Protein 7D7F (pdb70)

Solvent-accessible surface area: 87368 Å² total; per-residue (Å²): 130,84,129,55,66,68,88,119,160,33,19,90,34,2,82,80,5,10,88,11,12,25,77,37,24,73,18,36,55,36,100,24,13,25,24,0,11,73,2,0,23,44,20,4,3,94,42,81,20,159,86,46,14,16,0,69,81,5,31,29,26,56,28,0,7,47,2,0,50,22,6,0,1,85,5,1,34,44,92,94,26,27,35,118,90,78,13,77,54,54,118,80,15,1,0,12,19,14,0,4,18,16,28,5,2,32,0,14,0,2,14,1,79,68,114,5,44,77,19,39,118,48,3,124,104,46,9,132,59,3,28,33,68,13,41,94,112,64,15,24,106,125,64,30,43,87,105,123,32,49,2,19,38,52,24,50,70,142,122,34,50,28,46,76,21,134,6,99,68,62,56,4,24,2,0,0,1,39,30,29,2,60,54,70,95,116,53,1,30,114,34,0,74,36,10,30,107,30,33,0,0,30,30,1,2,10,0,0,0,1,5,8,6,0,0,0,8,3,20,22,5,1,0,2,0,21,0,1,0,1,6,12,4,0,6,10,12,10,30,13,92,53,12,31,18,5,38,3,16,30,76,50,83,126,156,18,141,93,3,57,39,12,43,92,61,23,66,84,22,17,129,85,29,54,66,48,10,91,96,48,74,132,129,71,206,154,175,9,134,84,55,106,82,22,79,32,12,80,57,6,17,111,35,1,86,69,11,65,40,30,50,114,75,2,62,111,40,15,96,122,1,22,36,74,22,140,139,79,81,108,36,29,7,47,3,13,73,1,0,79,109,4,35,61,28,63,14,39,34,1,40,18,3,25,54,1,63,42,16,20,42,48,13,39,26,25,66,27,101,150,43,36,23,48,55,32,88,71,130,23,79,129,32,99,94,3,46,36,69,24,40,95,41,25,14,78,2,15,0,20,16,0,45,33,25,1,9,43,94,20,86,56,2,27,61,80,86,81,0,39,56,12,0,32,24,10,73,44,43,54,41,88,19,81,30,7,39,111,29,33,68,108,41,0,17,78,3,2,45,56,0,18,119,32,18,108,85,10,103,17,0,74,34,4,21,57,6,54,34,6,11,42,54,33,49,119,139,34,58,68,131,134,98,70,111,66,85,80,100,107,146,37,28,84,39,0,74,71,5,7,79,10,11,23,69,33,22,69,15,35,53,40,115,20,16,26,34,0,11,90,10,0,23,62,18,2,5,90,50,78,24,136,104,46,16,14,0,77,77,6,47,30,57,77,27,0,17,61,1,0,47,30,6,0,2,94,4,0,26,45,90,96,29,29,38,111,90,77,18,75,71,52,124,69,13,8,0,15,22,16,0,3,17,10,30,6,3,36,1,12,0,0,20,1,82,78,100,10,31,127,16,30,103,16,1,117,110,28,8,150,43,3,23,27,66,16,31,94,102,54,11,18,100,125,65,30,45,80,108,116,33,60,2,18,38,52,33,43,75,138,124,15,59,31,41,69,20,130,2,108,69,61,60,4,25,4,0,0,0,34,34,43,4,53,58,69,95,109,41,0,18,112,31,0,82,36,9,72,114,28,139,1,15,40,46,0,1,11,0,0,0,2,6,3,5,0,6,0,9,14,15,26,7,2,0,8,0,17,0,0,1,0,10,15,4,9,7,27,25,21,29,13,95,54,9,42,21,6,30,4,15,20,76,29,70,120,141,10,110,102,4,65,34,11,44,94,63,19,50,84,33,9,142,70,13,47,67,56,13,106,110,64,62,139,119,73,184,125,176,15,120,91,50,119,78,9,79,37,16,85,50,3,28,110,29,1,96,76,13,56,34,26,35,111,76,5,60,122,24,14,92,127,0,19,31,59,27,126,129,91,82,112,49,26,6,39,2,17,69,0,0,74,112,2,36,59,29,63,15,44,37,1,40,17,4,31,60,1,60,35,10,21,56,35,21,33,13,24,89,93,10,22,53,30,8,54,41,8,65,82,143,46,50,140,74,63,101,5,27,35,51,18,42,108,55,28,19,81,13,34,0,4,46,0,27,46,35,1,7,24,95,14,76,58,0,16,58,62,82,84,0,41,56,6,0,30,34,0,54,58,21,47,31,93,25,67,32,1,20,121,30,35,124,133,59,0,28,77,4,2,30,56,1,0,88,29,4,75,78,15,85,78,7,51,72,43,49,18,5,81,32,15,9,89,153,120,125,58,110,60,58,112,57,113,154,57,35,65,36,4,85,78,5,7,86,13,9,24,72,32,10,84,17,34,49,45,104,27,15,32,50,0,16,98,21,0,23,63,14,5,3,88,46,88,22,135,105,51,10,17,0,78,76,6,32,23,22,50,35,0,7,59,2,0,54,20,7,2,0,83,4,0,35,67,127,196,108,117,109,10,65,0,13,90,54,0,12,19,16,24,8,3,36,2,15,0,1,17,2,84,70,105,19,38,106,7,31,127,74,6,102,140,53,6,145,57,4,27,18,60,8,34,98,116,61,17,19,100,124,60,27,52,88,105,126,38,47,4,20,38,51,30,41,72,136,124,20,57,32,56,69,17,222,29,83,98,44,42,6,24,3,0,0,0,37,29,37,7,51,64,71,94,134,40,0,33,119,31,0,68,40,10,30,109,29,32,0,0,32,28,2,2,9,0,1,0,3,7,8,6,0,7,0,22,84,31,22,4,0,0,6,1,18,1,1,2,1,8,14,5,1,8,9,7,6,24,20,97,64,13,36,32,2,41,40,47,56,105,99,75,130,156,24,121,118,14,57,33,11,45,87,67,16,59,89,25,23,137,75,32,54,60,56,14,104,118,40,53,166,124,74,162,143,139,8,135,75,31,95,58,14,63,24,17,64,47,10,24,97,36,1,85,71,10,52,31,26,56,110,67,27,77,113,33,12,89,112,1,42,33,87,17,90,142,86,68,123,54,33,10,42,4,21,77,2,1,81,105,10,28,67,36,35,19,41,18,0,38,4,0,21,52,1,41,42,11,21,26,66,21,44,6,5,50,74,9,60,59,61,24,73,63,12,89,79,106,22,50,142,44,70,98,11,13,40,75,33,39,94,37,18,14,77,1,14,0,15,14,0,40,29,20,1,8,46,84,22,67,50,3,16,60,79,89,77,0,38,53,7,0,29,26,12,71,41,34,3,25,78,16,86,35,6,37,99,23,29,66,107,41,0,15,80,4,2,29,58,1,14,121,27,9,108,95,9,100,75,1,67,31,7,3,9,4,33,40,15,2,60,64,8,41,106,126,102,33,96,107,140,110,5,20,65,22,0,62,67,39,3,70,47,51,128,51,70,19,67,11,47,0,10,87,16,8,132,122,86,1,23,106,126,6,86,84,5,80,20,30,123,54,3,24,90,14,0,91,41,15,5,0,63,7,2,36,4,125,80,206,34,25,5,24,49,0,22,5,18,14,4,1,13,1,2,4,6,0,23,7,51,42,81,106,123,122,141,33,51,123,58,50,158,151,38,101,65,61,76,173,185,47,110,7,124,108,19,37,18,43,35,41,70,118,59,112,136,114,134,81,127,76,117,44,31,20,21,16,16,86,55,156,83,27,33,28,57,77,0,102,3,79,64,35,91,16,40,0,1,0,0,2,13,103,5,10,81,66,84,56,35,0,40,160,35,12,130,78,3,87,133,107,166,0,14,36,118,8,7,69,0,2,0,4,18,4,9,0,1,0,4,12,22,28,2,0,0,22,1,12,2,1,3,1,25,16,26,2,15,12,28,44,36,36,34,63,22,74,3,3,40,2,55,76,31,58,113,100,39,181,81,54,61,69,38,42,72,57,3,38,115,55,0,60,126,42,32,150,57,12,38,64,108,79,183,196,87,225,124,46,10,134,97,151,112,105,20,84,24,8,45,28,0,6,109,24,0,73,42,13,66,36,54,37,120,91,3,42,56,27,4,90,116,24,0,104,85,0,62,112,73,85,84,114,45,12,38,4,66,92,0,19,137,36,33,32,42,6,41,88,46,64,16,112,5,5,94,49,1,27,45,27,36,60,21,42,75,91,100,138,38,149,28,84,17,40,128,117,70,40,44,98,109,174,32,26,92,61,8,58,102,64,18,71,82,16,38,25,17,0,27,0,22,1,10,14,12,2,0,14,75,35,20,47,41,7,62,59,55,153,50,0,36,9,15,10,2,2,25,79,22,36,21,33,99,25,74,90,8,5,83,69,23,40,119,40,1,17,113,17,10,76,41,21,75,98,55,79,29,39,36,84,20,7,58,18,20,57,13,1,78,135,36,30,94

B-factor: mean 68.37, std 23.33, range [30.0, 143.3]

Secondary structure (DSSP, 8-state):
-HHHHHHHHHHHH----SHHHHHHHHHHHHHTTTGGG--STTSHHHHHHHHTHHHHS-SSTTBSSSSSSEE-S--EEEEEE--------SS--TT-----SS--------TTT----S--S--SSSSS-B-TTTS----EE-SS-EE-S-BEEEE--SSSHHHHHHHHHHHHTT-S-TTEEEEEEEEEEEETTTTEEEEEEEEEEE-SSS-EEEEEEEEEE--S-SS-S-TTTHHHHHHHHHHHHHHHHHHHHHHHTTSSSTTT-HHHHHHHHHHHHHHHHHHHHHHHHHHHHHHHHHHHH--SS----HHHHHHHHHHHHHHHHHHHHHHHHHHHHHHHTTT--SS-S-S-STTHHHHTTTTHHHHHHHHHHHHHHHHHTTT-GGGSSHHHHHHHHHHHHHTSS-SSHHHHH-HHHHHHHHHHHHHHHHHHHHHHHHHHHHHTT-/--EE-S-THHHHHHHHHHHHHHHHHHTT--GGGHHHHHHHHHHHSS---TT---STT--SHHHHHHHHHTHHHHHH---B-TTS-B-SS-SS-EETTTEEEPS--EEEEEE--SB-S---GGGTTT---B----BTTB---S--TTS-SSSSS-B-HHHHT---EE-SS-EE-S-BEEEE--S-HHHHHHHHHHHHHTTSS-TTEEEEEEEEEEEETTTTEEEEEEEEEE--TTSS-EEEEEEEEE-----SSSSHHHHHHHHHHHHHHHHHHHTTTTHHHHHSTTGGGSSSHHHHHHHHHHHHHHHHHHHHHHHHHHHHHHHHHHHS-SS----HHHHHHHHHHHHHHHHHHHHHHHTTTTTEE--STTTS-GGGSSS-TTTHHHHHHHHHHHHHHHHHHHHHHSSSS-STTSSHHHHHHHHHHHHTT---HHHHHHH-TTHHHHHHHHHHHHHHHHHHHHHHHHHHHHHHHHHHHHHHH-/---B-S-HHHHHHHHHHHHHHHHHHHHS--TTHHHHHHHHHHHHHS---TT---GGG--SHHHHHHHHHHHHHHHH---B-TTSPBPSS-S--EETTTEEEPS--EEEEEE--TBSS---SGGGTT---B----BTTB---S--TT--SSSSS-B-TTTTT---EE-SSSEE-S-BEEEE--SSHHHHHHHHHHHHHTT---TTEEEEEEEEEEEETTTTEEEEEEEEEE--TTS--EEEEEEEEE------SHHHHHHHHHHHHHHHHHHHHHHHHHHTTTTSTTGGGG-GGGHHHHHHHHHHHHHHHHHHHHHHHHHHHHHHHHHS-SS----HHHHHHHHHHHHHHHHHHHHHHHHHHHHB--SSSS-HHHHHHHHS-SHHHHHHHHHHHHHHHHHHHHHHHSSSS-GGGSSHHHHHHHHHHHHTT---HHHHHHH-TTHHHHHHHHHHHHHHHHHHHHHHHHHTTTTS--/--B--S-SHHHHHHHHHHHHHHHSSSSS--SSHHHHHHHHHIIIII---TT---GGG--SHHHHHHHIIIIIHHHH------S-EETTTEEE-S--EEEEEE--SBSS---SSSTTT---B-----SSS---S--TT--SSSSS-B-TTTTT---B--SSS-B-S-BEEEE--SSHHHHHHHHHHHHHTTSS-TTEEEEEEEEEEEETTTTEEEEEEEEEE--TTSS-EEEEEEEEE----SSSHHHHHHHHHHHHHHHHHHHHHHHHHHHHSS-STTTTT-HHHHHHHHHHHHHHHHHHHHHHHHHHHHHHHHHHHHS-SS----HHHHHHHHHHHHHHHHHHHHHHHGGGGSSB-TTTTTTHHHHHHHS-SSSHHHHHHHHHHHHHHHHHHHHHSSSS-STTSSHHHHHHHHHHHHHT---HHHHHHH-TTHHHHHHHHHHHHHHHHHHHHHHHHHHHHHHHHHHHH--

Foldseek 3Di:
DWDFDDPCVVVVVLVVLLVLLVLLQVVFDDPCLVVVLVVVCCQQAVDQFPVGQGLQRFWAPVSVLRNCLGSPLVQFADAADPVRHGDDDPQWGDGVVFWTWFFWKKKFFWFFDWAPDDDPPVCCPPDPTATAWDDVVGGDQAFDFVRDDQQGGKDAQVRQVFAWAQDDPGIDGRIGRMDTQDTHSVSNSVVSVVCVVRPSDDLGIFKMKIWTKIAGDVPGKIKTKIKMWGAGSVGIIHIDIDIFIHRLDQDDDDVSVVSVVSVVVVVVVLVVLVVVLVVVCVVVVPCSPPDCLNVLSVVLSVLSVVLVVVVVVSVVVVVVQVVVSVVDGNHDRPCPVSRVVRVVNSVSSVVSSVSSVVSSCVGTPDPCPRVVDCLLVPPCVPPVVVLVVVVVVVLLVLLVVQLVQDQVQDPCSVDSVSSSVQLVVVQVVDHDLVSLCVSPVPVSVVSSVVSVVVVVVSVVVVVVVSVVVSVVVVVVVVVVVD/DFDFPDDPVVLVLLVVLLVLLVCLLVLFDDPCLVVVLVVVCCLQAQDADVVGQGQQRQKDVVSVLRCCQGSPLVQFADAADPVRHGDDDPLWGAGVVFKTWFFWKKKFWWFFDQPLDQDDPVCRVPDPGDAAWDDVVGTDQAFDFVRDDQQGGKDACVRQVAAWAQDDPGIHGRIGRMDTAFRHSVSNNVVSVVCVVRPSDDLRTAKMKIWTKIAGDVPGKIWTKIKMWGAGNVGIIHIDIDIFIHHLDQQDDVSSVVSVVSVVVNVVSLVVLVVVLVVVCVVVVCVLVPDPLNVLSVVLSVLSVVLVVVVVVSVVLVVVQVVVSVPDGNHDGPCPVSRVVRVVNSVSSVVSSVSSVVSSVVRIDDDPDPCPVVVLCVVVVPVVVVLVVVVVVVLLVLLVVLLVQDQPQDPCNVDSVSSSVQLVVVVVPDDDLVSLCVSPVPVSVVSVVVSVVVVVVSVVVVVCVRVCPVPVDD/DWDWPPDDVVLVLLVVLLVLLVVLLVVFDDPCQVVVLVVVCCQQALDAFVVGAGLQRFWAVVSVLRSCLTSVLVQFADDVPLWHDRVNFKTWFFFKKKFFWFFDFADDDDDDVCCVPDPTATAWDDVVGGDAQFDDVSDDQQGGKDACVVQVAAWDPDPDYRHGRIGRMDTAFGHSVRNSVVSVVCVVTPSDDLGTFKMKIWTKIAGDVQGKIKTKIKMWGAGNPGIIDIDIDIFMGHPDDPDDPVNVVSVVSVVVNVVSLVVLVVVLVVCCVPCVPCCVVDCLSVLSVVLSVLVVVLVVVVVVLVVVVVVQVCVRVVDGNHDGDCPVSRVVVVVSSVSSVVSSVSSVVSCCSTGHDPPPSPCVVVLVVLLPPVVVVLVVVVVVVLLVLLVVQLVQDQVQDPCSVDRVSSSVQLVVVVVPDHDLVSLCVSPVPVSVVSSVVSVVVVVVSVVVSVVVSVVSVVVVVVVVPVD/DVLLLVLLVVVLVDPDDPVVVVVVVVVCVQQVVCVQVAWAPVCVLVSCVPRVLCQQCPPDQQAGNPPQKGWFFWKKKFFWFFDCDPCPCVVPPVVHDDDDPVTTDQAAADQLRHRDDDPPDADQDLRHKDDLVNPPFDFDDDDPGTHGRIGRMDTADSDSVSNVVVSVVCVVRVSDDDRIFKMKIWTKIAGPVQGKIKIKIWIWGADDPRTTDIDIDMFMDGLDPLQPPDPPVNVSVVVNLVVLVVVVVVLVVVCVVPVDCLVVDPVNVLSNVLSVLVVVLSVLVVVLNVLVVVQVVVSVVPGNDDGDSVVSRVSVVVSVVSSVVNVVSSVVVVVVVVCVVDVCDPDPCPCDDPHCSVPVVVVVVVVVLQVQLVVCLVPCLVPDPQNVDSVSSSVQVVCVVVPVDDCPVVCVVPVPVSVVVVVVVVVVVVVVVVCVVVVVVVVVPD

Radius of gyration: 39.19 Å; Cα contacts (8 Å, |Δi|>4): 2558; chains: 4; bounding box: 91×102×97 Å

Organism: Mus musculus (NCBI:txid10090)

InterPro domains:
  IPR000203 GPS motif [PF01825] (1010-1048)
  IPR000203 GPS motif [SM00303] (1007-1056)
  IPR001024 PLAT/LH2 domain [PF01477] (1121-1235)
  IPR001024 PLAT/LH2 domain [PS50095] (1119-1236)
  IPR001024 PLAT/LH2 domain [SM00308] (1119-1238)
  IPR003915 Polycystic kidney disease type 2 protein [PR01433] (1845-1867)
  IPR003915 Polycystic kidney disease type 2 protein [PR01433] (1930-1950)
  IPR003915 Polycystic kidney disease type 2 protein [PR01433] (2023-2044)
  IPR003915 Polycystic kidney disease type 2 protein [PR01433] (2084-2105)
  IPR013122 Polycystin cation channel, PKD1/PKD2 [PF08016] (1892-2107)
  IPR016186 C-type lectin-like/link domain superfamily [G3DSA:3.10.100.10] (31-150)
  IPR016187 C-type lectin fold [SSF56436] (34-147)
  IPR036392 PLAT/LH2 domain superfamily [SSF49723] (1120-1225)
  IPR042060 Polycystin-1 like, PLAT/LH2 domain [cd01752] (1120-1238)
  IPR046338 GAIN domain superfamily [G3DSA:2.60.220.50] (985-1050)
  IPR046791 Polycystin domain [PF20519] (1698-1884)
  IPR051223 Polycystin [PTHR10877] (436-2138)
  IPR057244 GAIN, subdomain B [PS50221] (899-1061)

Sequence (1873 aa):
ELYVKTTLRELVVYIVFLVDICLLTYGMTSSSAYYYTKVMSELFLHTPSDSGVSFQTISSMSDFWDFAQGPLLDSLYWTKWYNNQSLGRGSHSFIYYENLLLGAPRLRQLRVRNDSCVVHEDFREDILNCYDVYSPDKEDQLPFGPQNGTAWTYHSQNELGGSSHWGRLTSYSGGGYYLDLPGSRQASAEALQGLQEGLWLDRGTRVVFIDFSVYNANINLFCILRLVVEFPATGGTIPSWQIRTVKLIRYVNNWDFFIVGCEVVFCVFIFYYVVEEILEIHLHRLRYLSSVWNILDLVVILLSIVAVGFHIFRTLEVNRLMGKLLQQPDTYADFEFLAFWQTQYNNMNAVNLFFAWIKIFKYISFNKTMTQLSSTLARCAKDILGFAIMFFIVFFAYAQLGYLLFGTQVENFSTFVKCIFTQFRIILGDFDYNAIDNANRILGPVYFVTYVFFVFFVLLNMFLAIINDTYSEVKEELAGQKELYVKTTLRELVVYIVFLVDICLLTYGMTSSSAYYYTKVMSELFLHTPSDSGVSFQTISSMSDFWDFAQGPLLDSLYWTKWYNNQSLGRGSHSFIYYENLLLGAPRLRQLRVRNDSCVVHEDFREDILNCYDVYSPDKEDQLPFGPQNGTAWTYHSQNELGGSSHWGRLTSYSGGGYYLDLPGSRQASAEALQGLQEGLWLDRGTRVVFIDFSVYNANINLFCILRLVVEFPATGGTIPSWQIRTVKLIRYVNNWDFFIVGCEVVFCVFIFYYVVEEILEIHLHRLRYLSSVWNILDLVVILLSIVAVGFHIFRTLEVNRLMGKLLQQPDTYADFEFLAFWQTQYNNMNAVNLFFAWIKIFKYISFNKTMTQLSSTLARCAKDILGFAIMFFIVFFAYAQLGYLLFGTQVENFSTFVKCIFTQFRIILGDFDYNAIDNANRILGPVYFVTYVFFVFFVLLNMFLAIINDTYSEVELYVKTTLRELVVYIVFLVDICLLTYGMTSSSAYYYTKVMSELFLHTPSDSGVSFQTISSMSDFWDFAQGPLLDSLYWTKGSHSFIYYENLLLGAPRLRQLRVRNDSCVVHEDFREDILNCYDVYSPDKEDQLPFGPQNGTAWTYHSQNELGGSSHWGRLTSYSGGGYYLDLPGSRQASAEALQGLQEGLWLDRGTRVVFIDFSVYNANINLFCILRLVVEFPATGGTIPSWQIRTVKLIRYVNNWDFFIVGCEVVFCVFIFYYVVEEILEIHLHRLRYLSSVWNILDLVVILLSIVAVGFHIFRTLEVNRLMGKLLQQPDTYADFEFLAFWQTQYNNMNAVNLFFAWIKIFKYISFNKTMTQLSSTLARCAKDILGFAIMFFIVFFAYAQLGYLLFGTQVENFSTFVKCIFTQFRIILGDFDYNAIDNANRILGPVYFVTYVFFVFFVLLNMFLAIINDTYSEVKEELAGQILFLTLLMTTVYSAKDSSRFFLHRAIWKRFSHRFSEIKTVEDFYPWANGTLLPNLYGDYRGFITDGNSFLLGNVLIRQTRIPNDIFFPGSLHKQMKSPPQHQEDRENYGAGWVPPDTNITKVDSIWHYQNQESLGGYPIQGELATYSGGGYVVRLGRNHSAATRVLQHLEQRRWLDHCTKALFVEFTVFNANVNLLCAVTLILESSGVGTFLTSLQLDSLTSLQSSERGFAWIVSQVVYYLLVCYYAFIQGCRLKRQRLAFFTRKRNLLDTSIVLISFSILGLSMQSLSLLHKKMQQYHCDRDRFISFYEALRVNSAVTHLRGFLLLFATVRVWDLLRHHAQLQVINKTLSKAWDEVLGFILIIVVLLSSYAMTFNLLFGWSISDYQSFFRSIVTVVGLLMGTSKHKEVIALYPILGSLLVLSSIILMGLVIINLFVSAILIAFG

Structure (mmCIF, N/CA/C/O backbone):
data_7D7F
#
_entry.id   7D7F
#
_cell.length_a   1.00
_cell.length_b   1.00
_cell.length_c   1.00
_cell.angle_alpha   90.00
_cell.angle_beta   90.00
_cell.angle_gamma   90.00
#
_symmetry.space_group_name_H-M   'P 1'
#
loop_
_entity.id
_entity.type
_entity.pdbx_description
1 polymer 'Polycystic kidney disease 2-like 1 protein'
2 polymer 'Polycystic kidney disease protein 1-like 3'
3 non-polymer 2-acetamido-2-deoxy-beta-D-glucopyranose
4 non-polymer 'CALCIUM ION'
#
loop_
_atom_site.group_PDB
_atom_site.id
_atom_site.type_symbol
_atom_site.label_atom_id
_atom_site.label_alt_id
_atom_site.label_comp_id
_atom_site.label_asym_id
_atom_site.label_entity_id
_atom_site.label_seq_id
_atom_site.pdbx_PDB_ins_code
_atom_site.Cartn_x
_atom_site.Cartn_y
_atom_site.Cartn_z
_atom_site.occupancy
_atom_site.B_iso_or_equiv
_atom_site.auth_seq_id
_atom_site.auth_comp_id
_atom_site.auth_asym_id
_atom_site.auth_atom_id
_atom_site.pdbx_PDB_model_num
ATOM 1 N N . GLU A 1 69 ? 143.730 88.125 182.612 1.00 114.11 94 GLU B N 1
ATOM 2 C CA . GLU A 1 69 ? 145.035 87.922 181.999 1.00 114.11 94 GLU B CA 1
ATOM 3 C C . GLU A 1 69 ? 144.948 86.841 180.930 1.00 114.11 94 GLU B C 1
ATOM 4 O O . GLU A 1 69 ? 143.872 86.308 180.671 1.00 114.11 94 GLU B O 1
ATOM 10 N N . LEU A 1 70 ? 146.076 86.521 180.301 1.00 111.51 95 LEU B N 1
ATOM 11 C CA . LEU A 1 70 ? 146.150 85.431 179.331 1.00 111.51 95 LEU B CA 1
ATOM 12 C C . LEU A 1 70 ? 146.563 84.170 180.079 1.00 111.51 95 LEU B C 1
ATOM 13 O O . LEU A 1 70 ? 147.748 83.936 180.325 1.00 111.51 95 LEU B O 1
ATOM 18 N N . TYR A 1 71 ? 145.577 83.360 180.442 1.00 107.27 96 TYR B N 1
ATOM 19 C CA . TYR A 1 71 ? 145.812 82.103 181.146 1.00 107.27 96 TYR B CA 1
ATOM 20 C C . TYR A 1 71 ? 146.135 81.031 180.112 1.00 107.27 96 TYR B C 1
ATOM 21 O O . TYR A 1 71 ? 145.250 80.379 179.559 1.00 107.27 96 TYR B O 1
ATOM 30 N N . VAL A 1 72 ? 147.425 80.862 179.831 1.00 101.16 97 VAL B N 1
ATOM 31 C CA . VAL A 1 72 ? 147.879 79.814 178.921 1.00 101.16 97 VAL B CA 1
ATOM 32 C C . VAL A 1 72 ? 147.792 78.484 179.659 1.00 101.16 97 VAL B C 1
ATOM 33 O O . VAL A 1 72 ? 148.359 78.330 180.742 1.00 101.16 97 VAL B O 1
ATOM 37 N N . LYS A 1 73 ? 147.084 77.525 179.082 1.00 98.41 98 LYS B N 1
ATOM 38 C CA . LYS A 1 73 ? 146.897 76.220 179.693 1.00 98.41 98 LYS B CA 1
ATOM 39 C C . LYS A 1 73 ? 147.641 75.155 178.898 1.00 98.41 98 LYS B C 1
ATOM 40 O O . LYS A 1 73 ? 148.252 75.425 177.860 1.00 98.41 98 LYS B O 1
ATOM 46 N N . THR A 1 74 ? 147.600 73.931 179.421 1.00 97.68 99 THR B N 1
ATOM 47 C CA . THR A 1 74 ? 148.040 72.734 178.711 1.00 97.68 99 THR B CA 1
ATOM 48 C C . THR A 1 74 ? 149.508 72.819 178.285 1.00 97.68 99 THR B C 1
ATOM 49 O O . THR A 1 74 ? 149.830 72.908 177.101 1.00 97.68 99 THR B O 1
ATOM 53 N N . THR A 1 75 ? 150.391 72.823 179.284 1.00 95.48 100 THR B N 1
ATOM 54 C CA . THR A 1 75 ? 151.788 72.411 179.122 1.00 95.48 100 THR B CA 1
ATOM 55 C C . THR A 1 75 ? 152.425 73.048 177.884 1.00 95.48 100 THR B C 1
ATOM 56 O O . THR A 1 75 ? 152.709 72.386 176.890 1.00 95.48 100 THR B O 1
ATOM 60 N N . LEU A 1 76 ? 152.667 74.353 177.995 1.00 94.07 101 LEU B N 1
ATOM 61 C CA . LEU A 1 76 ? 152.877 75.278 176.882 1.00 94.07 101 LEU B CA 1
ATOM 62 C C . LEU A 1 76 ? 153.535 74.665 175.649 1.00 94.07 101 LEU B C 1
ATOM 63 O O . LEU A 1 76 ? 153.234 75.084 174.528 1.00 94.07 101 LEU B O 1
ATOM 68 N N . ARG A 1 77 ? 154.446 73.709 175.835 1.00 90.75 102 ARG B N 1
ATOM 69 C CA . ARG A 1 77 ? 155.020 72.938 174.733 1.00 90.75 102 ARG B CA 1
ATOM 70 C C . ARG A 1 77 ? 153.990 72.573 173.666 1.00 90.75 102 ARG B C 1
ATOM 71 O O . ARG A 1 77 ? 154.254 72.699 172.463 1.00 90.75 102 ARG B O 1
ATOM 79 N N . GLU A 1 78 ? 152.813 72.119 174.098 1.00 89.04 103 GLU B N 1
ATOM 80 C CA . GLU A 1 78 ? 151.767 71.745 173.153 1.00 89.04 103 GLU B CA 1
ATOM 81 C C . GLU A 1 78 ? 151.355 72.932 172.294 1.00 89.04 103 GLU B C 1
ATOM 82 O O . GLU A 1 78 ? 151.078 72.784 171.099 1.00 89.04 103 GLU B O 1
ATOM 88 N N . LEU A 1 79 ? 151.330 74.126 172.879 1.00 83.83 104 LEU B N 1
ATOM 89 C CA . LEU A 1 79 ? 151.028 75.311 172.090 1.00 83.83 104 LEU B CA 1
ATOM 90 C C . LEU A 1 79 ? 152.135 75.594 171.087 1.00 83.83 104 LEU B C 1
ATOM 91 O O . LEU A 1 79 ? 151.871 75.989 169.946 1.00 83.83 104 LEU B O 1
ATOM 96 N N . VAL A 1 80 ? 153.389 75.382 171.488 1.00 83.10 105 VAL B N 1
ATOM 97 C CA . VAL A 1 80 ? 154.484 75.713 170.588 1.00 83.10 105 VAL B CA 1
ATOM 98 C C . VAL A 1 80 ? 154.600 74.704 169.460 1.00 83.10 105 VAL B C 1
ATOM 99 O O . VAL A 1 80 ? 155.186 75.018 168.420 1.00 83.10 105 VAL B O 1
ATOM 103 N N . VAL A 1 81 ? 154.060 73.494 169.623 1.00 78.97 106 VAL B N 1
ATOM 104 C CA . VAL A 1 81 ? 154.009 72.575 168.488 1.00 78.97 106 VAL B CA 1
ATOM 105 C C . VAL A 1 81 ? 152.767 72.799 167.636 1.00 78.97 106 VAL B C 1
ATOM 106 O O . VAL A 1 81 ? 152.833 72.654 166.403 1.00 78.97 106 VAL B O 1
ATOM 110 N N . TYR A 1 82 ? 151.645 73.198 168.238 1.00 75.15 107 TYR B N 1
ATOM 111 C CA . TYR A 1 82 ? 150.483 73.509 167.420 1.00 75.15 107 TYR B CA 1
ATOM 112 C C . TYR A 1 82 ? 150.715 74.740 166.560 1.00 75.15 107 TYR B C 1
ATOM 113 O O . TYR A 1 82 ? 150.181 74.828 165.453 1.00 75.15 107 TYR B O 1
ATOM 122 N N . ILE A 1 83 ? 151.494 75.706 167.041 1.00 74.14 108 ILE B N 1
ATOM 123 C CA . ILE A 1 83 ? 151.797 76.868 166.209 1.00 74.14 108 ILE B CA 1
ATOM 124 C C . ILE A 1 83 ? 152.631 76.452 165.003 1.00 74.14 108 ILE B C 1
ATOM 125 O O . ILE A 1 83 ? 152.453 76.965 163.892 1.00 74.14 108 ILE B O 1
ATOM 130 N N . VAL A 1 84 ? 153.541 75.500 165.198 1.00 73.54 109 VAL B N 1
ATOM 131 C CA . VAL A 1 84 ? 154.317 74.977 164.078 1.00 73.54 109 VAL B CA 1
ATOM 132 C C . VAL A 1 84 ? 153.398 74.311 163.067 1.00 73.54 109 VAL B C 1
ATOM 133 O O . VAL A 1 84 ? 153.528 74.511 161.853 1.00 73.54 109 VAL B O 1
ATOM 137 N N . PHE A 1 85 ? 152.451 73.511 163.555 1.00 72.04 110 PHE B N 1
ATOM 138 C CA . PHE A 1 85 ? 151.496 72.867 162.658 1.00 72.04 110 PHE B CA 1
ATOM 139 C C . PHE A 1 85 ? 150.683 73.897 161.884 1.00 72.04 110 PHE B C 1
ATOM 140 O O . PHE A 1 85 ? 150.459 73.752 160.676 1.00 72.04 110 PHE B O 1
ATOM 148 N N . LEU A 1 86 ? 150.230 74.945 162.566 1.00 67.17 111 LEU B N 1
ATOM 149 C CA . LEU A 1 86 ? 149.442 75.985 161.917 1.00 67.17 111 LEU B CA 1
ATOM 150 C C . LEU A 1 86 ? 150.241 76.678 160.821 1.00 67.17 111 LEU B C 1
ATOM 151 O O . LEU A 1 86 ? 149.749 76.883 159.705 1.00 67.17 111 LEU B O 1
ATOM 156 N N . VAL A 1 87 ? 151.479 77.060 161.129 1.00 67.77 112 VAL B N 1
ATOM 157 C CA . VAL A 1 87 ? 152.327 77.703 160.130 1.00 67.77 112 VAL B CA 1
ATOM 158 C C . VAL A 1 87 ? 152.559 76.778 158.948 1.00 67.77 112 VAL B C 1
ATOM 159 O O . VAL A 1 87 ? 152.557 77.217 157.792 1.00 67.77 112 VAL B O 1
ATOM 163 N N . ASP A 1 88 ? 152.733 75.485 159.210 1.00 71.62 113 ASP B N 1
ATOM 164 C CA . ASP A 1 88 ? 152.956 74.537 158.126 1.00 71.62 113 ASP B CA 1
ATOM 165 C C . ASP A 1 88 ? 151.749 74.455 157.199 1.00 71.62 113 ASP B C 1
ATOM 166 O O . ASP A 1 88 ? 151.897 74.469 155.973 1.00 71.62 113 ASP B O 1
ATOM 171 N N . ILE A 1 89 ? 150.540 74.373 157.759 1.00 67.45 114 ILE B N 1
ATOM 172 C CA . ILE A 1 89 ? 149.387 74.249 156.869 1.00 67.45 114 ILE B CA 1
ATOM 173 C C . ILE A 1 89 ? 149.110 75.560 156.142 1.00 67.45 114 ILE B C 1
ATOM 174 O O . ILE A 1 89 ? 148.646 75.546 154.997 1.00 67.45 114 ILE B O 1
ATOM 179 N N . CYS A 1 90 ? 149.395 76.710 156.755 1.00 67.24 115 CYS B N 1
ATOM 180 C CA . CYS A 1 90 ? 149.245 77.938 155.983 1.00 67.24 115 CYS B CA 1
ATOM 181 C C . CYS A 1 90 ? 150.287 78.050 154.879 1.00 67.24 115 CYS B C 1
ATOM 182 O O . CYS A 1 90 ? 149.991 78.625 153.830 1.00 67.24 115 CYS B O 1
ATOM 185 N N . LEU A 1 91 ? 151.493 77.517 155.078 1.00 67.11 116 LEU B N 1
ATOM 186 C CA . LEU A 1 91 ? 152.446 77.448 153.978 1.00 67.11 116 LEU B CA 1
ATOM 187 C C . LEU A 1 91 ? 151.999 76.486 152.896 1.00 67.11 116 LEU B C 1
ATOM 188 O O . LEU A 1 91 ? 152.297 76.709 151.722 1.00 67.11 116 LEU B O 1
ATOM 193 N N . LEU A 1 92 ? 151.304 75.424 153.267 1.00 67.79 117 LEU B N 1
ATOM 194 C CA . LEU A 1 92 ? 150.869 74.421 152.310 1.00 67.79 117 LEU B CA 1
ATOM 195 C C . LEU A 1 92 ? 149.623 74.825 151.545 1.00 67.79 117 LEU B C 1
ATOM 196 O O . LEU A 1 92 ? 149.384 74.288 150.462 1.00 67.79 117 LEU B O 1
ATOM 201 N N . THR A 1 93 ? 148.821 75.743 152.075 1.00 63.59 118 THR B N 1
ATOM 202 C CA . THR A 1 93 ? 147.605 76.177 151.401 1.00 63.59 118 THR B CA 1
ATOM 203 C C . THR A 1 93 ? 147.832 77.388 150.507 1.00 63.59 118 THR B C 1
ATOM 204 O O . THR A 1 93 ? 147.364 77.408 149.369 1.00 63.59 118 THR B O 1
ATOM 208 N N . TYR A 1 94 ? 148.553 78.396 150.990 1.00 63.17 119 TYR B N 1
ATOM 209 C CA . TYR A 1 94 ? 148.779 79.603 150.208 1.00 63.17 119 TYR B CA 1
ATOM 210 C C . TYR A 1 94 ? 149.893 79.457 149.190 1.00 63.17 119 TYR B C 1
ATOM 211 O O . TYR A 1 94 ? 150.083 80.362 148.372 1.00 63.17 119 TYR B O 1
ATOM 220 N N . GLY A 1 95 ? 150.637 78.362 149.221 1.00 69.71 120 GLY B N 1
ATOM 221 C CA . GLY A 1 95 ? 151.647 78.138 148.213 1.00 69.71 120 GLY B CA 1
ATOM 222 C C . GLY A 1 95 ? 151.134 77.529 146.940 1.00 69.71 120 GLY B C 1
ATOM 223 O O . GLY A 1 95 ? 151.912 77.305 146.011 1.00 69.71 120 GLY B O 1
ATOM 224 N N . MET A 1 96 ? 149.835 77.248 146.871 1.00 72.81 121 MET B N 1
ATOM 225 C CA . MET A 1 96 ? 149.236 76.675 145.677 1.00 72.81 121 MET B CA 1
ATOM 226 C C . MET A 1 96 ? 148.067 77.501 145.160 1.00 72.81 121 MET B C 1
ATOM 227 O O . MET A 1 96 ? 147.317 77.022 144.305 1.00 72.81 121 MET B O 1
ATOM 232 N N . THR A 1 97 ? 147.886 78.716 145.661 1.00 67.36 122 THR B N 1
ATOM 233 C CA . THR A 1 97 ? 146.892 79.644 145.147 1.00 67.36 122 THR B CA 1
ATOM 234 C C . THR A 1 97 ? 147.615 80.761 144.421 1.00 67.36 122 THR B C 1
ATOM 235 O O . THR A 1 97 ? 148.475 81.428 145.004 1.00 67.36 122 THR B O 1
ATOM 239 N N . SER A 1 98 ? 147.269 80.961 143.159 1.00 60.89 123 SER B N 1
ATOM 240 C CA . SER A 1 98 ? 147.886 81.999 142.355 1.00 60.89 123 SER B CA 1
ATOM 241 C C . SER A 1 98 ? 147.170 83.323 142.568 1.00 60.89 123 SER B C 1
ATOM 242 O O . SER A 1 98 ? 145.984 83.364 142.896 1.00 60.89 123 SER B O 1
ATOM 245 N N . SER A 1 99 ? 147.907 84.412 142.398 1.00 57.29 124 SER B N 1
ATOM 246 C CA . SER A 1 99 ? 147.277 85.721 142.448 1.00 57.29 124 SER B CA 1
ATOM 247 C C . SER A 1 99 ? 146.670 86.115 141.115 1.00 57.29 124 SER B C 1
ATOM 248 O O . SER A 1 99 ? 145.801 86.990 141.079 1.00 57.29 124 SER B O 1
ATOM 251 N N . SER A 1 100 ? 147.109 85.495 140.024 1.00 50.98 125 SER B N 1
ATOM 252 C CA . SER A 1 100 ? 146.578 85.761 138.698 1.00 50.98 125 SER B CA 1
ATOM 253 C C . SER A 1 100 ? 145.478 84.785 138.315 1.00 50.98 125 SER B C 1
ATOM 254 O O . SER A 1 100 ? 145.216 84.582 137.130 1.00 50.98 125 SER B O 1
ATOM 257 N N . ALA A 1 101 ? 144.832 84.166 139.297 1.00 47.66 126 ALA B N 1
ATOM 258 C CA . ALA A 1 101 ? 143.748 83.246 138.993 1.00 47.66 126 ALA B CA 1
ATOM 259 C C . ALA A 1 101 ? 142.450 83.992 138.747 1.00 47.66 126 ALA B C 1
ATOM 260 O O . ALA A 1 101 ? 141.561 83.489 138.058 1.00 47.66 126 ALA B O 1
ATOM 262 N N . TYR A 1 102 ? 142.318 85.195 139.296 1.00 46.78 127 TYR B N 1
ATOM 263 C CA . TYR A 1 102 ? 141.092 85.950 139.085 1.00 46.78 127 TYR B CA 1
ATOM 264 C C . TYR A 1 102 ? 141.095 86.628 137.724 1.00 46.78 127 TYR B C 1
ATOM 265 O O . TYR A 1 102 ? 140.064 86.691 137.047 1.00 46.78 127 TYR B O 1
ATOM 274 N N . TYR A 1 103 ? 142.245 87.144 137.300 1.00 46.47 128 TYR B N 1
ATOM 275 C CA . TYR A 1 103 ? 142.306 87.831 136.019 1.00 46.47 128 TYR B CA 1
ATOM 276 C C . TYR A 1 103 ? 142.385 86.874 134.845 1.00 46.47 128 TYR B C 1
ATOM 277 O O . TYR A 1 103 ? 142.277 87.314 133.700 1.00 46.47 128 TYR B O 1
ATOM 286 N N . TYR A 1 104 ? 142.576 85.587 135.101 1.00 43.28 129 TYR B N 1
ATOM 287 C CA . TYR A 1 104 ? 142.397 84.573 134.075 1.00 43.28 129 TYR B CA 1
ATOM 288 C C . TYR A 1 104 ? 140.921 84.326 133.825 1.00 43.28 129 TYR B C 1
ATOM 289 O O . TYR A 1 104 ? 140.452 84.396 132.682 1.00 43.28 129 TYR B O 1
ATOM 298 N N . THR A 1 105 ? 140.185 84.043 134.897 1.00 43.77 130 THR B N 1
ATOM 299 C CA . THR A 1 105 ? 138.751 83.820 134.808 1.00 43.77 130 THR B CA 1
ATOM 300 C C . THR A 1 105 ? 138.039 85.038 134.251 1.00 43.77 130 THR B C 1
ATOM 301 O O . THR A 1 105 ? 137.113 84.908 133.450 1.00 43.77 130 THR B O 1
ATOM 305 N N . LYS A 1 106 ? 138.454 86.232 134.662 1.00 43.91 131 LYS B N 1
ATOM 306 C CA . LYS A 1 106 ? 137.763 87.435 134.219 1.00 43.91 131 LYS B CA 1
ATOM 307 C C . LYS A 1 106 ? 137.807 87.582 132.708 1.00 43.91 131 LYS B C 1
ATOM 308 O O . LYS A 1 106 ? 136.774 87.802 132.070 1.00 43.91 131 LYS B O 1
ATOM 314 N N . VAL A 1 107 ? 138.988 87.447 132.109 1.00 42.92 132 VAL B N 1
ATOM 315 C CA . VAL A 1 107 ? 139.065 87.636 130.669 1.00 42.92 132 VAL B CA 1
ATOM 316 C C . VAL A 1 107 ? 138.458 86.454 129.929 1.00 42.92 132 VAL B C 1
ATOM 317 O O . VAL A 1 107 ? 137.755 86.645 128.932 1.00 42.92 132 VAL B O 1
ATOM 321 N N . MET A 1 108 ? 138.675 85.224 130.395 1.00 43.15 133 MET B N 1
ATOM 322 C CA . MET A 1 108 ? 138.092 84.100 129.681 1.00 43.15 133 MET B CA 1
ATOM 323 C C . MET A 1 108 ? 136.579 84.063 129.797 1.00 43.15 133 MET B C 1
ATOM 324 O O . MET A 1 108 ? 135.923 83.427 128.973 1.00 43.15 133 MET B O 1
ATOM 329 N N . SER A 1 109 ? 136.012 84.738 130.785 1.00 42.80 134 SER B N 1
ATOM 330 C CA . SER A 1 109 ? 134.573 84.794 130.937 1.00 42.80 134 SER B CA 1
ATOM 331 C C . SER A 1 109 ? 133.960 86.012 130.284 1.00 42.80 134 SER B C 1
ATOM 332 O O . SER A 1 109 ? 132.781 85.981 129.946 1.00 42.80 134 SER B O 1
ATOM 335 N N . GLU A 1 110 ? 134.709 87.087 130.103 1.00 45.53 135 GLU B N 1
ATOM 336 C CA . GLU A 1 110 ? 134.181 88.201 129.338 1.00 45.53 135 GLU B CA 1
ATOM 337 C C . GLU A 1 110 ? 134.410 88.046 127.847 1.00 45.53 135 GLU B C 1
ATOM 338 O O . GLU A 1 110 ? 133.835 88.808 127.070 1.00 45.53 135 GLU B O 1
ATOM 344 N N . LEU A 1 111 ? 135.226 87.086 127.430 1.00 43.16 136 LEU B N 1
ATOM 345 C CA . LEU A 1 111 ? 135.356 86.802 126.009 1.00 43.16 136 LEU B CA 1
ATOM 346 C C . LEU A 1 111 ? 134.209 85.957 125.483 1.00 43.16 136 LEU B C 1
ATOM 347 O O . LEU A 1 111 ? 133.701 86.217 124.392 1.00 43.16 136 LEU B O 1
ATOM 352 N N . PHE A 1 112 ? 133.777 84.956 126.240 1.00 43.69 137 PHE B N 1
ATOM 353 C CA . PHE A 1 112 ? 132.790 84.006 125.756 1.00 43.69 137 PHE B CA 1
ATOM 354 C C . PHE A 1 112 ? 131.366 84.331 126.163 1.00 43.69 137 PHE B C 1
ATOM 355 O O . PHE A 1 112 ? 130.438 83.791 125.560 1.00 43.69 137 PHE B O 1
ATOM 363 N N . LEU A 1 113 ? 131.157 85.189 127.157 1.00 43.61 138 LEU B N 1
ATOM 364 C CA . LEU A 1 113 ? 129.808 85.510 127.584 1.00 43.61 138 LEU B CA 1
ATOM 365 C C . LEU A 1 113 ? 129.346 86.903 127.200 1.00 43.61 138 LEU B C 1
ATOM 366 O O . LEU A 1 113 ? 128.140 87.144 127.190 1.00 43.61 138 LEU B O 1
ATOM 371 N N . HIS A 1 114 ? 130.254 87.824 126.891 1.00 48.71 139 HIS B N 1
ATOM 372 C CA . HIS A 1 114 ? 129.867 89.192 126.574 1.00 48.71 139 HIS B CA 1
ATOM 373 C C . HIS A 1 114 ? 130.215 89.602 125.151 1.00 48.71 139 HIS B C 1
ATOM 374 O O . HIS A 1 114 ? 130.267 90.799 124.866 1.00 48.71 139 HIS B O 1
ATOM 381 N N . THR A 1 115 ? 130.449 88.659 124.253 1.00 50.15 140 THR B N 1
ATOM 382 C CA . THR A 1 115 ? 130.802 88.994 122.883 1.00 50.15 140 THR B CA 1
ATOM 383 C C . THR A 1 115 ? 129.567 88.902 122.005 1.00 50.15 140 THR B C 1
ATOM 384 O O . THR A 1 115 ? 129.061 87.795 121.791 1.00 50.15 140 THR B O 1
ATOM 388 N N . PRO A 1 116 ? 129.056 90.008 121.479 1.00 51.79 141 PRO B N 1
ATOM 389 C CA . PRO A 1 116 ? 127.822 89.960 120.696 1.00 51.79 141 PRO B CA 1
ATOM 390 C C . PRO A 1 116 ? 128.071 89.500 119.269 1.00 51.79 141 PRO B C 1
ATOM 391 O O . PRO A 1 116 ? 129.193 89.479 118.771 1.00 51.79 141 PRO B O 1
ATOM 395 N N . SER A 1 117 ? 126.985 89.134 118.615 1.00 55.91 142 SER B N 1
ATOM 396 C CA . SER A 1 117 ? 126.985 88.780 117.211 1.00 55.91 142 SER B CA 1
ATOM 397 C C . SER A 1 117 ? 126.458 89.958 116.401 1.00 55.91 142 SER B C 1
ATOM 398 O O . SER A 1 117 ? 126.218 91.044 116.931 1.00 55.91 142 SER B O 1
ATOM 401 N N . ASP A 1 118 ? 126.275 89.749 115.098 1.00 61.47 143 ASP B N 1
ATOM 402 C CA . ASP A 1 118 ? 125.763 90.819 114.251 1.00 61.47 143 ASP B CA 1
ATOM 403 C C . ASP A 1 118 ? 124.380 91.268 114.693 1.00 61.47 143 ASP B C 1
ATOM 404 O O . ASP A 1 118 ? 124.047 92.453 114.584 1.00 61.47 143 ASP B O 1
ATOM 409 N N . SER A 1 119 ? 123.570 90.347 115.200 1.00 57.38 144 SER B N 1
ATOM 410 C CA . SER A 1 119 ? 122.256 90.667 115.732 1.00 57.38 144 SER B CA 1
ATOM 411 C C . SER A 1 119 ? 122.300 91.107 117.186 1.00 57.38 144 SER B C 1
ATOM 412 O O . SER A 1 119 ? 121.264 91.491 117.731 1.00 57.38 144 SER B O 1
ATOM 415 N N . GLY A 1 120 ? 123.465 91.050 117.826 1.00 53.73 145 GLY B N 1
ATOM 416 C CA . GLY A 1 120 ? 123.596 91.507 119.194 1.00 53.73 145 GLY B CA 1
ATOM 417 C C . GLY A 1 120 ? 123.285 90.475 120.247 1.00 53.73 145 GLY B C 1
ATOM 418 O O . GLY A 1 120 ? 122.832 90.833 121.335 1.00 53.73 145 GLY B O 1
ATOM 419 N N . VAL A 1 121 ? 123.526 89.202 119.965 1.00 51.03 146 VAL B N 1
ATOM 420 C CA . VAL A 1 121 ? 123.205 88.119 120.884 1.00 51.03 146 VAL B CA 1
ATOM 421 C C . VAL A 1 121 ? 124.488 87.690 121.581 1.00 51.03 146 VAL B C 1
ATOM 422 O O . VAL A 1 121 ? 125.379 87.111 120.956 1.00 51.03 146 VAL B O 1
ATOM 426 N N . SER A 1 122 ? 124.589 87.969 122.876 1.00 49.04 147 SER B N 1
ATOM 427 C CA . SER A 1 122 ? 125.630 87.378 123.695 1.00 49.04 147 SER B CA 1
ATOM 428 C C . SER A 1 122 ? 125.152 86.023 124.201 1.00 49.04 147 SER B C 1
ATOM 429 O O . SER A 1 122 ? 124.039 85.588 123.918 1.00 49.04 147 SER B O 1
ATOM 432 N N . PHE A 1 123 ? 125.998 85.338 124.963 1.00 44.45 148 PHE B N 1
ATOM 433 C CA . PHE A 1 123 ? 125.546 84.102 125.582 1.00 44.45 148 PHE B CA 1
ATOM 434 C C . PHE A 1 123 ? 124.582 84.377 126.721 1.00 44.45 148 PHE B C 1
ATOM 435 O O . PHE A 1 123 ? 123.716 83.548 127.009 1.00 44.45 148 PHE B O 1
ATOM 443 N N . GLN A 1 124 ? 124.708 85.522 127.377 1.00 47.87 149 GLN B N 1
ATOM 444 C CA . GLN A 1 124 ? 123.841 85.824 128.500 1.00 47.87 149 GLN B CA 1
ATOM 445 C C . GLN A 1 124 ? 122.455 86.272 128.083 1.00 47.87 149 GLN B C 1
ATOM 446 O O . GLN A 1 124 ? 121.569 86.344 128.937 1.00 47.87 149 GLN B O 1
ATOM 452 N N . THR A 1 125 ? 122.243 86.581 126.810 1.00 47.71 150 THR B N 1
ATOM 453 C CA . THR A 1 125 ? 120.953 87.057 126.337 1.00 47.71 150 THR B CA 1
ATOM 454 C C . THR A 1 125 ? 120.339 86.101 125.326 1.00 47.71 150 THR B C 1
ATOM 455 O O . THR A 1 125 ? 119.570 86.513 124.462 1.00 47.71 150 THR B O 1
ATOM 459 N N . ILE A 1 126 ? 120.676 84.822 125.419 1.00 46.35 151 ILE B N 1
ATOM 460 C CA . ILE A 1 126 ? 120.037 83.801 124.600 1.00 46.35 151 ILE B CA 1
ATOM 461 C C . ILE A 1 126 ? 118.642 83.561 125.153 1.00 46.35 151 ILE B C 1
ATOM 462 O O . ILE A 1 126 ? 118.480 83.255 126.337 1.00 46.35 151 ILE B O 1
ATOM 467 N N . SER A 1 127 ? 117.632 83.697 124.303 1.00 47.44 152 SER B N 1
ATOM 468 C CA . SER A 1 127 ? 116.266 83.529 124.772 1.00 47.44 152 SER B CA 1
ATOM 469 C C . SER A 1 127 ? 115.405 82.689 123.839 1.00 47.44 152 SER B C 1
ATOM 470 O O . SER A 1 127 ? 114.194 82.612 124.052 1.00 47.44 152 SER B O 1
ATOM 473 N N . SER A 1 128 ? 115.976 82.058 122.821 1.00 47.22 153 SER B N 1
ATOM 474 C CA . SER A 1 128 ? 115.215 81.210 121.922 1.00 47.22 153 SER B CA 1
ATOM 475 C C . SER A 1 128 ? 116.100 80.065 121.471 1.00 47.22 153 SER B C 1
ATOM 476 O O . SER A 1 128 ? 117.276 79.988 121.825 1.00 47.22 153 SER B O 1
ATOM 479 N N . MET A 1 129 ? 115.524 79.166 120.680 1.00 47.84 154 MET B N 1
ATOM 480 C CA . MET A 1 129 ? 116.330 78.194 119.962 1.00 47.84 154 MET B CA 1
ATOM 481 C C . MET A 1 129 ? 117.017 78.807 118.760 1.00 47.84 154 MET B C 1
ATOM 482 O O . MET A 1 129 ? 117.924 78.192 118.200 1.00 47.84 154 MET B O 1
ATOM 487 N N . SER A 1 130 ? 116.596 79.993 118.343 1.00 49.04 155 SER B N 1
ATOM 488 C CA . SER A 1 130 ? 117.234 80.674 117.231 1.00 49.04 155 SER B CA 1
ATOM 489 C C . SER A 1 130 ? 118.407 81.525 117.676 1.00 49.04 155 SER B C 1
ATOM 490 O O . SER A 1 130 ? 119.392 81.644 116.942 1.00 49.04 155 SER B O 1
ATOM 493 N N . ASP A 1 131 ? 118.334 82.107 118.872 1.00 49.46 156 ASP B N 1
ATOM 494 C CA . ASP A 1 131 ? 119.494 82.790 119.424 1.00 49.46 156 ASP B CA 1
ATOM 495 C C . ASP A 1 131 ? 120.634 81.825 119.680 1.00 49.46 156 ASP B C 1
ATOM 496 O O . ASP A 1 131 ? 121.801 82.206 119.568 1.00 49.46 156 ASP B O 1
ATOM 501 N N . PHE A 1 132 ? 120.327 80.580 120.034 1.00 43.84 157 PHE B N 1
ATOM 502 C CA . PHE A 1 132 ? 121.394 79.615 120.243 1.00 43.84 157 PHE B CA 1
ATOM 503 C C . PHE A 1 132 ? 122.198 79.411 118.974 1.00 43.84 157 PHE B C 1
ATOM 504 O O . PHE A 1 132 ? 123.425 79.350 119.018 1.00 43.84 157 PHE B O 1
ATOM 512 N N . TRP A 1 133 ? 121.529 79.301 117.834 1.00 45.87 158 TRP B N 1
ATOM 513 C CA . TRP A 1 133 ? 122.241 79.138 116.579 1.00 45.87 158 TRP B CA 1
ATOM 514 C C . TRP A 1 133 ? 122.834 80.439 116.081 1.00 45.87 158 TRP B C 1
ATOM 515 O O . TRP A 1 133 ? 123.792 80.414 115.308 1.00 45.87 158 TRP B O 1
ATOM 526 N N . ASP A 1 134 ? 122.278 81.571 116.489 1.00 48.83 159 ASP B N 1
ATOM 527 C CA . ASP A 1 134 ? 122.909 82.845 116.184 1.00 48.83 159 ASP B CA 1
ATOM 528 C C . ASP A 1 134 ? 124.246 82.975 116.897 1.00 48.83 159 ASP B C 1
ATOM 529 O O . ASP A 1 134 ? 125.211 83.492 116.331 1.00 48.83 159 ASP B O 1
ATOM 534 N N . PHE A 1 135 ? 124.321 82.505 118.139 1.00 44.37 160 PHE B N 1
ATOM 535 C CA . PHE A 1 135 ? 125.544 82.622 118.922 1.00 44.37 160 PHE B CA 1
ATOM 536 C C . PHE A 1 135 ? 126.535 81.515 118.595 1.00 44.37 160 PHE B C 1
ATOM 537 O O . PHE A 1 135 ? 127.734 81.769 118.483 1.00 44.37 160 PHE B O 1
ATOM 545 N N . ALA A 1 136 ? 126.059 80.282 118.452 1.00 45.52 161 ALA B N 1
ATOM 546 C CA . ALA A 1 136 ? 126.955 79.152 118.258 1.00 45.52 161 ALA B CA 1
ATOM 547 C C . ALA A 1 136 ? 127.718 79.243 116.950 1.00 45.52 161 ALA B C 1
ATOM 548 O O . ALA A 1 136 ? 128.792 78.651 116.826 1.00 45.52 161 ALA B O 1
ATOM 550 N N . GLN A 1 137 ? 127.192 79.958 115.966 1.00 47.49 162 GLN B N 1
ATOM 551 C CA . GLN A 1 137 ? 127.863 80.081 114.684 1.00 47.49 162 GLN B CA 1
ATOM 552 C C . GLN A 1 137 ? 128.586 81.405 114.512 1.00 47.49 162 GLN B C 1
ATOM 553 O O . GLN A 1 137 ? 129.395 81.533 113.593 1.00 47.49 162 GLN B O 1
ATOM 559 N N . GLY A 1 138 ? 128.327 82.376 115.374 1.00 46.38 163 GLY B N 1
ATOM 560 C CA . GLY A 1 138 ? 128.978 83.658 115.308 1.00 46.38 163 GLY B CA 1
ATOM 561 C C . GLY A 1 138 ? 130.074 83.782 116.340 1.00 46.38 163 GLY B C 1
ATOM 562 O O . GLY A 1 138 ? 131.201 83.335 116.136 1.00 46.38 163 GLY B O 1
ATOM 563 N N . PRO A 1 139 ? 129.759 84.401 117.480 1.00 45.89 164 PRO B N 1
ATOM 564 C CA . PRO A 1 139 ? 130.787 84.687 118.486 1.00 45.89 164 PRO B CA 1
ATOM 565 C C . PRO A 1 139 ? 131.415 83.467 119.139 1.00 45.89 164 PRO B C 1
ATOM 566 O O . PRO A 1 139 ? 132.309 83.639 119.968 1.00 45.89 164 PRO B O 1
ATOM 570 N N . LEU A 1 140 ? 130.994 82.247 118.827 1.00 44.65 165 LEU B N 1
ATOM 571 C CA . LEU A 1 140 ? 131.674 81.098 119.406 1.00 44.65 165 LEU B CA 1
ATOM 572 C C . LEU A 1 140 ? 132.865 80.677 118.559 1.00 44.65 165 LEU B C 1
ATOM 573 O O . LEU A 1 140 ? 133.982 80.552 119.069 1.00 44.65 165 LEU B O 1
ATOM 578 N N . LEU A 1 141 ? 132.649 80.458 117.266 1.00 46.53 166 LEU B N 1
ATOM 579 C CA . LEU A 1 141 ? 133.764 80.118 116.398 1.00 46.53 166 LEU B CA 1
ATOM 580 C C . LEU A 1 141 ? 134.756 81.264 116.291 1.00 46.53 166 LEU B C 1
ATOM 581 O O . LEU A 1 141 ? 135.954 81.027 116.126 1.00 46.53 166 LEU B O 1
ATOM 586 N N . ASP A 1 142 ? 134.283 82.504 116.372 1.00 47.88 167 ASP B N 1
ATOM 587 C CA . ASP A 1 142 ? 135.192 83.640 116.308 1.00 47.88 167 ASP B CA 1
ATOM 588 C C . ASP A 1 142 ? 136.167 83.634 117.472 1.00 47.88 167 ASP B C 1
ATOM 589 O O . ASP A 1 142 ? 137.359 83.892 117.290 1.00 47.88 167 ASP B O 1
ATOM 594 N N . SER A 1 143 ? 135.687 83.334 118.670 1.00 43.94 168 SER B N 1
ATOM 595 C CA . SER A 1 143 ? 136.534 83.354 119.846 1.00 43.94 168 SER B CA 1
ATOM 596 C C . SER A 1 143 ? 137.338 82.082 120.028 1.00 43.94 168 SER B C 1
ATOM 597 O O . SER A 1 143 ? 138.395 82.126 120.657 1.00 43.94 168 SER B O 1
ATOM 600 N N . LEU A 1 144 ? 136.882 80.955 119.491 1.00 45.07 169 LEU B N 1
ATOM 601 C CA . LEU A 1 144 ? 137.615 79.713 119.690 1.00 45.07 169 LEU B CA 1
ATOM 602 C C . LEU A 1 144 ? 138.882 79.629 118.854 1.00 45.07 169 LEU B C 1
ATOM 603 O O . LEU A 1 144 ? 139.874 79.062 119.313 1.00 45.07 169 LEU B O 1
ATOM 608 N N . TYR A 1 145 ? 138.884 80.174 117.642 1.00 47.30 170 TYR B N 1
ATOM 609 C CA . TYR A 1 145 ? 139.938 79.903 116.670 1.00 47.30 170 TYR B CA 1
ATOM 610 C C . TYR A 1 145 ? 140.690 81.183 116.337 1.00 47.30 170 TYR B C 1
ATOM 611 O O . TYR A 1 145 ? 140.170 82.046 115.626 1.00 47.30 170 TYR B O 1
ATOM 620 N N . TRP A 1 146 ? 141.915 81.291 116.845 1.00 43.92 171 TRP B N 1
ATOM 621 C CA . TRP A 1 146 ? 142.782 82.444 116.639 1.00 43.92 171 TRP B CA 1
ATOM 622 C C . TRP A 1 146 ? 143.951 82.018 115.768 1.00 43.92 171 TRP B C 1
ATOM 623 O O . TRP A 1 146 ? 144.680 81.090 116.122 1.00 43.92 171 TRP B O 1
ATOM 634 N N . THR A 1 147 ? 144.135 82.695 114.639 1.00 51.57 172 THR B N 1
ATOM 635 C CA . THR A 1 147 ? 145.185 82.321 113.709 1.00 51.57 172 THR B CA 1
ATOM 636 C C . THR A 1 147 ? 145.965 83.480 113.116 1.00 51.57 172 THR B C 1
ATOM 637 O O . THR A 1 147 ? 146.896 83.228 112.347 1.00 51.57 172 THR B O 1
ATOM 641 N N . LYS A 1 148 ? 145.629 84.727 113.432 1.00 55.18 173 LYS B N 1
ATOM 642 C CA . LYS A 1 148 ? 146.338 85.875 112.892 1.00 55.18 173 LYS B CA 1
ATOM 643 C C . LYS A 1 148 ? 146.438 86.961 113.951 1.00 55.18 173 LYS B C 1
ATOM 644 O O . LYS A 1 148 ? 145.658 87.001 114.901 1.00 55.18 173 LYS B O 1
ATOM 650 N N . TRP A 1 149 ? 147.410 87.850 113.768 1.00 49.59 174 TRP B N 1
ATOM 651 C CA . TRP A 1 149 ? 147.594 88.991 114.647 1.00 49.59 174 TRP B CA 1
ATOM 652 C C . TRP A 1 149 ? 146.525 90.040 114.372 1.00 49.59 174 TRP B C 1
ATOM 653 O O . TRP A 1 149 ? 145.705 89.907 113.465 1.00 49.59 174 TRP B O 1
ATOM 664 N N . TYR A 1 150 ? 146.530 91.105 115.167 1.00 50.89 175 TYR B N 1
ATOM 665 C CA . TYR A 1 150 ? 145.557 92.169 114.973 1.00 50.89 175 TYR B CA 1
ATOM 666 C C . TYR A 1 150 ? 145.829 92.994 113.724 1.00 50.89 175 TYR B C 1
ATOM 667 O O . TYR A 1 150 ? 144.987 93.814 113.352 1.00 50.89 175 TYR B O 1
ATOM 676 N N . ASN A 1 151 ? 146.975 92.806 113.075 1.00 55.91 176 ASN B N 1
ATOM 677 C CA . ASN A 1 151 ? 147.287 93.468 111.817 1.00 55.91 176 ASN B CA 1
ATOM 678 C C . ASN A 1 151 ? 147.298 92.484 110.654 1.00 55.91 176 ASN B C 1
ATOM 679 O O . ASN A 1 151 ? 148.007 92.686 109.669 1.00 55.91 176 ASN B O 1
ATOM 684 N N . ASN A 1 152 ? 146.521 91.407 110.769 1.00 63.29 177 ASN B N 1
ATOM 685 C CA . ASN A 1 152 ? 146.347 90.420 109.704 1.00 63.29 177 ASN B CA 1
ATOM 686 C C . ASN A 1 152 ? 147.672 89.787 109.295 1.00 63.29 177 ASN B C 1
ATOM 687 O O . ASN A 1 152 ? 147.898 89.476 108.128 1.00 63.29 177 ASN B O 1
ATOM 692 N N . GLN A 1 153 ? 148.548 89.580 110.266 1.00 57.67 178 GLN B N 1
ATOM 693 C CA . GLN A 1 153 ? 149.816 88.901 110.053 1.00 57.67 178 GLN B CA 1
ATOM 694 C C . GLN A 1 153 ? 149.774 87.580 110.804 1.00 57.67 178 GLN B C 1
ATOM 695 O O . GLN A 1 153 ? 149.519 87.560 112.010 1.00 57.67 178 GLN B O 1
ATOM 701 N N . SER A 1 154 ? 150.021 86.487 110.094 1.00 55.07 179 SER B N 1
ATOM 702 C CA . SER A 1 154 ? 149.775 85.167 110.651 1.00 55.07 179 SER B CA 1
ATOM 703 C C . SER A 1 154 ? 150.667 84.893 111.851 1.00 55.07 179 SER B C 1
ATOM 704 O O . SER A 1 154 ? 151.835 85.281 111.877 1.00 55.07 179 SER B O 1
ATOM 707 N N . LEU A 1 155 ? 150.101 84.225 112.851 1.00 54.62 180 LEU B N 1
ATOM 708 C CA . LEU A 1 155 ? 150.884 83.731 113.969 1.00 54.62 180 LEU B CA 1
ATOM 709 C C . LEU A 1 155 ? 151.885 82.696 113.473 1.00 54.62 180 LEU B C 1
ATOM 710 O O . LEU A 1 155 ? 151.717 82.086 112.415 1.00 54.62 180 LEU B O 1
ATOM 715 N N . GLY A 1 156 ? 152.942 82.501 114.246 1.00 59.35 181 GLY B N 1
ATOM 716 C CA . GLY A 1 156 ? 153.956 81.543 113.861 1.00 59.35 181 GLY B CA 1
ATOM 717 C C . GLY A 1 156 ? 153.526 80.110 114.073 1.00 59.35 181 GLY B C 1
ATOM 718 O O . GLY A 1 156 ? 153.596 79.288 113.158 1.00 59.35 181 GLY B O 1
ATOM 719 N N . ARG A 1 157 ? 153.076 79.802 115.283 1.00 56.37 182 ARG B N 1
ATOM 720 C CA . ARG A 1 157 ? 152.709 78.441 115.647 1.00 56.37 182 ARG B CA 1
ATOM 721 C C . ARG A 1 157 ? 151.390 78.059 114.990 1.00 56.37 182 ARG B C 1
ATOM 722 O O . ARG A 1 157 ? 150.355 78.676 115.259 1.00 56.37 182 ARG B O 1
ATOM 730 N N . GLY A 1 158 ? 151.420 77.040 114.131 1.00 59.07 183 GLY B N 1
ATOM 731 C CA . GLY A 1 158 ? 150.295 76.697 113.293 1.00 59.07 183 GLY B CA 1
ATOM 732 C C . GLY A 1 158 ? 149.579 75.431 113.735 1.00 59.07 183 GLY B C 1
ATOM 733 O O . GLY A 1 158 ? 150.072 74.647 114.540 1.00 59.07 183 GLY B O 1
ATOM 734 N N . SER A 1 159 ? 148.384 75.247 113.169 1.00 59.80 184 SER B N 1
ATOM 735 C CA . SER A 1 159 ? 147.517 74.103 113.462 1.00 59.80 184 SER B CA 1
ATOM 736 C C . SER A 1 159 ? 147.211 73.994 114.950 1.00 59.80 184 SER B C 1
ATOM 737 O O . SER A 1 159 ? 147.034 72.899 115.482 1.00 59.80 184 SER B O 1
ATOM 740 N N . HIS A 1 160 ? 147.153 75.134 115.627 1.00 55.97 185 HIS B N 1
ATOM 741 C CA . HIS A 1 160 ? 146.919 75.187 117.060 1.00 55.97 185 HIS B CA 1
ATOM 742 C C . HIS A 1 160 ? 146.270 76.523 117.356 1.00 55.97 185 HIS B C 1
ATOM 743 O O . HIS A 1 160 ? 146.749 77.557 116.888 1.00 55.97 185 HIS B O 1
ATOM 750 N N . SER A 1 161 ? 145.184 76.507 118.108 1.00 47.79 186 SER B N 1
ATOM 751 C CA . SER A 1 161 ? 144.492 77.738 118.443 1.00 47.79 186 SER B CA 1
ATOM 752 C C . SER A 1 161 ? 145.071 78.280 119.739 1.00 47.79 186 SER B C 1
ATOM 753 O O . SER A 1 161 ? 145.075 77.585 120.757 1.00 47.79 186 SER B O 1
ATOM 756 N N . PHE A 1 162 ? 145.579 79.502 119.696 1.00 45.28 187 PHE B N 1
ATOM 757 C CA . PHE A 1 162 ? 146.133 80.171 120.864 1.00 45.28 187 PHE B CA 1
ATOM 758 C C . PHE A 1 162 ? 145.216 81.341 121.196 1.00 45.28 187 PHE B C 1
ATOM 759 O O . PHE A 1 162 ? 145.382 82.444 120.682 1.00 45.28 187 PHE B O 1
ATOM 767 N N . ILE A 1 163 ? 144.246 81.086 122.068 1.00 42.41 188 ILE B N 1
ATOM 768 C CA . ILE A 1 163 ? 143.265 82.096 122.435 1.00 42.41 188 ILE B CA 1
ATOM 769 C C . ILE A 1 163 ? 143.957 83.239 123.158 1.00 42.41 188 ILE B C 1
ATOM 770 O O . ILE A 1 163 ? 144.737 83.018 124.090 1.00 42.41 188 ILE B O 1
ATOM 775 N N . TYR A 1 164 ? 143.675 84.466 122.732 1.00 42.70 189 TYR B N 1
ATOM 776 C CA . TYR A 1 164 ? 144.310 85.673 123.252 1.00 42.70 189 TYR B CA 1
ATOM 777 C C . TYR A 1 164 ? 145.814 85.666 123.036 1.00 42.70 189 TYR B C 1
ATOM 778 O O . TYR A 1 164 ? 146.532 86.415 123.693 1.00 42.70 189 TYR B O 1
ATOM 787 N N . TYR A 1 165 ? 146.295 84.820 122.128 1.00 43.83 190 TYR B N 1
ATOM 788 C CA . TYR A 1 165 ? 147.693 84.618 121.762 1.00 43.83 190 TYR B CA 1
ATOM 789 C C . TYR A 1 165 ? 148.505 83.900 122.827 1.00 43.83 190 TYR B C 1
ATOM 790 O O . TYR A 1 165 ? 149.697 83.699 122.624 1.00 43.83 190 TYR B O 1
ATOM 799 N N . GLU A 1 166 ? 147.910 83.495 123.946 1.00 48.21 191 GLU B N 1
ATOM 800 C CA . GLU A 1 166 ? 148.690 82.866 125.005 1.00 48.21 191 GLU B CA 1
ATOM 801 C C . GLU A 1 166 ? 148.128 81.516 125.428 1.00 48.21 191 GLU B C 1
ATOM 802 O O . GLU A 1 166 ? 148.882 80.644 125.866 1.00 48.21 191 GLU B O 1
ATOM 808 N N . ASN A 1 167 ? 146.816 81.334 125.313 1.00 43.31 192 ASN B N 1
ATOM 809 C CA . ASN A 1 167 ? 146.117 80.205 125.914 1.00 43.31 192 ASN B CA 1
ATOM 810 C C . ASN A 1 167 ? 145.888 79.118 124.876 1.00 43.31 192 ASN B C 1
ATOM 811 O O . ASN A 1 167 ? 145.157 79.327 123.908 1.00 43.31 192 ASN B O 1
ATOM 816 N N . LEU A 1 168 ? 146.490 77.956 125.090 1.00 43.13 193 LEU B N 1
ATOM 817 C CA . LEU A 1 168 ? 146.419 76.869 124.125 1.00 43.13 193 LEU B CA 1
ATOM 818 C C . LEU A 1 168 ? 145.127 76.089 124.303 1.00 43.13 193 LEU B C 1
ATOM 819 O O . LEU A 1 168 ? 144.778 75.708 125.421 1.00 43.13 193 LEU B O 1
ATOM 824 N N . LEU A 1 169 ? 144.424 75.848 123.203 1.00 42.35 194 LEU B N 1
ATOM 825 C CA . LEU A 1 169 ? 143.184 75.084 123.230 1.00 42.35 194 LEU B CA 1
ATOM 826 C C . LEU A 1 169 ? 143.505 73.599 123.204 1.00 42.35 194 LEU B C 1
ATOM 827 O O . LEU A 1 169 ? 144.109 73.108 122.248 1.00 42.35 194 LEU B O 1
ATOM 832 N N . LEU A 1 170 ? 143.102 72.883 124.247 1.00 44.82 195 LEU B N 1
ATOM 833 C CA . LEU A 1 170 ? 143.417 71.469 124.391 1.00 44.82 195 LEU B CA 1
ATOM 834 C C . LEU A 1 170 ? 142.321 70.614 123.776 1.00 44.82 195 LEU B C 1
ATOM 835 O O . LEU A 1 170 ? 141.138 70.824 124.049 1.00 44.82 195 LEU B O 1
ATOM 840 N N . GLY A 1 171 ? 142.718 69.643 122.960 1.00 47.83 196 GLY B N 1
ATOM 841 C CA . GLY A 1 171 ? 141.757 68.714 122.403 1.00 47.83 196 GLY B CA 1
ATOM 842 C C . GLY A 1 171 ? 140.760 69.388 121.479 1.00 47.83 196 GLY B C 1
ATOM 843 O O . GLY A 1 171 ? 141.067 70.356 120.781 1.00 47.83 196 GLY B O 1
ATOM 844 N N . ALA A 1 172 ? 139.538 68.860 121.478 1.00 48.98 197 ALA B N 1
ATOM 845 C CA . ALA A 1 172 ? 138.460 69.376 120.657 1.00 48.98 197 ALA B CA 1
ATOM 846 C C . ALA A 1 172 ? 137.260 69.711 121.529 1.00 48.98 197 ALA B C 1
ATOM 847 O O . ALA A 1 172 ? 136.942 68.964 122.457 1.00 48.98 197 ALA B O 1
ATOM 849 N N . PRO A 1 173 ? 136.583 70.822 121.265 1.00 44.20 198 PRO B N 1
ATOM 850 C CA . PRO A 1 173 ? 135.375 71.144 122.025 1.00 44.20 198 PRO B CA 1
ATOM 851 C C . PRO A 1 173 ? 134.283 70.120 121.772 1.00 44.20 198 PRO B C 1
ATOM 852 O O . PRO A 1 173 ? 134.260 69.439 120.748 1.00 44.20 198 PRO B O 1
ATOM 856 N N . ARG A 1 174 ? 133.361 70.011 122.724 1.00 43.85 199 ARG B N 1
ATOM 857 C CA . ARG A 1 174 ? 132.291 69.030 122.610 1.00 43.85 199 ARG B CA 1
ATOM 858 C C . ARG A 1 174 ? 130.941 69.676 122.864 1.00 43.85 199 ARG B C 1
ATOM 859 O O . ARG A 1 174 ? 130.794 70.479 123.788 1.00 43.85 199 ARG B O 1
ATOM 867 N N . LEU A 1 175 ? 129.961 69.322 122.035 1.00 41.88 200 LEU B N 1
ATOM 868 C CA . LEU A 1 175 ? 128.568 69.701 122.217 1.00 41.88 200 LEU B CA 1
ATOM 869 C C . LEU A 1 175 ? 127.769 68.470 122.594 1.00 41.88 200 LEU B C 1
ATOM 870 O O . LEU A 1 175 ? 127.706 67.520 121.815 1.00 41.88 200 LEU B O 1
ATOM 875 N N . ARG A 1 176 ? 127.146 68.481 123.765 1.00 42.30 201 ARG B N 1
ATOM 876 C CA . ARG A 1 176 ? 126.351 67.340 124.189 1.00 42.30 201 ARG B CA 1
ATOM 877 C C . ARG A 1 176 ? 124.931 67.799 124.469 1.00 42.30 201 ARG B C 1
ATOM 878 O O . ARG A 1 176 ? 124.700 68.959 124.795 1.00 42.30 201 ARG B O 1
ATOM 886 N N . GLN A 1 177 ? 123.978 66.883 124.331 1.00 43.17 202 GLN B N 1
ATOM 887 C CA . GLN A 1 177 ? 122.566 67.217 124.441 1.00 43.17 202 GLN B CA 1
ATOM 888 C C . GLN A 1 177 ? 121.810 66.093 125.124 1.00 43.17 202 GLN B C 1
ATOM 889 O O . GLN A 1 177 ? 122.117 64.918 124.916 1.00 43.17 202 GLN B O 1
ATOM 895 N N . LEU A 1 178 ? 120.821 66.461 125.934 1.00 44.07 203 LEU B N 1
ATOM 896 C CA . LEU A 1 178 ? 119.901 65.511 126.547 1.00 44.07 203 LEU B CA 1
ATOM 897 C C . LEU A 1 178 ? 118.475 65.909 126.207 1.00 44.07 203 LEU B C 1
ATOM 898 O O . LEU A 1 178 ? 118.098 67.078 126.378 1.00 44.07 203 LEU B O 1
ATOM 903 N N . ARG A 1 179 ? 117.688 64.935 125.746 1.00 47.42 204 ARG B N 1
ATOM 904 C CA . ARG A 1 179 ? 116.298 65.115 125.356 1.00 47.42 204 ARG B CA 1
ATOM 905 C C . ARG A 1 179 ? 115.392 64.176 126.144 1.00 47.42 204 ARG B C 1
ATOM 906 O O . ARG A 1 179 ? 115.840 63.236 126.795 1.00 47.42 204 ARG B O 1
ATOM 914 N N . VAL A 1 180 ? 114.089 64.427 126.041 1.00 52.70 205 VAL B N 1
ATOM 915 C CA . VAL A 1 180 ? 113.071 63.757 126.834 1.00 52.70 205 VAL B CA 1
ATOM 916 C C . VAL A 1 180 ? 112.144 62.994 125.895 1.00 52.70 205 VAL B C 1
ATOM 917 O O . VAL A 1 180 ? 112.126 63.216 124.685 1.00 52.70 205 VAL B O 1
ATOM 921 N N . ARG A 1 181 ? 111.375 62.074 126.465 1.00 58.88 206 ARG B N 1
ATOM 922 C CA . ARG A 1 181 ? 110.593 61.167 125.645 1.00 58.88 206 ARG B CA 1
ATOM 923 C C . ARG A 1 181 ? 109.349 61.855 125.094 1.00 58.88 206 ARG B C 1
ATOM 924 O O . ARG A 1 181 ? 109.013 62.981 125.454 1.00 58.88 206 ARG B O 1
ATOM 932 N N . ASN A 1 182 ? 108.651 61.145 124.213 1.00 65.95 207 ASN B N 1
ATOM 933 C CA . ASN A 1 182 ? 107.521 61.696 123.475 1.00 65.95 207 ASN B CA 1
ATOM 934 C C . ASN A 1 182 ? 106.196 61.487 124.195 1.00 65.95 207 ASN B C 1
ATOM 935 O O . ASN A 1 182 ? 105.376 62.403 124.270 1.00 65.95 207 ASN B O 1
ATOM 940 N N . ASP A 1 183 ? 105.963 60.279 124.690 1.00 67.09 208 ASP B N 1
ATOM 941 C CA . ASP A 1 183 ? 104.734 59.928 125.394 1.00 67.09 208 ASP B CA 1
ATOM 942 C C . ASP A 1 183 ? 104.960 59.906 126.903 1.00 67.09 208 ASP B C 1
ATOM 943 O O . ASP A 1 183 ? 104.686 58.923 127.578 1.00 67.09 208 ASP B O 1
ATOM 948 N N . SER A 1 184 ? 105.439 61.017 127.445 1.00 63.41 209 SER B N 1
ATOM 949 C CA . SER A 1 184 ? 105.786 61.045 128.859 1.00 63.41 209 SER B CA 1
ATOM 950 C C . SER A 1 184 ? 104.820 61.940 129.615 1.00 63.41 209 SER B C 1
ATOM 951 O O . SER A 1 184 ? 105.232 62.764 130.436 1.00 63.41 209 SER B O 1
ATOM 954 N N . CYS A 1 185 ? 103.529 61.775 129.353 1.00 68.69 210 CYS B N 1
ATOM 955 C CA . CYS A 1 185 ? 102.540 62.754 129.772 1.00 68.69 210 CYS B CA 1
ATOM 956 C C . CYS A 1 185 ? 101.142 62.176 129.646 1.00 68.69 210 CYS B C 1
ATOM 957 O O . CYS A 1 185 ? 100.940 61.068 129.146 1.00 68.69 210 CYS B O 1
ATOM 960 N N . VAL A 1 186 ? 100.172 62.968 130.083 1.00 69.61 211 VAL B N 1
ATOM 961 C CA . VAL A 1 186 ? 98.778 62.809 129.703 1.00 69.61 211 VAL B CA 1
ATOM 962 C C . VAL A 1 186 ? 98.266 64.176 129.280 1.00 69.61 211 VAL B C 1
ATOM 963 O O . VAL A 1 186 ? 98.726 65.206 129.782 1.00 69.61 211 VAL B O 1
ATOM 967 N N . VAL A 1 187 ? 97.322 64.183 128.350 1.00 68.74 212 VAL B N 1
ATOM 968 C CA . VAL A 1 187 ? 97.019 65.354 127.536 1.00 68.74 212 VAL B CA 1
ATOM 969 C C . VAL A 1 187 ? 95.599 65.834 127.801 1.00 68.74 212 VAL B C 1
ATOM 970 O O . VAL A 1 187 ? 94.846 66.089 126.860 1.00 68.74 212 VAL B O 1
ATOM 974 N N . HIS A 1 188 ? 95.236 65.967 129.078 1.00 71.01 213 HIS B N 1
ATOM 975 C CA . HIS A 1 188 ? 93.879 65.908 129.615 1.00 71.01 213 HIS B CA 1
ATOM 976 C C . HIS A 1 188 ? 92.779 66.287 128.633 1.00 71.01 213 HIS B C 1
ATOM 977 O O . HIS A 1 188 ? 92.824 67.343 127.999 1.00 71.01 213 HIS B O 1
ATOM 984 N N . GLU A 1 189 ? 91.757 65.426 128.571 1.00 73.35 214 GLU B N 1
ATOM 985 C CA . GLU A 1 189 ? 90.924 65.218 127.389 1.00 73.35 214 GLU B CA 1
ATOM 986 C C . GLU A 1 189 ? 90.388 66.488 126.743 1.00 73.35 214 GLU B C 1
ATOM 987 O O . GLU A 1 189 ? 90.056 66.458 125.555 1.00 73.35 214 GLU B O 1
ATOM 993 N N . ASP A 1 190 ? 90.271 67.591 127.480 1.00 71.09 215 ASP B N 1
ATOM 994 C CA . ASP A 1 190 ? 89.750 68.806 126.864 1.00 71.09 215 ASP B CA 1
ATOM 995 C C . ASP A 1 190 ? 90.584 69.236 125.666 1.00 71.09 215 ASP B C 1
ATOM 996 O O . ASP A 1 190 ? 90.042 69.773 124.696 1.00 71.09 215 ASP B O 1
ATOM 1001 N N . PHE A 1 191 ? 91.893 69.005 125.708 1.00 62.80 216 PHE B N 1
ATOM 1002 C CA . PHE A 1 191 ? 92.792 69.387 124.630 1.00 62.80 216 PHE B CA 1
ATOM 1003 C C . PHE A 1 191 ? 93.320 68.193 123.855 1.00 62.80 216 PHE B C 1
ATOM 1004 O O . PHE A 1 191 ? 94.240 68.351 123.052 1.00 62.80 216 PHE B O 1
ATOM 1012 N N . ARG A 1 192 ? 92.754 67.007 124.063 1.00 70.05 217 ARG B N 1
ATOM 1013 C CA . ARG A 1 192 ? 93.323 65.803 123.478 1.00 70.05 217 ARG B CA 1
ATOM 1014 C C . ARG A 1 192 ? 93.228 65.785 121.963 1.00 70.05 217 ARG B C 1
ATOM 1015 O O . ARG A 1 192 ? 93.901 64.974 121.323 1.00 70.05 217 ARG B O 1
ATOM 1023 N N . GLU A 1 193 ? 92.411 66.651 121.371 1.00 70.61 218 GLU B N 1
ATOM 1024 C CA . GLU A 1 193 ? 92.302 66.708 119.923 1.00 70.61 218 GLU B CA 1
ATOM 1025 C C . GLU A 1 193 ? 93.151 67.806 119.301 1.00 70.61 218 GLU B C 1
ATOM 1026 O O . GLU A 1 193 ? 93.481 67.712 118.116 1.00 70.61 218 GLU B O 1
ATOM 1032 N N . ASP A 1 194 ? 93.519 68.833 120.064 1.00 68.82 219 ASP B N 1
ATOM 1033 C CA . ASP A 1 194 ? 94.392 69.888 119.567 1.00 68.82 219 ASP B CA 1
ATOM 1034 C C . ASP A 1 194 ? 95.859 69.568 119.813 1.00 68.82 219 ASP B C 1
ATOM 1035 O O . ASP A 1 194 ? 96.677 69.642 118.895 1.00 68.82 219 ASP B O 1
ATOM 1040 N N . ILE A 1 195 ? 96.205 69.224 121.045 1.00 61.54 220 ILE B N 1
ATOM 1041 C CA . ILE A 1 195 ? 97.562 68.863 121.418 1.00 61.54 220 ILE B CA 1
ATOM 1042 C C . ILE A 1 195 ? 97.668 67.349 121.396 1.00 61.54 220 ILE B C 1
ATOM 1043 O O . ILE A 1 195 ? 96.839 66.655 121.993 1.00 61.54 220 ILE B O 1
ATOM 1048 N N . LEU A 1 196 ? 98.676 66.831 120.704 1.00 63.93 221 LEU B N 1
ATOM 1049 C CA . LEU A 1 196 ? 98.811 65.398 120.490 1.00 63.93 221 LEU B CA 1
ATOM 1050 C C . LEU A 1 196 ? 99.940 64.776 121.292 1.00 63.93 221 LEU B C 1
ATOM 1051 O O . LEU A 1 196 ? 99.808 63.649 121.771 1.00 63.93 221 LEU B O 1
ATOM 1056 N N . ASN A 1 197 ? 101.057 65.471 121.439 1.00 63.54 222 ASN B N 1
ATOM 1057 C CA . ASN A 1 197 ? 102.184 64.970 122.202 1.00 63.54 222 ASN B CA 1
ATOM 1058 C C . ASN A 1 197 ? 102.412 65.842 123.422 1.00 63.54 222 ASN B C 1
ATOM 1059 O O . ASN A 1 197 ? 102.144 67.044 123.404 1.00 63.54 222 ASN B O 1
ATOM 1064 N N . CYS A 1 198 ? 102.906 65.225 124.487 1.00 62.03 223 CYS B N 1
ATOM 1065 C CA . CYS A 1 198 ? 103.280 65.957 125.684 1.00 62.03 223 CYS B CA 1
ATOM 1066 C C . CYS A 1 198 ? 104.651 65.486 126.128 1.00 62.03 223 CYS B C 1
ATOM 1067 O O . CYS A 1 198 ? 104.850 64.294 126.365 1.00 62.03 223 CYS B O 1
ATOM 1070 N N . TYR A 1 199 ? 105.587 66.419 126.225 1.00 55.66 224 TYR B N 1
ATOM 1071 C CA . TYR A 1 199 ? 106.929 66.154 126.713 1.00 55.66 224 TYR B CA 1
ATOM 1072 C C . TYR A 1 199 ? 107.045 66.668 128.138 1.00 55.66 224 TYR B C 1
ATOM 1073 O O . TYR A 1 199 ? 106.720 67.823 128.407 1.00 55.66 224 TYR B O 1
ATOM 1082 N N . ASP A 1 200 ? 107.514 65.823 129.046 1.00 56.87 225 ASP B N 1
ATOM 1083 C CA . ASP A 1 200 ? 107.554 66.201 130.448 1.00 56.87 225 ASP B CA 1
ATOM 1084 C C . ASP A 1 200 ? 108.766 67.077 130.742 1.00 56.87 225 ASP B C 1
ATOM 1085 O O . ASP A 1 200 ? 109.533 67.447 129.853 1.00 56.87 225 ASP B O 1
ATOM 1090 N N . VAL A 1 201 ? 108.932 67.429 132.011 1.00 55.20 226 VAL B N 1
ATOM 1091 C CA . VAL A 1 201 ? 110.166 68.051 132.459 1.00 55.20 226 VAL B CA 1
ATOM 1092 C C . VAL A 1 201 ? 111.237 66.979 132.608 1.00 55.20 226 VAL B C 1
ATOM 1093 O O . VAL A 1 201 ? 110.951 65.783 132.627 1.00 55.20 226 VAL B O 1
ATOM 1097 N N . TYR A 1 202 ? 112.489 67.408 132.706 1.00 54.78 227 TYR B N 1
ATOM 1098 C CA . TYR A 1 202 ? 113.574 66.442 132.696 1.00 54.78 227 TYR B CA 1
ATOM 1099 C C . TYR A 1 202 ? 113.573 65.598 133.959 1.00 54.78 227 TYR B C 1
ATOM 1100 O O . TYR A 1 202 ? 113.364 66.099 135.065 1.00 54.78 227 TYR B O 1
ATOM 1109 N N . SER A 1 203 ? 113.828 64.311 133.780 1.00 60.54 228 SER B N 1
ATOM 1110 C CA . SER A 1 203 ? 114.050 63.350 134.846 1.00 60.54 228 SER B CA 1
ATOM 1111 C C . SER A 1 203 ? 114.583 62.078 134.205 1.00 60.54 228 SER B C 1
ATOM 1112 O O . SER A 1 203 ? 114.135 61.708 133.116 1.00 60.54 228 SER B O 1
ATOM 1115 N N . PRO A 1 204 ? 115.536 61.393 134.832 1.00 60.95 229 PRO B N 1
ATOM 1116 C CA . PRO A 1 204 ? 116.203 60.276 134.147 1.00 60.95 229 PRO B CA 1
ATOM 1117 C C . PRO A 1 204 ? 115.274 59.164 133.701 1.00 60.95 229 PRO B C 1
ATOM 1118 O O . PRO A 1 204 ? 115.554 58.516 132.688 1.00 60.95 229 PRO B O 1
ATOM 1122 N N . ASP A 1 205 ? 114.192 58.928 134.433 1.00 63.44 230 ASP B N 1
ATOM 1123 C CA . ASP A 1 205 ? 113.255 57.867 134.078 1.00 63.44 230 ASP B CA 1
ATOM 1124 C C . ASP A 1 205 ? 112.564 58.137 132.744 1.00 63.44 230 ASP B C 1
ATOM 1125 O O . ASP A 1 205 ? 112.329 57.226 131.954 1.00 63.44 230 ASP B O 1
ATOM 1130 N N . LYS A 1 206 ? 112.239 59.402 132.512 1.00 61.89 231 LYS B N 1
ATOM 1131 C CA . LYS A 1 206 ? 111.577 59.851 131.291 1.00 61.89 231 LYS B CA 1
ATOM 1132 C C . LYS A 1 206 ? 112.656 60.437 130.397 1.00 61.89 231 LYS B C 1
ATOM 1133 O O . LYS A 1 206 ? 112.937 61.629 130.436 1.00 61.89 231 LYS B O 1
ATOM 1139 N N . GLU A 1 207 ? 113.274 59.587 129.590 1.00 60.44 232 GLU B N 1
ATOM 1140 C CA . GLU A 1 207 ? 114.419 60.005 128.802 1.00 60.44 232 GLU B CA 1
ATOM 1141 C C . GLU A 1 207 ? 114.429 59.229 127.501 1.00 60.44 232 GLU B C 1
ATOM 1142 O O . GLU A 1 207 ? 114.145 58.032 127.486 1.00 60.44 232 GLU B O 1
ATOM 1148 N N . ASP A 1 208 ? 114.752 59.918 126.415 1.00 57.88 233 ASP B N 1
ATOM 1149 C CA . ASP A 1 208 ? 114.754 59.316 125.093 1.00 57.88 233 ASP B CA 1
ATOM 1150 C C . ASP A 1 208 ? 116.100 58.664 124.840 1.00 57.88 233 ASP B C 1
ATOM 1151 O O . ASP A 1 208 ? 117.142 59.239 125.159 1.00 57.88 233 ASP B O 1
ATOM 1156 N N . GLN A 1 209 ? 116.078 57.464 124.269 1.00 55.51 234 GLN B N 1
ATOM 1157 C CA . GLN A 1 209 ? 117.303 56.743 123.964 1.00 55.51 234 GLN B CA 1
ATOM 1158 C C . GLN A 1 209 ? 117.316 56.204 122.543 1.00 55.51 234 GLN B C 1
ATOM 1159 O O . GLN A 1 209 ? 118.165 55.370 122.219 1.00 55.51 234 GLN B O 1
ATOM 1165 N N . LEU A 1 210 ? 116.410 56.650 121.703 1.00 53.61 235 LEU B N 1
ATOM 1166 C CA . LEU A 1 210 ? 116.304 56.235 120.319 1.00 53.61 235 LEU B CA 1
ATOM 1167 C C . LEU A 1 210 ? 117.028 57.213 119.413 1.00 53.61 235 LEU B C 1
ATOM 1168 O O . LEU A 1 210 ? 117.326 58.339 119.812 1.00 53.61 235 LEU B O 1
ATOM 1173 N N . PRO A 1 211 ? 117.338 56.808 118.188 1.00 52.50 236 PRO B N 1
ATOM 1174 C CA . PRO A 1 211 ? 117.899 57.750 117.222 1.00 52.50 236 PRO B CA 1
ATOM 1175 C C . PRO A 1 211 ? 116.831 58.633 116.605 1.00 52.50 236 PRO B C 1
ATOM 1176 O O . PRO A 1 211 ? 115.657 58.275 116.533 1.00 52.50 236 PRO B O 1
ATOM 1180 N N . PHE A 1 212 ? 117.259 59.808 116.154 1.00 50.94 237 PHE B N 1
ATOM 1181 C CA . PHE A 1 212 ? 116.376 60.730 115.460 1.00 50.94 237 PHE B CA 1
ATOM 1182 C C . PHE A 1 212 ? 117.153 61.401 114.342 1.00 50.94 237 PHE B C 1
ATOM 1183 O O . PHE A 1 212 ? 118.343 61.158 114.157 1.00 50.94 237 PHE B O 1
ATOM 1191 N N . GLY A 1 213 ? 116.464 62.233 113.575 1.00 55.06 238 GLY B N 1
ATOM 1192 C CA . GLY A 1 213 ? 117.082 62.898 112.454 1.00 55.06 238 GLY B CA 1
ATOM 1193 C C . GLY A 1 213 ? 117.524 61.915 111.392 1.00 55.06 238 GLY B C 1
ATOM 1194 O O . GLY A 1 213 ? 116.817 60.957 111.077 1.00 55.06 238 GLY B O 1
ATOM 1195 N N . PRO A 1 214 ? 118.695 62.148 110.797 1.00 56.42 239 PRO B N 1
ATOM 1196 C CA . PRO A 1 214 ? 119.245 61.161 109.859 1.00 56.42 239 PRO B CA 1
ATOM 1197 C C . PRO A 1 214 ? 119.570 59.826 110.497 1.00 56.42 239 PRO B C 1
ATOM 1198 O O . PRO A 1 214 ? 119.700 58.836 109.770 1.00 56.42 239 PRO B O 1
ATOM 1202 N N . GLN A 1 215 ? 119.733 59.773 111.817 1.00 59.90 240 GLN B N 1
ATOM 1203 C CA . GLN A 1 215 ? 119.792 58.542 112.600 1.00 59.90 240 GLN B CA 1
ATOM 1204 C C . GLN A 1 215 ? 121.080 57.752 112.426 1.00 59.90 240 GLN B C 1
ATOM 1205 O O . GLN A 1 215 ? 121.092 56.549 112.690 1.00 59.90 240 GLN B O 1
ATOM 1211 N N . ASN A 1 216 ? 122.179 58.365 112.008 1.00 69.14 241 ASN B N 1
ATOM 1212 C CA . ASN A 1 216 ? 123.374 57.548 111.833 1.00 69.14 241 ASN B CA 1
ATOM 1213 C C . ASN A 1 216 ? 124.609 58.070 112.544 1.00 69.14 241 ASN B C 1
ATOM 1214 O O . ASN A 1 216 ? 125.407 57.267 113.030 1.00 69.14 241 ASN B O 1
ATOM 1219 N N . GLY A 1 217 ? 124.804 59.378 112.619 1.00 57.38 242 GLY B N 1
ATOM 1220 C CA . GLY A 1 217 ? 126.020 59.917 113.184 1.00 57.38 242 GLY B CA 1
ATOM 1221 C C . GLY A 1 217 ? 126.150 59.645 114.669 1.00 57.38 242 GLY B C 1
ATOM 1222 O O . GLY A 1 217 ? 125.428 58.852 115.269 1.00 57.38 242 GLY B O 1
ATOM 1223 N N . THR A 1 218 ? 127.127 60.315 115.272 1.00 49.91 243 THR B N 1
ATOM 1224 C CA . THR A 1 218 ? 127.270 60.286 116.718 1.00 49.91 243 THR B CA 1
ATOM 1225 C C . THR A 1 218 ? 126.460 61.374 117.397 1.00 49.91 243 THR B C 1
ATOM 1226 O O . THR A 1 218 ? 126.326 61.353 118.621 1.00 49.91 243 THR B O 1
ATOM 1230 N N . ALA A 1 219 ? 125.914 62.311 116.633 1.00 48.07 244 ALA B N 1
ATOM 1231 C CA . ALA A 1 219 ? 125.049 63.350 117.161 1.00 48.07 244 ALA B CA 1
ATOM 1232 C C . ALA A 1 219 ? 123.580 63.001 117.056 1.00 48.07 244 ALA B C 1
ATOM 1233 O O . ALA A 1 219 ? 122.741 63.818 117.433 1.00 48.07 244 ALA B O 1
ATOM 1235 N N . TRP A 1 220 ? 123.249 61.823 116.535 1.00 48.23 245 TRP B N 1
ATOM 1236 C CA . TRP A 1 220 ? 121.869 61.405 116.369 1.00 48.23 245 TRP B CA 1
ATOM 1237 C C . TRP A 1 220 ? 121.561 60.074 117.031 1.00 48.23 245 TRP B C 1
ATOM 1238 O O . TRP A 1 220 ? 120.437 59.590 116.903 1.00 48.23 245 TRP B O 1
ATOM 1249 N N . THR A 1 221 ? 122.515 59.466 117.725 1.00 51.38 246 THR B N 1
ATOM 1250 C CA . THR A 1 221 ? 122.287 58.239 118.470 1.00 51.38 246 THR B CA 1
ATOM 1251 C C . THR A 1 221 ? 122.668 58.470 119.922 1.00 51.38 246 THR B C 1
ATOM 1252 O O . THR A 1 221 ? 123.402 59.402 120.243 1.00 51.38 246 THR B O 1
ATOM 1256 N N . TYR A 1 222 ? 122.168 57.611 120.802 1.00 51.62 247 TYR B N 1
ATOM 1257 C CA . TYR A 1 222 ? 122.323 57.795 122.237 1.00 51.62 247 TYR B CA 1
ATOM 1258 C C . TYR A 1 222 ? 123.450 56.934 122.785 1.00 51.62 247 TYR B C 1
ATOM 1259 O O . TYR A 1 222 ? 123.569 55.756 122.444 1.00 51.62 247 TYR B O 1
ATOM 1268 N N . HIS A 1 223 ? 124.269 57.529 123.649 1.00 51.31 248 HIS B N 1
ATOM 1269 C CA . HIS A 1 223 ? 125.360 56.837 124.320 1.00 51.31 248 HIS B CA 1
ATOM 1270 C C . HIS A 1 223 ? 125.177 56.962 125.822 1.00 51.31 248 HIS B C 1
ATOM 1271 O O . HIS A 1 223 ? 125.005 58.068 126.335 1.00 51.31 248 HIS B O 1
ATOM 1278 N N . SER A 1 224 ? 125.241 55.837 126.523 1.00 55.89 249 SER B N 1
ATOM 1279 C CA . SER A 1 224 ? 125.005 55.816 127.955 1.00 55.89 249 SER B CA 1
ATOM 1280 C C . SER A 1 224 ? 126.092 56.587 128.697 1.00 55.89 249 SER B C 1
ATOM 1281 O O . SER A 1 224 ? 127.056 57.079 128.113 1.00 55.89 249 SER B O 1
ATOM 1284 N N . GLN A 1 225 ? 125.929 56.687 130.016 1.00 56.30 250 GLN B N 1
ATOM 1285 C CA . GLN A 1 225 ? 126.901 57.422 130.817 1.00 56.30 250 GLN B CA 1
ATOM 1286 C C . GLN A 1 225 ? 128.198 56.646 130.981 1.00 56.30 250 GLN B C 1
ATOM 1287 O O . GLN A 1 225 ? 129.270 57.251 131.055 1.00 56.30 250 GLN B O 1
ATOM 1293 N N . ASN A 1 226 ? 128.127 55.318 131.048 1.00 59.89 251 ASN B N 1
ATOM 1294 C CA . ASN A 1 226 ? 129.351 54.530 131.118 1.00 59.89 251 ASN B CA 1
ATOM 1295 C C . ASN A 1 226 ? 130.106 54.550 129.802 1.00 59.89 251 ASN B C 1
ATOM 1296 O O . ASN A 1 226 ? 131.322 54.351 129.787 1.00 59.89 251 ASN B O 1
ATOM 1301 N N . GLU A 1 227 ? 129.410 54.774 128.693 1.00 58.48 252 GLU B N 1
ATOM 1302 C CA . GLU A 1 227 ? 130.080 54.772 127.402 1.00 58.48 252 GLU B CA 1
ATOM 1303 C C . GLU A 1 227 ? 130.836 56.069 127.168 1.00 58.48 252 GLU B C 1
ATOM 1304 O O . GLU A 1 227 ? 131.980 56.048 126.707 1.00 58.48 252 GLU B O 1
ATOM 1310 N N . LEU A 1 228 ? 130.219 57.205 127.475 1.00 55.53 253 LEU B N 1
ATOM 1311 C CA . LEU A 1 228 ? 130.907 58.482 127.374 1.00 55.53 253 LEU B CA 1
ATOM 1312 C C . LEU A 1 228 ? 131.904 58.698 128.499 1.00 55.53 253 LEU B C 1
ATOM 1313 O O . LEU A 1 228 ? 132.790 59.544 128.364 1.00 55.53 253 LEU B O 1
ATOM 1318 N N . GLY A 1 229 ? 131.780 57.965 129.600 1.00 55.75 254 GLY B N 1
ATOM 1319 C CA . GLY A 1 229 ? 132.609 58.211 130.759 1.00 55.75 254 GLY B CA 1
ATOM 1320 C C . GLY A 1 229 ? 132.317 59.565 131.364 1.00 55.75 254 GLY B C 1
ATOM 1321 O O . GLY A 1 229 ? 133.217 60.389 131.526 1.00 55.75 254 GLY B O 1
ATOM 1322 N N . GLY A 1 230 ? 131.051 59.812 131.694 1.00 53.77 255 GLY B N 1
ATOM 1323 C CA . GLY A 1 230 ? 130.610 61.099 132.168 1.00 53.77 255 GLY B CA 1
ATOM 1324 C C . GLY A 1 230 ? 130.205 61.088 133.628 1.00 53.77 255 GLY B C 1
ATOM 1325 O O . GLY A 1 230 ? 130.439 60.130 134.366 1.00 53.77 255 GLY B O 1
ATOM 1326 N N . SER A 1 231 ? 129.577 62.186 134.037 1.00 51.71 256 SER B N 1
ATOM 1327 C CA . SER A 1 231 ? 129.181 62.385 135.420 1.00 51.71 256 SER B CA 1
ATOM 1328 C C . SER A 1 231 ? 128.043 63.392 135.466 1.00 51.71 256 SER B C 1
ATOM 1329 O O . SER A 1 231 ? 127.760 64.083 134.488 1.00 51.71 256 SER B O 1
ATOM 1332 N N . SER A 1 232 ? 127.404 63.485 136.628 1.00 49.53 257 SER B N 1
ATOM 1333 C CA . SER A 1 232 ? 126.241 64.342 136.793 1.00 49.53 257 SER B CA 1
ATOM 1334 C C . SER A 1 232 ? 126.629 65.807 136.649 1.00 49.53 257 SER B C 1
ATOM 1335 O O . SER A 1 232 ? 127.784 66.156 136.417 1.00 49.53 257 SER B O 1
ATOM 1338 N N . HIS A 1 233 ? 125.635 66.680 136.773 1.00 46.63 258 HIS B N 1
ATOM 1339 C CA . HIS A 1 233 ? 125.856 68.117 136.715 1.00 46.63 258 HIS B CA 1
ATOM 1340 C C . HIS A 1 233 ? 124.650 68.800 137.324 1.00 46.63 258 HIS B C 1
ATOM 1341 O O . HIS A 1 233 ? 123.519 68.483 136.962 1.00 46.63 258 HIS B O 1
ATOM 1348 N N . TRP A 1 234 ? 124.890 69.726 138.241 1.00 48.67 259 TRP B N 1
ATOM 1349 C CA . TRP A 1 234 ? 123.830 70.402 138.979 1.00 48.67 259 TRP B CA 1
ATOM 1350 C C . TRP A 1 234 ? 123.542 71.742 138.319 1.00 48.67 259 TRP B C 1
ATOM 1351 O O . TRP A 1 234 ? 124.330 72.682 138.443 1.00 48.67 259 TRP B O 1
ATOM 1362 N N . GLY A 1 235 ? 122.411 71.834 137.627 1.00 50.48 260 GLY B N 1
ATOM 1363 C CA . GLY A 1 235 ? 122.013 73.054 136.961 1.00 50.48 260 GLY B CA 1
ATOM 1364 C C . GLY A 1 235 ? 121.035 73.862 137.785 1.00 50.48 260 GLY B C 1
ATOM 1365 O O . GLY A 1 235 ? 120.801 73.603 138.965 1.00 50.48 260 GLY B O 1
ATOM 1366 N N . ARG A 1 236 ? 120.440 74.857 137.138 1.00 53.61 261 ARG B N 1
ATOM 1367 C CA . ARG A 1 236 ? 119.526 75.751 137.830 1.00 53.61 261 ARG B CA 1
ATOM 1368 C C . ARG A 1 236 ? 118.124 75.188 137.982 1.00 53.61 261 ARG B C 1
ATOM 1369 O O . ARG A 1 236 ? 117.370 75.673 138.828 1.00 53.61 261 ARG B O 1
ATOM 1377 N N . LEU A 1 237 ? 117.753 74.187 137.191 1.00 49.69 262 LEU B N 1
ATOM 1378 C CA . LEU A 1 237 ? 116.436 73.575 137.288 1.00 49.69 262 LEU B CA 1
ATOM 1379 C C . LEU A 1 237 ? 116.485 72.185 137.905 1.00 49.69 262 LEU B C 1
ATOM 1380 O O . LEU A 1 237 ? 115.669 71.864 138.769 1.00 49.69 262 LEU B O 1
ATOM 1385 N N . THR A 1 238 ? 117.457 71.378 137.495 1.00 50.52 263 THR B N 1
ATOM 1386 C CA . THR A 1 238 ? 117.593 70.023 138.023 1.00 50.52 263 THR B CA 1
ATOM 1387 C C . THR A 1 238 ? 119.044 69.566 138.022 1.00 50.52 263 THR B C 1
ATOM 1388 O O . THR A 1 238 ? 119.964 70.376 137.984 1.00 50.52 263 THR B O 1
ATOM 1392 N N . SER A 1 239 ? 119.228 68.252 138.069 1.00 49.58 264 SER B N 1
ATOM 1393 C CA . SER A 1 239 ? 120.542 67.633 138.047 1.00 49.58 264 SER B CA 1
ATOM 1394 C C . SER A 1 239 ? 120.534 66.658 136.881 1.00 49.58 264 SER B C 1
ATOM 1395 O O . SER A 1 239 ? 119.895 65.612 136.945 1.00 49.58 264 SER B O 1
ATOM 1398 N N . TYR A 1 240 ? 121.240 67.009 135.814 1.00 46.98 265 TYR B N 1
ATOM 1399 C CA . TYR A 1 240 ? 121.276 66.188 134.610 1.00 46.98 265 TYR B CA 1
ATOM 1400 C C . TYR A 1 240 ? 122.243 65.012 134.665 1.00 46.98 265 TYR B C 1
ATOM 1401 O O . TYR A 1 240 ? 123.114 64.952 135.523 1.00 46.98 265 TYR B O 1
ATOM 1410 N N . SER A 1 241 ? 122.081 64.081 133.730 1.00 50.04 266 SER B N 1
ATOM 1411 C CA . SER A 1 241 ? 122.907 62.879 133.671 1.00 50.04 266 SER B CA 1
ATOM 1412 C C . SER A 1 241 ? 124.233 63.064 132.941 1.00 50.04 266 SER B C 1
ATOM 1413 O O . SER A 1 241 ? 124.722 64.180 132.791 1.00 50.04 266 SER B O 1
ATOM 1416 N N . GLY A 1 242 ? 124.807 61.959 132.475 1.00 50.05 267 GLY B N 1
ATOM 1417 C CA . GLY A 1 242 ? 126.089 62.011 131.802 1.00 50.05 267 GLY B CA 1
ATOM 1418 C C . GLY A 1 242 ? 126.093 61.612 130.343 1.00 50.05 267 GLY B C 1
ATOM 1419 O O . GLY A 1 242 ? 127.018 61.968 129.617 1.00 50.05 267 GLY B O 1
ATOM 1420 N N . GLY A 1 243 ? 125.088 60.873 129.896 1.00 48.67 268 GLY B N 1
ATOM 1421 C CA . GLY A 1 243 ? 125.005 60.429 128.521 1.00 48.67 268 GLY B CA 1
ATOM 1422 C C . GLY A 1 243 ? 124.394 61.475 127.619 1.00 48.67 268 GLY B C 1
ATOM 1423 O O . GLY A 1 243 ? 124.314 62.656 127.959 1.00 48.67 268 GLY B O 1
ATOM 1424 N N . GLY A 1 244 ? 123.959 61.035 126.444 1.00 47.80 269 GLY B N 1
ATOM 1425 C CA . GLY A 1 244 ? 123.268 61.930 125.549 1.00 47.80 269 GLY B CA 1
ATOM 1426 C C . GLY A 1 244 ? 123.781 61.809 124.138 1.00 47.80 269 GLY B C 1
ATOM 1427 O O . GLY A 1 244 ? 124.349 60.786 123.747 1.00 47.80 269 GLY B O 1
ATOM 1428 N N . TYR A 1 245 ? 123.560 62.867 123.365 1.00 46.97 270 TYR B N 1
ATOM 1429 C CA . TYR A 1 245 ? 123.918 62.928 121.956 1.00 46.97 270 TYR B CA 1
ATOM 1430 C C . TYR A 1 245 ? 124.982 63.999 121.799 1.00 46.97 270 TYR B C 1
ATOM 1431 O O . TYR A 1 245 ? 124.759 65.145 122.187 1.00 46.97 270 TYR B O 1
ATOM 1440 N N . TYR A 1 246 ? 126.134 63.644 121.244 1.00 45.74 271 TYR B N 1
ATOM 1441 C CA . TYR A 1 246 ? 127.249 64.574 121.243 1.00 45.74 271 TYR B CA 1
ATOM 1442 C C . TYR A 1 246 ? 127.831 64.743 119.850 1.00 45.74 271 TYR B C 1
ATOM 1443 O O . TYR A 1 246 ? 127.566 63.968 118.934 1.00 45.74 271 TYR B O 1
ATOM 1452 N N . LEU A 1 247 ? 128.626 65.796 119.712 1.00 45.33 272 LEU B N 1
ATOM 1453 C CA . LEU A 1 247 ? 129.392 66.074 118.508 1.00 45.33 272 LEU B CA 1
ATOM 1454 C C . LEU A 1 247 ? 130.674 66.778 118.918 1.00 45.33 272 LEU B C 1
ATOM 1455 O O . LEU A 1 247 ? 130.624 67.783 119.629 1.00 45.33 272 LEU B O 1
ATOM 1460 N N . ASP A 1 248 ? 131.810 66.245 118.483 1.00 50.99 273 ASP B N 1
ATOM 1461 C CA . ASP A 1 248 ? 133.103 66.868 118.714 1.00 50.99 273 ASP B CA 1
ATOM 1462 C C . ASP A 1 248 ? 133.458 67.782 117.554 1.00 50.99 273 ASP B C 1
ATOM 1463 O O . ASP A 1 248 ? 133.194 67.468 116.394 1.00 50.99 273 ASP B O 1
ATOM 1468 N N . LEU A 1 249 ? 134.067 68.913 117.876 1.00 52.29 274 LEU B N 1
ATOM 1469 C CA . LEU A 1 249 ? 134.406 69.909 116.872 1.00 52.29 274 LEU B CA 1
ATOM 1470 C C . LEU A 1 249 ? 135.907 69.976 116.635 1.00 52.29 274 LEU B C 1
ATOM 1471 O O . LEU A 1 249 ? 136.581 70.828 117.223 1.00 52.29 274 LEU B O 1
ATOM 1476 N N . PRO A 1 250 ? 136.470 69.130 115.780 1.00 59.75 275 PRO B N 1
ATOM 1477 C CA . PRO A 1 250 ? 137.908 69.179 115.531 1.00 59.75 275 PRO B CA 1
ATOM 1478 C C . PRO A 1 250 ? 138.259 70.061 114.341 1.00 59.75 275 PRO B C 1
ATOM 1479 O O . PRO A 1 250 ? 137.425 70.377 113.492 1.00 59.75 275 PRO B O 1
ATOM 1483 N N . GLY A 1 251 ? 139.524 70.468 114.309 1.00 59.08 276 GLY B N 1
ATOM 1484 C CA . GLY A 1 251 ? 140.079 71.112 113.140 1.00 59.08 276 GLY B CA 1
ATOM 1485 C C . GLY A 1 251 ? 139.933 72.614 113.105 1.00 59.08 276 GLY B C 1
ATOM 1486 O O . GLY A 1 251 ? 139.857 73.270 114.145 1.00 59.08 276 GLY B O 1
ATOM 1487 N N . SER A 1 252 ? 139.885 73.166 111.898 1.00 57.68 277 SER B N 1
ATOM 1488 C CA . SER A 1 252 ? 139.864 74.602 111.697 1.00 57.68 277 SER B CA 1
ATOM 1489 C C . SER A 1 252 ? 138.477 75.166 111.961 1.00 57.68 277 SER B C 1
ATOM 1490 O O . SER A 1 252 ? 137.537 74.452 112.301 1.00 57.68 277 SER B O 1
ATOM 1493 N N . ARG A 1 253 ? 138.349 76.477 111.789 1.00 54.45 278 ARG B N 1
ATOM 1494 C CA . ARG A 1 253 ? 137.049 77.117 111.904 1.00 54.45 278 ARG B CA 1
ATOM 1495 C C . ARG A 1 253 ? 136.133 76.729 110.753 1.00 54.45 278 ARG B C 1
ATOM 1496 O O . ARG A 1 253 ? 134.916 76.604 110.941 1.00 54.45 278 ARG B O 1
ATOM 1504 N N . GLN A 1 254 ? 136.694 76.519 109.564 1.00 58.84 279 GLN B N 1
ATOM 1505 C CA . GLN A 1 254 ? 135.874 76.155 108.417 1.00 58.84 279 GLN B CA 1
ATOM 1506 C C . GLN A 1 254 ? 135.334 74.741 108.538 1.00 58.84 279 GLN B C 1
ATOM 1507 O O . GLN A 1 254 ? 134.270 74.437 107.996 1.00 58.84 279 GLN B O 1
ATOM 1513 N N . ALA A 1 255 ? 136.041 73.865 109.242 1.00 57.80 280 ALA B N 1
ATOM 1514 C CA . ALA A 1 255 ? 135.528 72.518 109.433 1.00 57.80 280 ALA B CA 1
ATOM 1515 C C . ALA A 1 255 ? 134.436 72.483 110.487 1.00 57.80 280 ALA B C 1
ATOM 1516 O O . ALA A 1 255 ? 133.566 71.611 110.440 1.00 57.80 280 ALA B O 1
ATOM 1518 N N . SER A 1 256 ? 134.468 73.406 111.447 1.00 55.27 281 SER B N 1
ATOM 1519 C CA . SER A 1 256 ? 133.428 73.451 112.466 1.00 55.27 281 SER B CA 1
ATOM 1520 C C . SER A 1 256 ? 132.180 74.158 111.974 1.00 55.27 281 SER B C 1
ATOM 1521 O O . SER A 1 256 ? 131.069 73.803 112.386 1.00 55.27 281 SER B O 1
ATOM 1524 N N . ALA A 1 257 ? 132.337 75.167 111.119 1.00 54.06 282 ALA B N 1
ATOM 1525 C CA . ALA A 1 257 ? 131.165 75.851 110.595 1.00 54.06 282 ALA B CA 1
ATOM 1526 C C . ALA A 1 257 ? 130.276 74.893 109.822 1.00 54.06 282 ALA B C 1
ATOM 1527 O O . ALA A 1 257 ? 129.049 74.950 109.934 1.00 54.06 282 ALA B O 1
ATOM 1529 N N . GLU A 1 258 ? 130.877 73.980 109.060 1.00 59.44 283 GLU B N 1
ATOM 1530 C CA . GLU A 1 258 ? 130.089 73.023 108.290 1.00 59.44 283 GLU B CA 1
ATOM 1531 C C . GLU A 1 258 ? 129.352 72.048 109.195 1.00 59.44 283 GLU B C 1
ATOM 1532 O O . GLU A 1 258 ? 128.194 71.709 108.938 1.00 59.44 283 GLU B O 1
ATOM 1538 N N . ALA A 1 259 ? 130.002 71.585 110.260 1.00 54.85 284 ALA B N 1
ATOM 1539 C CA . ALA A 1 259 ? 129.344 70.665 111.178 1.00 54.85 284 ALA B CA 1
ATOM 1540 C C . ALA A 1 259 ? 128.179 71.336 111.893 1.00 54.85 284 ALA B C 1
ATOM 1541 O O . ALA A 1 259 ? 127.103 70.742 112.039 1.00 54.85 284 ALA B O 1
ATOM 1543 N N . LEU A 1 260 ? 128.367 72.576 112.339 1.00 52.07 285 LEU B N 1
ATOM 1544 C CA . LEU A 1 260 ? 127.270 73.280 112.989 1.00 52.07 285 LEU B CA 1
ATOM 1545 C C . LEU A 1 260 ? 126.139 73.563 112.008 1.00 52.07 285 LEU B C 1
ATOM 1546 O O . LEU A 1 260 ? 124.960 73.505 112.377 1.00 52.07 285 LEU B O 1
ATOM 1551 N N . GLN A 1 261 ? 126.470 73.864 110.753 1.00 53.39 286 GLN B N 1
ATOM 1552 C CA . GLN A 1 261 ? 125.425 74.037 109.754 1.00 53.39 286 GLN B CA 1
ATOM 1553 C C . GLN A 1 261 ? 124.653 72.747 109.542 1.00 53.39 286 GLN B C 1
ATOM 1554 O O . GLN A 1 261 ? 123.431 72.767 109.375 1.00 53.39 286 GLN B O 1
ATOM 1560 N N . GLY A 1 262 ? 125.350 71.615 109.545 1.00 52.69 287 GLY B N 1
ATOM 1561 C CA . GLY A 1 262 ? 124.665 70.344 109.402 1.00 52.69 287 GLY B CA 1
ATOM 1562 C C . GLY A 1 262 ? 123.733 70.057 110.559 1.00 52.69 287 GLY B C 1
ATOM 1563 O O . GLY A 1 262 ? 122.651 69.503 110.369 1.00 52.69 287 GLY B O 1
ATOM 1564 N N . LEU A 1 263 ? 124.143 70.420 111.774 1.00 49.57 288 LEU B N 1
ATOM 1565 C CA . LEU A 1 263 ? 123.246 70.254 112.915 1.00 49.57 288 LEU B CA 1
ATOM 1566 C C . LEU A 1 263 ? 122.057 71.193 112.854 1.00 49.57 288 LEU B C 1
ATOM 1567 O O . LEU A 1 263 ? 120.977 70.841 113.328 1.00 49.57 288 LEU B O 1
ATOM 1572 N N . GLN A 1 264 ? 122.227 72.391 112.308 1.00 52.15 289 GLN B N 1
ATOM 1573 C CA . GLN A 1 264 ? 121.075 73.281 112.242 1.00 52.15 289 GLN B CA 1
ATOM 1574 C C . GLN A 1 264 ? 120.087 72.839 111.176 1.00 52.15 289 GLN B C 1
ATOM 1575 O O . GLN A 1 264 ? 118.877 72.858 111.409 1.00 52.15 289 GLN B O 1
ATOM 1581 N N . GLU A 1 265 ? 120.580 72.443 110.002 1.00 58.98 290 GLU B N 1
ATOM 1582 C CA . GLU A 1 265 ? 119.688 72.096 108.901 1.00 58.98 290 GLU B CA 1
ATOM 1583 C C . GLU A 1 265 ? 118.743 70.971 109.292 1.00 58.98 290 GLU B C 1
ATOM 1584 O O . GLU A 1 265 ? 117.524 71.150 109.313 1.00 58.98 290 GLU B O 1
ATOM 1590 N N . GLY A 1 266 ? 119.282 69.801 109.605 1.00 52.96 291 GLY B N 1
ATOM 1591 C CA . GLY A 1 266 ? 118.450 68.761 110.174 1.00 52.96 291 GLY B CA 1
ATOM 1592 C C . GLY A 1 266 ? 118.249 69.037 111.644 1.00 52.96 291 GLY B C 1
ATOM 1593 O O . GLY A 1 266 ? 119.216 68.995 112.401 1.00 52.96 291 GLY B O 1
ATOM 1594 N N . LEU A 1 267 ? 117.015 69.296 112.070 1.00 49.32 292 LEU B N 1
ATOM 1595 C CA . LEU A 1 267 ? 116.764 69.910 113.369 1.00 49.32 292 LEU B CA 1
ATOM 1596 C C . LEU A 1 267 ? 117.397 69.157 114.526 1.00 49.32 292 LEU B C 1
ATOM 1597 O O . LEU A 1 267 ? 116.950 68.064 114.876 1.00 49.32 292 LEU B O 1
ATOM 1602 N N . TRP A 1 268 ? 118.411 69.747 115.148 1.00 44.92 293 TRP B N 1
ATOM 1603 C CA . TRP A 1 268 ? 119.040 69.126 116.300 1.00 44.92 293 TRP B CA 1
ATOM 1604 C C . TRP A 1 268 ? 118.405 69.568 117.602 1.00 44.92 293 TRP B C 1
ATOM 1605 O O . TRP A 1 268 ? 118.371 68.791 118.559 1.00 44.92 293 TRP B O 1
ATOM 1616 N N . LEU A 1 269 ? 117.907 70.791 117.663 1.00 45.90 294 LEU B N 1
ATOM 1617 C CA . LEU A 1 269 ? 117.133 71.268 118.800 1.00 45.90 294 LEU B CA 1
ATOM 1618 C C . LEU A 1 269 ? 115.672 71.236 118.382 1.00 45.90 294 LEU B C 1
ATOM 1619 O O . LEU A 1 269 ? 115.239 72.032 117.550 1.00 45.90 294 LEU B O 1
ATOM 1624 N N . ASP A 1 270 ? 114.918 70.306 118.939 1.00 48.77 295 ASP B N 1
ATOM 1625 C CA . ASP A 1 270 ? 113.503 70.173 118.646 1.00 48.77 295 ASP B CA 1
ATOM 1626 C C . ASP A 1 270 ? 112.723 70.183 119.956 1.00 48.77 295 ASP B C 1
ATOM 1627 O O . ASP A 1 270 ? 113.235 70.575 121.001 1.00 48.77 295 ASP B O 1
ATOM 1632 N N . ARG A 1 271 ? 111.459 69.778 119.887 1.00 50.62 296 ARG B N 1
ATOM 1633 C CA . ARG A 1 271 ? 110.589 69.853 121.050 1.00 50.62 296 ARG B CA 1
ATOM 1634 C C . ARG A 1 271 ? 111.042 68.964 122.196 1.00 50.62 296 ARG B C 1
ATOM 1635 O O . ARG A 1 271 ? 110.640 69.208 123.334 1.00 50.62 296 ARG B O 1
ATOM 1643 N N . GLY A 1 272 ? 111.863 67.955 121.937 1.00 47.35 297 GLY B N 1
ATOM 1644 C CA . GLY A 1 272 ? 112.289 67.053 122.985 1.00 47.35 297 GLY B CA 1
ATOM 1645 C C . GLY A 1 272 ? 113.525 67.464 123.733 1.00 47.35 297 GLY B C 1
ATOM 1646 O O . GLY A 1 272 ? 113.774 66.952 124.821 1.00 47.35 297 GLY B O 1
ATOM 1647 N N . THR A 1 273 ? 114.304 68.387 123.182 1.00 44.49 298 THR B N 1
ATOM 1648 C CA . THR A 1 273 ? 115.551 68.804 123.801 1.00 44.49 298 THR B CA 1
ATOM 1649 C C . THR A 1 273 ? 115.298 69.422 125.165 1.00 44.49 298 THR B C 1
ATOM 1650 O O . THR A 1 273 ? 114.392 70.239 125.333 1.00 44.49 298 THR B O 1
ATOM 1654 N N . ARG A 1 274 ? 116.106 69.024 126.149 1.00 43.36 299 ARG B N 1
ATOM 1655 C CA . ARG A 1 274 ? 115.995 69.560 127.493 1.00 43.36 299 ARG B CA 1
ATOM 1656 C C . ARG A 1 274 ? 117.245 70.254 127.999 1.00 43.36 299 ARG B C 1
ATOM 1657 O O . ARG A 1 274 ? 117.121 71.141 128.843 1.00 43.36 299 ARG B O 1
ATOM 1665 N N . VAL A 1 275 ? 118.435 69.888 127.526 1.00 41.88 300 VAL B N 1
ATOM 1666 C CA . VAL A 1 275 ? 119.634 70.619 127.935 1.00 41.88 300 VAL B CA 1
ATOM 1667 C C . VAL A 1 275 ? 120.716 70.444 126.884 1.00 41.88 300 VAL B C 1
ATOM 1668 O O . VAL A 1 275 ? 120.778 69.419 126.200 1.00 41.88 300 VAL B O 1
ATOM 1672 N N . VAL A 1 276 ? 121.574 71.462 126.756 1.00 40.63 301 VAL B N 1
ATOM 1673 C CA . VAL A 1 276 ? 122.722 71.448 125.854 1.00 40.63 301 VAL B CA 1
ATOM 1674 C C . VAL A 1 276 ? 123.945 71.950 126.610 1.00 40.63 301 VAL B C 1
ATOM 1675 O O . VAL A 1 276 ? 123.918 73.045 127.179 1.00 40.63 301 VAL B O 1
ATOM 1679 N N . PHE A 1 277 ? 125.014 71.155 126.609 1.00 41.14 302 PHE B N 1
ATOM 1680 C CA . PHE A 1 277 ? 126.299 71.529 127.183 1.00 41.14 302 PHE B CA 1
ATOM 1681 C C . PHE A 1 277 ? 127.308 71.799 126.078 1.00 41.14 302 PHE B C 1
ATOM 1682 O O . PHE A 1 277 ? 127.300 71.125 125.046 1.00 41.14 302 PHE B O 1
ATOM 1690 N N . ILE A 1 278 ? 128.192 72.763 126.316 1.00 41.52 303 ILE B N 1
ATOM 1691 C CA . ILE A 1 278 ? 129.358 73.030 125.480 1.00 41.52 303 ILE B CA 1
ATOM 1692 C C . ILE A 1 278 ? 130.574 73.016 126.390 1.00 41.52 303 ILE B C 1
ATOM 1693 O O . ILE A 1 278 ? 130.674 73.849 127.295 1.00 41.52 303 ILE B O 1
ATOM 1698 N N . ASP A 1 279 ? 131.495 72.085 126.158 1.00 46.28 304 ASP B N 1
ATOM 1699 C CA . ASP A 1 279 ? 132.655 71.919 127.025 1.00 46.28 304 ASP B CA 1
ATOM 1700 C C . ASP A 1 279 ? 133.948 72.127 126.253 1.00 46.28 304 ASP B C 1
ATOM 1701 O O . ASP A 1 279 ? 134.089 71.633 125.129 1.00 46.28 304 ASP B O 1
ATOM 1706 N N . PHE A 1 280 ? 134.896 72.838 126.870 1.00 43.10 305 PHE B N 1
ATOM 1707 C CA . PHE A 1 280 ? 136.272 72.876 126.375 1.00 43.10 305 PHE B CA 1
ATOM 1708 C C . PHE A 1 280 ? 137.183 73.400 127.480 1.00 43.10 305 PHE B C 1
ATOM 1709 O O . PHE A 1 280 ? 136.735 73.705 128.586 1.00 43.10 305 PHE B O 1
ATOM 1717 N N . SER A 1 281 ? 138.477 73.487 127.179 1.00 42.65 306 SER B N 1
ATOM 1718 C CA . SER A 1 281 ? 139.462 73.859 128.184 1.00 42.65 306 SER B CA 1
ATOM 1719 C C . SER A 1 281 ? 140.712 74.401 127.512 1.00 42.65 306 SER B C 1
ATOM 1720 O O . SER A 1 281 ? 141.108 73.916 126.455 1.00 42.65 306 SER B O 1
ATOM 1723 N N . VAL A 1 282 ? 141.337 75.391 128.145 1.00 41.57 307 VAL B N 1
ATOM 1724 C CA . VAL A 1 282 ? 142.576 75.977 127.657 1.00 41.57 307 VAL B CA 1
ATOM 1725 C C . VAL A 1 282 ? 143.623 75.914 128.757 1.00 41.57 307 VAL B C 1
ATOM 1726 O O . VAL A 1 282 ? 143.314 75.824 129.946 1.00 41.57 307 VAL B O 1
ATOM 1730 N N . TYR A 1 283 ? 144.881 75.970 128.340 1.00 43.79 308 TYR B N 1
ATOM 1731 C CA . TYR A 1 283 ? 146.015 75.906 129.251 1.00 43.79 308 TYR B CA 1
ATOM 1732 C C . TYR A 1 283 ? 146.942 77.082 129.006 1.00 43.79 308 TYR B C 1
ATOM 1733 O O . TYR A 1 283 ? 147.220 77.432 127.857 1.00 43.79 308 TYR B O 1
ATOM 1742 N N . ASN A 1 284 ? 147.424 77.688 130.084 1.00 44.18 309 ASN B N 1
ATOM 1743 C CA . ASN A 1 284 ? 148.337 78.817 130.019 1.00 44.18 309 ASN B CA 1
ATOM 1744 C C . ASN A 1 284 ? 149.655 78.435 130.667 1.00 44.18 309 ASN B C 1
ATOM 1745 O O . ASN A 1 284 ? 149.674 77.960 131.809 1.00 44.18 309 ASN B O 1
ATOM 1750 N N . ALA A 1 285 ? 150.749 78.664 129.943 1.00 47.46 310 ALA B N 1
ATOM 1751 C CA . ALA A 1 285 ? 152.075 78.241 130.361 1.00 47.46 310 ALA B CA 1
ATOM 1752 C C . ALA A 1 285 ? 152.905 79.348 130.982 1.00 47.46 310 ALA B C 1
ATOM 1753 O O . ALA A 1 285 ? 153.856 79.046 131.706 1.00 47.46 310 ALA B O 1
ATOM 1755 N N . ASN A 1 286 ? 152.601 80.612 130.698 1.00 49.25 311 ASN B N 1
ATOM 1756 C CA . ASN A 1 286 ? 153.270 81.699 131.395 1.00 49.25 311 ASN B CA 1
ATOM 1757 C C . ASN A 1 286 ? 153.104 81.537 132.898 1.00 49.25 311 ASN B C 1
ATOM 1758 O O . ASN A 1 286 ? 154.082 81.470 133.645 1.00 49.25 311 ASN B O 1
ATOM 1763 N N . ILE A 1 287 ? 151.861 81.468 133.356 1.00 47.61 312 ILE B N 1
ATOM 1764 C CA . ILE A 1 287 ? 151.530 81.037 134.705 1.00 47.61 312 ILE B CA 1
ATOM 1765 C C . ILE A 1 287 ? 150.844 79.687 134.589 1.00 47.61 312 ILE B C 1
ATOM 1766 O O . ILE A 1 287 ? 149.839 79.555 133.885 1.00 47.61 312 ILE B O 1
ATOM 1771 N N . ASN A 1 288 ? 151.371 78.692 135.286 1.00 48.71 313 ASN B N 1
ATOM 1772 C CA . ASN A 1 288 ? 151.048 77.293 135.016 1.00 48.71 313 ASN B CA 1
ATOM 1773 C C . ASN A 1 288 ? 149.617 76.996 135.457 1.00 48.71 313 ASN B C 1
ATOM 1774 O O . ASN A 1 288 ? 149.365 76.484 136.547 1.00 48.71 313 ASN B O 1
ATOM 1779 N N . LEU A 1 289 ? 148.654 77.296 134.583 1.00 43.23 314 LEU B N 1
ATOM 1780 C CA . LEU A 1 289 ? 147.254 77.241 134.995 1.00 43.23 314 LEU B CA 1
ATOM 1781 C C . LEU A 1 289 ? 146.369 76.671 133.898 1.00 43.23 314 LEU B C 1
ATOM 1782 O O . LEU A 1 289 ? 146.708 76.706 132.718 1.00 43.23 314 LEU B O 1
ATOM 1787 N N . PHE A 1 290 ? 145.213 76.151 134.308 1.00 42.31 315 PHE B N 1
ATOM 1788 C CA . PHE A 1 290 ? 144.187 75.639 133.414 1.00 42.31 315 PHE B CA 1
ATOM 1789 C C . PHE A 1 290 ? 142.910 76.436 133.610 1.00 42.31 315 PHE B C 1
ATOM 1790 O O . PHE A 1 290 ? 142.584 76.822 134.733 1.00 42.31 315 PHE B O 1
ATOM 1798 N N . CYS A 1 291 ? 142.170 76.656 132.528 1.00 43.22 316 CYS B N 1
ATOM 1799 C CA . CYS A 1 291 ? 140.815 77.184 132.613 1.00 43.22 316 CYS B CA 1
ATOM 1800 C C . CYS A 1 291 ? 139.895 76.222 131.890 1.00 43.22 316 CYS B C 1
ATOM 1801 O O . CYS A 1 291 ? 140.058 75.994 130.693 1.00 43.22 316 CYS B O 1
ATOM 1804 N N . ILE A 1 292 ? 138.940 75.656 132.615 1.00 44.33 317 ILE B N 1
ATOM 1805 C CA . ILE A 1 292 ? 137.974 74.718 132.061 1.00 44.33 317 ILE B CA 1
ATOM 1806 C C . ILE A 1 292 ? 136.633 75.431 131.980 1.00 44.33 317 ILE B C 1
ATOM 1807 O O . ILE A 1 292 ? 136.147 75.964 132.983 1.00 44.33 317 ILE B O 1
ATOM 1812 N N . LEU A 1 293 ? 136.039 75.451 130.791 1.00 42.91 318 LEU B N 1
ATOM 1813 C CA . LEU A 1 293 ? 134.797 76.159 130.543 1.00 42.91 318 LEU B CA 1
ATOM 1814 C C . LEU A 1 293 ? 133.702 75.166 130.200 1.00 42.91 318 LEU B C 1
ATOM 1815 O O . LEU A 1 293 ? 133.896 74.286 129.350 1.00 42.91 318 LEU B O 1
ATOM 1820 N N . ARG A 1 294 ? 132.557 75.313 130.862 1.00 43.64 319 ARG B N 1
ATOM 1821 C CA . ARG A 1 294 ? 131.354 74.570 130.525 1.00 43.64 319 ARG B CA 1
ATOM 1822 C C . ARG A 1 294 ? 130.191 75.540 130.469 1.00 43.64 319 ARG B C 1
ATOM 1823 O O . ARG A 1 294 ? 129.844 76.148 131.483 1.00 43.64 319 ARG B O 1
ATOM 1831 N N . LEU A 1 295 ? 129.589 75.679 129.293 1.00 41.85 320 LEU B N 1
ATOM 1832 C CA . LEU A 1 295 ? 128.472 76.584 129.069 1.00 41.85 320 LEU B CA 1
ATOM 1833 C C . LEU A 1 295 ? 127.216 75.753 128.871 1.00 41.85 320 LEU B C 1
ATOM 1834 O O . LEU A 1 295 ? 127.168 74.911 127.975 1.00 41.85 320 LEU B O 1
ATOM 1839 N N . VAL A 1 296 ? 126.207 75.982 129.702 1.00 41.89 321 VAL B N 1
ATOM 1840 C CA . VAL A 1 296 ? 125.004 75.165 129.733 1.00 41.89 321 VAL B CA 1
ATOM 1841 C C . VAL A 1 296 ? 123.820 76.022 129.324 1.00 41.89 321 VAL B C 1
ATOM 1842 O O . VAL A 1 296 ? 123.712 77.179 129.733 1.00 41.89 321 VAL B O 1
ATOM 1846 N N . VAL A 1 297 ? 122.941 75.464 128.501 1.00 41.92 322 VAL B N 1
ATOM 1847 C CA . VAL A 1 297 ? 121.681 76.110 128.160 1.00 41.92 322 VAL B CA 1
ATOM 1848 C C . VAL A 1 297 ? 120.569 75.117 128.433 1.00 41.92 322 VAL B C 1
ATOM 1849 O O . VAL A 1 297 ? 120.583 74.002 127.898 1.00 41.92 322 VAL B O 1
ATOM 1853 N N . GLU A 1 298 ? 119.615 75.511 129.266 1.00 45.87 323 GLU B N 1
ATOM 1854 C CA . GLU A 1 298 ? 118.513 74.645 129.646 1.00 45.87 323 GLU B CA 1
ATOM 1855 C C . GLU A 1 298 ? 117.234 75.116 128.978 1.00 45.87 323 GLU B C 1
ATOM 1856 O O . GLU A 1 298 ? 116.915 76.306 129.009 1.00 45.87 323 GLU B O 1
ATOM 1862 N N . PHE A 1 299 ? 116.518 74.182 128.362 1.00 42.11 324 PHE B N 1
ATOM 1863 C CA . PHE A 1 299 ? 115.262 74.468 127.681 1.00 42.11 324 PHE B CA 1
ATOM 1864 C C . PHE A 1 299 ? 114.118 73.917 128.513 1.00 42.11 324 PHE B C 1
ATOM 1865 O O . PHE A 1 299 ? 113.801 72.725 128.409 1.00 42.11 324 PHE B O 1
ATOM 1873 N N . PRO A 1 300 ? 113.460 74.725 129.335 1.00 40.78 325 PRO B N 1
ATOM 1874 C CA . PRO A 1 300 ? 112.416 74.197 130.213 1.00 40.78 325 PRO B CA 1
ATOM 1875 C C . PRO A 1 300 ? 111.229 73.690 129.413 1.00 40.78 325 PRO B C 1
ATOM 1876 O O . PRO A 1 300 ? 111.107 73.914 128.210 1.00 40.78 325 PRO B O 1
ATOM 1880 N N . ALA A 1 301 ? 110.336 72.991 130.111 1.00 42.36 326 ALA B N 1
ATOM 1881 C CA . ALA A 1 301 ? 109.132 72.484 129.473 1.00 42.36 326 ALA B CA 1
ATOM 1882 C C . ALA A 1 301 ? 108.198 73.590 129.026 1.00 42.36 326 ALA B C 1
ATOM 1883 O O . ALA A 1 301 ? 107.266 73.320 128.267 1.00 42.36 326 ALA B O 1
ATOM 1885 N N . THR A 1 302 ? 108.426 74.817 129.468 1.00 43.58 327 THR B N 1
ATOM 1886 C CA . THR A 1 302 ? 107.568 75.939 129.133 1.00 43.58 327 THR B CA 1
ATOM 1887 C C . THR A 1 302 ? 107.993 76.663 127.868 1.00 43.58 327 THR B C 1
ATOM 1888 O O . THR A 1 302 ? 107.195 77.417 127.310 1.00 43.58 327 THR B O 1
ATOM 1892 N N . GLY A 1 303 ? 109.210 76.454 127.405 1.00 42.65 328 GLY B N 1
ATOM 1893 C CA . GLY A 1 303 ? 109.734 77.176 126.269 1.00 42.65 328 GLY B CA 1
ATOM 1894 C C . GLY A 1 303 ? 110.731 78.237 126.696 1.00 42.65 328 GLY B C 1
ATOM 1895 O O . GLY A 1 303 ? 110.751 78.696 127.837 1.00 42.65 328 GLY B O 1
ATOM 1896 N N . GLY A 1 304 ? 111.567 78.628 125.758 1.00 44.47 329 GLY B N 1
ATOM 1897 C CA . GLY A 1 304 ? 112.599 79.589 126.056 1.00 44.47 329 GLY B CA 1
ATOM 1898 C C . GLY A 1 304 ? 113.889 78.903 126.426 1.00 44.47 329 GLY B C 1
ATOM 1899 O O . GLY A 1 304 ? 114.063 77.699 126.247 1.00 44.47 329 GLY B O 1
ATOM 1900 N N . THR A 1 305 ? 114.822 79.694 126.944 1.00 46.10 330 THR B N 1
ATOM 1901 C CA . THR A 1 305 ? 116.113 79.180 127.364 1.00 46.10 330 THR B CA 1
ATOM 1902 C C . THR A 1 305 ? 116.519 79.816 128.679 1.00 46.10 330 THR B C 1
ATOM 1903 O O . THR A 1 305 ? 116.038 80.884 129.054 1.00 46.10 330 THR B O 1
ATOM 1907 N N . ILE A 1 306 ? 117.427 79.139 129.371 1.00 45.74 331 ILE B N 1
ATOM 1908 C CA . ILE A 1 306 ? 118.074 79.655 130.570 1.00 45.74 331 ILE B CA 1
ATOM 1909 C C . ILE A 1 306 ? 119.560 79.360 130.438 1.00 45.74 331 ILE B C 1
ATOM 1910 O O . ILE A 1 306 ? 119.956 78.187 130.477 1.00 45.74 331 ILE B O 1
ATOM 1915 N N . PRO A 1 307 ? 120.403 80.366 130.220 1.00 43.10 332 PRO B N 1
ATOM 1916 C CA . PRO A 1 307 ? 121.843 80.121 130.113 1.00 43.10 332 PRO B CA 1
ATOM 1917 C C . PRO A 1 307 ? 122.574 80.226 131.441 1.00 43.10 332 PRO B C 1
ATOM 1918 O O . PRO A 1 307 ? 122.264 81.060 132.291 1.00 43.10 332 PRO B O 1
ATOM 1922 N N . SER A 1 308 ? 123.564 79.355 131.614 1.00 43.80 333 SER B N 1
ATOM 1923 C CA . SER A 1 308 ? 124.414 79.364 132.792 1.00 43.80 333 SER B CA 1
ATOM 1924 C C . SER A 1 308 ? 125.795 78.873 132.393 1.00 43.80 333 SER B C 1
ATOM 1925 O O . SER A 1 308 ? 126.006 78.396 131.280 1.00 43.80 333 SER B O 1
ATOM 1928 N N . TRP A 1 309 ? 126.744 78.984 133.316 1.00 41.52 334 TRP B N 1
ATOM 1929 C CA . TRP A 1 309 ? 128.117 78.635 132.994 1.00 41.52 334 TRP B CA 1
ATOM 1930 C C . TRP A 1 309 ? 128.875 78.259 134.254 1.00 41.52 334 TRP B C 1
ATOM 1931 O O . TRP A 1 309 ? 128.515 78.653 135.362 1.00 41.52 334 TRP B O 1
ATOM 1942 N N . GLN A 1 310 ? 129.936 77.480 134.060 1.00 44.20 335 GLN B N 1
ATOM 1943 C CA . GLN A 1 310 ? 130.913 77.177 135.101 1.00 44.20 335 GLN B CA 1
ATOM 1944 C C . GLN A 1 310 ? 132.292 77.328 134.480 1.00 44.20 335 GLN B C 1
ATOM 1945 O O . GLN A 1 310 ? 132.631 76.609 133.536 1.00 44.20 335 GLN B O 1
ATOM 1951 N N . ILE A 1 311 ? 133.077 78.264 134.998 1.00 43.65 336 ILE B N 1
ATOM 1952 C CA . ILE A 1 311 ? 134.400 78.580 134.476 1.00 43.65 336 ILE B CA 1
ATOM 1953 C C . ILE A 1 311 ? 135.390 78.422 135.616 1.00 43.65 336 ILE B C 1
ATOM 1954 O O . ILE A 1 311 ? 135.391 79.220 136.559 1.00 43.65 336 ILE B O 1
ATOM 1959 N N . ARG A 1 312 ? 136.241 77.406 135.531 1.00 46.02 337 ARG B N 1
ATOM 1960 C CA . ARG A 1 312 ? 137.059 76.977 136.656 1.00 46.02 337 ARG B CA 1
ATOM 1961 C C . ARG A 1 312 ? 138.533 77.111 136.314 1.00 46.02 337 ARG B C 1
ATOM 1962 O O . ARG A 1 312 ? 139.017 76.450 135.395 1.00 46.02 337 ARG B O 1
ATOM 1970 N N . THR A 1 313 ? 139.242 77.947 137.063 1.00 43.53 338 THR B N 1
ATOM 1971 C CA . THR A 1 313 ? 140.689 78.075 136.961 1.00 43.53 338 THR B CA 1
ATOM 1972 C C . THR A 1 313 ? 141.332 77.176 138.008 1.00 43.53 338 THR B C 1
ATOM 1973 O O . THR A 1 313 ? 141.048 77.309 139.200 1.00 43.53 338 THR B O 1
ATOM 1977 N N . VAL A 1 314 ? 142.194 76.264 137.568 1.00 45.50 339 VAL B N 1
ATOM 1978 C CA . VAL A 1 314 ? 142.749 75.249 138.452 1.00 45.50 339 VAL B CA 1
ATOM 1979 C C . VAL A 1 314 ? 144.214 75.004 138.125 1.00 45.50 339 VAL B C 1
ATOM 1980 O O . VAL A 1 314 ? 144.648 75.135 136.979 1.00 45.50 339 VAL B O 1
ATOM 1984 N N . LYS A 1 315 ? 144.974 74.628 139.142 1.00 52.64 340 LYS B N 1
ATOM 1985 C CA . LYS A 1 315 ? 146.383 74.285 138.996 1.00 52.64 340 LYS B CA 1
ATOM 1986 C C . LYS A 1 315 ? 146.512 72.777 139.163 1.00 52.64 340 LYS B C 1
ATOM 1987 O O . LYS A 1 315 ? 146.652 72.272 140.275 1.00 52.64 340 LYS B O 1
ATOM 1993 N N . LEU A 1 316 ? 146.473 72.058 138.049 1.00 53.57 341 LEU B N 1
ATOM 1994 C CA . LEU A 1 316 ? 146.533 70.608 138.089 1.00 53.57 341 LEU B CA 1
ATOM 1995 C C . LEU A 1 316 ? 147.951 70.063 138.048 1.00 53.57 341 LEU B C 1
ATOM 1996 O O . LEU A 1 316 ? 148.184 68.955 138.535 1.00 53.57 341 LEU B O 1
ATOM 2001 N N . ILE A 1 317 ? 148.896 70.802 137.480 1.00 60.87 342 ILE B N 1
ATOM 2002 C CA . ILE A 1 317 ? 150.298 70.404 137.451 1.00 60.87 342 ILE B CA 1
ATOM 2003 C C . ILE A 1 317 ? 151.026 71.179 138.537 1.00 60.87 342 ILE B C 1
ATOM 2004 O O . ILE A 1 317 ? 151.093 72.412 138.492 1.00 60.87 342 ILE B O 1
ATOM 2009 N N . ARG A 1 318 ? 151.586 70.461 139.506 1.00 72.94 343 ARG B N 1
ATOM 2010 C CA . ARG A 1 318 ? 152.057 71.112 140.722 1.00 72.94 343 ARG B CA 1
ATOM 2011 C C . ARG A 1 318 ? 153.433 71.741 140.541 1.00 72.94 343 ARG B C 1
ATOM 2012 O O . ARG A 1 318 ? 153.587 72.961 140.644 1.00 72.94 343 ARG B O 1
ATOM 2020 N N . TYR A 1 319 ? 154.444 70.928 140.271 1.00 86.10 344 TYR B N 1
ATOM 2021 C CA . TYR A 1 319 ? 155.834 71.334 140.439 1.00 86.10 344 TYR B CA 1
ATOM 2022 C C . TYR A 1 319 ? 156.481 71.553 139.080 1.00 86.10 344 TYR B C 1
ATOM 2023 O O . TYR A 1 319 ? 156.691 70.600 138.325 1.00 86.10 344 TYR B O 1
ATOM 2032 N N . VAL A 1 320 ? 156.789 72.808 138.770 1.00 90.41 345 VAL B N 1
ATOM 2033 C CA . VAL A 1 320 ? 157.623 73.135 137.621 1.00 90.41 345 VAL B CA 1
ATOM 2034 C C . VAL A 1 320 ? 158.698 74.121 138.059 1.00 90.41 345 VAL B C 1
ATOM 2035 O O . VAL A 1 320 ? 159.643 74.400 137.315 1.00 90.41 345 VAL B O 1
ATOM 2039 N N . ASN A 1 321 ? 158.573 74.633 139.277 1.00 100.12 346 ASN B N 1
ATOM 2040 C CA . ASN A 1 321 ? 159.302 75.810 139.730 1.00 100.12 346 ASN B CA 1
ATOM 2041 C C . ASN A 1 321 ? 160.368 75.427 140.756 1.00 100.12 346 ASN B C 1
ATOM 2042 O O . ASN A 1 321 ? 160.632 74.249 141.008 1.00 100.12 346 ASN B O 1
ATOM 2047 N N . ASN A 1 322 ? 160.994 76.450 141.335 1.00 103.19 347 ASN B N 1
ATOM 2048 C CA . ASN A 1 322 ? 161.969 76.298 142.408 1.00 103.19 347 ASN B CA 1
ATOM 2049 C C . ASN A 1 322 ? 161.319 76.366 143.785 1.00 103.19 347 ASN B C 1
ATOM 2050 O O . ASN A 1 322 ? 161.742 75.658 144.705 1.00 103.19 347 ASN B O 1
ATOM 2055 N N . TRP A 1 323 ? 160.301 77.218 143.943 1.00 102.89 348 TRP B N 1
ATOM 2056 C CA . TRP A 1 323 ? 159.542 77.258 145.188 1.00 102.89 348 TRP B CA 1
ATOM 2057 C C . TRP A 1 323 ? 158.878 75.921 145.474 1.00 102.89 348 TRP B C 1
ATOM 2058 O O . TRP A 1 323 ? 158.806 75.496 146.633 1.00 102.89 348 TRP B O 1
ATOM 2069 N N . ASP A 1 324 ? 158.402 75.241 144.433 1.00 100.25 349 ASP B N 1
ATOM 2070 C CA . ASP A 1 324 ? 157.639 74.015 144.601 1.00 100.25 349 ASP B CA 1
ATOM 2071 C C . ASP A 1 324 ? 158.494 72.832 145.025 1.00 100.25 349 ASP B C 1
ATOM 2072 O O . ASP A 1 324 ? 157.973 71.910 145.658 1.00 100.25 349 ASP B O 1
ATOM 2077 N N . PHE A 1 325 ? 159.781 72.827 144.708 1.00 98.97 350 PHE B N 1
ATOM 2078 C CA . PHE A 1 325 ? 160.648 71.813 145.288 1.00 98.97 350 PHE B CA 1
ATOM 2079 C C . PHE A 1 325 ? 160.875 72.039 146.777 1.00 98.97 350 PHE B C 1
ATOM 2080 O O . PHE A 1 325 ? 161.465 71.179 147.440 1.00 98.97 350 PHE B O 1
ATOM 2088 N N . PHE A 1 326 ? 160.421 73.171 147.309 1.00 95.38 351 PHE B N 1
ATOM 2089 C CA . PHE A 1 326 ? 160.429 73.442 148.739 1.00 95.38 351 PHE B CA 1
ATOM 2090 C C . PHE A 1 326 ? 159.112 73.101 149.411 1.00 95.38 351 PHE B C 1
ATOM 2091 O O . PHE A 1 326 ? 159.118 72.563 150.522 1.00 95.38 351 PHE B O 1
ATOM 2099 N N . ILE A 1 327 ? 157.986 73.405 148.762 1.00 92.26 352 ILE B N 1
ATOM 2100 C CA . ILE A 1 327 ? 156.681 73.118 149.340 1.00 92.26 352 ILE B CA 1
ATOM 2101 C C . ILE A 1 327 ? 156.461 71.625 149.515 1.00 92.26 352 ILE B C 1
ATOM 2102 O O . ILE A 1 327 ? 155.782 71.214 150.459 1.00 92.26 352 ILE B O 1
ATOM 2107 N N . VAL A 1 328 ? 157.032 70.790 148.648 1.00 90.78 353 VAL B N 1
ATOM 2108 C CA . VAL A 1 328 ? 156.993 69.356 148.904 1.00 90.78 353 VAL B CA 1
ATOM 2109 C C . VAL A 1 328 ? 157.660 69.039 150.235 1.00 90.78 353 VAL B C 1
ATOM 2110 O O . VAL A 1 328 ? 157.157 68.227 151.019 1.00 90.78 353 VAL B O 1
ATOM 2114 N N . GLY A 1 329 ? 158.782 69.696 150.529 1.00 88.48 354 GLY B N 1
ATOM 2115 C CA . GLY A 1 329 ? 159.389 69.548 151.838 1.00 88.48 354 GLY B CA 1
ATOM 2116 C C . GLY A 1 329 ? 158.443 69.902 152.965 1.00 88.48 354 GLY B C 1
ATOM 2117 O O . GLY A 1 329 ? 158.524 69.328 154.052 1.00 88.48 354 GLY B O 1
ATOM 2118 N N . CYS A 1 330 ? 157.532 70.845 152.725 1.00 87.41 355 CYS B N 1
ATOM 2119 C CA . CYS A 1 330 ? 156.506 71.139 153.715 1.00 87.41 355 CYS B CA 1
ATOM 2120 C C . CYS A 1 330 ? 155.523 69.988 153.845 1.00 87.41 355 CYS B C 1
ATOM 2121 O O . CYS A 1 330 ? 155.182 69.582 154.960 1.00 87.41 355 CYS B O 1
ATOM 2124 N N . GLU A 1 331 ? 155.064 69.438 152.719 1.00 86.40 356 GLU B N 1
ATOM 2125 C CA . GLU A 1 331 ? 153.930 68.526 152.788 1.00 86.40 356 GLU B CA 1
ATOM 2126 C C . GLU A 1 331 ? 154.299 67.218 153.467 1.00 86.40 356 GLU B C 1
ATOM 2127 O O . GLU A 1 331 ? 153.470 66.645 154.178 1.00 86.40 356 GLU B O 1
ATOM 2133 N N . VAL A 1 332 ? 155.534 66.746 153.295 1.00 84.89 357 VAL B N 1
ATOM 2134 C CA . VAL A 1 332 ? 155.950 65.544 154.009 1.00 84.89 357 VAL B CA 1
ATOM 2135 C C . VAL A 1 332 ? 155.943 65.788 155.512 1.00 84.89 357 VAL B C 1
ATOM 2136 O O . VAL A 1 332 ? 155.695 64.865 156.296 1.00 84.89 357 VAL B O 1
ATOM 2140 N N . VAL A 1 333 ? 156.183 67.029 155.942 1.00 82.65 358 VAL B N 1
ATOM 2141 C CA . VAL A 1 333 ? 155.994 67.373 157.347 1.00 82.65 358 VAL B CA 1
ATOM 2142 C C . VAL A 1 333 ? 154.530 67.223 157.734 1.00 82.65 358 VAL B C 1
ATOM 2143 O O . VAL A 1 333 ? 154.201 66.649 158.777 1.00 82.65 358 VAL B O 1
ATOM 2147 N N . PHE A 1 334 ? 153.629 67.726 156.894 1.00 79.93 359 PHE B N 1
ATOM 2148 C CA . PHE A 1 334 ? 152.204 67.573 157.150 1.00 79.93 359 PHE B CA 1
ATOM 2149 C C . PHE A 1 334 ? 151.854 66.120 157.432 1.00 79.93 359 PHE B C 1
ATOM 2150 O O . PHE A 1 334 ? 151.292 65.803 158.485 1.00 79.93 359 PHE B O 1
ATOM 2158 N N . CYS A 1 335 ? 152.239 65.213 156.533 1.00 85.96 360 CYS B N 1
ATOM 2159 C CA . CYS A 1 335 ? 151.873 63.811 156.682 1.00 85.96 360 CYS B CA 1
ATOM 2160 C C . CYS A 1 335 ? 152.473 63.163 157.921 1.00 85.96 360 CYS B C 1
ATOM 2161 O O . CYS A 1 335 ? 152.043 62.065 158.286 1.00 85.96 360 CYS B O 1
ATOM 2164 N N . VAL A 1 336 ? 153.449 63.786 158.576 1.00 82.58 361 VAL B N 1
ATOM 2165 C CA . VAL A 1 336 ? 153.888 63.211 159.841 1.00 82.58 361 VAL B CA 1
ATOM 2166 C C . VAL A 1 336 ? 153.203 63.905 161.014 1.00 82.58 361 VAL B C 1
ATOM 2167 O O . VAL A 1 336 ? 152.896 63.256 162.019 1.00 82.58 361 VAL B O 1
ATOM 2171 N N . PHE A 1 337 ? 152.897 65.199 160.888 1.00 80.72 362 PHE B N 1
ATOM 2172 C CA . PHE A 1 337 ? 152.122 65.863 161.930 1.00 80.72 362 PHE B CA 1
ATOM 2173 C C . PHE A 1 337 ? 150.779 65.185 162.140 1.00 80.72 362 PHE B C 1
ATOM 2174 O O . PHE A 1 337 ? 150.352 65.005 163.284 1.00 80.72 362 PHE B O 1
ATOM 2182 N N . ILE A 1 338 ? 150.108 64.798 161.058 1.00 82.56 363 ILE B N 1
ATOM 2183 C CA . ILE A 1 338 ? 148.879 64.030 161.195 1.00 82.56 363 ILE B CA 1
ATOM 2184 C C . ILE A 1 338 ? 149.133 62.776 162.011 1.00 82.56 363 ILE B C 1
ATOM 2185 O O . ILE A 1 338 ? 148.366 62.446 162.924 1.00 82.56 363 ILE B O 1
ATOM 2190 N N . PHE A 1 339 ? 150.234 62.079 161.729 1.00 85.10 364 PHE B N 1
ATOM 2191 C CA . PHE A 1 339 ? 150.535 60.867 162.477 1.00 85.10 364 PHE B CA 1
ATOM 2192 C C . PHE A 1 339 ? 150.798 61.167 163.941 1.00 85.10 364 PHE B C 1
ATOM 2193 O O . PHE A 1 339 ? 150.619 60.292 164.792 1.00 85.10 364 PHE B O 1
ATOM 2201 N N . TYR A 1 340 ? 151.216 62.391 164.256 1.00 85.36 365 TYR B N 1
ATOM 2202 C CA . TYR A 1 340 ? 151.424 62.753 165.649 1.00 85.36 365 TYR B CA 1
ATOM 2203 C C . TYR A 1 340 ? 150.115 63.095 166.338 1.00 85.36 365 TYR B C 1
ATOM 2204 O O . TYR A 1 340 ? 150.019 62.990 167.564 1.00 85.36 365 TYR B O 1
ATOM 2213 N N . TYR A 1 341 ? 149.097 63.496 165.581 1.00 83.52 366 TYR B N 1
ATOM 2214 C CA . TYR A 1 341 ? 147.832 63.877 166.191 1.00 83.52 366 TYR B CA 1
ATOM 2215 C C . TYR A 1 341 ? 146.823 62.746 166.216 1.00 83.52 366 TYR B C 1
ATOM 2216 O O . TYR A 1 341 ? 145.859 62.813 166.984 1.00 83.52 366 TYR B O 1
ATOM 2225 N N . VAL A 1 342 ? 147.005 61.720 165.387 1.00 86.60 367 VAL B N 1
ATOM 2226 C CA . VAL A 1 342 ? 146.160 60.541 165.503 1.00 86.60 367 VAL B CA 1
ATOM 2227 C C . VAL A 1 342 ? 146.751 59.534 166.475 1.00 86.60 367 VAL B C 1
ATOM 2228 O O . VAL A 1 342 ? 146.014 58.713 167.030 1.00 86.60 367 VAL B O 1
ATOM 2232 N N . VAL A 1 343 ? 148.061 59.581 166.716 1.00 89.21 368 VAL B N 1
ATOM 2233 C CA . VAL A 1 343 ? 148.646 58.650 167.667 1.00 89.21 368 VAL B CA 1
ATOM 2234 C C . VAL A 1 343 ? 148.411 59.095 169.098 1.00 89.21 368 VAL B C 1
ATOM 2235 O O . VAL A 1 343 ? 148.537 58.279 170.018 1.00 89.21 368 VAL B O 1
ATOM 2239 N N . GLU A 1 344 ? 148.063 60.361 169.315 1.00 92.59 369 GLU B N 1
ATOM 2240 C CA . GLU A 1 344 ? 147.793 60.854 170.657 1.00 92.59 369 GLU B CA 1
ATOM 2241 C C . GLU A 1 344 ? 146.311 60.956 170.962 1.00 92.59 369 GLU B C 1
ATOM 2242 O O . GLU A 1 344 ? 145.920 60.803 172.121 1.00 92.59 369 GLU B O 1
ATOM 2248 N N . GLU A 1 345 ? 145.472 61.189 169.958 1.00 92.61 370 GLU B N 1
ATOM 2249 C CA . GLU A 1 345 ? 144.040 61.191 170.209 1.00 92.61 370 GLU B CA 1
ATOM 2250 C C . GLU A 1 345 ? 143.490 59.799 170.444 1.00 92.61 370 GLU B C 1
ATOM 2251 O O . GLU A 1 345 ? 142.284 59.666 170.667 1.00 92.61 370 GLU B O 1
ATOM 2257 N N . ILE A 1 346 ? 144.326 58.764 170.380 1.00 94.81 371 ILE B N 1
ATOM 2258 C CA . ILE A 1 346 ? 143.918 57.432 170.805 1.00 94.81 371 ILE B CA 1
ATOM 2259 C C . ILE A 1 346 ? 144.382 57.128 172.223 1.00 94.81 371 ILE B C 1
ATOM 2260 O O . ILE A 1 346 ? 143.769 56.285 172.894 1.00 94.81 371 ILE B O 1
ATOM 2265 N N . LEU A 1 347 ? 145.436 57.792 172.703 1.00 97.15 372 LEU B N 1
ATOM 2266 C CA . LEU A 1 347 ? 145.853 57.611 174.087 1.00 97.15 372 LEU B CA 1
ATOM 2267 C C . LEU A 1 347 ? 144.802 58.143 175.048 1.00 97.15 372 LEU B C 1
ATOM 2268 O O . LEU A 1 347 ? 144.540 57.534 176.093 1.00 97.15 372 LEU B O 1
ATOM 2273 N N . GLU A 1 348 ? 144.190 59.278 174.713 1.00 99.39 373 GLU B N 1
ATOM 2274 C CA . GLU A 1 348 ? 143.125 59.809 175.551 1.00 99.39 373 GLU B CA 1
ATOM 2275 C C . GLU A 1 348 ? 141.961 58.838 175.650 1.00 99.39 373 GLU B C 1
ATOM 2276 O O . GLU A 1 348 ? 141.362 58.698 176.721 1.00 99.39 373 GLU B O 1
ATOM 2282 N N . ILE A 1 349 ? 141.633 58.150 174.556 1.00 100.69 374 ILE B N 1
ATOM 2283 C CA . ILE A 1 349 ? 140.574 57.151 174.616 1.00 100.69 374 ILE B CA 1
ATOM 2284 C C . ILE A 1 349 ? 140.977 55.998 175.519 1.00 100.69 374 ILE B C 1
ATOM 2285 O O . ILE A 1 349 ? 140.138 55.435 176.230 1.00 100.69 374 ILE B O 1
ATOM 2290 N N . HIS A 1 350 ? 142.258 55.627 175.514 1.00 102.33 375 HIS B N 1
ATOM 2291 C CA . HIS A 1 350 ? 142.716 54.565 176.402 1.00 102.33 375 HIS B CA 1
ATOM 2292 C C . HIS A 1 350 ? 142.624 54.992 177.861 1.00 102.33 375 HIS B C 1
ATOM 2293 O O . HIS A 1 350 ? 142.322 54.172 178.734 1.00 102.33 375 HIS B O 1
ATOM 2300 N N . LEU A 1 351 ? 142.877 56.269 178.145 1.00 103.22 376 LEU B N 1
ATOM 2301 C CA . LEU A 1 351 ? 142.839 56.738 179.526 1.00 103.22 376 LEU B CA 1
ATOM 2302 C C . LEU A 1 351 ? 141.441 57.145 179.973 1.00 103.22 376 LEU B C 1
ATOM 2303 O O . LEU A 1 351 ? 141.052 56.859 181.110 1.00 103.22 376 LEU B O 1
ATOM 2308 N N . HIS A 1 352 ? 140.679 57.812 179.118 1.00 104.58 377 HIS B N 1
ATOM 2309 C CA . HIS A 1 352 ? 139.293 58.168 179.410 1.00 104.58 377 HIS B CA 1
ATOM 2310 C C . HIS A 1 352 ? 138.445 57.292 178.496 1.00 104.58 377 HIS B C 1
ATOM 2311 O O . HIS A 1 352 ? 138.127 57.677 177.372 1.00 104.58 377 HIS B O 1
ATOM 2318 N N . ARG A 1 353 ? 138.084 56.108 178.991 1.00 107.88 378 ARG B N 1
ATOM 2319 C CA . ARG A 1 353 ? 137.518 55.083 178.121 1.00 107.88 378 ARG B CA 1
ATOM 2320 C C . ARG A 1 353 ? 136.276 55.582 177.392 1.00 107.88 378 ARG B C 1
ATOM 2321 O O . ARG A 1 353 ? 136.151 55.400 176.176 1.00 107.88 378 ARG B O 1
ATOM 2329 N N . LEU A 1 354 ? 135.353 56.221 178.105 1.00 105.40 379 LEU B N 1
ATOM 2330 C CA . LEU A 1 354 ? 134.197 56.812 177.453 1.00 105.40 379 LEU B CA 1
ATOM 2331 C C . LEU A 1 354 ? 133.935 58.247 177.876 1.00 105.40 379 LEU B C 1
ATOM 2332 O O . LEU A 1 354 ? 133.148 58.930 177.211 1.00 105.40 379 LEU B O 1
ATOM 2337 N N . ARG A 1 355 ? 134.568 58.733 178.943 1.00 105.24 380 ARG B N 1
ATOM 2338 C CA . ARG A 1 355 ? 134.519 60.159 179.227 1.00 105.24 380 ARG B CA 1
ATOM 2339 C C . ARG A 1 355 ? 135.295 60.971 178.202 1.00 105.24 380 ARG B C 1
ATOM 2340 O O . ARG A 1 355 ? 135.247 62.203 178.248 1.00 105.24 380 ARG B O 1
ATOM 2348 N N . TYR A 1 356 ? 136.013 60.310 177.290 1.00 98.22 381 TYR B N 1
ATOM 2349 C CA . TYR A 1 356 ? 136.682 61.022 176.209 1.00 98.22 381 TYR B CA 1
ATOM 2350 C C . TYR A 1 356 ? 135.685 61.753 175.324 1.00 98.22 381 TYR B C 1
ATOM 2351 O O . TYR A 1 356 ? 136.000 62.820 174.790 1.00 98.22 381 TYR B O 1
ATOM 2360 N N . LEU A 1 357 ? 134.490 61.201 175.157 1.00 98.74 382 LEU B N 1
ATOM 2361 C CA . LEU A 1 357 ? 133.451 61.849 174.362 1.00 98.74 382 LEU B CA 1
ATOM 2362 C C . LEU A 1 357 ? 132.617 62.795 175.216 1.00 98.74 382 LEU B C 1
ATOM 2363 O O . LEU A 1 357 ? 131.389 62.766 175.196 1.00 98.74 382 LEU B O 1
ATOM 2368 N N . SER A 1 358 ? 133.288 63.655 175.976 1.00 97.94 383 SER B N 1
ATOM 2369 C CA . SER A 1 358 ? 132.615 64.618 176.836 1.00 97.94 383 SER B CA 1
ATOM 2370 C C . SER A 1 358 ? 132.650 66.027 176.273 1.00 97.94 383 SER B C 1
ATOM 2371 O O . SER A 1 358 ? 131.599 66.645 176.085 1.00 97.94 383 SER B O 1
ATOM 2374 N N . SER A 1 359 ? 133.837 66.550 175.997 1.00 89.75 384 SER B N 1
ATOM 2375 C CA . SER A 1 359 ? 133.976 67.882 175.443 1.00 89.75 384 SER B CA 1
ATOM 2376 C C . SER A 1 359 ? 133.819 67.834 173.931 1.00 89.75 384 SER B C 1
ATOM 2377 O O . SER A 1 359 ? 133.791 66.769 173.317 1.00 89.75 384 SER B O 1
ATOM 2380 N N . VAL A 1 360 ? 133.704 69.017 173.327 1.00 84.63 385 VAL B N 1
ATOM 2381 C CA . VAL A 1 360 ? 133.593 69.098 171.877 1.00 84.63 385 VAL B CA 1
ATOM 2382 C C . VAL A 1 360 ? 134.933 69.328 171.201 1.00 84.63 385 VAL B C 1
ATOM 2383 O O . VAL A 1 360 ? 135.029 69.175 169.976 1.00 84.63 385 VAL B O 1
ATOM 2387 N N . TRP A 1 361 ? 135.973 69.692 171.950 1.00 80.39 386 TRP B N 1
ATOM 2388 C CA . TRP A 1 361 ? 137.289 69.791 171.336 1.00 80.39 386 TRP B CA 1
ATOM 2389 C C . TRP A 1 361 ? 137.749 68.439 170.819 1.00 80.39 386 TRP B C 1
ATOM 2390 O O . TRP A 1 361 ? 138.407 68.364 169.778 1.00 80.39 386 TRP B O 1
ATOM 2401 N N . ASN A 1 362 ? 137.406 67.363 171.518 1.00 86.04 387 ASN B N 1
ATOM 2402 C CA . ASN A 1 362 ? 137.665 66.029 171.005 1.00 86.04 387 ASN B CA 1
ATOM 2403 C C . ASN A 1 362 ? 136.754 65.667 169.846 1.00 86.04 387 ASN B C 1
ATOM 2404 O O . ASN A 1 362 ? 136.936 64.604 169.249 1.00 86.04 387 ASN B O 1
ATOM 2409 N N . ILE A 1 363 ? 135.777 66.511 169.530 1.00 81.63 388 ILE B N 1
ATOM 2410 C CA . ILE A 1 363 ? 134.957 66.308 168.345 1.00 81.63 388 ILE B CA 1
ATOM 2411 C C . ILE A 1 363 ? 135.514 67.080 167.155 1.00 81.63 388 ILE B C 1
ATOM 2412 O O . ILE A 1 363 ? 135.461 66.592 166.024 1.00 81.63 388 ILE B O 1
ATOM 2417 N N . LEU A 1 364 ? 136.069 68.268 167.385 1.00 75.91 389 LEU B N 1
ATOM 2418 C CA . LEU A 1 364 ? 136.752 68.987 166.316 1.00 75.91 389 LEU B CA 1
ATOM 2419 C C . LEU A 1 364 ? 138.087 68.343 165.966 1.00 75.91 389 LEU B C 1
ATOM 2420 O O . LEU A 1 364 ? 138.494 68.356 164.796 1.00 75.91 389 LEU B O 1
ATOM 2425 N N . ASP A 1 365 ? 138.776 67.783 166.957 1.00 78.94 390 ASP B N 1
ATOM 2426 C CA . ASP A 1 365 ? 140.017 67.058 166.733 1.00 78.94 390 ASP B CA 1
ATOM 2427 C C . ASP A 1 365 ? 139.815 65.776 165.947 1.00 78.94 390 ASP B C 1
ATOM 2428 O O . ASP A 1 365 ? 140.802 65.156 165.542 1.00 78.94 390 ASP B O 1
ATOM 2433 N N . LEU A 1 366 ? 138.573 65.355 165.739 1.00 74.94 391 LEU B N 1
ATOM 2434 C CA . LEU A 1 366 ? 138.278 64.250 164.846 1.00 74.94 391 LEU B CA 1
ATOM 2435 C C . LEU A 1 366 ? 137.980 64.710 163.431 1.00 74.94 391 LEU B C 1
ATOM 2436 O O . LEU A 1 366 ? 138.496 64.117 162.478 1.00 74.94 391 LEU B O 1
ATOM 2441 N N . VAL A 1 367 ? 137.179 65.757 163.281 1.00 70.20 392 VAL B N 1
ATOM 2442 C CA . VAL A 1 367 ? 136.879 66.314 161.971 1.00 70.20 392 VAL B CA 1
ATOM 2443 C C . VAL A 1 367 ? 138.139 66.795 161.269 1.00 70.20 392 VAL B C 1
ATOM 2444 O O . VAL A 1 367 ? 138.309 66.564 160.070 1.00 70.20 392 VAL B O 1
ATOM 2448 N N . VAL A 1 368 ? 139.042 67.469 161.985 1.00 68.04 393 VAL B N 1
ATOM 2449 C CA . VAL A 1 368 ? 140.243 67.959 161.319 1.00 68.04 393 VAL B CA 1
ATOM 2450 C C . VAL A 1 368 ? 141.144 66.817 160.871 1.00 68.04 393 VAL B C 1
ATOM 2451 O O . VAL A 1 368 ? 141.680 66.856 159.755 1.00 68.04 393 VAL B O 1
ATOM 2455 N N . ILE A 1 369 ? 141.309 65.786 161.695 1.00 70.95 394 ILE B N 1
ATOM 2456 C CA . ILE A 1 369 ? 142.085 64.625 161.276 1.00 70.95 394 ILE B CA 1
ATOM 2457 C C . ILE A 1 369 ? 141.452 63.961 160.062 1.00 70.95 394 ILE B C 1
ATOM 2458 O O . ILE A 1 369 ? 142.150 63.568 159.121 1.00 70.95 394 ILE B O 1
ATOM 2463 N N . LEU A 1 370 ? 140.126 63.839 160.053 1.00 67.35 395 LEU B N 1
ATOM 2464 C CA . LEU A 1 370 ? 139.455 63.201 158.928 1.00 67.35 395 LEU B CA 1
ATOM 2465 C C . LEU A 1 370 ? 139.652 63.994 157.644 1.00 67.35 395 LEU B C 1
ATOM 2466 O O . LEU A 1 370 ? 139.962 63.422 156.592 1.00 67.35 395 LEU B O 1
ATOM 2471 N N . LEU A 1 371 ? 139.476 65.314 157.706 1.00 63.94 396 LEU B N 1
ATOM 2472 C CA . LEU A 1 371 ? 139.662 66.128 156.511 1.00 63.94 396 LEU B CA 1
ATOM 2473 C C . LEU A 1 371 ? 141.102 66.066 156.020 1.00 63.94 396 LEU B C 1
ATOM 2474 O O . LEU A 1 371 ? 141.354 66.031 154.809 1.00 63.94 396 LEU B O 1
ATOM 2479 N N . SER A 1 372 ? 142.065 66.039 156.941 1.00 63.89 397 SER B N 1
ATOM 2480 C CA . SER A 1 372 ? 143.458 65.933 156.528 1.00 63.89 397 SER B CA 1
ATOM 2481 C C . SER A 1 372 ? 143.724 64.614 155.818 1.00 63.89 397 SER B C 1
ATOM 2482 O O . SER A 1 372 ? 144.400 64.579 154.780 1.00 63.89 397 SER B O 1
ATOM 2485 N N . ILE A 1 373 ? 143.204 63.515 156.361 1.00 62.36 398 ILE B N 1
ATOM 2486 C CA . ILE A 1 373 ? 143.418 62.217 155.730 1.00 62.36 398 ILE B CA 1
ATOM 2487 C C . ILE A 1 373 ? 142.761 62.178 154.357 1.00 62.36 398 ILE B C 1
ATOM 2488 O O . ILE A 1 373 ? 143.308 61.611 153.404 1.00 62.36 398 ILE B O 1
ATOM 2493 N N . VAL A 1 374 ? 141.595 62.808 154.221 1.00 59.97 399 VAL B N 1
ATOM 2494 C CA . VAL A 1 374 ? 140.922 62.831 152.926 1.00 59.97 399 VAL B CA 1
ATOM 2495 C C . VAL A 1 374 ? 141.731 63.626 151.909 1.00 59.97 399 VAL B C 1
ATOM 2496 O O . VAL A 1 374 ? 141.797 63.261 150.730 1.00 59.97 399 VAL B O 1
ATOM 2500 N N . ALA A 1 375 ? 142.363 64.718 152.337 1.00 61.04 400 ALA B N 1
ATOM 2501 C CA . ALA A 1 375 ? 143.210 65.476 151.419 1.00 61.04 400 ALA B CA 1
ATOM 2502 C C . ALA A 1 375 ? 144.410 64.649 150.973 1.00 61.04 400 ALA B C 1
ATOM 2503 O O . ALA A 1 375 ? 144.765 64.618 149.783 1.00 61.04 400 ALA B O 1
ATOM 2505 N N . VAL A 1 376 ? 145.054 63.978 151.926 1.00 61.85 401 VAL B N 1
ATOM 2506 C CA . VAL A 1 376 ? 146.185 63.121 151.589 1.00 61.85 401 VAL B CA 1
ATOM 2507 C C . VAL A 1 376 ? 145.759 62.042 150.606 1.00 61.85 401 VAL B C 1
ATOM 2508 O O . VAL A 1 376 ? 146.518 61.665 149.707 1.00 61.85 401 VAL B O 1
ATOM 2512 N N . GLY A 1 377 ? 144.532 61.548 150.743 1.00 60.88 402 GLY B N 1
ATOM 2513 C CA . GLY A 1 377 ? 144.051 60.536 149.818 1.00 60.88 402 GLY B CA 1
ATOM 2514 C C . GLY A 1 377 ? 143.740 61.087 148.441 1.00 60.88 402 GLY B C 1
ATOM 2515 O O . GLY A 1 377 ? 143.966 60.418 147.433 1.00 60.88 402 GLY B O 1
ATOM 2516 N N . PHE A 1 378 ? 143.210 62.308 148.376 1.00 60.40 403 PHE B N 1
ATOM 2517 C CA . PHE A 1 378 ? 142.878 62.891 147.080 1.00 60.40 403 PHE B CA 1
ATOM 2518 C C . PHE A 1 378 ? 144.120 63.228 146.275 1.00 60.40 403 PHE B C 1
ATOM 2519 O O . PHE A 1 378 ? 144.067 63.248 145.040 1.00 60.40 403 PHE B O 1
ATOM 2527 N N . HIS A 1 379 ? 145.226 63.540 146.948 1.00 64.50 404 HIS B N 1
ATOM 2528 C CA . HIS A 1 379 ? 146.451 63.887 146.228 1.00 64.50 404 HIS B CA 1
ATOM 2529 C C . HIS A 1 379 ? 146.851 62.796 145.234 1.00 64.50 404 HIS B C 1
ATOM 2530 O O . HIS A 1 379 ? 147.191 63.079 144.076 1.00 64.50 404 HIS B O 1
ATOM 2537 N N . ILE A 1 380 ? 146.808 61.537 145.669 1.00 62.97 405 ILE B N 1
ATOM 2538 C CA . ILE A 1 380 ? 147.258 60.436 144.826 1.00 62.97 405 ILE B CA 1
ATOM 2539 C C . ILE A 1 380 ? 146.350 60.276 143.617 1.00 62.97 405 ILE B C 1
ATOM 2540 O O . ILE A 1 380 ? 146.820 60.106 142.482 1.00 62.97 405 ILE B O 1
ATOM 2545 N N . PHE A 1 381 ? 145.040 60.306 143.842 1.00 64.30 406 PHE B N 1
ATOM 2546 C CA . PHE A 1 381 ? 144.097 60.198 142.740 1.00 64.30 406 PHE B CA 1
ATOM 2547 C C . PHE A 1 381 ? 144.304 61.315 141.732 1.00 64.30 406 PHE B C 1
ATOM 2548 O O . PHE A 1 381 ? 144.257 61.081 140.518 1.00 64.30 406 PHE B O 1
ATOM 2556 N N . ARG A 1 382 ? 144.524 62.539 142.212 1.00 63.73 407 ARG B N 1
ATOM 2557 C CA . ARG A 1 382 ? 144.726 63.646 141.287 1.00 63.73 407 ARG B CA 1
ATOM 2558 C C . ARG A 1 382 ? 145.958 63.422 140.429 1.00 63.73 407 ARG B C 1
ATOM 2559 O O . ARG A 1 382 ? 145.922 63.635 139.212 1.00 63.73 407 ARG B O 1
ATOM 2567 N N . THR A 1 383 ? 147.060 62.993 141.044 1.00 64.43 408 THR B N 1
ATOM 2568 C CA . THR A 1 383 ? 148.265 62.731 140.263 1.00 64.43 408 THR B CA 1
ATOM 2569 C C . THR A 1 383 ? 148.008 61.688 139.183 1.00 64.43 408 THR B C 1
ATOM 2570 O O . THR A 1 383 ? 148.331 61.903 138.004 1.00 64.43 408 THR B O 1
ATOM 2574 N N . LEU A 1 384 ? 147.409 60.558 139.563 1.00 64.25 409 LEU B N 1
ATOM 2575 C CA . LEU A 1 384 ? 147.179 59.490 138.594 1.00 64.25 409 LEU B CA 1
ATOM 2576 C C . LEU A 1 384 ? 146.293 59.954 137.446 1.00 64.25 409 LEU B C 1
ATOM 2577 O O . LEU A 1 384 ? 146.583 59.679 136.273 1.00 64.25 409 LEU B O 1
ATOM 2582 N N . GLU A 1 385 ? 145.217 60.677 137.755 1.00 67.24 410 GLU B N 1
ATOM 2583 C CA . GLU A 1 385 ? 144.294 61.051 136.695 1.00 67.24 410 GLU B CA 1
ATOM 2584 C C . GLU A 1 385 ? 144.871 62.129 135.792 1.00 67.24 410 GLU B C 1
ATOM 2585 O O . GLU A 1 385 ? 144.593 62.132 134.586 1.00 67.24 410 GLU B O 1
ATOM 2591 N N . VAL A 1 386 ? 145.680 63.043 136.327 1.00 63.61 411 VAL B N 1
ATOM 2592 C CA . VAL A 1 386 ? 146.268 64.028 135.430 1.00 63.61 411 VAL B CA 1
ATOM 2593 C C . VAL A 1 386 ? 147.296 63.367 134.523 1.00 63.61 411 VAL B C 1
ATOM 2594 O O . VAL A 1 386 ? 147.430 63.747 133.355 1.00 63.61 411 VAL B O 1
ATOM 2598 N N . ASN A 1 387 ? 148.002 62.342 135.011 1.00 66.66 412 ASN B N 1
ATOM 2599 C CA . ASN A 1 387 ? 148.893 61.604 134.118 1.00 66.66 412 ASN B CA 1
ATOM 2600 C C . ASN A 1 387 ? 148.111 60.914 133.012 1.00 66.66 412 ASN B C 1
ATOM 2601 O O . ASN A 1 387 ? 148.519 60.940 131.845 1.00 66.66 412 ASN B O 1
ATOM 2606 N N . ARG A 1 388 ? 146.983 60.294 133.360 1.00 67.77 413 ARG B N 1
ATOM 2607 C CA . ARG A 1 388 ? 146.168 59.628 132.347 1.00 67.77 413 ARG B CA 1
ATOM 2608 C C . ARG A 1 388 ? 145.683 60.607 131.288 1.00 67.77 413 ARG B C 1
ATOM 2609 O O . ARG A 1 388 ? 145.778 60.333 130.084 1.00 67.77 413 ARG B O 1
ATOM 2617 N N . LEU A 1 389 ? 145.152 61.751 131.717 1.00 65.29 414 LEU B N 1
ATOM 2618 C CA . LEU A 1 389 ? 144.646 62.734 130.765 1.00 65.29 414 LEU B CA 1
ATOM 2619 C C . LEU A 1 389 ? 145.754 63.266 129.873 1.00 65.29 414 LEU B C 1
ATOM 2620 O O . LEU A 1 389 ? 145.567 63.401 128.659 1.00 65.29 414 LEU B O 1
ATOM 2625 N N . MET A 1 390 ? 146.907 63.599 130.455 1.00 68.80 415 MET B N 1
ATOM 2626 C CA . MET A 1 390 ? 147.989 64.149 129.653 1.00 68.80 415 MET B CA 1
ATOM 2627 C C . MET A 1 390 ? 148.543 63.122 128.681 1.00 68.80 415 MET B C 1
ATOM 2628 O O . MET A 1 390 ? 149.016 63.488 127.603 1.00 68.80 415 MET B O 1
ATOM 2633 N N . GLY A 1 391 ? 148.488 61.839 129.030 1.00 69.95 416 GLY B N 1
ATOM 2634 C CA . GLY A 1 391 ? 148.891 60.823 128.075 1.00 69.95 416 GLY B CA 1
ATOM 2635 C C . GLY A 1 391 ? 147.911 60.687 126.927 1.00 69.95 416 GLY B C 1
ATOM 2636 O O . GLY A 1 391 ? 148.314 60.609 125.763 1.00 69.95 416 GLY B O 1
ATOM 2637 N N . LYS A 1 392 ? 146.613 60.657 127.238 1.00 69.64 417 LYS B N 1
ATOM 2638 C CA . LYS A 1 392 ? 145.610 60.542 126.183 1.00 69.64 417 LYS B CA 1
ATOM 2639 C C . LYS A 1 392 ? 145.663 61.730 125.233 1.00 69.64 417 LYS B C 1
ATOM 2640 O O . LYS A 1 392 ? 145.554 61.560 124.015 1.00 69.64 417 LYS B O 1
ATOM 2646 N N . LEU A 1 393 ? 145.840 62.938 125.768 1.00 68.56 418 LEU B N 1
ATOM 2647 C CA . LEU A 1 393 ? 145.924 64.120 124.916 1.00 68.56 418 LEU B CA 1
ATOM 2648 C C . LEU A 1 393 ? 147.046 64.010 123.899 1.00 68.56 418 LEU B C 1
ATOM 2649 O O . LEU A 1 393 ? 146.916 64.503 122.776 1.00 68.56 418 LEU B O 1
ATOM 2654 N N . LEU A 1 394 ? 148.154 63.383 124.273 1.00 73.00 419 LEU B N 1
ATOM 2655 C CA . LEU A 1 394 ? 149.310 63.315 123.392 1.00 73.00 419 LEU B CA 1
ATOM 2656 C C . LEU A 1 394 ? 149.232 62.136 122.438 1.00 73.00 419 LEU B C 1
ATOM 2657 O O . LEU A 1 394 ? 149.724 62.226 121.310 1.00 73.00 419 LEU B O 1
ATOM 2662 N N . GLN A 1 395 ? 148.623 61.033 122.860 1.00 77.50 420 GLN B N 1
ATOM 2663 C CA . GLN A 1 395 ? 148.632 59.835 122.034 1.00 77.50 420 GLN B CA 1
ATOM 2664 C C . GLN A 1 395 ? 147.580 59.870 120.938 1.00 77.50 420 GLN B C 1
ATOM 2665 O O . GLN A 1 395 ? 147.754 59.212 119.907 1.00 77.50 420 GLN B O 1
ATOM 2671 N N . GLN A 1 396 ? 146.499 60.624 121.120 1.00 75.34 421 GLN B N 1
ATOM 2672 C CA . GLN A 1 396 ? 145.439 60.719 120.115 1.00 75.34 421 GLN B CA 1
ATOM 2673 C C . GLN A 1 396 ? 144.749 62.067 120.224 1.00 75.34 421 GLN B C 1
ATOM 2674 O O . GLN A 1 396 ? 143.698 62.200 120.861 1.00 75.34 421 GLN B O 1
ATOM 2680 N N . PRO A 1 397 ? 145.300 63.093 119.593 1.00 72.82 422 PRO B N 1
ATOM 2681 C CA . PRO A 1 397 ? 144.602 64.384 119.545 1.00 72.82 422 PRO B CA 1
ATOM 2682 C C . PRO A 1 397 ? 143.362 64.307 118.674 1.00 72.82 422 PRO B C 1
ATOM 2683 O O . PRO A 1 397 ? 142.988 63.220 118.227 1.00 72.82 422 PRO B O 1
ATOM 2687 N N . ASP A 1 398 ? 142.707 65.448 118.448 1.00 72.96 423 ASP B N 1
ATOM 2688 C CA . ASP A 1 398 ? 141.477 65.550 117.666 1.00 72.96 423 ASP B CA 1
ATOM 2689 C C . ASP A 1 398 ? 140.291 64.904 118.363 1.00 72.96 423 ASP B C 1
ATOM 2690 O O . ASP A 1 398 ? 139.289 64.592 117.718 1.00 72.96 423 ASP B O 1
ATOM 2695 N N . THR A 1 399 ? 140.380 64.695 119.672 1.00 63.61 424 THR B N 1
ATOM 2696 C CA . THR A 1 399 ? 139.301 64.078 120.423 1.00 63.61 424 THR B CA 1
ATOM 2697 C C . THR A 1 399 ? 139.159 64.791 121.756 1.00 63.61 424 THR B C 1
ATOM 2698 O O . THR A 1 399 ? 140.054 65.510 122.198 1.00 63.61 424 THR B O 1
ATOM 2702 N N . TYR A 1 400 ? 138.020 64.576 122.397 1.00 52.99 425 TYR B N 1
ATOM 2703 C CA . TYR A 1 400 ? 137.672 65.318 123.596 1.00 52.99 425 TYR B CA 1
ATOM 2704 C C . TYR A 1 400 ? 138.336 64.707 124.820 1.00 52.99 425 TYR B C 1
ATOM 2705 O O . TYR A 1 400 ? 138.205 63.507 125.072 1.00 52.99 425 TYR B O 1
ATOM 2714 N N . ALA A 1 401 ? 139.045 65.540 125.580 1.00 55.65 426 ALA B N 1
ATOM 2715 C CA . ALA A 1 401 ? 139.657 65.143 126.839 1.00 55.65 426 ALA B CA 1
ATOM 2716 C C . ALA A 1 401 ? 138.805 65.665 127.986 1.00 55.65 426 ALA B C 1
ATOM 2717 O O . ALA A 1 401 ? 138.607 66.875 128.114 1.00 55.65 426 ALA B O 1
ATOM 2719 N N . ASP A 1 402 ? 138.312 64.757 128.819 1.00 56.35 427 ASP B N 1
ATOM 2720 C CA . ASP A 1 402 ? 137.371 65.098 129.882 1.00 56.35 427 ASP B CA 1
ATOM 2721 C C . ASP A 1 402 ? 138.130 65.723 131.041 1.00 56.35 427 ASP B C 1
ATOM 2722 O O . ASP A 1 402 ? 138.562 65.045 131.971 1.00 56.35 427 ASP B O 1
ATOM 2727 N N . PHE A 1 403 ? 138.291 67.040 130.991 1.00 54.15 428 PHE B N 1
ATOM 2728 C CA . PHE A 1 403 ? 138.921 67.779 132.071 1.00 54.15 428 PHE B CA 1
ATOM 2729 C C . PHE A 1 403 ? 137.922 68.316 133.079 1.00 54.15 428 PHE B C 1
ATOM 2730 O O . PHE A 1 403 ? 138.339 68.849 134.107 1.00 54.15 428 PHE B O 1
ATOM 2738 N N . GLU A 1 404 ? 136.623 68.196 132.814 1.00 52.83 429 GLU B N 1
ATOM 2739 C CA . GLU A 1 404 ? 135.632 68.791 133.701 1.00 52.83 429 GLU B CA 1
ATOM 2740 C C . GLU A 1 404 ? 135.538 68.041 135.020 1.00 52.83 429 GLU B C 1
ATOM 2741 O O . GLU A 1 404 ? 135.339 68.652 136.076 1.00 52.83 429 GLU B O 1
ATOM 2747 N N . PHE A 1 405 ? 135.661 66.718 134.978 1.00 51.47 430 PHE B N 1
ATOM 2748 C CA . PHE A 1 405 ? 135.626 65.921 136.196 1.00 51.47 430 PHE B CA 1
ATOM 2749 C C . PHE A 1 405 ? 136.719 66.351 137.162 1.00 51.47 430 PHE B C 1
ATOM 2750 O O . PHE A 1 405 ? 136.457 66.624 138.344 1.00 51.47 430 PHE B O 1
ATOM 2758 N N . LEU A 1 406 ? 137.950 66.443 136.667 1.00 50.75 431 LEU B N 1
ATOM 2759 C CA . LEU A 1 406 ? 139.073 66.801 137.518 1.00 50.75 431 LEU B CA 1
ATOM 2760 C C . LEU A 1 406 ? 138.958 68.230 138.020 1.00 50.75 431 LEU B C 1
ATOM 2761 O O . LEU A 1 406 ? 139.317 68.516 139.163 1.00 50.75 431 LEU B O 1
ATOM 2766 N N . ALA A 1 407 ? 138.461 69.143 137.189 1.00 48.96 432 ALA B N 1
ATOM 2767 C CA . ALA A 1 407 ? 138.294 70.519 137.638 1.00 48.96 432 ALA B CA 1
ATOM 2768 C C . ALA A 1 407 ? 137.263 70.616 138.751 1.00 48.96 432 ALA B C 1
ATOM 2769 O O . ALA A 1 407 ? 137.479 71.318 139.746 1.00 48.96 432 ALA B O 1
ATOM 2771 N N . PHE A 1 408 ? 136.142 69.908 138.612 1.00 47.58 433 PHE B N 1
ATOM 2772 C CA . PHE A 1 408 ? 135.145 69.905 139.674 1.00 47.58 433 PHE B CA 1
ATOM 2773 C C . PHE A 1 408 ? 135.736 69.386 140.974 1.00 47.58 433 PHE B C 1
ATOM 2774 O O . PHE A 1 408 ? 135.590 70.008 142.033 1.00 47.58 433 PHE B O 1
ATOM 2782 N N . TRP A 1 409 ? 136.414 68.243 140.919 1.00 49.34 434 TRP B N 1
ATOM 2783 C CA . TRP A 1 409 ? 136.874 67.669 142.176 1.00 49.34 434 TRP B CA 1
ATOM 2784 C C . TRP A 1 409 ? 138.049 68.442 142.759 1.00 49.34 434 TRP B C 1
ATOM 2785 O O . TRP A 1 409 ? 138.208 68.481 143.980 1.00 49.34 434 TRP B O 1
ATOM 2796 N N . GLN A 1 410 ? 138.848 69.106 141.927 1.00 51.96 435 GLN B N 1
ATOM 2797 C CA . GLN A 1 410 ? 139.890 69.974 142.457 1.00 51.96 435 GLN B CA 1
ATOM 2798 C C . GLN A 1 410 ? 139.291 71.184 143.155 1.00 51.96 435 GLN B C 1
ATOM 2799 O O . GLN A 1 410 ? 139.789 71.615 144.201 1.00 51.96 435 GLN B O 1
ATOM 2805 N N . THR A 1 411 ? 138.213 71.742 142.607 1.00 49.22 436 THR B N 1
ATOM 2806 C CA . THR A 1 411 ? 137.555 72.847 143.294 1.00 49.22 436 THR B CA 1
ATOM 2807 C C . THR A 1 411 ? 136.961 72.399 144.621 1.00 49.22 436 THR B C 1
ATOM 2808 O O . THR A 1 411 ? 137.029 73.125 145.619 1.00 49.22 436 THR B O 1
ATOM 2812 N N . GLN A 1 412 ? 136.378 71.203 144.661 1.00 50.08 437 GLN B N 1
ATOM 2813 C CA . GLN A 1 412 ? 135.826 70.718 145.923 1.00 50.08 437 GLN B CA 1
ATOM 2814 C C . GLN A 1 412 ? 136.927 70.456 146.941 1.00 50.08 437 GLN B C 1
ATOM 2815 O O . GLN A 1 412 ? 136.747 70.695 148.141 1.00 50.08 437 GLN B O 1
ATOM 2821 N N . TYR A 1 413 ? 138.073 69.965 146.480 1.00 52.01 438 TYR B N 1
ATOM 2822 C CA . TYR A 1 413 ? 139.228 69.800 147.351 1.00 52.01 438 TYR B CA 1
ATOM 2823 C C . TYR A 1 413 ? 139.679 71.135 147.926 1.00 52.01 438 TYR B C 1
ATOM 2824 O O . TYR A 1 413 ? 139.992 71.232 149.117 1.00 52.01 438 TYR B O 1
ATOM 2833 N N . ASN A 1 414 ? 139.708 72.179 147.098 1.00 49.58 439 ASN B N 1
ATOM 2834 C CA . ASN A 1 414 ? 140.062 73.506 147.595 1.00 49.58 439 ASN B CA 1
ATOM 2835 C C . ASN A 1 414 ? 139.082 73.983 148.658 1.00 49.58 439 ASN B C 1
ATOM 2836 O O . ASN A 1 414 ? 139.487 74.554 149.677 1.00 49.58 439 ASN B O 1
ATOM 2841 N N . ASN A 1 415 ? 137.785 73.779 148.425 1.00 50.39 440 ASN B N 1
ATOM 2842 C CA . ASN A 1 415 ? 136.780 74.190 149.404 1.00 50.39 440 ASN B CA 1
ATOM 2843 C C . ASN A 1 415 ? 136.978 73.474 150.733 1.00 50.39 440 ASN B C 1
ATOM 2844 O O . ASN A 1 415 ? 136.961 74.096 151.805 1.00 50.39 440 ASN B O 1
ATOM 2849 N N . MET A 1 416 ? 137.158 72.157 150.684 1.00 53.45 441 MET B N 1
ATOM 2850 C CA . MET A 1 416 ? 137.353 71.404 151.915 1.00 53.45 441 MET B CA 1
ATOM 2851 C C . MET A 1 416 ? 138.624 71.825 152.638 1.00 53.45 441 MET B C 1
ATOM 2852 O O . MET A 1 416 ? 138.640 71.884 153.871 1.00 53.45 441 MET B O 1
ATOM 2857 N N . ASN A 1 417 ? 139.688 72.147 151.900 1.00 51.63 442 ASN B N 1
ATOM 2858 C CA . ASN A 1 417 ? 140.909 72.632 152.537 1.00 51.63 442 ASN B CA 1
ATOM 2859 C C . ASN A 1 417 ? 140.687 73.967 153.227 1.00 51.63 442 ASN B C 1
ATOM 2860 O O . ASN A 1 417 ? 141.214 74.199 154.318 1.00 51.63 442 ASN B O 1
ATOM 2865 N N . ALA A 1 418 ? 139.937 74.869 152.597 1.00 50.80 443 ALA B N 1
ATOM 2866 C CA . ALA A 1 418 ? 139.669 76.153 153.236 1.00 50.80 443 ALA B CA 1
ATOM 2867 C C . ALA A 1 418 ? 138.888 75.967 154.528 1.00 50.80 443 ALA B C 1
ATOM 2868 O O . ALA A 1 418 ? 139.177 76.616 155.541 1.00 50.80 443 ALA B O 1
ATOM 2870 N N . VAL A 1 419 ? 137.903 75.071 154.520 1.00 52.46 444 VAL B N 1
ATOM 2871 C CA . VAL A 1 419 ? 137.141 74.826 155.743 1.00 52.46 444 VAL B CA 1
ATOM 2872 C C . VAL A 1 419 ? 138.035 74.232 156.825 1.00 52.46 444 VAL B C 1
ATOM 2873 O O . VAL A 1 419 ? 137.957 74.614 158.001 1.00 52.46 444 VAL B O 1
ATOM 2877 N N . ASN A 1 420 ? 138.903 73.296 156.448 1.00 56.87 445 ASN B N 1
ATOM 2878 C CA . ASN A 1 420 ? 139.807 72.694 157.421 1.00 56.87 445 ASN B CA 1
ATOM 2879 C C . ASN A 1 420 ? 140.749 73.729 158.018 1.00 56.87 445 ASN B C 1
ATOM 2880 O O . ASN A 1 420 ? 141.045 73.693 159.217 1.00 56.87 445 ASN B O 1
ATOM 2885 N N . LEU A 1 421 ? 141.228 74.666 157.203 1.00 55.28 446 LEU B N 1
ATOM 2886 C CA . LEU A 1 421 ? 142.103 75.708 157.724 1.00 55.28 446 LEU B CA 1
ATOM 2887 C C . LEU A 1 421 ? 141.353 76.641 158.666 1.00 55.28 446 LEU B C 1
ATOM 2888 O O . LEU A 1 421 ? 141.908 77.100 159.668 1.00 55.28 446 LEU B O 1
ATOM 2893 N N . PHE A 1 422 ? 140.090 76.936 158.363 1.00 53.39 447 PHE B N 1
ATOM 2894 C CA . PHE A 1 422 ? 139.292 77.756 159.271 1.00 53.39 447 PHE B CA 1
ATOM 2895 C C . PHE A 1 422 ? 139.138 77.078 160.627 1.00 53.39 447 PHE B C 1
ATOM 2896 O O . PHE A 1 422 ? 139.283 77.714 161.679 1.00 53.39 447 PHE B O 1
ATOM 2904 N N . PHE A 1 423 ? 138.841 75.780 160.624 1.00 57.88 448 PHE B N 1
ATOM 2905 C CA . PHE A 1 423 ? 138.713 75.073 161.894 1.00 57.88 448 PHE B CA 1
ATOM 2906 C C . PHE A 1 423 ? 140.038 75.004 162.633 1.00 57.88 448 PHE B C 1
ATOM 2907 O O . PHE A 1 423 ? 140.066 75.097 163.863 1.00 57.88 448 PHE B O 1
ATOM 2915 N N . ALA A 1 424 ? 141.144 74.853 161.913 1.00 59.10 449 ALA B N 1
ATOM 2916 C CA . ALA A 1 424 ? 142.438 74.858 162.575 1.00 59.10 449 ALA B CA 1
ATOM 2917 C C . ALA A 1 424 ? 142.772 76.216 163.166 1.00 59.10 449 ALA B C 1
ATOM 2918 O O . ALA A 1 424 ? 143.474 76.288 164.177 1.00 59.10 449 ALA B O 1
ATOM 2920 N N . TRP A 1 425 ? 142.300 77.299 162.555 1.00 58.86 450 TRP B N 1
ATOM 2921 C CA . TRP A 1 425 ? 142.529 78.615 163.139 1.00 58.86 450 TRP B CA 1
ATOM 2922 C C . TRP A 1 425 ? 141.699 78.811 164.396 1.00 58.86 450 TRP B C 1
ATOM 2923 O O . TRP A 1 425 ? 142.199 79.332 165.396 1.00 58.86 450 TRP B O 1
ATOM 2934 N N . ILE A 1 426 ? 140.423 78.410 164.371 1.00 61.62 451 ILE B N 1
ATOM 2935 C CA . ILE A 1 426 ? 139.597 78.608 165.563 1.00 61.62 451 ILE B CA 1
ATOM 2936 C C . ILE A 1 426 ? 139.836 77.555 166.628 1.00 61.62 451 ILE B C 1
ATOM 2937 O O . ILE A 1 426 ? 139.276 77.664 167.723 1.00 61.62 451 ILE B O 1
ATOM 2942 N N . LYS A 1 427 ? 140.642 76.538 166.352 1.00 68.51 452 LYS B N 1
ATOM 2943 C CA . LYS A 1 427 ? 141.057 75.609 167.392 1.00 68.51 452 LYS B CA 1
ATOM 2944 C C . LYS A 1 427 ? 142.195 76.157 168.239 1.00 68.51 452 LYS B C 1
ATOM 2945 O O . LYS A 1 427 ? 142.848 75.394 168.951 1.00 68.51 452 LYS B O 1
ATOM 2951 N N . ILE A 1 428 ? 142.453 77.461 168.174 1.00 71.63 453 ILE B N 1
ATOM 2952 C CA . ILE A 1 428 ? 143.522 78.039 168.976 1.00 71.63 453 ILE B CA 1
ATOM 2953 C C . ILE A 1 428 ? 143.047 78.409 170.370 1.00 71.63 453 ILE B C 1
ATOM 2954 O O . ILE A 1 428 ? 143.873 78.550 171.277 1.00 71.63 453 ILE B O 1
ATOM 2959 N N . PHE A 1 429 ? 141.740 78.565 170.568 1.00 72.13 454 PHE B N 1
ATOM 2960 C CA . PHE A 1 429 ? 141.179 78.825 171.883 1.00 72.13 454 PHE B CA 1
ATOM 2961 C C . PHE A 1 429 ? 141.221 77.608 172.786 1.00 72.13 454 PHE B C 1
ATOM 2962 O O . PHE A 1 429 ? 141.014 77.742 173.994 1.00 72.13 454 PHE B O 1
ATOM 2970 N N . LYS A 1 430 ? 141.471 76.430 172.229 1.00 77.38 455 LYS B N 1
ATOM 2971 C CA . LYS A 1 430 ? 141.658 75.236 173.031 1.00 77.38 455 LYS B CA 1
ATOM 2972 C C . LYS A 1 430 ? 142.960 75.281 173.810 1.00 77.38 455 LYS B C 1
ATOM 2973 O O . LYS A 1 430 ? 143.106 74.555 174.798 1.00 77.38 455 LYS B O 1
ATOM 2979 N N . TYR A 1 431 ? 143.893 76.139 173.407 1.00 82.34 456 TYR B N 1
ATOM 2980 C CA . TYR A 1 431 ? 145.210 76.228 174.017 1.00 82.34 456 TYR B CA 1
ATOM 2981 C C . TYR A 1 431 ? 145.432 77.513 174.798 1.00 82.34 456 TYR B C 1
ATOM 2982 O O . TYR A 1 431 ? 145.923 77.468 175.926 1.00 82.34 456 TYR B O 1
ATOM 2991 N N . ILE A 1 432 ? 145.095 78.661 174.230 1.00 88.84 457 ILE B N 1
ATOM 2992 C CA . ILE A 1 432 ? 145.409 79.953 174.826 1.00 88.84 457 ILE B CA 1
ATOM 2993 C C . ILE A 1 432 ? 144.104 80.723 175.012 1.00 88.84 457 ILE B C 1
ATOM 2994 O O . ILE A 1 432 ? 143.683 81.501 174.149 1.00 88.84 457 ILE B O 1
ATOM 2999 N N . SER A 1 433 ? 143.467 80.537 176.164 1.00 100.08 458 SER B N 1
ATOM 3000 C CA . SER A 1 433 ? 142.154 81.108 176.424 1.00 100.08 458 SER B CA 1
ATOM 3001 C C . SER A 1 433 ? 142.202 82.068 177.605 1.00 100.08 458 SER B C 1
ATOM 3002 O O . SER A 1 433 ? 142.887 81.821 178.600 1.00 100.08 458 SER B O 1
ATOM 3005 N N . PHE A 1 434 ? 141.444 83.157 177.485 1.00 106.85 459 PHE B N 1
ATOM 3006 C CA . PHE A 1 434 ? 141.420 84.230 178.468 1.00 106.85 459 PHE B CA 1
ATOM 3007 C C . PHE A 1 434 ? 140.454 83.877 179.599 1.00 106.85 459 PHE B C 1
ATOM 3008 O O . PHE A 1 434 ? 140.025 82.730 179.742 1.00 106.85 459 PHE B O 1
ATOM 3016 N N . ASN A 1 435 ? 140.167 84.846 180.462 1.00 113.60 460 ASN B N 1
ATOM 3017 C CA . ASN A 1 435 ? 139.334 84.547 181.623 1.00 113.60 460 ASN B CA 1
ATOM 3018 C C . ASN A 1 435 ? 138.160 85.464 181.947 1.00 113.60 460 ASN B C 1
ATOM 3019 O O . ASN A 1 435 ? 138.034 85.935 183.075 1.00 113.60 460 ASN B O 1
ATOM 3024 N N . LYS A 1 436 ? 137.302 85.713 180.968 1.00 115.33 461 LYS B N 1
ATOM 3025 C CA . LYS A 1 436 ? 136.111 86.507 181.214 1.00 115.33 461 LYS B CA 1
ATOM 3026 C C . LYS A 1 436 ? 135.078 85.445 181.551 1.00 115.33 461 LYS B C 1
ATOM 3027 O O . LYS A 1 436 ? 134.333 85.005 180.672 1.00 115.33 461 LYS B O 1
ATOM 3033 N N . THR A 1 437 ? 135.063 85.028 182.821 1.00 118.48 462 THR B N 1
ATOM 3034 C CA . THR A 1 437 ? 134.191 83.957 183.312 1.00 118.48 462 THR B CA 1
ATOM 3035 C C . THR A 1 437 ? 134.425 82.758 182.401 1.00 118.48 462 THR B C 1
ATOM 3036 O O . THR A 1 437 ? 135.387 82.011 182.576 1.00 118.48 462 THR B O 1
ATOM 3040 N N . MET A 1 438 ? 133.544 82.584 181.426 1.00 119.43 463 MET B N 1
ATOM 3041 C CA . MET A 1 438 ? 133.681 81.523 180.439 1.00 119.43 463 MET B CA 1
ATOM 3042 C C . MET A 1 438 ? 133.756 82.220 179.087 1.00 119.43 463 MET B C 1
ATOM 3043 O O . MET A 1 438 ? 134.527 81.837 178.207 1.00 119.43 463 MET B O 1
ATOM 3048 N N . THR A 1 439 ? 132.943 83.262 178.954 1.00 117.43 464 THR B N 1
ATOM 3049 C CA . THR A 1 439 ? 132.867 84.100 177.767 1.00 117.43 464 THR B CA 1
ATOM 3050 C C . THR A 1 439 ? 132.041 85.333 178.126 1.00 117.43 464 THR B C 1
ATOM 3051 O O . THR A 1 439 ? 131.369 85.913 177.273 1.00 117.43 464 THR B O 1
ATOM 3055 N N . GLN A 1 440 ? 132.095 85.715 179.402 1.00 114.49 465 GLN B N 1
ATOM 3056 C CA . GLN A 1 440 ? 131.352 86.856 179.930 1.00 114.49 465 GLN B CA 1
ATOM 3057 C C . GLN A 1 440 ? 129.880 86.785 179.538 1.00 114.49 465 GLN B C 1
ATOM 3058 O O . GLN A 1 440 ? 129.314 87.757 179.038 1.00 114.49 465 GLN B O 1
ATOM 3064 N N . LEU A 1 441 ? 129.264 85.631 179.780 1.00 109.95 466 LEU B N 1
ATOM 3065 C CA . LEU A 1 441 ? 127.862 85.429 179.435 1.00 109.95 466 LEU B CA 1
ATOM 3066 C C . LEU A 1 441 ? 127.164 84.393 180.313 1.00 109.95 466 LEU B C 1
ATOM 3067 O O . LEU A 1 441 ? 126.155 84.697 180.949 1.00 109.95 466 LEU B O 1
ATOM 3072 N N . SER A 1 442 ? 127.692 83.172 180.354 1.00 111.06 467 SER B N 1
ATOM 3073 C CA . SER A 1 442 ? 127.051 82.138 181.155 1.00 111.06 467 SER B CA 1
ATOM 3074 C C . SER A 1 442 ? 126.224 82.724 182.290 1.00 111.06 467 SER B C 1
ATOM 3075 O O . SER A 1 442 ? 125.313 82.060 182.798 1.00 111.06 467 SER B O 1
ATOM 3078 N N . SER A 1 443 ? 126.520 83.963 182.700 1.00 113.21 468 SER B N 1
ATOM 3079 C CA . SER A 1 443 ? 125.668 84.651 183.665 1.00 113.21 468 SER B CA 1
ATOM 3080 C C . SER A 1 443 ? 124.225 84.715 183.187 1.00 113.21 468 SER B C 1
ATOM 3081 O O . SER A 1 443 ? 123.297 84.723 184.004 1.00 113.21 468 SER B O 1
ATOM 3084 N N . THR A 1 444 ? 124.019 84.755 181.873 1.00 112.94 469 THR B N 1
ATOM 3085 C CA . THR A 1 444 ? 122.687 84.750 181.290 1.00 112.94 469 THR B CA 1
ATOM 3086 C C . THR A 1 444 ? 122.194 83.354 180.933 1.00 112.94 469 THR B C 1
ATOM 3087 O O . THR A 1 444 ? 121.016 83.200 180.596 1.00 112.94 469 THR B O 1
ATOM 3091 N N . LEU A 1 445 ? 123.058 82.343 180.981 1.00 112.11 470 LEU B N 1
ATOM 3092 C CA . LEU A 1 445 ? 122.624 80.962 180.820 1.00 112.11 470 LEU B CA 1
ATOM 3093 C C . LEU A 1 445 ? 122.147 80.347 182.125 1.00 112.11 470 LEU B C 1
ATOM 3094 O O . LEU A 1 445 ? 121.988 79.125 182.201 1.00 112.11 470 LEU B O 1
ATOM 3099 N N . ALA A 1 446 ? 121.931 81.169 183.153 1.00 113.83 471 ALA B N 1
ATOM 3100 C CA . ALA A 1 446 ? 121.307 80.696 184.382 1.00 113.83 471 ALA B CA 1
ATOM 3101 C C . ALA A 1 446 ? 119.828 80.406 184.161 1.00 113.83 471 ALA B C 1
ATOM 3102 O O . ALA A 1 446 ? 119.387 79.258 184.277 1.00 113.83 471 ALA B O 1
ATOM 3104 N N . ARG A 1 447 ? 119.051 81.437 183.830 1.00 113.71 472 ARG B N 1
ATOM 3105 C CA . ARG A 1 447 ? 117.646 81.282 183.483 1.00 113.71 472 ARG B CA 1
ATOM 3106 C C . ARG A 1 447 ? 117.418 81.299 181.976 1.00 113.71 472 ARG B C 1
ATOM 3107 O O . ARG A 1 447 ? 116.366 81.754 181.518 1.00 113.71 472 ARG B O 1
ATOM 3115 N N . CYS A 1 448 ? 118.395 80.838 181.194 1.00 113.56 473 CYS B N 1
ATOM 3116 C CA . CYS A 1 448 ? 118.175 80.686 179.762 1.00 113.56 473 CYS B CA 1
ATOM 3117 C C . CYS A 1 448 ? 117.688 79.285 179.422 1.00 113.56 473 CYS B C 1
ATOM 3118 O O . CYS A 1 448 ? 117.049 79.086 178.387 1.00 113.56 473 CYS B O 1
ATOM 3121 N N . ALA A 1 449 ? 117.986 78.305 180.278 1.00 112.62 474 ALA B N 1
ATOM 3122 C CA . ALA A 1 449 ? 117.681 76.917 179.954 1.00 112.62 474 ALA B CA 1
ATOM 3123 C C . ALA A 1 449 ? 116.195 76.709 179.693 1.00 112.62 474 ALA B C 1
ATOM 3124 O O . ALA A 1 449 ? 115.819 75.818 178.923 1.00 112.62 474 ALA B O 1
ATOM 3126 N N . LYS A 1 450 ? 115.339 77.517 180.312 1.00 111.33 475 LYS B N 1
ATOM 3127 C CA . LYS A 1 450 ? 113.909 77.422 180.064 1.00 111.33 475 LYS B CA 1
ATOM 3128 C C . LYS A 1 450 ? 113.354 78.619 179.310 1.00 111.33 475 LYS B C 1
ATOM 3129 O O . LYS A 1 450 ? 112.189 78.583 178.899 1.00 111.33 475 LYS B O 1
ATOM 3135 N N . ASP A 1 451 ? 114.152 79.665 179.107 1.00 108.48 476 ASP B N 1
ATOM 3136 C CA . ASP A 1 451 ? 113.675 80.878 178.455 1.00 108.48 476 ASP B CA 1
ATOM 3137 C C . ASP A 1 451 ? 114.117 80.981 177.004 1.00 108.48 476 ASP B C 1
ATOM 3138 O O . ASP A 1 451 ? 113.328 81.399 176.154 1.00 108.48 476 ASP B O 1
ATOM 3143 N N . ILE A 1 452 ? 115.352 80.596 176.683 1.00 102.32 477 ILE B N 1
ATOM 3144 C CA . ILE A 1 452 ? 115.817 80.718 175.305 1.00 102.32 477 ILE B CA 1
ATOM 3145 C C . ILE A 1 452 ? 115.159 79.676 174.413 1.00 102.32 477 ILE B C 1
ATOM 3146 O O . ILE A 1 452 ? 114.798 79.969 173.267 1.00 102.32 477 ILE B O 1
ATOM 3151 N N . LEU A 1 453 ? 114.984 78.451 174.908 1.00 99.06 478 LEU B N 1
ATOM 3152 C CA . LEU A 1 453 ? 114.263 77.451 174.131 1.00 99.06 478 LEU B CA 1
ATOM 3153 C C . LEU A 1 453 ? 112.825 77.874 173.870 1.00 99.06 478 LEU B C 1
ATOM 3154 O O . LEU A 1 453 ? 112.262 77.536 172.824 1.00 99.06 478 LEU B O 1
ATOM 3159 N N . GLY A 1 454 ? 112.220 78.618 174.788 1.00 95.94 479 GLY B N 1
ATOM 3160 C CA . GLY A 1 454 ? 110.874 79.102 174.570 1.00 95.94 479 GLY B CA 1
ATOM 3161 C C . GLY A 1 454 ? 110.849 80.319 173.674 1.00 95.94 479 GLY B C 1
ATOM 3162 O O . GLY A 1 454 ? 109.847 80.598 173.014 1.00 95.94 479 GLY B O 1
ATOM 3163 N N . PHE A 1 455 ? 111.952 81.057 173.649 1.00 92.12 480 PHE B N 1
ATOM 3164 C CA . PHE A 1 455 ? 112.049 82.253 172.828 1.00 92.12 480 PHE B CA 1
ATOM 3165 C C . PHE A 1 455 ? 112.380 81.953 171.380 1.00 92.12 480 PHE B C 1
ATOM 3166 O O . PHE A 1 455 ? 112.020 82.744 170.506 1.00 92.12 480 PHE B O 1
ATOM 3174 N N . ALA A 1 456 ? 113.052 80.840 171.106 1.00 84.24 481 ALA B N 1
ATOM 3175 C CA . ALA A 1 456 ? 113.380 80.453 169.743 1.00 84.24 481 ALA B CA 1
ATOM 3176 C C . ALA A 1 456 ? 112.237 79.736 169.045 1.00 84.24 481 ALA B C 1
ATOM 3177 O O . ALA A 1 456 ? 111.878 80.103 167.926 1.00 84.24 481 ALA B O 1
ATOM 3179 N N . ILE A 1 457 ? 111.635 78.729 169.684 1.00 84.09 482 ILE B N 1
ATOM 3180 C CA . ILE A 1 457 ? 110.535 78.009 169.049 1.00 84.09 482 ILE B CA 1
ATOM 3181 C C . ILE A 1 457 ? 109.260 78.826 168.997 1.00 84.09 482 ILE B C 1
ATOM 3182 O O . ILE A 1 457 ? 108.247 78.333 168.490 1.00 84.09 482 ILE B O 1
ATOM 3187 N N . MET A 1 458 ? 109.269 80.051 169.511 1.00 82.11 483 MET B N 1
ATOM 3188 C CA . MET A 1 458 ? 108.159 80.970 169.315 1.00 82.11 483 MET B CA 1
ATOM 3189 C C . MET A 1 458 ? 108.462 82.045 168.291 1.00 82.11 483 MET B C 1
ATOM 3190 O O . MET A 1 458 ? 107.538 82.597 167.699 1.00 82.11 483 MET B O 1
ATOM 3195 N N . PHE A 1 459 ? 109.736 82.342 168.056 1.00 67.49 484 PHE B N 1
ATOM 3196 C CA . PHE A 1 459 ? 110.087 83.279 167.001 1.00 67.49 484 PHE B CA 1
ATOM 3197 C C . PHE A 1 459 ? 110.159 82.578 165.654 1.00 67.49 484 PHE B C 1
ATOM 3198 O O . PHE A 1 459 ? 109.787 83.157 164.631 1.00 67.49 484 PHE B O 1
ATOM 3206 N N . PHE A 1 460 ? 110.617 81.327 165.632 1.00 64.03 485 PHE B N 1
ATOM 3207 C CA . PHE A 1 460 ? 110.747 80.631 164.359 1.00 64.03 485 PHE B CA 1
ATOM 3208 C C . PHE A 1 460 ? 109.398 80.225 163.796 1.00 64.03 485 PHE B C 1
ATOM 3209 O O . PHE A 1 460 ? 109.245 80.153 162.576 1.00 64.03 485 PHE B O 1
ATOM 3217 N N . ILE A 1 461 ? 108.411 79.966 164.649 1.00 61.26 486 ILE B N 1
ATOM 3218 C CA . ILE A 1 461 ? 107.075 79.670 164.147 1.00 61.26 486 ILE B CA 1
ATOM 3219 C C . ILE A 1 461 ? 106.562 80.830 163.310 1.00 61.26 486 ILE B C 1
ATOM 3220 O O . ILE A 1 461 ? 106.151 80.655 162.158 1.00 61.26 486 ILE B O 1
ATOM 3225 N N . VAL A 1 462 ? 106.601 82.040 163.867 1.00 56.47 487 VAL B N 1
ATOM 3226 C CA . VAL A 1 462 ? 106.118 83.201 163.134 1.00 56.47 487 VAL B CA 1
ATOM 3227 C C . VAL A 1 462 ? 107.025 83.525 161.957 1.00 56.47 487 VAL B C 1
ATOM 3228 O O . VAL A 1 462 ? 106.550 83.958 160.902 1.00 56.47 487 VAL B O 1
ATOM 3232 N N . PHE A 1 463 ? 108.331 83.314 162.102 1.00 53.43 488 PHE B N 1
ATOM 3233 C CA . PHE A 1 463 ? 109.247 83.566 160.998 1.00 53.43 488 PHE B CA 1
ATOM 3234 C C . PHE A 1 463 ? 108.912 82.689 159.799 1.00 53.43 488 PHE B C 1
ATOM 3235 O O . PHE A 1 463 ? 108.805 83.173 158.667 1.00 53.43 488 PHE B O 1
ATOM 3243 N N . PHE A 1 464 ? 108.710 81.397 160.029 1.00 53.30 489 PHE B N 1
ATOM 3244 C CA . PHE A 1 464 ? 108.426 80.505 158.916 1.00 53.30 489 PHE B CA 1
ATOM 3245 C C . PHE A 1 464 ? 107.004 80.676 158.409 1.00 53.30 489 PHE B C 1
ATOM 3246 O O . PHE A 1 464 ? 106.745 80.441 157.227 1.00 53.30 489 PHE B O 1
ATOM 3254 N N . ALA A 1 465 ? 106.077 81.114 159.260 1.00 50.90 490 ALA B N 1
ATOM 3255 C CA . ALA A 1 465 ? 104.756 81.473 158.759 1.00 50.90 490 ALA B CA 1
ATOM 3256 C C . ALA A 1 465 ? 104.844 82.637 157.786 1.00 50.90 490 ALA B C 1
ATOM 3257 O O . ALA A 1 465 ? 104.216 82.616 156.722 1.00 50.90 490 ALA B O 1
ATOM 3259 N N . TYR A 1 466 ? 105.625 83.659 158.128 1.00 49.92 491 TYR B N 1
ATOM 3260 C CA . TYR A 1 466 ? 105.838 84.764 157.201 1.00 49.92 491 TYR B CA 1
ATOM 3261 C C . TYR A 1 466 ? 106.526 84.290 155.932 1.00 49.92 491 TYR B C 1
ATOM 3262 O O . TYR A 1 466 ? 106.237 84.786 154.841 1.00 49.92 491 TYR B O 1
ATOM 3271 N N . ALA A 1 467 ? 107.452 83.340 156.055 1.00 50.53 492 ALA B N 1
ATOM 3272 C CA . ALA A 1 467 ? 108.141 82.828 154.874 1.00 50.53 492 ALA B CA 1
ATOM 3273 C C . ALA A 1 467 ? 107.165 82.156 153.922 1.00 50.53 492 ALA B C 1
ATOM 3274 O O . ALA A 1 467 ? 107.182 82.411 152.713 1.00 50.53 492 ALA B O 1
ATOM 3276 N N . GLN A 1 468 ? 106.302 81.294 154.452 1.00 51.63 493 GLN B N 1
ATOM 3277 C CA . GLN A 1 468 ? 105.302 80.642 153.616 1.00 51.63 493 GLN B CA 1
ATOM 3278 C C . GLN A 1 468 ? 104.352 81.655 153.000 1.00 51.63 493 GLN B C 1
ATOM 3279 O O . GLN A 1 468 ? 104.003 81.550 151.819 1.00 51.63 493 GLN B O 1
ATOM 3285 N N . LEU A 1 469 ? 103.905 82.633 153.786 1.00 48.11 494 LEU B N 1
ATOM 3286 C CA . LEU A 1 469 ? 102.995 83.639 153.254 1.00 48.11 494 LEU B CA 1
ATOM 3287 C C . LEU A 1 469 ? 103.633 84.409 152.109 1.00 48.11 494 LEU B C 1
ATOM 3288 O O . LEU A 1 469 ? 102.988 84.667 151.091 1.00 48.11 494 LEU B O 1
ATOM 3293 N N . GLY A 1 470 ? 104.900 84.785 152.254 1.00 46.97 495 GLY B N 1
ATOM 3294 C CA . GLY A 1 470 ? 105.569 85.496 151.184 1.00 46.97 495 GLY B CA 1
ATOM 3295 C C . GLY A 1 470 ? 105.810 84.638 149.964 1.00 46.97 495 GLY B C 1
ATOM 3296 O O . GLY A 1 470 ? 105.796 85.138 148.841 1.00 46.97 495 GLY B O 1
ATOM 3297 N N . TYR A 1 471 ? 106.042 83.343 150.158 1.00 47.54 496 TYR B N 1
ATOM 3298 C CA . TYR A 1 471 ? 106.208 82.458 149.012 1.00 47.54 496 TYR B CA 1
ATOM 3299 C C . TYR A 1 471 ? 104.898 82.233 148.281 1.00 47.54 496 TYR B C 1
ATOM 3300 O O . TYR A 1 471 ? 104.901 81.955 147.081 1.00 47.54 496 TYR B O 1
ATOM 3309 N N . LEU A 1 472 ? 103.776 82.318 148.983 1.00 45.59 497 LEU B N 1
ATOM 3310 C CA . LEU A 1 472 ? 102.492 82.080 148.342 1.00 45.59 497 LEU B CA 1
ATOM 3311 C C . LEU A 1 472 ? 101.889 83.337 147.737 1.00 45.59 497 LEU B C 1
ATOM 3312 O O . LEU A 1 472 ? 101.143 83.242 146.759 1.00 45.59 497 LEU B O 1
ATOM 3317 N N . LEU A 1 473 ? 102.180 84.512 148.289 1.00 46.42 498 LEU B N 1
ATOM 3318 C CA . LEU A 1 473 ? 101.694 85.745 147.682 1.00 46.42 498 LEU B CA 1
ATOM 3319 C C . LEU A 1 473 ? 102.535 86.121 146.473 1.00 46.42 498 LEU B C 1
ATOM 3320 O O . LEU A 1 473 ? 102.046 86.148 145.343 1.00 46.42 498 LEU B O 1
ATOM 3325 N N . PHE A 1 474 ? 103.799 86.423 146.697 1.00 47.30 499 PHE B N 1
ATOM 3326 C CA . PHE A 1 474 ? 104.756 86.631 145.626 1.00 47.30 499 PHE B CA 1
ATOM 3327 C C . PHE A 1 474 ? 105.439 85.294 145.386 1.00 47.30 499 PHE B C 1
ATOM 3328 O O . PHE A 1 474 ? 105.307 84.371 146.187 1.00 47.30 499 PHE B O 1
ATOM 3336 N N . GLY A 1 475 ? 106.170 85.147 144.303 1.00 49.10 500 GLY B N 1
ATOM 3337 C CA . GLY A 1 475 ? 106.810 83.889 144.004 1.00 49.10 500 GLY B CA 1
ATOM 3338 C C . GLY A 1 475 ? 106.481 83.344 142.644 1.00 49.10 500 GLY B C 1
ATOM 3339 O O . GLY A 1 475 ? 107.154 82.420 142.180 1.00 49.10 500 GLY B O 1
ATOM 3340 N N . THR A 1 476 ? 105.444 83.863 142.012 1.00 50.58 501 THR B N 1
ATOM 3341 C CA . THR A 1 476 ? 105.223 83.699 140.590 1.00 50.58 501 THR B CA 1
ATOM 3342 C C . THR A 1 476 ? 105.628 84.941 139.823 1.00 50.58 501 THR B C 1
ATOM 3343 O O . THR A 1 476 ? 105.609 84.931 138.594 1.00 50.58 501 THR B O 1
ATOM 3347 N N . GLN A 1 477 ? 105.999 86.006 140.524 1.00 53.38 502 GLN B N 1
ATOM 3348 C CA . GLN A 1 477 ? 106.384 87.272 139.924 1.00 53.38 502 GLN B CA 1
ATOM 3349 C C . GLN A 1 477 ? 107.783 87.702 140.322 1.00 53.38 502 GLN B C 1
ATOM 3350 O O . GLN A 1 477 ? 108.584 88.067 139.458 1.00 53.38 502 GLN B O 1
ATOM 3356 N N . VAL A 1 478 ? 108.096 87.680 141.608 1.00 50.89 503 VAL B N 1
ATOM 3357 C CA . VAL A 1 478 ? 109.396 88.088 142.123 1.00 50.89 503 VAL B CA 1
ATOM 3358 C C . VAL A 1 478 ? 110.271 86.854 142.231 1.00 50.89 503 VAL B C 1
ATOM 3359 O O . VAL A 1 478 ? 109.788 85.771 142.570 1.00 50.89 503 VAL B O 1
ATOM 3363 N N . GLU A 1 479 ? 111.558 87.004 141.930 1.00 53.55 504 GLU B N 1
ATOM 3364 C CA . GLU A 1 479 ? 112.438 85.845 141.961 1.00 53.55 504 GLU B CA 1
ATOM 3365 C C . GLU A 1 479 ? 112.893 85.506 143.369 1.00 53.55 504 GLU B C 1
ATOM 3366 O O . GLU A 1 479 ? 112.993 84.324 143.711 1.00 53.55 504 GLU B O 1
ATOM 3372 N N . ASN A 1 480 ? 113.154 86.511 144.203 1.00 50.73 505 ASN B N 1
ATOM 3373 C CA . ASN A 1 480 ? 113.622 86.248 145.556 1.00 50.73 505 ASN B CA 1
ATOM 3374 C C . ASN A 1 480 ? 112.652 85.397 146.351 1.00 50.73 505 ASN B C 1
ATOM 3375 O O . ASN A 1 480 ? 113.028 84.873 147.400 1.00 50.73 505 ASN B O 1
ATOM 3380 N N . PHE A 1 481 ? 111.418 85.246 145.879 1.00 47.67 506 PHE B N 1
ATOM 3381 C CA . PHE A 1 481 ? 110.417 84.416 146.530 1.00 47.67 506 PHE B CA 1
ATOM 3382 C C . PHE A 1 481 ? 110.048 83.196 145.697 1.00 47.67 506 PHE B C 1
ATOM 3383 O O . PHE A 1 481 ? 108.970 82.635 145.880 1.00 47.67 506 PHE B O 1
ATOM 3391 N N . SER A 1 482 ? 110.918 82.806 144.774 1.00 48.41 507 SER B N 1
ATOM 3392 C CA . SER A 1 482 ? 110.649 81.676 143.888 1.00 48.41 507 SER B CA 1
ATOM 3393 C C . SER A 1 482 ? 110.503 80.326 144.591 1.00 48.41 507 SER B C 1
ATOM 3394 O O . SER A 1 482 ? 109.705 79.488 144.178 1.00 48.41 507 SER B O 1
ATOM 3397 N N . THR A 1 483 ? 111.277 80.126 145.649 1.00 49.06 508 THR B N 1
ATOM 3398 C CA . THR A 1 483 ? 111.276 78.893 146.417 1.00 49.06 508 THR B CA 1
ATOM 3399 C C . THR A 1 483 ? 111.162 79.233 147.892 1.00 49.06 508 THR B C 1
ATOM 3400 O O . THR A 1 483 ? 111.136 80.398 148.278 1.00 49.06 508 THR B O 1
ATOM 3404 N N . PHE A 1 484 ? 111.116 78.201 148.728 1.00 47.63 509 PHE B N 1
ATOM 3405 C CA . PHE A 1 484 ? 110.974 78.419 150.162 1.00 47.63 509 PHE B CA 1
ATOM 3406 C C . PHE A 1 484 ? 112.259 78.971 150.773 1.00 47.63 509 PHE B C 1
ATOM 3407 O O . PHE A 1 484 ? 112.233 79.970 151.505 1.00 47.63 509 PHE B O 1
ATOM 3415 N N . VAL A 1 485 ? 113.399 78.343 150.482 1.00 48.42 510 VAL B N 1
ATOM 3416 C CA . VAL A 1 485 ? 114.644 78.798 151.090 1.00 48.42 510 VAL B CA 1
ATOM 3417 C C . VAL A 1 485 ? 115.031 80.174 150.567 1.00 48.42 510 VAL B C 1
ATOM 3418 O O . VAL A 1 485 ? 115.695 80.954 151.266 1.00 48.42 510 VAL B O 1
ATOM 3422 N N . LYS A 1 486 ? 114.597 80.516 149.358 1.00 48.18 511 LYS B N 1
ATOM 3423 C CA . LYS A 1 486 ? 114.830 81.863 148.862 1.00 48.18 511 LYS B CA 1
ATOM 3424 C C . LYS A 1 486 ? 114.073 82.890 149.691 1.00 48.18 511 LYS B C 1
ATOM 3425 O O . LYS A 1 486 ? 114.608 83.958 149.989 1.00 48.18 511 LYS B O 1
ATOM 3431 N N . CYS A 1 487 ? 112.836 82.587 150.089 1.00 49.65 512 CYS B N 1
ATOM 3432 C CA . CYS A 1 487 ? 112.127 83.494 150.987 1.00 49.65 512 CYS B CA 1
ATOM 3433 C C . CYS A 1 487 ? 112.794 83.561 152.350 1.00 49.65 512 CYS B C 1
ATOM 3434 O O . CYS A 1 487 ? 112.845 84.630 152.967 1.00 49.65 512 CYS B O 1
ATOM 3437 N N . ILE A 1 488 ? 113.294 82.431 152.847 1.00 48.58 513 ILE B N 1
ATOM 3438 C CA . ILE A 1 488 ? 114.004 82.444 154.124 1.00 48.58 513 ILE B CA 1
ATOM 3439 C C . ILE A 1 488 ? 115.145 83.453 154.087 1.00 48.58 513 ILE B C 1
ATOM 3440 O O . ILE A 1 488 ? 115.229 84.365 154.921 1.00 48.58 513 ILE B O 1
ATOM 3445 N N . PHE A 1 489 ? 116.026 83.322 153.098 1.00 49.92 514 PHE B N 1
ATOM 3446 C CA . PHE A 1 489 ? 117.167 84.227 153.021 1.00 49.92 514 PHE B CA 1
ATOM 3447 C C . PHE A 1 489 ? 116.751 85.647 152.664 1.00 49.92 514 PHE B C 1
ATOM 3448 O O . PHE A 1 489 ? 117.394 86.605 153.104 1.00 49.92 514 PHE B O 1
ATOM 3456 N N . THR A 1 490 ? 115.674 85.811 151.899 1.00 51.53 515 THR B N 1
ATOM 3457 C CA . THR A 1 490 ? 115.191 87.146 151.574 1.00 51.53 515 THR B CA 1
ATOM 3458 C C . THR A 1 490 ? 114.739 87.885 152.821 1.00 51.53 515 THR B C 1
ATOM 3459 O O . THR A 1 490 ? 115.039 89.069 152.993 1.00 51.53 515 THR B O 1
ATOM 3463 N N . GLN A 1 491 ? 114.022 87.205 153.709 1.00 50.18 516 GLN B N 1
ATOM 3464 C CA . GLN A 1 491 ? 113.625 87.840 154.959 1.00 50.18 516 GLN B CA 1
ATOM 3465 C C . GLN A 1 491 ? 114.831 88.121 155.841 1.00 50.18 516 GLN B C 1
ATOM 3466 O O . GLN A 1 491 ? 114.933 89.198 156.450 1.00 50.18 516 GLN B O 1
ATOM 3472 N N . PHE A 1 492 ? 115.752 87.160 155.929 1.00 53.17 517 PHE B N 1
ATOM 3473 C CA . PHE A 1 492 ? 116.979 87.395 156.678 1.00 53.17 517 PHE B CA 1
ATOM 3474 C C . PHE A 1 492 ? 117.693 88.647 156.189 1.00 53.17 517 PHE B C 1
ATOM 3475 O O . PHE A 1 492 ? 118.303 89.369 156.980 1.00 53.17 517 PHE B O 1
ATOM 3483 N N . ARG A 1 493 ? 117.634 88.918 154.889 1.00 53.89 518 ARG B N 1
ATOM 3484 C CA . ARG A 1 493 ? 118.274 90.113 154.354 1.00 53.89 518 ARG B CA 1
ATOM 3485 C C . ARG A 1 493 ? 117.423 91.358 154.534 1.00 53.89 518 ARG B C 1
ATOM 3486 O O . ARG A 1 493 ? 117.958 92.467 154.541 1.00 53.89 518 ARG B O 1
ATOM 3494 N N . ILE A 1 494 ? 116.105 91.203 154.635 1.00 53.84 519 ILE B N 1
ATOM 3495 C CA . ILE A 1 494 ? 115.253 92.341 154.964 1.00 53.84 519 ILE B CA 1
ATOM 3496 C C . ILE A 1 494 ? 115.591 92.864 156.350 1.00 53.84 519 ILE B C 1
ATOM 3497 O O . ILE A 1 494 ? 115.597 94.076 156.586 1.00 53.84 519 ILE B O 1
ATOM 3502 N N . ILE A 1 495 ? 115.881 91.960 157.288 1.00 54.04 520 ILE B N 1
ATOM 3503 C CA . ILE A 1 495 ? 116.241 92.395 158.638 1.00 54.04 520 ILE B CA 1
ATOM 3504 C C . ILE A 1 495 ? 117.465 93.301 158.609 1.00 54.04 520 ILE B C 1
ATOM 3505 O O . ILE A 1 495 ? 117.574 94.246 159.397 1.00 54.04 520 ILE B O 1
ATOM 3510 N N . LEU A 1 496 ? 118.397 93.042 157.700 1.00 54.54 521 LEU B N 1
ATOM 3511 C CA . LEU A 1 496 ? 119.637 93.798 157.614 1.00 54.54 521 LEU B CA 1
ATOM 3512 C C . LEU A 1 496 ? 119.525 95.037 156.741 1.00 54.54 521 LEU B C 1
ATOM 3513 O O . LEU A 1 496 ? 120.549 95.634 156.405 1.00 54.54 521 LEU B O 1
ATOM 3518 N N . GLY A 1 497 ? 118.317 95.431 156.356 1.00 58.29 522 GLY B N 1
ATOM 3519 C CA . GLY A 1 497 ? 118.143 96.640 155.578 1.00 58.29 522 GLY B CA 1
ATOM 3520 C C . GLY A 1 497 ? 118.482 96.521 154.113 1.00 58.29 522 GLY B C 1
ATOM 3521 O O . GLY A 1 497 ? 118.912 97.502 153.506 1.00 58.29 522 GLY B O 1
ATOM 3522 N N . ASP A 1 498 ? 118.297 95.346 153.519 1.00 61.68 523 ASP B N 1
ATOM 3523 C CA . ASP A 1 498 ? 118.612 95.108 152.111 1.00 61.68 523 ASP B CA 1
ATOM 3524 C C . ASP A 1 498 ? 117.373 94.536 151.433 1.00 61.68 523 ASP B C 1
ATOM 3525 O O . ASP A 1 498 ? 117.213 93.319 151.332 1.00 61.68 523 ASP B O 1
ATOM 3530 N N . PHE A 1 499 ? 116.498 95.411 150.954 1.00 59.51 524 PHE B N 1
ATOM 3531 C CA . PHE A 1 499 ? 115.240 94.982 150.371 1.00 59.51 524 PHE B CA 1
ATOM 3532 C C . PHE A 1 499 ? 114.974 95.762 149.096 1.00 59.51 524 PHE B C 1
ATOM 3533 O O . PHE A 1 499 ? 115.519 96.846 148.880 1.00 59.51 524 PHE B O 1
ATOM 3541 N N . ASP A 1 500 ? 114.117 95.195 148.252 1.00 61.34 525 ASP B N 1
ATOM 3542 C CA . ASP A 1 500 ? 113.608 95.866 147.059 1.00 61.34 525 ASP B CA 1
ATOM 3543 C C . ASP A 1 500 ? 112.098 95.985 147.216 1.00 61.34 525 ASP B C 1
ATOM 3544 O O . ASP A 1 500 ? 111.360 95.043 146.920 1.00 61.34 525 ASP B O 1
ATOM 3549 N N . TYR A 1 501 ? 111.643 97.146 147.679 1.00 58.12 526 TYR B N 1
ATOM 3550 C CA . TYR A 1 501 ? 110.240 97.317 148.024 1.00 58.12 526 TYR B CA 1
ATOM 3551 C C . TYR A 1 501 ? 109.362 97.486 146.796 1.00 58.12 526 TYR B C 1
ATOM 3552 O O . TYR A 1 501 ? 108.172 97.165 146.846 1.00 58.12 526 TYR B O 1
ATOM 3561 N N . ASN A 1 502 ? 109.919 97.965 145.686 1.00 58.74 527 ASN B N 1
ATOM 3562 C CA . ASN A 1 502 ? 109.102 98.195 144.501 1.00 58.74 527 ASN B CA 1
ATOM 3563 C C . ASN A 1 502 ? 108.635 96.890 143.876 1.00 58.74 527 ASN B C 1
ATOM 3564 O O . ASN A 1 502 ? 107.514 96.811 143.371 1.00 58.74 527 ASN B O 1
ATOM 3569 N N . ALA A 1 503 ? 109.474 95.857 143.889 1.00 56.78 528 ALA B N 1
ATOM 3570 C CA . ALA A 1 503 ? 109.049 94.569 143.355 1.00 56.78 528 ALA B CA 1
ATOM 3571 C C . ALA A 1 503 ? 107.879 94.007 144.145 1.00 56.78 528 ALA B C 1
ATOM 3572 O O . ALA A 1 503 ? 106.902 93.516 143.567 1.00 56.78 528 ALA B O 1
ATOM 3574 N N . ILE A 1 504 ? 107.961 94.072 145.471 1.00 53.77 529 ILE B N 1
ATOM 3575 C CA . ILE A 1 504 ? 106.875 93.602 146.319 1.00 53.77 529 ILE B CA 1
ATOM 3576 C C . ILE A 1 504 ? 105.633 94.456 146.115 1.00 53.77 529 ILE B C 1
ATOM 3577 O O . ILE A 1 504 ? 104.507 93.954 146.145 1.00 53.77 529 ILE B O 1
ATOM 3582 N N . ASP A 1 505 ? 105.815 95.753 145.885 1.00 56.38 530 ASP B N 1
ATOM 3583 C CA . ASP A 1 505 ? 104.672 96.637 145.709 1.00 56.38 530 ASP B CA 1
ATOM 3584 C C . ASP A 1 505 ? 104.006 96.443 144.357 1.00 56.38 530 ASP B C 1
ATOM 3585 O O . ASP A 1 505 ? 102.815 96.720 144.211 1.00 56.38 530 ASP B O 1
ATOM 3590 N N . ASN A 1 506 ? 104.755 95.990 143.357 1.00 54.42 531 ASN B N 1
ATOM 3591 C CA . ASN A 1 506 ? 104.168 95.729 142.050 1.00 54.42 531 ASN B CA 1
ATOM 3592 C C . ASN A 1 506 ? 103.508 94.363 141.999 1.00 54.42 531 ASN B C 1
ATOM 3593 O O . ASN A 1 506 ? 102.499 94.186 141.312 1.00 54.42 531 ASN B O 1
ATOM 3598 N N . ALA A 1 507 ? 104.074 93.383 142.703 1.00 52.40 532 ALA B N 1
ATOM 3599 C CA . ALA A 1 507 ? 103.489 92.049 142.703 1.00 52.40 532 ALA B CA 1
ATOM 3600 C C . ALA A 1 507 ? 102.070 92.067 143.248 1.00 52.40 532 ALA B C 1
ATOM 3601 O O . ALA A 1 507 ? 101.199 91.344 142.755 1.00 52.40 532 ALA B O 1
ATOM 3603 N N . ASN A 1 508 ? 101.821 92.877 144.269 1.00 48.99 533 ASN B N 1
ATOM 3604 C CA . ASN A 1 508 ? 100.485 93.023 144.834 1.00 48.99 533 ASN B CA 1
ATOM 3605 C C . ASN A 1 508 ? 100.500 94.316 145.629 1.00 48.99 533 ASN B C 1
ATOM 3606 O O . ASN A 1 508 ? 101.152 94.382 146.671 1.00 48.99 533 ASN B O 1
ATOM 3611 N N . ARG A 1 509 ? 99.804 95.339 145.147 1.00 48.77 534 ARG B N 1
ATOM 3612 C CA . ARG A 1 509 ? 99.878 96.643 145.782 1.00 48.77 534 ARG B CA 1
ATOM 3613 C C . ARG A 1 509 ? 98.847 96.824 146.881 1.00 48.77 534 ARG B C 1
ATOM 3614 O O . ARG A 1 509 ? 98.527 97.962 147.231 1.00 48.77 534 ARG B O 1
ATOM 3622 N N . ILE A 1 510 ? 98.326 95.735 147.436 1.00 45.96 535 ILE B N 1
ATOM 3623 C CA . ILE A 1 510 ? 97.516 95.772 148.645 1.00 45.96 535 ILE B CA 1
ATOM 3624 C C . ILE A 1 510 ? 98.127 94.917 149.746 1.00 45.96 535 ILE B C 1
ATOM 3625 O O . ILE A 1 510 ? 98.310 95.378 150.872 1.00 45.96 535 ILE B O 1
ATOM 3630 N N . LEU A 1 511 ? 98.466 93.672 149.431 1.00 46.81 536 LEU B N 1
ATOM 3631 C CA . LEU A 1 511 ? 99.058 92.777 150.410 1.00 46.81 536 LEU B CA 1
ATOM 3632 C C . LEU A 1 511 ? 100.568 92.899 150.489 1.00 46.81 536 LEU B C 1
ATOM 3633 O O . LEU A 1 511 ? 101.162 92.407 151.450 1.00 46.81 536 LEU B O 1
ATOM 3638 N N . GLY A 1 512 ? 101.200 93.548 149.523 1.00 47.34 537 GLY B N 1
ATOM 3639 C CA . GLY A 1 512 ? 102.617 93.800 149.580 1.00 47.34 537 GLY B CA 1
ATOM 3640 C C . GLY A 1 512 ? 102.996 94.727 150.714 1.00 47.34 537 GLY B C 1
ATOM 3641 O O . GLY A 1 512 ? 103.837 94.404 151.560 1.00 47.34 537 GLY B O 1
ATOM 3642 N N . PRO A 1 513 ? 102.401 95.921 150.735 1.00 47.98 538 PRO B N 1
ATOM 3643 C CA . PRO A 1 513 ? 102.618 96.820 151.877 1.00 47.98 538 PRO B CA 1
ATOM 3644 C C . PRO A 1 513 ? 102.238 96.215 153.214 1.00 47.98 538 PRO B C 1
ATOM 3645 O O . PRO A 1 513 ? 102.943 96.433 154.205 1.00 47.98 538 PRO B O 1
ATOM 3649 N N . VAL A 1 514 ? 101.141 95.465 153.274 1.00 46.01 539 VAL B N 1
ATOM 3650 C CA . VAL A 1 514 ? 100.740 94.839 154.530 1.00 46.01 539 VAL B CA 1
ATOM 3651 C C . VAL A 1 514 ? 101.811 93.868 155.001 1.00 46.01 539 VAL B C 1
ATOM 3652 O O . VAL A 1 514 ? 102.256 93.913 156.156 1.00 46.01 539 VAL B O 1
ATOM 3656 N N . TYR A 1 515 ? 102.228 92.963 154.114 1.00 48.03 540 TYR B N 1
ATOM 3657 C CA . TYR A 1 515 ? 103.308 92.036 154.425 1.00 48.03 540 TYR B CA 1
ATOM 3658 C C . TYR A 1 515 ? 104.521 92.773 154.969 1.00 48.03 540 TYR B C 1
ATOM 3659 O O . TYR A 1 515 ? 105.019 92.461 156.056 1.00 48.03 540 TYR B O 1
ATOM 3668 N N . PHE A 1 516 ? 104.997 93.772 154.228 1.00 50.52 541 PHE B N 1
ATOM 3669 C CA . PHE A 1 516 ? 106.230 94.455 154.601 1.00 50.52 541 PHE B CA 1
ATOM 3670 C C . PHE A 1 516 ? 106.116 95.120 155.968 1.00 50.52 541 PHE B C 1
ATOM 3671 O O . PHE A 1 516 ? 106.979 94.939 156.840 1.00 50.52 541 PHE B O 1
ATOM 3679 N N . VAL A 1 517 ? 105.057 95.900 156.174 1.00 49.21 542 VAL B N 1
ATOM 3680 C CA . VAL A 1 517 ? 104.932 96.674 157.402 1.00 49.21 542 VAL B CA 1
ATOM 3681 C C . VAL A 1 517 ? 104.792 95.753 158.604 1.00 49.21 542 VAL B C 1
ATOM 3682 O O . VAL A 1 517 ? 105.482 95.920 159.617 1.00 49.21 542 VAL B O 1
ATOM 3686 N N . THR A 1 518 ? 103.905 94.762 158.515 1.00 49.70 543 THR B N 1
ATOM 3687 C CA . THR A 1 518 ? 103.724 93.871 159.651 1.00 49.70 543 THR B CA 1
ATOM 3688 C C . THR A 1 518 ? 104.992 93.082 159.939 1.00 49.70 543 THR B C 1
ATOM 3689 O O . THR A 1 518 ? 105.314 92.825 161.103 1.00 49.70 543 THR B O 1
ATOM 3693 N N . TYR A 1 519 ? 105.751 92.720 158.904 1.00 51.29 544 TYR B N 1
ATOM 3694 C CA . TYR A 1 519 ? 106.965 91.954 159.147 1.00 51.29 544 TYR B CA 1
ATOM 3695 C C . TYR A 1 519 ? 108.007 92.782 159.883 1.00 51.29 544 TYR B C 1
ATOM 3696 O O . TYR A 1 519 ? 108.609 92.308 160.859 1.00 51.29 544 TYR B O 1
ATOM 3705 N N . VAL A 1 520 ? 108.239 94.021 159.446 1.00 53.08 545 VAL B N 1
ATOM 3706 C CA . VAL A 1 520 ? 109.263 94.813 160.122 1.00 53.08 545 VAL B CA 1
ATOM 3707 C C . VAL A 1 520 ? 108.816 95.165 161.534 1.00 53.08 545 VAL B C 1
ATOM 3708 O O . VAL A 1 520 ? 109.635 95.221 162.461 1.00 53.08 545 VAL B O 1
ATOM 3712 N N . PHE A 1 521 ? 107.514 95.363 161.742 1.00 55.79 546 PHE B N 1
ATOM 3713 C CA . PHE A 1 521 ? 107.052 95.625 163.098 1.00 55.79 546 PHE B CA 1
ATOM 3714 C C . PHE A 1 521 ? 107.240 94.405 163.986 1.00 55.79 546 PHE B C 1
ATOM 3715 O O . PHE A 1 521 ? 107.613 94.533 165.154 1.00 55.79 546 PHE B O 1
ATOM 3723 N N . PHE A 1 522 ? 107.026 93.211 163.440 1.00 57.99 547 PHE B N 1
ATOM 3724 C CA . PHE A 1 522 ? 107.212 91.996 164.222 1.00 57.99 547 PHE B CA 1
ATOM 3725 C C . PHE A 1 522 ? 108.665 91.831 164.647 1.00 57.99 547 PHE B C 1
ATOM 3726 O O . PHE A 1 522 ? 108.954 91.501 165.806 1.00 57.99 547 PHE B O 1
ATOM 3734 N N . VAL A 1 523 ? 109.604 92.074 163.731 1.00 61.01 548 VAL B N 1
ATOM 3735 C CA . VAL A 1 523 ? 111.002 91.874 164.111 1.00 61.01 548 VAL B CA 1
ATOM 3736 C C . VAL A 1 523 ? 111.452 92.945 165.097 1.00 61.01 548 VAL B C 1
ATOM 3737 O O . VAL A 1 523 ? 112.198 92.657 166.039 1.00 61.01 548 VAL B O 1
ATOM 3741 N N . PHE A 1 524 ? 111.012 94.191 164.908 1.00 68.22 549 PHE B N 1
ATOM 3742 C CA . PHE A 1 524 ? 111.356 95.236 165.868 1.00 68.22 549 PHE B CA 1
ATOM 3743 C C . PHE A 1 524 ? 110.806 94.911 167.250 1.00 68.22 549 PHE B C 1
ATOM 3744 O O . PHE A 1 524 ? 111.479 95.127 168.268 1.00 68.22 549 PHE B O 1
ATOM 3752 N N . PHE A 1 525 ? 109.594 94.362 167.302 1.00 70.74 550 PHE B N 1
ATOM 3753 C CA . PHE A 1 525 ? 108.999 93.964 168.570 1.00 70.74 550 PHE B CA 1
ATOM 3754 C C . PHE A 1 525 ? 109.833 92.899 169.268 1.00 70.74 550 PHE B C 1
ATOM 3755 O O . PHE A 1 525 ? 110.132 93.018 170.461 1.00 70.74 550 PHE B O 1
ATOM 3763 N N . VAL A 1 526 ? 110.223 91.846 168.546 1.00 72.11 551 VAL B N 1
ATOM 3764 C CA . VAL A 1 526 ? 110.983 90.802 169.234 1.00 72.11 551 VAL B CA 1
ATOM 3765 C C . VAL A 1 526 ? 112.377 91.292 169.618 1.00 72.11 551 VAL B C 1
ATOM 3766 O O . VAL A 1 526 ? 112.927 90.862 170.639 1.00 72.11 551 VAL B O 1
ATOM 3770 N N . LEU A 1 527 ? 112.963 92.211 168.848 1.00 75.61 552 LEU B N 1
ATOM 3771 C CA . LEU A 1 527 ? 114.258 92.764 169.235 1.00 75.61 552 LEU B CA 1
ATOM 3772 C C . LEU A 1 527 ? 114.158 93.511 170.555 1.00 75.61 552 LEU B C 1
ATOM 3773 O O . LEU A 1 527 ? 114.942 93.270 171.484 1.00 75.61 552 LEU B O 1
ATOM 3778 N N . LEU A 1 528 ? 113.214 94.449 170.641 1.00 82.52 553 LEU B N 1
ATOM 3779 C CA . LEU A 1 528 ? 113.038 95.197 171.879 1.00 82.52 553 LEU B CA 1
ATOM 3780 C C . LEU A 1 528 ? 112.753 94.266 173.046 1.00 82.52 553 LEU B C 1
ATOM 3781 O O . LEU A 1 528 ? 113.285 94.451 174.151 1.00 82.52 553 LEU B O 1
ATOM 3786 N N . ASN A 1 529 ? 111.924 93.248 172.815 1.00 88.12 554 ASN B N 1
ATOM 3787 C CA . ASN A 1 529 ? 111.581 92.314 173.876 1.00 88.12 554 ASN B CA 1
ATOM 3788 C C . ASN A 1 529 ? 112.813 91.596 174.398 1.00 88.12 554 ASN B C 1
ATOM 3789 O O . ASN A 1 529 ? 113.044 91.545 175.609 1.00 88.12 554 ASN B O 1
ATOM 3794 N N . MET A 1 530 ? 113.618 91.033 173.497 1.00 90.51 555 MET B N 1
ATOM 3795 C CA . MET A 1 530 ? 114.821 90.326 173.924 1.00 90.51 555 MET B CA 1
ATOM 3796 C C . MET A 1 530 ? 115.759 91.243 174.698 1.00 90.51 555 MET B C 1
ATOM 3797 O O . MET A 1 530 ? 116.272 90.870 175.763 1.00 90.51 555 MET B O 1
ATOM 3802 N N . PHE A 1 531 ? 115.986 92.450 174.181 1.00 92.92 556 PHE B N 1
ATOM 3803 C CA . PHE A 1 531 ? 116.915 93.374 174.823 1.00 92.92 556 PHE B CA 1
ATOM 3804 C C . PHE A 1 531 ? 116.492 93.678 176.258 1.00 92.92 556 PHE B C 1
ATOM 3805 O O . PHE A 1 531 ? 117.249 93.440 177.216 1.00 92.92 556 PHE B O 1
ATOM 3813 N N . LEU A 1 532 ? 115.276 94.196 176.431 1.00 93.55 557 LEU B N 1
ATOM 3814 C CA . LEU A 1 532 ? 114.887 94.567 177.782 1.00 93.55 557 LEU B CA 1
ATOM 3815 C C . LEU A 1 532 ? 114.752 93.344 178.673 1.00 93.55 557 LEU B C 1
ATOM 3816 O O . LEU A 1 532 ? 115.006 93.436 179.876 1.00 93.55 557 LEU B O 1
ATOM 3821 N N . ALA A 1 533 ? 114.396 92.188 178.112 1.00 96.66 558 ALA B N 1
ATOM 3822 C CA . ALA A 1 533 ? 114.291 90.988 178.929 1.00 96.66 558 ALA B CA 1
ATOM 3823 C C . ALA A 1 533 ? 115.632 90.633 179.543 1.00 96.66 558 ALA B C 1
ATOM 3824 O O . ALA A 1 533 ? 115.725 90.351 180.745 1.00 96.66 558 ALA B O 1
ATOM 3826 N N . ILE A 1 534 ? 116.693 90.654 178.740 1.00 98.73 559 ILE B N 1
ATOM 3827 C CA . ILE A 1 534 ? 117.979 90.244 179.292 1.00 98.73 559 ILE B CA 1
ATOM 3828 C C . ILE A 1 534 ? 118.493 91.278 180.293 1.00 98.73 559 ILE B C 1
ATOM 3829 O O . ILE A 1 534 ? 119.013 90.913 181.361 1.00 98.73 559 ILE B O 1
ATOM 3834 N N . ILE A 1 535 ? 118.321 92.576 180.007 1.00 100.35 560 ILE B N 1
ATOM 3835 C CA . ILE A 1 535 ? 118.811 93.549 180.987 1.00 100.35 560 ILE B CA 1
ATOM 3836 C C . ILE A 1 535 ? 118.036 93.426 182.295 1.00 100.35 560 ILE B C 1
ATOM 3837 O O . ILE A 1 535 ? 118.621 93.470 183.384 1.00 100.35 560 ILE B O 1
ATOM 3842 N N . ASN A 1 536 ? 116.721 93.222 182.214 1.00 105.37 561 ASN B N 1
ATOM 3843 C CA . ASN A 1 536 ? 115.916 93.133 183.421 1.00 105.37 561 ASN B CA 1
ATOM 3844 C C . ASN A 1 536 ? 116.286 91.902 184.229 1.00 105.37 561 ASN B C 1
ATOM 3845 O O . ASN A 1 536 ? 116.351 91.958 185.464 1.00 105.37 561 ASN B O 1
ATOM 3850 N N . ASP A 1 537 ? 116.555 90.787 183.552 1.00 113.05 562 ASP B N 1
ATOM 3851 C CA . ASP A 1 537 ? 116.912 89.573 184.270 1.00 113.05 562 ASP B CA 1
ATOM 3852 C C . ASP A 1 537 ? 118.230 89.749 185.010 1.00 113.05 562 ASP B C 1
ATOM 3853 O O . ASP A 1 537 ? 118.332 89.424 186.204 1.00 113.05 562 ASP B O 1
ATOM 3858 N N . THR A 1 538 ? 119.250 90.279 184.323 1.00 113.11 563 THR B N 1
ATOM 3859 C CA . THR A 1 538 ? 120.545 90.427 184.984 1.00 113.11 563 THR B CA 1
ATOM 3860 C C . THR A 1 538 ? 120.457 91.413 186.145 1.00 113.11 563 THR B C 1
ATOM 3861 O O . THR A 1 538 ? 121.083 91.206 187.194 1.00 113.11 563 THR B O 1
ATOM 3865 N N . TYR A 1 539 ? 119.647 92.465 185.997 1.00 115.33 564 TYR B N 1
ATOM 3866 C CA . TYR A 1 539 ? 119.445 93.391 187.103 1.00 115.33 564 TYR B CA 1
ATOM 3867 C C . TYR A 1 539 ? 118.826 92.687 188.294 1.00 115.33 564 TYR B C 1
ATOM 3868 O O . TYR A 1 539 ? 119.272 92.859 189.432 1.00 115.33 564 TYR B O 1
ATOM 3877 N N . SER A 1 540 ? 117.768 91.913 188.049 1.00 118.15 565 SER B N 1
ATOM 3878 C CA . SER A 1 540 ? 117.070 91.253 189.145 1.00 118.15 565 SER B CA 1
ATOM 3879 C C . SER A 1 540 ? 118.007 90.337 189.911 1.00 118.15 565 SER B C 1
ATOM 3880 O O . SER A 1 540 ? 118.012 90.333 191.151 1.00 118.15 565 SER B O 1
ATOM 3883 N N . GLU A 1 541 ? 118.829 89.566 189.197 1.00 121.43 566 GLU B N 1
ATOM 3884 C CA . GLU A 1 541 ? 119.664 88.622 189.931 1.00 121.43 566 GLU B CA 1
ATOM 3885 C C . GLU A 1 541 ? 120.825 89.322 190.631 1.00 121.43 566 GLU B C 1
ATOM 3886 O O . GLU A 1 541 ? 121.200 88.924 191.738 1.00 121.43 566 GLU B O 1
ATOM 3892 N N . VAL A 1 542 ? 121.392 90.380 190.037 1.00 122.82 567 VAL B N 1
ATOM 3893 C CA . VAL A 1 542 ? 122.423 91.119 190.770 1.00 122.82 567 VAL B CA 1
ATOM 3894 C C . VAL A 1 542 ? 121.839 91.754 192.027 1.00 122.82 567 VAL B C 1
ATOM 3895 O O . VAL A 1 542 ? 122.484 91.770 193.084 1.00 122.82 567 VAL B O 1
ATOM 3899 N N . LYS A 1 543 ? 120.603 92.248 191.950 1.00 125.12 568 LYS B N 1
ATOM 3900 C CA . LYS A 1 543 ? 119.972 92.857 193.114 1.00 125.12 568 LYS B CA 1
ATOM 3901 C C . LYS A 1 543 ? 119.750 91.832 194.213 1.00 125.12 568 LYS B C 1
ATOM 3902 O O . LYS A 1 543 ? 120.071 92.079 195.382 1.00 125.12 568 LYS B O 1
ATOM 3908 N N . GLU A 1 544 ? 119.205 90.668 193.860 1.00 129.99 569 GLU B N 1
ATOM 3909 C CA . GLU A 1 544 ? 118.945 89.677 194.898 1.00 129.99 569 GLU B CA 1
ATOM 3910 C C . GLU A 1 544 ? 120.234 89.065 195.434 1.00 129.99 569 GLU B C 1
ATOM 3911 O O . GLU A 1 544 ? 120.288 88.678 196.606 1.00 129.99 569 GLU B O 1
ATOM 3917 N N . GLU A 1 545 ? 121.290 88.998 194.617 1.00 132.23 570 GLU B N 1
ATOM 3918 C CA . GLU A 1 545 ? 122.565 88.500 195.115 1.00 132.23 570 GLU B CA 1
ATOM 3919 C C . GLU A 1 545 ? 123.263 89.517 196.006 1.00 132.23 570 GLU B C 1
ATOM 3920 O O . GLU A 1 545 ? 124.068 89.133 196.861 1.00 132.23 570 GLU B O 1
ATOM 3926 N N . LEU A 1 546 ? 122.982 90.809 195.820 1.00 135.57 571 LEU B N 1
ATOM 3927 C CA . LEU A 1 546 ? 123.396 91.788 196.821 1.00 135.57 571 LEU B CA 1
ATOM 3928 C C . LEU A 1 546 ? 122.585 91.637 198.102 1.00 135.57 571 LEU B C 1
ATOM 3929 O O . LEU A 1 546 ? 123.138 91.700 199.205 1.00 135.57 571 LEU B O 1
ATOM 3934 N N . ALA A 1 547 ? 121.273 91.434 197.971 1.00 137.32 572 ALA B N 1
ATOM 3935 C CA . ALA A 1 547 ? 120.408 91.397 199.147 1.00 137.32 572 ALA B CA 1
ATOM 3936 C C . ALA A 1 547 ? 120.657 90.164 200.007 1.00 137.32 572 ALA B C 1
ATOM 3937 O O . ALA A 1 547 ? 120.513 90.228 201.233 1.00 137.32 572 ALA B O 1
ATOM 3939 N N . GLY A 1 548 ? 121.022 89.039 199.391 1.00 140.40 573 GLY B N 1
ATOM 3940 C CA . GLY A 1 548 ? 121.184 87.810 200.150 1.00 140.40 573 GLY B CA 1
ATOM 3941 C C . GLY A 1 548 ? 122.341 87.840 201.126 1.00 140.40 573 GLY B C 1
ATOM 3942 O O . GLY A 1 548 ? 122.285 87.197 202.179 1.00 140.40 573 GLY B O 1
ATOM 3943 N N . GLN A 1 549 ? 123.398 88.581 200.805 1.00 143.30 574 GLN B N 1
ATOM 3944 C CA . GLN A 1 549 ? 124.570 88.638 201.666 1.00 143.30 574 GLN B CA 1
ATOM 3945 C C . GLN A 1 549 ? 124.351 89.480 202.916 1.00 143.30 574 GLN B C 1
ATOM 3946 O O . GLN A 1 549 ? 125.060 89.284 203.909 1.00 143.30 574 GLN B O 1
ATOM 3952 N N . LYS A 1 550 ? 123.395 90.402 202.898 1.00 140.09 575 LYS B N 1
ATOM 3953 C CA . LYS A 1 550 ? 123.103 91.226 204.065 1.00 140.09 575 LYS B CA 1
ATOM 3954 C C . LYS A 1 550 ? 121.597 91.319 204.300 1.00 140.09 575 LYS B C 1
ATOM 3955 O O . LYS A 1 550 ? 120.971 90.366 204.765 1.00 140.09 575 LYS B O 1
ATOM 3961 N N . GLU B 1 69 ? 108.616 77.119 181.271 1.00 109.33 94 GLU C N 1
ATOM 3962 C CA . GLU B 1 69 ? 107.958 75.849 180.991 1.00 109.33 94 GLU C CA 1
ATOM 3963 C C . GLU B 1 69 ? 106.940 76.004 179.871 1.00 109.33 94 GLU C C 1
ATOM 3964 O O . GLU B 1 69 ? 106.240 77.010 179.800 1.00 109.33 94 GLU C O 1
ATOM 3970 N N . LEU B 1 70 ? 106.855 75.004 178.997 1.00 104.04 95 LEU C N 1
ATOM 3971 C CA . LEU B 1 70 ? 105.886 75.046 177.911 1.00 104.04 95 LEU C CA 1
ATOM 3972 C C . LEU B 1 70 ? 104.825 73.973 178.114 1.00 104.04 95 LEU C C 1
ATOM 3973 O O . LEU B 1 70 ? 104.512 73.204 177.201 1.00 104.04 95 LEU C O 1
ATOM 3978 N N . TYR B 1 71 ? 104.292 73.912 179.331 1.00 103.00 96 TYR C N 1
ATOM 3979 C CA . TYR B 1 71 ? 103.146 73.067 179.632 1.00 103.00 96 TYR C CA 1
ATOM 3980 C C . TYR B 1 71 ? 102.077 73.206 178.556 1.00 103.00 96 TYR C C 1
ATOM 3981 O O . TYR B 1 71 ? 101.876 74.279 177.979 1.00 103.00 96 TYR C O 1
ATOM 3990 N N . VAL B 1 72 ? 101.395 72.115 178.281 1.00 100.84 97 VAL C N 1
ATOM 3991 C CA . VAL B 1 72 ? 100.365 72.092 177.253 1.00 100.84 97 VAL C CA 1
ATOM 3992 C C . VAL B 1 72 ? 99.043 72.541 177.854 1.00 100.84 97 VAL C C 1
ATOM 3993 O O . VAL B 1 72 ? 98.649 72.108 178.942 1.00 100.84 97 VAL C O 1
ATOM 3997 N N . LYS B 1 73 ? 98.351 73.406 177.121 1.00 94.78 98 LYS C N 1
ATOM 3998 C CA . LYS B 1 73 ? 96.985 73.822 177.407 1.00 94.78 98 LYS C CA 1
ATOM 3999 C C . LYS B 1 73 ? 96.054 72.701 176.971 1.00 94.78 98 LYS C C 1
ATOM 4000 O O . LYS B 1 73 ? 96.462 71.536 176.979 1.00 94.78 98 LYS C O 1
ATOM 4006 N N . THR B 1 74 ? 94.804 73.034 176.636 1.00 93.74 99 THR C N 1
ATOM 4007 C CA . THR B 1 74 ? 93.708 72.090 176.420 1.00 93.74 99 THR C CA 1
ATOM 4008 C C . THR B 1 74 ? 94.134 70.734 175.868 1.00 93.74 99 THR C C 1
ATOM 4009 O O . THR B 1 74 ? 95.018 70.647 175.009 1.00 93.74 99 THR C O 1
ATOM 4013 N N . THR B 1 75 ? 93.476 69.685 176.367 1.00 92.62 100 THR C N 1
ATOM 4014 C CA . THR B 1 75 ? 93.968 68.311 176.359 1.00 92.62 100 THR C CA 1
ATOM 4015 C C . THR B 1 75 ? 94.567 67.898 175.021 1.00 92.62 100 THR C C 1
ATOM 4016 O O . THR B 1 75 ? 94.174 68.386 173.959 1.00 92.62 100 THR C O 1
ATOM 4020 N N . LEU B 1 76 ? 95.517 66.956 175.091 1.00 88.78 101 LEU C N 1
ATOM 4021 C CA . LEU B 1 76 ? 96.188 66.445 173.899 1.00 88.78 101 LEU C CA 1
ATOM 4022 C C . LEU B 1 76 ? 95.206 66.005 172.827 1.00 88.78 101 LEU C C 1
ATOM 4023 O O . LEU B 1 76 ? 95.525 66.057 171.632 1.00 88.78 101 LEU C O 1
ATOM 4028 N N . ARG B 1 77 ? 94.011 65.570 173.229 1.00 90.36 102 ARG C N 1
ATOM 4029 C CA . ARG B 1 77 ? 92.993 65.205 172.255 1.00 90.36 102 ARG C CA 1
ATOM 4030 C C . ARG B 1 77 ? 92.686 66.355 171.311 1.00 90.36 102 ARG C C 1
ATOM 4031 O O . ARG B 1 77 ? 92.266 66.126 170.175 1.00 90.36 102 ARG C O 1
ATOM 4039 N N . GLU B 1 78 ? 92.898 67.591 171.750 1.00 87.27 103 GLU C N 1
ATOM 4040 C CA . GLU B 1 78 ? 92.663 68.741 170.890 1.00 87.27 103 GLU C CA 1
ATOM 4041 C C . GLU B 1 78 ? 93.897 69.105 170.082 1.00 87.27 103 GLU C C 1
ATOM 4042 O O . GLU B 1 78 ? 93.788 69.445 168.898 1.00 87.27 103 GLU C O 1
ATOM 4048 N N . LEU B 1 79 ? 95.073 69.037 170.702 1.00 82.15 104 LEU C N 1
ATOM 4049 C CA . LEU B 1 79 ? 96.292 69.424 170.008 1.00 82.15 104 LEU C CA 1
ATOM 4050 C C . LEU B 1 79 ? 96.590 68.478 168.855 1.00 82.15 104 LEU C C 1
ATOM 4051 O O . LEU B 1 79 ? 97.013 68.918 167.781 1.00 82.15 104 LEU C O 1
ATOM 4056 N N . VAL B 1 80 ? 96.358 67.179 169.044 1.00 80.61 105 VAL C N 1
ATOM 4057 C CA . VAL B 1 80 ? 96.640 66.234 167.970 1.00 80.61 105 VAL C CA 1
ATOM 4058 C C . VAL B 1 80 ? 95.656 66.418 166.822 1.00 80.61 105 VAL C C 1
ATOM 4059 O O . VAL B 1 80 ? 96.031 66.347 165.642 1.00 80.61 105 VAL C O 1
ATOM 4063 N N . VAL B 1 81 ? 94.387 66.668 167.141 1.00 78.25 106 VAL C N 1
ATOM 4064 C CA . VAL B 1 81 ? 93.403 66.908 166.093 1.00 78.25 106 VAL C CA 1
ATOM 4065 C C . VAL B 1 81 ? 93.771 68.150 165.295 1.00 78.25 106 VAL C C 1
ATOM 4066 O O . VAL B 1 81 ? 93.711 68.157 164.057 1.00 78.25 106 VAL C O 1
ATOM 4070 N N . TYR B 1 82 ? 94.188 69.213 165.981 1.00 73.83 107 TYR C N 1
ATOM 4071 C CA . TYR B 1 82 ? 94.568 70.412 165.250 1.00 73.83 107 TYR C CA 1
ATOM 4072 C C . TYR B 1 82 ? 95.838 70.201 164.440 1.00 73.83 107 TYR C C 1
ATOM 4073 O O . TYR B 1 82 ? 95.982 70.788 163.368 1.00 73.83 107 TYR C O 1
ATOM 4082 N N . ILE B 1 83 ? 96.765 69.379 164.926 1.00 75.27 108 ILE C N 1
ATOM 4083 C CA . ILE B 1 83 ? 97.966 69.088 164.148 1.00 75.27 108 ILE C CA 1
ATOM 4084 C C . ILE B 1 83 ? 97.601 68.365 162.859 1.00 75.27 108 ILE C C 1
ATOM 4085 O O . ILE B 1 83 ? 98.134 68.668 161.781 1.00 75.27 108 ILE C O 1
ATOM 4090 N N . VAL B 1 84 ? 96.693 67.394 162.949 1.00 73.95 109 VAL C N 1
ATOM 4091 C CA . VAL B 1 84 ? 96.243 66.696 161.749 1.00 73.95 109 VAL C CA 1
ATOM 4092 C C . VAL B 1 84 ? 95.602 67.674 160.776 1.00 73.95 109 VAL C C 1
ATOM 4093 O O . VAL B 1 84 ? 95.885 67.654 159.572 1.00 73.95 109 VAL C O 1
ATOM 4097 N N . PHE B 1 85 ? 94.734 68.549 161.280 1.00 73.05 110 PHE C N 1
ATOM 4098 C CA . PHE B 1 85 ? 94.100 69.540 160.415 1.00 73.05 110 PHE C CA 1
ATOM 4099 C C . PHE B 1 85 ? 95.134 70.448 159.757 1.00 73.05 110 PHE C C 1
ATOM 4100 O O . PHE B 1 85 ? 95.025 70.776 158.567 1.00 73.05 110 PHE C O 1
ATOM 4108 N N . LEU B 1 86 ? 96.154 70.848 160.511 1.00 69.81 111 LEU C N 1
ATOM 4109 C CA . LEU B 1 86 ? 97.173 71.745 159.985 1.00 69.81 111 LEU C CA 1
ATOM 4110 C C . LEU B 1 86 ? 97.949 71.093 158.852 1.00 69.81 111 LEU C C 1
ATOM 4111 O O . LEU B 1 86 ? 98.136 71.691 157.786 1.00 69.81 111 LEU C O 1
ATOM 4116 N N . VAL B 1 87 ? 98.415 69.862 159.063 1.00 70.29 112 VAL C N 1
ATOM 4117 C CA . VAL B 1 87 ? 99.175 69.209 158.001 1.00 70.29 112 VAL C CA 1
ATOM 4118 C C . VAL B 1 87 ? 98.277 68.918 156.806 1.00 70.29 112 VAL C C 1
ATOM 4119 O O . VAL B 1 87 ? 98.732 68.949 155.657 1.00 70.29 112 VAL C O 1
ATOM 4123 N N . ASP B 1 88 ? 96.987 68.674 157.042 1.00 72.43 113 ASP C N 1
ATOM 4124 C CA . ASP B 1 88 ? 96.064 68.473 155.932 1.00 72.43 113 ASP C CA 1
ATOM 4125 C C . ASP B 1 88 ? 95.979 69.711 155.053 1.00 72.43 113 ASP C C 1
ATOM 4126 O O . ASP B 1 88 ? 96.110 69.625 153.827 1.00 72.43 113 ASP C O 1
ATOM 4131 N N . ILE B 1 89 ? 95.751 70.877 155.658 1.00 68.56 114 ILE C N 1
ATOM 4132 C CA . ILE B 1 89 ? 95.638 72.067 154.821 1.00 68.56 114 ILE C CA 1
ATOM 4133 C C . ILE B 1 89 ? 96.983 72.428 154.204 1.00 68.56 114 ILE C C 1
ATOM 4134 O O . ILE B 1 89 ? 97.031 73.019 153.121 1.00 68.56 114 ILE C O 1
ATOM 4139 N N . CYS B 1 90 ? 98.094 72.058 154.844 1.00 69.22 115 CYS C N 1
ATOM 4140 C CA . CYS B 1 90 ? 99.389 72.299 154.215 1.00 69.22 115 CYS C CA 1
ATOM 4141 C C . CYS B 1 90 ? 99.556 71.455 152.958 1.00 69.22 115 CYS C C 1
ATOM 4142 O O . CYS B 1 90 ? 99.990 71.960 151.917 1.00 69.22 115 CYS C O 1
ATOM 4145 N N . LEU B 1 91 ? 99.224 70.166 153.040 1.00 68.27 116 LEU C N 1
ATOM 4146 C CA . LEU B 1 91 ? 99.245 69.320 151.851 1.00 68.27 116 LEU C CA 1
ATOM 4147 C C . LEU B 1 91 ? 98.338 69.871 150.765 1.00 68.27 116 LEU C C 1
ATOM 4148 O O . LEU B 1 91 ? 98.721 69.900 149.591 1.00 68.27 116 LEU C O 1
ATOM 4153 N N . LEU B 1 92 ? 97.138 70.313 151.140 1.00 68.20 117 LEU C N 1
ATOM 4154 C CA . LEU B 1 92 ? 96.212 70.880 150.167 1.00 68.20 117 LEU C CA 1
ATOM 4155 C C . LEU B 1 92 ? 96.821 72.075 149.453 1.00 68.20 117 LEU C C 1
ATOM 4156 O O . LEU B 1 92 ? 96.815 72.142 148.221 1.00 68.20 117 LEU C O 1
ATOM 4161 N N . THR B 1 93 ? 97.348 73.035 150.210 1.00 65.09 118 THR C N 1
ATOM 4162 C CA . THR B 1 93 ? 97.770 74.288 149.604 1.00 65.09 118 THR C CA 1
ATOM 4163 C C . THR B 1 93 ? 99.123 74.183 148.918 1.00 65.09 118 THR C C 1
ATOM 4164 O O . THR B 1 93 ? 99.458 75.047 148.104 1.00 65.09 118 THR C O 1
ATOM 4168 N N . TYR B 1 94 ? 99.913 73.156 149.212 1.00 64.03 119 TYR C N 1
ATOM 4169 C CA . TYR B 1 94 ? 101.199 73.000 148.552 1.00 64.03 119 TYR C CA 1
ATOM 4170 C C . TYR B 1 94 ? 101.190 71.939 147.468 1.00 64.03 119 TYR C C 1
ATOM 4171 O O . TYR B 1 94 ? 102.166 71.829 146.725 1.00 64.03 119 TYR C O 1
ATOM 4180 N N . GLY B 1 95 ? 100.127 71.155 147.356 1.00 69.65 120 GLY C N 1
ATOM 4181 C CA . GLY B 1 95 ? 100.053 70.202 146.273 1.00 69.65 120 GLY C CA 1
ATOM 4182 C C . GLY B 1 95 ? 99.590 70.854 144.992 1.00 69.65 120 GLY C C 1
ATOM 4183 O O . GLY B 1 95 ? 99.730 70.284 143.909 1.00 69.65 120 GLY C O 1
ATOM 4184 N N . MET B 1 96 ? 99.043 72.059 145.102 1.00 71.70 121 MET C N 1
ATOM 4185 C CA . MET B 1 96 ? 98.464 72.758 143.967 1.00 71.70 121 MET C CA 1
ATOM 4186 C C . MET B 1 96 ? 99.317 73.926 143.489 1.00 71.70 121 MET C C 1
ATOM 4187 O O . MET B 1 96 ? 98.849 74.732 142.682 1.00 71.70 121 MET C O 1
ATOM 4192 N N . THR B 1 97 ? 100.546 74.043 143.975 1.00 67.33 122 THR C N 1
ATOM 4193 C CA . THR B 1 97 ? 101.503 75.004 143.452 1.00 67.33 122 THR C CA 1
ATOM 4194 C C . THR B 1 97 ? 102.560 74.259 142.659 1.00 67.33 122 THR C C 1
ATOM 4195 O O . THR B 1 97 ? 103.081 73.239 143.114 1.00 67.33 122 THR C O 1
ATOM 4199 N N . SER B 1 98 ? 102.878 74.772 141.478 1.00 59.33 123 SER C N 1
ATOM 4200 C CA . SER B 1 98 ? 103.803 74.092 140.591 1.00 59.33 123 SER C CA 1
ATOM 4201 C C . SER B 1 98 ? 105.168 74.758 140.638 1.00 59.33 123 SER C C 1
ATOM 4202 O O . SER B 1 98 ? 105.291 75.958 140.883 1.00 59.33 123 SER C O 1
ATOM 4205 N N . SER B 1 99 ? 106.198 73.953 140.407 1.00 57.47 124 SER C N 1
ATOM 4206 C CA . SER B 1 99 ? 107.574 74.417 140.465 1.00 57.47 124 SER C CA 1
ATOM 4207 C C . SER B 1 99 ? 107.959 75.271 139.274 1.00 57.47 124 SER C C 1
ATOM 4208 O O . SER B 1 99 ? 108.961 75.986 139.344 1.00 57.47 124 SER C O 1
ATOM 4211 N N . SER B 1 100 ? 107.194 75.220 138.191 1.00 51.39 125 SER C N 1
ATOM 4212 C CA . SER B 1 100 ? 107.544 75.897 136.954 1.00 51.39 125 SER C CA 1
ATOM 4213 C C . SER B 1 100 ? 106.567 77.013 136.625 1.00 51.39 125 SER C C 1
ATOM 4214 O O . SER B 1 100 ? 106.305 77.284 135.458 1.00 51.39 125 SER C O 1
ATOM 4217 N N . ALA B 1 101 ? 106.021 77.672 137.637 1.00 47.89 126 ALA C N 1
ATOM 4218 C CA . ALA B 1 101 ? 105.131 78.790 137.389 1.00 47.89 126 ALA C CA 1
ATOM 4219 C C . ALA B 1 101 ? 105.847 80.125 137.401 1.00 47.89 126 ALA C C 1
ATOM 4220 O O . ALA B 1 101 ? 105.300 81.106 136.897 1.00 47.89 126 ALA C O 1
ATOM 4222 N N . TYR B 1 102 ? 107.047 80.195 137.962 1.00 48.42 127 TYR C N 1
ATOM 4223 C CA . TYR B 1 102 ? 107.805 81.431 137.865 1.00 48.42 127 TYR C CA 1
ATOM 4224 C C . TYR B 1 102 ? 108.495 81.541 136.513 1.00 48.42 127 TYR C C 1
ATOM 4225 O O . TYR B 1 102 ? 108.547 82.625 135.927 1.00 48.42 127 TYR C O 1
ATOM 4234 N N . TYR B 1 103 ? 109.000 80.426 135.988 1.00 47.12 128 TYR C N 1
ATOM 4235 C CA . TYR B 1 103 ? 109.696 80.466 134.709 1.00 47.12 128 TYR C CA 1
ATOM 4236 C C . TYR B 1 103 ? 108.737 80.680 133.551 1.00 47.12 128 TYR C C 1
ATOM 4237 O O . TYR B 1 103 ? 109.101 81.318 132.559 1.00 47.12 128 TYR C O 1
ATOM 4246 N N . TYR B 1 104 ? 107.518 80.162 133.657 1.00 42.42 129 TYR C N 1
ATOM 4247 C CA . TYR B 1 104 ? 106.492 80.438 132.662 1.00 42.42 129 TYR C CA 1
ATOM 4248 C C . TYR B 1 104 ? 106.251 81.935 132.538 1.00 42.42 129 TYR C C 1
ATOM 4249 O O . TYR B 1 104 ? 106.346 82.513 131.447 1.00 42.42 129 TYR C O 1
ATOM 4258 N N . THR B 1 105 ? 105.922 82.576 133.657 1.00 42.73 130 THR C N 1
ATOM 4259 C CA . THR B 1 105 ? 105.726 84.017 133.673 1.00 42.73 130 THR C CA 1
ATOM 4260 C C . THR B 1 105 ? 106.958 84.744 133.168 1.00 42.73 130 THR C C 1
ATOM 4261 O O . THR B 1 105 ? 106.849 85.718 132.416 1.00 42.73 130 THR C O 1
ATOM 4265 N N . LYS B 1 106 ? 108.142 84.283 133.565 1.00 42.48 131 LYS C N 1
ATOM 4266 C CA . LYS B 1 106 ? 109.371 84.945 133.157 1.00 42.48 131 LYS C CA 1
ATOM 4267 C C . LYS B 1 106 ? 109.515 84.962 131.646 1.00 42.48 131 LYS C C 1
ATOM 4268 O O . LYS B 1 106 ? 109.705 86.023 131.046 1.00 42.48 131 LYS C O 1
ATOM 4274 N N . VAL B 1 107 ? 109.414 83.797 131.008 1.00 41.76 132 VAL C N 1
ATOM 4275 C CA . VAL B 1 107 ? 109.640 83.744 129.568 1.00 41.76 132 VAL C CA 1
ATOM 4276 C C . VAL B 1 107 ? 108.535 84.475 128.819 1.00 41.76 132 VAL C C 1
ATOM 4277 O O . VAL B 1 107 ? 108.800 85.156 127.824 1.00 41.76 132 VAL C O 1
ATOM 4281 N N . MET B 1 108 ? 107.287 84.384 129.283 1.00 41.75 133 MET C N 1
ATOM 4282 C CA . MET B 1 108 ? 106.222 85.047 128.537 1.00 41.75 133 MET C CA 1
ATOM 4283 C C . MET B 1 108 ? 106.344 86.561 128.629 1.00 41.75 133 MET C C 1
ATOM 4284 O O . MET B 1 108 ? 106.238 87.262 127.614 1.00 41.75 133 MET C O 1
ATOM 4289 N N . SER B 1 109 ? 106.577 87.087 129.830 1.00 43.43 134 SER C N 1
ATOM 4290 C CA . SER B 1 109 ? 106.745 88.526 129.970 1.00 43.43 134 SER C CA 1
ATOM 4291 C C . SER B 1 109 ? 107.980 89.014 129.231 1.00 43.43 134 SER C C 1
ATOM 4292 O O . SER B 1 109 ? 107.965 90.095 128.640 1.00 43.43 134 SER C O 1
ATOM 4295 N N . GLU B 1 110 ? 109.052 88.231 129.229 1.00 46.11 135 GLU C N 1
ATOM 4296 C CA . GLU B 1 110 ? 110.236 88.650 128.499 1.00 46.11 135 GLU C CA 1
ATOM 4297 C C . GLU B 1 110 ? 110.021 88.612 126.994 1.00 46.11 135 GLU C C 1
ATOM 4298 O O . GLU B 1 110 ? 110.663 89.374 126.272 1.00 46.11 135 GLU C O 1
ATOM 4304 N N . LEU B 1 111 ? 109.134 87.750 126.502 1.00 43.71 136 LEU C N 1
ATOM 4305 C CA . LEU B 1 111 ? 108.852 87.722 125.072 1.00 43.71 136 LEU C CA 1
ATOM 4306 C C . LEU B 1 111 ? 107.969 88.882 124.648 1.00 43.71 136 LEU C C 1
ATOM 4307 O O . LEU B 1 111 ? 108.187 89.467 123.585 1.00 43.71 136 LEU C O 1
ATOM 4312 N N . PHE B 1 112 ? 106.968 89.235 125.447 1.00 43.26 137 PHE C N 1
ATOM 4313 C CA . PHE B 1 112 ? 106.022 90.251 125.005 1.00 43.26 137 PHE C CA 1
ATOM 4314 C C . PHE B 1 112 ? 106.324 91.655 125.503 1.00 43.26 137 PHE C C 1
ATOM 4315 O O . PHE B 1 112 ? 105.847 92.614 124.896 1.00 43.26 137 PHE C O 1
ATOM 4323 N N . LEU B 1 113 ? 107.087 91.815 126.580 1.00 46.88 138 LEU C N 1
ATOM 4324 C CA . LEU B 1 113 ? 107.338 93.135 127.136 1.00 46.88 138 LEU C CA 1
ATOM 4325 C C . LEU B 1 113 ? 108.715 93.684 126.822 1.00 46.88 138 LEU C C 1
ATOM 4326 O O . LEU B 1 113 ? 108.957 94.865 127.080 1.00 46.88 138 LEU C O 1
ATOM 4331 N N . HIS B 1 114 ? 109.626 92.874 126.293 1.00 51.26 139 HIS C N 1
ATOM 4332 C CA . HIS B 1 114 ? 110.997 93.307 126.089 1.00 51.26 139 HIS C CA 1
ATOM 4333 C C . HIS B 1 114 ? 111.459 93.268 124.648 1.00 51.26 139 HIS C C 1
ATOM 4334 O O . HIS B 1 114 ? 112.431 93.951 124.322 1.00 51.26 139 HIS C O 1
ATOM 4341 N N . THR B 1 115 ? 110.823 92.495 123.794 1.00 53.43 140 THR C N 1
ATOM 4342 C CA . THR B 1 115 ? 111.247 92.399 122.407 1.00 53.43 140 THR C CA 1
ATOM 4343 C C . THR B 1 115 ? 111.030 93.727 121.700 1.00 53.43 140 THR C C 1
ATOM 4344 O O . THR B 1 115 ? 109.897 94.218 121.667 1.00 53.43 140 THR C O 1
ATOM 4348 N N . PRO B 1 116 ? 112.063 94.344 121.139 1.00 56.30 141 PRO C N 1
ATOM 4349 C CA . PRO B 1 116 ? 111.895 95.611 120.431 1.00 56.30 141 PRO C CA 1
ATOM 4350 C C . PRO B 1 116 ? 111.698 95.406 118.935 1.00 56.30 141 PRO C C 1
ATOM 4351 O O . PRO B 1 116 ? 111.955 94.336 118.385 1.00 56.30 141 PRO C O 1
ATOM 4355 N N . SER B 1 117 ? 111.243 96.468 118.282 1.00 62.40 142 SER C N 1
ATOM 4356 C CA . SER B 1 117 ? 111.061 96.481 116.844 1.00 62.40 142 SER C CA 1
ATOM 4357 C C . SER B 1 117 ? 112.230 97.198 116.187 1.00 62.40 142 SER C C 1
ATOM 4358 O O . SER B 1 117 ? 113.153 97.671 116.847 1.00 62.40 142 SER C O 1
ATOM 4361 N N . ASP B 1 118 ? 112.192 97.281 114.863 1.00 69.85 143 ASP C N 1
ATOM 4362 C CA . ASP B 1 118 ? 113.052 98.228 114.175 1.00 69.85 143 ASP C CA 1
ATOM 4363 C C . ASP B 1 118 ? 112.636 99.633 114.580 1.00 69.85 143 ASP C C 1
ATOM 4364 O O . ASP B 1 118 ? 111.461 99.990 114.470 1.00 69.85 143 ASP C O 1
ATOM 4369 N N . SER B 1 119 ? 113.608 100.432 115.016 1.00 68.72 144 SER C N 1
ATOM 4370 C CA . SER B 1 119 ? 113.495 101.674 115.789 1.00 68.72 144 SER C CA 1
ATOM 4371 C C . SER B 1 119 ? 113.440 101.389 117.282 1.00 68.72 144 SER C C 1
ATOM 4372 O O . SER B 1 119 ? 113.401 102.335 118.067 1.00 68.72 144 SER C O 1
ATOM 4375 N N . GLY B 1 120 ? 113.437 100.131 117.702 1.00 63.76 145 GLY C N 1
ATOM 4376 C CA . GLY B 1 120 ? 113.647 99.793 119.096 1.00 63.76 145 GLY C CA 1
ATOM 4377 C C . GLY B 1 120 ? 112.566 100.223 120.059 1.00 63.76 145 GLY C C 1
ATOM 4378 O O . GLY B 1 120 ? 112.868 100.742 121.134 1.00 63.76 145 GLY C O 1
ATOM 4379 N N . VAL B 1 121 ? 111.309 100.004 119.703 1.00 58.03 146 VAL C N 1
ATOM 4380 C CA . VAL B 1 121 ? 110.182 100.336 120.563 1.00 58.03 146 VAL C CA 1
ATOM 4381 C C . VAL B 1 121 ? 109.658 99.040 121.156 1.00 58.03 146 VAL C C 1
ATOM 4382 O O . VAL B 1 121 ? 108.995 98.255 120.470 1.00 58.03 146 VAL C O 1
ATOM 4386 N N . SER B 1 122 ? 109.959 98.808 122.422 1.00 53.31 147 SER C N 1
ATOM 4387 C CA . SER B 1 122 ? 109.364 97.712 123.161 1.00 53.31 147 SER C CA 1
ATOM 4388 C C . SER B 1 122 ? 108.149 98.226 123.918 1.00 53.31 147 SER C C 1
ATOM 4389 O O . SER B 1 122 ? 107.931 99.429 124.043 1.00 53.31 147 SER C O 1
ATOM 4392 N N . PHE B 1 123 ? 107.342 97.297 124.420 1.00 47.58 148 PHE C N 1
ATOM 4393 C CA . PHE B 1 123 ? 106.105 97.703 125.069 1.00 47.58 148 PHE C CA 1
ATOM 4394 C C . PHE B 1 123 ? 106.362 98.544 126.307 1.00 47.58 148 PHE C C 1
ATOM 4395 O O . PHE B 1 123 ? 105.557 99.418 126.633 1.00 47.58 148 PHE C O 1
ATOM 4403 N N . GLN B 1 124 ? 107.464 98.309 127.010 1.00 51.71 149 GLN C N 1
ATOM 4404 C CA . GLN B 1 124 ? 107.711 99.070 128.223 1.00 51.71 149 GLN C CA 1
ATOM 4405 C C . GLN B 1 124 ? 108.081 100.514 127.938 1.00 51.71 149 GLN C C 1
ATOM 4406 O O . GLN B 1 124 ? 107.988 101.349 128.841 1.00 51.71 149 GLN C O 1
ATOM 4412 N N . THR B 1 125 ? 108.503 100.828 126.718 1.00 51.21 150 THR C N 1
ATOM 4413 C CA . THR B 1 125 ? 108.934 102.167 126.344 1.00 51.21 150 THR C CA 1
ATOM 4414 C C . THR B 1 125 ? 108.057 102.738 125.242 1.00 51.21 150 THR C C 1
ATOM 4415 O O . THR B 1 125 ? 108.538 103.398 124.325 1.00 51.21 150 THR C O 1
ATOM 4419 N N . ILE B 1 126 ? 106.763 102.468 125.307 1.00 50.51 151 ILE C N 1
ATOM 4420 C CA . ILE B 1 126 ? 105.801 103.143 124.449 1.00 50.51 151 ILE C CA 1
ATOM 4421 C C . ILE B 1 126 ? 105.558 104.529 125.022 1.00 50.51 151 ILE C C 1
ATOM 4422 O O . ILE B 1 126 ? 105.342 104.678 126.228 1.00 50.51 151 ILE C O 1
ATOM 4427 N N . SER B 1 127 ? 105.620 105.552 124.171 1.00 54.20 152 SER C N 1
ATOM 4428 C CA . SER B 1 127 ? 105.485 106.922 124.635 1.00 54.20 152 SER C CA 1
ATOM 4429 C C . SER B 1 127 ? 104.593 107.790 123.764 1.00 54.20 152 SER C C 1
ATOM 4430 O O . SER B 1 127 ? 104.444 108.978 124.058 1.00 54.20 152 SER C O 1
ATOM 4433 N N . SER B 1 128 ? 104.005 107.248 122.707 1.00 56.02 153 SER C N 1
ATOM 4434 C CA . SER B 1 128 ? 103.086 107.998 121.871 1.00 56.02 153 SER C CA 1
ATOM 4435 C C . SER B 1 128 ? 102.121 107.019 121.231 1.00 56.02 153 SER C C 1
ATOM 4436 O O . SER B 1 128 ? 102.148 105.821 121.512 1.00 56.02 153 SER C O 1
ATOM 4439 N N . MET B 1 129 ? 101.261 107.539 120.360 1.00 57.34 154 MET C N 1
ATOM 4440 C CA . MET B 1 129 ? 100.392 106.666 119.587 1.00 57.34 154 MET C CA 1
ATOM 4441 C C . MET B 1 129 ? 101.121 106.070 118.396 1.00 57.34 154 MET C C 1
ATOM 4442 O O . MET B 1 129 ? 100.884 104.908 118.046 1.00 57.34 154 MET C O 1
ATOM 4447 N N . SER B 1 130 ? 102.018 106.834 117.775 1.00 57.77 155 SER C N 1
ATOM 4448 C CA . SER B 1 130 ? 102.856 106.266 116.730 1.00 57.77 155 SER C CA 1
ATOM 4449 C C . SER B 1 130 ? 103.712 105.136 117.279 1.00 57.77 155 SER C C 1
ATOM 4450 O O . SER B 1 130 ? 103.886 104.107 116.620 1.00 57.77 155 SER C O 1
ATOM 4453 N N . ASP B 1 131 ? 104.251 105.305 118.489 1.00 56.81 156 ASP C N 1
ATOM 4454 C CA . ASP B 1 131 ? 104.972 104.213 119.133 1.00 56.81 156 ASP C CA 1
ATOM 4455 C C . ASP B 1 131 ? 104.066 103.019 119.361 1.00 56.81 156 ASP C C 1
ATOM 4456 O O . ASP B 1 131 ? 104.495 101.868 119.220 1.00 56.81 156 ASP C O 1
ATOM 4461 N N . PHE B 1 132 ? 102.807 103.267 119.722 1.00 50.02 157 PHE C N 1
ATOM 4462 C CA . PHE B 1 132 ? 101.893 102.158 119.949 1.00 50.02 157 PHE C CA 1
ATOM 4463 C C . PHE B 1 132 ? 101.688 101.363 118.677 1.00 50.02 157 PHE C C 1
ATOM 4464 O O . PHE B 1 132 ? 101.737 100.133 118.691 1.00 50.02 157 PHE C O 1
ATOM 4472 N N . TRP B 1 133 ? 101.437 102.047 117.565 1.00 51.72 158 TRP C N 1
ATOM 4473 C CA . TRP B 1 133 ? 101.261 101.318 116.317 1.00 51.72 158 TRP C CA 1
ATOM 4474 C C . TRP B 1 133 ? 102.553 100.644 115.882 1.00 51.72 158 TRP C C 1
ATOM 4475 O O . TRP B 1 133 ? 102.512 99.555 115.308 1.00 51.72 158 TRP C O 1
ATOM 4486 N N . ASP B 1 134 ? 103.704 101.252 116.166 1.00 55.47 159 ASP C N 1
ATOM 4487 C CA . ASP B 1 134 ? 104.976 100.595 115.887 1.00 55.47 159 ASP C CA 1
ATOM 4488 C C . ASP B 1 134 ? 105.067 99.257 116.599 1.00 55.47 159 ASP C C 1
ATOM 4489 O O . ASP B 1 134 ? 105.439 98.246 115.998 1.00 55.47 159 ASP C O 1
ATOM 4494 N N . PHE B 1 135 ? 104.734 99.231 117.886 1.00 49.53 160 PHE C N 1
ATOM 4495 C CA . PHE B 1 135 ? 104.792 97.974 118.621 1.00 49.53 160 PHE C CA 1
ATOM 4496 C C . PHE B 1 135 ? 103.718 97.005 118.151 1.00 49.53 160 PHE C C 1
ATOM 4497 O O . PHE B 1 135 ? 103.966 95.803 118.040 1.00 49.53 160 PHE C O 1
ATOM 4505 N N . ALA B 1 136 ? 102.515 97.503 117.876 1.00 50.64 161 ALA C N 1
ATOM 4506 C CA . ALA B 1 136 ? 101.413 96.614 117.540 1.00 50.64 161 ALA C CA 1
ATOM 4507 C C . ALA B 1 136 ? 101.598 95.978 116.177 1.00 50.64 161 ALA C C 1
ATOM 4508 O O . ALA B 1 136 ? 101.074 94.891 115.930 1.00 50.64 161 ALA C O 1
ATOM 4510 N N . GLN B 1 137 ? 102.321 96.629 115.278 1.00 54.56 162 GLN C N 1
ATOM 4511 C CA . GLN B 1 137 ? 102.547 96.003 113.985 1.00 54.56 162 GLN C CA 1
ATOM 4512 C C . GLN B 1 137 ? 103.700 95.009 114.029 1.00 54.56 162 GLN C C 1
ATOM 4513 O O . GLN B 1 137 ? 103.527 93.849 113.657 1.00 54.56 162 GLN C O 1
ATOM 4519 N N . GLY B 1 138 ? 104.881 95.436 114.457 1.00 52.74 163 GLY C N 1
ATOM 4520 C CA . GLY B 1 138 ? 106.028 94.569 114.379 1.00 52.74 163 GLY C CA 1
ATOM 4521 C C . GLY B 1 138 ? 106.113 93.482 115.430 1.00 52.74 163 GLY C C 1
ATOM 4522 O O . GLY B 1 138 ? 105.828 92.316 115.155 1.00 52.74 163 GLY C O 1
ATOM 4523 N N . PRO B 1 139 ? 106.478 93.832 116.664 1.00 52.97 164 PRO C N 1
ATOM 4524 C CA . PRO B 1 139 ? 106.716 92.823 117.701 1.00 52.97 164 PRO C CA 1
ATOM 4525 C C . PRO B 1 139 ? 105.481 92.459 118.514 1.00 52.97 164 PRO C C 1
ATOM 4526 O O . PRO B 1 139 ? 105.553 92.247 119.725 1.00 52.97 164 PRO C O 1
ATOM 4530 N N . LEU B 1 140 ? 104.368 92.358 117.864 1.00 50.30 165 LEU C N 1
ATOM 4531 C CA . LEU B 1 140 ? 103.182 91.768 118.460 1.00 50.30 165 LEU C CA 1
ATOM 4532 C C . LEU B 1 140 ? 102.624 90.670 117.585 1.00 50.30 165 LEU C C 1
ATOM 4533 O O . LEU B 1 140 ? 102.142 89.667 118.101 1.00 50.30 165 LEU C O 1
ATOM 4538 N N . LEU B 1 141 ? 102.696 90.833 116.269 1.00 52.45 166 LEU C N 1
ATOM 4539 C CA . LEU B 1 141 ? 102.351 89.751 115.366 1.00 52.45 166 LEU C CA 1
ATOM 4540 C C . LEU B 1 141 ? 103.492 88.761 115.222 1.00 52.45 166 LEU C C 1
ATOM 4541 O O . LEU B 1 141 ? 103.253 87.573 115.000 1.00 52.45 166 LEU C O 1
ATOM 4546 N N . ASP B 1 142 ? 104.732 89.228 115.347 1.00 53.34 167 ASP C N 1
ATOM 4547 C CA . ASP B 1 142 ? 105.876 88.330 115.269 1.00 53.34 167 ASP C CA 1
ATOM 4548 C C . ASP B 1 142 ? 105.918 87.370 116.445 1.00 53.34 167 ASP C C 1
ATOM 4549 O O . ASP B 1 142 ? 106.416 86.250 116.309 1.00 53.34 167 ASP C O 1
ATOM 4554 N N . SER B 1 143 ? 105.413 87.789 117.600 1.00 4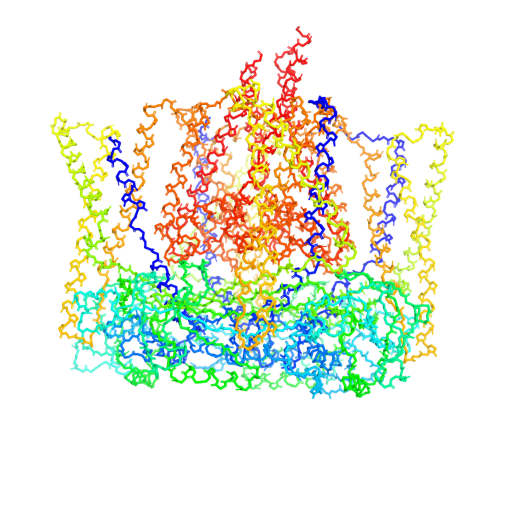9.55 168 SER C N 1
ATOM 4555 C CA . SER B 1 143 ? 105.427 86.960 118.795 1.00 49.55 168 SER C CA 1
ATOM 4556 C C . SER B 1 143 ? 104.179 86.111 118.941 1.00 49.55 168 SER C C 1
ATOM 4557 O O . SER B 1 143 ? 104.235 85.052 119.568 1.00 49.55 168 SER C O 1
ATOM 4560 N N . LEU B 1 144 ? 103.055 86.548 118.380 1.00 47.12 169 LEU C N 1
ATOM 4561 C CA . LEU B 1 144 ? 101.802 85.830 118.551 1.00 47.12 169 LEU C CA 1
ATOM 4562 C C . LEU B 1 144 ? 101.670 84.649 117.604 1.00 47.12 169 LEU C C 1
ATOM 4563 O O . LEU B 1 144 ? 101.091 83.627 117.979 1.00 47.12 169 LEU C O 1
ATOM 4568 N N . TYR B 1 145 ? 102.184 84.757 116.386 1.00 49.64 170 TYR C N 1
ATOM 4569 C CA . TYR B 1 145 ? 101.960 83.757 115.350 1.00 49.64 170 TYR C CA 1
ATOM 4570 C C . TYR B 1 145 ? 103.265 83.058 115.004 1.00 49.64 170 TYR C C 1
ATOM 4571 O O . TYR B 1 145 ? 104.210 83.698 114.536 1.00 49.64 170 TYR C O 1
ATOM 4580 N N . TRP B 1 146 ? 103.301 81.747 115.222 1.00 46.27 171 TRP C N 1
ATOM 4581 C CA . TRP B 1 146 ? 104.482 80.920 115.013 1.00 46.27 171 TRP C CA 1
ATOM 4582 C C . TRP B 1 146 ? 104.117 79.781 114.077 1.00 46.27 171 TRP C C 1
ATOM 4583 O O . TRP B 1 146 ? 103.303 78.926 114.433 1.00 46.27 171 TRP C O 1
ATOM 4594 N N . THR B 1 147 ? 104.728 79.750 112.893 1.00 53.80 172 THR C N 1
ATOM 4595 C CA . THR B 1 147 ? 104.371 78.743 111.904 1.00 53.80 172 THR C CA 1
ATOM 4596 C C . THR B 1 147 ? 105.565 78.081 111.229 1.00 53.80 172 THR C C 1
ATOM 4597 O O . THR B 1 147 ? 105.369 77.321 110.278 1.00 53.80 172 THR C O 1
ATOM 4601 N N . LYS B 1 148 ? 106.787 78.331 111.687 1.00 56.28 173 LYS C N 1
ATOM 4602 C CA . LYS B 1 148 ? 107.962 77.700 111.108 1.00 56.28 173 LYS C CA 1
ATOM 4603 C C . LYS B 1 148 ? 108.980 77.429 112.201 1.00 56.28 173 LYS C C 1
ATOM 4604 O O . LYS B 1 148 ? 108.966 78.060 113.257 1.00 56.28 173 LYS C O 1
ATOM 4610 N N . TRP B 1 149 ? 109.873 76.483 111.933 1.00 51.46 174 TRP C N 1
ATOM 4611 C CA . TRP B 1 149 ? 111.017 76.263 112.798 1.00 51.46 174 TRP C CA 1
ATOM 4612 C C . TRP B 1 149 ? 112.033 77.378 112.584 1.00 51.46 174 TRP C C 1
ATOM 4613 O O . TRP B 1 149 ? 111.800 78.329 111.841 1.00 51.46 174 TRP C O 1
ATOM 4624 N N . TYR B 1 150 ? 113.183 77.269 113.240 1.00 50.96 175 TYR C N 1
ATOM 4625 C CA . TYR B 1 150 ? 114.229 78.264 113.041 1.00 50.96 175 TYR C CA 1
ATOM 4626 C C . TYR B 1 150 ? 114.981 78.064 111.733 1.00 50.96 175 TYR C C 1
ATOM 4627 O O . TYR B 1 150 ? 115.631 79.001 111.263 1.00 50.96 175 TYR C O 1
ATOM 4636 N N . ASN B 1 151 ? 114.916 76.875 111.140 1.00 56.63 176 ASN C N 1
ATOM 4637 C CA . ASN B 1 151 ? 115.490 76.619 109.829 1.00 56.63 176 ASN C CA 1
ATOM 4638 C C . ASN B 1 151 ? 114.439 76.748 108.736 1.00 56.63 176 ASN C C 1
ATOM 4639 O O . ASN B 1 151 ? 114.560 76.142 107.671 1.00 56.63 176 ASN C O 1
ATOM 4644 N N . ASN B 1 152 ? 113.393 77.524 109.006 1.00 62.46 177 ASN C N 1
ATOM 4645 C CA . ASN B 1 152 ? 112.334 77.849 108.058 1.00 62.46 177 ASN C CA 1
ATOM 4646 C C . ASN B 1 152 ? 111.695 76.619 107.442 1.00 62.46 177 ASN C C 1
ATOM 4647 O O . ASN B 1 152 ? 111.169 76.679 106.332 1.00 62.46 177 ASN C O 1
ATOM 4652 N N . GLN B 1 153 ? 111.727 75.506 108.154 1.00 59.74 178 GLN C N 1
ATOM 4653 C CA . GLN B 1 153 ? 110.940 74.337 107.807 1.00 59.74 178 GLN C CA 1
ATOM 4654 C C . GLN B 1 153 ? 109.658 74.383 108.623 1.00 59.74 178 GLN C C 1
ATOM 4655 O O . GLN B 1 153 ? 109.699 74.635 109.830 1.00 59.74 178 GLN C O 1
ATOM 4661 N N . SER B 1 154 ? 108.527 74.157 107.968 1.00 58.26 179 SER C N 1
ATOM 4662 C CA . SER B 1 154 ? 107.241 74.385 108.610 1.00 58.26 179 SER C CA 1
ATOM 4663 C C . SER B 1 154 ? 106.949 73.336 109.670 1.00 58.26 179 SER C C 1
ATOM 4664 O O . SER B 1 154 ? 107.255 72.155 109.500 1.00 58.26 179 SER C O 1
ATOM 4667 N N . LEU B 1 155 ? 106.349 73.776 110.771 1.00 54.46 180 LEU C N 1
ATOM 4668 C CA . LEU B 1 155 ? 105.816 72.838 111.742 1.00 54.46 180 LEU C CA 1
ATOM 4669 C C . LEU B 1 155 ? 104.649 72.079 111.128 1.00 54.46 180 LEU C C 1
ATOM 4670 O O . LEU B 1 155 ? 104.008 72.543 110.184 1.00 54.46 180 LEU C O 1
ATOM 4675 N N . GLY B 1 156 ? 104.374 70.896 111.672 1.00 60.20 181 GLY C N 1
ATOM 4676 C CA . GLY B 1 156 ? 103.332 70.063 111.096 1.00 60.20 181 GLY C CA 1
ATOM 4677 C C . GLY B 1 156 ? 101.937 70.511 111.484 1.00 60.20 181 GLY C C 1
ATOM 4678 O O . GLY B 1 156 ? 101.062 70.652 110.627 1.00 60.20 181 GLY C O 1
ATOM 4679 N N . ARG B 1 157 ? 101.712 70.740 112.775 1.00 57.72 182 ARG C N 1
ATOM 4680 C CA . ARG B 1 157 ? 100.405 71.110 113.300 1.00 57.72 182 ARG C CA 1
ATOM 4681 C C . ARG B 1 157 ? 99.910 72.406 112.675 1.00 57.72 182 ARG C C 1
ATOM 4682 O O . ARG B 1 157 ? 100.489 73.473 112.900 1.00 57.72 182 ARG C O 1
ATOM 4690 N N . GLY B 1 158 ? 98.835 72.324 111.894 1.00 61.76 183 GLY C N 1
ATOM 4691 C CA . GLY B 1 158 ? 98.397 73.430 111.078 1.00 61.76 183 GLY C CA 1
ATOM 4692 C C . GLY B 1 158 ? 97.238 74.195 111.676 1.00 61.76 183 GLY C C 1
ATOM 4693 O O . GLY B 1 158 ? 96.492 73.683 112.504 1.00 61.76 183 GLY C O 1
ATOM 4694 N N . SER B 1 159 ? 97.104 75.446 111.237 1.00 60.20 184 SER C N 1
ATOM 4695 C CA . SER B 1 159 ? 96.040 76.381 111.588 1.00 60.20 184 SER C CA 1
ATOM 4696 C C . SER B 1 159 ? 96.107 76.853 113.030 1.00 60.20 184 SER C C 1
ATOM 4697 O O . SER B 1 159 ? 95.314 77.714 113.414 1.00 60.20 184 SER C O 1
ATOM 4700 N N . HIS B 1 160 ? 97.021 76.333 113.837 1.00 55.40 185 HIS C N 1
ATOM 4701 C CA . HIS B 1 160 ? 97.191 76.753 115.216 1.00 55.40 185 HIS C CA 1
ATOM 4702 C C . HIS B 1 160 ? 98.546 77.419 115.367 1.00 55.40 185 HIS C C 1
ATOM 4703 O O . HIS B 1 160 ? 99.482 77.124 114.623 1.00 55.40 185 HIS C O 1
ATOM 4710 N N . SER B 1 161 ? 98.648 78.319 116.333 1.00 47.59 186 SER C N 1
ATOM 4711 C CA . SER B 1 161 ? 99.907 78.971 116.649 1.00 47.59 186 SER C CA 1
ATOM 4712 C C . SER B 1 161 ? 100.377 78.490 118.011 1.00 47.59 186 SER C C 1
ATOM 4713 O O . SER B 1 161 ? 99.688 78.689 119.011 1.00 47.59 186 SER C O 1
ATOM 4716 N N . PHE B 1 162 ? 101.540 77.853 118.045 1.00 45.89 187 PHE C N 1
ATOM 4717 C CA . PHE B 1 162 ? 102.161 77.385 119.277 1.00 45.89 187 PHE C CA 1
ATOM 4718 C C . PHE B 1 162 ? 103.325 78.313 119.578 1.00 45.89 187 PHE C C 1
ATOM 4719 O O . PHE B 1 162 ? 104.379 78.221 118.949 1.00 45.89 187 PHE C O 1
ATOM 4727 N N . ILE B 1 163 ? 103.134 79.210 120.538 1.00 44.02 188 ILE C N 1
ATOM 4728 C CA . ILE B 1 163 ? 104.195 80.123 120.928 1.00 44.02 188 ILE C CA 1
ATOM 4729 C C . ILE B 1 163 ? 105.313 79.334 121.586 1.00 44.02 188 ILE C C 1
ATOM 4730 O O . ILE B 1 163 ? 105.062 78.445 122.407 1.00 44.02 188 ILE C O 1
ATOM 4735 N N . TYR B 1 164 ? 106.552 79.632 121.208 1.00 44.09 189 TYR C N 1
ATOM 4736 C CA . TYR B 1 164 ? 107.729 78.903 121.666 1.00 44.09 189 TYR C CA 1
ATOM 4737 C C . TYR B 1 164 ? 107.635 77.418 121.364 1.00 44.09 189 TYR C C 1
ATOM 4738 O O . TYR B 1 164 ? 108.315 76.616 121.998 1.00 44.09 189 TYR C O 1
ATOM 4747 N N . TYR B 1 165 ? 106.794 77.045 120.404 1.00 45.99 190 TYR C N 1
ATOM 4748 C CA . TYR B 1 165 ? 106.526 75.688 119.943 1.00 45.99 190 TYR C CA 1
ATOM 4749 C C . TYR B 1 165 ? 105.789 74.834 120.964 1.00 45.99 190 TYR C C 1
ATOM 4750 O O . TYR B 1 165 ? 105.495 73.681 120.667 1.00 45.99 190 TYR C O 1
ATOM 4759 N N . GLU B 1 166 ? 105.463 75.359 122.143 1.00 46.99 191 GLU C N 1
ATOM 4760 C CA . GLU B 1 166 ? 104.794 74.575 123.175 1.00 46.99 191 GLU C CA 1
ATOM 4761 C C . GLU B 1 166 ? 103.471 75.147 123.649 1.00 46.99 191 GLU C C 1
ATOM 4762 O O . GLU B 1 166 ? 102.588 74.364 124.009 1.00 46.99 191 GLU C O 1
ATOM 4768 N N . ASN B 1 167 ? 103.296 76.462 123.659 1.00 43.19 192 ASN C N 1
ATOM 4769 C CA . ASN B 1 167 ? 102.141 77.097 124.280 1.00 43.19 192 ASN C CA 1
ATOM 4770 C C . ASN B 1 167 ? 101.071 77.374 123.235 1.00 43.19 192 ASN C C 1
ATOM 4771 O O . ASN B 1 167 ? 101.229 78.264 122.399 1.00 43.19 192 ASN C O 1
ATOM 4776 N N . LEU B 1 168 ? 99.969 76.639 123.302 1.00 43.81 193 LEU C N 1
ATOM 4777 C CA . LEU B 1 168 ? 98.874 76.818 122.363 1.00 43.81 193 LEU C CA 1
ATOM 4778 C C . LEU B 1 168 ? 98.152 78.125 122.643 1.00 43.81 193 LEU C C 1
ATOM 4779 O O . LEU B 1 168 ? 97.814 78.417 123.789 1.00 43.81 193 LEU C O 1
ATOM 4784 N N . LEU B 1 169 ? 97.916 78.911 121.601 1.00 42.65 194 LEU C N 1
ATOM 4785 C CA . LEU B 1 169 ? 97.178 80.159 121.736 1.00 42.65 194 LEU C CA 1
ATOM 4786 C C . LEU B 1 169 ? 95.688 79.868 121.647 1.00 42.65 194 LEU C C 1
ATOM 4787 O O . LEU B 1 169 ? 95.214 79.350 120.634 1.00 42.65 194 LEU C O 1
ATOM 4792 N N . LEU B 1 170 ? 94.952 80.209 122.698 1.00 47.54 195 LEU C N 1
ATOM 4793 C CA . LEU B 1 170 ? 93.542 79.867 122.812 1.00 47.54 195 LEU C CA 1
ATOM 4794 C C . LEU B 1 170 ? 92.685 80.980 122.229 1.00 47.54 195 LEU C C 1
ATOM 4795 O O . LEU B 1 170 ? 92.785 82.133 122.657 1.00 47.54 195 LEU C O 1
ATOM 4800 N N . GLY B 1 171 ? 91.835 80.635 121.270 1.00 51.53 196 GLY C N 1
ATOM 4801 C CA . GLY B 1 171 ? 90.880 81.606 120.770 1.00 51.53 196 GLY C CA 1
ATOM 4802 C C . GLY B 1 171 ? 91.542 82.670 119.919 1.00 51.53 196 GLY C C 1
ATOM 4803 O O . GLY B 1 171 ? 92.420 82.393 119.098 1.00 51.53 196 GLY C O 1
ATOM 4804 N N . ALA B 1 172 ? 91.115 83.912 120.117 1.00 51.11 197 ALA C N 1
ATOM 4805 C CA . ALA B 1 172 ? 91.581 85.035 119.333 1.00 51.11 197 ALA C CA 1
ATOM 4806 C C . ALA B 1 172 ? 91.913 86.204 120.246 1.00 51.11 197 ALA C C 1
ATOM 4807 O O . ALA B 1 172 ? 91.182 86.465 121.204 1.00 51.11 197 ALA C O 1
ATOM 4809 N N . PRO B 1 173 ? 93.004 86.916 119.987 1.00 45.52 198 PRO C N 1
ATOM 4810 C CA . PRO B 1 173 ? 93.304 88.109 120.778 1.00 45.52 198 PRO C CA 1
ATOM 4811 C C . PRO B 1 173 ? 92.225 89.163 120.603 1.00 45.52 198 PRO C C 1
ATOM 4812 O O . PRO B 1 173 ? 91.432 89.121 119.666 1.00 45.52 198 PRO C O 1
ATOM 4816 N N . ARG B 1 174 ? 92.190 90.122 121.522 1.00 44.69 199 ARG C N 1
ATOM 4817 C CA . ARG B 1 174 ? 91.195 91.179 121.419 1.00 44.69 199 ARG C CA 1
ATOM 4818 C C . ARG B 1 174 ? 91.811 92.523 121.753 1.00 44.69 199 ARG C C 1
ATOM 4819 O O . ARG B 1 174 ? 92.553 92.638 122.733 1.00 44.69 199 ARG C O 1
ATOM 4827 N N . LEU B 1 175 ? 91.496 93.530 120.939 1.00 41.64 200 LEU C N 1
ATOM 4828 C CA . LEU B 1 175 ? 91.837 94.918 121.209 1.00 41.64 200 LEU C CA 1
ATOM 4829 C C . LEU B 1 175 ? 90.584 95.652 121.650 1.00 41.64 200 LEU C C 1
ATOM 4830 O O . LEU B 1 175 ? 89.552 95.563 120.988 1.00 41.64 200 LEU C O 1
ATOM 4835 N N . ARG B 1 176 ? 90.673 96.376 122.754 1.00 40.33 201 ARG C N 1
ATOM 4836 C CA . ARG B 1 176 ? 89.535 97.111 123.277 1.00 40.33 201 ARG C CA 1
ATOM 4837 C C . ARG B 1 176 ? 89.963 98.526 123.621 1.00 40.33 201 ARG C C 1
ATOM 4838 O O . ARG B 1 176 ? 91.120 98.774 123.947 1.00 40.33 201 ARG C O 1
ATOM 4846 N N . GLN B 1 177 ? 89.019 99.453 123.540 1.00 41.80 202 GLN C N 1
ATOM 4847 C CA . GLN B 1 177 ? 89.310 100.864 123.709 1.00 41.80 202 GLN C CA 1
ATOM 4848 C C . GLN B 1 177 ? 88.142 101.547 124.391 1.00 41.80 202 GLN C C 1
ATOM 4849 O O . GLN B 1 177 ? 86.982 101.255 124.085 1.00 41.80 202 GLN C O 1
ATOM 4855 N N . LEU B 1 178 ? 88.457 102.456 125.311 1.00 42.22 203 LEU C N 1
ATOM 4856 C CA . LEU B 1 178 ? 87.456 103.254 126.009 1.00 42.22 203 LEU C CA 1
ATOM 4857 C C . LEU B 1 178 ? 87.661 104.724 125.682 1.00 42.22 203 LEU C C 1
ATOM 4858 O O . LEU B 1 178 ? 88.762 105.250 125.849 1.00 42.22 203 LEU C O 1
ATOM 4863 N N . ARG B 1 179 ? 86.604 105.386 125.233 1.00 47.80 204 ARG C N 1
ATOM 4864 C CA . ARG B 1 179 ? 86.676 106.756 124.754 1.00 47.80 204 ARG C CA 1
ATOM 4865 C C . ARG B 1 179 ? 85.914 107.697 125.670 1.00 47.80 204 ARG C C 1
ATOM 4866 O O . ARG B 1 179 ? 85.121 107.284 126.512 1.00 47.80 204 ARG C O 1
ATOM 4874 N N . VAL B 1 180 ? 86.151 108.989 125.469 1.00 49.05 205 VAL C N 1
ATOM 4875 C CA . VAL B 1 180 ? 85.511 110.042 126.241 1.00 49.05 205 VAL C CA 1
ATOM 4876 C C . VAL B 1 180 ? 84.854 111.000 125.256 1.00 49.05 205 VAL C C 1
ATOM 4877 O O . VAL B 1 180 ? 85.131 110.977 124.057 1.00 49.05 205 VAL C O 1
ATOM 4881 N N . ARG B 1 181 ? 83.955 111.830 125.766 1.00 55.28 206 ARG C N 1
ATOM 4882 C CA . ARG B 1 181 ? 83.133 112.654 124.896 1.00 55.28 206 ARG C CA 1
ATOM 4883 C C . ARG B 1 181 ? 83.877 113.905 124.454 1.00 55.28 206 ARG C C 1
AT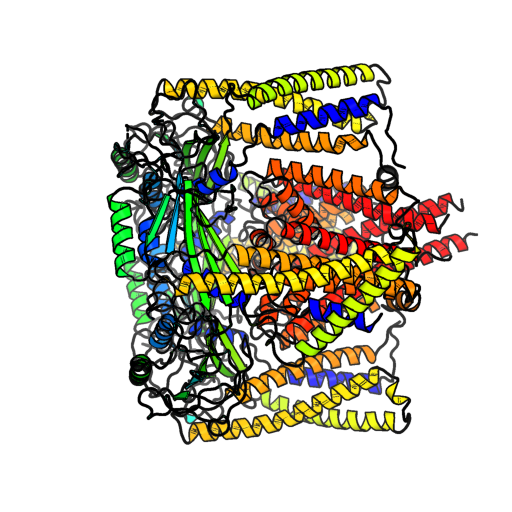OM 4884 O O . ARG B 1 181 ? 84.786 114.384 125.130 1.00 55.28 206 ARG C O 1
ATOM 4892 N N . ASN B 1 182 ? 83.471 114.437 123.302 1.00 61.18 207 ASN C N 1
ATOM 4893 C CA . ASN B 1 182 ? 84.092 115.636 122.750 1.00 61.18 207 ASN C CA 1
ATOM 4894 C C . ASN B 1 182 ? 83.851 116.863 123.606 1.00 61.18 207 ASN C C 1
ATOM 4895 O O . ASN B 1 182 ? 84.584 117.845 123.479 1.00 61.18 207 ASN C O 1
ATOM 4900 N N . ASP B 1 183 ? 82.839 116.830 124.460 1.00 61.18 208 ASP C N 1
ATOM 4901 C CA . ASP B 1 183 ? 82.382 117.972 125.228 1.00 61.18 208 ASP C CA 1
ATOM 4902 C C . ASP B 1 183 ? 82.092 117.565 126.657 1.00 61.18 208 ASP C C 1
ATOM 4903 O O . ASP B 1 183 ? 81.081 117.958 127.239 1.00 61.18 208 ASP C O 1
ATOM 4908 N N . SER B 1 184 ? 82.964 116.756 127.248 1.00 58.69 209 SER C N 1
ATOM 4909 C CA . SER B 1 184 ? 82.715 116.307 128.607 1.00 58.69 209 SER C CA 1
ATOM 4910 C C . SER B 1 184 ? 82.910 117.420 129.625 1.00 58.69 209 SER C C 1
ATOM 4911 O O . SER B 1 184 ? 82.330 117.354 130.712 1.00 58.69 209 SER C O 1
ATOM 4914 N N . CYS B 1 185 ? 83.699 118.437 129.301 1.00 61.26 210 CYS C N 1
ATOM 4915 C CA . CYS B 1 185 ? 83.901 119.585 130.170 1.00 61.26 210 CYS C CA 1
ATOM 4916 C C . CYS B 1 185 ? 83.648 120.857 129.375 1.00 61.26 210 CYS C C 1
ATOM 4917 O O . CYS B 1 185 ? 83.471 120.829 128.157 1.00 61.26 210 CYS C O 1
ATOM 4920 N N . VAL B 1 186 ? 83.623 121.983 130.080 1.00 64.87 211 VAL C N 1
ATOM 4921 C CA . VAL B 1 186 ? 83.460 123.296 129.468 1.00 64.87 211 VAL C CA 1
ATOM 4922 C C . VAL B 1 186 ? 84.794 124.017 129.532 1.00 64.87 211 VAL C C 1
ATOM 4923 O O . VAL B 1 186 ? 85.472 123.993 130.566 1.00 64.87 211 VAL C O 1
ATOM 4927 N N . VAL B 1 187 ? 85.174 124.650 128.431 1.00 65.92 212 VAL C N 1
ATOM 4928 C CA . VAL B 1 187 ? 86.455 125.331 128.372 1.00 65.92 212 VAL C CA 1
ATOM 4929 C C . VAL B 1 187 ? 86.368 126.638 129.151 1.00 65.92 212 VAL C C 1
ATOM 4930 O O . VAL B 1 187 ? 85.293 127.200 129.352 1.00 65.92 212 VAL C O 1
ATOM 4934 N N . HIS B 1 188 ? 87.520 127.118 129.607 1.00 69.82 213 HIS C N 1
ATOM 4935 C CA . HIS B 1 188 ? 87.568 128.376 130.331 1.00 69.82 213 HIS C CA 1
ATOM 4936 C C . HIS B 1 188 ? 86.999 129.501 129.478 1.00 69.82 213 HIS C C 1
ATOM 4937 O O . HIS B 1 188 ? 86.958 129.426 128.251 1.00 69.82 213 HIS C O 1
ATOM 4944 N N . GLU B 1 189 ? 86.551 130.561 130.148 1.00 70.91 214 GLU C N 1
ATOM 4945 C CA . GLU B 1 189 ? 85.876 131.641 129.439 1.00 70.91 214 GLU C CA 1
ATOM 4946 C C . GLU B 1 189 ? 86.831 132.367 128.502 1.00 70.91 214 GLU C C 1
ATOM 4947 O O . GLU B 1 189 ? 86.453 132.737 127.387 1.00 70.91 214 GLU C O 1
ATOM 4953 N N . ASP B 1 190 ? 88.078 132.561 128.927 1.00 71.28 215 ASP C N 1
ATOM 4954 C CA . ASP B 1 190 ? 89.040 133.270 128.092 1.00 71.28 215 ASP C CA 1
ATOM 4955 C C . ASP B 1 190 ? 89.358 132.490 126.826 1.00 71.28 215 ASP C C 1
ATOM 4956 O O . ASP B 1 190 ? 89.330 133.042 125.723 1.00 71.28 215 ASP C O 1
ATOM 4961 N N . PHE B 1 191 ? 89.683 131.211 126.965 1.00 63.74 216 PHE C N 1
ATOM 4962 C CA . PHE B 1 191 ? 90.064 130.385 125.824 1.00 63.74 216 PHE C CA 1
ATOM 4963 C C . PHE B 1 191 ? 88.864 129.656 125.242 1.00 63.74 216 PHE C C 1
ATOM 4964 O O . PHE B 1 191 ? 88.920 128.460 125.000 1.00 63.74 216 PHE C O 1
ATOM 4972 N N . ARG B 1 192 ? 87.767 130.359 124.994 1.00 69.18 217 ARG C N 1
ATOM 4973 C CA . ARG B 1 192 ? 86.576 129.685 124.502 1.00 69.18 217 ARG C CA 1
ATOM 4974 C C . ARG B 1 192 ? 86.423 129.761 122.994 1.00 69.18 217 ARG C C 1
ATOM 4975 O O . ARG B 1 192 ? 85.708 128.937 122.418 1.00 69.18 217 ARG C O 1
ATOM 4983 N N . GLU B 1 193 ? 87.069 130.719 122.344 1.00 72.68 218 GLU C N 1
ATOM 4984 C CA . GLU B 1 193 ? 87.068 130.799 120.895 1.00 72.68 218 GLU C CA 1
ATOM 4985 C C . GLU B 1 193 ? 88.393 130.362 120.296 1.00 72.68 218 GLU C C 1
ATOM 4986 O O . GLU B 1 193 ? 88.561 130.440 119.076 1.00 72.68 218 GLU C O 1
ATOM 4992 N N . ASP B 1 194 ? 89.335 129.911 121.118 1.00 69.32 219 ASP C N 1
ATOM 4993 C CA . ASP B 1 194 ? 90.593 129.342 120.653 1.00 69.32 219 ASP C CA 1
ATOM 4994 C C . ASP B 1 194 ? 90.660 127.837 120.820 1.00 69.32 219 ASP C C 1
ATOM 4995 O O . ASP B 1 194 ? 91.261 127.155 119.992 1.00 69.32 219 ASP C O 1
ATOM 5000 N N . ILE B 1 195 ? 90.062 127.311 121.878 1.00 59.89 220 ILE C N 1
ATOM 5001 C CA . ILE B 1 195 ? 90.000 125.883 122.137 1.00 59.89 220 ILE C CA 1
ATOM 5002 C C . ILE B 1 195 ? 88.559 125.446 121.930 1.00 59.89 220 ILE C C 1
ATOM 5003 O O . ILE B 1 195 ? 87.644 125.977 122.569 1.00 59.89 220 ILE C O 1
ATOM 5008 N N . LEU B 1 196 ? 88.351 124.483 121.037 1.00 59.30 221 LEU C N 1
ATOM 5009 C CA . LEU B 1 196 ? 87.013 124.064 120.658 1.00 59.30 221 LEU C CA 1
ATOM 5010 C C . LEU B 1 196 ? 86.619 122.698 121.196 1.00 59.30 221 LEU C C 1
ATOM 5011 O O . LEU B 1 196 ? 85.467 122.295 121.019 1.00 59.30 221 LEU C O 1
ATOM 5016 N N . ASN B 1 197 ? 87.530 121.977 121.835 1.00 56.98 222 ASN C N 1
ATOM 5017 C CA . ASN B 1 197 ? 87.248 120.653 122.359 1.00 56.98 222 ASN C CA 1
ATOM 5018 C C . ASN B 1 197 ? 87.688 120.569 123.809 1.00 56.98 222 ASN C C 1
ATOM 5019 O O . ASN B 1 197 ? 88.695 121.157 124.203 1.00 56.98 222 ASN C O 1
ATOM 5024 N N . CYS B 1 198 ? 86.925 119.823 124.599 1.00 56.32 223 CYS C N 1
ATOM 5025 C CA . CYS B 1 198 ? 87.270 119.557 125.987 1.00 56.32 223 CYS C CA 1
ATOM 5026 C C . CYS B 1 198 ? 87.055 118.077 126.238 1.00 56.32 223 CYS C C 1
ATOM 5027 O O . CYS B 1 198 ? 85.939 117.579 126.092 1.00 56.32 223 CYS C O 1
ATOM 5030 N N . TYR B 1 199 ? 88.122 117.379 126.597 1.00 49.87 224 TYR C N 1
ATOM 5031 C CA . TYR B 1 199 ? 88.091 115.949 126.865 1.00 49.87 224 TYR C CA 1
ATOM 5032 C C . TYR B 1 199 ? 88.416 115.737 128.334 1.00 49.87 224 TYR C C 1
ATOM 5033 O O . TYR B 1 199 ? 89.576 115.854 128.733 1.00 49.87 224 TYR C O 1
ATOM 5042 N N . ASP B 1 200 ? 87.415 115.406 129.137 1.00 52.62 225 ASP C N 1
ATOM 5043 C CA . ASP B 1 200 ? 87.649 115.262 130.563 1.00 52.62 225 ASP C CA 1
ATOM 5044 C C . ASP B 1 200 ? 88.505 114.030 130.838 1.00 52.62 225 ASP C C 1
ATOM 5045 O O . ASP B 1 200 ? 88.893 113.293 129.935 1.00 52.62 225 ASP C O 1
ATOM 5050 N N . VAL B 1 201 ? 88.829 113.819 132.107 1.00 49.95 226 VAL C N 1
ATOM 5051 C CA . VAL B 1 201 ? 89.509 112.605 132.535 1.00 49.95 226 VAL C CA 1
ATOM 5052 C C . VAL B 1 201 ? 88.494 111.475 132.510 1.00 49.95 226 VAL C C 1
ATOM 5053 O O . VAL B 1 201 ? 87.296 111.719 132.351 1.00 49.95 226 VAL C O 1
ATOM 5057 N N . TYR B 1 202 ? 88.945 110.234 132.652 1.00 48.11 227 TYR C N 1
ATOM 5058 C CA . TYR B 1 202 ? 88.013 109.127 132.525 1.00 48.11 227 TYR C CA 1
ATOM 5059 C C . TYR B 1 202 ? 87.052 109.077 133.699 1.00 48.11 227 TYR C C 1
ATOM 5060 O O . TYR B 1 202 ? 87.440 109.244 134.856 1.00 48.11 227 TYR C O 1
ATOM 5069 N N . SER B 1 203 ? 85.786 108.827 133.385 1.00 54.56 228 SER C N 1
ATOM 5070 C CA . SER B 1 203 ? 84.737 108.613 134.359 1.00 54.56 228 SER C CA 1
ATOM 5071 C C . SER B 1 203 ? 83.651 107.863 133.619 1.00 54.56 228 SER C C 1
ATOM 5072 O O . SER B 1 203 ? 83.477 108.095 132.418 1.00 54.56 228 SER C O 1
ATOM 5075 N N . PRO B 1 204 ? 82.927 106.954 134.268 1.00 57.13 229 PRO C N 1
ATOM 5076 C CA . PRO B 1 204 ? 81.936 106.161 133.532 1.00 57.13 229 PRO C CA 1
ATOM 5077 C C . PRO B 1 204 ? 80.751 106.965 133.037 1.00 57.13 229 PRO C C 1
ATOM 5078 O O . PRO B 1 204 ? 80.050 106.499 132.133 1.00 57.13 229 PRO C O 1
ATOM 5082 N N . ASP B 1 205 ? 80.499 108.150 133.582 1.00 60.58 230 ASP C N 1
ATOM 5083 C CA . ASP B 1 205 ? 79.392 108.966 133.109 1.00 60.58 230 ASP C CA 1
ATOM 5084 C C . ASP B 1 205 ? 79.776 109.876 131.957 1.00 60.58 230 ASP C C 1
ATOM 5085 O O . ASP B 1 205 ? 78.889 110.378 131.262 1.00 60.58 230 ASP C O 1
ATOM 5090 N N . LYS B 1 206 ? 81.063 110.112 131.752 1.00 57.30 231 LYS C N 1
ATOM 5091 C CA . LYS B 1 206 ? 81.568 110.892 130.630 1.00 57.30 231 LYS C CA 1
ATOM 5092 C C . LYS B 1 206 ? 82.251 109.904 129.700 1.00 57.30 231 LYS C C 1
ATOM 5093 O O . LYS B 1 206 ? 83.456 109.691 129.782 1.00 57.30 231 LYS C O 1
ATOM 5099 N N . GLU B 1 207 ? 81.476 109.293 128.816 1.00 54.72 232 GLU C N 1
ATOM 5100 C CA . GLU B 1 207 ? 81.990 108.188 128.022 1.00 54.72 232 GLU C CA 1
ATOM 5101 C C . GLU B 1 207 ? 81.275 108.178 126.686 1.00 54.72 232 GLU C C 1
ATOM 5102 O O . GLU B 1 207 ? 80.055 108.012 126.640 1.00 54.72 232 GLU C O 1
ATOM 5108 N N . ASP B 1 208 ? 82.031 108.356 125.612 1.00 53.07 233 ASP C N 1
ATOM 5109 C CA . ASP B 1 208 ? 81.448 108.388 124.283 1.00 53.07 233 ASP C CA 1
ATOM 5110 C C . ASP B 1 208 ? 80.792 107.055 123.971 1.00 53.07 233 ASP C C 1
ATOM 5111 O O . ASP B 1 208 ? 81.392 105.997 124.163 1.00 53.07 233 ASP C O 1
ATOM 5116 N N . GLN B 1 209 ? 79.548 107.104 123.500 1.00 51.28 234 GLN C N 1
ATOM 5117 C CA . GLN B 1 209 ? 78.817 105.901 123.127 1.00 51.28 234 GLN C CA 1
ATOM 5118 C C . GLN B 1 209 ? 78.202 106.037 121.744 1.00 51.28 234 GLN C C 1
ATOM 5119 O O . GLN B 1 209 ? 77.170 105.431 121.458 1.00 51.28 234 GLN C O 1
ATOM 5125 N N . LEU B 1 210 ? 78.826 106.824 120.876 1.00 51.21 235 LEU C N 1
ATOM 5126 C CA . LEU B 1 210 ? 78.363 107.045 119.520 1.00 51.21 235 LEU C CA 1
ATOM 5127 C C . LEU B 1 210 ? 79.388 106.529 118.521 1.00 51.21 235 LEU C C 1
ATOM 5128 O O . LEU B 1 210 ? 80.587 106.523 118.807 1.00 51.21 235 LEU C O 1
ATOM 5133 N N . PRO B 1 211 ? 78.954 106.100 117.342 1.00 50.86 236 PRO C N 1
ATOM 5134 C CA . PRO B 1 211 ? 79.904 105.604 116.347 1.00 50.86 236 PRO C CA 1
ATOM 5135 C C . PRO B 1 211 ? 80.783 106.708 115.793 1.00 50.86 236 PRO C C 1
ATOM 5136 O O . PRO B 1 211 ? 80.408 107.880 115.765 1.00 50.86 236 PRO C O 1
ATOM 5140 N N . PHE B 1 212 ? 81.970 106.315 115.340 1.00 50.08 237 PHE C N 1
ATOM 5141 C CA . PHE B 1 212 ? 82.909 107.229 114.714 1.00 50.08 237 PHE C CA 1
ATOM 5142 C C . PHE B 1 212 ? 83.639 106.492 113.605 1.00 50.08 237 PHE C C 1
ATOM 5143 O O . PHE B 1 212 ? 83.476 105.286 113.428 1.00 50.08 237 PHE C O 1
ATOM 5151 N N . GLY B 1 213 ? 84.434 107.229 112.838 1.00 53.56 238 GLY C N 1
ATOM 5152 C CA . GLY B 1 213 ? 85.123 106.661 111.705 1.00 53.56 238 GLY C CA 1
ATOM 5153 C C . GLY B 1 213 ? 84.158 106.192 110.637 1.00 53.56 238 GLY C C 1
ATOM 5154 O O . GLY B 1 213 ? 83.171 106.863 110.333 1.00 53.56 238 GLY C O 1
ATOM 5155 N N . PRO B 1 214 ? 84.437 105.038 110.024 1.00 54.27 239 PRO C N 1
ATOM 5156 C CA . PRO B 1 214 ? 83.467 104.444 109.093 1.00 54.27 239 PRO C CA 1
ATOM 5157 C C . PRO B 1 214 ? 82.182 103.964 109.747 1.00 54.27 239 PRO C C 1
ATOM 5158 O O . PRO B 1 214 ? 81.274 103.533 109.028 1.00 54.27 239 PRO C O 1
ATOM 5162 N N . GLN B 1 215 ? 82.086 103.988 111.073 1.00 58.05 240 GLN C N 1
ATOM 5163 C CA . GLN B 1 215 ? 80.828 103.838 111.800 1.00 58.05 240 GLN C CA 1
ATOM 5164 C C . GLN B 1 215 ? 80.125 102.515 111.537 1.00 58.05 240 GLN C C 1
ATOM 5165 O O . GLN B 1 215 ? 78.925 102.398 111.793 1.00 58.05 240 GLN C O 1
ATOM 5171 N N . ASN B 1 216 ? 80.828 101.495 111.053 1.00 66.64 241 ASN C N 1
ATOM 5172 C CA . ASN B 1 216 ? 80.162 100.278 110.608 1.00 66.64 241 ASN C CA 1
ATOM 5173 C C . ASN B 1 216 ? 80.456 99.055 111.467 1.00 66.64 241 ASN C C 1
ATOM 5174 O O . ASN B 1 216 ? 79.524 98.417 111.961 1.00 66.64 241 ASN C O 1
ATOM 5179 N N . GLY B 1 217 ? 81.723 98.708 111.675 1.00 57.10 242 GLY C N 1
ATOM 5180 C CA . GLY B 1 217 ? 82.087 97.434 112.264 1.00 57.10 242 GLY C CA 1
ATOM 5181 C C . GLY B 1 217 ? 81.873 97.377 113.758 1.00 57.10 242 GLY C C 1
ATOM 5182 O O . GLY B 1 217 ? 81.050 98.103 114.321 1.00 57.10 242 GLY C O 1
ATOM 5183 N N . THR B 1 218 ? 82.614 96.490 114.414 1.00 49.88 243 THR C N 1
ATOM 5184 C CA . THR B 1 218 ? 82.579 96.414 115.865 1.00 49.88 243 THR C CA 1
ATOM 5185 C C . THR B 1 218 ? 83.649 97.266 116.520 1.00 49.88 243 THR C C 1
ATOM 5186 O O . THR B 1 218 ? 83.575 97.508 117.726 1.00 49.88 243 THR C O 1
ATOM 5190 N N . ALA B 1 219 ? 84.635 97.725 115.763 1.00 47.88 244 ALA C N 1
ATOM 5191 C CA . ALA B 1 219 ? 85.648 98.616 116.300 1.00 47.88 244 ALA C CA 1
ATOM 5192 C C . ALA B 1 219 ? 85.225 100.071 116.258 1.00 47.88 244 ALA C C 1
ATOM 5193 O O . ALA B 1 219 ? 85.987 100.929 116.708 1.00 47.88 244 ALA C O 1
ATOM 5195 N N . TRP B 1 220 ? 84.041 100.368 115.726 1.00 48.21 245 TRP C N 1
ATOM 5196 C CA . TRP B 1 220 ? 83.582 101.740 115.583 1.00 48.21 245 TRP C CA 1
ATOM 5197 C C . TRP B 1 220 ? 82.208 101.982 116.194 1.00 48.21 245 TRP C C 1
ATOM 5198 O O . TRP B 1 220 ? 81.653 103.062 116.008 1.00 48.21 245 TRP C O 1
ATOM 5209 N N . THR B 1 221 ? 81.634 101.011 116.895 1.00 48.04 246 THR C N 1
ATOM 5210 C CA . THR B 1 221 ? 80.384 101.205 117.611 1.00 48.04 246 THR C CA 1
ATOM 5211 C C . THR B 1 221 ? 80.561 100.759 119.053 1.00 48.04 246 THR C C 1
ATOM 5212 O O . THR B 1 221 ? 81.436 99.954 119.367 1.00 48.04 246 THR C O 1
ATOM 5216 N N . TYR B 1 222 ? 79.709 101.277 119.930 1.00 48.34 247 TYR C N 1
ATOM 5217 C CA . TYR B 1 222 ? 79.845 101.055 121.362 1.00 48.34 247 TYR C CA 1
ATOM 5218 C C . TYR B 1 222 ? 79.105 99.798 121.786 1.00 48.34 247 TYR C C 1
ATOM 5219 O O . TYR B 1 222 ? 77.961 99.577 121.382 1.00 48.34 247 TYR C O 1
ATOM 5228 N N . HIS B 1 223 ? 79.755 98.990 122.617 1.00 49.22 248 HIS C N 1
ATOM 5229 C CA . HIS B 1 223 ? 79.172 97.779 123.174 1.00 49.22 248 HIS C CA 1
ATOM 5230 C C . HIS B 1 223 ? 79.171 97.877 124.688 1.00 49.22 248 HIS C C 1
ATOM 5231 O O . HIS B 1 223 ? 80.219 98.091 125.298 1.00 49.22 248 HIS C O 1
ATOM 5238 N N . SER B 1 224 ? 78.001 97.712 125.290 1.00 53.43 249 SER C N 1
ATOM 5239 C CA . SER B 1 224 ? 77.862 97.856 126.727 1.00 53.43 249 SER C CA 1
ATOM 5240 C C . SER B 1 224 ? 78.617 96.753 127.460 1.00 53.43 249 SER C C 1
ATOM 5241 O O . SER B 1 224 ? 79.153 95.820 126.864 1.00 53.43 249 SER C O 1
ATOM 5244 N N . GLN B 1 225 ? 78.658 96.873 128.784 1.00 52.07 250 GLN C N 1
ATOM 5245 C CA . GLN B 1 225 ? 79.322 95.872 129.603 1.00 52.07 250 GLN C CA 1
ATOM 5246 C C . GLN B 1 225 ? 78.513 94.592 129.733 1.00 52.07 250 GLN C C 1
ATOM 5247 O O . GLN B 1 225 ? 79.072 93.557 130.096 1.00 52.07 250 GLN C O 1
ATOM 5253 N N . ASN B 1 226 ? 77.217 94.630 129.453 1.00 57.65 251 ASN C N 1
ATOM 5254 C CA . ASN B 1 226 ? 76.416 93.416 129.497 1.00 57.65 251 ASN C CA 1
ATOM 5255 C C . ASN B 1 226 ? 76.347 92.714 128.153 1.00 57.65 251 ASN C C 1
ATOM 5256 O O . ASN B 1 226 ? 76.090 91.508 128.109 1.00 57.65 251 ASN C O 1
ATOM 5261 N N . GLU B 1 227 ? 76.554 93.436 127.054 1.00 58.99 252 GLU C N 1
ATOM 5262 C CA . GLU B 1 227 ? 76.753 92.769 125.775 1.00 58.99 252 GLU C CA 1
ATOM 5263 C C . GLU B 1 227 ? 78.130 92.130 125.721 1.00 58.99 252 GLU C C 1
ATOM 5264 O O . GLU B 1 227 ? 78.276 90.967 125.336 1.00 58.99 252 GLU C O 1
ATOM 5270 N N . LEU B 1 228 ? 79.152 92.888 126.092 1.00 54.49 253 LEU C N 1
ATOM 5271 C CA . LEU B 1 228 ? 80.509 92.382 126.252 1.00 54.49 253 LEU C CA 1
ATOM 5272 C C . LEU B 1 228 ? 80.615 91.854 127.668 1.00 54.49 253 LEU C C 1
ATOM 5273 O O . LEU B 1 228 ? 81.068 92.558 128.568 1.00 54.49 253 LEU C O 1
ATOM 5278 N N . GLY B 1 229 ? 80.198 90.610 127.880 1.00 55.37 254 GLY C N 1
ATOM 5279 C CA . GLY B 1 229 ? 80.156 90.116 129.241 1.00 55.37 254 GLY C CA 1
ATOM 5280 C C . GLY B 1 229 ? 81.517 90.260 129.877 1.00 55.37 254 GLY C C 1
ATOM 5281 O O . GLY B 1 229 ? 82.419 89.456 129.634 1.00 55.37 254 GLY C O 1
ATOM 5282 N N . GLY B 1 230 ? 81.669 91.291 130.701 1.00 53.78 255 GLY C N 1
ATOM 5283 C CA . GLY B 1 230 ? 82.987 91.682 131.153 1.00 53.78 255 GLY C CA 1
ATOM 5284 C C . GLY B 1 230 ? 82.917 92.395 132.482 1.00 53.78 255 GLY C C 1
ATOM 5285 O O . GLY B 1 230 ? 81.840 92.645 133.024 1.00 53.78 255 GLY C O 1
ATOM 5286 N N . SER B 1 231 ? 84.093 92.733 132.996 1.00 49.84 256 SER C N 1
ATOM 5287 C CA . SER B 1 231 ? 84.246 93.217 134.353 1.00 49.84 256 SER C CA 1
ATOM 5288 C C . SER B 1 231 ? 85.165 94.428 134.372 1.00 49.84 256 SER C C 1
ATOM 5289 O O . SER B 1 231 ? 85.702 94.845 133.347 1.00 49.84 256 SER C O 1
ATOM 5292 N N . SER B 1 232 ? 85.361 94.977 135.566 1.00 47.20 257 SER C N 1
ATOM 5293 C CA . SER B 1 232 ? 86.142 96.186 135.748 1.00 47.20 257 SER C CA 1
ATOM 5294 C C . SER B 1 232 ? 87.629 95.890 135.603 1.00 47.20 257 SER C C 1
ATOM 5295 O O . SER B 1 232 ? 88.042 94.784 135.257 1.00 47.20 257 SER C O 1
ATOM 5298 N N . HIS B 1 233 ? 88.447 96.905 135.860 1.00 44.86 258 HIS C N 1
ATOM 5299 C CA . HIS B 1 233 ? 89.897 96.742 135.839 1.00 44.86 258 HIS C CA 1
ATOM 5300 C C . HIS B 1 233 ? 90.519 97.926 136.550 1.00 44.86 258 HIS C C 1
ATOM 5301 O O . HIS B 1 233 ? 90.265 99.070 136.174 1.00 44.86 258 HIS C O 1
ATOM 5308 N N . TRP B 1 234 ? 91.340 97.655 137.555 1.00 46.84 259 TRP C N 1
ATOM 5309 C CA . TRP B 1 234 ? 91.968 98.693 138.364 1.00 46.84 259 TRP C CA 1
ATOM 5310 C C . TRP B 1 234 ? 93.343 98.985 137.787 1.00 46.84 259 TRP C C 1
ATOM 5311 O O . TRP B 1 234 ? 94.302 98.261 138.048 1.00 46.84 259 TRP C O 1
ATOM 5322 N N . GLY B 1 235 ? 93.442 100.054 137.007 1.00 48.98 260 GLY C N 1
ATOM 5323 C CA . GLY B 1 235 ? 94.690 100.440 136.378 1.00 48.98 260 GLY C CA 1
ATOM 5324 C C . GLY B 1 235 ? 95.584 101.233 137.301 1.00 48.98 260 GLY C C 1
ATOM 5325 O O . GLY B 1 235 ? 95.583 101.045 138.519 1.00 48.98 260 GLY C O 1
ATOM 5326 N N . ARG B 1 236 ? 96.361 102.138 136.717 1.00 52.65 261 ARG C N 1
ATOM 5327 C CA . ARG B 1 236 ? 97.272 102.974 137.480 1.00 52.65 261 ARG C CA 1
ATOM 5328 C C . ARG B 1 236 ? 96.718 104.358 137.764 1.00 52.65 261 ARG C C 1
ATOM 5329 O O . ARG B 1 236 ? 97.328 105.104 138.533 1.00 52.65 261 ARG C O 1
ATOM 5337 N N . LEU B 1 237 ? 95.597 104.722 137.157 1.00 49.36 262 LEU C N 1
ATOM 5338 C CA . LEU B 1 237 ? 94.948 105.996 137.419 1.00 49.36 262 LEU C CA 1
ATOM 5339 C C . LEU B 1 237 ? 93.553 105.824 137.987 1.00 49.36 262 LEU C C 1
ATOM 5340 O O . LEU B 1 237 ? 93.213 106.464 138.986 1.00 49.36 262 LEU C O 1
ATOM 5345 N N . THR B 1 238 ? 92.734 104.975 137.379 1.00 48.25 263 THR C N 1
ATOM 5346 C CA . THR B 1 238 ? 91.352 104.808 137.786 1.00 48.25 263 THR C CA 1
ATOM 5347 C C . THR B 1 238 ? 90.979 103.345 137.618 1.00 48.25 263 THR C C 1
ATOM 5348 O O . THR B 1 238 ? 91.831 102.496 137.355 1.00 48.25 263 THR C O 1
ATOM 5352 N N . SER B 1 239 ? 89.695 103.054 137.770 1.00 46.33 264 SER C N 1
ATOM 5353 C CA . SER B 1 239 ? 89.134 101.758 137.433 1.00 46.33 264 SER C CA 1
ATOM 5354 C C . SER B 1 239 ? 88.240 101.922 136.217 1.00 46.33 264 SER C C 1
ATOM 5355 O O . SER B 1 239 ? 87.343 102.767 136.212 1.00 46.33 264 SER C O 1
ATOM 5358 N N . TYR B 1 240 ? 88.491 101.119 135.193 1.00 43.85 265 TYR C N 1
ATOM 5359 C CA . TYR B 1 240 ? 87.838 101.261 133.906 1.00 43.85 265 TYR C CA 1
ATOM 5360 C C . TYR B 1 240 ? 86.746 100.218 133.755 1.00 43.85 265 TYR C C 1
ATOM 5361 O O . TYR B 1 240 ? 86.830 99.125 134.312 1.00 43.85 265 TYR C O 1
ATOM 5370 N N . SER B 1 241 ? 85.719 100.564 132.992 1.00 44.17 266 SER C N 1
ATOM 5371 C CA . SER B 1 241 ? 84.544 99.718 132.862 1.00 44.17 266 SER C CA 1
ATOM 5372 C C . SER B 1 241 ? 84.844 98.564 131.911 1.00 44.17 266 SER C C 1
ATOM 5373 O O . SER B 1 241 ? 85.990 98.318 131.534 1.00 44.17 266 SER C O 1
ATOM 5376 N N . GLY B 1 242 ? 83.811 97.836 131.512 1.00 47.02 267 GLY C N 1
ATOM 5377 C CA . GLY B 1 242 ? 84.025 96.617 130.767 1.00 47.02 267 GLY C CA 1
ATOM 5378 C C . GLY B 1 242 ? 83.570 96.620 129.327 1.00 47.02 267 GLY C C 1
ATOM 5379 O O . GLY B 1 242 ? 83.699 95.604 128.645 1.00 47.02 267 GLY C O 1
ATOM 5380 N N . GLY B 1 243 ? 83.028 97.736 128.844 1.00 46.17 268 GLY C N 1
ATOM 5381 C CA . GLY B 1 243 ? 82.576 97.846 127.481 1.00 46.17 268 GLY C CA 1
ATOM 5382 C C . GLY B 1 243 ? 83.449 98.764 126.649 1.00 46.17 268 GLY C C 1
ATOM 5383 O O . GLY B 1 243 ? 84.501 99.234 127.079 1.00 46.17 268 GLY C O 1
ATOM 5384 N N . GLY B 1 244 ? 82.993 99.014 125.429 1.00 46.06 269 GLY C N 1
ATOM 5385 C CA . GLY B 1 244 ? 83.699 99.938 124.572 1.00 46.06 269 GLY C CA 1
ATOM 5386 C C . GLY B 1 244 ? 83.815 99.471 123.142 1.00 46.06 269 GLY C C 1
ATOM 5387 O O . GLY B 1 244 ? 82.952 98.743 122.654 1.00 46.06 269 GLY C O 1
ATOM 5388 N N . TYR B 1 245 ? 84.880 99.878 122.461 1.00 45.55 270 TYR C N 1
ATOM 5389 C CA . TYR B 1 245 ? 85.074 99.585 121.047 1.00 45.55 270 TYR C CA 1
ATOM 5390 C C . TYR B 1 245 ? 86.148 98.518 120.908 1.00 45.55 270 TYR C C 1
ATOM 5391 O O . TYR B 1 245 ? 87.273 98.718 121.364 1.00 45.55 270 TYR C O 1
ATOM 5400 N N . TYR B 1 246 ? 85.816 97.397 120.280 1.00 46.73 271 TYR C N 1
ATOM 5401 C CA . TYR B 1 246 ? 86.720 96.259 120.265 1.00 46.73 271 TYR C CA 1
ATOM 5402 C C . TYR B 1 246 ? 86.863 95.667 118.871 1.00 46.73 271 TYR C C 1
ATOM 5403 O O . TYR B 1 246 ? 86.067 95.926 117.971 1.00 46.73 271 TYR C O 1
ATOM 5412 N N . LEU B 1 247 ? 87.901 94.853 118.722 1.00 45.51 272 LEU C N 1
ATOM 5413 C CA . LEU B 1 247 ? 88.169 94.123 117.493 1.00 45.51 272 LEU C CA 1
ATOM 5414 C C . LEU B 1 247 ? 88.899 92.837 117.839 1.00 45.51 272 LEU C C 1
ATOM 5415 O O . LEU B 1 247 ? 89.881 92.865 118.584 1.00 45.51 272 LEU C O 1
ATOM 5420 N N . ASP B 1 248 ? 88.420 91.719 117.303 1.00 49.71 273 ASP C N 1
ATOM 5421 C CA . ASP B 1 248 ? 89.053 90.422 117.483 1.00 49.71 273 ASP C CA 1
ATOM 5422 C C . ASP B 1 248 ? 89.941 90.123 116.290 1.00 49.71 273 ASP C C 1
ATOM 5423 O O . ASP B 1 248 ? 89.499 90.221 115.144 1.00 49.71 273 ASP C O 1
ATOM 5428 N N . LEU B 1 249 ? 91.162 89.737 116.557 1.00 50.62 274 LEU C N 1
ATOM 5429 C CA . LEU B 1 249 ? 92.093 89.466 115.483 1.00 50.62 274 LEU C CA 1
ATOM 5430 C C . LEU B 1 249 ? 91.856 88.075 114.900 1.00 50.62 274 LEU C C 1
ATOM 5431 O O . LEU B 1 249 ? 91.485 87.147 115.618 1.00 50.62 274 LEU C O 1
ATOM 5436 N N . PRO B 1 250 ? 92.064 87.914 113.603 1.00 55.42 275 PRO C N 1
ATOM 5437 C CA . PRO B 1 250 ? 91.740 86.657 112.926 1.00 55.42 275 PRO C CA 1
ATOM 5438 C C . PRO B 1 250 ? 92.846 85.620 113.094 1.00 55.42 275 PRO C C 1
ATOM 5439 O O . PRO B 1 250 ? 93.770 85.772 113.886 1.00 55.42 275 PRO C O 1
ATOM 5443 N N . GLY B 1 251 ? 92.725 84.544 112.326 1.00 57.06 276 GLY C N 1
ATOM 5444 C CA . GLY B 1 251 ? 93.651 83.438 112.422 1.00 57.06 276 GLY C CA 1
ATOM 5445 C C . GLY B 1 251 ? 95.071 83.742 111.997 1.00 57.06 276 GLY C C 1
ATOM 5446 O O . GLY B 1 251 ? 95.974 83.770 112.834 1.00 57.06 276 GLY C O 1
ATOM 5447 N N . SER B 1 252 ? 95.289 83.972 110.707 1.00 56.56 277 SER C N 1
ATOM 5448 C CA . SER B 1 252 ? 96.642 84.100 110.197 1.00 56.56 277 SER C CA 1
ATOM 5449 C C . SER B 1 252 ? 97.270 85.410 110.655 1.00 56.56 277 SER C C 1
ATOM 5450 O O . SER B 1 252 ? 96.641 86.240 111.305 1.00 56.56 277 SER C O 1
ATOM 5453 N N . ARG B 1 253 ? 98.537 85.588 110.304 1.00 56.29 278 ARG C N 1
ATOM 5454 C CA . ARG B 1 253 ? 99.252 86.807 110.644 1.00 56.29 278 ARG C CA 1
ATOM 5455 C C . ARG B 1 253 ? 99.051 87.907 109.617 1.00 56.29 278 ARG C C 1
ATOM 5456 O O . ARG B 1 253 ? 99.008 89.083 109.985 1.00 56.29 278 ARG C O 1
ATOM 5464 N N . GLN B 1 254 ? 98.917 87.563 108.338 1.00 60.39 279 GLN C N 1
ATOM 5465 C CA . GLN B 1 254 ? 98.721 88.601 107.334 1.00 60.39 279 GLN C CA 1
ATOM 5466 C C . GLN B 1 254 ? 97.333 89.212 107.439 1.00 60.39 279 GLN C C 1
ATOM 5467 O O . GLN B 1 254 ? 97.164 90.423 107.251 1.00 60.39 279 GLN C O 1
ATOM 5473 N N . ALA B 1 255 ? 96.327 88.398 107.748 1.00 57.46 280 ALA C N 1
ATOM 5474 C CA . ALA B 1 255 ? 94.996 88.943 107.970 1.00 57.46 280 ALA C CA 1
ATOM 5475 C C . ALA B 1 255 ? 94.988 89.900 109.152 1.00 57.46 280 ALA C C 1
ATOM 5476 O O . ALA B 1 255 ? 94.364 90.965 109.095 1.00 57.46 280 ALA C O 1
ATOM 5478 N N . SER B 1 256 ? 95.692 89.547 110.227 1.00 55.01 281 SER C N 1
ATOM 5479 C CA . SER B 1 256 ? 95.794 90.440 111.374 1.00 55.01 281 SER C CA 1
ATOM 5480 C C . SER B 1 256 ? 96.543 91.714 111.021 1.00 55.01 281 SER C C 1
ATOM 5481 O O . SER B 1 256 ? 96.183 92.801 111.487 1.00 55.01 281 SER C O 1
ATOM 5484 N N . ALA B 1 257 ? 97.589 91.606 110.206 1.00 57.91 282 ALA C N 1
ATOM 5485 C CA . ALA B 1 257 ? 98.313 92.797 109.787 1.00 57.91 282 ALA C CA 1
ATOM 5486 C C . ALA B 1 257 ? 97.415 93.729 108.990 1.00 57.91 282 ALA C C 1
ATOM 5487 O O . ALA B 1 257 ? 97.450 94.949 109.179 1.00 57.91 282 ALA C O 1
ATOM 5489 N N . GLU B 1 258 ? 96.585 93.172 108.110 1.00 60.19 283 GLU C N 1
ATOM 5490 C CA . GLU B 1 258 ? 95.681 94.012 107.333 1.00 60.19 283 GLU C CA 1
ATOM 5491 C C . GLU B 1 258 ? 94.603 94.632 108.210 1.00 60.19 283 GLU C C 1
ATOM 5492 O O . GLU B 1 258 ? 94.228 95.792 108.012 1.00 60.19 283 GLU C O 1
ATOM 5498 N N . ALA B 1 259 ? 94.093 93.881 109.185 1.00 55.27 284 ALA C N 1
ATOM 5499 C CA . ALA B 1 259 ? 93.098 94.446 110.089 1.00 55.27 284 ALA C CA 1
ATOM 5500 C C . ALA B 1 259 ? 93.673 95.605 110.888 1.00 55.27 284 ALA C C 1
ATOM 5501 O O . ALA B 1 259 ? 93.028 96.648 111.037 1.00 55.27 284 ALA C O 1
ATOM 5503 N N . LEU B 1 260 ? 94.894 95.451 111.399 1.00 53.74 285 LEU C N 1
ATOM 5504 C CA . LEU B 1 260 ? 95.516 96.537 112.147 1.00 53.74 285 LEU C CA 1
ATOM 5505 C C . LEU B 1 260 ? 95.820 97.727 111.249 1.00 53.74 285 LEU C C 1
ATOM 5506 O O . LEU B 1 260 ? 95.698 98.880 111.676 1.00 53.74 285 LEU C O 1
ATOM 5511 N N . GLN B 1 261 ? 96.228 97.472 110.007 1.00 57.19 286 GLN C N 1
ATOM 5512 C CA . GLN B 1 261 ? 96.446 98.562 109.064 1.00 57.19 286 GLN C CA 1
ATOM 5513 C C . GLN B 1 261 ? 95.162 99.338 108.821 1.00 57.19 286 GLN C C 1
ATOM 5514 O O . GLN B 1 261 ? 95.177 100.570 108.739 1.00 57.19 286 GLN C O 1
ATOM 5520 N N . GLY B 1 262 ? 94.038 98.634 108.710 1.00 55.07 287 GLY C N 1
ATOM 5521 C CA . GLY B 1 262 ? 92.765 99.313 108.561 1.00 55.07 287 GLY C CA 1
ATOM 5522 C C . GLY B 1 262 ? 92.349 100.083 109.795 1.00 55.07 287 GLY C C 1
ATOM 5523 O O . GLY B 1 262 ? 91.722 101.137 109.688 1.00 55.07 287 GLY C O 1
ATOM 5524 N N . LEU B 1 263 ? 92.672 99.566 110.979 1.00 51.37 288 LEU C N 1
ATOM 5525 C CA . LEU B 1 263 ? 92.395 100.306 112.206 1.00 51.37 288 LEU C CA 1
ATOM 5526 C C . LEU B 1 263 ? 93.267 101.541 112.334 1.00 51.37 288 LEU C C 1
ATOM 5527 O O . LEU B 1 263 ? 92.872 102.508 112.985 1.00 51.37 288 LEU C O 1
ATOM 5532 N N . GLN B 1 264 ? 94.461 101.522 111.762 1.00 54.51 289 GLN C N 1
ATOM 5533 C CA . GLN B 1 264 ? 95.339 102.674 111.899 1.00 54.51 289 GLN C CA 1
ATOM 5534 C C . GLN B 1 264 ? 95.086 103.736 110.843 1.00 54.51 289 GLN C C 1
ATOM 5535 O O . GLN B 1 264 ? 95.197 104.928 111.136 1.00 54.51 289 GLN C O 1
ATOM 5541 N N . GLU B 1 265 ? 94.755 103.340 109.614 1.00 60.51 290 GLU C N 1
ATOM 5542 C CA . GLU B 1 265 ? 94.506 104.334 108.575 1.00 60.51 290 GLU C CA 1
ATOM 5543 C C . GLU B 1 265 ? 93.292 105.187 108.914 1.00 60.51 290 GLU C C 1
ATOM 5544 O O . GLU B 1 265 ? 93.383 106.416 108.967 1.00 60.51 290 GLU C O 1
ATOM 5550 N N . GLY B 1 266 ? 92.147 104.559 109.145 1.00 55.27 291 GLY C N 1
ATOM 5551 C CA . GLY B 1 266 ? 91.036 105.285 109.724 1.00 55.27 291 GLY C CA 1
ATOM 5552 C C . GLY B 1 266 ? 91.316 105.483 111.194 1.00 55.27 291 GLY C C 1
ATOM 5553 O O . GLY B 1 266 ? 91.440 104.504 111.925 1.00 55.27 291 GLY C O 1
ATOM 5554 N N . LEU B 1 267 ? 91.403 106.724 111.656 1.00 50.44 292 LEU C N 1
ATOM 5555 C CA . LEU B 1 267 ? 92.118 106.993 112.897 1.00 50.44 292 LEU C CA 1
ATOM 5556 C C . LEU B 1 267 ? 91.386 106.481 114.128 1.00 50.44 292 LEU C C 1
ATOM 5557 O O . LEU B 1 267 ? 90.524 107.167 114.679 1.00 50.44 292 LEU C O 1
ATOM 5562 N N . TRP B 1 268 ? 91.757 105.280 114.576 1.00 45.21 293 TRP C N 1
ATOM 5563 C CA . TRP B 1 268 ? 91.090 104.653 115.710 1.00 45.21 293 TRP C CA 1
ATOM 5564 C C . TRP B 1 268 ? 91.479 105.317 117.020 1.00 45.21 293 TRP C C 1
ATOM 5565 O O . TRP B 1 268 ? 90.651 105.437 117.926 1.00 45.21 293 TRP C O 1
ATOM 5576 N N . LEU B 1 269 ? 92.730 105.743 117.148 1.00 47.81 294 LEU C N 1
ATOM 5577 C CA . LEU B 1 269 ? 93.220 106.370 118.369 1.00 47.81 294 LEU C CA 1
ATOM 5578 C C . LEU B 1 269 ? 93.327 107.873 118.149 1.00 47.81 294 LEU C C 1
ATOM 5579 O O . LEU B 1 269 ? 94.241 108.341 117.468 1.00 47.81 294 LEU C O 1
ATOM 5584 N N . ASP B 1 270 ? 92.395 108.624 118.717 1.00 49.71 295 ASP C N 1
ATOM 5585 C CA . ASP B 1 270 ? 92.423 110.078 118.718 1.00 49.71 295 ASP C CA 1
ATOM 5586 C C . ASP B 1 270 ? 92.522 110.553 120.161 1.00 49.71 295 ASP C C 1
ATOM 5587 O O . ASP B 1 270 ? 92.753 109.761 121.072 1.00 49.71 295 ASP C O 1
ATOM 5592 N N . ARG B 1 271 ? 92.359 111.854 120.377 1.00 48.30 296 ARG C N 1
ATOM 5593 C CA . ARG B 1 271 ? 92.497 112.367 121.733 1.00 48.30 296 ARG C CA 1
ATOM 5594 C C . ARG B 1 271 ? 91.306 112.058 122.620 1.00 48.30 296 ARG C C 1
ATOM 5595 O O . ARG B 1 271 ? 91.360 112.352 123.815 1.00 48.30 296 ARG C O 1
ATOM 5603 N N . GLY B 1 272 ? 90.235 111.482 122.084 1.00 45.42 297 GLY C N 1
ATOM 5604 C CA . GLY B 1 272 ? 89.200 110.975 122.957 1.00 45.42 297 GLY C CA 1
ATOM 5605 C C . GLY B 1 272 ? 89.568 109.686 123.645 1.00 45.42 297 GLY C C 1
ATOM 5606 O O . GLY B 1 272 ? 88.953 109.335 124.652 1.00 45.42 297 GLY C O 1
ATOM 5607 N N . THR B 1 273 ? 90.568 108.983 123.129 1.00 44.06 298 THR C N 1
ATOM 5608 C CA . THR B 1 273 ? 90.950 107.689 123.668 1.00 44.06 298 THR C CA 1
ATOM 5609 C C . THR B 1 273 ? 91.551 107.839 125.053 1.00 44.06 298 THR C C 1
ATOM 5610 O O . THR B 1 273 ? 92.397 108.700 125.287 1.00 44.06 298 THR C O 1
ATOM 5614 N N . ARG B 1 274 ? 91.113 106.992 125.969 1.00 43.03 299 ARG C N 1
ATOM 5615 C CA . ARG B 1 274 ? 91.587 107.032 127.342 1.00 43.03 299 ARG C CA 1
ATOM 5616 C C . ARG B 1 274 ? 92.361 105.795 127.752 1.00 43.03 299 ARG C C 1
ATOM 5617 O O . ARG B 1 274 ? 93.289 105.905 128.548 1.00 43.03 299 ARG C O 1
ATOM 5625 N N . VAL B 1 275 ? 92.009 104.621 127.240 1.00 40.51 300 VAL C N 1
ATOM 5626 C CA . VAL B 1 275 ? 92.706 103.392 127.593 1.00 40.51 300 VAL C CA 1
ATOM 5627 C C . VAL B 1 275 ? 92.493 102.350 126.504 1.00 40.51 300 VAL C C 1
ATOM 5628 O O . VAL B 1 275 ? 91.413 102.263 125.907 1.00 40.51 300 VAL C O 1
ATOM 5632 N N . VAL B 1 276 ? 93.546 101.570 126.248 1.00 40.00 301 VAL C N 1
ATOM 5633 C CA . VAL B 1 276 ? 93.565 100.489 125.269 1.00 40.00 301 VAL C CA 1
ATOM 5634 C C . VAL B 1 276 ? 93.998 99.211 125.976 1.00 40.00 301 VAL C C 1
ATOM 5635 O O . VAL B 1 276 ? 94.977 99.218 126.728 1.00 40.00 301 VAL C O 1
ATOM 5639 N N . PHE B 1 277 ? 93.275 98.121 125.725 1.00 39.65 302 PHE C N 1
ATOM 5640 C CA . PHE B 1 277 ? 93.569 96.800 126.266 1.00 39.65 302 PHE C CA 1
ATOM 5641 C C . PHE B 1 277 ? 93.874 95.822 125.141 1.00 39.65 302 PHE C C 1
ATOM 5642 O O . PHE B 1 277 ? 93.219 95.845 124.099 1.00 39.65 302 PHE C O 1
ATOM 5650 N N . ILE B 1 278 ? 94.844 94.944 125.371 1.00 41.67 303 ILE C N 1
ATOM 5651 C CA . ILE B 1 278 ? 95.129 93.809 124.498 1.00 41.67 303 ILE C CA 1
ATOM 5652 C C . ILE B 1 278 ? 95.062 92.561 125.361 1.00 41.67 303 ILE C C 1
ATOM 5653 O O . ILE B 1 278 ? 95.850 92.412 126.299 1.00 41.67 303 ILE C O 1
ATOM 5658 N N . ASP B 1 279 ? 94.128 91.667 125.058 1.00 45.76 304 ASP C N 1
ATOM 5659 C CA . ASP B 1 279 ? 93.899 90.480 125.872 1.00 45.76 304 ASP C CA 1
ATOM 5660 C C . ASP B 1 279 ? 94.135 89.227 125.048 1.00 45.76 304 ASP C C 1
ATOM 5661 O O . ASP B 1 279 ? 93.609 89.112 123.935 1.00 45.76 304 ASP C O 1
ATOM 5666 N N . PHE B 1 280 ? 94.894 88.278 125.603 1.00 42.48 305 PHE C N 1
ATOM 5667 C CA . PHE B 1 280 ? 94.949 86.938 125.028 1.00 42.48 305 PHE C CA 1
ATOM 5668 C C . PHE B 1 280 ? 95.404 85.945 126.092 1.00 42.48 305 PHE C C 1
ATOM 5669 O O . PHE B 1 280 ? 95.742 86.315 127.217 1.00 42.48 305 PHE C O 1
ATOM 5677 N N . SER B 1 281 ? 95.378 84.664 125.732 1.00 43.63 306 SER C N 1
ATOM 5678 C CA . SER B 1 281 ? 95.611 83.578 126.671 1.00 43.63 306 SER C CA 1
ATOM 5679 C C . SER B 1 281 ? 96.413 82.494 125.979 1.00 43.63 306 SER C C 1
ATOM 5680 O O . SER B 1 281 ? 96.406 82.389 124.755 1.00 43.63 306 SER C O 1
ATOM 5683 N N . VAL B 1 282 ? 97.088 81.673 126.772 1.00 41.81 307 VAL C N 1
ATOM 5684 C CA . VAL B 1 282 ? 97.934 80.615 126.243 1.00 41.81 307 VAL C CA 1
ATOM 5685 C C . VAL B 1 282 ? 97.877 79.438 127.204 1.00 41.81 307 VAL C C 1
ATOM 5686 O O . VAL B 1 282 ? 97.739 79.614 128.416 1.00 41.81 307 VAL C O 1
ATOM 5690 N N . TYR B 1 283 ? 97.962 78.230 126.663 1.00 43.21 308 TYR C N 1
ATOM 5691 C CA . TYR B 1 283 ? 97.921 77.022 127.473 1.00 43.21 308 TYR C CA 1
ATOM 5692 C C . TYR B 1 283 ? 99.146 76.170 127.204 1.00 43.21 308 TYR C C 1
ATOM 5693 O O . TYR B 1 283 ? 99.469 75.897 126.047 1.00 43.21 308 TYR C O 1
ATOM 5702 N N . ASN B 1 284 ? 99.819 75.744 128.266 1.00 44.07 309 ASN C N 1
ATOM 5703 C CA . ASN B 1 284 ? 100.911 74.792 128.168 1.00 44.07 309 ASN C CA 1
ATOM 5704 C C . ASN B 1 284 ? 100.453 73.468 128.744 1.00 44.07 309 ASN C C 1
ATOM 5705 O O . ASN B 1 284 ? 99.923 73.425 129.860 1.00 44.07 309 ASN C O 1
ATOM 5710 N N . ALA B 1 285 ? 100.669 72.397 127.982 1.00 45.21 310 ALA C N 1
ATOM 5711 C CA . ALA B 1 285 ? 100.225 71.062 128.344 1.00 45.21 310 ALA C CA 1
ATOM 5712 C C . ALA B 1 285 ? 101.335 70.185 128.892 1.00 45.21 310 ALA C C 1
ATOM 5713 O O . ALA B 1 285 ? 101.036 69.168 129.522 1.00 45.21 310 ALA C O 1
ATOM 5715 N N . ASN B 1 286 ? 102.599 70.543 128.668 1.00 46.64 311 ASN C N 1
ATOM 5716 C CA . ASN B 1 286 ? 103.711 69.796 129.234 1.00 46.64 311 ASN C CA 1
ATOM 5717 C C . ASN B 1 286 ? 103.640 69.863 130.747 1.00 46.64 311 ASN C C 1
ATOM 5718 O O . ASN B 1 286 ? 103.365 68.861 131.407 1.00 46.64 311 ASN C O 1
ATOM 5723 N N . ILE B 1 287 ? 103.871 71.043 131.297 1.00 46.24 312 ILE C N 1
ATOM 5724 C CA . ILE B 1 287 ? 103.260 71.401 132.561 1.00 46.24 312 ILE C CA 1
ATOM 5725 C C . ILE B 1 287 ? 101.789 71.681 132.299 1.00 46.24 312 ILE C C 1
ATOM 5726 O O . ILE B 1 287 ? 101.375 71.858 131.162 1.00 46.24 312 ILE C O 1
ATOM 5731 N N . ASN B 1 288 ? 100.978 71.701 133.334 1.00 47.65 313 ASN C N 1
ATOM 5732 C CA . ASN B 1 288 ? 99.543 71.854 133.115 1.00 47.65 313 ASN C CA 1
ATOM 5733 C C . ASN B 1 288 ? 99.138 73.250 133.576 1.00 47.65 313 ASN C C 1
ATOM 5734 O O . ASN B 1 288 ? 98.677 73.429 134.700 1.00 47.65 313 ASN C O 1
ATOM 5739 N N . LEU B 1 289 ? 99.298 74.247 132.707 1.00 43.48 314 LEU C N 1
ATOM 5740 C CA . LEU B 1 289 ? 99.148 75.606 133.210 1.00 43.48 314 LEU C CA 1
ATOM 5741 C C . LEU B 1 289 ? 98.606 76.536 132.141 1.00 43.48 314 LEU C C 1
ATOM 5742 O O . LEU B 1 289 ? 98.798 76.314 130.946 1.00 43.48 314 LEU C O 1
ATOM 5747 N N . PHE B 1 290 ? 97.919 77.583 132.592 1.00 40.37 315 PHE C N 1
ATOM 5748 C CA . PHE B 1 290 ? 97.447 78.662 131.743 1.00 40.37 315 PHE C CA 1
ATOM 5749 C C . PHE B 1 290 ? 98.251 79.918 132.032 1.00 40.37 315 PHE C C 1
ATOM 5750 O O . PHE B 1 290 ? 98.643 80.164 133.172 1.00 40.37 315 PHE C O 1
ATOM 5758 N N . CYS B 1 291 ? 98.470 80.726 131.002 1.00 39.59 316 CYS C N 1
ATOM 5759 C CA . CYS B 1 291 ? 99.035 82.061 131.162 1.00 39.59 316 CYS C CA 1
ATOM 5760 C C . CYS B 1 291 ? 98.105 83.040 130.464 1.00 39.59 316 CYS C C 1
ATOM 5761 O O . CYS B 1 291 ? 97.916 82.958 129.249 1.00 39.59 316 CYS C O 1
ATOM 5764 N N . ILE B 1 292 ? 97.514 83.949 131.228 1.00 41.15 317 ILE C N 1
ATOM 5765 C CA . ILE B 1 292 ? 96.601 84.953 130.702 1.00 41.15 317 ILE C CA 1
ATOM 5766 C C . ILE B 1 292 ? 97.322 86.289 130.699 1.00 41.15 317 ILE C C 1
ATOM 5767 O O . ILE B 1 292 ? 97.776 86.758 131.749 1.00 41.15 317 ILE C O 1
ATOM 5772 N N . LEU B 1 293 ? 97.435 86.905 129.526 1.00 40.91 318 LEU C N 1
ATOM 5773 C CA . LEU B 1 293 ? 98.149 88.160 129.367 1.00 40.91 318 LEU C CA 1
ATOM 5774 C C . LEU B 1 293 ? 97.171 89.271 129.036 1.00 40.91 318 LEU C C 1
ATOM 5775 O O . LEU B 1 293 ? 96.303 89.107 128.167 1.00 40.91 318 LEU C O 1
ATOM 5780 N N . ARG B 1 294 ? 97.324 90.398 129.725 1.00 42.33 319 ARG C N 1
ATOM 5781 C CA . ARG B 1 294 ? 96.586 91.613 129.428 1.00 42.33 319 ARG C CA 1
ATOM 5782 C C . ARG B 1 294 ? 97.557 92.780 129.448 1.00 42.33 319 ARG C C 1
ATOM 5783 O O . ARG B 1 294 ? 98.176 93.052 130.478 1.00 42.33 319 ARG C O 1
ATOM 5791 N N . LEU B 1 295 ? 97.696 93.459 128.315 1.00 42.64 320 LEU C N 1
ATOM 5792 C CA . LEU B 1 295 ? 98.573 94.614 128.181 1.00 42.64 320 LEU C CA 1
ATOM 5793 C C . LEU B 1 295 ? 97.718 95.865 128.078 1.00 42.64 320 LEU C C 1
ATOM 5794 O O . LEU B 1 295 ? 96.847 95.946 127.211 1.00 42.64 320 LEU C O 1
ATOM 5799 N N . VAL B 1 296 ? 97.968 96.842 128.943 1.00 42.24 321 VAL C N 1
ATOM 5800 C CA . VAL B 1 296 ? 97.136 98.031 129.051 1.00 42.24 321 VAL C CA 1
ATOM 5801 C C . VAL B 1 296 ? 97.985 99.257 128.767 1.00 42.24 321 VAL C C 1
ATOM 5802 O O . VAL B 1 296 ? 99.138 99.331 129.198 1.00 42.24 321 VAL C O 1
ATOM 5806 N N . VAL B 1 297 ? 97.427 100.213 128.033 1.00 42.92 322 VAL C N 1
ATOM 5807 C CA . VAL B 1 297 ? 98.074 101.501 127.811 1.00 42.92 322 VAL C CA 1
ATOM 5808 C C . VAL B 1 297 ? 97.065 102.585 128.140 1.00 42.92 322 VAL C C 1
ATOM 5809 O O . VAL B 1 297 ? 95.944 102.567 127.620 1.00 42.92 322 VAL C O 1
ATOM 5813 N N . GLU B 1 298 ? 97.451 103.521 129.000 1.00 45.28 323 GLU C N 1
ATOM 5814 C CA . GLU B 1 298 ? 96.560 104.573 129.465 1.00 45.28 323 GLU C CA 1
ATOM 5815 C C . GLU B 1 298 ? 97.013 105.911 128.914 1.00 45.28 323 GLU C C 1
ATOM 5816 O O . GLU B 1 298 ? 98.204 106.222 128.939 1.00 45.28 323 GLU C O 1
ATOM 5822 N N . PHE B 1 299 ? 96.065 106.698 128.419 1.00 42.24 324 PHE C N 1
ATOM 5823 C CA . PHE B 1 299 ? 96.362 108.005 127.849 1.00 42.24 324 PHE C CA 1
ATOM 5824 C C . PHE B 1 299 ? 95.713 109.081 128.703 1.00 42.24 324 PHE C C 1
ATOM 5825 O O . PHE B 1 299 ? 94.537 109.406 128.494 1.00 42.24 324 PHE C O 1
ATOM 5833 N N . PRO B 1 300 ? 96.418 109.667 129.662 1.00 41.70 325 PRO C N 1
ATOM 5834 C CA . PRO B 1 300 ? 95.780 110.624 130.563 1.00 41.70 325 PRO C CA 1
ATOM 5835 C C . PRO B 1 300 ? 95.323 111.875 129.834 1.00 41.70 325 PRO C C 1
ATOM 5836 O O . PRO B 1 300 ? 95.767 112.187 128.731 1.00 41.70 325 PRO C O 1
ATOM 5840 N N . ALA B 1 301 ? 94.406 112.596 130.478 1.00 43.82 326 ALA C N 1
ATOM 5841 C CA . ALA B 1 301 ? 93.889 113.837 129.918 1.00 43.82 326 ALA C CA 1
ATOM 5842 C C . ALA B 1 301 ? 94.931 114.933 129.877 1.00 43.82 326 ALA C C 1
ATOM 5843 O O . ALA B 1 301 ? 94.695 115.966 129.249 1.00 43.82 326 ALA C O 1
ATOM 5845 N N . THR B 1 302 ? 96.059 114.735 130.540 1.00 44.33 327 THR C N 1
ATOM 5846 C CA . THR B 1 302 ? 97.152 115.686 130.572 1.00 44.33 327 THR C CA 1
ATOM 5847 C C . THR B 1 302 ? 98.179 115.422 129.491 1.00 44.33 327 THR C C 1
ATOM 5848 O O . THR B 1 302 ? 99.123 116.199 129.353 1.00 44.33 327 THR C O 1
ATOM 5852 N N . GLY B 1 303 ? 98.022 114.361 128.729 1.00 43.34 328 GLY C N 1
ATOM 5853 C CA . GLY B 1 303 ? 99.036 114.055 127.743 1.00 43.34 328 GLY C CA 1
ATOM 5854 C C . GLY B 1 303 ? 100.048 113.063 128.268 1.00 43.34 328 GLY C C 1
ATOM 5855 O O . GLY B 1 303 ? 100.349 113.003 129.457 1.00 43.34 328 GLY C O 1
ATOM 5856 N N . GLY B 1 304 ? 100.583 112.270 127.358 1.00 44.69 329 GLY C N 1
ATOM 5857 C CA . GLY B 1 304 ? 101.484 111.196 127.716 1.00 44.69 329 GLY C CA 1
ATOM 5858 C C . GLY B 1 304 ? 100.812 109.851 127.585 1.00 44.69 329 GLY C C 1
ATOM 5859 O O . GLY B 1 304 ? 99.634 109.734 127.243 1.00 44.69 329 GLY C O 1
ATOM 5860 N N . THR B 1 305 ? 101.596 108.810 127.838 1.00 46.54 330 THR C N 1
ATOM 5861 C CA . THR B 1 305 ? 101.103 107.442 127.842 1.00 46.54 330 THR C CA 1
ATOM 5862 C C . THR B 1 305 ? 101.738 106.697 129.001 1.00 46.54 330 THR C C 1
ATOM 5863 O O . THR B 1 305 ? 102.880 106.963 129.372 1.00 46.54 330 THR C O 1
ATOM 5867 N N . ILE B 1 306 ? 100.990 105.758 129.566 1.00 44.44 331 ILE C N 1
ATOM 5868 C CA . ILE B 1 306 ? 101.458 104.953 130.690 1.00 44.44 331 ILE C CA 1
ATOM 5869 C C . ILE B 1 306 ? 101.153 103.489 130.408 1.00 44.44 331 ILE C C 1
ATOM 5870 O O . ILE B 1 306 ? 99.981 103.089 130.436 1.00 44.44 331 ILE C O 1
ATOM 5875 N N . PRO B 1 307 ? 102.150 102.671 130.088 1.00 43.77 332 PRO C N 1
ATOM 5876 C CA . PRO B 1 307 ? 101.905 101.242 129.882 1.00 43.77 332 PRO C CA 1
ATOM 5877 C C . PRO B 1 307 ? 101.988 100.430 131.164 1.00 43.77 332 PRO C C 1
ATOM 5878 O O . PRO B 1 307 ? 102.759 100.729 132.075 1.00 43.77 332 PRO C O 1
ATOM 5882 N N . SER B 1 308 ? 101.169 99.384 131.231 1.00 44.38 333 SER C N 1
ATOM 5883 C CA . SER B 1 308 ? 101.207 98.434 132.329 1.00 44.38 333 SER C CA 1
ATOM 5884 C C . SER B 1 308 ? 100.722 97.084 131.818 1.00 44.38 333 SER C C 1
ATOM 5885 O O . SER B 1 308 ? 100.315 96.944 130.664 1.00 44.38 333 SER C O 1
ATOM 5888 N N . TRP B 1 309 ? 100.757 96.084 132.692 1.00 43.27 334 TRP C N 1
ATOM 5889 C CA . TRP B 1 309 ? 100.457 94.727 132.268 1.00 43.27 334 TRP C CA 1
ATOM 5890 C C . TRP B 1 309 ? 100.004 93.898 133.459 1.00 43.27 334 TRP C C 1
ATOM 5891 O O . TRP B 1 309 ? 100.300 94.216 134.611 1.00 43.27 334 TRP C O 1
ATOM 5902 N N . GLN B 1 310 ? 99.274 92.829 133.157 1.00 42.74 335 GLN C N 1
ATOM 5903 C CA . GLN B 1 310 ? 98.917 91.799 134.129 1.00 42.74 335 GLN C CA 1
ATOM 5904 C C . GLN B 1 310 ? 99.126 90.458 133.447 1.00 42.74 335 GLN C C 1
ATOM 5905 O O . GLN B 1 310 ? 98.468 90.165 132.445 1.00 42.74 335 GLN C O 1
ATOM 5911 N N . ILE B 1 311 ? 100.037 89.652 133.978 1.00 42.61 336 ILE C N 1
ATOM 5912 C CA . ILE B 1 311 ? 100.376 88.351 133.417 1.00 42.61 336 ILE C CA 1
ATOM 5913 C C . ILE B 1 311 ? 100.162 87.311 134.502 1.00 42.61 336 ILE C C 1
ATOM 5914 O O . ILE B 1 311 ? 100.960 87.213 135.439 1.00 42.61 336 ILE C O 1
ATOM 5919 N N . ARG B 1 312 ? 99.098 86.529 134.379 1.00 44.03 337 ARG C N 1
ATOM 5920 C CA . ARG B 1 312 ? 98.670 85.625 135.437 1.00 44.03 337 ARG C CA 1
ATOM 5921 C C . ARG B 1 312 ? 98.852 84.184 134.992 1.00 44.03 337 ARG C C 1
ATOM 5922 O O . ARG B 1 312 ? 98.195 83.735 134.050 1.00 44.03 337 ARG C O 1
ATOM 5930 N N . THR B 1 313 ? 99.735 83.464 135.674 1.00 42.89 338 THR C N 1
ATOM 5931 C CA . THR B 1 313 ? 99.900 82.032 135.482 1.00 42.89 338 THR C CA 1
ATOM 5932 C C . THR B 1 313 ? 99.045 81.311 136.512 1.00 42.89 338 THR C C 1
ATOM 5933 O O . THR B 1 313 ? 99.235 81.495 137.715 1.00 42.89 338 THR C O 1
ATOM 5937 N N . VAL B 1 314 ? 98.105 80.497 136.040 1.00 43.84 339 VAL C N 1
ATOM 5938 C CA . VAL B 1 314 ? 97.134 79.843 136.905 1.00 43.84 339 VAL C CA 1
ATOM 5939 C C . VAL B 1 314 ? 97.005 78.385 136.500 1.00 43.84 339 VAL C C 1
ATOM 5940 O O . VAL B 1 314 ? 97.500 77.956 135.461 1.00 43.84 339 VAL C O 1
ATOM 5944 N N . LYS B 1 315 ? 96.329 77.623 137.348 1.00 53.38 340 LYS C N 1
ATOM 5945 C CA . LYS B 1 315 ? 96.013 76.225 137.084 1.00 53.38 340 LYS C CA 1
ATOM 5946 C C . LYS B 1 315 ? 94.502 76.085 137.217 1.00 53.38 340 LYS C C 1
ATOM 5947 O O . LYS B 1 315 ? 93.978 75.996 138.328 1.00 53.38 340 LYS C O 1
ATOM 5953 N N . LEU B 1 316 ? 93.798 76.085 136.091 1.00 52.77 341 LEU C N 1
ATOM 5954 C CA . LEU B 1 316 ? 92.348 75.982 136.128 1.00 52.77 341 LEU C CA 1
ATOM 5955 C C . LEU B 1 316 ? 91.875 74.537 136.047 1.00 52.77 341 LEU C C 1
ATOM 5956 O O . LEU B 1 316 ? 90.936 74.156 136.750 1.00 52.77 341 LEU C O 1
ATOM 5961 N N . ILE B 1 317 ? 92.503 73.726 135.207 1.00 58.30 342 ILE C N 1
ATOM 5962 C CA . ILE B 1 317 ? 92.256 72.289 135.162 1.00 58.30 342 ILE C CA 1
ATOM 5963 C C . ILE B 1 317 ? 93.239 71.630 136.112 1.00 58.30 342 ILE C C 1
ATOM 5964 O O . ILE B 1 317 ? 94.453 71.793 135.961 1.00 58.30 342 ILE C O 1
ATOM 5969 N N . ARG B 1 318 ? 92.733 70.877 137.089 1.00 68.28 343 ARG C N 1
ATOM 5970 C CA . ARG B 1 318 ? 93.608 70.425 138.163 1.00 68.28 343 ARG C CA 1
ATOM 5971 C C . ARG B 1 318 ? 93.387 68.976 138.570 1.00 68.28 343 ARG C C 1
ATOM 5972 O O . ARG B 1 318 ? 93.642 68.632 139.723 1.00 68.28 343 ARG C O 1
ATOM 5980 N N . TYR B 1 319 ? 92.929 68.114 137.667 1.00 78.10 344 TYR C N 1
ATOM 5981 C CA . TYR B 1 319 ? 92.854 66.677 137.956 1.00 78.10 344 TYR C CA 1
ATOM 5982 C C . TYR B 1 319 ? 93.272 65.929 136.693 1.00 78.10 344 TYR C C 1
ATOM 5983 O O . TYR B 1 319 ? 92.434 65.579 135.862 1.00 78.10 344 TYR C O 1
ATOM 5992 N N . VAL B 1 320 ? 94.572 65.667 136.566 1.00 79.14 345 VAL C N 1
ATOM 5993 C CA . VAL B 1 320 ? 95.149 65.081 135.362 1.00 79.14 345 VAL C CA 1
ATOM 5994 C C . VAL B 1 320 ? 95.870 63.771 135.662 1.00 79.14 345 VAL C C 1
ATOM 5995 O O . VAL B 1 320 ? 95.680 62.772 134.963 1.00 79.14 345 VAL C O 1
ATOM 5999 N N . ASN B 1 321 ? 96.712 63.759 136.692 1.00 85.05 346 ASN C N 1
ATOM 6000 C CA . ASN B 1 321 ? 97.539 62.603 137.017 1.00 85.05 346 ASN C CA 1
ATOM 6001 C C . ASN B 1 321 ? 97.227 62.103 138.429 1.00 85.05 346 ASN C C 1
ATOM 6002 O O . ASN B 1 321 ? 96.284 62.556 139.078 1.00 85.05 346 ASN C O 1
ATOM 6007 N N . ASN B 1 322 ? 98.038 61.149 138.898 1.00 88.19 347 ASN C N 1
ATOM 6008 C CA . ASN B 1 322 ? 97.730 60.447 140.142 1.00 88.19 347 ASN C CA 1
ATOM 6009 C C . ASN B 1 322 ? 98.023 61.307 141.363 1.00 88.19 347 ASN C C 1
ATOM 6010 O O . ASN B 1 322 ? 97.305 61.233 142.369 1.00 88.19 347 ASN C O 1
ATOM 6015 N N . TRP B 1 323 ? 99.081 62.116 141.302 1.00 87.81 348 TRP C N 1
ATOM 6016 C CA . TRP B 1 323 ? 99.363 63.039 142.393 1.00 87.81 348 TRP C CA 1
ATOM 6017 C C . TRP B 1 323 ? 98.192 63.980 142.640 1.00 87.81 348 TRP C C 1
ATOM 6018 O O . TRP B 1 323 ? 97.969 64.407 143.777 1.00 87.81 348 TRP C O 1
ATOM 6029 N N . ASP B 1 324 ? 97.427 64.301 141.598 1.00 86.20 349 ASP C N 1
ATOM 6030 C CA . ASP B 1 324 ? 96.238 65.124 141.780 1.00 86.20 349 ASP C CA 1
ATOM 6031 C C . ASP B 1 324 ? 95.072 64.307 142.315 1.00 86.20 349 ASP C C 1
ATOM 6032 O O . ASP B 1 324 ? 94.284 64.807 143.122 1.00 86.20 349 ASP C O 1
ATOM 6037 N N . PHE B 1 325 ? 94.939 63.055 141.880 1.00 86.02 350 PHE C N 1
ATOM 6038 C CA . PHE B 1 325 ? 93.865 62.215 142.391 1.00 86.02 350 PHE C CA 1
ATOM 6039 C C . PHE B 1 325 ? 94.054 61.886 143.859 1.00 86.02 350 PHE C C 1
ATOM 6040 O O . PHE B 1 325 ? 93.090 61.503 144.527 1.00 86.02 350 PHE C O 1
ATOM 6048 N N . PHE B 1 326 ? 95.275 62.014 144.372 1.00 83.89 351 PHE C N 1
ATOM 6049 C CA . PHE B 1 326 ? 95.468 61.882 145.808 1.00 83.89 351 PHE C CA 1
ATOM 6050 C C . PHE B 1 326 ? 94.881 63.068 146.562 1.00 83.89 351 PHE C C 1
ATOM 6051 O O . PHE B 1 326 ? 94.365 62.902 147.671 1.00 83.89 351 PHE C O 1
ATOM 6059 N N . ILE B 1 327 ? 94.925 64.263 145.967 1.00 83.12 352 ILE C N 1
ATOM 6060 C CA . ILE B 1 327 ? 94.490 65.471 146.655 1.00 83.12 352 ILE C CA 1
ATOM 6061 C C . ILE B 1 327 ? 92.986 65.491 146.902 1.00 83.12 352 ILE C C 1
ATOM 6062 O O . ILE B 1 327 ? 92.517 66.223 147.780 1.00 83.12 352 ILE C O 1
ATOM 6067 N N . VAL B 1 328 ? 92.204 64.697 146.171 1.00 82.59 353 VAL C N 1
ATOM 6068 C CA . VAL B 1 328 ? 90.769 64.708 146.425 1.00 82.59 353 VAL C CA 1
ATOM 6069 C C . VAL B 1 328 ? 90.463 64.138 147.804 1.00 82.59 353 VAL C C 1
ATOM 6070 O O . VAL B 1 328 ? 89.524 64.588 148.474 1.00 82.59 353 VAL C O 1
ATOM 6074 N N . GLY B 1 329 ? 91.257 63.177 148.274 1.00 82.54 354 GLY C N 1
ATOM 6075 C CA . GLY B 1 329 ? 91.059 62.674 149.621 1.00 82.54 354 GLY C CA 1
ATOM 6076 C C . GLY B 1 329 ? 91.332 63.736 150.665 1.00 82.54 354 GLY C C 1
ATOM 6077 O O . GLY B 1 329 ? 90.589 63.870 151.644 1.00 82.54 354 GLY C O 1
ATOM 6078 N N . CYS B 1 330 ? 92.394 64.517 150.462 1.00 81.08 355 CYS C N 1
ATOM 6079 C CA . CYS B 1 330 ? 92.671 65.626 151.363 1.00 81.08 355 CYS C CA 1
ATOM 6080 C C . CYS B 1 330 ? 91.552 66.654 151.326 1.00 81.08 355 CYS C C 1
ATOM 6081 O O . CYS B 1 330 ? 91.227 67.259 152.350 1.00 81.08 355 CYS C O 1
ATOM 6084 N N . GLU B 1 331 ? 90.929 66.854 150.166 1.00 81.33 356 GLU C N 1
ATOM 6085 C CA . GLU B 1 331 ? 89.839 67.823 150.126 1.00 81.33 356 GLU C CA 1
ATOM 6086 C C . GLU B 1 331 ? 88.625 67.313 150.896 1.00 81.33 356 GLU C C 1
ATOM 6087 O O . GLU B 1 331 ? 87.971 68.080 151.614 1.00 81.33 356 GLU C O 1
ATOM 6093 N N . VAL B 1 332 ? 88.312 66.023 150.771 1.00 79.66 357 VAL C N 1
ATOM 6094 C CA . VAL B 1 332 ? 87.192 65.470 151.534 1.00 79.66 357 VAL C CA 1
ATOM 6095 C C . VAL B 1 332 ? 87.457 65.567 153.031 1.00 79.66 357 VAL C C 1
ATOM 6096 O O . VAL B 1 332 ? 86.564 65.927 153.817 1.00 79.66 357 VAL C O 1
ATOM 6100 N N . VAL B 1 333 ? 88.679 65.245 153.459 1.00 79.22 358 VAL C N 1
ATOM 6101 C CA . VAL B 1 333 ? 88.945 65.344 154.888 1.00 79.22 358 VAL C CA 1
ATOM 6102 C C . VAL B 1 333 ? 88.954 66.803 155.333 1.00 79.22 358 VAL C C 1
ATOM 6103 O O . VAL B 1 333 ? 88.617 67.108 156.480 1.00 79.22 358 VAL C O 1
ATOM 6107 N N . PHE B 1 334 ? 89.275 67.731 154.432 1.00 77.69 359 PHE C N 1
ATOM 6108 C CA . PHE B 1 334 ? 89.167 69.147 154.764 1.00 77.69 359 PHE C CA 1
ATOM 6109 C C . PHE B 1 334 ? 87.719 69.545 155.011 1.00 77.69 359 PHE C C 1
ATOM 6110 O O . PHE B 1 334 ? 87.421 70.270 155.969 1.00 77.69 359 PHE C O 1
ATOM 6118 N N . CYS B 1 335 ? 86.804 69.087 154.158 1.00 81.31 360 CYS C N 1
ATOM 6119 C CA . CYS B 1 335 ? 85.397 69.413 154.376 1.00 81.31 360 CYS C CA 1
ATOM 6120 C C . CYS B 1 335 ? 84.880 68.816 155.680 1.00 81.31 360 CYS C C 1
ATOM 6121 O O . CYS B 1 335 ? 84.136 69.476 156.420 1.00 81.31 360 CYS C O 1
ATOM 6124 N N . VAL B 1 336 ? 85.269 67.577 155.997 1.00 78.79 361 VAL C N 1
ATOM 6125 C CA . VAL B 1 336 ? 84.755 67.011 157.245 1.00 78.79 361 VAL C CA 1
ATOM 6126 C C . VAL B 1 336 ? 85.390 67.699 158.453 1.00 78.79 361 VAL C C 1
ATOM 6127 O O . VAL B 1 336 ? 84.742 67.859 159.494 1.00 78.79 361 VAL C O 1
ATOM 6131 N N . PHE B 1 337 ? 86.638 68.158 158.333 1.00 80.49 362 PHE C N 1
ATOM 6132 C CA . PHE B 1 337 ? 87.238 68.926 159.420 1.00 80.49 362 PHE C CA 1
ATOM 6133 C C . PHE B 1 337 ? 86.514 70.245 159.632 1.00 80.49 362 PHE C C 1
ATOM 6134 O O . PHE B 1 337 ? 86.333 70.682 160.772 1.00 80.49 362 PHE C O 1
ATOM 6142 N N . ILE B 1 338 ? 86.110 70.908 158.549 1.00 81.02 363 ILE C N 1
ATOM 6143 C CA . ILE B 1 338 ? 85.370 72.155 158.708 1.00 81.02 363 ILE C CA 1
ATOM 6144 C C . ILE B 1 338 ? 84.027 71.889 159.368 1.00 81.02 363 ILE C C 1
ATOM 6145 O O . ILE B 1 338 ? 83.584 72.647 160.238 1.00 81.02 363 ILE C O 1
ATOM 6150 N N . PHE B 1 339 ? 83.357 70.812 158.965 1.00 83.44 364 PHE C N 1
ATOM 6151 C CA . PHE B 1 339 ? 82.110 70.434 159.623 1.00 83.44 364 PHE C CA 1
ATOM 6152 C C . PHE B 1 339 ? 82.319 70.229 161.121 1.00 83.44 364 PHE C C 1
ATOM 6153 O O . PHE B 1 339 ? 81.520 70.699 161.945 1.00 83.44 364 PHE C O 1
ATOM 6161 N N . TYR B 1 340 ? 83.407 69.552 161.489 1.00 84.17 365 TYR C N 1
ATOM 6162 C CA . TYR B 1 340 ? 83.700 69.315 162.898 1.00 84.17 365 TYR C CA 1
ATOM 6163 C C . TYR B 1 340 ? 83.978 70.616 163.638 1.00 84.17 365 TYR C C 1
ATOM 6164 O O . TYR B 1 340 ? 83.532 70.800 164.774 1.00 84.17 365 TYR C O 1
ATOM 6173 N N . TYR B 1 341 ? 84.726 71.523 163.024 1.00 82.59 366 TYR C N 1
ATOM 6174 C CA . TYR B 1 341 ? 85.081 72.755 163.712 1.00 82.59 366 TYR C CA 1
ATOM 6175 C C . TYR B 1 341 ? 83.935 73.750 163.768 1.00 82.59 366 TYR C C 1
ATOM 6176 O O . TYR B 1 341 ? 84.008 74.706 164.543 1.00 82.59 366 TYR C O 1
ATOM 6185 N N . VAL B 1 342 ? 82.895 73.572 162.959 1.00 85.12 367 VAL C N 1
ATOM 6186 C CA . VAL B 1 342 ? 81.717 74.415 163.132 1.00 85.12 367 VAL C CA 1
ATOM 6187 C C . VAL B 1 342 ? 80.733 73.810 164.126 1.00 85.12 367 VAL C C 1
ATOM 6188 O O . VAL B 1 342 ? 80.036 74.553 164.821 1.00 85.12 367 VAL C O 1
ATOM 6192 N N . VAL B 1 343 ? 80.654 72.481 164.228 1.00 89.13 368 VAL C N 1
ATOM 6193 C CA . VAL B 1 343 ? 79.798 71.944 165.284 1.00 89.13 368 VAL C CA 1
ATOM 6194 C C . VAL B 1 343 ? 80.456 72.131 166.645 1.00 89.13 368 VAL C C 1
ATOM 6195 O O . VAL B 1 343 ? 79.773 72.395 167.638 1.00 89.13 368 VAL C O 1
ATOM 6199 N N . GLU B 1 344 ? 81.784 72.044 166.711 1.00 91.70 369 GLU C N 1
ATOM 6200 C CA . GLU B 1 344 ? 82.475 72.209 167.982 1.00 91.70 369 GLU C CA 1
ATOM 6201 C C . GLU B 1 344 ? 82.404 73.642 168.487 1.00 91.70 369 GLU C C 1
ATOM 6202 O O . GLU B 1 344 ? 82.281 73.865 169.695 1.00 91.70 369 GLU C O 1
ATOM 6208 N N . GLU B 1 345 ? 82.481 74.621 167.591 1.00 92.43 370 GLU C N 1
ATOM 6209 C CA . GLU B 1 345 ? 82.475 76.015 168.007 1.00 92.43 370 GLU C CA 1
ATOM 6210 C C . GLU B 1 345 ? 81.113 76.490 168.476 1.00 92.43 370 GLU C C 1
ATOM 6211 O O . GLU B 1 345 ? 81.028 77.567 169.071 1.00 92.43 370 GLU C O 1
ATOM 6217 N N . ILE B 1 346 ? 80.051 75.736 168.213 1.00 95.10 371 ILE C N 1
ATOM 6218 C CA . ILE B 1 346 ? 78.721 76.125 168.671 1.00 95.10 371 ILE C CA 1
ATOM 6219 C C . ILE B 1 346 ? 78.455 75.608 170.076 1.00 95.10 371 ILE C C 1
ATOM 6220 O O . ILE B 1 346 ? 77.890 76.318 170.910 1.00 95.10 371 ILE C O 1
ATOM 6225 N N . LEU B 1 347 ? 78.878 74.379 170.365 1.00 96.38 372 LEU C N 1
ATOM 6226 C CA . LEU B 1 347 ? 78.839 73.882 171.731 1.00 96.38 372 LEU C CA 1
ATOM 6227 C C . LEU B 1 347 ? 79.722 74.696 172.663 1.00 96.38 372 LEU C C 1
ATOM 6228 O O . LEU B 1 347 ? 79.554 74.612 173.883 1.00 96.38 372 LEU C O 1
ATOM 6233 N N . GLU B 1 348 ? 80.652 75.475 172.119 1.00 99.46 373 GLU C N 1
ATOM 6234 C CA . GLU B 1 348 ? 81.425 76.424 172.903 1.00 99.46 373 GLU C CA 1
ATOM 6235 C C . GLU B 1 348 ? 80.686 77.735 173.111 1.00 99.46 373 GLU C C 1
ATOM 6236 O O . GLU B 1 348 ? 80.993 78.460 174.061 1.00 99.46 373 GLU C O 1
ATOM 6242 N N . ILE B 1 349 ? 79.725 78.056 172.249 1.00 99.36 374 ILE C N 1
ATOM 6243 C CA . ILE B 1 349 ? 78.917 79.255 172.421 1.00 99.36 374 ILE C CA 1
ATOM 6244 C C . ILE B 1 349 ? 77.537 78.936 172.978 1.00 99.36 374 ILE C C 1
ATOM 6245 O O . ILE B 1 349 ? 76.896 79.826 173.557 1.00 99.36 374 ILE C O 1
ATOM 6250 N N . HIS B 1 350 ? 77.064 77.697 172.834 1.00 101.59 375 HIS C N 1
ATOM 6251 C CA . HIS B 1 350 ? 75.825 77.300 173.490 1.00 101.59 375 HIS C CA 1
ATOM 6252 C C . HIS B 1 350 ? 75.937 77.420 175.000 1.00 101.59 375 HIS C C 1
ATOM 6253 O O . HIS B 1 350 ? 74.931 77.642 175.681 1.00 101.59 375 HIS C O 1
ATOM 6260 N N . LEU B 1 351 ? 77.146 77.273 175.539 1.00 102.87 376 LEU C N 1
ATOM 6261 C CA . LEU B 1 351 ? 77.350 77.409 176.977 1.00 102.87 376 LEU C CA 1
ATOM 6262 C C . LEU B 1 351 ? 77.528 78.868 177.374 1.00 102.87 376 LEU C C 1
ATOM 6263 O O . LEU B 1 351 ? 76.709 79.430 178.108 1.00 102.87 376 LEU C O 1
ATOM 6268 N N . HIS B 1 352 ? 78.596 79.494 176.894 1.00 104.25 377 HIS C N 1
ATOM 6269 C CA . HIS B 1 352 ? 78.933 80.866 177.260 1.00 104.25 377 HIS C CA 1
ATOM 6270 C C . HIS B 1 352 ? 78.202 81.772 176.283 1.00 104.25 377 HIS C C 1
ATOM 6271 O O . HIS B 1 352 ? 78.648 81.963 175.151 1.00 104.25 377 HIS C O 1
ATOM 6278 N N . ARG B 1 353 ? 77.073 82.328 176.712 1.00 109.20 378 ARG C N 1
ATOM 6279 C CA . ARG B 1 353 ? 76.178 82.998 175.779 1.00 109.20 378 ARG C CA 1
ATOM 6280 C C . ARG B 1 353 ? 76.851 84.180 175.092 1.00 109.20 378 ARG C C 1
ATOM 6281 O O . ARG B 1 353 ? 76.997 84.186 173.866 1.00 109.20 378 ARG C O 1
ATOM 6289 N N . LEU B 1 354 ? 77.253 85.191 175.854 1.00 106.94 379 LEU C N 1
ATOM 6290 C CA . LEU B 1 354 ? 77.993 86.304 175.285 1.00 106.94 379 LEU C CA 1
ATOM 6291 C C . LEU B 1 354 ? 79.334 86.528 175.958 1.00 106.94 379 LEU C C 1
ATOM 6292 O O . LEU B 1 354 ? 80.092 87.397 175.516 1.00 106.94 379 LEU C O 1
ATOM 6297 N N . ARG B 1 355 ? 79.644 85.777 177.012 1.00 104.21 380 ARG C N 1
ATOM 6298 C CA . ARG B 1 355 ? 81.021 85.691 177.475 1.00 104.21 380 ARG C CA 1
ATOM 6299 C C . ARG B 1 355 ? 81.925 85.049 176.438 1.00 104.21 380 ARG C C 1
ATOM 6300 O O . ARG B 1 355 ? 83.149 85.192 176.521 1.00 104.21 380 ARG C O 1
ATOM 6308 N N . TYR B 1 356 ? 81.333 84.355 175.466 1.00 98.20 381 TYR C N 1
ATOM 6309 C CA . TYR B 1 356 ? 82.083 83.774 174.363 1.00 98.20 381 TYR C CA 1
ATOM 6310 C C . TYR B 1 356 ? 82.841 84.834 173.577 1.00 98.20 381 TYR C C 1
ATOM 6311 O O . TYR B 1 356 ? 83.950 84.573 173.101 1.00 98.20 381 TYR C O 1
ATOM 6320 N N . LEU B 1 357 ? 82.270 86.026 173.432 1.00 98.25 382 LEU C N 1
ATOM 6321 C CA . LEU B 1 357 ? 82.886 87.077 172.635 1.00 98.25 382 LEU C CA 1
ATOM 6322 C C . LEU B 1 357 ? 83.987 87.819 173.374 1.00 98.25 382 LEU C C 1
ATOM 6323 O O . LEU B 1 357 ? 84.432 88.867 172.896 1.00 98.25 382 LEU C O 1
ATOM 6328 N N . SER B 1 358 ? 84.436 87.314 174.520 1.00 98.01 383 SER C N 1
ATOM 6329 C CA . SER B 1 358 ? 85.542 87.964 175.211 1.00 98.01 383 SER C CA 1
ATOM 6330 C C . SER B 1 358 ? 86.882 87.396 174.767 1.00 98.01 383 SER C C 1
ATOM 6331 O O . SER B 1 358 ? 87.851 88.146 174.603 1.00 98.01 383 SER C O 1
ATOM 6334 N N . SER B 1 359 ? 86.957 86.084 174.565 1.00 92.27 384 SER C N 1
ATOM 6335 C CA . SER B 1 359 ? 88.211 85.466 174.163 1.00 92.27 384 SER C CA 1
ATOM 6336 C C . SER B 1 359 ? 88.598 85.899 172.759 1.00 92.27 384 SER C C 1
ATOM 6337 O O . SER B 1 359 ? 87.799 85.816 171.824 1.00 92.27 384 SER C O 1
ATOM 6340 N N . VAL B 1 360 ? 89.838 86.358 172.612 1.00 84.61 385 VAL C N 1
ATOM 6341 C CA . VAL B 1 360 ? 90.335 86.753 171.302 1.00 84.61 385 VAL C CA 1
ATOM 6342 C C . VAL B 1 360 ? 90.584 85.551 170.402 1.00 84.61 385 VAL C C 1
ATOM 6343 O O . VAL B 1 360 ? 90.416 85.657 169.181 1.00 84.61 385 VAL C O 1
ATOM 6347 N N . TRP B 1 361 ? 90.934 84.403 170.969 1.00 80.81 386 TRP C N 1
ATOM 6348 C CA . TRP B 1 361 ? 91.119 83.183 170.200 1.00 80.81 386 TRP C CA 1
ATOM 6349 C C . TRP B 1 361 ? 89.824 82.645 169.627 1.00 80.81 386 TRP C C 1
ATOM 6350 O O . TRP B 1 361 ? 89.838 81.569 169.028 1.00 80.81 386 TRP C O 1
ATOM 6361 N N . ASN B 1 362 ? 88.707 83.342 169.813 1.00 85.05 387 ASN C N 1
ATOM 6362 C CA . ASN B 1 362 ? 87.443 82.929 169.223 1.00 85.05 387 ASN C CA 1
ATOM 6363 C C . ASN B 1 362 ? 87.105 83.691 167.959 1.00 85.05 387 ASN C C 1
ATOM 6364 O O . ASN B 1 362 ? 86.411 83.152 167.095 1.00 85.05 387 ASN C O 1
ATOM 6369 N N . ILE B 1 363 ? 87.571 84.930 167.829 1.00 80.13 388 ILE C N 1
ATOM 6370 C CA . ILE B 1 363 ? 87.387 85.652 166.577 1.00 80.13 388 ILE C CA 1
ATOM 6371 C C . ILE B 1 363 ? 88.179 84.979 165.465 1.00 80.13 388 ILE C C 1
ATOM 6372 O O . ILE B 1 363 ? 87.732 84.906 164.312 1.00 80.13 388 ILE C O 1
ATOM 6377 N N . LEU B 1 364 ? 89.359 84.454 165.800 1.00 76.31 389 LEU C N 1
ATOM 6378 C CA . LEU B 1 364 ? 90.182 83.782 164.806 1.00 76.31 389 LEU C CA 1
ATOM 6379 C C . LEU B 1 364 ? 89.532 82.503 164.305 1.00 76.31 389 LEU C C 1
ATOM 6380 O O . LEU B 1 364 ? 89.619 82.195 163.112 1.00 76.31 389 LEU C O 1
ATOM 6385 N N . ASP B 1 365 ? 88.885 81.742 165.187 1.00 77.93 390 ASP C N 1
ATOM 6386 C CA . ASP B 1 365 ? 88.194 80.540 164.734 1.00 77.93 390 ASP C CA 1
ATOM 6387 C C . ASP B 1 365 ? 87.078 80.885 163.761 1.00 77.93 390 ASP C C 1
ATOM 6388 O O . ASP B 1 365 ? 86.908 80.214 162.736 1.00 77.93 390 ASP C O 1
ATOM 6393 N N . LEU B 1 366 ? 86.314 81.933 164.059 1.00 73.14 391 LEU C N 1
ATOM 6394 C CA . LEU B 1 366 ? 85.255 82.349 163.152 1.00 73.14 391 LEU C CA 1
ATOM 6395 C C . LEU B 1 366 ? 85.821 82.782 161.810 1.00 73.14 391 LEU C C 1
ATOM 6396 O O . LEU B 1 366 ? 85.258 82.460 160.758 1.00 73.14 391 LEU C O 1
ATOM 6401 N N . VAL B 1 367 ? 86.936 83.510 161.823 1.00 68.96 392 VAL C N 1
ATOM 6402 C CA . VAL B 1 367 ? 87.523 83.958 160.564 1.00 68.96 392 VAL C CA 1
ATOM 6403 C C . VAL B 1 367 ? 87.998 82.768 159.737 1.00 68.96 392 VAL C C 1
ATOM 6404 O O . VAL B 1 367 ? 87.774 82.709 158.520 1.00 68.96 392 VAL C O 1
ATOM 6408 N N . VAL B 1 368 ? 88.642 81.795 160.379 1.00 66.58 393 VAL C N 1
ATOM 6409 C CA . VAL B 1 368 ? 89.120 80.624 159.651 1.00 66.58 393 VAL C CA 1
ATOM 6410 C C . VAL B 1 368 ? 87.950 79.836 159.073 1.00 66.58 393 VAL C C 1
ATOM 6411 O O . VAL B 1 368 ? 87.996 79.380 157.922 1.00 66.58 393 VAL C O 1
ATOM 6415 N N . ILE B 1 369 ? 86.878 79.680 159.849 1.00 67.05 394 ILE C N 1
ATOM 6416 C CA . ILE B 1 369 ? 85.707 78.954 159.365 1.00 67.05 394 ILE C CA 1
ATOM 6417 C C . ILE B 1 369 ? 85.106 79.659 158.157 1.00 67.05 394 ILE C C 1
ATOM 6418 O O . ILE B 1 369 ? 84.781 79.030 157.140 1.00 67.05 394 ILE C O 1
ATOM 6423 N N . LEU B 1 370 ? 84.947 80.979 158.254 1.00 64.87 395 LEU C N 1
ATOM 6424 C CA . LEU B 1 370 ? 84.371 81.746 157.157 1.00 64.87 395 LEU C CA 1
ATOM 6425 C C . LEU B 1 370 ? 85.206 81.609 155.893 1.00 64.87 395 LEU C C 1
ATOM 6426 O O . LEU B 1 370 ? 84.670 81.394 154.797 1.00 64.87 395 LEU C O 1
ATOM 6431 N N . LEU B 1 371 ? 86.525 81.733 156.026 1.00 60.93 396 LEU C N 1
ATOM 6432 C CA . LEU B 1 371 ? 87.384 81.670 154.852 1.00 60.93 396 LEU C CA 1
ATOM 6433 C C . LEU B 1 371 ? 87.339 80.289 154.211 1.00 60.93 396 LEU C C 1
ATOM 6434 O O . LEU B 1 371 ? 87.334 80.166 152.978 1.00 60.93 396 LEU C O 1
ATOM 6439 N N . SER B 1 372 ? 87.278 79.236 155.026 1.00 62.65 397 SER C N 1
ATOM 6440 C CA . SER B 1 372 ? 87.169 77.896 154.463 1.00 62.65 397 SER C CA 1
ATOM 6441 C C . SER B 1 372 ? 85.856 77.713 153.712 1.00 62.65 397 SER C C 1
ATOM 6442 O O . SER B 1 372 ? 85.819 77.078 152.650 1.00 62.65 397 SER C O 1
ATOM 6445 N N . ILE B 1 373 ? 84.765 78.266 154.244 1.00 60.92 398 ILE C N 1
ATOM 6446 C CA . ILE B 1 373 ? 83.486 78.185 153.543 1.00 60.92 398 ILE C CA 1
ATOM 6447 C C . ILE B 1 373 ? 83.581 78.869 152.184 1.00 60.92 398 ILE C C 1
ATOM 6448 O O . ILE B 1 373 ? 83.133 78.333 151.158 1.00 60.92 398 ILE C O 1
ATOM 6453 N N . VAL B 1 374 ? 84.161 80.069 152.158 1.00 60.70 399 VAL C N 1
ATOM 6454 C CA . VAL B 1 374 ? 84.261 80.806 150.900 1.00 60.70 399 VAL C CA 1
ATOM 6455 C C . VAL B 1 374 ? 85.084 80.026 149.883 1.00 60.70 399 VAL C C 1
ATOM 6456 O O . VAL B 1 374 ? 84.749 79.984 148.691 1.00 60.70 399 VAL C O 1
ATOM 6460 N N . ALA B 1 375 ? 86.174 79.399 150.329 1.00 58.89 400 ALA C N 1
ATOM 6461 C CA . ALA B 1 375 ? 86.981 78.608 149.405 1.00 58.89 400 ALA C CA 1
ATOM 6462 C C . ALA B 1 375 ? 86.194 77.431 148.848 1.00 58.89 400 ALA C C 1
ATOM 6463 O O . ALA B 1 375 ? 86.271 77.131 147.647 1.00 58.89 400 ALA C O 1
ATOM 6465 N N . VAL B 1 376 ? 85.434 76.747 149.702 1.00 60.61 401 VAL C N 1
ATOM 6466 C CA . VAL B 1 376 ? 84.651 75.610 149.228 1.00 60.61 401 VAL C CA 1
ATOM 6467 C C . VAL B 1 376 ? 83.637 76.056 148.183 1.00 60.61 401 VAL C C 1
ATOM 6468 O O . VAL B 1 376 ? 83.349 75.329 147.226 1.00 60.61 401 VAL C O 1
ATOM 6472 N N . GLY B 1 377 ? 83.087 77.259 148.337 1.00 59.42 402 GLY C N 1
ATOM 6473 C CA . GLY B 1 377 ? 82.166 77.758 147.324 1.00 59.42 402 GLY C CA 1
ATOM 6474 C C . GLY B 1 377 ? 82.857 78.071 146.008 1.00 59.42 402 GLY C C 1
ATOM 6475 O O . GLY B 1 377 ? 82.375 77.703 144.922 1.00 59.42 402 GLY C O 1
ATOM 6476 N N . PHE B 1 378 ? 84.000 78.756 146.083 1.00 57.82 403 PHE C N 1
ATOM 6477 C CA . PHE B 1 378 ? 84.704 79.103 144.856 1.00 57.82 403 PHE C CA 1
ATOM 6478 C C . PHE B 1 378 ? 85.148 77.867 144.094 1.00 57.82 403 PHE C C 1
ATOM 6479 O O . PHE B 1 378 ? 85.289 77.918 142.871 1.00 57.82 403 PHE C O 1
ATOM 6487 N N . HIS B 1 379 ? 85.379 76.754 144.787 1.00 63.23 404 HIS C N 1
ATOM 6488 C CA . HIS B 1 379 ? 85.741 75.523 144.090 1.00 63.23 404 HIS C CA 1
ATOM 6489 C C . HIS B 1 379 ? 84.713 75.161 143.021 1.00 63.23 404 HIS C C 1
ATOM 6490 O O . HIS B 1 379 ? 85.044 75.003 141.837 1.00 63.23 404 HIS C O 1
ATOM 6497 N N . ILE B 1 380 ? 83.447 75.036 143.420 1.00 60.90 405 ILE C N 1
ATOM 6498 C CA . ILE B 1 380 ? 82.431 74.626 142.458 1.00 60.90 405 ILE C CA 1
ATOM 6499 C C . ILE B 1 380 ? 82.141 75.739 141.460 1.00 60.90 405 ILE C C 1
ATOM 6500 O O . ILE B 1 380 ? 81.845 75.463 140.283 1.00 60.90 405 ILE C O 1
ATOM 6505 N N . PHE B 1 381 ? 82.240 77.007 141.878 1.00 59.12 406 PHE C N 1
ATOM 6506 C CA . PHE B 1 381 ? 82.086 78.072 140.890 1.00 59.12 406 PHE C CA 1
ATOM 6507 C C . PHE B 1 381 ? 83.108 77.926 139.772 1.00 59.12 406 PHE C C 1
ATOM 6508 O O . PHE B 1 381 ? 82.768 78.005 138.586 1.00 59.12 406 PHE C O 1
ATOM 6516 N N . ARG B 1 382 ? 84.373 77.714 140.136 1.00 59.55 407 ARG C N 1
ATOM 6517 C CA . ARG B 1 382 ? 85.425 77.599 139.136 1.00 59.55 407 ARG C CA 1
ATOM 6518 C C . ARG B 1 382 ? 85.208 76.389 138.245 1.00 59.55 407 ARG C C 1
ATOM 6519 O O . ARG B 1 382 ? 85.448 76.453 137.035 1.00 59.55 407 ARG C O 1
ATOM 6527 N N . THR B 1 383 ? 84.772 75.272 138.824 1.00 60.80 408 THR C N 1
ATOM 6528 C CA . THR B 1 383 ? 84.493 74.099 138.001 1.00 60.80 408 THR C CA 1
ATOM 6529 C C . THR B 1 383 ? 83.484 74.427 136.907 1.00 60.80 408 THR C C 1
ATOM 6530 O O . THR B 1 383 ? 83.729 74.174 135.717 1.00 60.80 408 THR C O 1
ATOM 6534 N N . LEU B 1 384 ? 82.342 75.003 137.292 1.00 60.66 409 LEU C N 1
ATOM 6535 C CA . LEU B 1 384 ? 81.317 75.313 136.298 1.00 60.66 409 LEU C CA 1
ATOM 6536 C C . LEU B 1 384 ? 81.830 76.297 135.255 1.00 60.66 409 LEU C C 1
ATOM 6537 O O . LEU B 1 384 ? 81.584 76.130 134.051 1.00 60.66 409 LEU C O 1
ATOM 6542 N N . GLU B 1 385 ? 82.542 77.333 135.698 1.00 62.41 410 GLU C N 1
ATOM 6543 C CA . GLU B 1 385 ? 82.986 78.359 134.766 1.00 62.41 410 GLU C CA 1
ATOM 6544 C C . GLU B 1 385 ? 83.971 77.801 133.749 1.00 62.41 410 GLU C C 1
ATOM 6545 O O . GLU B 1 385 ? 83.895 78.129 132.559 1.00 62.41 410 GLU C O 1
ATOM 6551 N N . VAL B 1 386 ? 84.897 76.946 134.186 1.00 62.14 411 VAL C N 1
ATOM 6552 C CA . VAL B 1 386 ? 85.864 76.413 133.236 1.00 62.14 411 VAL C CA 1
ATOM 6553 C C . VAL B 1 386 ? 85.200 75.429 132.285 1.00 62.14 411 VAL C C 1
ATOM 6554 O O . VAL B 1 386 ? 85.572 75.355 131.107 1.00 62.14 411 VAL C O 1
ATOM 6558 N N . ASN B 1 387 ? 84.197 74.677 132.747 1.00 64.84 412 ASN C N 1
ATOM 6559 C CA . ASN B 1 387 ? 83.465 73.822 131.816 1.00 64.84 412 ASN C CA 1
ATOM 6560 C C . ASN B 1 387 ? 82.815 74.653 130.720 1.00 64.84 412 ASN C C 1
ATOM 6561 O O . ASN B 1 387 ? 82.908 74.324 129.529 1.00 64.84 412 ASN C O 1
ATOM 6566 N N . ARG B 1 388 ? 82.161 75.748 131.108 1.00 66.95 413 ARG C N 1
ATOM 6567 C CA . ARG B 1 388 ? 81.524 76.608 130.116 1.00 66.95 413 ARG C CA 1
ATOM 6568 C C . ARG B 1 388 ? 82.540 77.183 129.140 1.00 66.95 413 ARG C C 1
ATOM 6569 O O . ARG B 1 388 ? 82.293 77.229 127.927 1.00 66.95 413 ARG C O 1
ATOM 6577 N N . LEU B 1 389 ? 83.682 77.641 129.651 1.00 63.82 414 LEU C N 1
ATOM 6578 C CA . LEU B 1 389 ? 84.687 78.236 128.778 1.00 63.82 414 LEU C CA 1
ATOM 6579 C C . LEU B 1 389 ? 85.208 77.229 127.769 1.00 63.82 414 LEU C C 1
ATOM 6580 O O . LEU B 1 389 ? 85.349 77.549 126.586 1.00 63.82 414 LEU C O 1
ATOM 6585 N N . MET B 1 390 ? 85.508 76.007 128.210 1.00 67.46 415 MET C N 1
ATOM 6586 C CA . MET B 1 390 ? 86.015 75.012 127.271 1.00 67.46 415 MET C CA 1
ATOM 6587 C C . MET B 1 390 ? 84.967 74.660 126.227 1.00 67.46 415 MET C C 1
ATOM 6588 O O . MET B 1 390 ? 85.289 74.496 125.043 1.00 67.46 415 MET C O 1
ATOM 6593 N N . GLY B 1 391 ? 83.704 74.548 126.640 1.00 69.51 416 GLY C N 1
ATOM 6594 C CA . GLY B 1 391 ? 82.655 74.289 125.669 1.00 69.51 416 GLY C CA 1
ATOM 6595 C C . GLY B 1 391 ? 82.587 75.355 124.593 1.00 69.51 416 GLY C C 1
ATOM 6596 O O . GLY B 1 391 ? 82.612 75.053 123.397 1.00 69.51 416 GLY C O 1
ATOM 6597 N N . LYS B 1 392 ? 82.504 76.622 125.005 1.00 70.47 417 LYS C N 1
ATOM 6598 C CA . LYS B 1 392 ? 82.391 77.699 124.026 1.00 70.47 417 LYS C CA 1
ATOM 6599 C C . LYS B 1 392 ? 83.672 77.900 123.234 1.00 70.47 417 LYS C C 1
ATOM 6600 O O . LYS B 1 392 ? 83.630 78.480 122.148 1.00 70.47 417 LYS C O 1
ATOM 6606 N N . LEU B 1 393 ? 84.809 77.445 123.751 1.00 68.41 418 LEU C N 1
ATOM 6607 C CA . LEU B 1 393 ? 86.039 77.480 122.974 1.00 68.41 418 LEU C CA 1
ATOM 6608 C C . LEU B 1 393 ? 86.012 76.439 121.873 1.00 68.41 418 LEU C C 1
ATOM 6609 O O . LEU B 1 393 ? 86.450 76.703 120.750 1.00 68.41 418 LEU C O 1
ATOM 6614 N N . LEU B 1 394 ? 85.504 75.249 122.183 1.00 72.02 419 LEU C N 1
ATOM 6615 C CA . LEU B 1 394 ? 85.485 74.184 121.190 1.00 72.02 419 LEU C CA 1
ATOM 6616 C C . LEU B 1 394 ? 84.435 74.437 120.120 1.00 72.02 419 LEU C C 1
ATOM 6617 O O . LEU B 1 394 ? 84.688 74.199 118.935 1.00 72.02 419 LEU C O 1
ATOM 6622 N N . GLN B 1 395 ? 83.249 74.913 120.506 1.00 77.14 420 GLN C N 1
ATOM 6623 C CA . GLN B 1 395 ? 82.163 74.929 119.532 1.00 77.14 420 GLN C CA 1
ATOM 6624 C C . GLN B 1 395 ? 82.306 76.061 118.519 1.00 77.14 420 GLN C C 1
ATOM 6625 O O . GLN B 1 395 ? 82.131 75.834 117.318 1.00 77.14 420 GLN C O 1
ATOM 6631 N N . GLN B 1 396 ? 82.630 77.275 118.955 1.00 76.40 421 GLN C N 1
ATOM 6632 C CA . GLN B 1 396 ? 82.765 78.406 118.038 1.00 76.40 421 GLN C CA 1
ATOM 6633 C C . GLN B 1 396 ? 84.124 79.072 118.210 1.00 76.40 421 GLN C C 1
ATOM 6634 O O . GLN B 1 396 ? 84.270 80.041 118.965 1.00 76.40 421 GLN C O 1
ATOM 6640 N N . PRO B 1 397 ? 85.139 78.599 117.494 1.00 75.76 422 PRO C N 1
ATOM 6641 C CA . PRO B 1 397 ? 86.465 79.216 117.597 1.00 75.76 422 PRO C CA 1
ATOM 6642 C C . PRO B 1 397 ? 86.493 80.566 116.909 1.00 75.76 422 PRO C C 1
ATOM 6643 O O . PRO B 1 397 ? 85.446 81.076 116.502 1.00 75.76 422 PRO C O 1
ATOM 6647 N N . ASP B 1 398 ? 87.676 81.159 116.789 1.00 75.41 423 ASP C N 1
ATOM 6648 C CA . ASP B 1 398 ? 87.846 82.469 116.171 1.00 75.41 423 ASP C CA 1
ATOM 6649 C C . ASP B 1 398 ? 87.131 83.564 116.946 1.00 75.41 423 ASP C C 1
ATOM 6650 O O . ASP B 1 398 ? 86.912 84.658 116.420 1.00 75.41 423 ASP C O 1
ATOM 6655 N N . THR B 1 399 ? 86.760 83.288 118.191 1.00 68.54 424 THR C N 1
ATOM 6656 C CA . THR B 1 399 ? 86.136 84.268 119.059 1.00 68.54 424 THR C CA 1
ATOM 6657 C C . THR B 1 399 ? 86.947 84.392 120.335 1.00 68.54 424 THR C C 1
ATOM 6658 O O . THR B 1 399 ? 87.599 83.443 120.770 1.00 68.54 424 THR C O 1
ATOM 6662 N N . TYR B 1 400 ? 86.896 85.576 120.927 1.00 55.63 425 TYR C N 1
ATOM 6663 C CA . TYR B 1 400 ? 87.589 85.819 122.179 1.00 55.63 425 TYR C CA 1
ATOM 6664 C C . TYR B 1 400 ? 86.905 85.064 123.306 1.00 55.63 425 TYR C C 1
ATOM 6665 O O . TYR B 1 400 ? 85.679 85.094 123.427 1.00 55.63 425 TYR C O 1
ATOM 6674 N N . ALA B 1 401 ? 87.694 84.377 124.124 1.00 56.45 426 ALA C N 1
ATOM 6675 C CA . ALA B 1 401 ? 87.197 83.650 125.285 1.00 56.45 426 ALA C CA 1
ATOM 6676 C C . ALA B 1 401 ? 87.678 84.358 126.541 1.00 56.45 426 ALA C C 1
ATOM 6677 O O . ALA B 1 401 ? 88.883 84.528 126.737 1.00 56.45 426 ALA C O 1
ATOM 6679 N N . ASP B 1 402 ? 86.739 84.764 127.388 1.00 58.92 427 ASP C N 1
ATOM 6680 C CA . ASP B 1 402 ? 87.036 85.609 128.542 1.00 58.92 427 ASP C CA 1
ATOM 6681 C C . ASP B 1 402 ? 87.676 84.762 129.630 1.00 58.92 427 ASP C C 1
ATOM 6682 O O . ASP B 1 402 ? 87.014 84.289 130.552 1.00 58.92 427 ASP C O 1
ATOM 6687 N N . PHE B 1 403 ? 88.986 84.574 129.529 1.00 52.30 428 PHE C N 1
ATOM 6688 C CA . PHE B 1 403 ? 89.729 83.865 130.556 1.00 52.30 428 PHE C CA 1
ATOM 6689 C C . PHE B 1 403 ? 90.221 84.782 131.661 1.00 52.30 428 PHE C C 1
ATOM 6690 O O . PHE B 1 403 ? 90.704 84.287 132.680 1.00 52.30 428 PHE C O 1
ATOM 6698 N N . GLU B 1 404 ? 90.101 86.097 131.498 1.00 52.67 429 GLU C N 1
ATOM 6699 C CA . GLU B 1 404 ? 90.685 87.013 132.469 1.00 52.67 429 GLU C CA 1
ATOM 6700 C C . GLU B 1 404 ? 89.873 87.084 133.754 1.00 52.67 429 GLU C C 1
ATOM 6701 O O . GLU B 1 404 ? 90.445 87.260 134.833 1.00 52.67 429 GLU C O 1
ATOM 6707 N N . PHE B 1 405 ? 88.551 86.970 133.661 1.00 49.81 430 PHE C N 1
ATOM 6708 C CA . PHE B 1 405 ? 87.714 86.980 134.854 1.00 49.81 430 PHE C CA 1
ATOM 6709 C C . PHE B 1 405 ? 88.067 85.819 135.774 1.00 49.81 430 PHE C C 1
ATOM 6710 O O . PHE B 1 405 ? 88.343 86.005 136.969 1.00 49.81 430 PHE C O 1
ATOM 6718 N N . LEU B 1 406 ? 88.083 84.612 135.218 1.00 49.10 431 LEU C N 1
ATOM 6719 C CA . LEU B 1 406 ? 88.422 83.432 135.996 1.00 49.10 431 LEU C CA 1
ATOM 6720 C C . LEU B 1 406 ? 89.840 83.511 136.535 1.00 49.10 431 LEU C C 1
ATOM 6721 O O . LEU B 1 406 ? 90.106 83.074 137.656 1.00 49.10 431 LEU C O 1
ATOM 6726 N N . ALA B 1 407 ? 90.765 84.074 135.757 1.00 46.68 432 ALA C N 1
ATOM 6727 C CA . ALA B 1 407 ? 92.147 84.183 136.211 1.00 46.68 432 ALA C CA 1
ATOM 6728 C C . ALA B 1 407 ? 92.272 85.134 137.390 1.00 46.68 432 ALA C C 1
ATOM 6729 O O . ALA B 1 407 ? 92.953 84.825 138.375 1.00 46.68 432 ALA C O 1
ATOM 6731 N N . PHE B 1 408 ? 91.625 86.296 137.309 1.00 44.97 433 PHE C N 1
ATOM 6732 C CA . PHE B 1 408 ? 91.644 87.241 138.419 1.00 44.97 433 PHE C CA 1
ATOM 6733 C C . PHE B 1 408 ? 91.083 86.608 139.679 1.00 44.97 433 PHE C C 1
ATOM 6734 O O . PHE B 1 408 ? 91.665 86.727 140.767 1.00 44.97 433 PHE C O 1
ATOM 6742 N N . TRP B 1 409 ? 89.950 85.923 139.559 1.00 46.66 434 TRP C N 1
ATOM 6743 C CA . TRP B 1 409 ? 89.346 85.394 140.773 1.00 46.66 434 TRP C CA 1
ATOM 6744 C C . TRP B 1 409 ? 90.110 84.195 141.310 1.00 46.66 434 TRP C C 1
ATOM 6745 O O . TRP B 1 409 ? 90.148 83.990 142.526 1.00 46.66 434 TRP C O 1
ATOM 6756 N N . GLN B 1 410 ? 90.769 83.424 140.447 1.00 49.67 435 GLN C N 1
ATOM 6757 C CA . GLN B 1 410 ? 91.633 82.360 140.941 1.00 49.67 435 GLN C CA 1
ATOM 6758 C C . GLN B 1 410 ? 92.834 82.924 141.686 1.00 49.67 435 GLN C C 1
ATOM 6759 O O . GLN B 1 410 ? 93.251 82.375 142.710 1.00 49.67 435 GLN C O 1
ATOM 6765 N N . THR B 1 411 ? 93.398 84.027 141.201 1.00 46.50 436 THR C N 1
ATOM 6766 C CA . THR B 1 411 ? 94.501 84.647 141.924 1.00 46.50 436 THR C CA 1
ATOM 6767 C C . THR B 1 411 ? 94.052 85.153 143.288 1.00 46.50 436 THR C C 1
ATOM 6768 O O . THR B 1 411 ? 94.764 84.986 144.287 1.00 46.50 436 THR C O 1
ATOM 6772 N N . GLN B 1 412 ? 92.873 85.771 143.359 1.00 46.43 437 GLN C N 1
ATOM 6773 C CA . GLN B 1 412 ? 92.383 86.223 144.661 1.00 46.43 437 GLN C CA 1
ATOM 6774 C C . GLN B 1 412 ? 92.108 85.047 145.589 1.00 46.43 437 GLN C C 1
ATOM 6775 O O . GLN B 1 412 ? 92.322 85.140 146.803 1.00 46.43 437 GLN C O 1
ATOM 6781 N N . TYR B 1 413 ? 91.633 83.935 145.036 1.00 51.48 438 TYR C N 1
ATOM 6782 C CA . TYR B 1 413 ? 91.448 82.726 145.825 1.00 51.48 438 TYR C CA 1
ATOM 6783 C C . TYR B 1 413 ? 92.768 82.239 146.406 1.00 51.48 438 TYR C C 1
ATOM 6784 O O . TYR B 1 413 ? 92.834 81.832 147.571 1.00 51.48 438 TYR C O 1
ATOM 6793 N N . ASN B 1 414 ? 93.834 82.280 145.608 1.00 48.24 439 ASN C N 1
ATOM 6794 C CA . ASN B 1 414 ? 95.145 81.882 146.109 1.00 48.24 439 ASN C CA 1
ATOM 6795 C C . ASN B 1 414 ? 95.617 82.805 147.225 1.00 48.24 439 ASN C C 1
ATOM 6796 O O . ASN B 1 414 ? 96.172 82.344 148.231 1.00 48.24 439 ASN C O 1
ATOM 6801 N N . ASN B 1 415 ? 95.419 84.114 147.061 1.00 48.82 440 ASN C N 1
ATOM 6802 C CA . ASN B 1 415 ? 95.783 85.050 148.124 1.00 48.82 440 ASN C CA 1
ATOM 6803 C C . ASN B 1 415 ? 95.040 84.737 149.417 1.00 48.82 440 ASN C C 1
ATOM 6804 O O . ASN B 1 415 ? 95.633 84.726 150.506 1.00 48.82 440 ASN C O 1
ATOM 6809 N N . MET B 1 416 ? 93.738 84.489 149.316 1.00 51.67 441 MET C N 1
ATOM 6810 C CA . MET B 1 416 ? 92.957 84.179 150.504 1.00 51.67 441 MET C CA 1
ATOM 6811 C C . MET B 1 416 ? 93.440 82.899 151.167 1.00 51.67 441 MET C C 1
ATOM 6812 O O . MET B 1 416 ? 93.481 82.809 152.399 1.00 51.67 441 MET C O 1
ATOM 6817 N N . ASN B 1 417 ? 93.804 81.893 150.373 1.00 50.89 442 ASN C N 1
ATOM 6818 C CA . ASN B 1 417 ? 94.330 80.659 150.952 1.00 50.89 442 ASN C CA 1
ATOM 6819 C C . ASN B 1 417 ? 95.632 80.906 151.699 1.00 50.89 442 ASN C C 1
ATOM 6820 O O . ASN B 1 417 ? 95.860 80.334 152.773 1.00 50.89 442 ASN C O 1
ATOM 6825 N N . ALA B 1 418 ? 96.506 81.741 151.140 1.00 49.03 443 ALA C N 1
ATOM 6826 C CA . ALA B 1 418 ? 97.746 82.075 151.834 1.00 49.03 443 ALA C CA 1
ATOM 6827 C C . ALA B 1 418 ? 97.462 82.710 153.187 1.00 49.03 443 ALA C C 1
ATOM 6828 O O . ALA B 1 418 ? 98.062 82.335 154.204 1.00 49.03 443 ALA C O 1
ATOM 6830 N N . VAL B 1 419 ? 96.543 83.676 153.221 1.00 49.85 444 VAL C N 1
ATOM 6831 C CA . VAL B 1 419 ? 96.226 84.341 154.485 1.00 49.85 444 VAL C CA 1
ATOM 6832 C C . VAL B 1 419 ? 95.629 83.356 155.487 1.00 49.85 444 VAL C C 1
ATOM 6833 O O . VAL B 1 419 ? 95.952 83.381 156.683 1.00 49.85 444 VAL C O 1
ATOM 6837 N N . ASN B 1 420 ? 94.757 82.466 155.018 1.00 53.30 445 ASN C N 1
ATOM 6838 C CA . ASN B 1 420 ? 94.152 81.483 155.909 1.00 53.30 445 ASN C CA 1
ATOM 6839 C C . ASN B 1 420 ? 95.201 80.562 156.523 1.00 53.30 445 ASN C C 1
ATOM 6840 O O . ASN B 1 420 ? 95.119 80.212 157.708 1.00 53.30 445 ASN C O 1
ATOM 6845 N N . LEU B 1 421 ? 96.197 80.159 155.736 1.00 54.39 446 LEU C N 1
ATOM 6846 C CA . LEU B 1 421 ? 97.268 79.327 156.279 1.00 54.39 446 LEU C CA 1
ATOM 6847 C C . LEU B 1 421 ? 98.091 80.086 157.314 1.00 54.39 446 LEU C C 1
ATOM 6848 O O . LEU B 1 421 ? 98.468 79.533 158.365 1.00 54.39 446 LEU C O 1
ATOM 6853 N N . PHE B 1 422 ? 98.383 81.355 157.027 1.00 51.80 447 PHE C N 1
ATOM 6854 C CA . PHE B 1 422 ? 99.101 82.179 157.991 1.00 51.80 447 PHE C CA 1
ATOM 6855 C C . PHE B 1 422 ? 98.364 82.237 159.320 1.00 51.80 447 PHE C C 1
ATOM 6856 O O . PHE B 1 422 ? 98.986 82.264 160.383 1.00 51.80 447 PHE C O 1
ATOM 6864 N N . PHE B 1 423 ? 97.035 82.271 159.283 1.00 54.57 448 PHE C N 1
ATOM 6865 C CA . PHE B 1 423 ? 96.297 82.286 160.543 1.00 54.57 448 PHE C CA 1
ATOM 6866 C C . PHE B 1 423 ? 96.241 80.917 161.211 1.00 54.57 448 PHE C C 1
ATOM 6867 O O . PHE B 1 423 ? 96.187 80.842 162.446 1.00 54.57 448 PHE C O 1
ATOM 6875 N N . ALA B 1 424 ? 96.242 79.837 160.436 1.00 59.97 449 ALA C N 1
ATOM 6876 C CA . ALA B 1 424 ? 96.283 78.511 161.046 1.00 59.97 449 ALA C CA 1
ATOM 6877 C C . ALA B 1 424 ? 97.540 78.330 161.890 1.00 59.97 449 ALA C C 1
ATOM 6878 O O . ALA B 1 424 ? 97.498 77.727 162.976 1.00 59.97 449 ALA C O 1
ATOM 6880 N N . TRP B 1 425 ? 98.670 78.855 161.417 1.00 63.21 450 TRP C N 1
ATOM 6881 C CA . TRP B 1 425 ? 99.894 78.724 162.211 1.00 63.21 450 TRP C CA 1
ATOM 6882 C C . TRP B 1 425 ? 99.791 79.476 163.541 1.00 63.21 450 TRP C C 1
ATOM 6883 O O . TRP B 1 425 ? 100.226 78.980 164.590 1.00 63.21 450 TRP C O 1
ATOM 6894 N N . ILE B 1 426 ? 99.189 80.663 163.531 1.00 64.46 451 ILE C N 1
ATOM 6895 C CA . ILE B 1 426 ? 99.018 81.408 164.774 1.00 64.46 451 ILE C CA 1
ATOM 6896 C C . ILE B 1 426 ? 98.086 80.663 165.724 1.00 64.46 451 ILE C C 1
ATOM 6897 O O . ILE B 1 426 ? 98.269 80.682 166.947 1.00 64.46 451 ILE C O 1
ATOM 6902 N N . LYS B 1 427 ? 97.076 79.987 165.189 1.00 69.97 452 LYS C N 1
ATOM 6903 C CA . LYS B 1 427 ? 96.227 79.198 166.076 1.00 69.97 452 LYS C CA 1
ATOM 6904 C C . LYS B 1 427 ? 97.019 78.076 166.738 1.00 69.97 452 LYS C C 1
ATOM 6905 O O . LYS B 1 427 ? 96.810 77.766 167.920 1.00 69.97 452 LYS C O 1
ATOM 6911 N N . ILE B 1 428 ? 97.939 77.454 165.999 1.00 73.77 453 ILE C N 1
ATOM 6912 C CA . ILE B 1 428 ? 98.808 76.475 166.657 1.00 73.77 453 ILE C CA 1
ATOM 6913 C C . ILE B 1 428 ? 99.600 77.146 167.766 1.00 73.77 453 ILE C C 1
ATOM 6914 O O . ILE B 1 428 ? 99.862 76.548 168.814 1.00 73.77 453 ILE C O 1
ATOM 6919 N N . PHE B 1 429 ? 99.986 78.401 167.554 1.00 78.15 454 PHE C N 1
ATOM 6920 C CA . PHE B 1 429 ? 100.672 79.142 168.611 1.00 78.15 454 PHE C CA 1
ATOM 6921 C C . PHE B 1 429 ? 99.762 79.330 169.819 1.00 78.15 454 PHE C C 1
ATOM 6922 O O . PHE B 1 429 ? 100.231 79.522 170.945 1.00 78.15 454 PHE C O 1
ATOM 6930 N N . LYS B 1 430 ? 98.453 79.309 169.588 1.00 79.23 455 LYS C N 1
ATOM 6931 C CA . LYS B 1 430 ? 97.495 79.432 170.686 1.00 79.23 455 LYS C CA 1
ATOM 6932 C C . LYS B 1 430 ? 97.357 78.135 171.469 1.00 79.23 455 LYS C C 1
ATOM 6933 O O . LYS B 1 430 ? 97.146 78.159 172.685 1.00 79.23 455 LYS C O 1
ATOM 6939 N N . TYR B 1 431 ? 97.436 76.992 170.787 1.00 82.30 456 TYR C N 1
ATOM 6940 C CA . TYR B 1 431 ? 97.122 75.727 171.455 1.00 82.30 456 TYR C CA 1
ATOM 6941 C C . TYR B 1 431 ? 98.118 75.406 172.564 1.00 82.30 456 TYR C C 1
ATOM 6942 O O . TYR B 1 431 ? 97.727 75.001 173.662 1.00 82.30 456 TYR C O 1
ATOM 6951 N N . ILE B 1 432 ? 99.411 75.570 172.296 1.00 87.31 457 ILE C N 1
ATOM 6952 C CA . ILE B 1 432 ? 100.427 75.389 173.328 1.00 87.31 457 ILE C CA 1
ATOM 6953 C C . ILE B 1 432 ? 100.740 76.746 173.933 1.00 87.31 457 ILE C C 1
ATOM 6954 O O . ILE B 1 432 ? 100.457 77.785 173.330 1.00 87.31 457 ILE C O 1
ATOM 6959 N N . SER B 1 433 ? 101.327 76.754 175.124 1.00 96.91 458 SER C N 1
ATOM 6960 C CA . SER B 1 433 ? 101.607 78.010 175.798 1.00 96.91 458 SER C CA 1
ATOM 6961 C C . SER B 1 433 ? 103.018 77.997 176.358 1.00 96.91 458 SER C C 1
ATOM 6962 O O . SER B 1 433 ? 103.634 76.945 176.540 1.00 96.91 458 SER C O 1
ATOM 6965 N N . PHE B 1 434 ? 103.519 79.196 176.627 1.00 99.31 459 PHE C N 1
ATOM 6966 C CA . PHE B 1 434 ? 104.774 79.394 177.341 1.00 99.31 459 PHE C CA 1
ATOM 6967 C C . PHE B 1 434 ? 104.453 80.349 178.480 1.00 99.31 459 PHE C C 1
ATOM 6968 O O . PHE B 1 434 ? 103.691 81.300 178.285 1.00 99.31 459 PHE C O 1
ATOM 6976 N N . ASN B 1 435 ? 105.013 80.091 179.662 1.00 106.12 460 ASN C N 1
ATOM 6977 C CA . ASN B 1 435 ? 104.614 80.841 180.848 1.00 106.12 460 ASN C CA 1
ATOM 6978 C C . ASN B 1 435 ? 104.829 82.335 180.654 1.00 106.12 460 ASN C C 1
ATOM 6979 O O . ASN B 1 435 ? 103.874 83.120 180.644 1.00 106.12 460 ASN C O 1
ATOM 6984 N N . LYS B 1 436 ? 106.078 82.751 180.498 1.00 106.46 461 LYS C N 1
ATOM 6985 C CA . LYS B 1 436 ? 106.397 84.141 180.188 1.00 106.46 461 LYS C CA 1
ATOM 6986 C C . LYS B 1 436 ? 107.673 84.129 179.366 1.00 106.46 461 LYS C C 1
ATOM 6987 O O . LYS B 1 436 ? 108.777 84.038 179.903 1.00 106.46 461 LYS C O 1
ATOM 6993 N N . THR B 1 437 ? 107.516 84.213 178.073 1.00 103.41 462 THR C N 1
ATOM 6994 C CA . THR B 1 437 ? 108.655 84.199 177.169 1.00 103.41 462 THR C CA 1
ATOM 6995 C C . THR B 1 437 ? 108.837 85.518 176.440 1.00 103.41 462 THR C C 1
ATOM 6996 O O . THR B 1 437 ? 109.966 86.006 176.336 1.00 103.41 462 THR C O 1
ATOM 7000 N N . MET B 1 438 ? 107.755 86.117 175.945 1.00 98.20 463 MET C N 1
ATOM 7001 C CA . MET B 1 438 ? 107.831 87.469 175.409 1.00 98.20 463 MET C CA 1
ATOM 7002 C C . MET B 1 438 ? 106.776 88.374 176.032 1.00 98.20 463 MET C C 1
ATOM 7003 O O . MET B 1 438 ? 106.329 89.329 175.387 1.00 98.20 463 MET C O 1
ATOM 7008 N N . THR B 1 439 ? 106.360 88.087 177.259 1.00 103.05 464 THR C N 1
ATOM 7009 C CA . THR B 1 439 ? 105.450 88.951 177.993 1.00 103.05 464 THR C CA 1
ATOM 7010 C C . THR B 1 439 ? 106.185 90.075 178.716 1.00 103.05 464 THR C C 1
ATOM 7011 O O . THR B 1 439 ? 105.551 90.871 179.415 1.00 103.05 464 THR C O 1
ATOM 7015 N N . GLN B 1 440 ? 107.502 90.179 178.533 1.00 104.31 465 GLN C N 1
ATOM 7016 C CA . GLN B 1 440 ? 108.296 91.152 179.272 1.00 104.31 465 GLN C CA 1
ATOM 7017 C C . GLN B 1 440 ? 108.017 92.586 178.841 1.00 104.31 465 GLN C C 1
ATOM 7018 O O . GLN B 1 440 ? 107.866 93.463 179.698 1.00 104.31 465 GLN C O 1
ATOM 7024 N N . LEU B 1 441 ? 107.945 92.850 177.538 1.00 101.54 466 LEU C N 1
ATOM 7025 C CA . LEU B 1 441 ? 107.573 94.171 177.046 1.00 101.54 466 LEU C CA 1
ATOM 7026 C C . LEU B 1 441 ? 106.087 94.452 177.178 1.00 101.54 466 LEU C C 1
ATOM 7027 O O . LEU B 1 441 ? 105.700 95.605 177.411 1.00 101.54 466 LEU C O 1
ATOM 7032 N N . SER B 1 442 ? 105.250 93.423 177.045 1.00 105.41 467 SER C N 1
ATOM 7033 C CA . SER B 1 442 ? 103.822 93.602 177.269 1.00 105.41 467 SER C CA 1
ATOM 7034 C C . SER B 1 442 ? 103.547 94.028 178.702 1.00 105.41 467 SER C C 1
ATOM 7035 O O . SER B 1 442 ? 102.674 94.865 178.950 1.00 105.41 467 SER C O 1
ATOM 7038 N N . SER B 1 443 ? 104.297 93.482 179.659 1.00 106.63 468 SER C N 1
ATOM 7039 C CA . SER B 1 443 ? 104.125 93.889 181.049 1.00 106.63 468 SER C CA 1
ATOM 7040 C C . SER B 1 443 ? 104.445 95.367 181.230 1.00 106.63 468 SER C C 1
ATOM 7041 O O . SER B 1 443 ? 103.670 96.115 181.839 1.00 106.63 468 SER C O 1
ATOM 7044 N N . THR B 1 444 ? 105.582 95.810 180.694 1.00 106.96 469 THR C N 1
ATOM 7045 C CA . THR B 1 444 ? 105.987 97.197 180.871 1.00 106.96 469 THR C CA 1
ATOM 7046 C C . THR B 1 444 ? 105.055 98.169 180.167 1.00 106.96 469 THR C C 1
ATOM 7047 O O . THR B 1 444 ? 104.798 99.252 180.701 1.00 106.96 469 THR C O 1
ATOM 7051 N N . LEU B 1 445 ? 104.540 97.820 178.990 1.00 107.35 470 LEU C N 1
ATOM 7052 C CA . LEU B 1 445 ? 103.588 98.705 178.334 1.00 107.35 470 LEU C CA 1
ATOM 7053 C C . LEU B 1 445 ? 102.166 98.524 178.837 1.00 107.35 470 LEU C C 1
ATOM 7054 O O . LEU B 1 445 ? 101.279 99.283 178.431 1.00 107.35 470 LEU C O 1
ATOM 7059 N N . ALA B 1 446 ? 101.923 97.537 179.698 1.00 108.90 471 ALA C N 1
ATOM 7060 C CA . ALA B 1 446 ? 100.673 97.508 180.444 1.00 108.90 471 ALA C CA 1
ATOM 7061 C C . ALA B 1 446 ? 100.772 98.327 181.721 1.00 108.90 471 ALA C C 1
ATOM 7062 O O . ALA B 1 446 ? 99.754 98.823 182.217 1.00 108.90 471 ALA C O 1
ATOM 7064 N N . ARG B 1 447 ? 101.978 98.476 182.263 1.00 109.38 472 ARG C N 1
ATOM 7065 C CA . ARG B 1 447 ? 102.186 99.307 183.441 1.00 109.38 472 ARG C CA 1
ATOM 7066 C C . ARG B 1 447 ? 102.371 100.772 183.074 1.00 109.38 472 ARG C C 1
ATOM 7067 O O . ARG B 1 447 ? 101.686 101.642 183.619 1.00 109.38 472 ARG C O 1
ATOM 7075 N N . CYS B 1 448 ? 103.295 101.062 182.159 1.00 112.13 473 CYS C N 1
ATOM 7076 C CA . CYS B 1 448 ? 103.551 102.430 181.710 1.00 112.13 473 CYS C CA 1
ATOM 7077 C C . CYS B 1 448 ? 102.795 102.659 180.404 1.00 112.13 473 CYS C C 1
ATOM 7078 O O . CYS B 1 448 ? 103.376 102.823 179.334 1.00 112.13 473 CYS C O 1
ATOM 7081 N N . ALA B 1 449 ? 101.469 102.690 180.506 1.00 111.83 474 ALA C N 1
ATOM 7082 C CA . ALA B 1 449 ? 100.611 102.825 179.339 1.00 111.83 474 ALA C CA 1
ATOM 7083 C C . ALA B 1 449 ? 100.000 104.210 179.191 1.00 111.83 474 ALA C C 1
ATOM 7084 O O . ALA B 1 449 ? 99.114 104.391 178.349 1.00 111.83 474 ALA C O 1
ATOM 7086 N N . LYS B 1 450 ? 100.437 105.187 179.981 1.00 112.24 475 LYS C N 1
ATOM 7087 C CA . LYS B 1 450 ? 99.933 106.549 179.882 1.00 112.24 475 LYS C CA 1
ATOM 7088 C C . LYS B 1 450 ? 100.870 107.459 179.099 1.00 112.24 475 LYS C C 1
ATOM 7089 O O . LYS B 1 450 ? 100.440 108.132 178.158 1.00 112.24 475 LYS C O 1
ATOM 7095 N N . ASP B 1 451 ? 102.149 107.498 179.474 1.00 111.87 476 ASP C N 1
ATOM 7096 C CA . ASP B 1 451 ? 103.091 108.356 178.767 1.00 111.87 476 ASP C CA 1
ATOM 7097 C C . ASP B 1 451 ? 103.381 107.838 177.365 1.00 111.87 476 ASP C C 1
ATOM 7098 O O . ASP B 1 451 ? 103.664 108.632 176.459 1.00 111.87 476 ASP C O 1
ATOM 7103 N N . ILE B 1 452 ? 103.309 106.522 177.160 1.00 109.46 477 ILE C N 1
ATOM 7104 C CA . ILE B 1 452 ? 103.536 106.006 175.817 1.00 109.46 477 ILE C CA 1
ATOM 7105 C C . ILE B 1 452 ? 102.403 106.418 174.894 1.00 109.46 477 ILE C C 1
ATOM 7106 O O . ILE B 1 452 ? 102.609 106.575 173.690 1.00 109.46 477 ILE C O 1
ATOM 7111 N N . LEU B 1 453 ? 101.201 106.633 175.429 1.00 107.39 478 LEU C N 1
ATOM 7112 C CA . LEU B 1 453 ? 100.104 107.086 174.578 1.00 107.39 478 LEU C CA 1
ATOM 7113 C C . LEU B 1 453 ? 100.296 108.545 174.184 1.00 107.39 478 LEU C C 1
ATOM 7114 O O . LEU B 1 453 ? 100.019 108.937 173.041 1.00 107.39 478 LEU C O 1
ATOM 7119 N N . GLY B 1 454 ? 100.770 109.364 175.122 1.00 104.52 479 GLY C N 1
ATOM 7120 C CA . GLY B 1 454 ? 101.152 110.721 174.775 1.00 104.52 479 GLY C CA 1
ATOM 7121 C C . GLY B 1 454 ? 102.238 110.756 173.720 1.00 104.52 479 GLY C C 1
ATOM 7122 O O . GLY B 1 454 ? 102.178 111.547 172.777 1.00 104.52 479 GLY C O 1
ATOM 7123 N N . PHE B 1 455 ? 103.234 109.880 173.846 1.00 102.17 480 PHE C N 1
ATOM 7124 C CA . PHE B 1 455 ? 104.283 109.844 172.836 1.00 102.17 480 PHE C CA 1
ATOM 7125 C C . PHE B 1 455 ? 103.751 109.337 171.504 1.00 102.17 480 PHE C C 1
ATOM 7126 O O . PHE B 1 455 ? 104.185 109.797 170.445 1.00 102.17 480 PHE C O 1
ATOM 7134 N N . ALA B 1 456 ? 102.800 108.405 171.532 1.00 96.37 481 ALA C N 1
ATOM 7135 C CA . ALA B 1 456 ? 102.210 107.919 170.293 1.00 96.37 481 ALA C CA 1
ATOM 7136 C C . ALA B 1 456 ? 101.491 109.034 169.554 1.00 96.37 481 ALA C C 1
ATOM 7137 O O . ALA B 1 456 ? 101.698 109.225 168.350 1.00 96.37 481 ALA C O 1
ATOM 7139 N N . ILE B 1 457 ? 100.652 109.794 170.257 1.00 94.08 482 ILE C N 1
ATOM 7140 C CA . ILE B 1 457 ? 99.925 110.864 169.581 1.00 94.08 482 ILE C CA 1
ATOM 7141 C C . ILE B 1 457 ? 100.880 111.967 169.138 1.00 94.08 482 ILE C C 1
ATOM 7142 O O . ILE B 1 457 ? 100.723 112.538 168.050 1.00 94.08 482 ILE C O 1
ATOM 7147 N N . MET B 1 458 ? 101.895 112.271 169.949 1.00 91.72 483 MET C N 1
ATOM 7148 C CA . MET B 1 458 ? 102.839 113.316 169.583 1.00 91.72 483 MET C CA 1
ATOM 7149 C C . MET B 1 458 ? 103.735 112.906 168.429 1.00 91.72 483 MET C C 1
ATOM 7150 O O . MET B 1 458 ? 104.222 113.774 167.702 1.00 91.72 483 MET C O 1
ATOM 7155 N N . PHE B 1 459 ? 103.962 111.610 168.244 1.00 81.88 484 PHE C N 1
ATOM 7156 C CA . PHE B 1 459 ? 104.694 111.151 167.076 1.00 81.88 484 PHE C CA 1
ATOM 7157 C C . PHE B 1 459 ? 103.803 111.145 165.846 1.00 81.88 484 PHE C C 1
ATOM 7158 O O . PHE B 1 459 ? 104.246 111.515 164.758 1.00 81.88 484 PHE C O 1
ATOM 7166 N N . PHE B 1 460 ? 102.535 110.773 166.005 1.00 80.84 485 PHE C N 1
ATOM 7167 C CA . PHE B 1 460 ? 101.681 110.603 164.837 1.00 80.84 485 PHE C CA 1
ATOM 7168 C C . PHE B 1 460 ? 101.223 111.937 164.265 1.00 80.84 485 PHE C C 1
ATOM 7169 O O . PHE B 1 460 ? 101.130 112.088 163.040 1.00 80.84 485 PHE C O 1
ATOM 7177 N N . ILE B 1 461 ? 100.942 112.925 165.112 1.00 76.42 486 ILE C N 1
ATOM 7178 C CA . ILE B 1 461 ? 100.504 114.205 164.565 1.00 76.42 486 ILE C CA 1
ATOM 7179 C C . ILE B 1 461 ? 101.639 114.861 163.784 1.00 76.42 486 ILE C C 1
ATOM 7180 O O . ILE B 1 461 ? 101.434 115.385 162.683 1.00 76.42 486 ILE C O 1
ATOM 7185 N N . VAL B 1 462 ? 102.866 114.783 164.307 1.00 69.77 487 VAL C N 1
ATOM 7186 C CA . VAL B 1 462 ? 104.008 115.329 163.579 1.00 69.77 487 VAL C CA 1
ATOM 7187 C C . VAL B 1 462 ? 104.313 114.498 162.342 1.00 69.77 487 VAL C C 1
ATOM 7188 O O . VAL B 1 462 ? 104.705 115.042 161.307 1.00 69.77 487 VAL C O 1
ATOM 7192 N N . PHE B 1 463 ? 104.133 113.181 162.415 1.00 65.97 488 PHE C N 1
ATOM 7193 C CA . PHE B 1 463 ? 104.352 112.332 161.253 1.00 65.97 488 PHE C CA 1
ATOM 7194 C C . PHE B 1 463 ? 103.438 112.732 160.106 1.00 65.97 488 PHE C C 1
ATOM 7195 O O . PHE B 1 463 ? 103.882 112.885 158.963 1.00 65.97 488 PHE C O 1
ATOM 7203 N N . PHE B 1 464 ? 102.154 112.926 160.394 1.00 67.90 489 PHE C N 1
ATOM 7204 C CA . PHE B 1 464 ? 101.232 113.297 159.330 1.00 67.90 489 PHE C CA 1
ATOM 7205 C C . PHE B 1 464 ? 101.457 114.724 158.858 1.00 67.90 489 PHE C C 1
ATOM 7206 O O . PHE B 1 464 ? 101.298 115.008 157.666 1.00 67.90 489 PHE C O 1
ATOM 7214 N N . ALA B 1 465 ? 101.837 115.631 159.759 1.00 64.94 490 ALA C N 1
ATOM 7215 C CA . ALA B 1 465 ? 102.200 116.971 159.319 1.00 64.94 490 ALA C CA 1
ATOM 7216 C C . ALA B 1 465 ? 103.376 116.927 158.354 1.00 64.94 490 ALA C C 1
ATOM 7217 O O . ALA B 1 465 ? 103.393 117.644 157.349 1.00 64.94 490 ALA C O 1
ATOM 7219 N N . TYR B 1 466 ? 104.358 116.072 158.628 1.00 61.01 491 TYR C N 1
ATOM 7220 C CA . TYR B 1 466 ? 105.505 115.957 157.735 1.00 61.01 491 TYR C CA 1
ATOM 7221 C C . TYR B 1 466 ? 105.113 115.333 156.406 1.00 61.01 491 TYR C C 1
ATOM 7222 O O . TYR B 1 466 ? 105.642 115.715 155.359 1.00 61.01 491 TYR C O 1
ATOM 7231 N N . ALA B 1 467 ? 104.198 114.366 156.423 1.00 60.50 492 ALA C N 1
ATOM 7232 C CA . ALA B 1 467 ? 103.744 113.778 155.168 1.00 60.50 492 ALA C CA 1
ATOM 7233 C C . ALA B 1 467 ? 103.049 114.818 154.302 1.00 60.50 492 ALA C C 1
ATOM 7234 O O . ALA B 1 467 ? 103.302 114.911 153.096 1.00 60.50 492 ALA C O 1
ATOM 7236 N N . GLN B 1 468 ? 102.178 115.625 154.904 1.00 64.82 493 GLN C N 1
ATOM 7237 C CA . GLN B 1 468 ? 101.509 116.670 154.137 1.00 64.82 493 GLN C CA 1
ATOM 7238 C C . GLN B 1 468 ? 102.496 117.715 153.637 1.00 64.82 493 GLN C C 1
ATOM 7239 O O . GLN B 1 468 ? 102.373 118.207 152.512 1.00 64.82 493 GLN C O 1
ATOM 7245 N N . LEU B 1 469 ? 103.479 118.070 154.457 1.00 59.34 494 LEU C N 1
ATOM 7246 C CA . LEU B 1 469 ? 104.476 119.038 154.024 1.00 59.34 494 LEU C CA 1
ATOM 7247 C C . LEU B 1 469 ? 105.273 118.512 152.842 1.00 59.34 494 LEU C C 1
ATOM 7248 O O . LEU B 1 469 ? 105.529 119.244 151.882 1.00 59.34 494 LEU C O 1
ATOM 7253 N N . GLY B 1 470 ? 105.687 117.249 152.900 1.00 56.86 495 GLY C N 1
ATOM 7254 C CA . GLY B 1 470 ? 106.395 116.663 151.782 1.00 56.86 495 GLY C CA 1
ATOM 7255 C C . GLY B 1 470 ? 105.541 116.563 150.542 1.00 56.86 495 GLY C C 1
ATOM 7256 O O . GLY B 1 470 ? 106.056 116.638 149.429 1.00 56.86 495 GLY C O 1
ATOM 7257 N N . TYR B 1 471 ? 104.230 116.392 150.709 1.00 59.39 496 TYR C N 1
ATOM 7258 C CA . TYR B 1 471 ? 103.346 116.446 149.552 1.00 59.39 496 TYR C CA 1
ATOM 7259 C C . TYR B 1 471 ? 103.254 117.850 148.975 1.00 59.39 496 TYR C C 1
ATOM 7260 O O . TYR B 1 471 ? 103.045 118.012 147.771 1.00 59.39 496 TYR C O 1
ATOM 7269 N N . LEU B 1 472 ? 103.357 118.874 149.817 1.00 56.49 497 LEU C N 1
ATOM 7270 C CA . LEU B 1 472 ? 103.265 120.242 149.319 1.00 56.49 497 LEU C CA 1
ATOM 7271 C C . LEU B 1 472 ? 104.533 120.661 148.593 1.00 56.49 497 LEU C C 1
ATOM 7272 O O . LEU B 1 472 ? 104.472 121.163 147.469 1.00 56.49 497 LEU C O 1
ATOM 7277 N N . LEU B 1 473 ? 105.688 120.477 149.227 1.00 54.88 498 LEU C N 1
ATOM 7278 C CA . LEU B 1 473 ? 106.935 120.994 148.673 1.00 54.88 498 LEU C CA 1
ATOM 7279 C C . LEU B 1 473 ? 107.333 120.241 147.413 1.00 54.88 498 LEU C C 1
ATOM 7280 O O . LEU B 1 473 ? 107.611 120.843 146.373 1.00 54.88 498 LEU C O 1
ATOM 7285 N N . PHE B 1 474 ? 107.400 118.925 147.500 1.00 55.47 499 PHE C N 1
ATOM 7286 C CA . PHE B 1 474 ? 107.607 118.060 146.353 1.00 55.47 499 PHE C CA 1
ATOM 7287 C C . PHE B 1 474 ? 106.291 117.358 146.061 1.00 55.47 499 PHE C C 1
ATOM 7288 O O . PHE B 1 474 ? 105.362 117.396 146.862 1.00 55.47 499 PHE C O 1
ATOM 7296 N N . GLY B 1 475 ? 106.197 116.718 144.910 1.00 52.82 500 GLY C N 1
ATOM 7297 C CA . GLY B 1 475 ? 104.936 116.072 144.613 1.00 52.82 500 GLY C CA 1
ATOM 7298 C C . GLY B 1 475 ? 104.356 116.521 143.297 1.00 52.82 500 GLY C C 1
ATOM 7299 O O . GLY B 1 475 ? 103.350 115.991 142.824 1.00 52.82 500 GLY C O 1
ATOM 7300 N N . THR B 1 476 ? 104.983 117.537 142.718 1.00 51.68 501 THR C N 1
ATOM 7301 C CA . THR B 1 476 ? 104.840 117.844 141.311 1.00 51.68 501 THR C CA 1
ATOM 7302 C C . THR B 1 476 ? 106.041 117.397 140.501 1.00 51.68 501 THR C C 1
ATOM 7303 O O . THR B 1 476 ? 105.889 117.097 139.318 1.00 51.68 501 THR C O 1
ATOM 7307 N N . GLN B 1 477 ? 107.221 117.321 141.116 1.00 52.83 502 GLN C N 1
ATOM 7308 C CA . GLN B 1 477 ? 108.432 116.905 140.433 1.00 52.83 502 GLN C CA 1
ATOM 7309 C C . GLN B 1 477 ? 108.894 115.504 140.790 1.00 52.83 502 GLN C C 1
ATOM 7310 O O . GLN B 1 477 ? 109.642 114.910 140.014 1.00 52.83 502 GLN C O 1
ATOM 7316 N N . VAL B 1 478 ? 108.500 114.973 141.942 1.00 52.98 503 VAL C N 1
ATOM 7317 C CA . VAL B 1 478 ? 108.943 113.661 142.396 1.00 52.98 503 VAL C CA 1
ATOM 7318 C C . VAL B 1 478 ? 107.731 112.761 142.560 1.00 52.98 503 VAL C C 1
ATOM 7319 O O . VAL B 1 478 ? 106.696 113.190 143.074 1.00 52.98 503 VAL C O 1
ATOM 7323 N N . GLU B 1 479 ? 107.865 111.506 142.136 1.00 55.86 504 GLU C N 1
ATOM 7324 C CA . GLU B 1 479 ? 106.729 110.594 142.154 1.00 55.86 504 GLU C CA 1
ATOM 7325 C C . GLU B 1 479 ? 106.432 110.083 143.553 1.00 55.86 504 GLU C C 1
ATOM 7326 O O . GLU B 1 479 ? 105.266 110.009 143.951 1.00 55.86 504 GLU C O 1
ATOM 7332 N N . ASN B 1 480 ? 107.471 109.735 144.313 1.00 55.03 505 ASN C N 1
ATOM 7333 C CA . ASN B 1 480 ? 107.298 109.211 145.661 1.00 55.03 505 ASN C CA 1
ATOM 7334 C C . ASN B 1 480 ? 106.530 110.152 146.570 1.00 55.03 505 ASN C C 1
ATOM 7335 O O . ASN B 1 480 ? 106.117 109.736 147.653 1.00 55.03 505 ASN C O 1
ATOM 7340 N N . PHE B 1 481 ? 106.344 111.405 146.174 1.00 54.84 506 PHE C N 1
ATOM 7341 C CA . PHE B 1 481 ? 105.592 112.362 146.966 1.00 54.84 506 PHE C CA 1
ATOM 7342 C C . PHE B 1 481 ? 104.318 112.815 146.271 1.00 54.84 506 PHE C C 1
ATOM 7343 O O . PHE B 1 481 ? 103.673 113.754 146.743 1.00 54.84 506 PHE C O 1
ATOM 7351 N N . SER B 1 482 ? 103.930 112.168 145.175 1.00 53.59 507 SER C N 1
ATOM 7352 C CA . SER B 1 482 ? 102.816 112.633 144.361 1.00 53.59 507 SER C CA 1
ATOM 7353 C C . SER B 1 482 ? 101.457 112.342 144.971 1.00 53.59 507 SER C C 1
ATOM 7354 O O . SER B 1 482 ? 100.449 112.822 144.447 1.00 53.59 507 SER C O 1
ATOM 7357 N N . THR B 1 483 ? 101.401 111.582 146.056 1.00 54.08 508 THR C N 1
ATOM 7358 C CA . THR B 1 483 ? 100.148 111.176 146.668 1.00 54.08 508 THR C CA 1
ATOM 7359 C C . THR B 1 483 ? 100.371 111.092 148.168 1.00 54.08 508 THR C C 1
ATOM 7360 O O . THR B 1 483 ? 101.479 110.806 148.618 1.00 54.08 508 THR C O 1
ATOM 7364 N N . PHE B 1 484 ? 99.326 111.376 148.944 1.00 54.82 509 PHE C N 1
ATOM 7365 C CA . PHE B 1 484 ? 99.466 111.350 150.397 1.00 54.82 509 PHE C CA 1
ATOM 7366 C C . PHE B 1 484 ? 99.959 109.994 150.886 1.00 54.82 509 PHE C C 1
ATOM 7367 O O . PHE B 1 484 ? 100.841 109.917 151.750 1.00 54.82 509 PHE C O 1
ATOM 7375 N N . VAL B 1 485 ? 99.416 108.912 150.330 1.00 53.19 510 VAL C N 1
ATOM 7376 C CA . VAL B 1 485 ? 99.818 107.575 150.753 1.00 53.19 510 VAL C CA 1
ATOM 7377 C C . VAL B 1 485 ? 101.263 107.303 150.363 1.00 53.19 510 VAL C C 1
ATOM 7378 O O . VAL B 1 485 ? 102.017 106.660 151.106 1.00 53.19 510 VAL C O 1
ATOM 7382 N N . LYS B 1 486 ? 101.676 107.787 149.196 1.00 53.12 511 LYS C N 1
ATOM 7383 C CA . LYS B 1 486 ? 103.069 107.641 148.804 1.00 53.12 511 LYS C CA 1
ATOM 7384 C C . LYS B 1 486 ? 103.985 108.415 149.740 1.00 53.12 511 LYS C C 1
ATOM 7385 O O . LYS B 1 486 ? 105.087 107.957 150.044 1.00 53.12 511 LYS C O 1
ATOM 7391 N N . CYS B 1 487 ? 103.549 109.582 150.217 1.00 55.84 512 CYS C N 1
ATOM 7392 C CA . CYS B 1 487 ? 104.353 110.313 151.191 1.00 55.84 512 CYS C CA 1
ATOM 7393 C C . CYS B 1 487 ? 104.474 109.536 152.492 1.00 55.84 512 CYS C C 1
ATOM 7394 O O . CYS B 1 487 ? 105.558 109.469 153.088 1.00 55.84 512 CYS C O 1
ATOM 7397 N N . ILE B 1 488 ? 103.374 108.940 152.947 1.00 55.01 513 ILE C N 1
ATOM 7398 C CA . ILE B 1 488 ? 103.409 108.147 154.172 1.00 55.01 513 ILE C CA 1
ATOM 7399 C C . ILE B 1 488 ? 104.418 107.016 154.043 1.00 55.01 513 ILE C C 1
ATOM 7400 O O . ILE B 1 488 ? 105.271 106.810 154.917 1.00 55.01 513 ILE C O 1
ATOM 7405 N N . PHE B 1 489 ? 104.352 106.276 152.940 1.00 54.42 514 PHE C N 1
ATOM 7406 C CA . PHE B 1 489 ? 105.246 105.134 152.808 1.00 54.42 514 PHE C CA 1
ATOM 7407 C C . PHE B 1 489 ? 106.678 105.560 152.525 1.00 54.42 514 PHE C C 1
ATOM 7408 O O . PHE B 1 489 ? 107.614 104.864 152.921 1.00 54.42 514 PHE C O 1
ATOM 7416 N N . THR B 1 490 ? 106.882 106.713 151.893 1.00 55.29 515 THR C N 1
ATOM 7417 C CA . THR B 1 490 ? 108.240 107.191 151.676 1.00 55.29 515 THR C CA 1
ATOM 7418 C C . THR B 1 490 ? 108.894 107.591 152.987 1.00 55.29 515 THR C C 1
ATOM 7419 O O . THR B 1 490 ? 110.084 107.338 153.195 1.00 55.29 515 THR C O 1
ATOM 7423 N N . GLN B 1 491 ? 108.136 108.202 153.893 1.00 57.41 516 GLN C N 1
ATOM 7424 C CA . GLN B 1 491 ? 108.700 108.510 155.201 1.00 57.41 516 GLN C CA 1
ATOM 7425 C C . GLN B 1 491 ? 108.981 107.240 155.992 1.00 57.41 516 GLN C C 1
ATOM 7426 O O . GLN B 1 491 ? 110.059 107.092 156.592 1.00 57.41 516 GLN C O 1
ATOM 7432 N N . PHE B 1 492 ? 108.031 106.303 155.993 1.00 56.23 517 PHE C N 1
ATOM 7433 C CA . PHE B 1 492 ? 108.264 105.030 156.660 1.00 56.23 517 PHE C CA 1
ATOM 7434 C C . PHE B 1 492 ? 109.519 104.352 156.134 1.00 56.23 517 PHE C C 1
ATOM 7435 O O . PHE B 1 492 ? 110.266 103.738 156.899 1.00 56.23 517 PHE C O 1
ATOM 7443 N N . ARG B 1 493 ? 109.779 104.464 154.836 1.00 55.85 518 ARG C N 1
ATOM 7444 C CA . ARG B 1 493 ? 110.980 103.865 154.274 1.00 55.85 518 ARG C CA 1
ATOM 7445 C C . ARG B 1 493 ? 112.237 104.650 154.616 1.00 55.85 518 ARG C C 1
ATOM 7446 O O . ARG B 1 493 ? 113.305 104.052 154.758 1.00 55.85 518 ARG C O 1
ATOM 7454 N N . ILE B 1 494 ? 112.146 105.976 154.729 1.00 57.24 519 ILE C N 1
ATOM 7455 C CA . ILE B 1 494 ? 113.286 106.747 155.220 1.00 57.24 519 ILE C CA 1
ATOM 7456 C C . ILE B 1 494 ? 113.725 106.221 156.574 1.00 57.24 519 ILE C C 1
ATOM 7457 O O . ILE B 1 494 ? 114.922 106.079 156.842 1.00 57.24 519 ILE C O 1
ATOM 7462 N N . ILE B 1 495 ? 112.762 105.914 157.446 1.00 57.52 520 ILE C N 1
ATOM 7463 C CA . ILE B 1 495 ? 113.110 105.419 158.778 1.00 57.52 520 ILE C CA 1
ATOM 7464 C C . ILE B 1 495 ? 113.974 104.165 158.697 1.00 57.52 520 ILE C C 1
ATOM 7465 O O . ILE B 1 495 ? 114.819 103.927 159.565 1.00 57.52 520 ILE C O 1
ATOM 7470 N N . LEU B 1 496 ? 113.809 103.364 157.651 1.00 57.51 521 LEU C N 1
ATOM 7471 C CA . LEU B 1 496 ? 114.531 102.105 157.523 1.00 57.51 521 LEU C CA 1
ATOM 7472 C C . LEU B 1 496 ? 115.804 102.215 156.697 1.00 57.51 521 LEU C C 1
ATOM 7473 O O . LEU B 1 496 ? 116.494 101.209 156.526 1.00 57.51 521 LEU C O 1
ATOM 7478 N N . GLY B 1 497 ? 116.127 103.390 156.173 1.00 59.11 522 GLY C N 1
ATOM 7479 C CA . GLY B 1 497 ? 117.347 103.564 155.413 1.00 59.11 522 GLY C CA 1
ATOM 7480 C C . GLY B 1 497 ? 117.219 103.211 153.948 1.00 59.11 522 GLY C C 1
ATOM 7481 O O . GLY B 1 497 ? 118.010 102.425 153.424 1.00 59.11 522 GLY C O 1
ATOM 7482 N N . ASP B 1 498 ? 116.230 103.790 153.269 1.00 62.65 523 ASP C N 1
ATOM 7483 C CA . ASP B 1 498 ? 116.011 103.515 151.850 1.00 62.65 523 ASP C CA 1
ATOM 7484 C C . ASP B 1 498 ? 115.395 104.762 151.225 1.00 62.65 523 ASP C C 1
ATOM 7485 O O . ASP B 1 498 ? 114.182 104.960 151.308 1.00 62.65 523 ASP C O 1
ATOM 7490 N N . PHE B 1 499 ? 116.225 105.585 150.592 1.00 61.76 524 PHE C N 1
ATOM 7491 C CA . PHE B 1 499 ? 115.758 106.878 150.119 1.00 61.76 524 PHE C CA 1
ATOM 7492 C C . PHE B 1 499 ? 116.780 107.463 149.159 1.00 61.76 524 PHE C C 1
ATOM 7493 O O . PHE B 1 499 ? 117.979 107.438 149.437 1.00 61.76 524 PHE C O 1
ATOM 7501 N N . ASP B 1 500 ? 116.300 107.984 148.033 1.00 65.89 525 ASP C N 1
ATOM 7502 C CA . ASP B 1 500 ? 117.140 108.683 147.062 1.00 65.89 525 ASP C CA 1
ATOM 7503 C C . ASP B 1 500 ? 116.951 110.175 147.282 1.00 65.89 525 ASP C C 1
ATOM 7504 O O . ASP B 1 500 ? 115.981 110.765 146.806 1.00 65.89 525 ASP C O 1
ATOM 7509 N N . TYR B 1 501 ? 117.887 110.787 147.997 1.00 61.01 526 TYR C N 1
ATOM 7510 C CA . TYR B 1 501 ? 117.737 112.179 148.382 1.00 61.01 526 TYR C CA 1
ATOM 7511 C C . TYR B 1 501 ? 118.059 113.140 147.248 1.00 61.01 526 TYR C C 1
ATOM 7512 O O . TYR B 1 501 ? 117.558 114.271 147.252 1.00 61.01 526 TYR C O 1
ATOM 7521 N N . ASN B 1 502 ? 118.867 112.722 146.272 1.00 64.85 527 ASN C N 1
ATOM 7522 C CA . ASN B 1 502 ? 119.211 113.617 145.175 1.00 64.85 527 ASN C CA 1
ATOM 7523 C C . ASN B 1 502 ? 117.976 114.094 144.434 1.00 64.85 527 ASN C C 1
ATOM 7524 O O . ASN B 1 502 ? 117.968 115.207 143.902 1.00 64.85 527 ASN C O 1
ATOM 7529 N N . ALA B 1 503 ? 116.925 113.278 144.392 1.00 62.12 528 ALA C N 1
ATOM 7530 C CA . ALA B 1 503 ? 115.696 113.696 143.733 1.00 62.12 528 ALA C CA 1
ATOM 7531 C C . ALA B 1 503 ? 115.116 114.930 144.401 1.00 62.12 528 ALA C C 1
ATOM 7532 O O . ALA B 1 503 ? 114.920 115.965 143.756 1.00 62.12 528 ALA C O 1
ATOM 7534 N N . ILE B 1 504 ? 114.845 114.845 145.704 1.00 60.82 529 ILE C N 1
ATOM 7535 C CA . ILE B 1 504 ? 114.248 115.972 146.401 1.00 60.82 529 ILE C CA 1
ATOM 7536 C C . ILE B 1 504 ? 115.225 117.118 146.556 1.00 60.82 529 ILE C C 1
ATOM 7537 O O . ILE B 1 504 ? 114.809 118.232 146.871 1.00 60.82 529 ILE C O 1
ATOM 7542 N N . ASP B 1 505 ? 116.518 116.889 146.344 1.00 63.52 530 ASP C N 1
ATOM 7543 C CA . ASP B 1 505 ? 117.422 118.029 146.334 1.00 63.52 530 ASP C CA 1
ATOM 7544 C C . ASP B 1 505 ? 117.424 118.740 144.990 1.00 63.52 530 ASP C C 1
ATOM 7545 O O . ASP B 1 505 ? 117.596 119.960 144.944 1.00 63.52 530 ASP C O 1
ATOM 7550 N N . ASN B 1 506 ? 117.254 118.008 143.891 1.00 63.85 531 ASN C N 1
ATOM 7551 C CA . ASN B 1 506 ? 117.041 118.666 142.610 1.00 63.85 531 ASN C CA 1
ATOM 7552 C C . ASN B 1 506 ? 115.720 119.415 142.607 1.00 63.85 531 ASN C C 1
ATOM 7553 O O . ASN B 1 506 ? 115.624 120.517 142.058 1.00 63.85 531 ASN C O 1
ATOM 7558 N N . ALA B 1 507 ? 114.696 118.840 143.237 1.00 62.31 532 ALA C N 1
ATOM 7559 C CA . ALA B 1 507 ? 113.363 119.431 143.187 1.00 62.31 532 ALA C CA 1
ATOM 7560 C C . ALA B 1 507 ? 113.325 120.781 143.886 1.00 62.31 532 ALA C C 1
ATOM 7561 O O . ALA B 1 507 ? 112.760 121.745 143.362 1.00 62.31 532 ALA C O 1
ATOM 7563 N N . ASN B 1 508 ? 113.916 120.870 145.072 1.00 62.86 533 ASN C N 1
ATOM 7564 C CA . ASN B 1 508 ? 113.946 122.108 145.838 1.00 62.86 533 ASN C CA 1
ATOM 7565 C C . ASN B 1 508 ? 115.308 122.231 146.500 1.00 62.86 533 ASN C C 1
ATOM 7566 O O . ASN B 1 508 ? 115.714 121.340 147.248 1.00 62.86 533 ASN C O 1
ATOM 7571 N N . ARG B 1 509 ? 116.011 123.328 146.226 1.00 63.12 534 ARG C N 1
ATOM 7572 C CA . ARG B 1 509 ? 117.398 123.455 146.649 1.00 63.12 534 ARG C CA 1
ATOM 7573 C C . ARG B 1 509 ? 117.564 123.999 148.057 1.00 63.12 534 ARG C C 1
ATOM 7574 O O . ARG B 1 509 ? 118.642 123.838 148.636 1.00 63.12 534 ARG C O 1
ATOM 7582 N N . ILE B 1 510 ? 116.552 124.644 148.621 1.00 60.33 535 ILE C N 1
ATOM 7583 C CA . ILE B 1 510 ? 116.628 125.194 149.966 1.00 60.33 535 ILE C CA 1
ATOM 7584 C C . ILE B 1 510 ? 115.862 124.337 150.960 1.00 60.33 535 ILE C C 1
ATOM 7585 O O . ILE B 1 510 ? 116.407 123.916 151.979 1.00 60.33 535 ILE C O 1
ATOM 7590 N N . LEU B 1 511 ? 114.591 124.078 150.685 1.00 57.25 536 LEU C N 1
ATOM 7591 C CA . LEU B 1 511 ? 113.731 123.386 151.625 1.00 57.25 536 LEU C CA 1
ATOM 7592 C C . LEU B 1 511 ? 113.859 121.875 151.559 1.00 57.25 536 LEU C C 1
ATOM 7593 O O . LEU B 1 511 ? 113.337 121.192 152.443 1.00 57.25 536 LEU C O 1
ATOM 7598 N N . GLY B 1 512 ? 114.555 121.339 150.567 1.00 58.36 537 GLY C N 1
ATOM 7599 C CA . GLY B 1 512 ? 114.857 119.928 150.529 1.00 58.36 537 GLY C CA 1
ATOM 7600 C C . GLY B 1 512 ? 115.727 119.489 151.690 1.00 58.36 537 GLY C C 1
ATOM 7601 O O . GLY B 1 512 ? 115.351 118.622 152.491 1.00 58.36 537 GLY C O 1
ATOM 7602 N N . PRO B 1 513 ? 116.928 120.066 151.786 1.00 57.42 538 PRO C N 1
ATOM 7603 C CA . PRO B 1 513 ? 117.793 119.764 152.936 1.00 57.42 538 PRO C CA 1
ATOM 7604 C C . PRO B 1 513 ? 117.155 120.066 154.273 1.00 57.42 538 PRO C C 1
ATOM 7605 O O . PRO B 1 513 ? 117.365 119.320 155.234 1.00 57.42 538 PRO C O 1
ATOM 7609 N N . VAL B 1 514 ? 116.381 121.145 154.363 1.00 56.06 539 VAL C N 1
ATOM 7610 C CA . VAL B 1 514 ? 115.720 121.484 155.618 1.00 56.06 539 VAL C CA 1
ATOM 7611 C C . VAL B 1 514 ? 114.738 120.393 156.009 1.00 56.06 539 VAL C C 1
ATOM 7612 O O . VAL B 1 514 ? 114.772 119.872 157.132 1.00 56.06 539 VAL C O 1
ATOM 7616 N N . TYR B 1 515 ? 113.831 120.052 155.095 1.00 56.43 540 TYR C N 1
ATOM 7617 C CA . TYR B 1 515 ? 112.886 118.971 155.337 1.00 56.43 540 TYR C CA 1
ATOM 7618 C C . TYR B 1 515 ? 113.606 117.722 155.819 1.00 56.43 540 TYR C C 1
ATOM 7619 O O . TYR B 1 515 ? 113.266 117.153 156.863 1.00 56.43 540 TYR C O 1
ATOM 7628 N N . PHE B 1 516 ? 114.634 117.303 155.082 1.00 58.02 541 PHE C N 1
ATOM 7629 C CA . PHE B 1 516 ? 115.304 116.045 155.390 1.00 58.02 541 PHE C CA 1
ATOM 7630 C C . PHE B 1 516 ? 115.954 116.078 156.767 1.00 58.02 541 PHE C C 1
ATOM 7631 O O . PHE B 1 516 ? 115.759 115.166 157.583 1.00 58.02 541 PHE C O 1
ATOM 7639 N N . VAL B 1 517 ? 116.730 117.123 157.050 1.00 59.07 542 VAL C N 1
ATOM 7640 C CA . VAL B 1 517 ? 117.482 117.165 158.297 1.00 59.07 542 VAL C CA 1
ATOM 7641 C C . VAL B 1 517 ? 116.545 117.249 159.492 1.00 59.07 542 VAL C C 1
ATOM 7642 O O . VAL B 1 517 ? 116.738 116.547 160.494 1.00 59.07 542 VAL C O 1
ATOM 7646 N N . THR B 1 518 ? 115.521 118.102 159.422 1.00 58.71 543 THR C N 1
ATOM 7647 C CA . THR B 1 518 ? 114.630 118.212 160.568 1.00 58.71 543 THR C CA 1
ATOM 7648 C C . THR B 1 518 ? 113.849 116.926 160.779 1.00 58.71 543 THR C C 1
ATOM 7649 O O . THR B 1 518 ? 113.621 116.521 161.922 1.00 58.71 543 THR C O 1
ATOM 7653 N N . TYR B 1 519 ? 113.452 116.251 159.700 1.00 60.28 544 TYR C N 1
ATOM 7654 C CA . TYR B 1 519 ? 112.751 114.985 159.867 1.00 60.28 544 TYR C CA 1
ATOM 7655 C C . TYR B 1 519 ? 113.633 113.953 160.557 1.00 60.28 544 TYR C C 1
ATOM 7656 O O . TYR B 1 519 ? 113.181 113.245 161.468 1.00 60.28 544 TYR C O 1
ATOM 7665 N N . VAL B 1 520 ? 114.898 113.856 160.146 1.00 62.95 545 VAL C N 1
ATOM 7666 C CA . VAL B 1 520 ? 115.786 112.860 160.739 1.00 62.95 545 VAL C CA 1
ATOM 7667 C C . VAL B 1 520 ? 116.047 113.171 162.207 1.00 62.95 545 VAL C C 1
ATOM 7668 O O . VAL B 1 520 ? 116.058 112.270 163.058 1.00 62.95 545 VAL C O 1
ATOM 7672 N N . PHE B 1 521 ? 116.248 114.447 162.535 1.00 65.43 546 PHE C N 1
ATOM 7673 C CA . PHE B 1 521 ? 116.465 114.802 163.932 1.00 65.43 546 PHE C CA 1
ATOM 7674 C C . PHE B 1 521 ? 115.224 114.541 164.767 1.00 65.43 546 PHE C C 1
ATOM 7675 O O . PHE B 1 521 ? 115.329 114.133 165.925 1.00 65.43 546 PHE C O 1
ATOM 7683 N N . PHE B 1 522 ? 114.039 114.744 164.198 1.00 68.15 547 PHE C N 1
ATOM 7684 C CA . PHE B 1 522 ? 112.822 114.448 164.942 1.00 68.15 547 PHE C CA 1
ATOM 7685 C C . PHE B 1 522 ? 112.700 112.959 165.230 1.00 68.15 547 PHE C C 1
ATOM 7686 O O . PHE B 1 522 ? 112.340 112.561 166.347 1.00 68.15 547 PHE C O 1
ATOM 7694 N N . VAL B 1 523 ? 113.002 112.118 164.240 1.00 67.81 548 VAL C N 1
ATOM 7695 C CA . VAL B 1 523 ? 112.931 110.675 164.460 1.00 67.81 548 VAL C CA 1
ATOM 7696 C C . VAL B 1 523 ? 113.905 110.255 165.552 1.00 67.81 548 VAL C C 1
ATOM 7697 O O . VAL B 1 523 ? 113.560 109.486 166.462 1.00 67.81 548 VAL C O 1
ATOM 7701 N N . PHE B 1 524 ? 115.144 110.747 165.472 1.00 70.83 549 PHE C N 1
ATOM 7702 C CA . PHE B 1 524 ? 116.141 110.377 166.471 1.00 70.83 549 PHE C CA 1
ATOM 7703 C C . PHE B 1 524 ? 115.734 110.851 167.857 1.00 70.83 549 PHE C C 1
ATOM 7704 O O . PHE B 1 524 ? 115.926 110.135 168.845 1.00 70.83 549 PHE C O 1
ATOM 7712 N N . PHE B 1 525 ? 115.167 112.053 167.949 1.00 74.88 550 PHE C N 1
ATOM 7713 C CA . PHE B 1 525 ? 114.694 112.559 169.229 1.00 74.88 550 PHE C CA 1
ATOM 7714 C C . PHE B 1 525 ? 113.645 111.637 169.830 1.00 74.88 550 PHE C C 1
ATOM 7715 O O . PHE B 1 525 ? 113.707 111.296 171.017 1.00 74.88 550 PHE C O 1
ATOM 7723 N N . VAL B 1 526 ? 112.668 111.224 169.023 1.00 77.19 551 VAL C N 1
ATOM 7724 C CA . VAL B 1 526 ? 111.590 110.393 169.553 1.00 77.19 551 VAL C CA 1
ATOM 7725 C C . VAL B 1 526 ? 112.122 109.041 170.013 1.00 77.19 551 VAL C C 1
ATOM 7726 O O . VAL B 1 526 ? 111.732 108.532 171.072 1.00 77.19 551 VAL C O 1
ATOM 7730 N N . LEU B 1 527 ? 113.029 108.441 169.240 1.00 79.42 552 LEU C N 1
ATOM 7731 C CA . LEU B 1 527 ? 113.578 107.152 169.655 1.00 79.42 552 LEU C CA 1
ATOM 7732 C C . LEU B 1 527 ? 114.401 107.274 170.934 1.00 79.42 552 LEU C C 1
ATOM 7733 O O . LEU B 1 527 ? 114.315 106.414 171.820 1.00 79.42 552 LEU C O 1
ATOM 7738 N N . LEU B 1 528 ? 115.213 108.326 171.045 1.00 82.94 553 LEU C N 1
ATOM 7739 C CA . LEU B 1 528 ? 115.979 108.538 172.268 1.00 82.94 553 LEU C CA 1
ATOM 7740 C C . LEU B 1 528 ? 115.062 108.701 173.468 1.00 82.94 553 LEU C C 1
ATOM 7741 O O . LEU B 1 528 ? 115.329 108.156 174.544 1.00 82.94 553 LEU C O 1
ATOM 7746 N N . ASN B 1 529 ? 113.976 109.454 173.303 1.00 88.83 554 ASN C N 1
ATOM 7747 C CA . ASN B 1 529 ? 113.032 109.626 174.399 1.00 88.83 554 ASN C CA 1
ATOM 7748 C C . ASN B 1 529 ? 112.401 108.302 174.800 1.00 88.83 554 ASN C C 1
ATOM 7749 O O . ASN B 1 529 ? 112.297 107.999 175.992 1.00 88.83 554 ASN C O 1
ATOM 7754 N N . MET B 1 530 ? 111.990 107.493 173.823 1.00 89.55 555 MET C N 1
ATOM 7755 C CA . MET B 1 530 ? 111.365 106.213 174.147 1.00 89.55 555 MET C CA 1
ATOM 7756 C C . MET B 1 530 ? 112.331 105.291 174.880 1.00 89.55 555 MET C C 1
ATOM 7757 O O . MET B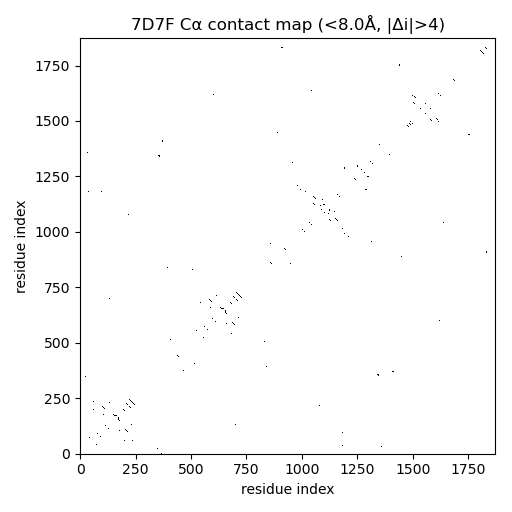 1 530 ? 111.944 104.594 175.827 1.00 89.55 555 MET C O 1
ATOM 7762 N N . PHE B 1 531 ? 113.596 105.272 174.463 1.00 91.03 556 PHE C N 1
ATOM 7763 C CA . PHE B 1 531 ? 114.558 104.401 175.130 1.00 91.03 556 PHE C CA 1
ATOM 7764 C C . PHE B 1 531 ? 114.845 104.877 176.547 1.00 91.03 556 PHE C C 1
ATOM 7765 O O . PHE B 1 531 ? 114.829 104.082 177.492 1.00 91.03 556 PHE C O 1
ATOM 7773 N N . LEU B 1 532 ? 115.106 106.175 176.719 1.00 89.96 557 LEU C N 1
ATOM 7774 C CA . LEU B 1 532 ? 115.318 106.699 178.064 1.00 89.96 557 LEU C CA 1
ATOM 7775 C C . LEU B 1 532 ? 114.086 106.519 178.931 1.00 89.96 557 LEU C C 1
ATOM 7776 O O . LEU B 1 532 ? 114.187 106.527 180.159 1.00 89.96 557 LEU C O 1
ATOM 7781 N N . ALA B 1 533 ? 112.915 106.366 178.318 1.00 91.45 558 ALA C N 1
ATOM 7782 C CA . ALA B 1 533 ? 111.709 106.175 179.105 1.00 91.45 558 ALA C CA 1
ATOM 7783 C C . ALA B 1 533 ? 111.549 104.732 179.551 1.00 91.45 558 ALA C C 1
ATOM 7784 O O . ALA B 1 533 ? 111.137 104.480 180.687 1.00 91.45 558 ALA C O 1
ATOM 7786 N N . ILE B 1 534 ? 111.857 103.771 178.687 1.00 93.85 559 ILE C N 1
ATOM 7787 C CA . ILE B 1 534 ? 111.626 102.384 179.080 1.00 93.85 559 ILE C CA 1
ATOM 7788 C C . ILE B 1 534 ? 112.785 101.807 179.888 1.00 93.85 559 ILE C C 1
ATOM 7789 O O . ILE B 1 534 ? 112.568 100.926 180.723 1.00 93.85 559 ILE C O 1
ATOM 7794 N N . ILE B 1 535 ? 114.018 102.271 179.678 1.00 95.87 560 ILE C N 1
ATOM 7795 C CA . ILE B 1 535 ? 115.094 101.754 180.519 1.00 95.87 560 ILE C CA 1
ATOM 7796 C C . ILE B 1 535 ? 115.127 102.435 181.876 1.00 95.87 560 ILE C C 1
ATOM 7797 O O . ILE B 1 535 ? 115.714 101.893 182.818 1.00 95.87 560 ILE C O 1
ATOM 7802 N N . ASN B 1 536 ? 114.521 103.607 182.005 1.00 95.71 561 ASN C N 1
ATOM 7803 C CA . ASN B 1 536 ? 114.364 104.248 183.300 1.00 95.71 561 ASN C CA 1
ATOM 7804 C C . ASN B 1 536 ? 113.204 103.669 184.087 1.00 95.71 561 ASN C C 1
ATOM 7805 O O . ASN B 1 536 ? 112.848 104.215 185.134 1.00 95.71 561 ASN C O 1
ATOM 7810 N N . ASP B 1 537 ? 112.603 102.592 183.597 1.00 103.34 562 ASP C N 1
ATOM 7811 C CA . ASP B 1 537 ? 111.474 101.945 184.244 1.00 103.34 562 ASP C CA 1
ATOM 7812 C C . ASP B 1 537 ? 111.847 100.616 184.879 1.00 103.34 562 ASP C C 1
ATOM 7813 O O . ASP B 1 537 ? 111.307 100.264 185.931 1.00 103.34 562 ASP C O 1
ATOM 7818 N N . THR B 1 538 ? 112.769 99.873 184.270 1.00 105.76 563 THR C N 1
ATOM 7819 C CA . THR B 1 538 ? 113.249 98.624 184.848 1.00 105.76 563 THR C CA 1
ATOM 7820 C C . THR B 1 538 ? 114.131 98.843 186.065 1.00 105.76 563 THR C C 1
ATOM 7821 O O . THR B 1 538 ? 114.656 97.868 186.610 1.00 105.76 563 THR C O 1
ATOM 7825 N N . TYR B 1 539 ? 114.309 100.089 186.495 1.00 110.01 564 TYR C N 1
ATOM 7826 C CA . TYR B 1 539 ? 115.125 100.420 187.653 1.00 110.01 564 TYR C CA 1
ATOM 7827 C C . TYR B 1 539 ? 114.374 101.266 188.668 1.00 110.01 564 TYR C C 1
ATOM 7828 O O . TYR B 1 539 ? 114.996 101.771 189.609 1.00 110.01 564 TYR C O 1
ATOM 7837 N N . SER B 1 540 ? 113.064 101.445 188.499 1.00 113.71 565 SER C N 1
ATOM 7838 C CA . SER B 1 540 ? 112.299 102.361 189.337 1.00 113.71 565 SER C CA 1
ATOM 7839 C C . SER B 1 540 ? 112.462 102.020 190.811 1.00 113.71 565 SER C C 1
ATOM 7840 O O . SER B 1 540 ? 113.048 102.794 191.575 1.00 113.71 565 SER C O 1
ATOM 7843 N N . GLU B 1 541 ? 111.957 100.859 191.215 1.00 119.66 566 GLU C N 1
ATOM 7844 C CA . GLU B 1 541 ? 112.040 100.442 192.611 1.00 119.66 566 GLU C CA 1
ATOM 7845 C C . GLU B 1 541 ? 112.892 99.192 192.817 1.00 119.66 566 GLU C C 1
ATOM 7846 O O . GLU B 1 541 ? 113.112 98.414 191.888 1.00 119.66 566 GLU C O 1
ATOM 7852 N N . VAL B 1 542 ? 113.371 99.016 194.044 1.00 120.79 567 VAL C N 1
ATOM 7853 C CA . VAL B 1 542 ? 114.205 97.875 194.396 1.00 120.79 567 VAL C CA 1
ATOM 7854 C C . VAL B 1 542 ? 113.801 97.315 195.755 1.00 120.79 567 VAL C C 1
ATOM 7855 O O . VAL B 1 542 ? 113.193 98.010 196.569 1.00 120.79 567 VAL C O 1
ATOM 7859 N N . GLU C 1 69 ? 129.484 121.407 184.213 1.00 118.54 94 GLU D N 1
ATOM 7860 C CA . GLU C 1 69 ? 128.609 121.987 183.201 1.00 118.54 94 GLU D CA 1
ATOM 7861 C C . GLU C 1 69 ? 129.417 122.588 182.050 1.00 118.54 94 GLU D C 1
ATOM 7862 O O . GLU C 1 69 ? 130.462 122.062 181.672 1.00 118.54 94 GLU D O 1
ATOM 7868 N N . LEU C 1 70 ? 128.921 123.690 181.494 1.00 115.13 95 LEU D N 1
ATOM 7869 C CA . LEU C 1 70 ? 129.582 124.385 180.395 1.00 115.13 95 LEU D CA 1
ATOM 7870 C C . LEU C 1 70 ? 130.464 125.485 180.971 1.00 115.13 95 LEU D C 1
ATOM 7871 O O . LEU C 1 70 ? 129.961 126.440 181.568 1.00 115.13 95 LEU D O 1
ATOM 7876 N N . TYR C 1 71 ? 131.776 125.358 180.791 1.00 112.08 96 TYR D N 1
ATOM 7877 C CA . TYR C 1 71 ? 132.707 126.323 181.357 1.00 112.08 96 TYR D CA 1
ATOM 7878 C C . TYR C 1 71 ? 134.048 126.236 180.642 1.00 112.08 96 TYR D C 1
ATOM 7879 O O . TYR C 1 71 ? 134.498 125.147 180.278 1.00 112.08 96 TYR D O 1
ATOM 7888 N N . VAL C 1 72 ? 134.679 127.397 180.452 1.00 107.78 97 VAL D N 1
ATOM 7889 C CA . VAL C 1 72 ? 135.962 127.457 179.765 1.00 107.78 97 VAL D CA 1
ATOM 7890 C C . VAL C 1 72 ? 137.025 126.779 180.615 1.00 107.78 97 VAL D C 1
ATOM 7891 O O . VAL C 1 72 ? 137.032 126.897 181.846 1.00 107.78 97 VAL D O 1
ATOM 7895 N N . LYS C 1 73 ? 137.927 126.058 179.962 1.00 107.35 98 LYS D N 1
ATOM 7896 C CA . LYS C 1 73 ? 138.895 125.215 180.648 1.00 107.35 98 LYS D CA 1
ATOM 7897 C C . LYS C 1 73 ? 140.274 125.860 180.673 1.00 107.35 98 LYS D C 1
ATOM 7898 O O . LYS C 1 73 ? 140.770 126.341 179.649 1.00 107.35 98 LYS D O 1
ATOM 7904 N N . THR C 1 74 ? 140.866 125.890 181.864 1.00 109.79 99 THR D N 1
ATOM 7905 C CA . THR C 1 74 ? 142.290 126.073 182.134 1.00 109.79 99 THR D CA 1
ATOM 7906 C C . THR C 1 74 ? 142.824 127.484 181.910 1.00 109.79 99 THR D C 1
ATOM 7907 O O . THR C 1 74 ? 143.895 127.806 182.433 1.00 109.79 99 THR D O 1
ATOM 7911 N N . THR C 1 75 ? 142.105 128.324 181.156 1.00 105.97 100 THR D N 1
ATOM 7912 C CA . THR C 1 75 ? 142.200 129.784 181.208 1.00 105.97 100 THR D CA 1
ATOM 7913 C C . THR C 1 75 ? 141.345 130.383 180.102 1.00 105.97 100 THR D C 1
ATOM 7914 O O . THR C 1 75 ? 140.803 129.653 179.270 1.00 105.97 100 THR D O 1
ATOM 7918 N N . LEU C 1 76 ? 141.248 131.713 180.063 1.00 102.28 101 LEU D N 1
ATOM 7919 C CA . LEU C 1 76 ? 140.546 132.395 178.989 1.00 102.28 101 LEU D CA 1
ATOM 7920 C C . LEU C 1 76 ? 141.445 132.752 177.815 1.00 102.28 101 LEU D C 1
ATOM 7921 O O . LEU C 1 76 ? 140.945 132.870 176.694 1.00 102.28 101 LEU D O 1
ATOM 7926 N N . ARG C 1 77 ? 142.752 132.879 178.025 1.00 99.74 102 ARG D N 1
ATOM 7927 C CA . ARG C 1 77 ? 143.644 133.314 176.956 1.00 99.74 102 ARG D CA 1
ATOM 7928 C C . ARG C 1 77 ? 143.880 132.238 175.905 1.00 99.74 102 ARG D C 1
ATOM 7929 O O . ARG C 1 77 ? 143.745 132.508 174.704 1.00 99.74 102 ARG D O 1
ATOM 7937 N N . GLU C 1 78 ? 144.255 131.026 176.320 1.00 99.38 103 GLU D N 1
ATOM 7938 C CA . GLU C 1 78 ? 144.508 129.987 175.334 1.00 99.38 103 GLU D CA 1
ATOM 7939 C C . GLU C 1 78 ? 143.297 129.712 174.465 1.00 99.38 103 GLU D C 1
ATOM 7940 O O . GLU C 1 78 ? 143.466 129.420 173.280 1.00 99.38 103 GLU D O 1
ATOM 7946 N N . LEU C 1 79 ? 142.089 129.840 175.002 1.00 96.74 104 LEU D N 1
ATOM 7947 C CA . LEU C 1 79 ? 140.915 129.578 174.187 1.00 96.74 104 LEU D CA 1
ATOM 7948 C C . LEU C 1 79 ? 140.767 130.580 173.054 1.00 96.74 104 LEU D C 1
ATOM 7949 O O . LEU C 1 79 ? 140.442 130.189 171.931 1.00 96.74 104 LEU D O 1
ATOM 7954 N N . VAL C 1 80 ? 141.025 131.864 173.299 1.00 93.57 105 VAL D N 1
ATOM 7955 C CA . VAL C 1 80 ? 140.886 132.827 172.212 1.00 93.57 105 VAL D CA 1
ATOM 7956 C C . VAL C 1 80 ? 142.056 132.714 171.243 1.00 93.57 105 VAL D C 1
ATOM 7957 O O . VAL C 1 80 ? 141.876 132.799 170.021 1.00 93.57 105 VAL D O 1
ATOM 7961 N N . VAL C 1 81 ? 143.265 132.482 171.754 1.00 91.68 106 VAL D N 1
ATOM 7962 C CA . VAL C 1 81 ? 144.411 132.392 170.855 1.00 91.68 106 VAL D CA 1
ATOM 7963 C C . VAL C 1 81 ? 144.411 131.050 170.135 1.00 91.68 106 VAL D C 1
ATOM 7964 O O . VAL C 1 81 ? 145.256 130.803 169.269 1.00 91.68 106 VAL D O 1
ATOM 7968 N N . TYR C 1 82 ? 143.483 130.166 170.493 1.00 87.55 107 TYR D N 1
ATOM 7969 C CA . TYR C 1 82 ? 143.268 128.961 169.707 1.00 87.55 107 TYR D CA 1
ATOM 7970 C C . TYR C 1 82 ? 142.090 129.065 168.755 1.00 87.55 107 TYR D C 1
ATOM 7971 O O . TYR C 1 82 ? 142.134 128.475 167.676 1.00 87.55 107 TYR D O 1
ATOM 7980 N N . ILE C 1 83 ? 141.028 129.782 169.120 1.00 87.75 108 ILE D N 1
ATOM 7981 C CA . ILE C 1 83 ? 139.954 130.016 168.166 1.00 87.75 108 ILE D CA 1
ATOM 7982 C C . ILE C 1 83 ? 140.372 131.019 167.101 1.00 87.75 108 ILE D C 1
ATOM 7983 O O . ILE C 1 83 ? 139.687 131.161 166.085 1.00 87.75 108 ILE D O 1
ATOM 7988 N N . VAL C 1 84 ? 141.490 131.716 167.300 1.00 85.81 109 VAL D N 1
ATOM 7989 C CA . VAL C 1 84 ? 142.103 132.446 166.193 1.00 85.81 109 VAL D CA 1
ATOM 7990 C C . VAL C 1 84 ? 142.833 131.488 165.258 1.00 85.81 109 VAL D C 1
ATOM 7991 O O . VAL C 1 84 ? 142.717 131.582 164.030 1.00 85.81 109 VAL D O 1
ATOM 7995 N N . PHE C 1 85 ? 143.596 130.555 165.827 1.00 84.59 110 PHE D N 1
ATOM 7996 C CA . PHE C 1 85 ? 144.346 129.597 165.023 1.00 84.59 110 PHE D CA 1
ATOM 7997 C C . PHE C 1 85 ? 143.415 128.705 164.219 1.00 84.59 110 PHE D C 1
ATOM 7998 O O . PHE C 1 85 ? 143.712 128.355 163.074 1.00 84.59 110 PHE D O 1
ATOM 8006 N N . LEU C 1 86 ? 142.284 128.325 164.806 1.00 79.50 111 LEU D N 1
ATOM 8007 C CA . LEU C 1 86 ? 141.324 127.488 164.100 1.00 79.50 111 LEU D CA 1
ATOM 8008 C C . LEU C 1 86 ? 140.743 128.222 162.902 1.00 79.50 111 LEU D C 1
ATOM 8009 O O . LEU C 1 86 ? 140.632 127.662 161.808 1.00 79.50 111 LEU D O 1
ATOM 8014 N N . VAL C 1 87 ? 140.365 129.485 163.090 1.00 80.01 112 VAL D N 1
ATOM 8015 C CA . VAL C 1 87 ? 139.859 130.283 161.984 1.00 80.01 112 VAL D CA 1
ATOM 8016 C C . VAL C 1 87 ? 140.900 130.506 160.902 1.00 80.01 112 VAL D C 1
ATOM 8017 O O . VAL C 1 87 ? 140.557 130.498 159.716 1.00 80.01 112 VAL D O 1
ATOM 8021 N N . ASP C 1 88 ? 142.168 130.677 161.270 1.00 82.46 113 ASP D N 1
ATOM 8022 C CA . ASP C 1 88 ? 143.214 130.872 160.276 1.00 82.46 113 ASP D CA 1
ATOM 8023 C C . ASP C 1 88 ? 143.548 129.612 159.494 1.00 82.46 113 ASP D C 1
ATOM 8024 O O . ASP C 1 88 ? 143.890 129.711 158.316 1.00 82.46 113 ASP D O 1
ATOM 8029 N N . ILE C 1 89 ? 143.449 128.431 160.108 1.00 78.55 114 ILE D N 1
ATOM 8030 C CA . ILE C 1 89 ? 143.789 127.192 159.421 1.00 78.55 114 ILE D CA 1
ATOM 8031 C C . ILE C 1 89 ? 142.664 126.700 158.526 1.00 78.55 114 ILE D C 1
ATOM 8032 O O . ILE C 1 89 ? 142.895 125.830 157.678 1.00 78.55 114 ILE D O 1
ATOM 8037 N N . CYS C 1 90 ? 141.456 127.235 158.673 1.00 78.09 115 CYS D N 1
ATOM 8038 C CA . CYS C 1 90 ? 140.351 126.899 157.786 1.00 78.09 115 CYS D CA 1
ATOM 8039 C C . CYS C 1 90 ? 140.392 127.653 156.471 1.00 78.09 115 CYS D C 1
ATOM 8040 O O . CYS C 1 90 ? 139.833 127.178 155.481 1.00 78.09 115 CYS D O 1
ATOM 8043 N N . LEU C 1 91 ? 141.033 128.815 156.433 1.00 78.25 116 LEU D N 1
ATOM 8044 C CA . LEU C 1 91 ? 141.089 129.575 155.195 1.00 78.25 116 LEU D CA 1
ATOM 8045 C C . LEU C 1 91 ? 142.293 129.190 154.354 1.00 78.25 116 LEU D C 1
ATOM 8046 O O . LEU C 1 91 ? 142.268 129.353 153.133 1.00 78.25 116 LEU D O 1
ATOM 8051 N N . LEU C 1 92 ? 143.346 128.681 154.982 1.00 79.57 117 LEU D N 1
ATOM 8052 C CA . LEU C 1 92 ? 144.489 128.177 154.239 1.00 79.57 117 LEU D CA 1
ATOM 8053 C C . LEU C 1 92 ? 144.172 126.900 153.487 1.00 79.57 117 LEU D C 1
ATOM 8054 O O . LEU C 1 92 ? 144.880 126.564 152.536 1.00 79.57 117 LEU D O 1
ATOM 8059 N N . THR C 1 93 ? 143.146 126.169 153.905 1.00 77.54 118 THR D N 1
ATOM 8060 C CA . THR C 1 93 ? 142.746 124.959 153.208 1.00 77.54 118 THR D CA 1
ATOM 8061 C C . THR C 1 93 ? 141.577 125.185 152.265 1.00 77.54 118 THR D C 1
ATOM 8062 O O . THR C 1 93 ? 141.191 124.260 151.546 1.00 77.54 118 THR D O 1
ATOM 8066 N N . TYR C 1 94 ? 141.007 126.386 152.250 1.00 74.83 119 TYR D N 1
ATOM 8067 C CA . TYR C 1 94 ? 140.000 126.755 151.266 1.00 74.83 119 TYR D CA 1
ATOM 8068 C C . TYR C 1 94 ? 140.514 127.810 150.293 1.00 74.83 119 TYR D C 1
ATOM 8069 O O . TYR C 1 94 ? 139.733 128.400 149.542 1.00 74.83 119 TYR D O 1
ATOM 8078 N N . GLY C 1 95 ? 141.818 128.049 150.290 1.00 77.78 120 GLY D N 1
ATOM 8079 C CA . GLY C 1 95 ? 142.430 128.892 149.290 1.00 77.78 120 GLY D CA 1
ATOM 8080 C C . GLY C 1 95 ? 143.159 128.032 148.285 1.00 77.78 120 GLY D C 1
ATOM 8081 O O . GLY C 1 95 ? 143.618 128.514 147.249 1.00 77.78 120 GLY D O 1
ATOM 8082 N N . MET C 1 96 ? 143.275 126.745 148.602 1.00 81.09 121 MET D N 1
ATOM 8083 C CA . MET C 1 96 ? 143.812 125.743 147.694 1.00 81.09 121 MET D CA 1
ATOM 8084 C C . MET C 1 96 ? 142.732 125.013 146.911 1.00 81.09 121 MET D C 1
ATOM 8085 O O . MET C 1 96 ? 142.971 124.623 145.764 1.00 81.09 121 MET D O 1
ATOM 8090 N N . THR C 1 97 ? 141.553 124.836 147.493 1.00 76.13 122 THR D N 1
ATOM 8091 C CA . THR C 1 97 ? 140.469 124.104 146.867 1.00 76.13 122 THR D CA 1
ATOM 8092 C C . THR C 1 97 ? 139.678 125.026 145.950 1.00 76.13 122 THR D C 1
ATOM 8093 O O . THR C 1 97 ? 139.381 126.169 146.312 1.00 76.13 122 THR D O 1
ATOM 8097 N N . SER C 1 98 ? 139.342 124.526 144.765 1.00 68.33 123 SER D N 1
ATOM 8098 C CA . SER C 1 98 ? 138.447 125.201 143.841 1.00 68.33 123 SER D CA 1
ATOM 8099 C C . SER C 1 98 ? 137.078 124.539 143.863 1.00 68.33 123 SER D C 1
ATOM 8100 O O . SER C 1 98 ? 136.930 123.372 144.231 1.00 68.33 123 SER D O 1
ATOM 8103 N N . SER C 1 99 ? 136.067 125.308 143.484 1.00 64.80 124 SER D N 1
ATOM 8104 C CA . SER C 1 99 ? 134.724 124.771 143.351 1.00 64.80 124 SER D CA 1
ATOM 8105 C C . SER C 1 99 ? 134.442 124.252 141.951 1.00 64.80 124 SER D C 1
ATOM 8106 O O . SER C 1 99 ? 133.377 123.671 141.724 1.00 64.80 124 SER D O 1
ATOM 8109 N N . SER C 1 100 ? 135.361 124.465 141.009 1.00 61.79 125 SER D N 1
ATOM 8110 C CA . SER C 1 100 ? 135.253 123.950 139.652 1.00 61.79 125 SER D CA 1
ATOM 8111 C C . SER C 1 100 ? 136.321 122.905 139.369 1.00 61.79 125 SER D C 1
ATOM 8112 O O . SER C 1 100 ? 136.772 122.761 138.236 1.00 61.79 125 SER D O 1
ATOM 8115 N N . ALA C 1 101 ? 136.760 122.196 140.402 1.00 57.48 126 ALA D N 1
ATOM 8116 C CA . ALA C 1 101 ? 137.617 121.039 140.222 1.00 57.48 126 ALA D CA 1
ATOM 8117 C C . ALA C 1 101 ? 136.824 119.752 140.101 1.00 57.48 126 ALA D C 1
ATOM 8118 O O . ALA C 1 101 ? 137.409 118.700 139.836 1.00 57.48 126 ALA D O 1
ATOM 8120 N N . TYR C 1 102 ? 135.513 119.809 140.294 1.00 54.96 127 TYR D N 1
ATOM 8121 C CA . TYR C 1 102 ? 134.671 118.649 140.064 1.00 54.96 127 TYR D CA 1
ATOM 8122 C C . TYR C 1 102 ? 134.020 118.685 138.692 1.00 54.96 127 TYR D C 1
ATOM 8123 O O . TYR C 1 102 ? 133.955 117.652 138.023 1.00 54.96 127 TYR D O 1
ATOM 8132 N N . TYR C 1 103 ? 133.566 119.853 138.235 1.00 56.87 128 TYR D N 1
ATOM 8133 C CA . TYR C 1 103 ? 133.091 119.960 136.861 1.00 56.87 128 TYR D CA 1
ATOM 8134 C C . TYR C 1 103 ? 134.192 119.614 135.877 1.00 56.87 128 TYR D C 1
ATOM 8135 O O . TYR C 1 103 ? 133.949 118.941 134.872 1.00 56.87 128 TYR D O 1
ATOM 8144 N N . TYR C 1 104 ? 135.403 120.086 136.143 1.00 49.19 129 TYR D N 1
ATOM 8145 C CA . TYR C 1 104 ? 136.518 119.870 135.235 1.00 49.19 129 TYR D CA 1
ATOM 8146 C C . TYR C 1 104 ? 136.836 118.386 135.111 1.00 49.19 129 TYR D C 1
ATOM 8147 O O . TYR C 1 104 ? 136.962 117.850 134.004 1.00 49.19 129 TYR D O 1
ATOM 8156 N N . THR C 1 105 ? 136.980 117.713 136.250 1.00 50.39 130 THR D N 1
ATOM 8157 C CA . THR C 1 105 ? 137.215 116.278 136.258 1.00 50.39 130 THR D CA 1
ATOM 8158 C C . THR C 1 105 ? 136.095 115.527 135.566 1.00 50.39 130 THR D C 1
ATOM 8159 O O . THR C 1 105 ? 136.357 114.640 134.748 1.00 50.39 130 THR D O 1
ATOM 8163 N N . LYS C 1 106 ? 134.847 115.881 135.864 1.00 50.34 131 LYS D N 1
ATOM 8164 C CA . LYS C 1 106 ? 133.701 115.224 135.253 1.00 50.34 131 LYS D CA 1
ATOM 8165 C C . LYS C 1 106 ? 133.730 115.362 133.737 1.00 50.34 131 LYS D C 1
ATOM 8166 O O . LYS C 1 106 ? 133.529 114.388 133.007 1.00 50.34 131 LYS D O 1
ATOM 8172 N N . VAL C 1 107 ? 134.018 116.564 133.244 1.00 48.41 132 VAL D N 1
ATOM 8173 C CA . VAL C 1 107 ? 133.976 116.811 131.808 1.00 48.41 132 VAL D CA 1
ATOM 8174 C C . VAL C 1 107 ? 135.121 116.109 131.092 1.00 48.41 132 VAL D C 1
ATOM 8175 O O . VAL C 1 107 ? 134.920 115.494 130.041 1.00 48.41 132 VAL D O 1
ATOM 8179 N N . MET C 1 108 ? 136.339 116.189 131.627 1.00 47.92 133 MET D N 1
ATOM 8180 C CA . MET C 1 108 ? 137.461 115.537 130.958 1.00 47.92 133 MET D CA 1
ATOM 8181 C C . MET C 1 108 ? 137.320 114.021 130.993 1.00 47.92 133 MET D C 1
ATOM 8182 O O . MET C 1 108 ? 137.726 113.323 130.058 1.00 47.92 133 MET D O 1
ATOM 8187 N N . SER C 1 109 ? 136.723 113.492 132.061 1.00 48.75 134 SER D N 1
ATOM 8188 C CA . SER C 1 109 ? 136.434 112.067 132.122 1.00 48.75 134 SER D CA 1
ATOM 8189 C C . SER C 1 109 ? 135.405 111.676 131.075 1.00 48.75 134 SER D C 1
ATOM 8190 O O . SER C 1 109 ? 135.558 110.667 130.384 1.00 48.75 134 SER D O 1
ATOM 8193 N N . GLU C 1 110 ? 134.338 112.462 130.950 1.00 50.95 135 GLU D N 1
ATOM 8194 C CA . GLU C 1 110 ? 133.338 112.198 129.924 1.00 50.95 135 GLU D CA 1
ATOM 8195 C C . GLU C 1 110 ? 133.957 112.234 128.538 1.00 50.95 135 GLU D C 1
ATOM 8196 O O . GLU C 1 110 ? 133.566 111.483 127.643 1.00 50.95 135 GLU D O 1
ATOM 8202 N N . LEU C 1 111 ? 134.924 113.124 128.340 1.00 47.76 136 LEU D N 1
ATOM 8203 C CA . LEU C 1 111 ? 135.526 113.261 127.022 1.00 47.76 136 LEU D CA 1
ATOM 8204 C C . LEU C 1 111 ? 136.422 112.088 126.681 1.00 47.76 136 LEU D C 1
ATOM 8205 O O . LEU C 1 111 ? 136.293 111.505 125.604 1.00 47.76 136 LEU D O 1
ATOM 8210 N N . PHE C 1 112 ? 137.329 111.720 127.574 1.00 47.85 137 PHE D N 1
ATOM 8211 C CA . PHE C 1 112 ? 138.351 110.749 127.225 1.00 47.85 137 PHE D CA 1
ATOM 8212 C C . PHE C 1 112 ? 138.029 109.315 127.597 1.00 47.85 137 PHE D C 1
ATOM 8213 O O . PHE C 1 112 ? 138.635 108.407 127.026 1.00 47.85 137 PHE D O 1
ATOM 8221 N N . LEU C 1 113 ? 137.095 109.069 128.508 1.00 49.76 138 LEU D N 1
ATOM 8222 C CA . LEU C 1 113 ? 136.782 107.712 128.905 1.00 49.76 138 LEU D CA 1
ATOM 8223 C C . LEU C 1 113 ? 135.473 107.189 128.350 1.00 49.76 138 LEU D C 1
ATOM 8224 O O . LEU C 1 113 ? 135.313 105.970 128.266 1.00 49.76 138 LEU D O 1
ATOM 8229 N N . HIS C 1 114 ? 134.535 108.056 127.977 1.00 53.88 139 HIS D N 1
ATOM 8230 C CA . HIS C 1 114 ? 133.225 107.612 127.533 1.00 53.88 139 HIS D CA 1
ATOM 8231 C C . HIS C 1 114 ? 133.000 107.736 126.038 1.00 53.88 139 HIS D C 1
ATOM 8232 O O . HIS C 1 114 ? 132.162 107.010 125.503 1.00 53.88 139 HIS D O 1
ATOM 8239 N N . THR C 1 115 ? 133.702 108.622 125.360 1.00 53.35 140 THR D N 1
ATOM 8240 C CA . THR C 1 115 ? 133.481 108.819 123.935 1.00 53.35 140 THR D CA 1
ATOM 8241 C C . THR C 1 115 ? 133.730 107.526 123.176 1.00 53.35 140 THR D C 1
ATOM 8242 O O . THR C 1 115 ? 134.844 106.994 123.231 1.00 53.35 140 THR D O 1
ATOM 8246 N N . PRO C 1 116 ? 132.740 106.981 122.479 1.00 55.21 141 PRO D N 1
ATOM 8247 C CA . PRO C 1 116 ? 132.932 105.728 121.752 1.00 55.21 141 PRO D CA 1
ATO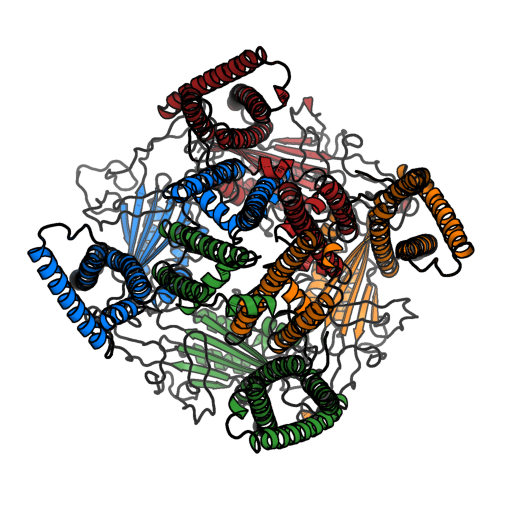M 8248 C C . PRO C 1 116 ? 133.514 105.940 120.364 1.00 55.21 141 PRO D C 1
ATOM 8249 O O . PRO C 1 116 ? 133.457 107.023 119.784 1.00 55.21 141 PRO D O 1
ATOM 8253 N N . SER C 1 117 ? 134.070 104.864 119.838 1.00 61.64 142 SER D N 1
ATOM 8254 C CA . SER C 1 117 ? 134.601 104.810 118.492 1.00 61.64 142 SER D CA 1
ATOM 8255 C C . SER C 1 117 ? 133.561 104.227 117.546 1.00 61.64 142 SER D C 1
ATOM 8256 O O . SER C 1 117 ? 132.462 103.845 117.946 1.00 61.64 142 SER D O 1
ATOM 8259 N N . ASP C 1 118 ? 133.912 104.160 116.268 1.00 68.31 143 ASP D N 1
ATOM 8260 C CA . ASP C 1 118 ? 133.210 103.260 115.368 1.00 68.31 143 ASP D CA 1
ATOM 8261 C C . ASP C 1 118 ? 133.599 101.836 115.735 1.00 68.31 143 ASP D C 1
ATOM 8262 O O . ASP C 1 118 ? 134.782 101.547 115.933 1.00 68.31 143 ASP D O 1
ATOM 8267 N N . SER C 1 119 ? 132.606 100.953 115.812 1.00 64.84 144 SER D N 1
ATOM 8268 C CA . SER C 1 119 ? 132.595 99.666 116.514 1.00 64.84 144 SER D CA 1
ATOM 8269 C C . SER C 1 119 ? 132.243 99.859 117.982 1.00 64.84 144 SER D C 1
ATOM 8270 O O . SER C 1 119 ? 132.119 98.868 118.697 1.00 64.84 144 SER D O 1
ATOM 8273 N N . GLY C 1 120 ? 132.080 101.092 118.451 1.00 60.50 145 GLY D N 1
ATOM 8274 C CA . GLY C 1 120 ? 131.611 101.359 119.796 1.00 60.50 145 GLY D CA 1
ATOM 8275 C C . GLY C 1 120 ? 132.506 100.848 120.901 1.00 60.50 145 GLY D C 1
ATOM 8276 O O . GLY C 1 120 ? 132.068 100.053 121.735 1.00 60.50 145 GLY D O 1
ATOM 8277 N N . VAL C 1 121 ? 133.753 101.300 120.936 1.00 56.52 146 VAL D N 1
ATOM 8278 C CA . VAL C 1 121 ? 134.706 100.890 121.956 1.00 56.52 146 VAL D CA 1
ATOM 8279 C C . VAL C 1 121 ? 135.166 102.133 122.702 1.00 56.52 146 VAL D C 1
ATOM 8280 O O . VAL C 1 121 ? 135.842 102.998 122.134 1.00 56.52 146 VAL D O 1
ATOM 8284 N N . SER C 1 122 ? 134.787 102.229 123.969 1.00 53.24 147 SER D N 1
ATOM 8285 C CA . SER C 1 122 ? 135.262 103.276 124.853 1.00 53.24 147 SER D CA 1
ATOM 8286 C C . SER C 1 122 ? 136.544 102.818 125.522 1.00 53.24 147 SER D C 1
ATOM 8287 O O . SER C 1 122 ? 136.915 101.650 125.460 1.00 53.24 147 SER D O 1
ATOM 8290 N N . PHE C 1 123 ? 137.232 103.749 126.174 1.00 47.45 148 PHE D N 1
ATOM 8291 C CA . PHE C 1 123 ? 138.409 103.338 126.922 1.00 47.45 148 PHE D CA 1
ATOM 8292 C C . PHE C 1 123 ? 138.035 102.428 128.077 1.00 47.45 148 PHE D C 1
ATOM 8293 O O . PHE C 1 123 ? 138.773 101.493 128.391 1.00 47.45 148 PHE D O 1
ATOM 8301 N N . GLN C 1 124 ? 136.894 102.672 128.709 1.00 51.98 149 GLN D N 1
ATOM 8302 C CA . GLN C 1 124 ? 136.472 101.839 129.822 1.00 51.98 149 GLN D CA 1
ATOM 8303 C C . GLN C 1 124 ? 136.134 100.419 129.403 1.00 51.98 149 GLN D C 1
ATOM 8304 O O . GLN C 1 124 ? 136.014 99.551 130.269 1.00 51.98 149 GLN D O 1
ATOM 8310 N N . THR C 1 125 ? 135.953 100.162 128.115 1.00 51.12 150 THR D N 1
ATOM 8311 C CA . THR C 1 125 ? 135.553 98.849 127.634 1.00 51.12 150 THR D CA 1
ATOM 8312 C C . THR C 1 125 ? 136.566 98.287 126.649 1.00 51.12 150 THR D C 1
ATOM 8313 O O . THR C 1 125 ? 136.205 97.627 125.677 1.00 51.12 150 THR D O 1
ATOM 8317 N N . ILE C 1 126 ? 137.844 98.555 126.874 1.00 48.48 151 ILE D N 1
ATOM 8318 C CA . ILE C 1 126 ? 138.897 97.927 126.088 1.00 48.48 151 ILE D CA 1
ATOM 8319 C C . ILE C 1 126 ? 139.136 96.534 126.643 1.00 48.48 151 ILE D C 1
ATOM 8320 O O . ILE C 1 126 ? 139.314 96.359 127.851 1.00 48.48 151 ILE D O 1
ATOM 8325 N N . SER C 1 127 ? 139.129 95.534 125.769 1.00 50.82 152 SER D N 1
ATOM 8326 C CA . SER C 1 127 ? 139.257 94.160 126.209 1.00 50.82 152 SER D CA 1
ATOM 8327 C C . SER C 1 127 ? 140.225 93.330 125.383 1.00 50.82 152 SER D C 1
ATOM 8328 O O . SER C 1 127 ? 140.326 92.126 125.622 1.00 50.82 152 SER D O 1
ATOM 8331 N N . SER C 1 128 ? 140.940 93.923 124.436 1.00 50.33 153 SER D N 1
ATOM 8332 C CA . SER C 1 128 ? 141.950 93.204 123.674 1.00 50.33 153 SER D CA 1
ATOM 8333 C C . SER C 1 128 ? 142.892 94.221 123.047 1.00 50.33 153 SER D C 1
ATOM 8334 O O . SER C 1 128 ? 142.783 95.424 123.292 1.00 50.33 153 SER D O 1
ATOM 8337 N N . MET C 1 129 ? 143.826 93.736 122.233 1.00 49.51 154 MET D N 1
ATOM 8338 C CA . MET C 1 129 ? 144.735 94.632 121.534 1.00 49.51 154 MET D CA 1
ATOM 8339 C C . MET C 1 129 ? 144.061 95.323 120.359 1.00 49.51 154 MET D C 1
ATOM 8340 O O . MET C 1 129 ? 144.367 96.485 120.069 1.00 49.51 154 MET D O 1
ATOM 8345 N N . SER C 1 130 ? 143.148 94.634 119.678 1.00 51.47 155 SER D N 1
ATOM 8346 C CA . SER C 1 130 ? 142.382 95.276 118.619 1.00 51.47 155 SER D CA 1
ATOM 8347 C C . SER C 1 130 ? 141.556 96.427 119.166 1.00 51.47 155 SER D C 1
ATOM 8348 O O . SER C 1 130 ? 141.468 97.486 118.541 1.00 51.47 155 SER D O 1
ATOM 8351 N N . ASP C 1 131 ? 140.951 96.245 120.336 1.00 52.58 156 ASP D N 1
ATOM 8352 C CA . ASP C 1 131 ? 140.201 97.337 120.941 1.00 52.58 156 ASP D CA 1
ATOM 8353 C C . ASP C 1 131 ? 141.117 98.492 121.308 1.00 52.58 156 ASP D C 1
ATOM 8354 O O . ASP C 1 131 ? 140.724 99.658 121.208 1.00 52.58 156 ASP D O 1
ATOM 8359 N N . PHE C 1 132 ? 142.344 98.197 121.729 1.00 47.16 157 PHE D N 1
ATOM 8360 C CA . PHE C 1 132 ? 143.283 99.269 122.025 1.00 47.16 157 PHE D CA 1
ATOM 8361 C C . PHE C 1 132 ? 143.595 100.075 120.778 1.00 47.16 157 PHE D C 1
ATOM 8362 O O . PHE C 1 132 ? 143.585 101.307 120.806 1.00 47.16 157 PHE D O 1
ATOM 8370 N N . TRP C 1 133 ? 143.881 99.400 119.669 1.00 47.60 158 TRP D N 1
ATOM 8371 C CA . TRP C 1 133 ? 144.212 100.153 118.465 1.00 47.60 158 TRP D CA 1
ATOM 8372 C C . TRP C 1 133 ? 142.994 100.852 117.878 1.00 47.60 158 TRP D C 1
ATOM 8373 O O . TRP C 1 133 ? 143.143 101.833 117.148 1.00 47.60 158 TRP D O 1
ATOM 8384 N N . ASP C 1 134 ? 141.788 100.371 118.177 1.00 51.81 159 ASP D N 1
ATOM 8385 C CA . ASP C 1 134 ? 140.592 101.085 117.743 1.00 51.81 159 ASP D CA 1
ATOM 8386 C C . ASP C 1 134 ? 140.353 102.333 118.576 1.00 51.81 159 ASP D C 1
ATOM 8387 O O . ASP C 1 134 ? 139.944 103.368 118.044 1.00 51.81 159 ASP D O 1
ATOM 8392 N N . PHE C 1 135 ? 140.595 102.260 119.883 1.00 47.82 160 PHE D N 1
ATOM 8393 C CA . PHE C 1 135 ? 140.441 103.452 120.709 1.00 47.82 160 PHE D CA 1
ATOM 8394 C C . PHE C 1 135 ? 141.549 104.464 120.454 1.00 47.82 160 PHE D C 1
ATOM 8395 O O . PHE C 1 135 ? 141.310 105.669 120.542 1.00 47.82 160 PHE D O 1
ATOM 8403 N N . ALA C 1 136 ? 142.759 104.007 120.142 1.00 48.38 161 ALA D N 1
ATOM 8404 C CA . ALA C 1 136 ? 143.878 104.932 120.013 1.00 48.38 161 ALA D CA 1
ATOM 8405 C C . ALA C 1 136 ? 143.824 105.738 118.729 1.00 48.38 161 ALA D C 1
ATOM 8406 O O . ALA C 1 136 ? 144.122 106.932 118.746 1.00 48.38 161 ALA D O 1
ATOM 8408 N N . GLN C 1 137 ? 143.462 105.122 117.616 1.00 49.66 162 GLN D N 1
ATOM 8409 C CA . GLN C 1 137 ? 143.407 105.817 116.341 1.00 49.66 162 GLN D CA 1
ATOM 8410 C C . GLN C 1 137 ? 142.055 106.446 116.071 1.00 49.66 162 GLN D C 1
ATOM 8411 O O . GLN C 1 137 ? 141.865 107.041 115.010 1.00 49.66 162 GLN D O 1
ATOM 8417 N N . GLY C 1 138 ? 141.115 106.326 116.995 1.00 51.15 163 GLY D N 1
ATOM 8418 C CA . GLY C 1 138 ? 139.803 106.893 116.834 1.00 51.15 163 GLY D CA 1
ATOM 8419 C C . GLY C 1 138 ? 139.554 108.013 117.814 1.00 51.15 163 GLY D C 1
ATOM 8420 O O . GLY C 1 138 ? 140.002 109.144 117.624 1.00 51.15 163 GLY D O 1
ATOM 8421 N N . PRO C 1 139 ? 138.841 107.710 118.901 1.00 50.14 164 PRO D N 1
ATOM 8422 C CA . PRO C 1 139 ? 138.429 108.756 119.845 1.00 50.14 164 PRO D CA 1
ATOM 8423 C C . PRO C 1 139 ? 139.564 109.437 120.584 1.00 50.14 164 PRO D C 1
ATOM 8424 O O . PRO C 1 139 ? 139.363 110.549 121.076 1.00 50.14 164 PRO D O 1
ATOM 8428 N N . LEU C 1 140 ? 140.748 108.840 120.684 1.00 48.85 165 LEU D N 1
ATOM 8429 C CA . LEU C 1 140 ? 141.841 109.549 121.336 1.00 48.85 165 LEU D CA 1
ATOM 8430 C C . LEU C 1 140 ? 142.308 110.723 120.489 1.00 48.85 165 LEU D C 1
ATOM 8431 O O . LEU C 1 140 ? 142.384 111.858 120.970 1.00 48.85 165 LEU D O 1
ATOM 8436 N N . LEU C 1 141 ? 142.612 110.470 119.219 1.00 51.51 166 LEU D N 1
ATOM 8437 C CA . LEU C 1 141 ? 143.021 111.555 118.342 1.00 51.51 166 LEU D CA 1
ATOM 8438 C C . LEU C 1 141 ? 141.879 112.521 118.078 1.00 51.51 166 LEU D C 1
ATOM 8439 O O . LEU C 1 141 ? 142.117 113.712 117.870 1.00 51.51 166 LEU D O 1
ATOM 8444 N N . ASP C 1 142 ? 140.641 112.032 118.071 1.00 53.64 167 ASP D N 1
ATOM 8445 C CA . ASP C 1 142 ? 139.507 112.923 117.871 1.00 53.64 167 ASP D CA 1
ATOM 8446 C C . ASP C 1 142 ? 139.294 113.829 119.069 1.00 53.64 167 ASP D C 1
ATOM 8447 O O . ASP C 1 142 ? 138.846 114.967 118.911 1.00 53.64 167 ASP D O 1
ATOM 8452 N N . SER C 1 143 ? 139.608 113.349 120.266 1.00 51.05 168 SER D N 1
ATOM 8453 C CA . SER C 1 143 ? 139.438 114.138 121.470 1.00 51.05 168 SER D CA 1
ATOM 8454 C C . SER C 1 143 ? 140.646 114.996 121.794 1.00 51.05 168 SER D C 1
ATOM 8455 O O . SER C 1 143 ? 140.536 115.894 122.629 1.00 51.05 168 SER D O 1
ATOM 8458 N N . LEU C 1 144 ? 141.796 114.746 121.173 1.00 51.16 169 LEU D N 1
ATOM 8459 C CA . LEU C 1 144 ? 142.979 115.545 121.458 1.00 51.16 169 LEU D CA 1
ATOM 8460 C C . LEU C 1 144 ? 143.223 116.663 120.461 1.00 51.16 169 LEU D C 1
ATOM 8461 O O . LEU C 1 144 ? 144.134 117.463 120.679 1.00 51.16 169 LEU D O 1
ATOM 8466 N N . TYR C 1 145 ? 142.457 116.750 119.378 1.00 57.34 170 TYR D N 1
ATOM 8467 C CA . TYR C 1 145 ? 142.745 117.708 118.315 1.00 57.34 170 TYR D CA 1
ATOM 8468 C C . TYR C 1 145 ? 141.473 118.415 117.873 1.00 57.34 170 TYR D C 1
ATOM 8469 O O . TYR C 1 145 ? 140.557 117.782 117.339 1.00 57.34 170 TYR D O 1
ATOM 8478 N N . TRP C 1 146 ? 141.430 119.727 118.094 1.00 64.57 171 TRP D N 1
ATOM 8479 C CA . TRP C 1 146 ? 140.350 120.602 117.660 1.00 64.57 171 TRP D CA 1
ATOM 8480 C C . TRP C 1 146 ? 140.946 121.787 116.910 1.00 64.57 171 TRP D C 1
ATOM 8481 O O . TRP C 1 146 ? 142.157 122.021 116.937 1.00 64.57 171 TRP D O 1
ATOM 8492 N N . THR C 1 147 ? 140.079 122.550 116.243 1.00 74.58 172 THR D N 1
ATOM 8493 C CA . THR C 1 147 ? 140.502 123.761 115.545 1.00 74.58 172 THR D CA 1
ATOM 8494 C C . THR C 1 147 ? 139.284 124.625 115.247 1.00 74.58 172 THR D C 1
ATOM 8495 O O . THR C 1 147 ? 138.251 124.109 114.808 1.00 74.58 172 THR D O 1
ATOM 8499 N N . LYS C 1 148 ? 139.416 125.930 115.494 1.00 76.84 173 LYS D N 1
ATOM 8500 C CA . LYS C 1 148 ? 138.374 126.929 115.228 1.00 76.84 173 LYS D CA 1
ATOM 8501 C C . LYS C 1 148 ? 137.057 126.595 115.920 1.00 76.84 173 LYS D C 1
ATOM 8502 O O . LYS C 1 148 ? 136.403 127.474 116.485 1.00 76.84 173 LYS D O 1
ATOM 8508 N N . GLY C 1 158 ? 147.694 129.400 116.272 1.00 87.26 183 GLY D N 1
ATOM 8509 C CA . GLY C 1 158 ? 147.835 128.237 115.416 1.00 87.26 183 GLY D CA 1
ATOM 8510 C C . GLY C 1 158 ? 148.917 127.299 115.903 1.00 87.26 183 GLY D C 1
ATOM 8511 O O . GLY C 1 158 ? 149.636 127.627 116.844 1.00 87.26 183 GLY D O 1
ATOM 8512 N N . SER C 1 159 ? 149.030 126.134 115.260 1.00 87.32 184 SER D N 1
ATOM 8513 C CA . SER C 1 159 ? 149.993 125.098 115.644 1.00 87.32 184 SER D CA 1
ATOM 8514 C C . SER C 1 159 ? 149.857 124.726 117.116 1.00 87.32 184 SER D C 1
ATOM 8515 O O . SER C 1 159 ? 150.838 124.370 117.772 1.00 87.32 184 SER D O 1
ATOM 8518 N N . HIS C 1 160 ? 148.641 124.839 117.646 1.00 82.61 185 HIS D N 1
ATOM 8519 C CA . HIS C 1 160 ? 148.332 124.493 119.024 1.00 82.61 185 HIS D CA 1
ATOM 8520 C C . HIS C 1 160 ? 146.938 123.892 119.049 1.00 82.61 185 HIS D C 1
ATOM 8521 O O . HIS C 1 160 ? 146.175 124.018 118.089 1.00 82.61 185 HIS D O 1
ATOM 8528 N N . SER C 1 161 ? 146.609 123.226 120.148 1.00 67.95 186 SER D N 1
ATOM 8529 C CA . SER C 1 161 ? 145.302 122.609 120.310 1.00 67.95 186 SER D CA 1
ATOM 8530 C C . SER C 1 161 ? 144.570 123.241 121.483 1.00 67.95 186 SER D C 1
ATOM 8531 O O . SER C 1 161 ? 145.154 123.452 122.547 1.00 67.95 186 SER D O 1
ATOM 8534 N N . PHE C 1 162 ? 143.300 123.545 121.282 1.00 62.56 187 PHE D N 1
ATOM 8535 C CA . PHE C 1 162 ? 142.427 124.002 122.352 1.00 62.56 187 PHE D CA 1
ATOM 8536 C C . PHE C 1 162 ? 141.248 123.043 122.420 1.00 62.56 187 PHE D C 1
ATOM 8537 O O . PHE C 1 162 ? 140.343 123.098 121.583 1.00 62.56 187 PHE D O 1
ATOM 8545 N N . ILE C 1 163 ? 141.271 122.152 123.402 1.00 57.38 188 ILE D N 1
ATOM 8546 C CA . ILE C 1 163 ? 140.161 121.241 123.623 1.00 57.38 188 ILE D CA 1
ATOM 8547 C C . ILE C 1 163 ? 138.964 122.039 124.117 1.00 57.38 188 ILE D C 1
ATOM 8548 O O . ILE C 1 163 ? 139.054 122.768 125.110 1.00 57.38 188 ILE D O 1
ATOM 8553 N N . TYR C 1 164 ? 137.842 121.917 123.415 1.00 59.12 189 TYR D N 1
ATOM 8554 C CA . TYR C 1 164 ? 136.603 122.620 123.734 1.00 59.12 189 TYR D CA 1
ATOM 8555 C C . TYR C 1 164 ? 136.759 124.131 123.682 1.00 59.12 189 TYR D C 1
ATOM 8556 O O . TYR C 1 164 ? 135.928 124.854 124.231 1.00 59.12 189 TYR D O 1
ATOM 8565 N N . TYR C 1 165 ? 137.805 124.609 123.010 1.00 63.04 190 TYR D N 1
ATOM 8566 C CA . TYR C 1 165 ? 138.172 126.008 122.802 1.00 63.04 190 TYR D CA 1
ATOM 8567 C C . TYR C 1 165 ? 138.812 126.666 124.015 1.00 63.04 190 TYR D C 1
ATOM 8568 O O . TYR C 1 165 ? 139.327 127.774 123.886 1.00 63.04 190 TYR D O 1
ATOM 8577 N N . GLU C 1 166 ? 138.819 126.032 125.173 1.00 58.65 191 GLU D N 1
ATOM 8578 C CA . GLU C 1 166 ? 139.274 126.715 126.374 1.00 58.65 191 GLU D CA 1
ATOM 8579 C C . GLU C 1 166 ? 140.425 126.019 127.066 1.00 58.65 191 GLU D C 1
ATOM 8580 O O . GLU C 1 166 ? 141.235 126.681 127.711 1.00 58.65 191 GLU D O 1
ATOM 8586 N N . ASN C 1 167 ? 140.519 124.704 126.956 1.00 55.26 192 ASN D N 1
ATOM 8587 C CA . ASN C 1 167 ? 141.548 123.943 127.646 1.00 55.26 192 ASN D CA 1
ATOM 8588 C C . ASN C 1 167 ? 142.720 123.732 126.702 1.00 55.26 192 ASN D C 1
ATOM 8589 O O . ASN C 1 167 ? 142.649 122.903 125.797 1.00 55.26 192 ASN D O 1
ATOM 8594 N N . LEU C 1 168 ? 143.801 124.465 126.921 1.00 54.87 193 LEU D N 1
ATOM 8595 C CA . LEU C 1 168 ? 144.963 124.357 126.055 1.00 54.87 193 LEU D CA 1
ATOM 8596 C C . LEU C 1 168 ? 145.774 123.114 126.399 1.00 54.87 193 LEU D C 1
ATOM 8597 O O . LEU C 1 168 ? 146.033 122.834 127.570 1.00 54.87 193 LEU D O 1
ATOM 8602 N N . LEU C 1 169 ? 146.175 122.374 125.375 1.00 52.24 194 LEU D N 1
ATOM 8603 C CA . LEU C 1 169 ? 147.020 121.205 125.555 1.00 52.24 194 LEU D CA 1
ATOM 8604 C C . LEU C 1 169 ? 148.474 121.632 125.731 1.00 52.24 194 LEU D C 1
ATOM 8605 O O . LEU C 1 169 ? 149.006 122.391 124.919 1.00 52.24 194 LEU D O 1
ATOM 8610 N N . LEU C 1 170 ? 149.120 121.133 126.781 1.00 50.53 195 LEU D N 1
ATOM 8611 C CA . LEU C 1 170 ? 150.487 121.512 127.119 1.00 50.53 195 LEU D CA 1
ATOM 8612 C C . LEU C 1 170 ? 151.463 120.449 126.634 1.00 50.53 195 LEU D C 1
ATOM 8613 O O . LEU C 1 170 ? 151.454 119.320 127.131 1.00 50.53 195 LEU D O 1
ATOM 8618 N N . GLY C 1 171 ? 152.319 120.814 125.692 1.00 53.64 196 GLY D N 1
ATOM 8619 C CA . GLY C 1 171 ? 153.369 119.917 125.260 1.00 53.64 196 GLY D CA 1
ATOM 8620 C C . GLY C 1 171 ? 152.885 118.828 124.334 1.00 53.64 196 GLY D C 1
ATOM 8621 O O . GLY C 1 171 ? 152.026 119.065 123.484 1.00 53.64 196 GLY D O 1
ATOM 8622 N N . ALA C 1 172 ? 153.428 117.627 124.490 1.00 51.37 197 ALA D N 1
ATOM 8623 C CA . ALA C 1 172 ? 153.081 116.501 123.647 1.00 51.37 197 ALA D CA 1
ATOM 8624 C C . ALA C 1 172 ? 152.630 115.333 124.508 1.00 51.37 197 ALA D C 1
ATOM 8625 O O . ALA C 1 172 ? 153.221 115.078 125.560 1.00 51.37 197 ALA D O 1
ATOM 8627 N N . PRO C 1 173 ? 151.579 114.628 124.109 1.00 48.22 198 PRO D N 1
ATOM 8628 C CA . PRO C 1 173 ? 151.198 113.414 124.828 1.00 48.22 198 PRO D CA 1
ATOM 8629 C C . PRO C 1 173 ? 152.227 112.325 124.604 1.00 48.22 198 PRO D C 1
ATOM 8630 O O . PRO C 1 173 ? 152.909 112.290 123.581 1.00 48.22 198 PRO D O 1
ATOM 8634 N N . ARG C 1 174 ? 152.345 111.423 125.569 1.00 46.67 199 ARG D N 1
ATOM 8635 C CA . ARG C 1 174 ? 153.373 110.398 125.476 1.00 46.67 199 ARG D CA 1
ATOM 8636 C C . ARG C 1 174 ? 152.786 109.015 125.695 1.00 46.67 199 ARG D C 1
ATOM 8637 O O . ARG C 1 174 ? 152.067 108.787 126.674 1.00 46.67 199 ARG D O 1
ATOM 8645 N N . LEU C 1 175 ? 153.095 108.104 124.775 1.00 43.75 200 LEU D N 1
ATOM 8646 C CA . LEU C 1 175 ? 152.832 106.681 124.921 1.00 43.75 200 LEU D CA 1
ATOM 8647 C C . LEU C 1 175 ? 154.080 106.002 125.456 1.00 43.75 200 LEU D C 1
ATOM 8648 O O . LEU C 1 175 ? 155.185 106.289 125.002 1.00 43.75 200 LEU D O 1
ATOM 8653 N N . ARG C 1 176 ? 153.909 105.099 126.409 1.00 42.60 201 ARG D N 1
ATOM 8654 C CA . ARG C 1 176 ? 155.049 104.388 126.962 1.00 42.60 201 ARG D CA 1
ATOM 8655 C C . ARG C 1 176 ? 154.673 102.936 127.189 1.00 42.60 201 ARG D C 1
ATOM 8656 O O . ARG C 1 176 ? 153.523 102.624 127.481 1.00 42.60 201 ARG D O 1
ATOM 8664 N N . GLN C 1 177 ? 155.654 102.053 127.060 1.00 42.10 202 GLN D N 1
ATOM 8665 C CA . GLN C 1 177 ? 155.417 100.624 127.133 1.00 42.10 202 GLN D CA 1
ATOM 8666 C C . GLN C 1 177 ? 156.528 99.946 127.908 1.00 42.10 202 GLN D C 1
ATOM 8667 O O . GLN C 1 177 ? 157.708 100.239 127.704 1.00 42.10 202 GLN D O 1
ATOM 8673 N N . LEU C 1 178 ? 156.142 99.023 128.781 1.00 43.21 203 LEU D N 1
ATOM 8674 C CA . LEU C 1 178 ? 157.083 98.179 129.498 1.00 43.21 203 LEU D CA 1
ATOM 8675 C C . LEU C 1 178 ? 156.822 96.726 129.140 1.00 43.21 203 LEU D C 1
ATOM 8676 O O . LEU C 1 178 ? 155.676 96.261 129.217 1.00 43.21 203 LEU D O 1
ATOM 8681 N N . ARG C 1 179 ? 157.890 96.027 128.752 1.00 47.96 204 ARG D N 1
ATOM 8682 C CA . ARG C 1 179 ? 157.887 94.665 128.250 1.00 47.96 204 ARG D CA 1
ATOM 8683 C C . ARG C 1 179 ? 158.616 93.743 129.209 1.00 47.96 204 ARG D C 1
ATOM 8684 O O . ARG C 1 179 ? 159.163 94.164 130.224 1.00 47.96 204 ARG D O 1
ATOM 8692 N N . VAL C 1 180 ? 158.642 92.464 128.844 1.00 51.85 205 VAL D N 1
ATOM 8693 C CA . VAL C 1 180 ? 159.225 91.410 129.657 1.00 51.85 205 VAL D CA 1
ATOM 8694 C C . VAL C 1 180 ? 160.009 90.493 128.729 1.00 51.85 205 VAL D C 1
ATOM 8695 O O . VAL C 1 180 ? 159.788 90.460 127.519 1.00 51.85 205 VAL D O 1
ATOM 8699 N N . ARG C 1 181 ? 160.949 89.758 129.304 1.00 59.56 206 ARG D N 1
ATOM 8700 C CA . ARG C 1 181 ? 161.925 89.066 128.481 1.00 59.56 206 ARG D CA 1
ATOM 8701 C C . ARG C 1 181 ? 161.304 87.861 127.792 1.00 59.56 206 ARG D C 1
ATOM 8702 O O . ARG C 1 181 ? 160.192 87.439 128.100 1.00 59.56 206 ARG D O 1
ATOM 8710 N N . ASN C 1 182 ? 162.056 87.297 126.848 1.00 64.30 207 ASN D N 1
ATOM 8711 C CA . ASN C 1 182 ? 161.547 86.224 126.006 1.00 64.30 207 ASN D CA 1
ATOM 8712 C C . ASN C 1 182 ? 161.621 84.857 126.662 1.00 64.30 207 ASN D C 1
ATOM 8713 O O . ASN C 1 182 ? 160.904 83.946 126.242 1.00 64.30 207 ASN D O 1
ATOM 8718 N N . ASP C 1 183 ? 162.474 84.685 127.663 1.00 65.62 208 ASP D N 1
ATOM 8719 C CA . ASP C 1 183 ? 162.668 83.390 128.307 1.00 65.62 208 ASP D CA 1
ATOM 8720 C C . ASP C 1 183 ? 162.765 83.639 129.805 1.00 65.62 208 ASP D C 1
ATOM 8721 O O . ASP C 1 183 ? 163.845 83.921 130.326 1.00 65.62 208 ASP D O 1
ATOM 8726 N N . SER C 1 184 ? 161.636 83.533 130.495 1.00 64.71 209 SER D N 1
ATOM 8727 C CA . SER C 1 184 ? 161.598 83.894 131.904 1.00 64.71 209 SER D CA 1
ATOM 8728 C C . SER C 1 184 ? 160.928 82.873 132.804 1.00 64.71 209 SER D C 1
ATOM 8729 O O . SER C 1 184 ? 161.199 82.886 134.007 1.00 64.71 209 SER D O 1
ATOM 8732 N N . CYS C 1 185 ? 160.066 82.003 132.298 1.00 69.60 210 CYS D N 1
ATOM 8733 C CA . CYS C 1 185 ? 159.200 81.184 133.137 1.00 69.60 210 CYS D CA 1
ATOM 8734 C C . CYS C 1 185 ? 159.152 79.750 132.638 1.00 69.60 210 CYS D C 1
ATOM 8735 O O . CYS C 1 185 ? 158.076 79.213 132.381 1.00 69.60 210 CYS D O 1
ATOM 8738 N N . VAL C 1 186 ? 160.317 79.107 132.512 1.00 68.39 211 VAL D N 1
ATOM 8739 C CA . VAL C 1 186 ? 160.511 77.897 131.710 1.00 68.39 211 VAL D CA 1
ATOM 8740 C C . VAL C 1 186 ? 159.329 76.929 131.759 1.00 68.39 211 VAL D C 1
ATOM 8741 O O . VAL C 1 186 ? 158.752 76.665 132.820 1.00 68.39 211 VAL D O 1
ATOM 8745 N N . VAL C 1 187 ? 158.961 76.417 130.585 1.00 67.35 212 VAL D N 1
ATOM 8746 C CA . VAL C 1 187 ? 157.730 75.676 130.335 1.00 67.35 212 VAL D CA 1
ATOM 8747 C C . VAL C 1 187 ? 157.792 74.315 131.012 1.00 67.35 212 VAL D C 1
ATOM 8748 O O . VAL C 1 187 ? 158.875 73.841 131.365 1.00 67.35 212 VAL D O 1
ATOM 8752 N N . HIS C 1 188 ? 156.640 73.678 131.205 1.00 69.19 213 HIS D N 1
ATOM 8753 C CA . HIS C 1 188 ? 156.603 72.347 131.782 1.00 69.19 213 HIS D CA 1
ATOM 8754 C C . HIS C 1 188 ? 157.198 71.336 130.807 1.00 69.19 213 HIS D C 1
ATOM 8755 O O . HIS C 1 188 ? 157.614 71.667 129.697 1.00 69.19 213 HIS D O 1
ATOM 8762 N N . GLU C 1 189 ? 157.242 70.077 131.235 1.00 73.56 214 GLU D N 1
ATOM 8763 C CA . GLU C 1 189 ? 157.885 69.041 130.439 1.00 73.56 214 GLU D CA 1
ATOM 8764 C C . GLU C 1 189 ? 156.988 68.533 129.322 1.00 73.56 214 GLU D C 1
ATOM 8765 O O . GLU C 1 189 ? 157.467 68.252 128.220 1.00 73.56 214 GLU D O 1
ATOM 8771 N N . ASP C 1 190 ? 155.694 68.394 129.586 1.00 71.00 215 ASP D N 1
ATOM 8772 C CA . ASP C 1 190 ? 154.786 67.804 128.614 1.00 71.00 215 ASP D CA 1
ATOM 8773 C C . ASP C 1 190 ? 154.309 68.786 127.562 1.00 71.00 215 ASP D C 1
ATOM 8774 O O . ASP C 1 190 ? 153.646 68.370 126.609 1.00 71.00 215 ASP D O 1
ATOM 8779 N N . PHE C 1 191 ? 154.619 70.068 127.703 1.00 63.18 216 PHE D N 1
ATOM 8780 C CA . PHE C 1 191 ? 154.164 71.067 126.756 1.00 63.18 216 PHE D CA 1
ATOM 8781 C C . PHE C 1 191 ? 155.290 71.719 125.976 1.00 63.18 216 PHE D C 1
ATOM 8782 O O . PHE C 1 191 ? 155.012 72.564 125.121 1.00 63.18 216 PHE D O 1
ATOM 8790 N N . ARG C 1 192 ? 156.543 71.359 126.228 1.00 69.05 217 ARG D N 1
ATOM 8791 C CA . ARG C 1 192 ? 157.638 72.061 125.578 1.00 69.05 217 ARG D CA 1
ATOM 8792 C C . ARG C 1 192 ? 157.836 71.647 124.129 1.00 69.05 217 ARG D C 1
ATOM 8793 O O . ARG C 1 192 ? 158.801 72.093 123.504 1.00 69.05 217 ARG D O 1
ATOM 8801 N N . GLU C 1 193 ? 156.957 70.815 123.577 1.00 70.68 218 GLU D N 1
ATOM 8802 C CA . GLU C 1 193 ? 156.972 70.533 122.150 1.00 70.68 218 GLU D CA 1
ATOM 8803 C C . GLU C 1 193 ? 155.878 71.263 121.391 1.00 70.68 218 GLU D C 1
ATOM 8804 O O . GLU C 1 193 ? 155.907 71.281 120.157 1.00 70.68 218 GLU D O 1
ATOM 8810 N N . ASP C 1 194 ? 154.916 71.853 122.094 1.00 68.30 219 ASP D N 1
ATOM 8811 C CA . ASP C 1 194 ? 153.946 72.760 121.499 1.00 68.30 219 ASP D CA 1
ATOM 8812 C C . ASP C 1 194 ? 154.287 74.213 121.784 1.00 68.30 219 ASP D C 1
ATOM 8813 O O . ASP C 1 194 ? 154.341 75.031 120.866 1.00 68.30 219 ASP D O 1
ATOM 8818 N N . ILE C 1 195 ? 154.523 74.544 123.047 1.00 64.05 220 ILE D N 1
ATOM 8819 C CA . ILE C 1 195 ? 154.870 75.895 123.463 1.00 64.05 220 ILE D CA 1
ATOM 8820 C C . ILE C 1 195 ? 156.383 75.977 123.558 1.00 64.05 220 ILE D C 1
ATOM 8821 O O . ILE C 1 195 ? 157.009 75.191 124.277 1.00 64.05 220 ILE D O 1
ATOM 8826 N N . LEU C 1 196 ? 156.979 76.918 122.832 1.00 63.54 221 LEU D N 1
ATOM 8827 C CA . LEU C 1 196 ? 158.429 76.998 122.736 1.00 63.54 221 LEU D CA 1
ATOM 8828 C C . LEU C 1 196 ? 159.035 78.012 123.697 1.00 63.54 221 LEU D C 1
ATOM 8829 O O . LEU C 1 196 ? 159.946 77.671 124.453 1.00 63.54 221 LEU D O 1
ATOM 8834 N N . ASN C 1 197 ? 158.557 79.249 123.688 1.00 62.85 222 ASN D N 1
ATOM 8835 C CA . ASN C 1 197 ? 159.069 80.274 124.583 1.00 62.85 222 ASN D CA 1
ATOM 8836 C C . ASN C 1 197 ? 157.983 80.727 125.546 1.00 62.85 222 ASN D C 1
ATOM 8837 O O . ASN C 1 197 ? 156.790 80.557 125.298 1.00 62.85 222 ASN D O 1
ATOM 8842 N N . CYS C 1 198 ? 158.421 81.322 126.650 1.00 60.50 223 CYS D N 1
ATOM 8843 C CA . CYS C 1 198 ? 157.547 81.640 127.765 1.00 60.50 223 CYS D CA 1
ATOM 8844 C C . CYS C 1 198 ? 157.831 83.052 128.246 1.00 60.50 223 CYS D C 1
ATOM 8845 O O . CYS C 1 198 ? 158.989 83.461 128.326 1.00 60.50 223 CYS D O 1
ATOM 8848 N N . TYR C 1 199 ? 156.774 83.792 128.563 1.00 54.61 224 TYR D N 1
ATOM 8849 C CA . TYR C 1 199 ? 156.880 85.165 129.037 1.00 54.61 224 TYR D CA 1
ATOM 8850 C C . TYR C 1 199 ? 156.253 85.253 130.416 1.00 54.61 224 TYR D C 1
ATOM 8851 O O . TYR C 1 199 ? 155.049 85.035 130.563 1.00 54.61 224 TYR D O 1
ATOM 8860 N N . ASP C 1 200 ? 157.050 85.600 131.416 1.00 57.46 225 ASP D N 1
ATOM 8861 C CA . ASP C 1 200 ? 156.566 85.630 132.784 1.00 57.46 225 ASP D CA 1
ATOM 8862 C C . ASP C 1 200 ? 155.640 86.820 133.004 1.00 57.46 225 ASP D C 1
ATOM 8863 O O . ASP C 1 200 ? 155.308 87.566 132.083 1.00 57.46 225 ASP D O 1
ATOM 8868 N N . VAL C 1 201 ? 155.202 86.989 134.247 1.00 54.79 226 VAL D N 1
ATOM 8869 C CA . VAL C 1 201 ? 154.502 88.196 134.662 1.00 54.79 226 VAL D CA 1
ATOM 8870 C C . VAL C 1 201 ? 155.550 89.283 134.809 1.00 54.79 226 VAL D C 1
ATOM 8871 O O . VAL C 1 201 ? 156.749 88.998 134.794 1.00 54.79 226 VAL D O 1
ATOM 8875 N N . TYR C 1 202 ? 155.123 90.530 134.949 1.00 54.55 227 TYR D N 1
ATOM 8876 C CA . TYR C 1 202 ? 156.095 91.604 135.043 1.00 54.55 227 TYR D CA 1
ATOM 8877 C C . TYR C 1 202 ? 156.773 91.615 136.405 1.00 54.55 227 TYR D C 1
ATOM 8878 O O . TYR C 1 202 ? 156.172 91.308 137.434 1.00 54.55 227 TYR D O 1
ATOM 8887 N N . SER C 1 203 ? 158.045 91.974 136.391 1.00 59.88 228 SER D N 1
ATOM 8888 C CA . SER C 1 203 ? 158.859 92.232 137.564 1.00 59.88 228 SER D CA 1
ATOM 8889 C C . SER C 1 203 ? 160.134 92.889 137.068 1.00 59.88 228 SER D C 1
ATOM 8890 O O . SER C 1 203 ? 160.644 92.503 136.011 1.00 59.88 228 SER D O 1
ATOM 8893 N N . PRO C 1 204 ? 160.676 93.879 137.777 1.00 60.35 229 PRO D N 1
ATOM 8894 C CA . PRO C 1 204 ? 161.873 94.565 137.270 1.00 60.35 229 PRO D CA 1
ATOM 8895 C C . PRO C 1 204 ? 163.050 93.641 137.034 1.00 60.35 229 PRO D C 1
ATOM 8896 O O . PRO C 1 204 ? 163.917 93.964 136.216 1.00 60.35 229 PRO D O 1
ATOM 8900 N N . ASP C 1 205 ? 163.105 92.497 137.711 1.00 64.14 230 ASP D N 1
ATOM 8901 C CA . ASP C 1 205 ? 164.161 91.529 137.449 1.00 64.14 230 ASP D CA 1
ATOM 8902 C C . ASP C 1 205 ? 164.108 91.052 136.005 1.00 64.14 230 ASP D C 1
ATOM 8903 O O . ASP C 1 205 ? 165.040 91.276 135.227 1.00 64.14 230 ASP D O 1
ATOM 8908 N N . LYS C 1 206 ? 163.022 90.382 135.634 1.00 60.96 231 LYS D N 1
ATOM 8909 C CA . LYS C 1 206 ? 162.842 89.847 134.288 1.00 60.96 231 LYS D CA 1
ATOM 8910 C C . LYS C 1 206 ? 162.228 90.938 133.431 1.00 60.96 231 LYS D C 1
ATOM 8911 O O . LYS C 1 206 ? 161.030 91.195 133.504 1.00 60.96 231 LYS D O 1
ATOM 8917 N N . GLU C 1 207 ? 163.050 91.592 132.625 1.00 59.88 232 GLU D N 1
ATOM 8918 C CA . GLU C 1 207 ? 162.572 92.699 131.820 1.00 59.88 232 GLU D CA 1
ATOM 8919 C C . GLU C 1 207 ? 163.389 92.760 130.545 1.00 59.88 232 GLU D C 1
ATOM 8920 O O . GLU C 1 207 ? 164.565 92.396 130.535 1.00 59.88 232 GLU D O 1
ATOM 8926 N N . ASP C 1 208 ? 162.755 93.207 129.472 1.00 56.29 233 ASP D N 1
ATOM 8927 C CA . ASP C 1 208 ? 163.389 93.267 128.170 1.00 56.29 233 ASP D CA 1
ATOM 8928 C C . ASP C 1 208 ? 163.972 94.652 127.968 1.00 56.29 233 ASP D C 1
ATOM 8929 O O . ASP C 1 208 ? 163.318 95.653 128.265 1.00 56.29 233 ASP D O 1
ATOM 8934 N N . GLN C 1 209 ? 165.202 94.704 127.469 1.00 54.68 234 GLN D N 1
ATOM 8935 C CA . GLN C 1 209 ? 165.878 95.969 127.232 1.00 54.68 234 GLN D CA 1
ATOM 8936 C C . GLN C 1 209 ? 166.522 96.033 125.857 1.00 54.68 234 GLN D C 1
ATOM 8937 O O . GLN C 1 209 ? 167.208 97.013 125.554 1.00 54.68 234 GLN D O 1
ATOM 8943 N N . LEU C 1 210 ? 166.320 95.064 125.049 1.00 54.29 235 LEU D N 1
ATOM 8944 C CA . LEU C 1 210 ? 166.895 95.076 123.719 1.00 54.29 235 LEU D CA 1
ATOM 8945 C C . LEU C 1 210 ? 165.905 95.655 122.718 1.00 54.29 235 LEU D C 1
ATOM 8946 O O . LEU C 1 210 ? 164.698 95.656 122.963 1.00 54.29 235 LEU D O 1
ATOM 8951 N N . PRO C 1 211 ? 166.386 96.166 121.592 1.00 53.02 236 PRO D N 1
ATOM 8952 C CA . PRO C 1 211 ? 165.475 96.684 120.572 1.00 53.02 236 PRO D CA 1
ATOM 8953 C C . PRO C 1 211 ? 164.673 95.578 119.910 1.00 53.02 236 PRO D C 1
ATOM 8954 O O . PRO C 1 211 ? 165.020 94.398 119.958 1.00 53.02 236 PRO D O 1
ATOM 8958 N N . PHE C 1 212 ? 163.574 95.983 119.282 1.00 50.55 237 PHE D N 1
ATOM 8959 C CA . PHE C 1 212 ? 162.699 95.055 118.586 1.00 50.55 237 PHE D CA 1
ATOM 8960 C C . PHE C 1 212 ? 162.019 95.792 117.447 1.00 50.55 237 PHE D C 1
ATOM 8961 O O . PHE C 1 212 ? 162.003 97.021 117.404 1.00 50.55 237 PHE D O 1
ATOM 8969 N N . GLY C 1 213 ? 161.464 95.033 116.513 1.00 54.02 238 GLY D N 1
ATOM 8970 C CA . GLY C 1 213 ? 160.891 95.617 115.325 1.00 54.02 238 GLY D CA 1
ATOM 8971 C C . GLY C 1 213 ? 161.969 96.147 114.405 1.00 54.02 238 GLY D C 1
ATOM 8972 O O . GLY C 1 213 ? 162.983 95.488 114.164 1.00 54.02 238 GLY D O 1
ATOM 8973 N N . PRO C 1 214 ? 161.771 97.350 113.862 1.00 55.43 239 PRO D N 1
ATOM 8974 C CA . PRO C 1 214 ? 162.826 97.971 113.048 1.00 55.43 239 PRO D CA 1
ATOM 8975 C C . PRO C 1 214 ? 164.005 98.493 113.850 1.00 55.43 239 PRO D C 1
ATOM 8976 O O . PRO C 1 214 ? 164.993 98.916 113.241 1.00 55.43 239 PRO D O 1
ATOM 8980 N N . GLN C 1 215 ? 163.934 98.486 115.181 1.00 58.70 240 GLN D N 1
ATOM 8981 C CA . GLN C 1 215 ? 165.064 98.830 116.046 1.00 58.70 240 GLN D CA 1
ATOM 8982 C C . GLN C 1 215 ? 165.608 100.221 115.755 1.00 58.70 240 GLN D C 1
ATOM 8983 O O . GLN C 1 215 ? 166.793 100.490 115.952 1.00 58.70 240 GLN D O 1
ATOM 8989 N N . ASN C 1 216 ? 164.744 101.126 115.313 1.00 65.56 241 ASN D N 1
ATOM 8990 C CA . ASN C 1 216 ? 165.182 102.370 114.708 1.00 65.56 241 ASN D CA 1
ATOM 8991 C C . ASN C 1 216 ? 164.909 103.582 115.587 1.00 65.56 241 ASN D C 1
ATOM 8992 O O . ASN C 1 216 ? 165.845 104.257 116.018 1.00 65.56 241 ASN D O 1
ATOM 8997 N N . GLY C 1 217 ? 163.654 103.856 115.896 1.00 54.78 242 GLY D N 1
ATOM 8998 C CA . GLY C 1 217 ? 163.268 105.106 116.509 1.00 54.78 242 GLY D CA 1
ATOM 8999 C C . GLY C 1 217 ? 163.408 105.098 118.010 1.00 54.78 242 GLY D C 1
ATOM 9000 O O . GLY C 1 217 ? 164.137 104.296 118.593 1.00 54.78 242 GLY D O 1
ATOM 9001 N N . THR C 1 218 ? 162.703 106.027 118.640 1.00 49.18 243 THR D N 1
ATOM 9002 C CA . THR C 1 218 ? 162.639 106.107 120.087 1.00 49.18 243 THR D CA 1
ATOM 9003 C C . THR C 1 218 ? 161.580 105.192 120.669 1.00 49.18 243 THR D C 1
ATOM 9004 O O . THR C 1 218 ? 161.524 105.034 121.890 1.00 49.18 243 THR D O 1
ATOM 9008 N N . ALA C 1 219 ? 160.753 104.582 119.830 1.00 46.93 244 ALA D N 1
ATOM 9009 C CA . ALA C 1 219 ? 159.720 103.669 120.281 1.00 46.93 244 ALA D CA 1
ATOM 9010 C C . ALA C 1 219 ? 160.142 102.217 120.210 1.00 46.93 244 ALA D C 1
ATOM 9011 O O . ALA C 1 219 ? 159.390 101.353 120.657 1.00 46.93 244 ALA D O 1
ATOM 9013 N N . TRP C 1 220 ? 161.315 101.924 119.658 1.00 48.52 245 TRP D N 1
ATOM 9014 C CA . TRP C 1 220 ? 161.791 100.557 119.536 1.00 48.52 245 TRP D CA 1
ATOM 9015 C C . TRP C 1 220 ? 163.097 100.319 120.274 1.00 48.52 245 TRP D C 1
ATOM 9016 O O . TRP C 1 220 ? 163.747 99.302 120.032 1.00 48.52 245 TRP D O 1
ATOM 9027 N N . THR C 1 221 ? 163.506 101.227 121.153 1.00 48.96 246 THR D N 1
ATOM 9028 C CA . THR C 1 221 ? 164.708 101.057 121.951 1.00 48.96 246 THR D CA 1
ATOM 9029 C C . THR C 1 221 ? 164.409 101.441 123.390 1.00 48.96 246 THR D C 1
ATOM 9030 O O . THR C 1 221 ? 163.479 102.197 123.668 1.00 48.96 246 THR D O 1
ATOM 9034 N N . TYR C 1 222 ? 165.222 100.928 124.306 1.00 49.86 247 TYR D N 1
ATOM 9035 C CA . TYR C 1 222 ? 164.976 101.090 125.730 1.00 49.86 247 TYR D CA 1
ATOM 9036 C C . TYR C 1 222 ? 165.703 102.305 126.281 1.00 49.86 247 TYR D C 1
ATOM 9037 O O . TYR C 1 222 ? 166.862 102.555 125.945 1.00 49.86 247 TYR D O 1
ATOM 9046 N N . HIS C 1 223 ? 165.015 103.054 127.138 1.00 50.32 248 HIS D N 1
ATOM 9047 C CA . HIS C 1 223 ? 165.596 104.179 127.855 1.00 50.32 248 HIS D CA 1
ATOM 9048 C C . HIS C 1 223 ? 165.298 104.012 129.333 1.00 50.32 248 HIS D C 1
ATOM 9049 O O . HIS C 1 223 ? 164.135 103.896 129.721 1.00 50.32 248 HIS D O 1
ATOM 9056 N N . SER C 1 224 ? 166.342 104.014 130.153 1.00 55.19 249 SER D N 1
ATOM 9057 C CA . SER C 1 224 ? 166.202 103.665 131.557 1.00 55.19 249 SER D CA 1
ATOM 9058 C C . SER C 1 224 ? 165.403 104.726 132.299 1.00 55.19 249 SER D C 1
ATOM 9059 O O . SER C 1 224 ? 165.019 105.757 131.750 1.00 55.19 249 SER D O 1
ATOM 9062 N N . GLN C 1 225 ? 165.164 104.473 133.583 1.00 58.18 250 GLN D N 1
ATOM 9063 C CA . GLN C 1 225 ? 164.350 105.381 134.378 1.00 58.18 250 GLN D CA 1
ATOM 9064 C C . GLN C 1 225 ? 165.030 106.717 134.621 1.00 58.18 250 GLN D C 1
ATOM 9065 O O . GLN C 1 225 ? 164.348 107.698 134.925 1.00 58.18 250 GLN D O 1
ATOM 9071 N N . ASN C 1 226 ? 166.353 106.788 134.494 1.00 62.15 251 ASN D N 1
ATOM 9072 C CA . ASN C 1 226 ? 167.035 108.051 134.742 1.00 62.15 251 ASN D CA 1
ATOM 9073 C C . ASN C 1 226 ? 167.018 108.953 133.518 1.00 62.15 251 ASN D C 1
ATOM 9074 O O . ASN C 1 226 ? 166.900 110.172 133.654 1.00 62.15 251 ASN D O 1
ATOM 9079 N N . GLU C 1 227 ? 167.141 108.387 132.317 1.00 61.04 252 GLU D N 1
ATOM 9080 C CA . GLU C 1 227 ? 166.995 109.196 131.112 1.00 61.04 252 GLU D CA 1
ATOM 9081 C C . GLU C 1 227 ? 165.600 109.794 131.039 1.00 61.04 252 GLU D C 1
ATOM 9082 O O . GLU C 1 227 ? 165.429 111.016 131.030 1.00 61.04 252 GLU D O 1
ATOM 9088 N N . LEU C 1 228 ? 164.587 108.936 130.976 1.00 57.52 253 LEU D N 1
ATOM 9089 C CA . LEU C 1 228 ? 163.195 109.349 131.110 1.00 57.52 253 LEU D CA 1
ATOM 9090 C C . LEU C 1 228 ? 162.956 109.631 132.585 1.00 57.52 253 LEU D C 1
ATOM 9091 O O . LEU C 1 228 ? 162.527 108.766 133.348 1.00 57.52 253 LEU D O 1
ATOM 9096 N N . GLY C 1 229 ? 163.249 110.857 133.000 1.00 60.14 254 GLY D N 1
ATOM 9097 C CA . GLY C 1 229 ? 163.115 111.160 134.409 1.00 60.14 254 GLY D CA 1
ATOM 9098 C C . GLY C 1 229 ? 161.709 110.876 134.886 1.00 60.14 254 GLY D C 1
ATOM 9099 O O . GLY C 1 229 ? 160.782 111.632 134.592 1.00 60.14 254 GLY D O 1
ATOM 9100 N N . GLY C 1 230 ? 161.536 109.780 135.616 1.00 60.45 255 GLY D N 1
ATOM 9101 C CA . GLY C 1 230 ? 160.200 109.347 135.976 1.00 60.45 255 GLY D CA 1
ATOM 9102 C C . GLY C 1 230 ? 160.227 108.448 137.187 1.00 60.45 255 GLY D C 1
ATOM 9103 O O . GLY C 1 230 ? 161.285 108.036 137.665 1.00 60.45 255 GLY D O 1
ATOM 9104 N N . SER C 1 231 ? 159.033 108.135 137.673 1.00 61.10 256 SER D N 1
ATOM 9105 C CA . SER C 1 231 ? 158.860 107.414 138.920 1.00 61.10 256 SER D CA 1
ATOM 9106 C C . SER C 1 231 ? 157.940 106.221 138.724 1.00 61.10 256 SER D C 1
ATOM 9107 O O . SER C 1 231 ? 157.172 106.152 137.764 1.00 61.10 256 SER D O 1
ATOM 9110 N N . SER C 1 232 ? 158.021 105.286 139.662 1.00 58.24 257 SER D N 1
ATOM 9111 C CA . SER C 1 232 ? 157.203 104.088 139.615 1.00 58.24 257 SER D CA 1
ATOM 9112 C C . SER C 1 232 ? 155.726 104.432 139.750 1.00 58.24 257 SER D C 1
ATOM 9113 O O . SER C 1 232 ? 155.349 105.504 140.223 1.00 58.24 257 SER D O 1
ATOM 9116 N N . HIS C 1 233 ? 154.881 103.496 139.326 1.00 56.90 258 HIS D N 1
ATOM 9117 C CA . HIS C 1 233 ? 153.435 103.662 139.359 1.00 56.90 258 HIS D CA 1
ATOM 9118 C C . HIS C 1 233 ? 152.827 102.424 139.988 1.00 56.90 258 HIS D C 1
ATOM 9119 O O . HIS C 1 233 ? 152.937 101.332 139.431 1.00 56.90 258 HIS D O 1
ATOM 9126 N N . TRP C 1 234 ? 152.187 102.591 141.139 1.00 66.00 259 TRP D N 1
ATOM 9127 C CA . TRP C 1 234 ? 151.607 101.471 141.879 1.00 66.00 259 TRP D CA 1
ATOM 9128 C C . TRP C 1 234 ? 150.201 101.150 141.393 1.00 66.00 259 TRP D C 1
ATOM 9129 O O . TRP C 1 234 ? 149.247 101.121 142.162 1.00 66.00 259 TRP D O 1
ATOM 9140 N N . GLY C 1 235 ? 150.071 100.898 140.100 1.00 61.79 260 GLY D N 1
ATOM 9141 C CA . GLY C 1 235 ? 148.760 100.801 139.497 1.00 61.79 260 GLY D CA 1
ATOM 9142 C C . GLY C 1 235 ? 147.966 99.565 139.837 1.00 61.79 260 GLY D C 1
ATOM 9143 O O . GLY C 1 235 ? 146.989 99.632 140.584 1.00 61.79 260 GLY D O 1
ATOM 9144 N N . ARG C 1 236 ? 148.374 98.428 139.295 1.00 57.61 261 ARG D N 1
ATOM 9145 C CA . ARG C 1 236 ? 147.644 97.192 139.525 1.00 57.61 261 ARG D CA 1
ATOM 9146 C C . ARG C 1 236 ? 148.582 96.031 139.262 1.00 57.61 261 ARG D C 1
ATOM 9147 O O . ARG C 1 236 ? 149.233 95.977 138.216 1.00 57.61 261 ARG D O 1
ATOM 9155 N N . LEU C 1 237 ? 148.657 95.131 140.233 1.00 56.98 262 LEU D N 1
ATOM 9156 C CA . LEU C 1 237 ? 149.388 93.875 140.203 1.00 56.98 262 LEU D CA 1
ATOM 9157 C C . LEU C 1 237 ? 150.899 94.003 140.333 1.00 56.98 262 LEU D C 1
ATOM 9158 O O . LEU C 1 237 ? 151.549 93.014 140.675 1.00 56.98 262 LEU D O 1
ATOM 9163 N N . THR C 1 238 ? 151.498 95.169 140.086 1.00 57.62 263 THR D N 1
ATOM 9164 C CA . THR C 1 238 ? 152.956 95.101 140.025 1.00 57.62 263 THR D CA 1
ATOM 9165 C C . THR C 1 238 ? 153.747 96.306 140.506 1.00 57.62 263 THR D C 1
ATOM 9166 O O . THR C 1 238 ? 154.906 96.113 140.885 1.00 57.62 263 THR D O 1
ATOM 9170 N N . SER C 1 239 ? 153.223 97.530 140.492 1.00 55.85 264 SER D N 1
ATOM 9171 C CA . SER C 1 239 ? 154.051 98.718 140.715 1.00 55.85 264 SER D CA 1
ATOM 9172 C C . SER C 1 239 ? 155.166 98.809 139.667 1.00 55.85 264 SER D C 1
ATOM 9173 O O . SER C 1 239 ? 156.340 98.564 139.931 1.00 55.85 264 SER D O 1
ATOM 9176 N N . TYR C 1 240 ? 154.740 99.133 138.451 1.00 51.12 265 TYR D N 1
ATOM 9177 C CA . TYR C 1 240 ? 155.621 99.225 137.297 1.00 51.12 265 TYR D CA 1
ATOM 9178 C C . TYR C 1 240 ? 156.670 100.320 137.463 1.00 51.12 265 TYR D C 1
ATOM 9179 O O . TYR C 1 240 ? 156.502 101.274 138.217 1.00 51.12 265 TYR D O 1
ATOM 9188 N N . SER C 1 241 ? 157.752 100.180 136.705 1.00 51.18 266 SER D N 1
ATOM 9189 C CA . SER C 1 241 ? 158.922 101.043 136.772 1.00 51.18 266 SER D CA 1
ATOM 9190 C C . SER C 1 241 ? 158.699 102.324 135.971 1.00 51.18 266 SER D C 1
ATOM 9191 O O . SER C 1 241 ? 157.571 102.678 135.626 1.00 51.18 266 SER D O 1
ATOM 9194 N N . GLY C 1 242 ? 159.777 103.048 135.683 1.00 50.56 267 GLY D N 1
ATOM 9195 C CA . GLY C 1 242 ? 159.656 104.354 135.065 1.00 50.56 267 GLY D CA 1
ATOM 9196 C C . GLY C 1 242 ? 160.298 104.555 133.707 1.00 50.56 267 GLY D C 1
ATOM 9197 O O . GLY C 1 242 ? 160.247 105.660 133.165 1.00 50.56 267 GLY D O 1
ATOM 9198 N N . GLY C 1 243 ? 160.907 103.515 133.141 1.00 46.57 268 GLY D N 1
ATOM 9199 C CA . GLY C 1 243 ? 161.531 103.590 131.848 1.00 46.57 268 GLY D CA 1
ATOM 9200 C C . GLY C 1 243 ? 160.660 103.021 130.750 1.00 46.57 268 GLY D C 1
ATOM 9201 O O . GLY C 1 243 ? 159.425 103.067 130.809 1.00 46.57 268 GLY D O 1
ATOM 9202 N N . GLY C 1 244 ? 161.309 102.489 129.723 1.00 46.30 269 GLY D N 1
ATOM 9203 C CA . GLY C 1 244 ? 160.594 101.725 128.730 1.00 46.30 269 GLY D CA 1
ATOM 9204 C C . GLY C 1 244 ? 160.721 102.330 127.356 1.00 46.30 269 GLY D C 1
ATOM 9205 O O . GLY C 1 244 ? 161.610 103.144 127.092 1.00 46.30 269 GLY D O 1
ATOM 9206 N N . TYR C 1 245 ? 159.810 101.927 126.475 1.00 46.07 270 TYR D N 1
ATOM 9207 C CA . TYR C 1 245 ? 159.817 102.317 125.071 1.00 46.07 270 TYR D CA 1
ATOM 9208 C C . TYR C 1 245 ? 158.698 103.318 124.852 1.00 46.07 270 TYR D C 1
ATOM 9209 O O . TYR C 1 245 ? 157.535 103.002 125.100 1.00 46.07 270 TYR D O 1
ATOM 9218 N N . TYR C 1 246 ? 159.031 104.512 124.380 1.00 47.24 271 TYR D N 1
ATOM 9219 C CA . TYR C 1 246 ? 158.063 105.594 124.357 1.00 47.24 271 TYR D CA 1
ATOM 9220 C C . TYR C 1 246 ? 157.960 106.224 122.979 1.00 47.24 271 TYR D C 1
ATOM 9221 O O . TYR C 1 246 ? 158.799 106.013 122.107 1.00 47.24 271 TYR D O 1
ATOM 9230 N N . LEU C 1 247 ? 156.901 107.008 122.808 1.00 46.88 272 LEU D N 1
ATOM 9231 C CA . LEU C 1 247 ? 156.675 107.796 121.606 1.00 46.88 272 LEU D CA 1
ATOM 9232 C C . LEU C 1 247 ? 155.937 109.069 121.984 1.00 46.88 272 LEU D C 1
ATOM 9233 O O . LEU C 1 247 ? 154.892 109.005 122.634 1.00 46.88 272 LEU D O 1
ATOM 9238 N N . ASP C 1 248 ? 156.489 110.214 121.585 1.00 50.47 273 ASP D N 1
ATOM 9239 C CA . ASP C 1 248 ? 155.866 111.518 121.781 1.00 50.47 273 ASP D CA 1
ATOM 9240 C C . ASP C 1 248 ? 155.102 111.892 120.519 1.00 50.47 273 ASP D C 1
ATOM 9241 O O . ASP C 1 248 ? 155.688 111.962 119.436 1.00 50.47 273 ASP D O 1
ATOM 9246 N N . LEU C 1 249 ? 153.810 112.145 120.657 1.00 51.59 274 LEU D N 1
ATOM 9247 C CA . LEU C 1 249 ? 152.981 112.354 119.482 1.00 51.59 274 LEU D CA 1
ATOM 9248 C C . LEU C 1 249 ? 153.264 113.717 118.858 1.00 51.59 274 LEU D C 1
ATOM 9249 O O . LEU C 1 249 ? 153.404 114.712 119.570 1.00 51.59 274 LEU D O 1
ATOM 9254 N N . PRO C 1 250 ? 153.327 113.799 117.539 1.00 57.64 275 PRO D N 1
ATOM 9255 C CA . PRO C 1 250 ? 153.648 115.074 116.887 1.00 57.64 275 PRO D CA 1
ATOM 9256 C C . PRO C 1 250 ? 152.517 116.081 116.969 1.00 57.64 275 PRO D C 1
ATOM 9257 O O . PRO C 1 250 ? 151.529 115.860 117.671 1.00 57.64 275 PRO D O 1
ATOM 9261 N N . GLY C 1 251 ? 152.658 117.197 116.265 1.00 58.74 276 GLY D N 1
ATOM 9262 C CA . GLY C 1 251 ? 151.729 118.297 116.408 1.00 58.74 276 GLY D CA 1
ATOM 9263 C C . GLY C 1 251 ? 150.334 118.052 115.879 1.00 58.74 276 GLY D C 1
ATOM 9264 O O . GLY C 1 251 ? 149.389 117.935 116.658 1.00 58.74 276 GLY D O 1
ATOM 9265 N N . SER C 1 252 ? 150.190 117.975 114.562 1.00 59.63 277 SER D N 1
ATOM 9266 C CA . SER C 1 252 ? 148.876 117.949 113.945 1.00 59.63 277 SER D CA 1
ATOM 9267 C C . SER C 1 252 ? 148.249 116.566 114.073 1.00 59.63 277 SER D C 1
ATOM 9268 O O . SER C 1 252 ? 148.843 115.634 114.612 1.00 59.63 277 SER D O 1
ATOM 9271 N N . ARG C 1 253 ? 147.031 116.426 113.560 1.00 57.09 278 ARG D N 1
ATOM 9272 C CA . ARG C 1 253 ? 146.325 115.157 113.645 1.00 57.09 278 ARG D CA 1
ATOM 9273 C C . ARG C 1 253 ? 146.770 114.159 112.594 1.00 57.09 278 ARG D C 1
ATOM 9274 O O . ARG C 1 253 ? 146.842 112.961 112.882 1.00 57.09 278 ARG D O 1
ATOM 9282 N N . GLN C 1 254 ? 147.068 114.616 111.380 1.00 60.26 279 GLN D N 1
ATOM 9283 C CA . GLN C 1 254 ? 147.498 113.688 110.343 1.00 60.26 279 GLN D CA 1
ATOM 9284 C C . GLN C 1 254 ? 148.852 113.083 110.675 1.00 60.26 279 GLN D C 1
ATOM 9285 O O . GLN C 1 254 ? 149.082 111.895 110.431 1.00 60.26 279 GLN D O 1
ATOM 9291 N N . ALA C 1 255 ? 149.759 113.878 111.238 1.00 58.43 280 ALA D N 1
ATOM 9292 C CA . ALA C 1 255 ? 151.065 113.346 111.607 1.00 58.43 280 ALA D CA 1
ATOM 9293 C C . ALA C 1 255 ? 150.949 112.308 112.714 1.00 58.43 280 ALA D C 1
ATOM 9294 O O . ALA C 1 255 ? 151.613 111.267 112.667 1.00 58.43 280 ALA D O 1
ATOM 9296 N N . SER C 1 256 ? 150.103 112.561 113.712 1.00 56.04 281 SER D N 1
ATOM 9297 C CA . SER C 1 256 ? 149.916 111.579 114.772 1.00 56.04 281 SER D CA 1
ATOM 9298 C C . SER C 1 256 ? 149.255 110.318 114.243 1.00 56.04 281 SER D C 1
ATOM 9299 O O . SER C 1 256 ? 149.598 109.209 114.664 1.00 56.04 281 SER D O 1
ATOM 9302 N N . ALA C 1 257 ? 148.298 110.463 113.331 1.00 55.55 282 ALA D N 1
ATOM 9303 C CA . ALA C 1 257 ? 147.679 109.284 112.742 1.00 55.55 282 ALA D CA 1
ATOM 9304 C C . ALA C 1 257 ? 148.696 108.466 111.961 1.00 55.55 282 ALA D C 1
ATOM 9305 O O . ALA C 1 257 ? 148.696 107.234 112.034 1.00 55.55 282 ALA D O 1
ATOM 9307 N N . GLU C 1 258 ? 149.579 109.134 111.221 1.00 58.21 283 GLU D N 1
ATOM 9308 C CA . GLU C 1 258 ? 150.636 108.427 110.507 1.00 58.21 283 GLU D CA 1
ATOM 9309 C C . GLU C 1 258 ? 151.557 107.691 111.469 1.00 58.21 283 GLU D C 1
ATOM 9310 O O . GLU C 1 258 ? 151.932 106.537 111.226 1.00 58.21 283 GLU D O 1
ATOM 9316 N N . ALA C 1 259 ? 151.932 108.346 112.568 1.00 54.41 284 ALA D N 1
ATOM 9317 C CA . ALA C 1 259 ? 152.824 107.714 113.533 1.00 54.41 284 ALA D CA 1
ATOM 9318 C C . ALA C 1 259 ? 152.180 106.492 114.169 1.00 54.41 284 ALA D C 1
ATOM 9319 O O . ALA C 1 259 ? 152.813 105.440 114.276 1.00 54.41 284 ALA D O 1
ATOM 9321 N N . LEU C 1 260 ? 150.918 106.602 114.588 1.00 52.32 285 LEU D N 1
ATOM 9322 C CA . LEU C 1 260 ? 150.252 105.464 115.214 1.00 52.32 285 LEU D CA 1
ATOM 9323 C C . LEU C 1 260 ? 150.019 104.332 114.220 1.00 52.32 285 LEU D C 1
ATOM 9324 O O . LEU C 1 260 ? 150.109 103.155 114.581 1.00 52.32 285 LEU D O 1
ATOM 9329 N N . GLN C 1 261 ? 149.727 104.656 112.962 1.00 54.26 286 GLN D N 1
ATOM 9330 C CA . GLN C 1 261 ? 149.565 103.597 111.975 1.00 54.26 286 GLN D CA 1
ATOM 9331 C C . GLN C 1 261 ? 150.877 102.872 111.728 1.00 54.26 286 GLN D C 1
ATOM 9332 O O . GLN C 1 261 ? 150.896 101.645 111.597 1.00 54.26 286 GLN D O 1
ATOM 9338 N N . GLY C 1 262 ? 151.986 103.605 111.660 1.00 52.29 287 GLY D N 1
ATOM 9339 C CA . GLY C 1 262 ? 153.274 102.946 111.540 1.00 52.29 287 GLY D CA 1
ATOM 9340 C C . GLY C 1 262 ? 153.643 102.151 112.772 1.00 52.29 287 GLY D C 1
ATOM 9341 O O . GLY C 1 262 ? 154.354 101.149 112.681 1.00 52.29 287 GLY D O 1
ATOM 9342 N N . LEU C 1 263 ? 153.175 102.590 113.937 1.00 48.42 288 LEU D N 1
ATOM 9343 C CA . LEU C 1 263 ? 153.388 101.850 115.173 1.00 48.42 288 LEU D CA 1
ATOM 9344 C C . LEU C 1 263 ? 152.584 100.564 115.204 1.00 48.42 288 LEU D C 1
ATOM 9345 O O . LEU C 1 263 ? 152.971 99.612 115.881 1.00 48.42 288 LEU D O 1
ATOM 9350 N N . GLN C 1 264 ? 151.446 100.534 114.516 1.00 50.87 289 GLN D N 1
ATOM 9351 C CA . GLN C 1 264 ? 150.623 99.332 114.500 1.00 50.87 289 GLN D CA 1
ATOM 9352 C C . GLN C 1 264 ? 151.067 98.347 113.429 1.00 50.87 289 GLN D C 1
ATOM 9353 O O . GLN C 1 264 ? 151.077 97.138 113.671 1.00 50.87 289 GLN D O 1
ATOM 9359 N N . GLU C 1 265 ? 151.414 98.836 112.237 1.00 55.27 290 GLU D N 1
ATOM 9360 C CA . GLU C 1 265 ? 151.814 97.942 111.155 1.00 55.27 290 GLU D CA 1
ATOM 9361 C C . GLU C 1 265 ? 152.931 97.007 111.594 1.00 55.27 290 GLU D C 1
ATOM 9362 O O . GLU C 1 265 ? 152.890 95.805 111.324 1.00 55.27 290 GLU D O 1
ATOM 9368 N N . GLY C 1 266 ? 153.946 97.544 112.262 1.00 51.98 291 GLY D N 1
ATOM 9369 C CA . GLY C 1 266 ? 154.855 96.702 113.017 1.00 51.98 291 GLY D CA 1
ATOM 9370 C C . GLY C 1 266 ? 154.251 96.415 114.379 1.00 51.98 291 GLY D C 1
ATOM 9371 O O . GLY C 1 266 ? 153.590 97.258 114.975 1.00 51.98 291 GLY D O 1
ATOM 9372 N N . LEU C 1 267 ? 154.461 95.199 114.867 1.00 49.75 292 LEU D N 1
ATOM 9373 C CA . LEU C 1 267 ? 153.777 94.767 116.083 1.00 49.75 292 LEU D CA 1
ATOM 9374 C C . LEU C 1 267 ? 154.405 95.458 117.286 1.00 49.75 292 LEU D C 1
ATOM 9375 O O . LEU C 1 267 ? 155.297 94.932 117.952 1.00 49.75 292 LEU D O 1
ATOM 9380 N N . TRP C 1 268 ? 153.926 96.667 117.574 1.00 43.97 293 TRP D N 1
ATOM 9381 C CA . TRP C 1 268 ? 154.386 97.335 118.781 1.00 43.97 293 TRP D CA 1
ATOM 9382 C C . TRP C 1 268 ? 153.888 96.620 120.020 1.00 43.97 293 TRP D C 1
ATOM 9383 O O . TRP C 1 268 ? 154.578 96.605 121.042 1.00 43.97 293 TRP D O 1
ATOM 9394 N N . LEU C 1 269 ? 152.708 96.021 119.955 1.00 45.79 294 LEU D N 1
ATOM 9395 C CA . LEU C 1 269 ? 152.159 95.239 121.054 1.00 45.79 294 LEU D CA 1
ATOM 9396 C C . LEU C 1 269 ? 152.202 93.774 120.658 1.00 45.79 294 LEU D C 1
ATOM 9397 O O . LEU C 1 269 ? 151.401 93.330 119.834 1.00 45.79 294 LEU D O 1
ATOM 9402 N N . ASP C 1 270 ? 153.137 93.027 121.235 1.00 49.68 295 ASP D N 1
ATOM 9403 C CA . ASP C 1 270 ? 153.196 91.593 121.010 1.00 49.68 295 ASP D CA 1
ATOM 9404 C C . ASP C 1 270 ? 153.190 90.869 122.343 1.00 49.68 295 ASP D C 1
ATOM 9405 O O . ASP C 1 270 ? 152.863 91.461 123.371 1.00 49.68 295 ASP D O 1
ATOM 9410 N N . ARG C 1 271 ? 153.527 89.582 122.333 1.00 50.92 296 ARG D N 1
ATOM 9411 C CA . ARG C 1 271 ? 153.424 88.759 123.527 1.00 50.92 296 ARG D CA 1
ATOM 9412 C C . ARG C 1 271 ? 154.276 89.252 124.684 1.00 50.92 296 ARG D C 1
ATOM 9413 O O . ARG C 1 271 ? 154.080 88.782 125.807 1.00 50.92 296 ARG D O 1
ATOM 9421 N N . GLY C 1 272 ? 155.206 90.170 124.455 1.00 44.95 297 GLY D N 1
ATOM 9422 C CA . GLY C 1 272 ? 156.069 90.627 125.523 1.00 44.95 297 GLY D CA 1
ATOM 9423 C C . GLY C 1 272 ? 155.528 91.826 126.266 1.00 44.95 297 GLY D C 1
ATOM 9424 O O . GLY C 1 272 ? 155.944 92.100 127.388 1.00 44.95 297 GLY D O 1
ATOM 9425 N N . THR C 1 273 ? 154.597 92.542 125.654 1.00 43.17 298 THR D N 1
ATOM 9426 C CA . THR C 1 273 ? 154.070 93.762 126.244 1.00 43.17 298 THR D CA 1
ATOM 9427 C C . THR C 1 273 ? 153.390 93.474 127.570 1.00 43.17 298 THR D C 1
ATOM 9428 O O . THR C 1 273 ? 152.550 92.581 127.666 1.00 43.17 298 THR D O 1
ATOM 9432 N N . ARG C 1 274 ? 153.757 94.231 128.598 1.00 43.96 299 ARG D N 1
ATOM 9433 C CA . ARG C 1 274 ? 153.160 94.076 129.913 1.00 43.96 299 ARG D CA 1
ATOM 9434 C C . ARG C 1 274 ? 152.368 95.279 130.385 1.00 43.96 299 ARG D C 1
ATOM 9435 O O . ARG C 1 274 ? 151.421 95.097 131.142 1.00 43.96 299 ARG D O 1
ATOM 9443 N N . VAL C 1 275 ? 152.719 96.499 129.980 1.00 41.52 300 VAL D N 1
ATOM 9444 C CA . VAL C 1 275 ? 151.905 97.650 130.363 1.00 41.52 300 VAL D CA 1
ATOM 9445 C C . VAL C 1 275 ? 152.104 98.776 129.364 1.00 41.52 300 VAL D C 1
ATOM 9446 O O . VAL C 1 275 ? 153.167 98.899 128.751 1.00 41.52 300 VAL D O 1
ATOM 9450 N N . VAL C 1 276 ? 151.072 99.612 129.212 1.00 40.83 301 VAL D N 1
ATOM 9451 C CA . VAL C 1 276 ? 151.113 100.784 128.343 1.00 40.83 301 VAL D CA 1
ATOM 9452 C C . VAL C 1 276 ? 150.479 101.965 129.067 1.00 40.83 301 VAL D C 1
ATOM 9453 O O . VAL C 1 276 ? 149.340 101.874 129.532 1.00 40.83 301 VAL D O 1
ATOM 9457 N N . PHE C 1 277 ? 151.208 103.075 129.142 1.00 41.57 302 PHE D N 1
ATOM 9458 C CA . PHE C 1 277 ? 150.731 104.331 129.702 1.00 41.57 302 PHE D CA 1
ATOM 9459 C C . PHE C 1 277 ? 150.511 105.359 128.601 1.00 41.57 302 PHE D C 1
ATOM 9460 O O . PHE C 1 277 ? 151.263 105.416 127.628 1.00 41.57 302 PHE D O 1
ATOM 9468 N N . ILE C 1 278 ? 149.490 106.191 128.783 1.00 41.67 303 ILE D N 1
ATOM 9469 C CA . ILE C 1 278 ? 149.233 107.354 127.942 1.00 41.67 303 ILE D CA 1
ATOM 9470 C C . ILE C 1 278 ? 149.123 108.548 128.874 1.00 41.67 303 ILE D C 1
ATOM 9471 O O . ILE C 1 278 ? 148.169 108.644 129.649 1.00 41.67 303 ILE D O 1
ATOM 9476 N N . ASP C 1 279 ? 150.094 109.451 128.813 1.00 47.54 304 ASP D N 1
ATOM 9477 C CA . ASP C 1 279 ? 150.143 110.589 129.718 1.00 47.54 304 ASP D CA 1
ATOM 9478 C C . ASP C 1 279 ? 149.981 111.883 128.942 1.00 47.54 304 ASP D C 1
ATOM 9479 O O . ASP C 1 279 ? 150.617 112.062 127.898 1.00 47.54 304 ASP D O 1
ATOM 9484 N N . PHE C 1 280 ? 149.143 112.781 129.456 1.00 46.05 305 PHE D N 1
ATOM 9485 C CA . PHE C 1 280 ? 149.122 114.153 128.965 1.00 46.05 305 PHE D CA 1
ATOM 9486 C C . PHE C 1 280 ? 148.463 115.039 130.008 1.00 46.05 305 PHE D C 1
ATOM 9487 O O . PHE C 1 280 ? 148.020 114.576 131.061 1.00 46.05 305 PHE D O 1
ATOM 9495 N N . SER C 1 281 ? 148.416 116.330 129.709 1.00 46.88 306 SER D N 1
ATOM 9496 C CA . SER C 1 281 ? 147.903 117.308 130.649 1.00 46.88 306 SER D CA 1
ATOM 9497 C C . SER C 1 281 ? 147.358 118.492 129.875 1.00 46.88 306 SER D C 1
ATOM 9498 O O . SER C 1 281 ? 147.796 118.776 128.761 1.00 46.88 306 SER D O 1
ATOM 9501 N N . VAL C 1 282 ? 146.395 119.180 130.482 1.00 48.50 307 VAL D N 1
ATOM 9502 C CA . VAL C 1 282 ? 145.693 120.292 129.859 1.00 48.50 307 VAL D CA 1
ATOM 9503 C C . VAL C 1 282 ? 145.594 121.410 130.890 1.00 48.50 307 VAL D C 1
ATOM 9504 O O . VAL C 1 282 ? 145.658 121.174 132.095 1.00 48.50 307 VAL D O 1
ATOM 9508 N N . TYR C 1 283 ? 145.464 122.644 130.413 1.00 53.86 308 TYR D N 1
ATOM 9509 C CA . TYR C 1 283 ? 145.416 123.807 131.290 1.00 53.86 308 TYR D CA 1
ATOM 9510 C C . TYR C 1 283 ? 144.265 124.715 130.892 1.00 53.86 308 TYR D C 1
ATOM 9511 O O . TYR C 1 283 ? 144.153 125.102 129.729 1.00 53.86 308 TYR D O 1
ATOM 9520 N N . ASN C 1 284 ? 143.412 125.052 131.853 1.00 57.00 309 ASN D N 1
ATOM 9521 C CA . ASN C 1 284 ? 142.312 125.984 131.646 1.00 57.00 309 ASN D CA 1
ATOM 9522 C C . ASN C 1 284 ? 142.599 127.266 132.404 1.00 57.00 309 ASN D C 1
ATOM 9523 O O . ASN C 1 284 ? 143.000 127.219 133.571 1.00 57.00 309 ASN D O 1
ATOM 9528 N N . ALA C 1 285 ? 142.382 128.405 131.740 1.00 61.64 310 ALA D N 1
ATOM 9529 C CA . ALA C 1 285 ? 142.800 129.708 132.237 1.00 61.64 310 ALA D CA 1
ATOM 9530 C C . ALA C 1 285 ? 141.674 130.579 132.770 1.00 61.64 310 ALA D C 1
ATOM 9531 O O . ALA C 1 285 ? 141.945 131.477 133.572 1.00 61.64 310 ALA D O 1
ATOM 9533 N N . ASN C 1 286 ? 140.434 130.368 132.327 1.00 64.60 311 ASN D N 1
ATOM 9534 C CA . ASN C 1 286 ? 139.308 131.104 132.891 1.00 64.60 311 ASN D CA 1
ATOM 9535 C C . ASN C 1 286 ? 139.149 130.786 134.369 1.00 64.60 311 ASN D C 1
ATOM 9536 O O . ASN C 1 286 ? 139.315 131.658 135.226 1.00 64.60 311 ASN D O 1
ATOM 9541 N N . ILE C 1 287 ? 138.820 129.552 134.685 1.00 59.81 312 ILE D N 1
ATOM 9542 C CA . ILE C 1 287 ? 139.203 128.985 135.967 1.00 59.81 312 ILE D CA 1
ATOM 9543 C C . ILE C 1 287 ? 140.679 128.655 135.865 1.00 59.81 312 ILE D C 1
ATOM 9544 O O . ILE C 1 287 ? 141.197 128.460 134.768 1.00 59.81 312 ILE D O 1
ATOM 9549 N N . ASN C 1 288 ? 141.382 128.635 136.983 1.00 64.20 313 ASN D N 1
ATOM 9550 C CA . ASN C 1 288 ? 142.840 128.527 136.964 1.00 64.20 313 ASN D CA 1
ATOM 9551 C C . ASN C 1 288 ? 143.216 127.104 137.348 1.00 64.20 313 ASN D C 1
ATOM 9552 O O . ASN C 1 288 ? 143.405 126.802 138.522 1.00 64.20 313 ASN D O 1
ATOM 9557 N N . LEU C 1 289 ? 143.325 126.211 136.366 1.00 55.21 314 LEU D N 1
ATOM 9558 C CA . LEU C 1 289 ? 143.484 124.812 136.741 1.00 55.21 314 LEU D CA 1
ATOM 9559 C C . LEU C 1 289 ? 144.310 124.046 135.722 1.00 55.21 314 LEU D C 1
ATOM 9560 O O . LEU C 1 289 ? 144.309 124.373 134.537 1.00 55.21 314 LEU D O 1
ATOM 9565 N N . PHE C 1 290 ? 145.025 123.037 136.210 1.00 51.94 315 PHE D N 1
ATOM 9566 C CA . PHE C 1 290 ? 145.656 122.010 135.393 1.00 51.94 315 PHE D CA 1
ATOM 9567 C C . PHE C 1 290 ? 144.873 120.718 135.571 1.00 51.94 315 PHE D C 1
ATOM 9568 O O . PHE C 1 290 ? 144.565 120.341 136.701 1.00 51.94 315 PHE D O 1
ATOM 9576 N N . CYS C 1 291 ? 144.572 120.035 134.476 1.00 49.80 316 CYS D N 1
ATOM 9577 C CA . CYS C 1 291 ? 143.992 118.696 134.514 1.00 49.80 316 CYS D CA 1
ATOM 9578 C C . CYS C 1 291 ? 145.030 117.725 133.974 1.00 49.80 316 CYS D C 1
ATOM 9579 O O . CYS C 1 291 ? 145.402 117.796 132.801 1.00 49.80 316 CYS D O 1
ATOM 9582 N N . ILE C 1 292 ? 145.490 116.817 134.821 1.00 49.37 317 ILE D N 1
ATOM 9583 C CA . ILE C 1 292 ? 146.575 115.905 134.496 1.00 49.37 317 ILE D CA 1
ATOM 9584 C C . ILE C 1 292 ? 145.992 114.510 134.361 1.00 49.37 317 ILE D C 1
ATOM 9585 O O . ILE C 1 292 ? 145.472 113.955 135.335 1.00 49.37 317 ILE D O 1
ATOM 9590 N N . LEU C 1 293 ? 146.069 113.948 133.155 1.00 46.83 318 LEU D N 1
ATOM 9591 C CA . LEU C 1 293 ? 145.442 112.678 132.828 1.00 46.83 318 LEU D CA 1
ATOM 9592 C C . LEU C 1 293 ? 146.504 111.625 132.559 1.00 46.83 318 LEU D C 1
ATOM 9593 O O . LEU C 1 293 ? 147.457 111.874 131.807 1.00 46.83 318 LEU D O 1
ATOM 9598 N N . ARG C 1 294 ? 146.328 110.448 133.162 1.00 47.99 319 ARG D N 1
ATOM 9599 C CA . ARG C 1 294 ? 147.162 109.286 132.887 1.00 47.99 319 ARG D CA 1
ATOM 9600 C C . ARG C 1 294 ? 146.270 108.068 132.727 1.00 47.99 319 ARG D C 1
ATOM 9601 O O . ARG C 1 294 ? 145.539 107.710 133.654 1.00 47.99 319 ARG D O 1
ATOM 9609 N N . LEU C 1 295 ? 146.336 107.428 131.565 1.00 42.27 320 LEU D N 1
ATOM 9610 C CA . LEU C 1 295 ? 145.536 106.248 131.262 1.00 42.27 320 LEU D CA 1
ATOM 9611 C C . LEU C 1 295 ? 146.453 105.041 131.177 1.00 42.27 320 LEU D C 1
ATOM 9612 O O . LEU C 1 295 ? 147.397 105.039 130.389 1.00 42.27 320 LEU D O 1
ATOM 9617 N N . VAL C 1 296 ? 146.174 104.015 131.972 1.00 41.67 321 VAL D N 1
ATOM 9618 C CA . VAL C 1 296 ? 146.990 102.811 132.031 1.00 41.67 321 VAL D CA 1
ATOM 9619 C C . VAL C 1 296 ? 146.200 101.656 131.444 1.00 41.67 321 VAL D C 1
ATOM 9620 O O . VAL C 1 296 ? 144.991 101.554 131.654 1.00 41.67 321 VAL D O 1
ATOM 9624 N N . VAL C 1 297 ? 146.877 100.791 130.699 1.00 43.66 322 VAL D N 1
ATOM 9625 C CA . VAL C 1 297 ? 146.295 99.542 130.231 1.00 43.66 322 VAL D CA 1
ATOM 9626 C C . VAL C 1 297 ? 147.310 98.445 130.489 1.00 43.66 322 VAL D C 1
ATOM 9627 O O . VAL C 1 297 ? 148.436 98.510 129.985 1.00 43.66 322 VAL D O 1
ATOM 9631 N N . GLU C 1 298 ? 146.924 97.448 131.277 1.00 45.65 323 GLU D N 1
ATOM 9632 C CA . GLU C 1 298 ? 147.823 96.368 131.650 1.00 45.65 323 GLU D CA 1
ATOM 9633 C C . GLU C 1 298 ? 147.452 95.101 130.901 1.00 45.65 323 GLU D C 1
ATOM 9634 O O . GLU C 1 298 ? 146.275 94.748 130.812 1.00 45.65 323 GLU D O 1
ATOM 9640 N N . PHE C 1 299 ? 148.457 94.424 130.364 1.00 43.40 324 PHE D N 1
ATOM 9641 C CA . PHE C 1 299 ? 148.258 93.201 129.601 1.00 43.40 324 PHE D CA 1
ATOM 9642 C C . PHE C 1 299 ? 148.778 92.035 130.424 1.00 43.40 324 PHE D C 1
ATOM 9643 O O . PHE C 1 299 ? 149.985 91.767 130.418 1.00 43.40 324 PHE D O 1
ATOM 9651 N N . PRO C 1 300 ? 147.927 91.318 131.148 1.00 41.56 325 PRO D N 1
ATOM 9652 C CA . PRO C 1 300 ? 148.419 90.279 132.051 1.00 41.56 325 PRO D CA 1
ATOM 9653 C C . PRO C 1 300 ? 149.050 89.131 131.285 1.00 41.56 325 PRO D C 1
ATOM 9654 O O . PRO C 1 300 ? 148.925 89.006 130.069 1.00 41.56 325 PRO D O 1
ATOM 9658 N N . ALA C 1 301 ? 149.734 88.270 132.032 1.00 44.73 326 ALA D N 1
ATOM 9659 C CA . ALA C 1 301 ? 150.398 87.115 131.447 1.00 44.73 326 ALA D CA 1
ATOM 9660 C C . ALA C 1 301 ? 149.429 86.111 130.860 1.00 44.73 326 ALA D C 1
ATOM 9661 O O . ALA C 1 301 ? 149.873 85.080 130.354 1.00 44.73 326 ALA D O 1
ATOM 9663 N N . THR C 1 302 ? 148.128 86.383 130.922 1.00 44.52 327 THR D N 1
ATOM 9664 C CA . THR C 1 302 ? 147.097 85.458 130.491 1.00 44.52 327 THR D CA 1
ATOM 9665 C C . THR C 1 302 ? 146.328 85.922 129.270 1.00 44.52 327 THR D C 1
ATOM 9666 O O . THR C 1 302 ? 145.658 85.104 128.640 1.00 44.52 327 THR D O 1
ATOM 9670 N N . GLY C 1 303 ? 146.399 87.197 128.925 1.00 43.14 328 GLY D N 1
ATOM 9671 C CA . GLY C 1 303 ? 145.667 87.739 127.801 1.00 43.14 328 GLY D CA 1
ATOM 9672 C C . GLY C 1 303 ? 144.699 88.821 128.233 1.00 43.14 328 GLY D C 1
ATOM 9673 O O . GLY C 1 303 ? 144.468 89.061 129.414 1.00 43.14 328 GLY D O 1
ATOM 9674 N N . GLY C 1 304 ? 144.136 89.476 127.232 1.00 44.16 329 GLY D N 1
ATOM 9675 C CA . GLY C 1 304 ? 143.192 90.542 127.480 1.00 44.16 329 GLY D CA 1
ATOM 9676 C C . GLY C 1 304 ? 143.880 91.739 128.092 1.00 44.16 329 GLY D C 1
ATOM 9677 O O . GLY C 1 304 ? 145.089 91.777 128.266 1.00 44.16 329 GLY D O 1
ATOM 9678 N N . THR C 1 305 ? 143.080 92.749 128.413 1.00 45.45 330 THR D N 1
ATOM 9679 C CA . THR C 1 305 ? 143.595 93.983 128.978 1.00 45.45 330 THR D CA 1
ATOM 9680 C C . THR C 1 305 ? 142.787 94.382 130.201 1.00 45.45 330 THR D C 1
ATOM 9681 O O . THR C 1 305 ? 141.639 93.977 130.375 1.00 45.45 330 THR D O 1
ATOM 9685 N N . ILE C 1 306 ? 143.417 95.180 131.054 1.00 44.65 331 ILE D N 1
ATOM 9686 C CA . ILE C 1 306 ? 142.781 95.768 132.228 1.00 44.65 331 ILE D CA 1
ATOM 9687 C C . ILE C 1 306 ? 143.053 97.263 132.195 1.00 44.65 331 ILE D C 1
ATOM 9688 O O . ILE C 1 306 ? 144.204 97.677 132.376 1.00 44.65 331 ILE D O 1
ATOM 9693 N N . PRO C 1 307 ? 142.058 98.099 131.929 1.00 43.71 332 PRO D N 1
ATOM 9694 C CA . PRO C 1 307 ? 142.288 99.542 131.895 1.00 43.71 332 PRO D CA 1
ATOM 9695 C C . PRO C 1 307 ? 142.001 100.231 133.218 1.00 43.71 332 PRO D C 1
ATOM 9696 O O . PRO C 1 307 ? 141.127 99.835 133.987 1.00 43.71 332 PRO D O 1
ATOM 9700 N N . SER C 1 308 ? 142.770 101.286 133.474 1.00 44.57 333 SER D N 1
ATOM 9701 C CA . SER C 1 308 ? 142.616 102.118 134.657 1.00 44.57 333 SER D CA 1
ATOM 9702 C C . SER C 1 308 ? 142.991 103.541 134.284 1.00 44.57 333 SER D C 1
ATOM 9703 O O . SER C 1 308 ? 143.584 103.787 133.237 1.00 44.57 333 SER D O 1
ATOM 9706 N N . TRP C 1 309 ? 142.653 104.487 135.152 1.00 45.54 334 TRP D N 1
ATOM 9707 C CA . TRP C 1 309 ? 142.911 105.886 134.853 1.00 45.54 334 TRP D CA 1
ATOM 9708 C C . TRP C 1 309 ? 143.099 106.666 136.138 1.00 45.54 334 TRP D C 1
ATOM 9709 O O . TRP C 1 309 ? 142.565 106.305 137.186 1.00 45.54 334 TRP D O 1
ATOM 9720 N N . GLN C 1 310 ? 143.856 107.755 136.038 1.00 52.08 335 GLN D N 1
ATOM 9721 C CA . GLN C 1 310 ? 143.981 108.720 137.122 1.00 52.08 335 GLN D CA 1
ATOM 9722 C C . GLN C 1 310 ? 143.912 110.113 136.527 1.00 52.08 335 GLN D C 1
ATOM 9723 O O . GLN C 1 310 ? 144.734 110.470 135.677 1.00 52.08 335 GLN D O 1
ATOM 9729 N N . ILE C 1 311 ? 142.932 110.891 136.971 1.00 50.36 336 ILE D N 1
ATOM 9730 C CA . ILE C 1 311 ? 142.714 112.252 136.503 1.00 50.36 336 ILE D CA 1
ATOM 9731 C C . ILE C 1 311 ? 142.769 113.167 137.711 1.00 50.36 336 ILE D C 1
ATOM 9732 O O . ILE C 1 311 ? 141.943 113.046 138.621 1.00 50.36 336 ILE D O 1
ATOM 9737 N N . ARG C 1 312 ? 143.738 114.074 137.727 1.00 54.16 337 ARG D N 1
ATOM 9738 C CA . ARG C 1 312 ? 143.972 114.936 138.874 1.00 54.16 337 ARG D CA 1
ATOM 9739 C C . ARG C 1 312 ? 143.931 116.393 138.446 1.00 54.16 337 ARG D C 1
ATOM 9740 O O . ARG C 1 312 ? 144.005 116.714 137.265 1.00 54.16 337 ARG D O 1
ATOM 9748 N N . THR C 1 313 ? 143.817 117.288 139.420 1.00 53.71 338 THR D N 1
ATOM 9749 C CA . THR C 1 313 ? 143.680 118.711 139.145 1.00 53.71 338 THR D CA 1
ATOM 9750 C C . THR C 1 313 ? 144.581 119.511 140.079 1.00 53.71 338 THR D C 1
ATOM 9751 O O . THR C 1 313 ? 144.690 119.205 141.268 1.00 53.71 338 THR D O 1
ATOM 9755 N N . VAL C 1 314 ? 145.224 120.534 139.528 1.00 57.70 339 VAL D N 1
ATOM 9756 C CA . VAL C 1 314 ? 146.230 121.325 140.227 1.00 57.70 339 VAL D CA 1
ATOM 9757 C C . VAL C 1 314 ? 145.873 122.799 140.079 1.00 57.70 339 VAL D C 1
ATOM 9758 O O . VAL C 1 314 ? 145.305 123.216 139.067 1.00 57.70 339 VAL D O 1
ATOM 9762 N N . LYS C 1 315 ? 146.222 123.598 141.087 1.00 67.12 340 LYS D N 1
ATOM 9763 C CA . LYS C 1 315 ? 145.657 124.936 141.230 1.00 67.12 340 LYS D CA 1
ATOM 9764 C C . LYS C 1 315 ? 146.418 126.026 140.469 1.00 67.12 340 LYS D C 1
ATOM 9765 O O . LYS C 1 315 ? 145.827 126.721 139.641 1.00 67.12 340 LYS D O 1
ATOM 9771 N N . LEU C 1 316 ? 147.714 126.207 140.747 1.00 72.47 341 LEU D N 1
ATOM 9772 C CA . LEU C 1 316 ? 148.505 127.315 140.189 1.00 72.47 341 LEU D CA 1
ATOM 9773 C C . LEU C 1 316 ? 147.932 128.679 140.602 1.00 72.47 341 LEU D C 1
ATOM 9774 O O . LEU C 1 316 ? 147.292 129.387 139.823 1.00 72.47 341 LEU D O 1
ATOM 9779 N N . ILE C 1 317 ? 148.108 129.005 141.882 1.00 80.39 342 ILE D N 1
ATOM 9780 C CA . ILE C 1 317 ? 147.652 130.306 142.360 1.00 80.39 342 ILE D CA 1
ATOM 9781 C C . ILE C 1 317 ? 148.502 131.417 141.750 1.00 80.39 342 ILE D C 1
ATOM 9782 O O . ILE C 1 317 ? 149.682 131.228 141.425 1.00 80.39 342 ILE D O 1
ATOM 9787 N N . ARG C 1 318 ? 147.887 132.589 141.575 1.00 89.60 343 ARG D N 1
ATOM 9788 C CA . ARG C 1 318 ? 148.523 133.740 140.945 1.00 89.60 343 ARG D CA 1
ATOM 9789 C C . ARG C 1 318 ? 148.411 134.944 141.870 1.00 89.60 343 ARG D C 1
ATOM 9790 O O . ARG C 1 318 ? 147.338 135.220 142.414 1.00 89.60 343 ARG D O 1
ATOM 9798 N N . TYR C 1 319 ? 149.532 135.640 142.066 1.00 97.53 344 TYR D N 1
ATOM 9799 C CA . TYR C 1 319 ? 149.665 136.641 143.124 1.00 97.53 344 TYR D CA 1
ATOM 9800 C C . TYR C 1 319 ? 149.607 138.054 142.548 1.00 97.53 344 TYR D C 1
ATOM 9801 O O . TYR C 1 319 ? 150.617 138.740 142.406 1.00 97.53 344 TYR D O 1
ATOM 9810 N N . VAL C 1 320 ? 148.397 138.488 142.199 1.00 99.08 345 VAL D N 1
ATOM 9811 C CA . VAL C 1 320 ? 148.153 139.898 141.903 1.00 99.08 345 VAL D CA 1
ATOM 9812 C C . VAL C 1 320 ? 146.963 140.405 142.715 1.00 99.08 345 VAL D C 1
ATOM 9813 O O . VAL C 1 320 ? 146.983 141.526 143.233 1.00 99.08 345 VAL D O 1
ATOM 9817 N N . ASN C 1 321 ? 145.930 139.578 142.840 1.00 99.80 346 ASN D N 1
ATOM 9818 C CA . ASN C 1 321 ? 144.610 140.016 143.261 1.00 99.80 346 ASN D CA 1
ATOM 9819 C C . ASN C 1 321 ? 144.616 140.491 144.716 1.00 99.80 346 ASN D C 1
ATOM 9820 O O . ASN C 1 321 ? 145.631 140.465 145.414 1.00 99.80 346 ASN D O 1
ATOM 9825 N N . ASN C 1 322 ? 143.444 140.948 145.165 1.00 103.36 347 ASN D N 1
ATOM 9826 C CA . ASN C 1 322 ? 143.239 141.263 146.576 1.00 103.36 347 ASN D CA 1
ATOM 9827 C C . ASN C 1 322 ? 143.221 139.995 147.420 1.00 103.36 347 ASN D C 1
ATOM 9828 O O . ASN C 1 322 ? 143.990 139.861 148.384 1.00 103.36 347 ASN D O 1
ATOM 9833 N N . TRP C 1 323 ? 142.340 139.055 147.069 1.00 102.49 348 TRP D N 1
ATOM 9834 C CA . TRP C 1 323 ? 142.203 137.819 147.829 1.00 102.49 348 TRP D CA 1
ATOM 9835 C C . TRP C 1 323 ? 143.533 137.090 147.968 1.00 102.49 348 TRP D C 1
ATOM 9836 O O . TRP C 1 323 ? 143.812 136.501 149.017 1.00 102.49 348 TRP D O 1
ATOM 9847 N N . ASP C 1 324 ? 144.379 137.143 146.939 1.00 100.00 349 ASP D N 1
ATOM 9848 C CA . ASP C 1 324 ? 145.655 136.441 147.009 1.00 100.00 349 ASP D CA 1
ATOM 9849 C C . ASP C 1 324 ? 146.636 137.138 147.942 1.00 100.00 349 ASP D C 1
ATOM 9850 O O . ASP C 1 324 ? 147.419 136.471 148.626 1.00 100.00 349 ASP D O 1
ATOM 9855 N N . PHE C 1 325 ? 146.609 138.467 147.997 1.00 98.88 350 PHE D N 1
ATOM 9856 C CA . PHE C 1 325 ? 147.414 139.168 148.990 1.00 98.88 350 PHE D CA 1
ATOM 9857 C C . PHE C 1 325 ? 146.949 138.825 150.397 1.00 98.88 350 PHE D C 1
ATOM 9858 O O . PHE C 1 325 ? 147.766 138.621 151.308 1.00 98.88 350 PHE D O 1
ATOM 9866 N N . PHE C 1 326 ? 145.635 138.738 150.583 1.00 96.24 351 PHE D N 1
ATOM 9867 C CA . PHE C 1 326 ? 145.092 138.290 151.860 1.00 96.24 351 PHE D CA 1
ATOM 9868 C C . PHE C 1 326 ? 145.598 136.896 152.215 1.00 96.24 351 PHE D C 1
ATOM 9869 O O . PHE C 1 326 ? 145.954 136.625 153.370 1.00 96.24 351 PHE D O 1
ATOM 9877 N N . ILE C 1 327 ? 145.645 136.003 151.228 1.00 94.48 352 ILE D N 1
ATOM 9878 C CA . ILE C 1 327 ? 146.062 134.631 151.489 1.00 94.48 352 ILE D CA 1
ATOM 9879 C C . ILE C 1 327 ? 147.547 134.573 151.826 1.00 94.48 352 ILE D C 1
ATOM 9880 O O . ILE C 1 327 ? 147.967 133.791 152.684 1.00 94.48 352 ILE D O 1
ATOM 9885 N N . VAL C 1 328 ? 148.362 135.407 151.181 1.00 93.61 353 VAL D N 1
ATOM 9886 C CA . VAL C 1 328 ? 149.773 135.498 151.559 1.00 93.61 353 VAL D CA 1
ATOM 9887 C C . VAL C 1 328 ? 149.911 135.948 153.012 1.00 93.61 353 VAL D C 1
ATOM 9888 O O . VAL C 1 328 ? 150.720 135.404 153.786 1.00 93.61 353 VAL D O 1
ATOM 9892 N N . GLY C 1 329 ? 149.118 136.946 153.407 1.00 91.27 354 GLY D N 1
ATOM 9893 C CA . GLY C 1 329 ? 149.165 137.402 154.788 1.00 91.27 354 GLY D CA 1
ATOM 9894 C C . GLY C 1 329 ? 148.809 136.311 155.781 1.00 91.27 354 GLY D C 1
ATOM 9895 O O . GLY C 1 329 ? 149.510 136.097 156.776 1.00 91.27 354 GLY D O 1
ATOM 9896 N N . CYS C 1 330 ? 147.711 135.602 155.526 1.00 89.62 355 CYS D N 1
ATOM 9897 C CA . CYS C 1 330 ? 147.320 134.557 156.465 1.00 89.62 355 CYS D CA 1
ATOM 9898 C C . CYS C 1 330 ? 148.302 133.386 156.445 1.00 89.62 355 CYS D C 1
ATOM 9899 O O . CYS C 1 330 ? 148.442 132.689 157.454 1.00 89.62 355 CYS D O 1
ATOM 9902 N N . GLU C 1 331 ? 149.006 133.169 155.329 1.00 90.24 356 GLU D N 1
ATOM 9903 C CA . GLU C 1 331 ? 150.125 132.227 155.318 1.00 90.24 356 GLU D CA 1
ATOM 9904 C C . GLU C 1 331 ? 151.177 132.614 156.348 1.00 90.24 356 GLU D C 1
ATOM 9905 O O . GLU C 1 331 ? 151.637 131.777 157.143 1.00 90.24 356 GLU D O 1
ATOM 9911 N N . VAL C 1 332 ? 151.604 133.877 156.316 1.00 90.88 357 VAL D N 1
ATOM 9912 C CA . VAL C 1 332 ? 152.588 134.341 157.293 1.00 90.88 357 VAL D CA 1
ATOM 9913 C C . VAL C 1 332 ? 152.061 134.156 158.713 1.00 90.88 357 VAL D C 1
ATOM 9914 O O . VAL C 1 332 ? 152.798 133.737 159.622 1.00 90.88 357 VAL D O 1
ATOM 9918 N N . VAL C 1 333 ? 150.778 134.458 158.925 1.00 88.14 358 VAL D N 1
ATOM 9919 C CA . VAL C 1 333 ? 150.189 134.294 160.254 1.00 88.14 358 VAL D CA 1
ATOM 9920 C C . VAL C 1 333 ? 150.275 132.843 160.708 1.00 88.14 358 VAL D C 1
ATOM 9921 O O . VAL C 1 333 ? 150.605 132.558 161.864 1.00 88.14 358 VAL D O 1
ATOM 9925 N N . PHE C 1 334 ? 149.976 131.905 159.809 1.00 88.85 359 PHE D N 1
ATOM 9926 C CA . PHE C 1 334 ? 149.997 130.491 160.173 1.00 88.85 359 PHE D CA 1
ATOM 9927 C C . PHE C 1 334 ? 151.400 130.041 160.550 1.00 88.85 359 PHE D C 1
ATOM 9928 O O . PHE C 1 334 ? 151.581 129.266 161.502 1.00 88.85 359 PHE D O 1
ATOM 9936 N N . CYS C 1 335 ? 152.409 130.504 159.807 1.00 93.20 360 CYS D N 1
ATOM 9937 C CA . CYS C 1 335 ? 153.783 130.155 160.165 1.00 93.20 360 CYS D CA 1
ATOM 9938 C C . CYS C 1 335 ? 154.131 130.676 161.558 1.00 93.20 360 CYS D C 1
ATOM 9939 O O . CYS C 1 335 ? 154.726 129.960 162.382 1.00 93.20 360 CYS D O 1
ATOM 9942 N N . VAL C 1 336 ? 153.748 131.926 161.842 1.00 91.50 361 VAL D N 1
ATOM 9943 C CA . VAL C 1 336 ? 153.992 132.495 163.167 1.00 91.50 361 VAL D CA 1
ATOM 9944 C C . VAL C 1 336 ? 153.313 131.660 164.245 1.00 91.50 361 VAL D C 1
ATOM 9945 O O . VAL C 1 336 ? 153.884 131.409 165.314 1.00 91.50 361 VAL D O 1
ATOM 9949 N N . PHE C 1 337 ? 152.087 131.217 163.978 1.00 90.17 362 PHE D N 1
ATOM 9950 C CA . PHE C 1 337 ? 151.348 130.434 164.961 1.00 90.17 362 PHE D CA 1
ATOM 9951 C C . PHE C 1 337 ? 152.049 129.124 165.273 1.00 90.17 362 PHE D C 1
ATOM 9952 O O . PHE C 1 337 ? 152.153 128.733 166.441 1.00 90.17 362 PHE D O 1
ATOM 9960 N N . ILE C 1 338 ? 152.511 128.413 164.245 1.00 91.29 363 ILE D N 1
ATOM 9961 C CA . ILE C 1 338 ? 153.133 127.127 164.544 1.00 91.29 363 ILE D CA 1
ATOM 9962 C C . ILE C 1 338 ? 154.452 127.332 165.274 1.00 91.29 363 ILE D C 1
ATOM 9963 O O . ILE C 1 338 ? 154.823 126.522 166.137 1.00 91.29 363 ILE D O 1
ATOM 9968 N N . PHE C 1 339 ? 155.161 128.427 164.990 1.00 93.46 364 PHE D N 1
ATOM 9969 C CA . PHE C 1 339 ? 156.351 128.728 165.781 1.00 93.46 364 PHE D CA 1
ATOM 9970 C C . PHE C 1 339 ? 155.992 128.946 167.248 1.00 93.46 364 PHE D C 1
ATOM 9971 O O . PHE C 1 339 ? 156.654 128.419 168.154 1.00 93.46 364 PHE D O 1
ATOM 9979 N N . TYR C 1 340 ? 154.937 129.723 167.498 1.00 93.31 365 TYR D N 1
ATOM 9980 C CA . TYR C 1 340 ? 154.497 129.952 168.869 1.00 93.31 365 TYR D CA 1
ATOM 9981 C C . TYR C 1 340 ? 154.177 128.643 169.572 1.00 93.31 365 TYR D C 1
ATOM 9982 O O . TYR C 1 340 ? 154.572 128.432 170.723 1.00 93.31 365 TYR D O 1
ATOM 9991 N N . TYR C 1 341 ? 153.456 127.753 168.897 1.00 93.15 366 TYR D N 1
ATOM 9992 C CA . TYR C 1 341 ? 153.017 126.530 169.559 1.00 93.15 366 TYR D CA 1
ATOM 9993 C C . TYR C 1 341 ? 154.186 125.601 169.852 1.00 93.15 366 TYR D C 1
ATOM 9994 O O . TYR C 1 341 ? 154.223 124.966 170.913 1.00 93.15 366 TYR D O 1
ATOM 10003 N N . VAL C 1 342 ? 155.160 125.512 168.944 1.00 94.71 367 VAL D N 1
ATOM 10004 C CA . VAL C 1 342 ? 156.298 124.642 169.232 1.00 94.71 367 VAL D CA 1
ATOM 10005 C C . VAL C 1 342 ? 157.132 125.213 170.371 1.00 94.71 367 VAL D C 1
ATOM 10006 O O . VAL C 1 342 ? 157.615 124.467 171.237 1.00 94.71 367 VAL D O 1
ATOM 10010 N N . VAL C 1 343 ? 157.288 126.541 170.421 1.00 96.60 368 VAL D N 1
ATOM 10011 C CA . VAL C 1 343 ? 158.058 127.092 171.531 1.00 96.60 368 VAL D CA 1
ATOM 10012 C C . VAL C 1 343 ? 157.310 126.905 172.841 1.00 96.60 368 VAL D C 1
ATOM 10013 O O . VAL C 1 343 ? 157.929 126.654 173.875 1.00 96.60 368 VAL D O 1
ATOM 10017 N N . GLU C 1 344 ? 155.978 126.959 172.822 1.00 99.21 369 GLU D N 1
ATOM 10018 C CA . GLU C 1 344 ? 155.232 126.753 174.059 1.00 99.21 369 GLU D CA 1
ATOM 10019 C C . GLU C 1 344 ? 155.335 125.308 174.533 1.00 99.21 369 GLU D C 1
ATOM 10020 O O . GLU C 1 344 ? 155.476 125.050 175.736 1.00 99.21 369 GLU D O 1
ATOM 10026 N N . GLU C 1 345 ? 155.273 124.350 173.605 1.00 101.12 370 GLU D N 1
ATOM 10027 C CA . GLU C 1 345 ? 155.400 122.947 173.989 1.00 101.12 370 GLU D CA 1
ATOM 10028 C C . GLU C 1 345 ? 156.771 122.667 174.588 1.00 101.12 370 GLU D C 1
ATOM 10029 O O . GLU C 1 345 ? 156.878 122.052 175.656 1.00 101.12 370 GLU D O 1
ATOM 10035 N N . ILE C 1 346 ? 157.841 123.123 173.929 1.00 101.49 371 ILE D N 1
ATOM 10036 C CA . ILE C 1 346 ? 159.164 122.874 174.501 1.00 101.49 371 ILE D CA 1
ATOM 10037 C C . ILE C 1 346 ? 159.415 123.727 175.735 1.00 101.49 371 ILE D C 1
ATOM 10038 O O . ILE C 1 346 ? 160.313 123.417 176.523 1.00 101.49 371 ILE D O 1
ATOM 10043 N N . LEU C 1 347 ? 158.649 124.800 175.927 1.00 103.72 372 LEU D N 1
ATOM 10044 C CA . LEU C 1 347 ? 158.797 125.603 177.133 1.00 103.72 372 LEU D CA 1
ATOM 10045 C C . LEU C 1 347 ? 158.166 124.912 178.328 1.00 103.72 372 LEU D C 1
ATOM 10046 O O . LEU C 1 347 ? 158.724 124.935 179.429 1.00 103.72 372 LEU D O 1
ATOM 10051 N N . GLU C 1 348 ? 157.001 124.304 178.138 1.00 105.94 373 GLU D N 1
ATOM 10052 C CA . GLU C 1 348 ? 156.360 123.599 179.237 1.00 105.94 373 GLU D CA 1
ATOM 10053 C C . GLU C 1 348 ? 156.883 122.181 179.413 1.00 105.94 373 GLU D C 1
ATOM 10054 O O . GLU C 1 348 ? 156.573 121.550 180.427 1.00 105.94 373 GLU D O 1
ATOM 10060 N N . ILE C 1 349 ? 157.665 121.662 178.463 1.00 105.28 374 ILE D N 1
ATOM 10061 C CA . ILE C 1 349 ? 158.382 120.419 178.732 1.00 105.28 374 ILE D CA 1
ATOM 10062 C C . ILE C 1 349 ? 159.419 120.632 179.831 1.00 105.28 374 ILE D C 1
ATOM 10063 O O . ILE C 1 349 ? 159.698 119.719 180.620 1.00 105.28 374 ILE D O 1
ATOM 10068 N N . HIS C 1 350 ? 159.997 121.835 179.909 1.00 108.91 375 HIS D N 1
ATOM 10069 C CA . HIS C 1 350 ? 160.888 122.190 181.011 1.00 108.91 375 HIS D CA 1
ATOM 10070 C C . HIS C 1 350 ? 160.242 121.898 182.357 1.00 108.91 375 HIS D C 1
ATOM 10071 O O . HIS C 1 350 ? 160.888 121.384 183.275 1.00 108.91 375 HIS D O 1
ATOM 10078 N N . LEU C 1 351 ? 158.963 122.226 182.491 1.00 108.56 376 LEU D N 1
ATOM 10079 C CA . LEU C 1 351 ? 158.223 121.919 183.704 1.00 108.56 376 LEU D CA 1
ATOM 10080 C C . LEU C 1 351 ? 157.687 120.494 183.643 1.00 108.56 376 LEU D C 1
ATOM 10081 O O . LEU C 1 351 ? 157.127 120.070 182.631 1.00 108.56 376 LEU D O 1
ATOM 10086 N N . HIS C 1 352 ? 157.876 119.756 184.734 1.00 109.27 377 HIS D N 1
ATOM 10087 C CA . HIS C 1 352 ? 157.389 118.385 184.898 1.00 109.27 377 HIS D CA 1
ATOM 10088 C C . HIS C 1 352 ? 157.704 117.528 183.667 1.00 109.27 377 HIS D C 1
ATOM 10089 O O . HIS C 1 352 ? 156.835 117.139 182.889 1.00 109.27 377 HIS D O 1
ATOM 10096 N N . ARG C 1 353 ? 159.008 117.286 183.500 1.00 107.12 378 ARG D N 1
ATOM 10097 C CA . ARG C 1 353 ? 159.486 116.399 182.442 1.00 107.12 378 ARG D CA 1
ATOM 10098 C C . ARG C 1 353 ? 158.700 115.098 182.414 1.00 107.12 378 ARG D C 1
ATOM 10099 O O . ARG C 1 353 ? 158.048 114.773 181.418 1.00 107.12 378 ARG D O 1
ATOM 10107 N N . LEU C 1 354 ? 158.752 114.338 183.500 1.00 111.05 379 LEU D N 1
ATOM 10108 C CA . LEU C 1 354 ? 157.939 113.140 183.606 1.00 111.05 379 LEU D CA 1
ATOM 10109 C C . LEU C 1 354 ? 156.463 113.516 183.645 1.00 111.05 379 LEU D C 1
ATOM 10110 O O . LEU C 1 354 ? 156.098 114.666 183.900 1.00 111.05 379 LEU D O 1
ATOM 10115 N N . ARG C 1 355 ? 155.616 112.529 183.345 1.00 110.62 380 ARG D N 1
ATOM 10116 C CA . ARG C 1 355 ? 154.164 112.686 183.308 1.00 110.62 380 ARG D CA 1
ATOM 10117 C C . ARG C 1 355 ? 153.732 113.509 182.098 1.00 110.62 380 ARG D C 1
ATOM 10118 O O . ARG C 1 355 ? 152.542 113.579 181.785 1.00 110.62 380 ARG D O 1
ATOM 10126 N N . TYR C 1 356 ? 154.683 114.111 181.385 1.00 107.16 381 TYR D N 1
ATOM 10127 C CA . TYR C 1 356 ? 154.314 114.859 180.191 1.00 107.16 381 TYR D CA 1
ATOM 10128 C C . TYR C 1 356 ? 153.757 113.933 179.121 1.00 107.16 381 TYR D C 1
ATOM 10129 O O . TYR C 1 356 ? 152.938 114.355 178.299 1.00 107.16 381 TYR D O 1
ATOM 10138 N N . LEU C 1 357 ? 154.176 112.671 179.127 1.00 107.38 382 LEU D N 1
ATOM 10139 C CA . LEU C 1 357 ? 153.601 111.669 178.244 1.00 107.38 382 LEU D CA 1
ATOM 10140 C C . LEU C 1 357 ? 152.298 111.091 178.775 1.00 107.38 382 LEU D C 1
ATOM 10141 O O . LEU C 1 357 ? 151.752 110.173 178.156 1.00 107.38 382 LEU D O 1
ATOM 10146 N N . SER C 1 358 ? 151.798 111.585 179.908 1.00 107.23 383 SER D N 1
ATOM 10147 C CA . SER C 1 358 ? 150.546 111.069 180.450 1.00 107.23 383 SER D CA 1
ATOM 10148 C C . SER C 1 358 ? 149.358 111.537 179.621 1.00 107.23 383 SER D C 1
ATOM 10149 O O . SER C 1 358 ? 148.493 110.740 179.244 1.00 107.23 383 SER D O 1
ATOM 10152 N N . SER C 1 359 ? 149.301 112.828 179.324 1.00 104.73 384 SER D N 1
ATOM 10153 C CA . SER C 1 359 ? 148.147 113.371 178.627 1.00 104.73 384 SER D CA 1
ATOM 10154 C C . SER C 1 359 ? 148.209 113.038 177.144 1.00 104.73 384 SER D C 1
ATOM 10155 O O . SER C 1 359 ? 149.281 113.031 176.535 1.00 104.73 384 SER D O 1
ATOM 10158 N N . VAL C 1 360 ? 147.044 112.756 176.564 1.00 100.69 385 VAL D N 1
ATOM 10159 C CA . VAL C 1 360 ? 146.977 112.485 175.135 1.00 100.69 385 VAL D CA 1
ATOM 10160 C C . VAL C 1 360 ? 146.963 113.785 174.343 1.00 100.69 385 VAL D C 1
ATOM 10161 O O . VAL C 1 360 ? 147.359 113.815 173.167 1.00 100.69 385 VAL D O 1
ATOM 10165 N N . TRP C 1 361 ? 146.536 114.878 174.975 1.00 98.71 386 TRP D N 1
ATOM 10166 C CA . TRP C 1 361 ? 146.482 116.153 174.279 1.00 98.71 386 TRP D CA 1
ATOM 10167 C C . TRP C 1 361 ? 147.855 116.588 173.802 1.00 98.71 386 TRP D C 1
ATOM 10168 O O . TRP C 1 361 ? 147.978 117.175 172.724 1.00 98.71 386 TRP D O 1
ATOM 10179 N N . ASN C 1 362 ? 148.902 116.293 174.572 1.00 99.86 387 ASN D N 1
ATOM 10180 C CA . ASN C 1 362 ? 150.245 116.654 174.139 1.00 99.86 387 ASN D CA 1
ATOM 10181 C C . ASN C 1 362 ? 150.650 115.866 172.903 1.00 99.86 387 ASN D C 1
ATOM 10182 O O . ASN C 1 362 ? 151.331 116.393 172.011 1.00 99.86 387 ASN D O 1
ATOM 10187 N N . ILE C 1 363 ? 150.235 114.601 172.830 1.00 96.63 388 ILE D N 1
ATOM 10188 C CA . ILE C 1 363 ? 150.480 113.807 171.629 1.00 96.63 388 ILE D CA 1
ATOM 10189 C C . ILE C 1 363 ? 149.791 114.456 170.437 1.00 96.63 388 ILE D C 1
ATOM 10190 O O . ILE C 1 363 ? 150.357 114.566 169.341 1.00 96.63 388 ILE D O 1
ATOM 10195 N N . LEU C 1 364 ? 148.557 114.916 170.642 1.00 93.90 389 LEU D N 1
ATOM 10196 C CA . LEU C 1 364 ? 147.862 115.600 169.557 1.00 93.90 389 LEU D CA 1
ATOM 10197 C C . LEU C 1 364 ? 148.597 116.868 169.139 1.00 93.90 389 LEU D C 1
ATOM 10198 O O . LEU C 1 364 ? 148.700 117.174 167.944 1.00 93.90 389 LEU D O 1
ATOM 10203 N N . ASP C 1 365 ? 149.116 117.619 170.110 1.00 95.98 390 ASP D N 1
ATOM 10204 C CA . ASP C 1 365 ? 149.817 118.855 169.785 1.00 95.98 390 ASP D CA 1
ATOM 10205 C C . ASP C 1 365 ? 151.058 118.580 168.947 1.00 95.98 390 ASP D C 1
ATOM 10206 O O . ASP C 1 365 ? 151.302 119.249 167.936 1.00 95.98 390 ASP D O 1
ATOM 10211 N N . LEU C 1 366 ? 151.856 117.590 169.340 1.00 91.86 391 LEU D N 1
ATOM 10212 C CA . LEU C 1 366 ? 153.058 117.336 168.554 1.00 91.86 391 LEU D CA 1
ATOM 10213 C C . LEU C 1 366 ? 152.709 116.772 167.183 1.00 91.86 391 LEU D C 1
ATOM 10214 O O . LEU C 1 366 ? 153.411 117.053 166.202 1.00 91.86 391 LEU D O 1
ATOM 10219 N N . VAL C 1 367 ? 151.609 116.023 167.074 1.00 90.21 392 VAL D N 1
ATOM 10220 C CA . VAL C 1 367 ? 151.193 115.530 165.762 1.00 90.21 392 VAL D CA 1
ATOM 10221 C C . VAL C 1 367 ? 150.848 116.695 164.843 1.00 90.21 392 VAL D C 1
ATOM 10222 O O . VAL C 1 367 ? 151.295 116.759 163.689 1.00 90.21 392 VAL D O 1
ATOM 10226 N N . VAL C 1 368 ? 150.038 117.629 165.343 1.00 85.33 393 VAL D N 1
ATOM 10227 C CA . VAL C 1 368 ? 149.691 118.806 164.561 1.00 85.33 393 VAL D CA 1
ATOM 10228 C C . VAL C 1 368 ? 150.929 119.598 164.169 1.00 85.33 393 VAL D C 1
ATOM 10229 O O . VAL C 1 368 ? 151.016 120.093 163.040 1.00 85.33 393 VAL D O 1
ATOM 10233 N N . ILE C 1 369 ? 151.907 119.708 165.067 1.00 85.92 394 ILE D N 1
ATOM 10234 C CA . ILE C 1 369 ? 153.127 120.444 164.741 1.00 85.92 394 ILE D CA 1
ATOM 10235 C C . ILE C 1 369 ? 153.861 119.782 163.581 1.00 85.92 394 ILE D C 1
ATOM 10236 O O . ILE C 1 369 ? 154.281 120.452 162.623 1.00 85.92 394 ILE D O 1
ATOM 10241 N N . LEU C 1 370 ? 154.039 118.461 163.653 1.00 84.43 395 LEU D N 1
ATOM 10242 C CA . LEU C 1 370 ? 154.719 117.746 162.576 1.00 84.43 395 LEU D CA 1
ATOM 10243 C C . LEU C 1 370 ? 154.014 117.956 161.242 1.00 84.43 395 LEU D C 1
ATOM 10244 O O . LEU C 1 370 ? 154.646 118.284 160.224 1.00 84.43 395 LEU D O 1
ATOM 10249 N N . LEU C 1 371 ? 152.695 117.766 161.230 1.00 80.48 396 LEU D N 1
ATOM 10250 C CA . LEU C 1 371 ? 151.953 117.895 159.982 1.00 80.48 396 LEU D CA 1
ATOM 10251 C C . LEU C 1 371 ? 152.047 119.313 159.433 1.00 80.48 396 LEU D C 1
ATOM 10252 O O . LEU C 1 371 ? 152.108 119.518 158.217 1.00 80.48 396 LEU D O 1
ATOM 10257 N N . SER C 1 372 ? 152.100 120.311 160.314 1.00 81.42 397 SER D N 1
ATOM 10258 C CA . SER C 1 372 ? 152.158 121.689 159.839 1.00 81.42 397 SER D CA 1
ATOM 10259 C C . SER C 1 372 ? 153.504 122.000 159.193 1.00 81.42 397 SER D C 1
ATOM 10260 O O . SER C 1 372 ? 153.574 122.675 158.152 1.00 81.42 397 SER D O 1
ATOM 10263 N N . ILE C 1 373 ? 154.593 121.517 159.792 1.00 80.46 398 ILE D N 1
ATOM 10264 C CA . ILE C 1 373 ? 155.899 121.817 159.209 1.00 80.46 398 ILE D CA 1
ATOM 10265 C C . ILE C 1 373 ? 156.065 121.093 157.875 1.00 80.46 398 ILE D C 1
ATOM 10266 O O . ILE C 1 373 ? 156.606 121.650 156.910 1.00 80.46 398 ILE D O 1
ATOM 10271 N N . VAL C 1 374 ? 155.555 119.861 157.772 1.00 78.88 399 VAL D N 1
ATOM 10272 C CA . VAL C 1 374 ? 155.662 119.210 156.466 1.00 78.88 399 VAL D CA 1
ATOM 10273 C C . VAL C 1 374 ? 154.738 119.885 155.458 1.00 78.88 399 VAL D C 1
ATOM 10274 O O . VAL C 1 374 ? 155.028 119.910 154.253 1.00 78.88 399 VAL D O 1
ATOM 10278 N N . ALA C 1 375 ? 153.642 120.480 155.925 1.00 77.70 400 ALA D N 1
ATOM 10279 C CA . ALA C 1 375 ? 152.783 121.239 155.028 1.00 77.70 400 ALA D CA 1
ATOM 10280 C C . ALA C 1 375 ? 153.540 122.396 154.396 1.00 77.70 400 ALA D C 1
ATOM 10281 O O . ALA C 1 375 ? 153.503 122.585 153.177 1.00 77.70 400 ALA D O 1
ATOM 10283 N N . VAL C 1 376 ? 154.240 123.186 155.212 1.00 78.52 401 VAL D N 1
ATOM 10284 C CA . VAL C 1 376 ? 154.960 124.318 154.621 1.00 78.52 401 VAL D CA 1
ATOM 10285 C C . VAL C 1 376 ? 156.109 123.830 153.742 1.00 78.52 401 VAL D C 1
ATOM 10286 O O . VAL C 1 376 ? 156.433 124.454 152.716 1.00 78.52 401 VAL D O 1
ATOM 10290 N N . GLY C 1 377 ? 156.725 122.704 154.105 1.00 77.44 402 GLY D N 1
ATOM 10291 C CA . GLY C 1 377 ? 157.737 122.116 153.251 1.00 77.44 402 GLY D CA 1
ATOM 10292 C C . GLY C 1 377 ? 157.223 121.844 151.852 1.00 77.44 402 GLY D C 1
ATOM 10293 O O . GLY C 1 377 ? 157.809 122.289 150.852 1.00 77.44 402 GLY D O 1
ATOM 10294 N N . PHE C 1 378 ? 156.109 121.118 151.766 1.00 75.59 403 PHE D N 1
ATOM 10295 C CA . PHE C 1 378 ? 155.551 120.853 150.449 1.00 75.59 403 PHE D CA 1
ATOM 10296 C C . PHE C 1 378 ? 155.101 122.135 149.776 1.00 75.59 403 PHE D C 1
ATOM 10297 O O . PHE C 1 378 ? 155.164 122.250 148.550 1.00 75.59 403 PHE D O 1
ATOM 10305 N N . HIS C 1 379 ? 154.642 123.112 150.554 1.00 80.10 404 HIS D N 1
ATOM 10306 C CA . HIS C 1 379 ? 154.144 124.337 149.943 1.00 80.10 404 HIS D CA 1
ATOM 10307 C C . HIS C 1 379 ? 155.246 125.099 149.225 1.00 80.10 404 HIS D C 1
ATOM 10308 O O . HIS C 1 379 ? 154.982 125.754 148.213 1.00 80.10 404 HIS D O 1
ATOM 10315 N N . ILE C 1 380 ? 156.475 125.044 149.724 1.00 78.45 405 ILE D N 1
ATOM 10316 C CA . ILE C 1 380 ? 157.563 125.707 148.999 1.00 78.45 405 ILE D CA 1
ATOM 10317 C C . ILE C 1 380 ? 158.076 124.841 147.851 1.00 78.45 405 ILE D C 1
ATOM 10318 O O . ILE C 1 380 ? 158.362 125.343 146.751 1.00 78.45 405 ILE D O 1
ATOM 10323 N N . PHE C 1 381 ? 158.188 123.529 148.080 1.00 78.39 406 PHE D N 1
ATOM 10324 C CA . PHE C 1 381 ? 158.694 122.652 147.029 1.00 78.39 406 PHE D CA 1
ATOM 10325 C C . PHE C 1 381 ? 157.782 122.682 145.807 1.00 78.39 406 PHE D C 1
ATOM 10326 O O . PHE C 1 381 ? 158.249 122.607 144.661 1.00 78.39 406 PHE D O 1
ATOM 10334 N N . ARG C 1 382 ? 156.478 122.823 146.056 1.00 75.66 407 ARG D N 1
ATOM 10335 C CA . ARG C 1 382 ? 155.473 122.860 144.960 1.00 75.66 407 ARG D CA 1
ATOM 10336 C C . ARG C 1 382 ? 155.771 124.032 144.018 1.00 75.66 407 ARG D C 1
ATOM 10337 O O . ARG C 1 382 ? 155.783 123.809 142.793 1.00 75.66 407 ARG D O 1
ATOM 10345 N N . THR C 1 383 ? 156.002 125.229 144.568 1.00 77.86 408 THR D N 1
ATOM 10346 C CA . THR C 1 383 ? 156.268 126.401 143.741 1.00 77.86 408 THR D CA 1
ATOM 10347 C C . THR C 1 383 ? 157.583 126.250 142.997 1.00 77.86 408 THR D C 1
ATOM 10348 O O . THR C 1 383 ? 157.690 126.609 141.812 1.00 77.86 408 THR D O 1
ATOM 10352 N N . LEU C 1 384 ? 158.599 125.715 143.676 1.00 76.57 409 LEU D N 1
ATOM 10353 C CA . LEU C 1 384 ? 159.850 125.420 142.988 1.00 76.57 409 LEU D CA 1
ATOM 10354 C C . LEU C 1 384 ? 159.594 124.615 141.719 1.00 76.57 409 LEU D C 1
ATOM 10355 O O . LEU C 1 384 ? 159.989 125.009 140.609 1.00 76.57 409 LEU D O 1
ATOM 10360 N N . GLU C 1 385 ? 158.896 123.489 141.864 1.00 76.92 410 GLU D N 1
ATOM 10361 C CA . GLU C 1 385 ? 158.773 122.583 140.728 1.00 76.92 410 GLU D CA 1
ATOM 10362 C C . GLU C 1 385 ? 157.863 123.145 139.647 1.00 76.92 410 GLU D C 1
ATOM 10363 O O . GLU C 1 385 ? 158.071 122.877 138.461 1.00 76.92 410 GLU D O 1
ATOM 10369 N N . VAL C 1 386 ? 156.865 123.948 140.019 1.00 74.00 411 VAL D N 1
ATOM 10370 C CA . VAL C 1 386 ? 155.974 124.495 138.997 1.00 74.00 411 VAL D CA 1
ATOM 10371 C C . VAL C 1 386 ? 156.696 125.536 138.158 1.00 74.00 411 VAL D C 1
ATOM 10372 O O . VAL C 1 386 ? 156.513 125.607 136.936 1.00 74.00 411 VAL D O 1
ATOM 10376 N N . ASN C 1 387 ? 157.531 126.363 138.785 1.00 75.47 412 ASN D N 1
ATOM 10377 C CA . ASN C 1 387 ? 158.279 127.304 137.960 1.00 75.47 412 ASN D CA 1
ATOM 10378 C C . ASN C 1 387 ? 159.254 126.566 137.053 1.00 75.47 412 ASN D C 1
ATOM 10379 O O . ASN C 1 387 ? 159.414 126.927 135.879 1.00 75.47 412 ASN D O 1
ATOM 10384 N N . ARG C 1 388 ? 159.900 125.517 137.571 1.00 75.48 413 ARG D N 1
ATOM 10385 C CA . ARG C 1 388 ? 160.791 124.724 136.727 1.00 75.48 413 ARG D CA 1
ATOM 10386 C C . ARG C 1 388 ? 160.048 124.161 135.519 1.00 75.48 413 ARG D C 1
ATOM 10387 O O . ARG C 1 388 ? 160.516 124.249 134.373 1.00 75.48 413 ARG D O 1
ATOM 10395 N N . LEU C 1 389 ? 158.878 123.572 135.770 1.00 70.47 414 LEU D N 1
ATOM 10396 C CA . LEU C 1 389 ? 158.079 122.986 134.704 1.00 70.47 414 LEU D CA 1
ATOM 10397 C C . LEU C 1 389 ? 157.726 124.019 133.655 1.00 70.47 414 LEU D C 1
ATOM 10398 O O . LEU C 1 389 ? 157.877 123.771 132.461 1.00 70.47 414 LEU D O 1
ATOM 10403 N N . MET C 1 390 ? 157.234 125.183 134.080 1.00 74.97 415 MET D N 1
ATOM 10404 C CA . MET C 1 390 ? 156.787 126.178 133.111 1.00 74.97 415 MET D CA 1
ATOM 10405 C C . MET C 1 390 ? 157.955 126.710 132.291 1.00 74.97 415 MET D C 1
ATOM 10406 O O . MET C 1 390 ? 157.822 126.984 131.088 1.00 74.97 415 MET D O 1
ATOM 10411 N N . GLY C 1 391 ? 159.114 126.856 132.929 1.00 74.19 416 GLY D N 1
ATOM 10412 C CA . GLY C 1 391 ? 160.302 127.249 132.206 1.00 74.19 416 GLY D CA 1
ATOM 10413 C C . GLY C 1 391 ? 160.596 126.278 131.091 1.00 74.19 416 GLY D C 1
ATOM 10414 O O . GLY C 1 391 ? 160.626 126.661 129.917 1.00 74.19 416 GLY D O 1
ATOM 10415 N N . LYS C 1 392 ? 160.785 125.006 131.451 1.00 75.26 417 LYS D N 1
ATOM 10416 C CA . LYS C 1 392 ? 161.074 123.997 130.435 1.00 75.26 417 LYS D CA 1
ATOM 10417 C C . LYS C 1 392 ? 159.972 123.933 129.391 1.00 75.26 417 LYS D C 1
ATOM 10418 O O . LYS C 1 392 ? 160.229 123.657 128.216 1.00 75.26 417 LYS D O 1
ATOM 10424 N N . LEU C 1 393 ? 158.739 124.214 129.799 1.00 72.07 418 LEU D N 1
ATOM 10425 C CA . LEU C 1 393 ? 157.602 124.051 128.907 1.00 72.07 418 LEU D CA 1
ATOM 10426 C C . LEU C 1 393 ? 157.603 125.082 127.800 1.00 72.07 418 LEU D C 1
ATOM 10427 O O . LEU C 1 393 ? 157.452 124.725 126.630 1.00 72.07 418 LEU D O 1
ATOM 10432 N N . LEU C 1 394 ? 157.762 126.359 128.132 1.00 78.54 419 LEU D N 1
ATOM 10433 C CA . LEU C 1 394 ? 157.744 127.346 127.060 1.00 78.54 419 LEU D CA 1
ATOM 10434 C C . LEU C 1 394 ? 159.091 127.498 126.380 1.00 78.54 419 LEU D C 1
ATOM 10435 O O . LEU C 1 394 ? 159.136 127.949 125.232 1.00 78.54 419 LEU D O 1
ATOM 10440 N N . GLN C 1 395 ? 160.183 127.138 127.051 1.00 78.32 420 GLN D N 1
ATOM 10441 C CA . GLN C 1 395 ? 161.492 127.249 126.426 1.00 78.32 420 GLN D CA 1
ATOM 10442 C C . GLN C 1 395 ? 161.636 126.303 125.244 1.00 78.32 420 GLN D C 1
ATOM 10443 O O . GLN C 1 395 ? 162.313 126.635 124.266 1.00 78.32 420 GLN D O 1
ATOM 10449 N N . GLN C 1 396 ? 161.001 125.135 125.311 1.00 75.68 421 GLN D N 1
ATOM 10450 C CA . GLN C 1 396 ? 161.057 124.161 124.224 1.00 75.68 421 GLN D CA 1
ATOM 10451 C C . GLN C 1 396 ? 159.782 123.344 124.241 1.00 75.68 421 GLN D C 1
ATOM 10452 O O . GLN C 1 396 ? 159.701 122.299 124.898 1.00 75.68 421 GLN D O 1
ATOM 10458 N N . PRO C 1 397 ? 158.760 123.783 123.525 1.00 74.47 422 PRO D N 1
ATOM 10459 C CA . PRO C 1 397 ? 157.547 122.969 123.410 1.00 74.47 422 PRO D CA 1
ATOM 10460 C C . PRO C 1 397 ? 157.797 121.788 122.493 1.00 74.47 422 PRO D C 1
ATOM 10461 O O . PRO C 1 397 ? 158.951 121.526 122.138 1.00 74.47 422 PRO D O 1
ATOM 10465 N N . ASP C 1 398 ? 156.747 121.054 122.128 1.00 72.62 423 ASP D N 1
ATOM 10466 C CA . ASP C 1 398 ? 156.823 119.856 121.297 1.00 72.62 423 ASP D CA 1
ATOM 10467 C C . ASP C 1 398 ? 157.499 118.695 122.006 1.00 72.62 423 ASP D C 1
ATOM 10468 O O . ASP C 1 398 ? 157.723 117.650 121.389 1.00 72.62 423 ASP D O 1
ATOM 10473 N N . THR C 1 399 ? 157.832 118.846 123.278 1.00 65.62 424 THR D N 1
ATOM 10474 C CA . THR C 1 399 ? 158.367 117.774 124.100 1.00 65.62 424 THR D CA 1
ATOM 10475 C C . THR C 1 399 ? 157.328 117.415 125.151 1.00 65.62 424 THR D C 1
ATOM 10476 O O . THR C 1 399 ? 156.217 117.943 125.160 1.00 65.62 424 THR D O 1
ATOM 10480 N N . TYR C 1 400 ? 157.699 116.517 126.050 1.00 56.15 425 TYR D N 1
ATOM 10481 C CA . TYR C 1 400 ? 156.820 116.069 127.114 1.00 56.15 425 TYR D CA 1
ATOM 10482 C C . TYR C 1 400 ? 157.249 116.709 128.422 1.00 56.15 425 TYR D C 1
ATOM 10483 O O . TYR C 1 400 ? 158.421 116.631 128.798 1.00 56.15 425 TYR D O 1
ATOM 10492 N N . ALA C 1 401 ? 156.304 117.346 129.107 1.00 60.47 426 ALA D N 1
ATOM 10493 C CA . ALA C 1 401 ? 156.546 117.994 130.389 1.00 60.47 426 ALA D CA 1
ATOM 10494 C C . ALA C 1 401 ? 155.904 117.167 131.491 1.00 60.47 426 ALA D C 1
ATOM 10495 O O . ALA C 1 401 ? 154.682 117.025 131.528 1.00 60.47 426 ALA D O 1
ATOM 10497 N N . ASP C 1 402 ? 156.725 116.639 132.389 1.00 63.64 427 ASP D N 1
ATOM 10498 C CA . ASP C 1 402 ? 156.269 115.690 133.402 1.00 63.64 427 ASP D CA 1
ATOM 10499 C C . ASP C 1 402 ? 155.486 116.417 134.487 1.00 63.64 427 ASP D C 1
ATOM 10500 O O . ASP C 1 402 ? 156.065 117.000 135.405 1.00 63.64 427 ASP D O 1
ATOM 10505 N N . PHE C 1 403 ? 154.163 116.357 134.403 1.00 59.79 428 PHE D N 1
ATOM 10506 C CA . PHE C 1 403 ? 153.290 116.899 135.428 1.00 59.79 428 PHE D CA 1
ATOM 10507 C C . PHE C 1 403 ? 152.817 115.839 136.409 1.00 59.79 428 PHE D C 1
ATOM 10508 O O . PHE C 1 403 ? 152.075 116.165 137.334 1.00 59.79 428 PHE D O 1
ATOM 10516 N N . GLU C 1 404 ? 153.222 114.581 136.233 1.00 65.61 429 GLU D N 1
ATOM 10517 C CA . GLU C 1 404 ? 152.645 113.496 137.025 1.00 65.61 429 GLU D CA 1
ATOM 10518 C C . GLU C 1 404 ? 153.155 113.507 138.458 1.00 65.61 429 GLU D C 1
ATOM 10519 O O . GLU C 1 404 ? 152.393 113.242 139.399 1.00 65.61 429 GLU D O 1
ATOM 10525 N N . PHE C 1 405 ? 154.442 113.795 138.642 1.00 65.13 430 PHE D N 1
ATOM 10526 C CA . PHE C 1 405 ? 155.020 113.900 139.975 1.00 65.13 430 PHE D CA 1
ATOM 10527 C C . PHE C 1 405 ? 154.292 114.952 140.806 1.00 65.13 430 PHE D C 1
ATOM 10528 O O . PHE C 1 405 ? 153.889 114.710 141.954 1.00 65.13 430 PHE D O 1
ATOM 10536 N N . LEU C 1 406 ? 154.115 116.133 140.218 1.00 63.36 431 LEU D N 1
ATOM 10537 C CA . LEU C 1 406 ? 153.434 117.231 140.885 1.00 63.36 431 LEU D CA 1
ATOM 10538 C C . LEU C 1 406 ? 152.029 116.836 141.306 1.00 63.36 431 LEU D C 1
ATOM 10539 O O . LEU C 1 406 ? 151.618 117.081 142.441 1.00 63.36 431 LEU D O 1
ATOM 10544 N N . ALA C 1 407 ? 151.270 116.235 140.391 1.00 63.04 432 ALA D N 1
ATOM 10545 C CA . ALA C 1 407 ? 149.896 115.861 140.701 1.00 63.04 432 ALA D CA 1
ATOM 10546 C C . ALA C 1 407 ? 149.840 114.858 141.840 1.00 63.04 432 ALA D C 1
ATOM 10547 O O . ALA C 1 407 ? 149.056 115.012 142.785 1.00 63.04 432 ALA D O 1
ATOM 10549 N N . PHE C 1 408 ? 150.665 113.814 141.764 1.00 64.40 433 PHE D N 1
ATOM 10550 C CA . PHE C 1 408 ? 150.653 112.799 142.810 1.00 64.40 433 PHE D CA 1
ATOM 10551 C C . PHE C 1 408 ? 150.926 113.415 144.176 1.00 64.40 433 PHE D C 1
ATOM 10552 O O . PHE C 1 408 ? 150.179 113.192 145.142 1.00 64.40 433 PHE D O 1
ATOM 10560 N N . TRP C 1 409 ? 151.980 114.221 144.275 1.00 66.59 434 TRP D N 1
ATOM 10561 C CA . TRP C 1 409 ? 152.344 114.701 145.599 1.00 66.59 434 TRP D CA 1
ATOM 10562 C C . TRP C 1 409 ? 151.429 115.817 146.074 1.00 66.59 434 TRP D C 1
ATOM 10563 O O . TRP C 1 409 ? 151.230 115.969 147.281 1.00 66.59 434 TRP D O 1
ATOM 10574 N N . GLN C 1 410 ? 150.820 116.571 145.163 1.00 65.99 435 GLN D N 1
ATOM 10575 C CA . GLN C 1 410 ? 149.813 117.536 145.582 1.00 65.99 435 GLN D CA 1
ATOM 10576 C C . GLN C 1 410 ? 148.589 116.832 146.149 1.00 65.99 435 GLN D C 1
ATOM 10577 O O . GLN C 1 410 ? 147.983 117.305 147.117 1.00 65.99 435 GLN D O 1
ATOM 10583 N N . THR C 1 411 ? 148.223 115.685 145.578 1.00 66.10 436 THR D N 1
ATOM 10584 C CA . THR C 1 411 ? 147.123 114.914 146.146 1.00 66.10 436 THR D CA 1
ATOM 10585 C C . THR C 1 411 ? 147.469 114.397 147.535 1.00 66.10 436 THR D C 1
ATOM 10586 O O . THR C 1 411 ? 146.628 114.418 148.442 1.00 66.10 436 THR D O 1
ATOM 10590 N N . GLN C 1 412 ? 148.699 113.918 147.722 1.00 68.11 437 GLN D N 1
ATOM 10591 C CA . GLN C 1 412 ? 149.090 113.464 149.056 1.00 68.11 437 GLN D CA 1
ATOM 10592 C C . GLN C 1 412 ? 149.079 114.613 150.059 1.00 68.11 437 GLN D C 1
ATOM 10593 O O . GLN C 1 412 ? 148.675 114.442 151.216 1.00 68.11 437 GLN D O 1
ATOM 10599 N N . TYR C 1 413 ? 149.517 115.794 149.629 1.00 69.88 438 TYR D N 1
ATOM 10600 C CA . TYR C 1 413 ? 149.474 116.979 150.478 1.00 69.88 438 TYR D CA 1
ATOM 10601 C C . TYR C 1 413 ? 148.044 117.329 150.870 1.00 69.88 438 TYR D C 1
ATOM 10602 O O . TYR C 1 413 ? 147.772 117.690 152.019 1.00 69.88 438 TYR D O 1
ATOM 10611 N N . ASN C 1 414 ? 147.112 117.225 149.924 1.00 70.45 439 ASN D N 1
ATOM 10612 C CA . ASN C 1 414 ? 145.704 117.449 150.241 1.00 70.45 439 ASN D CA 1
ATOM 10613 C C . ASN C 1 414 ? 145.201 116.465 151.284 1.00 70.45 439 ASN D C 1
ATOM 10614 O O . ASN C 1 414 ? 144.549 116.860 152.263 1.00 70.45 439 ASN D O 1
ATOM 10619 N N . ASN C 1 415 ? 145.455 115.176 151.061 1.00 69.21 440 ASN D N 1
ATOM 10620 C CA . ASN C 1 415 ? 145.031 114.152 152.004 1.00 69.21 440 ASN D CA 1
ATOM 10621 C C . ASN C 1 415 ? 145.590 114.384 153.391 1.00 69.21 440 ASN D C 1
ATOM 10622 O O . ASN C 1 415 ? 144.900 114.109 154.373 1.00 69.21 440 ASN D O 1
ATOM 10627 N N . MET C 1 416 ? 146.805 114.895 153.497 1.00 70.99 441 MET D N 1
ATOM 10628 C CA . MET C 1 416 ? 147.393 115.218 154.786 1.00 70.99 441 MET D CA 1
ATOM 10629 C C . MET C 1 416 ? 146.785 116.453 155.431 1.00 70.99 441 MET D C 1
ATOM 10630 O O . MET C 1 416 ? 146.569 116.475 156.648 1.00 70.99 441 MET D O 1
ATOM 10635 N N . ASN C 1 417 ? 146.491 117.486 154.643 1.00 70.04 442 ASN D N 1
ATOM 10636 C CA . ASN C 1 417 ? 145.944 118.710 155.215 1.00 70.04 442 ASN D CA 1
ATOM 10637 C C . ASN C 1 417 ? 144.539 118.491 155.748 1.00 70.04 442 ASN D C 1
ATOM 10638 O O . ASN C 1 417 ? 144.146 119.094 156.751 1.00 70.04 442 ASN D O 1
ATOM 10643 N N . ALA C 1 418 ? 143.758 117.639 155.084 1.00 67.95 443 ALA D N 1
ATOM 10644 C CA . ALA C 1 418 ? 142.421 117.347 155.597 1.00 67.95 443 ALA D CA 1
ATOM 10645 C C . ALA C 1 418 ? 142.489 116.707 156.980 1.00 67.95 443 ALA D C 1
ATOM 10646 O O . ALA C 1 418 ? 141.726 117.071 157.884 1.00 67.95 443 ALA D O 1
ATOM 10648 N N . VAL C 1 419 ? 143.415 115.766 157.170 1.00 68.91 444 VAL D N 1
ATOM 10649 C CA . VAL C 1 419 ? 143.585 115.120 158.469 1.00 68.91 444 VAL D CA 1
ATOM 10650 C C . VAL C 1 419 ? 144.052 116.124 159.512 1.00 68.91 444 VAL D C 1
ATOM 10651 O O . VAL C 1 419 ? 143.589 116.116 160.661 1.00 68.91 444 VAL D O 1
ATOM 10655 N N . ASN C 1 420 ? 144.988 116.992 159.136 1.00 72.05 445 ASN D N 1
ATOM 10656 C CA . ASN C 1 420 ? 145.452 118.001 160.080 1.00 72.05 445 ASN D CA 1
ATOM 10657 C C . ASN C 1 420 ? 144.308 118.904 160.517 1.00 72.05 445 ASN D C 1
ATOM 10658 O O . ASN C 1 420 ? 144.202 119.265 161.694 1.00 72.05 445 ASN D O 1
ATOM 10663 N N . LEU C 1 421 ? 143.434 119.266 159.583 1.00 70.59 446 LEU D N 1
ATOM 10664 C CA . LEU C 1 421 ? 142.263 120.065 159.922 1.00 70.59 446 LEU D CA 1
ATOM 10665 C C . LEU C 1 421 ? 141.330 119.319 160.863 1.00 70.59 446 LEU D C 1
ATOM 10666 O O . LEU C 1 421 ? 140.777 119.912 161.794 1.00 70.59 446 LEU D O 1
ATOM 10671 N N . PHE C 1 422 ? 141.127 118.025 160.626 1.00 69.72 447 PHE D N 1
ATOM 10672 C CA . PHE C 1 422 ? 140.281 117.238 161.518 1.00 69.72 447 PHE D CA 1
ATOM 10673 C C . PHE C 1 422 ? 140.815 117.262 162.943 1.00 69.72 447 PHE D C 1
ATOM 10674 O O . PHE C 1 422 ? 140.059 117.455 163.905 1.00 69.72 447 PHE D O 1
ATOM 10682 N N . PHE C 1 423 ? 142.124 117.070 163.092 1.00 72.20 448 PHE D N 1
ATOM 10683 C CA . PHE C 1 423 ? 142.721 117.067 164.423 1.00 72.20 448 PHE D CA 1
ATOM 10684 C C . PHE C 1 423 ? 142.623 118.437 165.078 1.00 72.20 448 PHE D C 1
ATOM 10685 O O . PHE C 1 423 ? 142.308 118.545 166.268 1.00 72.20 448 PHE D O 1
ATOM 10693 N N . ALA C 1 424 ? 142.897 119.497 164.318 1.00 73.30 449 ALA D N 1
ATOM 10694 C CA . ALA C 1 424 ? 142.772 120.837 164.875 1.00 73.30 449 ALA D CA 1
ATOM 10695 C C . ALA C 1 424 ? 141.349 121.126 165.313 1.00 73.30 449 ALA D C 1
ATOM 10696 O O . ALA C 1 424 ? 141.138 121.822 166.308 1.00 73.30 449 ALA D O 1
ATOM 10698 N N . TRP C 1 425 ? 140.364 120.603 164.589 1.00 73.39 450 TRP D N 1
ATOM 10699 C CA . TRP C 1 425 ? 138.974 120.816 164.970 1.00 73.39 450 TRP D CA 1
ATOM 10700 C C . TRP C 1 425 ? 138.647 120.105 166.273 1.00 73.39 450 TRP D C 1
ATOM 10701 O O . TRP C 1 425 ? 138.059 120.697 167.181 1.00 73.39 450 TRP D O 1
ATOM 10712 N N . ILE C 1 426 ? 139.014 118.825 166.385 1.00 77.19 451 ILE D N 1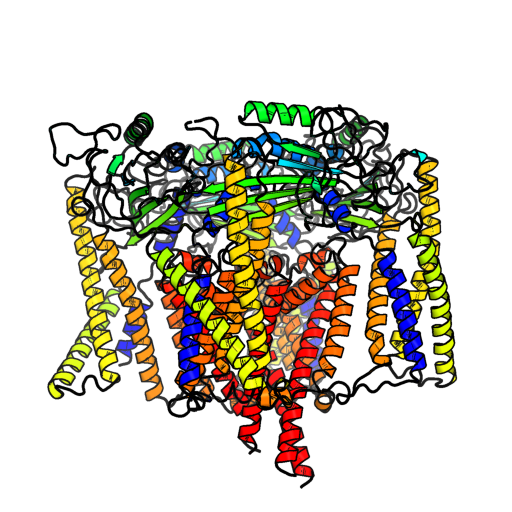
ATOM 10713 C CA . ILE C 1 426 ? 138.664 118.095 167.604 1.00 77.19 451 ILE D CA 1
ATOM 10714 C C . ILE C 1 426 ? 139.558 118.427 168.783 1.00 77.19 451 ILE D C 1
ATOM 10715 O O . ILE C 1 426 ? 139.306 117.938 169.888 1.00 77.19 451 ILE D O 1
ATOM 10720 N N . LYS C 1 427 ? 140.600 119.227 168.589 1.00 83.74 452 LYS D N 1
ATOM 10721 C CA . LYS C 1 427 ? 141.443 119.620 169.710 1.00 83.74 452 LYS D CA 1
ATOM 10722 C C . LYS C 1 427 ? 140.832 120.715 170.577 1.00 83.74 452 LYS D C 1
ATOM 10723 O O . LYS C 1 427 ? 141.542 121.276 171.413 1.00 83.74 452 LYS D O 1
ATOM 10729 N N . ILE C 1 428 ? 139.550 121.051 170.408 1.00 88.03 453 ILE D N 1
ATOM 10730 C CA . ILE C 1 428 ? 138.939 122.069 171.260 1.00 88.03 453 ILE D CA 1
ATOM 10731 C C . ILE C 1 428 ? 138.271 121.487 172.488 1.00 88.03 453 ILE D C 1
ATOM 10732 O O . ILE C 1 428 ? 137.692 122.243 173.279 1.00 88.03 453 ILE D O 1
ATOM 10737 N N . PHE C 1 429 ? 138.306 120.175 172.666 1.00 94.29 454 PHE D N 1
ATOM 10738 C CA . PHE C 1 429 ? 137.823 119.591 173.905 1.00 94.29 454 PHE D CA 1
ATOM 10739 C C . PHE C 1 429 ? 138.871 119.634 175.005 1.00 94.29 454 PHE D C 1
ATOM 10740 O O . PHE C 1 429 ? 138.577 119.242 176.137 1.00 94.29 454 PHE D O 1
ATOM 10748 N N . LYS C 1 430 ? 140.078 120.102 174.695 1.00 95.31 455 LYS D N 1
ATOM 10749 C CA . LYS C 1 430 ? 141.067 120.519 175.677 1.00 95.31 455 LYS D CA 1
ATOM 10750 C C . LYS C 1 430 ? 140.788 121.923 176.194 1.00 95.31 455 LYS D C 1
ATOM 10751 O O . LYS C 1 430 ? 141.655 122.565 176.792 1.00 95.31 455 LYS D O 1
ATOM 10757 N N . TYR C 1 431 ? 139.567 122.386 175.966 1.00 97.50 456 TYR D N 1
ATOM 10758 C CA . TYR C 1 431 ? 139.135 123.769 176.097 1.00 97.50 456 TYR D CA 1
ATOM 10759 C C . TYR C 1 431 ? 137.667 123.727 176.492 1.00 97.50 456 TYR D C 1
ATOM 10760 O O . TYR C 1 431 ? 137.261 122.795 177.189 1.00 97.50 456 TYR D O 1
ATOM 10769 N N . ILE C 1 432 ? 136.885 124.739 176.108 1.00 104.88 457 ILE D N 1
ATOM 10770 C CA . ILE C 1 432 ? 135.489 124.882 176.520 1.00 104.88 457 ILE D CA 1
ATOM 10771 C C . ILE C 1 432 ? 134.809 123.521 176.560 1.00 104.88 457 ILE D C 1
ATOM 10772 O O . ILE C 1 432 ? 134.849 122.759 175.591 1.00 104.88 457 ILE D O 1
ATOM 10777 N N . SER C 1 433 ? 134.207 123.198 177.699 1.00 110.66 458 SER D N 1
ATOM 10778 C CA . SER C 1 433 ? 133.820 121.836 178.024 1.00 110.66 458 SER D CA 1
ATOM 10779 C C . SER C 1 433 ? 132.315 121.728 178.215 1.00 110.66 458 SER D C 1
ATOM 10780 O O . SER C 1 433 ? 131.662 122.650 178.708 1.00 110.66 458 SER D O 1
ATOM 10783 N N . PHE C 1 434 ? 131.785 120.576 177.827 1.00 113.38 459 PHE D N 1
ATOM 10784 C CA . PHE C 1 434 ? 130.379 120.237 177.953 1.00 113.38 459 PHE D CA 1
ATOM 10785 C C . PHE C 1 434 ? 130.266 118.966 178.785 1.00 113.38 459 PHE D C 1
ATOM 10786 O O . PHE C 1 434 ? 131.047 118.027 178.612 1.00 113.38 459 PHE D O 1
ATOM 10794 N N . ASN C 1 435 ? 129.295 118.933 179.691 1.00 121.34 460 ASN D N 1
ATOM 10795 C CA . ASN C 1 435 ? 129.301 117.942 180.758 1.00 121.34 460 ASN D CA 1
ATOM 10796 C C . ASN C 1 435 ? 128.379 116.765 180.467 1.00 121.34 460 ASN D C 1
ATOM 10797 O O . ASN C 1 435 ? 127.537 116.803 179.567 1.00 121.34 460 ASN D O 1
ATOM 10802 N N . LYS C 1 436 ? 128.610 115.703 181.246 1.00 123.66 461 LYS D N 1
ATOM 10803 C CA . LYS C 1 436 ? 127.915 114.418 181.322 1.00 123.66 461 LYS D CA 1
ATOM 10804 C C . LYS C 1 436 ? 128.201 113.556 180.099 1.00 123.66 461 LYS D C 1
ATOM 10805 O O . LYS C 1 436 ? 127.764 112.403 180.037 1.00 123.66 461 LYS D O 1
ATOM 10811 N N . THR C 1 437 ? 128.925 114.094 179.118 1.00 123.43 462 THR D N 1
ATOM 10812 C CA . THR C 1 437 ? 129.567 113.259 178.109 1.00 123.43 462 THR D CA 1
ATOM 10813 C C . THR C 1 437 ? 131.081 113.408 178.127 1.00 123.43 462 THR D C 1
ATOM 10814 O O . THR C 1 437 ? 131.784 112.428 178.383 1.00 123.43 462 THR D O 1
ATOM 10818 N N . MET C 1 438 ? 131.610 114.611 177.918 1.00 125.18 463 MET D N 1
ATOM 10819 C CA . MET C 1 438 ? 133.061 114.784 177.853 1.00 125.18 463 MET D CA 1
ATOM 10820 C C . MET C 1 438 ? 133.635 114.978 179.253 1.00 125.18 463 MET D C 1
ATOM 10821 O O . MET C 1 438 ? 134.448 115.855 179.535 1.00 125.18 463 MET D O 1
ATOM 10826 N N . THR C 1 439 ? 133.175 114.151 180.144 1.00 123.89 464 THR D N 1
ATOM 10827 C CA . THR C 1 439 ? 133.747 114.002 181.470 1.00 123.89 464 THR D CA 1
ATOM 10828 C C . THR C 1 439 ? 133.926 112.544 181.848 1.00 123.89 464 THR D C 1
ATOM 10829 O O . THR C 1 439 ? 134.922 112.194 182.484 1.00 123.89 464 THR D O 1
ATOM 10833 N N . GLN C 1 440 ? 132.997 111.681 181.445 1.00 122.58 465 GLN D N 1
ATOM 10834 C CA . GLN C 1 440 ? 132.970 110.296 181.879 1.00 122.58 465 GLN D CA 1
ATOM 10835 C C . GLN C 1 440 ? 133.197 109.307 180.747 1.00 122.58 465 GLN D C 1
ATOM 10836 O O . GLN C 1 440 ? 133.097 108.100 180.978 1.00 122.58 465 GLN D O 1
ATOM 10842 N N . LEU C 1 441 ? 133.484 109.773 179.531 1.00 120.90 466 LEU D N 1
ATOM 10843 C CA . LEU C 1 441 ? 133.948 108.835 178.514 1.00 120.90 466 LEU D CA 1
ATOM 10844 C C . LEU C 1 441 ? 135.305 108.265 178.894 1.00 120.90 466 LEU D C 1
ATOM 10845 O O . LEU C 1 441 ? 135.555 107.069 178.721 1.00 120.90 466 LEU D O 1
ATOM 10850 N N . SER C 1 442 ? 136.195 109.101 179.428 1.00 121.59 467 SER D N 1
ATOM 10851 C CA . SER C 1 442 ? 137.437 108.566 179.962 1.00 121.59 467 SER D CA 1
ATOM 10852 C C . SER C 1 442 ? 137.213 107.824 181.271 1.00 121.59 467 SER D C 1
ATOM 10853 O O . SER C 1 442 ? 137.870 106.806 181.512 1.00 121.59 467 SER D O 1
ATOM 10856 N N . SER C 1 443 ? 136.294 108.299 182.112 1.00 119.95 468 SER D N 1
ATOM 10857 C CA . SER C 1 443 ? 136.003 107.600 183.356 1.00 119.95 468 SER D CA 1
ATOM 10858 C C . SER C 1 443 ? 135.460 106.204 183.107 1.00 119.95 468 SER D C 1
ATOM 10859 O O . SER C 1 443 ? 135.735 105.290 183.893 1.00 119.95 468 SER D O 1
ATOM 10862 N N . THR C 1 444 ? 134.697 106.015 182.031 1.00 119.46 469 THR D N 1
ATOM 10863 C CA . THR C 1 444 ? 134.205 104.687 181.692 1.00 119.46 469 THR D CA 1
ATOM 10864 C C . THR C 1 444 ? 135.211 103.889 180.876 1.00 119.46 469 THR D C 1
ATOM 10865 O O . THR C 1 444 ? 135.279 102.663 181.019 1.00 119.46 469 THR D O 1
ATOM 10869 N N . LEU C 1 445 ? 136.014 104.562 180.049 1.00 117.70 470 LEU D N 1
ATOM 10870 C CA . LEU C 1 445 ? 137.001 103.869 179.236 1.00 117.70 470 LEU D CA 1
ATOM 10871 C C . LEU C 1 445 ? 138.099 103.270 180.097 1.00 117.70 470 LEU D C 1
ATOM 10872 O O . LEU C 1 445 ? 138.511 102.129 179.867 1.00 117.70 470 LEU D O 1
ATOM 10877 N N . ALA C 1 446 ? 138.581 104.017 181.089 1.00 116.70 471 ALA D N 1
ATOM 10878 C CA . ALA C 1 446 ? 139.574 103.467 182.002 1.00 116.70 471 ALA D CA 1
ATOM 10879 C C . ALA C 1 446 ? 138.995 102.307 182.800 1.00 116.70 471 ALA D C 1
ATOM 10880 O O . ALA C 1 446 ? 139.713 101.364 183.151 1.00 116.70 471 ALA D O 1
ATOM 10882 N N . ARG C 1 447 ? 137.697 102.358 183.094 1.00 118.36 472 ARG D N 1
ATOM 10883 C CA . ARG C 1 447 ? 137.056 101.241 183.774 1.00 118.36 472 ARG D CA 1
ATOM 10884 C C . ARG C 1 447 ? 136.812 100.087 182.814 1.00 118.36 472 ARG D C 1
ATOM 10885 O O . ARG C 1 447 ? 136.929 98.917 183.196 1.00 118.36 472 ARG D O 1
ATOM 10893 N N . CYS C 1 448 ? 136.474 100.394 181.563 1.00 116.52 473 CYS D N 1
ATOM 10894 C CA . CYS C 1 448 ? 136.255 99.362 180.551 1.00 116.52 473 CYS D CA 1
ATOM 10895 C C . CYS C 1 448 ? 137.556 99.106 179.790 1.00 116.52 473 CYS D C 1
ATOM 10896 O O . CYS C 1 448 ? 137.696 99.383 178.598 1.00 116.52 473 CYS D O 1
ATOM 10899 N N . ALA C 1 449 ? 138.527 98.572 180.523 1.00 113.43 474 ALA D N 1
ATOM 10900 C CA . ALA C 1 449 ? 139.786 98.123 179.955 1.00 113.43 474 ALA D CA 1
ATOM 10901 C C . ALA C 1 449 ? 140.269 96.931 180.765 1.00 113.43 474 ALA D C 1
ATOM 10902 O O . ALA C 1 449 ? 139.845 96.719 181.904 1.00 113.43 474 ALA D O 1
ATOM 10904 N N . LYS C 1 450 ? 141.151 96.140 180.153 1.00 109.82 475 LYS D N 1
ATOM 10905 C CA . LYS C 1 450 ? 141.573 94.811 180.594 1.00 109.82 475 LYS D CA 1
ATOM 10906 C C . LYS C 1 450 ? 140.436 93.804 180.481 1.00 109.82 475 LYS D C 1
ATOM 10907 O O . LYS C 1 450 ? 140.652 92.610 180.713 1.00 109.82 475 LYS D O 1
ATOM 10913 N N . ASP C 1 451 ? 139.232 94.246 180.125 1.00 108.13 476 ASP D N 1
ATOM 10914 C CA . ASP C 1 451 ? 138.139 93.361 179.753 1.00 108.13 476 ASP D CA 1
ATOM 10915 C C . ASP C 1 451 ? 137.721 93.581 178.308 1.00 108.13 476 ASP D C 1
ATOM 10916 O O . ASP C 1 451 ? 136.782 92.929 177.837 1.00 108.13 476 ASP D O 1
ATOM 10921 N N . ILE C 1 452 ? 138.385 94.490 177.593 1.00 102.24 477 ILE D N 1
ATOM 10922 C CA . ILE C 1 452 ? 138.097 94.705 176.181 1.00 102.24 477 ILE D CA 1
ATOM 10923 C C . ILE C 1 452 ? 139.360 94.477 175.365 1.00 102.24 477 ILE D C 1
ATOM 10924 O O . ILE C 1 452 ? 139.288 94.161 174.175 1.00 102.24 477 ILE D O 1
ATOM 10929 N N . LEU C 1 453 ? 140.529 94.639 175.985 1.00 96.39 478 LEU D N 1
ATOM 10930 C CA . LEU C 1 453 ? 141.743 94.230 175.294 1.00 96.39 478 LEU D CA 1
ATOM 10931 C C . LEU C 1 453 ? 141.781 92.722 175.132 1.00 96.39 478 LEU D C 1
ATOM 10932 O O . LEU C 1 453 ? 142.282 92.213 174.123 1.00 96.39 478 LEU D O 1
ATOM 10937 N N . GLY C 1 454 ? 141.260 91.995 176.113 1.00 95.34 479 GLY D N 1
ATOM 10938 C CA . GLY C 1 454 ? 141.037 90.576 175.957 1.00 95.34 479 GLY D CA 1
ATOM 10939 C C . GLY C 1 454 ? 139.827 90.230 175.136 1.00 95.34 479 GLY D C 1
ATOM 10940 O O . GLY C 1 454 ? 139.570 89.050 174.892 1.00 95.34 479 GLY D O 1
ATOM 10941 N N . PHE C 1 455 ? 139.061 91.233 174.716 1.00 89.85 480 PHE D N 1
ATOM 10942 C CA . PHE C 1 455 ? 137.938 91.023 173.820 1.00 89.85 480 PHE D CA 1
ATOM 10943 C C . PHE C 1 455 ? 138.244 91.446 172.394 1.00 89.85 480 PHE D C 1
ATOM 10944 O O . PHE C 1 455 ? 137.451 91.157 171.497 1.00 89.85 480 PHE D O 1
ATOM 10952 N N . ALA C 1 456 ? 139.354 92.138 172.166 1.00 81.22 481 ALA D N 1
ATOM 10953 C CA . ALA C 1 456 ? 139.792 92.470 170.819 1.00 81.22 481 ALA D CA 1
ATOM 10954 C C . ALA C 1 456 ? 140.745 91.434 170.253 1.00 81.22 481 ALA D C 1
ATOM 10955 O O . ALA C 1 456 ? 140.744 91.190 169.046 1.00 81.22 481 ALA D O 1
ATOM 10957 N N . ILE C 1 457 ? 141.562 90.814 171.101 1.00 80.23 482 ILE D N 1
ATOM 10958 C CA . ILE C 1 457 ? 142.371 89.683 170.659 1.00 80.23 482 ILE D CA 1
ATOM 10959 C C . ILE C 1 457 ? 141.510 88.489 170.293 1.00 80.23 482 ILE D C 1
ATOM 10960 O O . ILE C 1 457 ? 141.919 87.672 169.462 1.00 80.23 482 ILE D O 1
ATOM 10965 N N . MET C 1 458 ? 140.312 88.383 170.857 1.00 77.63 483 MET D N 1
ATOM 10966 C CA . MET C 1 458 ? 139.393 87.306 170.525 1.00 77.63 483 MET D CA 1
ATOM 10967 C C . MET C 1 458 ? 138.552 87.607 169.298 1.00 77.63 483 MET D C 1
ATOM 10968 O O . MET C 1 458 ? 138.170 86.681 168.580 1.00 77.63 483 MET D O 1
ATOM 10973 N N . PHE C 1 459 ? 138.265 88.877 169.032 1.00 65.50 484 PHE D N 1
ATOM 10974 C CA . PHE C 1 459 ? 137.483 89.235 167.859 1.00 65.50 484 PHE D CA 1
ATOM 10975 C C . PHE C 1 459 ? 138.308 89.164 166.586 1.00 65.50 484 PHE D C 1
ATOM 10976 O O . PHE C 1 459 ? 137.798 88.739 165.545 1.00 65.50 484 PHE D O 1
ATOM 10984 N N . PHE C 1 460 ? 139.574 89.564 166.642 1.00 62.26 485 PHE D N 1
ATOM 10985 C CA . PHE C 1 460 ? 140.349 89.664 165.416 1.00 62.26 485 PHE D CA 1
ATOM 10986 C C . PHE C 1 460 ? 140.863 88.316 164.946 1.00 62.26 485 PHE D C 1
ATOM 10987 O O . PHE C 1 460 ? 141.058 88.127 163.744 1.00 62.26 485 PHE D O 1
ATOM 10995 N N . ILE C 1 461 ? 141.056 87.364 165.853 1.00 60.50 486 ILE D N 1
ATOM 10996 C CA . ILE C 1 461 ? 141.390 86.010 165.429 1.00 60.50 486 ILE D CA 1
ATOM 10997 C C . ILE C 1 461 ? 140.310 85.472 164.503 1.00 60.50 486 ILE D C 1
ATOM 10998 O O . ILE C 1 461 ? 140.591 85.023 163.386 1.00 60.50 486 ILE D O 1
ATOM 11003 N N . VAL C 1 462 ? 139.054 85.529 164.943 1.00 57.22 487 VAL D N 1
ATOM 11004 C CA . VAL C 1 462 ? 137.974 85.001 164.121 1.00 57.22 487 VAL D CA 1
ATOM 11005 C C . VAL C 1 462 ? 137.702 85.906 162.929 1.00 57.22 487 VAL D C 1
ATOM 11006 O O . VAL C 1 462 ? 137.293 85.429 161.866 1.00 57.22 487 VAL D O 1
ATOM 11010 N N . PHE C 1 463 ? 137.936 87.212 163.062 1.00 55.64 488 PHE D N 1
ATOM 11011 C CA . PHE C 1 463 ? 137.777 88.102 161.917 1.00 55.64 488 PHE D CA 1
ATOM 11012 C C . PHE C 1 463 ? 138.725 87.718 160.790 1.00 55.64 488 PHE D C 1
ATOM 11013 O O . PHE C 1 463 ? 138.320 87.608 159.628 1.00 55.64 488 PHE D O 1
ATOM 11021 N N . PHE C 1 464 ? 139.994 87.481 161.114 1.00 53.86 489 PHE D N 1
ATOM 11022 C CA . PHE C 1 464 ? 140.946 87.135 160.069 1.00 53.86 489 PHE D CA 1
ATOM 11023 C C . PHE C 1 464 ? 140.781 85.694 159.612 1.00 53.86 489 PHE D C 1
ATOM 11024 O O . PHE C 1 464 ? 141.077 85.377 158.455 1.00 53.86 489 PHE D O 1
ATOM 11032 N N . ALA C 1 465 ? 140.285 84.813 160.478 1.00 52.53 490 ALA D N 1
ATOM 11033 C CA . ALA C 1 465 ? 139.938 83.475 160.019 1.00 52.53 490 ALA D CA 1
ATOM 11034 C C . ALA C 1 465 ? 138.844 83.532 158.965 1.00 52.53 490 ALA D C 1
ATOM 11035 O O . ALA C 1 465 ? 138.922 82.849 157.938 1.00 52.53 490 ALA D O 1
ATOM 11037 N N . TYR C 1 466 ? 137.819 84.353 159.194 1.00 50.39 491 TYR D N 1
ATOM 11038 C CA . TYR C 1 466 ? 136.782 84.527 158.188 1.00 50.39 491 TYR D CA 1
ATOM 11039 C C . TYR C 1 466 ? 137.338 85.174 156.934 1.00 50.39 491 TYR D C 1
ATOM 11040 O O . TYR C 1 466 ? 136.922 84.843 155.823 1.00 50.39 491 TYR D O 1
ATOM 11049 N N . ALA C 1 467 ? 138.268 86.113 157.090 1.00 50.62 492 ALA D N 1
ATOM 11050 C CA . ALA C 1 467 ? 138.859 86.753 155.921 1.00 50.62 492 ALA D CA 1
ATOM 11051 C C . ALA C 1 467 ? 139.560 85.734 155.037 1.00 50.62 492 ALA D C 1
ATOM 11052 O O . ALA C 1 467 ? 139.391 85.735 153.815 1.00 50.62 492 ALA D O 1
ATOM 11054 N N . GLN C 1 468 ? 140.345 84.840 155.638 1.00 52.07 493 GLN D N 1
ATOM 11055 C CA . GLN C 1 468 ? 141.006 83.809 154.844 1.00 52.07 493 GLN D CA 1
ATOM 11056 C C . GLN C 1 468 ? 140.013 82.822 154.249 1.00 52.07 493 GLN D C 1
ATOM 11057 O O . GLN C 1 468 ? 140.177 82.402 153.099 1.00 52.07 493 GLN D O 1
ATOM 11063 N N . LEU C 1 469 ? 138.986 82.436 155.005 1.00 47.81 494 LEU D N 1
ATOM 11064 C CA . LEU C 1 469 ? 137.980 81.530 154.463 1.00 47.81 494 LEU D CA 1
ATOM 11065 C C . LEU C 1 469 ? 137.287 82.137 153.252 1.00 47.81 494 LEU D C 1
ATOM 11066 O O . LEU C 1 469 ? 137.048 81.451 152.255 1.00 47.81 494 LEU D O 1
ATOM 11071 N N . GLY C 1 470 ? 136.965 83.426 153.312 1.00 47.15 495 GLY D N 1
ATOM 11072 C CA . GLY C 1 470 ? 136.335 84.074 152.180 1.00 47.15 495 GLY D CA 1
ATOM 11073 C C . GLY C 1 470 ? 137.279 84.306 151.023 1.00 47.15 495 GLY D C 1
ATOM 11074 O O . GLY C 1 470 ? 136.849 84.351 149.872 1.00 47.15 495 GLY D O 1
ATOM 11075 N N . TYR C 1 471 ? 138.570 84.471 151.303 1.00 48.80 496 TYR D N 1
ATOM 11076 C CA . TYR C 1 471 ? 139.535 84.596 150.219 1.00 48.80 496 TYR D CA 1
ATOM 11077 C C . TYR C 1 471 ? 139.748 83.276 149.503 1.00 48.80 496 TYR D C 1
ATOM 11078 O O . TYR C 1 471 ? 140.070 83.263 148.312 1.00 48.80 496 TYR D O 1
ATOM 11087 N N . LEU C 1 472 ? 139.603 82.162 150.206 1.00 46.15 497 LEU D N 1
ATOM 11088 C CA . LEU C 1 472 ? 139.852 80.874 149.581 1.00 46.15 497 LEU D CA 1
ATOM 11089 C C . LEU C 1 472 ? 138.609 80.268 148.955 1.00 46.15 497 LEU D C 1
ATOM 11090 O O . LEU C 1 472 ? 138.723 79.526 147.976 1.00 46.15 497 LEU D O 1
ATOM 11095 N N . LEU C 1 473 ? 137.424 80.548 149.499 1.00 45.65 498 LEU D N 1
ATOM 11096 C CA . LEU C 1 473 ? 136.196 80.052 148.888 1.00 45.65 498 LEU D CA 1
ATOM 11097 C C . LEU C 1 473 ? 135.885 80.814 147.610 1.00 45.65 498 LEU D C 1
ATOM 11098 O O . LEU C 1 473 ? 135.875 80.246 146.516 1.00 45.65 498 LEU D O 1
ATOM 11103 N N . PHE C 1 474 ? 135.630 82.103 147.732 1.00 47.23 499 PHE D N 1
ATOM 11104 C CA . PHE C 1 474 ? 135.481 82.985 146.594 1.00 47.23 499 PHE D CA 1
ATOM 11105 C C . PHE C 1 474 ? 136.798 83.714 146.411 1.00 47.23 499 PHE D C 1
ATOM 11106 O O . PHE C 1 474 ? 137.682 83.653 147.259 1.00 47.23 499 PHE D O 1
ATOM 11114 N N . GLY C 1 475 ? 136.945 84.420 145.311 1.00 49.69 500 GLY D N 1
ATOM 11115 C CA . GLY C 1 475 ? 138.193 85.102 145.056 1.00 49.69 500 GLY D CA 1
ATOM 11116 C C . GLY C 1 475 ? 138.871 84.687 143.783 1.00 49.69 500 GLY D C 1
ATOM 11117 O O . GLY C 1 475 ? 139.809 85.361 143.351 1.00 49.69 500 GLY D O 1
ATOM 11118 N N . THR C 1 476 ? 138.454 83.581 143.191 1.00 49.72 501 THR D N 1
ATOM 11119 C CA . THR C 1 476 ? 138.718 83.323 141.790 1.00 49.72 501 THR D CA 1
ATOM 11120 C C . THR C 1 476 ? 137.562 83.789 140.920 1.00 49.72 501 THR D C 1
ATOM 11121 O O . THR C 1 476 ? 137.752 84.024 139.725 1.00 49.72 501 THR D O 1
ATOM 11125 N N . GLN C 1 477 ? 136.388 83.990 141.509 1.00 51.57 502 GLN D N 1
ATOM 11126 C CA . GLN C 1 477 ? 135.207 84.466 140.804 1.00 51.57 502 GLN D CA 1
ATOM 11127 C C . GLN C 1 477 ? 134.785 85.873 141.181 1.00 51.57 502 GLN D C 1
ATOM 11128 O O . GLN C 1 477 ? 134.313 86.609 140.321 1.00 51.57 502 GLN D O 1
ATOM 11134 N N . VAL C 1 478 ? 134.910 86.267 142.438 1.00 49.82 503 VAL D N 1
ATOM 11135 C CA . VAL C 1 478 ? 134.498 87.592 142.885 1.00 49.82 503 VAL D CA 1
ATOM 11136 C C . VAL C 1 478 ? 135.734 88.460 143.040 1.00 49.82 503 VAL D C 1
ATOM 11137 O O . VAL C 1 478 ? 136.783 87.986 143.484 1.00 49.82 503 VAL D O 1
ATOM 11141 N N . GLU C 1 479 ? 135.622 89.733 142.659 1.00 53.92 504 GLU D N 1
ATOM 11142 C CA . GLU C 1 479 ? 136.774 90.619 142.755 1.00 53.92 504 GLU D CA 1
ATOM 11143 C C . GLU C 1 479 ? 136.962 91.148 144.166 1.00 53.92 504 GLU D C 1
ATOM 11144 O O . GLU C 1 479 ? 138.096 91.311 144.624 1.00 53.92 504 GLU D O 1
ATOM 11150 N N . ASN C 1 480 ? 135.867 91.419 144.871 1.00 53.53 505 ASN D N 1
ATOM 11151 C CA . ASN C 1 480 ? 135.953 91.904 146.238 1.00 53.53 505 ASN D CA 1
ATOM 11152 C C . ASN C 1 480 ? 136.650 90.927 147.164 1.00 53.53 505 ASN D C 1
ATOM 11153 O O . ASN C 1 480 ? 137.005 91.308 148.280 1.00 53.53 505 ASN D O 1
ATOM 11158 N N . PHE C 1 481 ? 136.836 89.679 146.746 1.00 49.24 506 PHE D N 1
ATOM 11159 C CA . PHE C 1 481 ? 137.556 88.683 147.525 1.00 49.24 506 PHE D CA 1
ATOM 11160 C C . PHE C 1 481 ? 138.834 88.242 146.830 1.00 49.24 506 PHE D C 1
ATOM 11161 O O . PHE C 1 481 ? 139.389 87.202 147.176 1.00 49.24 506 PHE D O 1
ATOM 11169 N N . SER C 1 482 ? 139.318 89.013 145.857 1.00 50.11 507 SER D N 1
ATOM 11170 C CA . SER C 1 482 ? 140.427 88.543 145.037 1.00 50.11 507 SER D CA 1
ATOM 11171 C C . SER C 1 482 ? 141.744 88.525 145.799 1.00 50.11 507 SER D C 1
ATOM 11172 O O . SER C 1 482 ? 142.618 87.711 145.493 1.00 50.11 507 SER D O 1
ATOM 11175 N N . THR C 1 483 ? 141.919 89.411 146.777 1.00 51.85 508 THR D N 1
ATOM 11176 C CA . THR C 1 483 ? 143.109 89.384 147.617 1.00 51.85 508 THR D CA 1
ATOM 11177 C C . THR C 1 483 ? 142.712 89.341 149.083 1.00 51.85 508 THR D C 1
ATOM 11178 O O . THR C 1 483 ? 141.537 89.170 149.401 1.00 51.85 508 THR D O 1
ATOM 11182 N N . PHE C 1 484 ? 143.675 89.501 149.983 1.00 51.62 509 PHE D N 1
ATOM 11183 C CA . PHE C 1 484 ? 143.397 89.434 151.411 1.00 51.62 509 PHE D CA 1
ATOM 11184 C C . PHE C 1 484 ? 142.874 90.757 151.965 1.00 51.62 509 PHE D C 1
ATOM 11185 O O . PHE C 1 484 ? 141.854 90.786 152.662 1.00 51.62 509 PHE D O 1
ATOM 11193 N N . VAL C 1 485 ? 143.557 91.862 151.668 1.00 53.02 510 VAL D N 1
ATOM 11194 C CA . VAL C 1 485 ? 143.115 93.152 152.179 1.00 53.02 510 VAL D CA 1
ATOM 11195 C C . VAL C 1 485 ? 141.755 93.514 151.605 1.00 53.02 510 VAL D C 1
ATOM 11196 O O . VAL C 1 485 ? 140.936 94.171 152.268 1.00 53.02 510 VAL D O 1
ATOM 11200 N N . LYS C 1 486 ? 141.476 93.070 150.383 1.00 52.27 511 LYS D N 1
ATOM 11201 C CA . LYS C 1 486 ? 140.154 93.274 149.812 1.00 52.27 511 LYS D CA 1
ATOM 11202 C C . LYS C 1 486 ? 139.100 92.515 150.601 1.00 52.27 511 LYS D C 1
ATOM 11203 O O . LYS C 1 486 ? 137.997 93.022 150.814 1.00 52.27 511 LYS D O 1
ATOM 11209 N N . CYS C 1 487 ? 139.423 91.305 151.061 1.00 54.33 512 CYS D N 1
ATOM 11210 C CA . CYS C 1 487 ? 138.496 90.574 151.917 1.00 54.33 512 CYS D CA 1
ATOM 11211 C C . CYS C 1 487 ? 138.273 91.299 153.233 1.00 54.33 512 CYS D C 1
ATOM 11212 O O . CYS C 1 487 ? 137.150 91.333 153.746 1.00 54.33 512 CYS D O 1
ATOM 11215 N N . ILE C 1 488 ? 139.334 91.870 153.801 1.00 52.98 513 ILE D N 1
ATOM 11216 C CA . ILE C 1 488 ? 139.204 92.604 155.057 1.00 52.98 513 ILE D CA 1
ATOM 11217 C C . ILE C 1 488 ? 138.212 93.748 154.904 1.00 52.98 513 ILE D C 1
ATOM 11218 O O . ILE C 1 488 ? 137.277 93.907 155.702 1.00 52.98 513 ILE D O 1
ATOM 11223 N N . PHE C 1 489 ? 138.394 94.559 153.868 1.00 55.82 514 PHE D N 1
ATOM 11224 C CA . PHE C 1 489 ? 137.499 95.696 153.698 1.00 55.82 514 PHE D CA 1
ATOM 11225 C C . PHE C 1 489 ? 136.110 95.265 153.251 1.00 55.82 514 PHE D C 1
ATOM 11226 O O . PHE C 1 489 ? 135.125 95.939 153.564 1.00 55.82 514 PHE D O 1
ATOM 11234 N N . THR C 1 490 ? 135.997 94.131 152.559 1.00 55.53 515 THR D N 1
ATOM 11235 C CA . THR C 1 490 ? 134.682 93.605 152.215 1.00 55.53 515 THR D CA 1
ATOM 11236 C C . THR C 1 490 ? 133.906 93.206 153.461 1.00 55.53 515 THR D C 1
ATOM 11237 O O . THR C 1 490 ? 132.707 93.482 153.567 1.00 55.53 515 THR D O 1
ATOM 11241 N N . GLN C 1 491 ? 134.569 92.560 154.417 1.00 54.74 516 GLN D N 1
ATOM 11242 C CA . GLN C 1 491 ? 133.888 92.196 155.653 1.00 54.74 516 GLN D CA 1
ATOM 11243 C C . GLN C 1 491 ? 133.530 93.427 156.472 1.00 54.74 516 GLN D C 1
ATOM 11244 O O . GLN C 1 491 ? 132.454 93.490 157.080 1.00 54.74 516 GLN D O 1
ATOM 11250 N N . PHE C 1 492 ? 134.419 94.417 156.500 1.00 61.07 517 PHE D N 1
ATOM 11251 C CA . PHE C 1 492 ? 134.073 95.681 157.138 1.00 61.07 517 PHE D CA 1
ATOM 11252 C C . PHE C 1 492 ? 132.809 96.275 156.528 1.00 61.07 517 PHE D C 1
ATOM 11253 O O . PHE C 1 492 ? 131.903 96.708 157.250 1.00 61.07 517 PHE D O 1
ATOM 11261 N N . ARG C 1 493 ? 132.717 96.283 155.199 1.00 60.40 518 ARG D N 1
ATOM 11262 C CA . ARG C 1 493 ? 131.541 96.847 154.549 1.00 60.40 518 ARG D CA 1
ATOM 11263 C C . ARG C 1 493 ? 130.296 96.008 154.791 1.00 60.40 518 ARG D C 1
ATOM 11264 O O . ARG C 1 493 ? 129.191 96.554 154.845 1.00 60.40 518 ARG D O 1
ATOM 11272 N N . ILE C 1 494 ? 130.441 94.690 154.915 1.00 58.23 519 ILE D N 1
ATOM 11273 C CA . ILE C 1 494 ? 129.299 93.864 155.298 1.00 58.23 519 ILE D CA 1
ATOM 11274 C C . ILE C 1 494 ? 128.793 94.278 156.667 1.00 58.23 519 ILE D C 1
ATOM 11275 O O . ILE C 1 494 ? 127.584 94.349 156.905 1.00 58.23 519 ILE D O 1
ATOM 11280 N N . ILE C 1 495 ? 129.711 94.550 157.593 1.00 60.24 520 ILE D N 1
ATOM 11281 C CA . ILE C 1 495 ? 129.300 95.042 158.905 1.00 60.24 520 ILE D CA 1
ATOM 11282 C C . ILE C 1 495 ? 128.553 96.361 158.766 1.00 60.24 520 ILE D C 1
ATOM 11283 O O . ILE C 1 495 ? 127.514 96.571 159.399 1.00 60.24 520 ILE D O 1
ATOM 11288 N N . LEU C 1 496 ? 129.061 97.266 157.933 1.00 64.83 521 LEU D N 1
ATOM 11289 C CA . LEU C 1 496 ? 128.381 98.538 157.718 1.00 64.83 521 LEU D CA 1
ATOM 11290 C C . LEU C 1 496 ? 127.075 98.399 156.949 1.00 64.83 521 LEU D C 1
ATOM 11291 O O . LEU C 1 496 ? 126.282 99.342 156.938 1.00 64.83 521 LEU D O 1
ATOM 11296 N N . GLY C 1 497 ? 126.832 97.262 156.306 1.00 64.47 522 GLY D N 1
ATOM 11297 C CA . GLY C 1 497 ? 125.600 97.048 155.575 1.00 64.47 522 GLY D CA 1
ATOM 11298 C C . GLY C 1 497 ? 125.708 97.320 154.091 1.00 64.47 522 GLY D C 1
ATOM 11299 O O . GLY C 1 497 ? 124.783 97.868 153.491 1.00 64.47 522 GLY D O 1
ATOM 11300 N N . ASP C 1 498 ? 126.831 96.943 153.482 1.00 68.12 523 ASP D N 1
ATOM 11301 C CA . ASP C 1 498 ? 127.058 97.110 152.046 1.00 68.12 523 ASP D CA 1
ATOM 11302 C C . ASP C 1 498 ? 127.561 95.784 151.490 1.00 68.12 523 ASP D C 1
ATOM 11303 O O . ASP C 1 498 ? 128.768 95.561 151.389 1.00 68.12 523 ASP D O 1
ATOM 11308 N N . PHE C 1 499 ? 126.640 94.909 151.113 1.00 62.48 524 PHE D N 1
ATOM 11309 C CA . PHE C 1 499 ? 127.014 93.618 150.570 1.00 62.48 524 PHE D CA 1
ATOM 11310 C C . PHE C 1 499 ? 126.257 93.385 149.275 1.00 62.48 524 PHE D C 1
ATOM 11311 O O . PHE C 1 499 ? 125.197 93.967 149.042 1.00 62.48 524 PHE D O 1
ATOM 11319 N N . ASP C 1 500 ? 126.827 92.542 148.430 1.00 64.02 525 ASP D N 1
ATOM 11320 C CA . ASP C 1 500 ? 126.202 92.090 147.196 1.00 64.02 525 ASP D CA 1
ATOM 11321 C C . ASP C 1 500 ? 126.011 90.591 147.384 1.00 64.02 525 ASP D C 1
ATOM 11322 O O . ASP C 1 500 ? 126.904 89.796 147.102 1.00 64.02 525 ASP D O 1
ATOM 11327 N N . TYR C 1 501 ? 124.838 90.210 147.885 1.00 57.97 526 TYR D N 1
ATOM 11328 C CA . TYR C 1 501 ? 124.611 88.820 148.251 1.00 57.97 526 TYR D CA 1
ATOM 11329 C C . TYR C 1 501 ? 124.546 87.916 147.031 1.00 57.97 526 TYR D C 1
ATOM 11330 O O . TYR C 1 501 ? 124.960 86.757 147.103 1.00 57.97 526 TYR D O 1
ATOM 11339 N N . ASN C 1 502 ? 124.034 88.415 145.908 1.00 60.92 527 ASN D N 1
ATOM 11340 C CA . ASN C 1 502 ? 123.924 87.572 144.725 1.00 60.92 527 ASN D CA 1
ATOM 11341 C C . ASN C 1 502 ? 125.284 87.127 144.218 1.00 60.92 527 ASN D C 1
ATOM 11342 O O . ASN C 1 502 ? 125.407 86.020 143.693 1.00 60.92 527 ASN D O 1
ATOM 11347 N N . ALA C 1 503 ? 126.316 87.955 144.369 1.00 57.13 528 ALA D N 1
ATOM 11348 C CA . ALA C 1 503 ? 127.645 87.552 143.924 1.00 57.13 528 ALA D CA 1
ATOM 11349 C C . ALA C 1 503 ? 128.159 86.373 144.737 1.00 57.13 528 ALA D C 1
ATOM 11350 O O . ALA C 1 503 ? 128.570 85.350 144.178 1.00 57.13 528 ALA D O 1
ATOM 11352 N N . ILE C 1 504 ? 128.131 86.500 146.063 1.00 55.89 529 ILE D N 1
ATOM 11353 C CA . ILE C 1 504 ? 128.547 85.417 146.949 1.00 55.89 529 ILE D CA 1
ATOM 11354 C C . ILE C 1 504 ? 127.715 84.170 146.698 1.00 55.89 529 ILE D C 1
ATOM 11355 O O . ILE C 1 504 ? 128.226 83.047 146.740 1.00 55.89 529 ILE D O 1
ATOM 11360 N N . ASP C 1 505 ? 126.425 84.344 146.423 1.00 57.81 530 ASP D N 1
ATOM 11361 C CA . ASP C 1 505 ? 125.542 83.195 146.277 1.00 57.81 530 ASP D CA 1
ATOM 11362 C C . ASP C 1 505 ? 125.745 82.496 144.941 1.00 57.81 530 ASP D C 1
ATOM 11363 O O . ASP C 1 505 ? 125.574 81.278 144.843 1.00 57.81 530 ASP D O 1
ATOM 11368 N N . ASN C 1 506 ? 126.092 83.243 143.896 1.00 56.53 531 ASN D N 1
ATOM 11369 C CA . ASN C 1 506 ? 126.370 82.612 142.613 1.00 56.53 531 ASN D CA 1
ATOM 11370 C C . ASN C 1 506 ? 127.751 81.982 142.588 1.00 56.53 531 ASN D C 1
ATOM 11371 O O . ASN C 1 506 ? 127.979 81.034 141.832 1.00 56.53 531 ASN D O 1
ATOM 11376 N N . ALA C 1 507 ? 128.683 82.495 143.392 1.00 53.05 532 ALA D N 1
ATOM 11377 C CA . ALA C 1 507 ? 130.009 81.893 143.451 1.00 53.05 532 ALA D CA 1
ATOM 11378 C C . ALA C 1 507 ? 129.937 80.465 143.970 1.00 53.05 532 ALA D C 1
ATOM 11379 O O . ALA C 1 507 ? 130.471 79.540 143.353 1.00 53.05 532 ALA D O 1
ATOM 11381 N N . ASN C 1 508 ? 129.277 80.265 145.103 1.00 50.20 533 ASN D N 1
ATOM 11382 C CA . ASN C 1 508 ? 129.076 78.934 145.658 1.00 50.20 533 ASN D CA 1
ATOM 11383 C C . ASN C 1 508 ? 127.669 78.873 146.217 1.00 50.20 533 ASN D C 1
ATOM 11384 O O . ASN C 1 508 ? 127.330 79.640 147.118 1.00 50.20 533 ASN D O 1
ATOM 11389 N N . ARG C 1 509 ? 126.850 77.975 145.684 1.00 49.43 534 ARG D N 1
ATOM 11390 C CA . ARG C 1 509 ? 125.459 77.891 146.098 1.00 49.43 534 ARG D CA 1
ATOM 11391 C C . ARG C 1 509 ? 125.272 77.180 147.425 1.00 49.43 534 ARG D C 1
ATOM 11392 O O . ARG C 1 509 ? 124.159 77.180 147.950 1.00 49.43 534 ARG D O 1
ATOM 11400 N N . ILE C 1 510 ? 126.317 76.574 147.974 1.00 46.64 535 ILE D N 1
ATOM 11401 C CA . ILE C 1 510 ? 126.231 75.846 149.226 1.00 46.64 535 ILE D CA 1
ATOM 11402 C C . ILE C 1 510 ? 126.931 76.586 150.356 1.00 46.64 535 ILE D C 1
ATOM 11403 O O . ILE C 1 510 ? 126.365 76.745 151.437 1.00 46.64 535 ILE D O 1
ATOM 11408 N N . LEU C 1 511 ? 128.157 77.050 150.128 1.00 48.28 536 LEU D N 1
ATOM 11409 C CA . LEU C 1 511 ? 128.935 77.685 151.179 1.00 48.28 536 LEU D CA 1
ATOM 11410 C C . LEU C 1 511 ? 128.825 79.198 151.190 1.00 48.28 536 LEU D C 1
ATOM 11411 O O . LEU C 1 511 ? 129.234 79.818 152.173 1.00 48.28 536 LEU D O 1
ATOM 11416 N N . GLY C 1 512 ? 128.286 79.806 150.143 1.00 49.32 537 GLY D N 1
ATOM 11417 C CA . GLY C 1 512 ? 128.047 81.227 150.139 1.00 49.32 537 GLY D CA 1
ATOM 11418 C C . GLY C 1 512 ? 127.073 81.641 151.221 1.00 49.32 537 GLY D C 1
ATOM 11419 O O . GLY C 1 512 ? 127.365 82.498 152.065 1.00 49.32 537 GLY D O 1
ATOM 11420 N N . PRO C 1 513 ? 125.875 81.053 151.198 1.00 48.65 538 PRO D N 1
ATOM 11421 C CA . PRO C 1 513 ? 124.906 81.337 152.266 1.00 48.65 538 PRO D CA 1
ATOM 11422 C C . PRO C 1 513 ? 125.420 81.035 153.659 1.00 48.65 538 PRO D C 1
ATOM 11423 O O . PRO C 1 513 ? 125.160 81.807 154.587 1.00 48.65 538 PRO D O 1
ATOM 11427 N N . VAL C 1 514 ? 126.137 79.928 153.838 1.00 48.29 539 VAL D N 1
ATOM 11428 C CA . VAL C 1 514 ? 126.637 79.573 155.162 1.00 48.29 539 VAL D CA 1
ATOM 11429 C C . VAL C 1 514 ? 127.648 80.602 155.641 1.00 48.29 539 VAL D C 1
ATOM 11430 O O . VAL C 1 514 ? 127.591 81.067 156.786 1.00 48.29 539 VAL D O 1
ATOM 11434 N N . TYR C 1 515 ? 128.601 80.959 154.780 1.00 49.24 540 TYR D N 1
ATOM 11435 C CA . TYR C 1 515 ? 129.558 82.002 155.122 1.00 49.24 540 TYR D CA 1
ATOM 11436 C C . TYR C 1 515 ? 128.836 83.260 155.568 1.00 49.24 540 TYR D C 1
ATOM 11437 O O . TYR C 1 515 ? 129.096 83.790 156.653 1.00 49.24 540 TYR D O 1
ATOM 11446 N N . PHE C 1 516 ? 127.895 83.730 154.751 1.00 51.76 541 PHE D N 1
ATOM 11447 C CA . PHE C 1 516 ? 127.182 84.965 155.062 1.00 51.76 541 PHE D CA 1
ATOM 11448 C C . PHE C 1 516 ? 126.493 84.890 156.421 1.00 51.76 541 PHE D C 1
ATOM 11449 O O . PHE C 1 516 ? 126.708 85.745 157.295 1.00 51.76 541 PHE D O 1
ATOM 11457 N N . VAL C 1 517 ? 125.666 83.862 156.617 1.00 50.81 542 VAL D N 1
ATOM 11458 C CA . VAL C 1 517 ? 124.829 83.786 157.809 1.00 50.81 542 VAL D CA 1
ATOM 11459 C C . VAL C 1 517 ? 125.682 83.654 159.059 1.00 50.81 542 VAL D C 1
ATOM 11460 O O . VAL C 1 517 ? 125.474 84.362 160.053 1.00 50.81 542 VAL D O 1
ATOM 11464 N N . THR C 1 518 ? 126.651 82.741 159.038 1.00 51.75 543 THR D N 1
ATOM 11465 C CA . THR C 1 518 ? 127.457 82.541 160.230 1.00 51.75 543 THR D CA 1
ATOM 11466 C C . THR C 1 518 ? 128.311 83.760 160.545 1.00 51.75 543 THR D C 1
ATOM 11467 O O . THR C 1 518 ? 128.512 84.073 161.722 1.00 51.75 543 THR D O 1
ATOM 11471 N N . TYR C 1 519 ? 128.799 84.478 159.532 1.00 53.36 544 TYR D N 1
ATOM 11472 C CA . TYR C 1 519 ? 129.577 85.679 159.813 1.00 53.36 544 TYR D CA 1
ATOM 11473 C C . TYR C 1 519 ? 128.723 86.741 160.491 1.00 53.36 544 TYR D C 1
ATOM 11474 O O . TYR C 1 519 ? 129.144 87.359 161.480 1.00 53.36 544 TYR D O 1
ATOM 11483 N N . VAL C 1 520 ? 127.514 86.967 159.974 1.00 54.50 545 VAL D N 1
ATOM 11484 C CA . VAL C 1 520 ? 126.635 87.958 160.591 1.00 54.50 545 VAL D CA 1
ATOM 11485 C C . VAL C 1 520 ? 126.332 87.580 162.036 1.00 54.50 545 VAL D C 1
ATOM 11486 O O . VAL C 1 520 ? 126.358 88.429 162.944 1.00 54.50 545 VAL D O 1
ATOM 11490 N N . PHE C 1 521 ? 126.058 86.299 162.278 1.00 57.35 546 PHE D N 1
ATOM 11491 C CA . PHE C 1 521 ? 125.744 85.871 163.635 1.00 57.35 546 PHE D CA 1
ATOM 11492 C C . PHE C 1 521 ? 126.933 86.056 164.564 1.00 57.35 546 PHE D C 1
ATOM 11493 O O . PHE C 1 521 ? 126.766 86.467 165.715 1.00 57.35 546 PHE D O 1
ATOM 11501 N N . PHE C 1 522 ? 128.142 85.768 164.085 1.00 59.75 547 PHE D N 1
ATOM 11502 C CA . PHE C 1 522 ? 129.326 85.956 164.917 1.00 59.75 547 PHE D CA 1
ATOM 11503 C C . PHE C 1 522 ? 129.494 87.415 165.312 1.00 59.75 547 PHE D C 1
ATOM 11504 O O . PHE C 1 522 ? 129.792 87.726 166.476 1.00 59.75 547 PHE D O 1
ATOM 11512 N N . VAL C 1 523 ? 129.306 88.328 164.359 1.00 62.50 548 VAL D N 1
ATOM 11513 C CA . VAL C 1 523 ? 129.462 89.747 164.672 1.00 62.50 548 VAL D CA 1
ATOM 11514 C C . VAL C 1 523 ? 128.466 90.174 165.742 1.00 62.50 548 VAL D C 1
ATOM 11515 O O . VAL C 1 523 ? 128.835 90.804 166.744 1.00 62.50 548 VAL D O 1
ATOM 11519 N N . PHE C 1 524 ? 127.188 89.836 165.555 1.00 69.38 549 PHE D N 1
ATOM 11520 C CA . PHE C 1 524 ? 126.192 90.266 166.536 1.00 69.38 549 PHE D CA 1
ATOM 11521 C C . PHE C 1 524 ? 126.437 89.622 167.896 1.00 69.38 549 PHE D C 1
ATOM 11522 O O . PHE C 1 524 ? 126.215 90.249 168.942 1.00 69.38 549 PHE D O 1
ATOM 11530 N N . PHE C 1 525 ? 126.921 88.382 167.900 1.00 71.49 550 PHE D N 1
ATOM 11531 C CA . PHE C 1 525 ? 127.218 87.694 169.149 1.00 71.49 550 PHE D CA 1
ATOM 11532 C C . PHE C 1 525 ? 128.283 88.431 169.945 1.00 71.49 550 PHE D C 1
ATOM 11533 O O . PHE C 1 525 ? 128.101 88.713 171.137 1.00 71.49 550 PHE D O 1
ATOM 11541 N N . VAL C 1 526 ? 129.409 88.752 169.306 1.00 74.16 551 VAL D N 1
ATOM 11542 C CA . VAL C 1 526 ? 130.462 89.426 170.061 1.00 74.16 551 VAL D CA 1
ATOM 11543 C C . VAL C 1 526 ? 130.023 90.822 170.482 1.00 74.16 551 VAL D C 1
ATOM 11544 O O . VAL C 1 526 ? 130.384 91.284 171.573 1.00 74.16 551 VAL D O 1
ATOM 11548 N N . LEU C 1 527 ? 129.217 91.506 169.665 1.00 77.80 552 LEU D N 1
ATOM 11549 C CA . LEU C 1 527 ? 128.735 92.823 170.070 1.00 77.80 552 LEU D CA 1
ATOM 11550 C C . LEU C 1 527 ? 127.925 92.744 171.357 1.00 77.80 552 LEU D C 1
ATOM 11551 O O . LEU C 1 527 ? 128.205 93.459 172.330 1.00 77.80 552 LEU D O 1
ATOM 11556 N N . LEU C 1 528 ? 126.915 91.874 171.391 1.00 82.56 553 LEU D N 1
ATOM 11557 C CA . LEU C 1 528 ? 126.072 91.848 172.580 1.00 82.56 553 LEU D CA 1
ATOM 11558 C C . LEU C 1 528 ? 126.812 91.281 173.786 1.00 82.56 553 LEU D C 1
ATOM 11559 O O . LEU C 1 528 ? 126.513 91.662 174.921 1.00 82.56 553 LEU D O 1
ATOM 11564 N N . ASN C 1 529 ? 127.792 90.399 173.581 1.00 87.78 554 ASN D N 1
ATOM 11565 C CA . ASN C 1 529 ? 128.565 89.942 174.733 1.00 87.78 554 ASN D CA 1
ATOM 11566 C C . ASN C 1 529 ? 129.412 91.060 175.315 1.00 87.78 554 ASN D C 1
ATOM 11567 O O . ASN C 1 529 ? 129.533 91.172 176.538 1.00 87.78 554 ASN D O 1
ATOM 11572 N N . MET C 1 530 ? 130.015 91.893 174.467 1.00 92.38 555 MET D N 1
ATOM 11573 C CA . MET C 1 530 ? 130.741 93.044 174.991 1.00 92.38 555 MET D CA 1
ATOM 11574 C C . MET C 1 530 ? 129.808 93.971 175.760 1.00 92.38 555 MET D C 1
ATOM 11575 O O . MET C 1 530 ? 130.163 94.487 176.832 1.00 92.38 555 MET D O 1
ATOM 11580 N N . PHE C 1 531 ? 128.604 94.184 175.231 1.00 93.83 556 PHE D N 1
ATOM 11581 C CA . PHE C 1 531 ? 127.628 95.018 175.926 1.00 93.83 556 PHE D CA 1
ATOM 11582 C C . PHE C 1 531 ? 127.321 94.471 177.317 1.00 93.83 556 PHE D C 1
ATOM 11583 O O . PHE C 1 531 ? 127.378 95.200 178.316 1.00 93.83 556 PHE D O 1
ATOM 11591 N N . LEU C 1 532 ? 126.994 93.181 177.398 1.00 95.29 557 LEU D N 1
ATOM 11592 C CA . LEU C 1 532 ? 126.672 92.578 178.686 1.00 95.29 557 LEU D CA 1
ATOM 11593 C C . LEU C 1 532 ? 127.861 92.621 179.630 1.00 95.29 557 LEU D C 1
ATOM 11594 O O . LEU C 1 532 ? 127.695 92.775 180.845 1.00 95.29 557 LEU D O 1
ATOM 11599 N N . ALA C 1 533 ? 129.069 92.473 179.091 1.00 100.42 558 ALA D N 1
ATOM 11600 C CA . ALA C 1 533 ? 130.259 92.543 179.925 1.00 100.42 558 ALA D CA 1
ATOM 11601 C C . ALA C 1 533 ? 130.373 93.902 180.597 1.00 100.42 558 ALA D C 1
ATOM 11602 O O . ALA C 1 533 ? 130.575 93.987 181.813 1.00 100.42 558 ALA D O 1
ATOM 11604 N N . ILE C 1 534 ? 130.230 94.982 179.826 1.00 102.02 559 ILE D N 1
ATOM 11605 C CA . ILE C 1 534 ? 130.378 96.292 180.458 1.00 102.02 559 ILE D CA 1
ATOM 11606 C C . ILE C 1 534 ? 129.228 96.560 181.428 1.00 102.02 559 ILE D C 1
ATOM 11607 O O . ILE C 1 534 ? 129.427 97.185 182.482 1.00 102.02 559 ILE D O 1
ATOM 11612 N N . ILE C 1 535 ? 128.020 96.081 181.116 1.00 102.16 560 ILE D N 1
ATOM 11613 C CA . ILE C 1 535 ? 126.891 96.305 182.020 1.00 102.16 560 ILE D CA 1
ATOM 11614 C C . ILE C 1 535 ? 127.135 95.621 183.359 1.00 102.16 560 ILE D C 1
ATOM 11615 O O . ILE C 1 535 ? 126.968 96.226 184.424 1.00 102.16 560 ILE D O 1
ATOM 11620 N N . ASN C 1 536 ? 127.531 94.348 183.327 1.00 108.34 561 ASN D N 1
ATOM 11621 C CA . ASN C 1 536 ? 127.782 93.635 184.574 1.00 108.34 561 ASN D CA 1
ATOM 11622 C C . ASN C 1 536 ? 128.985 94.201 185.311 1.00 108.34 561 ASN D C 1
ATOM 11623 O O . ASN C 1 536 ? 129.014 94.183 186.547 1.00 108.34 561 ASN D O 1
ATOM 11628 N N . ASP C 1 537 ? 129.979 94.706 184.583 1.00 114.14 562 ASP D N 1
ATOM 11629 C CA . ASP C 1 537 ? 131.080 95.402 185.235 1.00 114.14 562 ASP D CA 1
ATOM 11630 C C . ASP C 1 537 ? 130.568 96.572 186.062 1.00 114.14 562 ASP D C 1
ATOM 11631 O O . ASP C 1 537 ? 130.933 96.728 187.235 1.00 114.14 562 ASP D O 1
ATOM 11636 N N . THR C 1 538 ? 129.689 97.382 185.481 1.00 115.27 563 THR D N 1
ATOM 11637 C CA . THR C 1 538 ? 129.131 98.522 186.204 1.00 115.27 563 THR D CA 1
ATOM 11638 C C . THR C 1 538 ? 128.371 98.062 187.445 1.00 115.27 563 THR D C 1
ATOM 11639 O O . THR C 1 538 ? 128.557 98.607 188.535 1.00 115.27 563 THR D O 1
ATOM 11643 N N . TYR C 1 539 ? 127.516 97.057 187.268 1.00 118.34 564 TYR D N 1
ATOM 11644 C CA . TYR C 1 539 ? 126.717 96.503 188.358 1.00 118.34 564 TYR D CA 1
ATOM 11645 C C . TYR C 1 539 ? 127.604 96.126 189.531 1.00 118.34 564 TYR D C 1
ATOM 11646 O O . TYR C 1 539 ? 127.483 96.681 190.624 1.00 118.34 564 TYR D O 1
ATOM 11655 N N . SER C 1 540 ? 128.509 95.181 189.290 1.00 123.84 565 SER D N 1
ATOM 11656 C CA . SER C 1 540 ? 129.437 94.707 190.311 1.00 123.84 565 SER D CA 1
ATOM 11657 C C . SER C 1 540 ? 130.178 95.862 190.970 1.00 123.84 565 SER D C 1
ATOM 11658 O O . SER C 1 540 ? 130.260 95.934 192.194 1.00 123.84 565 SER D O 1
ATOM 11661 N N . GLU C 1 541 ? 130.723 96.757 190.151 1.00 125.69 566 GLU D N 1
ATOM 11662 C CA . GLU C 1 541 ? 131.445 97.918 190.648 1.00 125.69 566 GLU D CA 1
ATOM 11663 C C . GLU C 1 541 ? 130.622 98.698 191.669 1.00 125.69 566 GLU D C 1
ATOM 11664 O O . GLU C 1 541 ? 131.052 98.871 192.808 1.00 125.69 566 GLU D O 1
ATOM 11670 N N . VAL C 1 542 ? 129.428 99.140 191.280 1.00 128.27 567 VAL D N 1
ATOM 11671 C CA . VAL C 1 542 ? 128.601 99.922 192.203 1.00 128.27 567 VAL D CA 1
ATOM 11672 C C . VAL C 1 542 ? 128.126 99.128 193.426 1.00 128.27 567 VAL D C 1
ATOM 11673 O O . VAL C 1 542 ? 127.971 99.686 194.512 1.00 128.27 567 VAL D O 1
ATOM 11677 N N . LYS C 1 543 ? 127.927 97.824 193.256 1.00 129.37 568 LYS D N 1
ATOM 11678 C CA . LYS C 1 543 ? 127.485 96.970 194.350 1.00 129.37 568 LYS D CA 1
ATOM 11679 C C . LYS C 1 543 ? 128.590 96.828 195.391 1.00 129.37 568 LYS D C 1
ATOM 11680 O O . LYS C 1 543 ? 128.322 96.738 196.588 1.00 129.37 568 LYS D O 1
ATOM 11686 N N . GLU C 1 544 ? 129.836 96.812 194.927 1.00 131.70 569 GLU D N 1
ATOM 11687 C CA . GLU C 1 544 ? 130.981 96.695 195.817 1.00 131.70 569 GLU D CA 1
ATOM 11688 C C . GLU C 1 544 ? 131.343 98.065 196.375 1.00 131.70 569 GLU D C 1
ATOM 11689 O O . GLU C 1 544 ? 132.020 98.174 197.396 1.00 131.70 569 GLU D O 1
ATOM 11695 N N . GLU C 1 545 ? 130.882 99.110 195.696 1.00 134.62 570 GLU D N 1
ATOM 11696 C CA . GLU C 1 545 ? 131.158 100.474 196.116 1.00 134.62 570 GLU D CA 1
ATOM 11697 C C . GLU C 1 545 ? 130.056 101.003 197.022 1.00 134.62 570 GLU D C 1
ATOM 11698 O O . GLU C 1 545 ? 130.248 101.994 197.727 1.00 134.62 570 GLU D O 1
ATOM 11704 N N . LEU C 1 546 ? 128.899 100.347 197.004 1.00 136.79 571 LEU D N 1
ATOM 11705 C CA . LEU C 1 546 ? 127.793 100.793 197.840 1.00 136.79 571 LEU D CA 1
ATOM 11706 C C . LEU C 1 546 ? 127.709 99.981 199.126 1.00 136.79 571 LEU D C 1
ATOM 11707 O O . LEU C 1 546 ? 127.714 100.551 200.223 1.00 136.79 571 LEU D O 1
ATOM 11712 N N . ALA C 1 547 ? 127.639 98.653 199.015 1.00 138.23 572 ALA D N 1
ATOM 11713 C CA . ALA C 1 547 ? 127.437 97.792 200.175 1.00 138.23 572 ALA D CA 1
ATOM 11714 C C . ALA C 1 547 ? 128.735 97.153 200.654 1.00 138.23 572 ALA D C 1
ATOM 11715 O O . ALA C 1 547 ? 128.713 96.050 201.209 1.00 138.23 572 ALA D O 1
ATOM 11717 N N . GLY C 1 548 ? 129.866 97.822 200.451 1.00 137.36 573 GLY D N 1
ATOM 11718 C CA . GLY C 1 548 ? 131.143 97.314 200.915 1.00 137.36 573 GLY D CA 1
ATOM 11719 C C . GLY C 1 548 ? 131.436 97.687 202.355 1.00 137.36 573 GLY D C 1
ATOM 11720 O O . GLY C 1 548 ? 131.103 98.784 202.805 1.00 137.36 573 GLY D O 1
ATOM 11721 N N . GLN D 2 65 ? 88.676 125.968 169.866 1.00 108.50 1664 GLN A N 1
ATOM 11722 C CA . GLN D 2 65 ? 87.428 125.447 169.323 1.00 108.50 1664 GLN A CA 1
ATOM 11723 C C . GLN D 2 65 ? 87.696 124.238 168.436 1.00 108.50 1664 GLN A C 1
ATOM 11724 O O . GLN D 2 65 ? 88.630 124.235 167.634 1.00 108.50 1664 GLN A O 1
ATOM 11730 N N . ILE D 2 66 ? 86.870 123.203 168.592 1.00 109.89 1665 ILE A N 1
ATOM 11731 C CA . ILE D 2 66 ? 87.108 121.947 167.889 1.00 109.89 1665 ILE A CA 1
ATOM 11732 C C . ILE D 2 66 ? 86.806 122.104 166.405 1.00 109.89 1665 ILE A C 1
ATOM 11733 O O . ILE D 2 66 ? 87.611 121.723 165.543 1.00 109.89 1665 ILE A O 1
ATOM 11738 N N . LEU D 2 67 ? 85.638 122.670 166.087 1.00 111.00 1666 LEU A N 1
ATOM 11739 C CA . LEU D 2 67 ? 85.220 122.786 164.694 1.00 111.00 1666 LEU A CA 1
ATOM 11740 C C . LEU D 2 67 ? 86.188 123.647 163.900 1.00 111.00 1666 LEU A C 1
ATOM 11741 O O . LEU D 2 67 ? 86.508 123.340 162.748 1.00 111.00 1666 LEU A O 1
ATOM 11746 N N . PHE D 2 68 ? 86.663 124.722 164.520 1.00 109.35 1667 PHE A N 1
ATOM 11747 C CA . PHE D 2 68 ? 87.592 125.631 163.861 1.00 109.35 1667 PHE A CA 1
ATOM 11748 C C . PHE D 2 68 ? 88.893 124.947 163.453 1.00 109.35 1667 PHE A C 1
ATOM 11749 O O . PHE D 2 68 ? 89.376 125.140 162.337 1.00 109.35 1667 PHE A O 1
ATOM 11757 N N . LEU D 2 69 ? 89.460 124.150 164.354 1.00 105.71 1668 LEU A N 1
ATOM 11758 C CA . LEU D 2 69 ? 90.715 123.473 164.052 1.00 105.71 1668 LEU A CA 1
ATOM 11759 C C . LEU D 2 69 ? 90.508 122.336 163.063 1.00 105.71 1668 LEU A C 1
ATOM 11760 O O . LEU D 2 69 ? 91.343 122.124 162.173 1.00 105.71 1668 LEU A O 1
ATOM 11765 N N . THR D 2 70 ? 89.400 121.602 163.180 1.00 107.15 1669 THR A N 1
ATOM 11766 C CA . THR D 2 70 ? 89.185 120.508 162.238 1.00 107.15 1669 THR A CA 1
ATOM 11767 C C . THR D 2 70 ? 88.931 121.048 160.833 1.00 107.15 1669 THR A C 1
ATOM 11768 O O . THR D 2 70 ? 89.422 120.489 159.845 1.00 107.15 1669 THR A O 1
ATOM 11772 N N . LEU D 2 71 ? 88.213 122.171 160.728 1.00 105.19 1670 LEU A N 1
ATOM 11773 C CA . LEU D 2 71 ? 87.995 122.788 159.427 1.00 105.19 1670 LEU A CA 1
ATOM 11774 C C . LEU D 2 71 ? 89.301 123.296 158.840 1.00 105.19 1670 LEU A C 1
ATOM 11775 O O . LEU D 2 71 ? 89.553 123.140 157.641 1.00 105.19 1670 LEU A O 1
ATOM 11780 N N . LEU D 2 72 ? 90.147 123.903 159.671 1.00 101.90 1671 LEU A N 1
ATOM 11781 C CA . LEU D 2 72 ? 91.437 124.370 159.181 1.00 101.90 1671 LEU A CA 1
ATOM 11782 C C . LEU D 2 72 ? 92.274 123.216 158.650 1.00 101.90 1671 LEU A C 1
ATOM 11783 O O . LEU D 2 72 ? 92.868 123.313 157.566 1.00 101.90 1671 LEU A O 1
ATOM 11788 N N . MET D 2 73 ? 92.343 122.115 159.393 1.00 104.29 1672 MET A N 1
ATOM 11789 C CA . MET D 2 73 ? 93.199 121.040 158.915 1.00 104.29 1672 MET A CA 1
ATOM 11790 C C . MET D 2 73 ? 92.610 120.369 157.684 1.00 104.29 1672 MET A C 1
ATOM 11791 O O . MET D 2 73 ? 93.358 119.943 156.802 1.00 104.29 1672 MET A O 1
ATOM 11796 N N . THR D 2 74 ? 91.283 120.283 157.569 1.00 101.94 1673 THR A N 1
ATOM 11797 C CA . THR D 2 74 ? 90.764 119.698 156.340 1.00 101.94 1673 THR A CA 1
ATOM 11798 C C . THR D 2 74 ? 90.853 120.664 155.167 1.00 101.94 1673 THR A C 1
ATOM 11799 O O . THR D 2 74 ? 90.787 120.222 154.018 1.00 101.94 1673 THR A O 1
ATOM 11803 N N . THR D 2 75 ? 91.004 121.962 155.416 1.00 99.37 1674 THR A N 1
ATOM 11804 C CA . THR D 2 75 ? 91.205 122.895 154.317 1.00 99.37 1674 THR A CA 1
ATOM 11805 C C . THR D 2 75 ? 92.658 122.973 153.882 1.00 99.37 1674 THR A C 1
ATOM 11806 O O . THR D 2 75 ? 92.926 123.364 152.743 1.00 99.37 1674 THR A O 1
ATOM 11810 N N . VAL D 2 76 ? 93.598 122.608 154.751 1.00 94.95 1675 VAL A N 1
ATOM 11811 C CA . VAL D 2 76 ? 94.993 122.506 154.341 1.00 94.95 1675 VAL A CA 1
ATOM 11812 C C . VAL D 2 76 ? 95.329 121.135 153.766 1.00 94.95 1675 VAL A C 1
ATOM 11813 O O . VAL D 2 76 ? 96.070 121.067 152.773 1.00 94.95 1675 VAL A O 1
ATOM 11817 N N . TYR D 2 77 ? 94.783 120.049 154.320 1.00 87.34 1676 TYR A N 1
ATOM 11818 C CA . TYR D 2 77 ? 95.019 118.715 153.785 1.00 87.34 1676 TYR A CA 1
ATOM 11819 C C . TYR D 2 77 ? 94.297 118.482 152.466 1.00 87.34 1676 TYR A C 1
ATOM 11820 O O . TYR D 2 77 ? 94.636 117.539 151.747 1.00 87.34 1676 TYR A O 1
ATOM 11829 N N . SER D 2 78 ? 93.315 119.310 152.140 1.00 92.23 1677 SER A N 1
ATOM 11830 C CA . SER D 2 78 ? 92.634 119.252 150.858 1.00 92.23 1677 SER A CA 1
ATOM 11831 C C . SER D 2 78 ? 93.353 120.159 149.867 1.00 92.23 1677 SER A C 1
ATOM 11832 O O . SER D 2 78 ? 94.520 120.513 150.052 1.00 92.23 1677 SER A O 1
ATOM 11835 N N . ALA D 2 79 ? 92.668 120.509 148.779 1.00 87.82 1678 ALA A N 1
ATOM 11836 C CA . ALA D 2 79 ? 93.205 121.364 147.724 1.00 87.82 1678 ALA A CA 1
ATOM 11837 C C . ALA D 2 79 ? 94.413 120.737 147.054 1.00 87.82 1678 ALA A C 1
ATOM 11838 O O . ALA D 2 79 ? 95.320 121.442 146.604 1.00 87.82 1678 ALA A O 1
ATOM 11840 N N . LYS D 2 80 ? 94.443 119.413 147.005 1.00 82.81 1679 LYS A N 1
ATOM 11841 C CA . LYS D 2 80 ? 95.468 118.698 146.275 1.00 82.81 1679 LYS A CA 1
ATOM 11842 C C . LYS D 2 80 ? 95.067 118.554 144.811 1.00 82.81 1679 LYS A C 1
ATOM 11843 O O . LYS D 2 80 ? 93.887 118.590 144.454 1.00 82.81 1679 LYS A O 1
ATOM 11849 N N . ASP D 2 81 ? 96.069 118.386 143.957 1.00 74.16 1680 ASP A N 1
ATOM 11850 C CA . ASP D 2 81 ? 95.853 118.185 142.532 1.00 74.16 1680 ASP A CA 1
ATOM 11851 C C . ASP D 2 81 ? 96.696 117.009 142.071 1.00 74.16 1680 ASP A C 1
ATOM 11852 O O . ASP D 2 81 ? 97.901 116.963 142.338 1.00 74.16 1680 ASP A O 1
ATOM 11857 N N . SER D 2 82 ? 96.064 116.063 141.386 1.00 65.67 1681 SER A N 1
ATOM 11858 C CA . SER D 2 82 ? 96.744 114.877 140.894 1.00 65.67 1681 SER A CA 1
ATOM 11859 C C . SER D 2 82 ? 97.198 115.013 139.451 1.00 65.67 1681 SER A C 1
ATOM 11860 O O . SER D 2 82 ? 97.830 114.095 138.926 1.00 65.67 1681 SER A O 1
ATOM 11863 N N . SER D 2 83 ? 96.897 116.134 138.802 1.00 57.40 1682 SER A N 1
ATOM 11864 C CA . SER D 2 83 ? 97.229 116.347 137.405 1.00 57.40 1682 SER A CA 1
ATOM 11865 C C . SER D 2 83 ? 98.467 117.200 137.212 1.00 57.40 1682 SER A C 1
ATOM 11866 O O . SER D 2 83 ? 99.099 117.116 136.155 1.00 57.40 1682 SER A O 1
ATOM 11869 N N . ARG D 2 84 ? 98.827 118.018 138.197 1.00 54.69 1683 ARG A N 1
ATOM 11870 C CA . ARG D 2 84 ? 100.053 118.790 138.095 1.00 54.69 1683 ARG A CA 1
ATOM 11871 C C . ARG D 2 84 ? 101.283 117.904 138.048 1.00 54.69 1683 ARG A C 1
ATOM 11872 O O . ARG D 2 84 ? 102.326 118.345 137.565 1.00 54.69 1683 ARG A O 1
ATOM 11880 N N . PHE D 2 85 ? 101.190 116.668 138.521 1.00 48.70 1684 PHE A N 1
ATOM 11881 C CA . PHE D 2 85 ? 102.319 115.763 138.387 1.00 48.70 1684 PHE A CA 1
ATOM 11882 C C . PHE D 2 85 ? 102.420 115.222 136.975 1.00 48.70 1684 PHE A C 1
ATOM 11883 O O . PHE D 2 85 ? 103.500 115.221 136.378 1.00 48.70 1684 PHE A O 1
ATOM 11891 N N . PHE D 2 86 ? 101.300 114.765 136.422 1.00 46.53 1685 PHE A N 1
ATOM 11892 C CA . PHE D 2 86 ? 101.339 114.102 135.130 1.00 46.53 1685 PHE A CA 1
ATOM 11893 C C . PHE D 2 86 ? 101.570 115.084 133.998 1.00 46.53 1685 PHE A C 1
ATOM 11894 O O . PHE D 2 86 ? 102.215 114.734 133.007 1.00 46.53 1685 PHE A O 1
ATOM 11902 N N . LEU D 2 87 ? 101.090 116.318 134.128 1.00 44.76 1686 LEU A N 1
ATOM 11903 C CA . LEU D 2 87 ? 101.405 117.324 133.124 1.00 44.76 1686 LEU A CA 1
ATOM 11904 C C . LEU D 2 87 ? 102.900 117.606 133.085 1.00 44.76 1686 LEU A C 1
ATOM 11905 O O . LEU D 2 87 ? 103.528 117.558 132.020 1.00 44.76 1686 LEU A O 1
ATOM 11910 N N . HIS D 2 88 ? 103.482 117.928 134.240 1.00 45.97 1687 HIS A N 1
ATOM 11911 C CA . HIS D 2 88 ? 104.918 118.146 134.322 1.00 45.97 1687 HIS A CA 1
ATOM 11912 C C . HIS D 2 88 ? 105.684 116.966 133.760 1.00 45.97 1687 HIS A C 1
ATOM 11913 O O . HIS D 2 88 ? 106.671 117.145 133.047 1.00 45.97 1687 HIS A O 1
ATOM 11920 N N . ARG D 2 89 ? 105.257 115.748 134.087 1.00 45.14 1688 ARG A N 1
ATOM 11921 C CA . ARG D 2 89 ? 105.997 114.575 133.647 1.00 45.14 1688 ARG A CA 1
ATOM 11922 C C . ARG D 2 89 ? 105.938 114.411 132.139 1.00 45.14 1688 ARG A C 1
ATOM 11923 O O . ARG D 2 89 ? 106.958 114.135 131.506 1.00 45.14 1688 ARG A O 1
ATOM 11931 N N . ALA D 2 90 ? 104.756 114.578 131.545 1.00 41.06 1689 ALA A N 1
ATOM 11932 C CA . ALA D 2 90 ? 104.634 114.481 130.096 1.00 41.06 1689 ALA A CA 1
ATOM 11933 C C . ALA D 2 90 ? 105.524 115.498 129.405 1.00 41.06 1689 ALA A C 1
ATOM 11934 O O . ALA D 2 90 ? 106.303 115.158 128.503 1.00 41.06 1689 ALA A O 1
ATOM 11936 N N . ILE D 2 91 ? 105.439 116.757 129.834 1.00 39.89 1690 ILE A N 1
ATOM 11937 C CA . ILE D 2 91 ? 106.198 117.815 129.174 1.00 39.89 1690 ILE A CA 1
ATOM 11938 C C . ILE D 2 91 ? 107.695 117.592 129.340 1.00 39.89 1690 ILE A C 1
ATOM 11939 O O . ILE D 2 91 ? 108.462 117.678 128.375 1.00 39.89 1690 ILE A O 1
ATOM 11944 N N . TRP D 2 92 ? 108.134 117.302 130.561 1.00 40.16 1691 TRP A N 1
ATOM 11945 C CA . TRP D 2 92 ? 109.546 117.067 130.799 1.00 40.16 1691 TRP A CA 1
ATOM 11946 C C . TRP D 2 92 ? 110.054 115.898 129.980 1.00 40.16 1691 TRP A C 1
ATOM 11947 O O . TRP D 2 92 ? 111.142 115.965 129.405 1.00 40.16 1691 TRP A O 1
ATOM 11958 N N . LYS D 2 93 ? 109.289 114.813 129.913 1.00 41.90 1692 LYS A N 1
ATOM 11959 C CA . LYS D 2 93 ? 109.738 113.656 129.154 1.00 41.90 1692 LYS A CA 1
ATOM 11960 C C . LYS D 2 93 ? 109.885 113.991 127.682 1.00 41.90 1692 LYS A C 1
ATOM 11961 O O . LYS D 2 93 ? 110.817 113.521 127.026 1.00 41.90 1692 LYS A O 1
ATOM 11967 N N . ARG D 2 94 ? 108.993 114.817 127.145 1.00 41.56 1693 ARG A N 1
ATOM 11968 C CA . ARG D 2 94 ? 109.072 115.061 125.710 1.00 41.56 1693 ARG A CA 1
ATOM 11969 C C . ARG D 2 94 ? 110.161 116.061 125.348 1.00 41.56 1693 ARG A C 1
ATOM 11970 O O . ARG D 2 94 ? 110.873 115.860 124.364 1.00 41.56 1693 ARG A O 1
ATOM 11978 N N . PHE D 2 95 ? 110.331 117.129 126.118 1.00 38.92 1694 PHE A N 1
ATOM 11979 C CA . PHE D 2 95 ? 111.255 118.173 125.685 1.00 38.92 1694 PHE A CA 1
ATOM 11980 C C . PHE D 2 95 ? 112.689 117.939 126.118 1.00 38.92 1694 PHE A C 1
ATOM 11981 O O . PHE D 2 95 ? 113.598 118.507 125.511 1.00 38.92 1694 PHE A O 1
ATOM 11989 N N . SER D 2 96 ? 112.916 117.129 127.142 1.00 41.45 1695 SER A N 1
ATOM 11990 C CA . SER D 2 96 ? 114.252 116.847 127.641 1.00 41.45 1695 SER A CA 1
ATOM 11991 C C . SER D 2 96 ? 114.931 115.703 126.905 1.00 41.45 1695 SER A C 1
ATOM 11992 O O . SER D 2 96 ? 115.970 115.222 127.359 1.00 41.45 1695 SER A O 1
ATOM 11995 N N . HIS D 2 97 ? 114.369 115.262 125.787 1.00 43.38 1696 HIS A N 1
ATOM 11996 C CA . HIS D 2 97 ? 114.939 114.169 125.014 1.00 43.38 1696 HIS A CA 1
ATOM 11997 C C . HIS D 2 97 ? 116.208 114.637 124.322 1.00 43.38 1696 HIS A C 1
ATOM 11998 O O . HIS D 2 97 ? 116.169 115.564 123.511 1.00 43.38 1696 HIS A O 1
ATOM 12005 N N . ARG D 2 98 ? 117.330 113.998 124.640 1.00 45.82 1697 ARG A N 1
ATOM 12006 C CA . ARG D 2 98 ? 118.625 114.293 124.032 1.00 45.82 1697 ARG A CA 1
ATOM 12007 C C . ARG D 2 98 ? 119.081 115.712 124.309 1.00 45.82 1697 ARG A C 1
ATOM 12008 O O . ARG D 2 98 ? 119.941 116.235 123.605 1.00 45.82 1697 ARG A O 1
ATOM 12016 N N . PHE D 2 99 ? 118.507 116.354 125.320 1.00 41.78 1698 PHE A N 1
ATOM 12017 C CA . PHE D 2 99 ? 118.894 117.716 125.656 1.00 41.78 1698 PHE A CA 1
ATOM 12018 C C . PHE D 2 99 ? 120.254 117.752 126.324 1.00 41.78 1698 PHE A C 1
ATOM 12019 O O . PHE D 2 99 ? 121.026 118.682 126.092 1.00 41.78 1698 PHE A O 1
ATOM 12027 N N . SER D 2 100 ? 120.570 116.747 127.129 1.00 47.28 1699 SER A N 1
ATOM 12028 C CA . SER D 2 100 ? 121.819 116.704 127.874 1.00 47.28 1699 SER A CA 1
ATOM 12029 C C . SER D 2 100 ? 123.018 116.310 127.026 1.00 47.28 1699 SER A C 1
ATOM 12030 O O . SER D 2 100 ? 124.139 116.310 127.537 1.00 47.28 1699 SER A O 1
ATOM 12033 N N . GLU D 2 101 ? 122.819 115.968 125.763 1.00 50.28 1700 GLU A N 1
ATOM 12034 C CA . GLU D 2 101 ? 123.918 115.656 124.864 1.00 50.28 1700 GLU A CA 1
ATOM 12035 C C . GLU D 2 101 ? 124.469 116.886 124.166 1.00 50.28 1700 GLU A C 1
ATOM 12036 O O . GLU D 2 101 ? 125.319 116.750 123.284 1.00 50.28 1700 GLU A O 1
ATOM 12042 N N . ILE D 2 102 ? 123.996 118.072 124.521 1.00 48.53 1701 ILE A N 1
ATOM 12043 C CA . ILE D 2 102 ? 124.519 119.317 123.975 1.00 48.53 1701 ILE A CA 1
ATOM 12044 C C . ILE D 2 102 ? 125.678 119.765 124.846 1.00 48.53 1701 ILE A C 1
ATOM 12045 O O . ILE D 2 102 ? 125.481 120.161 125.998 1.00 48.53 1701 ILE A O 1
ATOM 12050 N N . LYS D 2 103 ? 126.886 119.713 124.301 1.00 52.29 1702 LYS A N 1
ATOM 12051 C CA . LYS D 2 103 ? 128.057 120.240 124.980 1.00 52.29 1702 LYS A CA 1
ATOM 12052 C C . LYS D 2 103 ? 128.414 121.640 124.510 1.00 52.29 1702 LYS A C 1
ATOM 12053 O O . LYS D 2 103 ? 128.528 122.552 125.329 1.00 52.29 1702 LYS A O 1
ATOM 12059 N N . THR D 2 104 ? 128.576 121.843 123.209 1.00 52.88 1703 THR A N 1
ATOM 12060 C CA . THR D 2 104 ? 128.916 123.147 122.664 1.00 52.88 1703 THR A CA 1
ATOM 12061 C C . THR D 2 104 ? 127.725 123.767 121.943 1.00 52.88 1703 THR A C 1
ATOM 12062 O O . THR D 2 104 ? 126.731 123.104 121.648 1.00 52.88 1703 THR A O 1
ATOM 12066 N N . VAL D 2 105 ? 127.851 125.059 121.650 1.00 51.81 1704 VAL A N 1
ATOM 12067 C CA . VAL D 2 105 ? 126.796 125.834 121.006 1.00 51.81 1704 VAL A CA 1
ATOM 12068 C C . VAL D 2 105 ? 126.744 125.509 119.520 1.00 51.81 1704 VAL A C 1
ATOM 12069 O O . VAL D 2 105 ? 125.940 126.071 118.772 1.00 51.81 1704 VAL A O 1
ATOM 12073 N N . GLU D 2 106 ? 127.617 124.611 119.079 1.00 57.06 1705 GLU A N 1
ATOM 12074 C CA . GLU D 2 106 ? 127.556 124.092 117.722 1.00 57.06 1705 GLU A CA 1
ATOM 12075 C C . GLU D 2 106 ? 126.523 122.989 117.578 1.00 57.06 1705 GLU A C 1
ATOM 12076 O O . GLU D 2 106 ? 126.092 122.702 116.460 1.00 57.06 1705 GLU A O 1
ATOM 12082 N N . ASP D 2 107 ? 126.131 122.365 118.684 1.00 53.28 1706 ASP A N 1
ATOM 12083 C CA . ASP D 2 107 ? 125.179 121.268 118.680 1.00 53.28 1706 ASP A CA 1
ATOM 12084 C C . ASP D 2 107 ? 123.748 121.726 118.872 1.00 53.28 1706 ASP A C 1
ATOM 12085 O O . ASP D 2 107 ? 122.828 120.956 118.594 1.00 53.28 1706 ASP A O 1
ATOM 12090 N N . PHE D 2 108 ? 123.540 122.956 119.341 1.00 45.50 1707 PHE A N 1
ATOM 12091 C CA . PHE D 2 108 ? 122.194 123.420 119.634 1.00 45.50 1707 PHE A CA 1
ATOM 12092 C C . PHE D 2 108 ? 121.301 123.383 118.406 1.00 45.50 1707 PHE A C 1
ATOM 12093 O O . PHE D 2 108 ? 120.083 123.279 118.538 1.00 45.50 1707 PHE A O 1
ATOM 12101 N N . TYR D 2 109 ? 121.867 123.450 117.218 1.00 47.32 1708 TYR A N 1
ATOM 12102 C CA . TYR D 2 109 ? 121.024 123.567 116.039 1.00 47.32 1708 TYR A CA 1
ATOM 12103 C C . TYR D 2 109 ? 120.480 122.221 115.573 1.00 47.32 1708 TYR A C 1
ATOM 12104 O O . TYR D 2 109 ? 119.297 122.136 115.222 1.00 47.32 1708 TYR A O 1
ATOM 12113 N N . PRO D 2 110 ? 121.269 121.147 115.550 1.00 46.52 1709 PRO A N 1
ATOM 12114 C CA . PRO D 2 110 ? 120.646 119.837 115.332 1.00 46.52 1709 PRO A CA 1
ATOM 12115 C C . PRO D 2 110 ? 119.624 119.472 116.393 1.00 46.52 1709 PRO A C 1
ATOM 12116 O O . PRO D 2 110 ? 118.576 118.916 116.047 1.00 46.52 1709 PRO A O 1
ATOM 12120 N N . TRP D 2 111 ? 119.874 119.785 117.667 1.00 41.25 1710 TRP A N 1
ATOM 12121 C CA . TRP D 2 111 ? 118.872 119.488 118.687 1.00 41.25 1710 TRP A CA 1
ATOM 12122 C C . TRP D 2 111 ? 117.613 120.313 118.483 1.00 41.25 1710 TRP A C 1
ATOM 12123 O O . TRP D 2 111 ? 116.505 119.776 118.521 1.00 41.25 1710 TRP A O 1
ATOM 12134 N N . ALA D 2 112 ? 117.758 121.619 118.285 1.00 42.65 1711 ALA A N 1
ATOM 12135 C CA . ALA D 2 112 ? 116.598 122.459 118.029 1.00 42.65 1711 ALA A CA 1
ATOM 12136 C C . ALA D 2 112 ? 115.783 121.928 116.865 1.00 42.65 1711 ALA A C 1
ATOM 12137 O O . ALA D 2 112 ? 114.570 121.749 116.982 1.00 42.65 1711 ALA A O 1
ATOM 12139 N N . ASN D 2 113 ? 116.430 121.644 115.742 1.00 48.17 1712 ASN A N 1
ATOM 12140 C CA . ASN D 2 113 ? 115.712 121.168 114.573 1.00 48.17 1712 ASN A CA 1
ATOM 12141 C C . ASN D 2 113 ? 115.128 119.773 114.751 1.00 48.17 1712 ASN A C 1
ATOM 12142 O O . ASN D 2 113 ? 114.136 119.449 114.100 1.00 48.17 1712 ASN A O 1
ATOM 12147 N N . GLY D 2 114 ? 115.695 118.947 115.616 1.00 42.88 1713 GLY A N 1
ATOM 12148 C CA . GLY D 2 114 ? 115.233 117.582 115.710 1.00 42.88 1713 GLY A CA 1
ATOM 12149 C C . GLY D 2 114 ? 114.221 117.300 116.795 1.00 42.88 1713 GLY A C 1
ATOM 12150 O O . GLY D 2 114 ? 113.257 116.573 116.555 1.00 42.88 1713 GLY A O 1
ATOM 12151 N N . THR D 2 115 ? 114.426 117.832 117.998 1.00 42.06 1714 THR A N 1
ATOM 12152 C CA . THR D 2 115 ? 113.535 117.530 119.111 1.00 42.06 1714 THR A CA 1
ATOM 12153 C C . THR D 2 115 ? 113.048 118.780 119.824 1.00 42.06 1714 THR A C 1
ATOM 12154 O O . THR D 2 115 ? 112.741 118.729 121.012 1.00 42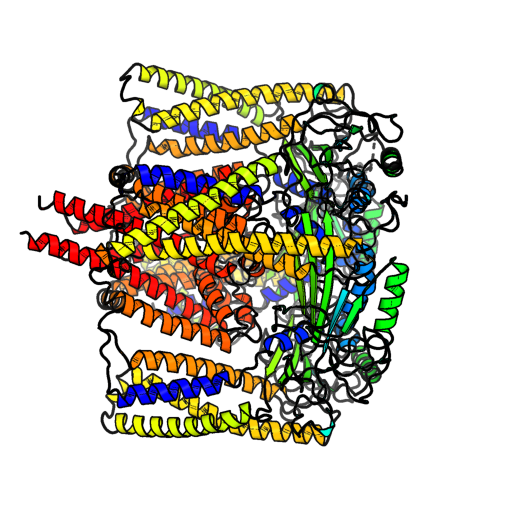.06 1714 THR A O 1
ATOM 12158 N N . LEU D 2 116 ? 112.978 119.904 119.133 1.00 40.42 1715 LEU A N 1
ATOM 12159 C CA . LEU D 2 116 ? 112.317 121.080 119.680 1.00 40.42 1715 LEU A CA 1
ATOM 12160 C C . LEU D 2 116 ? 111.206 121.592 118.791 1.00 40.42 1715 LEU A C 1
ATOM 12161 O O . LEU D 2 116 ? 110.186 122.053 119.295 1.00 40.42 1715 LEU A O 1
ATOM 12166 N N . LEU D 2 117 ? 111.378 121.521 117.488 1.00 41.53 1716 LEU A N 1
ATOM 12167 C CA . LEU D 2 117 ? 110.362 121.961 116.549 1.00 41.53 1716 LEU A CA 1
ATOM 12168 C C . LEU D 2 117 ? 109.276 120.908 116.344 1.00 41.53 1716 LEU A C 1
ATOM 12169 O O . LEU D 2 117 ? 108.099 121.267 116.259 1.00 41.53 1716 LEU A O 1
ATOM 12174 N N . PRO D 2 118 ? 109.596 119.615 116.256 1.00 43.68 1717 PRO A N 1
ATOM 12175 C CA . PRO D 2 118 ? 108.523 118.615 116.178 1.00 43.68 1717 PRO A CA 1
ATOM 12176 C C . PRO D 2 118 ? 107.628 118.567 117.396 1.00 43.68 1717 PRO A C 1
ATOM 12177 O O . PRO D 2 118 ? 106.523 118.028 117.305 1.00 43.68 1717 PRO A O 1
ATOM 12181 N N . ASN D 2 119 ? 108.067 119.087 118.534 1.00 42.03 1718 ASN A N 1
ATOM 12182 C CA . ASN D 2 119 ? 107.249 119.089 119.732 1.00 42.03 1718 ASN A CA 1
ATOM 12183 C C . ASN D 2 119 ? 106.525 120.399 119.953 1.00 42.03 1718 ASN A C 1
ATOM 12184 O O . ASN D 2 119 ? 105.438 120.399 120.527 1.00 42.03 1718 ASN A O 1
ATOM 12189 N N . LEU D 2 120 ? 107.110 121.516 119.535 1.00 41.77 1719 LEU A N 1
ATOM 12190 C CA . LEU D 2 120 ? 106.433 122.795 119.688 1.00 41.77 1719 LEU A CA 1
ATOM 12191 C C . LEU D 2 120 ? 105.232 122.899 118.766 1.00 41.77 1719 LEU A C 1
ATOM 12192 O O . LEU D 2 120 ? 104.259 123.583 119.094 1.00 41.77 1719 LEU A O 1
ATOM 12197 N N . TYR D 2 121 ? 105.279 122.238 117.617 1.00 44.80 1720 TYR A N 1
ATOM 12198 C CA . TYR D 2 121 ? 104.205 122.279 116.628 1.00 44.80 1720 TYR A CA 1
ATOM 12199 C C . TYR D 2 121 ? 103.868 120.838 116.280 1.00 44.80 1720 TYR A C 1
ATOM 12200 O O . TYR D 2 121 ? 104.371 120.291 115.302 1.00 44.80 1720 TYR A O 1
ATOM 12209 N N . GLY D 2 122 ? 103.010 120.232 117.090 1.00 51.43 1721 GLY A N 1
ATOM 12210 C CA . GLY D 2 122 ? 102.714 118.820 116.987 1.00 51.43 1721 GLY A CA 1
ATOM 12211 C C . GLY D 2 122 ? 101.446 118.416 116.266 1.00 51.43 1721 GLY A C 1
ATOM 12212 O O . GLY D 2 122 ? 100.483 118.003 116.916 1.00 51.43 1721 GLY A O 1
ATOM 12213 N N . ASP D 2 123 ? 101.400 118.581 114.946 1.00 54.88 1722 ASP A N 1
ATOM 12214 C CA . ASP D 2 123 ? 100.449 117.892 114.071 1.00 54.88 1722 ASP A CA 1
ATOM 12215 C C . ASP D 2 123 ? 98.980 118.150 114.398 1.00 54.88 1722 ASP A C 1
ATOM 12216 O O . ASP D 2 123 ? 98.093 117.576 113.760 1.00 54.88 1722 ASP A O 1
ATOM 12221 N N . TYR D 2 124 ? 98.712 118.997 115.385 1.00 53.88 1723 TYR A N 1
ATOM 12222 C CA . TYR D 2 124 ? 97.411 119.615 115.592 1.00 53.88 1723 TYR A CA 1
ATOM 12223 C C . TYR D 2 124 ? 97.661 121.109 115.659 1.00 53.88 1723 TYR A C 1
ATOM 12224 O O . TYR D 2 124 ? 98.499 121.555 116.444 1.00 53.88 1723 TYR A O 1
ATOM 12233 N N . ARG D 2 125 ? 96.958 121.881 114.844 1.00 56.09 1724 ARG A N 1
ATOM 12234 C CA . ARG D 2 125 ? 97.299 123.293 114.699 1.00 56.09 1724 ARG A CA 1
ATOM 12235 C C . ARG D 2 125 ? 97.044 124.024 116.007 1.00 56.09 1724 ARG A C 1
ATOM 12236 O O . ARG D 2 125 ? 95.898 124.278 116.378 1.00 56.09 1724 ARG A O 1
ATOM 12244 N N . GLY D 2 126 ? 98.117 124.373 116.708 1.00 46.22 1725 GLY A N 1
ATOM 12245 C CA . GLY D 2 126 ? 98.044 125.170 117.916 1.00 46.22 1725 GLY A CA 1
ATOM 12246 C C . GLY D 2 126 ? 98.550 124.483 119.163 1.00 46.22 1725 GLY A C 1
ATOM 12247 O O . GLY D 2 126 ? 98.864 125.164 120.142 1.00 46.22 1725 GLY A O 1
ATOM 12248 N N . PHE D 2 127 ? 98.656 123.165 119.163 1.00 44.12 1726 PHE A N 1
ATOM 12249 C CA . PHE D 2 127 ? 98.934 122.402 120.365 1.00 44.12 1726 PHE A CA 1
ATOM 12250 C C . PHE D 2 127 ? 100.315 121.773 120.277 1.00 44.12 1726 PHE A C 1
ATOM 12251 O O . PHE D 2 127 ? 100.882 121.624 119.195 1.00 44.12 1726 PHE A O 1
ATOM 12259 N N . ILE D 2 128 ? 100.857 121.404 121.429 1.00 43.88 1727 ILE A N 1
ATOM 12260 C CA . ILE D 2 128 ? 102.206 120.864 121.508 1.00 43.88 1727 ILE A CA 1
ATOM 12261 C C . ILE D 2 128 ? 102.116 119.352 121.665 1.00 43.88 1727 ILE A C 1
ATOM 12262 O O . ILE D 2 128 ? 101.603 118.839 122.661 1.00 43.88 1727 ILE A O 1
ATOM 12267 N N . THR D 2 129 ? 102.537 118.660 120.613 1.00 49.24 1728 THR A N 1
ATOM 12268 C CA . THR D 2 129 ? 102.996 117.275 120.546 1.00 49.24 1728 THR A CA 1
ATOM 12269 C C . THR D 2 129 ? 101.942 116.177 120.617 1.00 49.24 1728 THR A C 1
ATOM 12270 O O . THR D 2 129 ? 102.227 115.048 120.207 1.00 49.24 1728 THR A O 1
ATOM 12274 N N . ASP D 2 130 ? 100.732 116.452 121.097 1.00 50.71 1729 ASP A N 1
ATOM 12275 C CA . ASP D 2 130 ? 99.670 115.471 120.896 1.00 50.71 1729 ASP A CA 1
ATOM 12276 C C . ASP D 2 130 ? 98.283 116.093 120.881 1.00 50.71 1729 ASP A C 1
ATOM 12277 O O . ASP D 2 130 ? 97.303 115.365 121.063 1.00 50.71 1729 ASP A O 1
ATOM 12282 N N . GLY D 2 131 ? 98.160 117.396 120.676 1.00 48.42 1730 GLY A N 1
ATOM 12283 C CA . GLY D 2 131 ? 96.955 118.024 121.154 1.00 48.42 1730 GLY A CA 1
ATOM 12284 C C . GLY D 2 131 ? 97.089 118.204 122.652 1.00 48.42 1730 GLY A C 1
ATOM 12285 O O . GLY D 2 131 ? 98.184 118.133 123.213 1.00 48.42 1730 GLY A O 1
ATOM 12286 N N . ASN D 2 132 ? 95.964 118.463 123.307 1.00 47.60 1731 ASN A N 1
ATOM 12287 C CA . ASN D 2 132 ? 95.827 118.488 124.759 1.00 47.60 1731 ASN A CA 1
ATOM 12288 C C . ASN D 2 132 ? 96.463 119.698 125.425 1.00 47.60 1731 ASN A C 1
ATOM 12289 O O . ASN D 2 132 ? 96.190 119.935 126.597 1.00 47.60 1731 ASN A O 1
ATOM 12294 N N . SER D 2 133 ? 97.276 120.489 124.729 1.00 43.40 1732 SER A N 1
ATOM 12295 C CA . SER D 2 133 ? 98.008 121.566 125.392 1.00 43.40 1732 SER A CA 1
ATOM 12296 C C . SER D 2 133 ? 98.201 122.709 124.404 1.00 43.40 1732 SER A C 1
ATOM 12297 O O . SER D 2 133 ? 99.065 122.640 123.535 1.00 43.40 1732 SER A O 1
ATOM 12300 N N . PHE D 2 134 ? 97.416 123.761 124.572 1.00 43.53 1733 PHE A N 1
ATOM 12301 C CA . PHE D 2 134 ? 97.470 124.898 123.673 1.00 43.53 1733 PHE A CA 1
ATOM 12302 C C . PHE D 2 134 ? 98.734 125.716 123.906 1.00 43.53 1733 PHE A C 1
ATOM 12303 O O . PHE D 2 134 ? 99.210 125.840 125.033 1.00 43.53 1733 PHE A O 1
ATOM 12311 N N . LEU D 2 135 ? 99.287 126.267 122.831 1.00 43.13 1734 LEU A N 1
ATOM 12312 C CA . LEU D 2 135 ? 100.456 127.133 122.912 1.00 43.13 1734 LEU A CA 1
ATOM 12313 C C . LEU D 2 135 ? 100.004 128.590 122.908 1.00 43.13 1734 LEU A C 1
ATOM 12314 O O . LEU D 2 135 ? 99.305 129.023 121.990 1.00 43.13 1734 LEU A O 1
ATOM 12319 N N . LEU D 2 136 ? 100.419 129.348 123.916 1.00 48.87 1735 LEU A N 1
ATOM 12320 C CA . LEU D 2 136 ? 99.971 130.725 124.097 1.00 48.87 1735 LEU A CA 1
ATOM 12321 C C . LEU D 2 136 ? 101.011 131.702 123.567 1.00 48.87 1735 LEU A C 1
ATOM 12322 O O . LEU D 2 136 ? 101.913 132.111 124.299 1.00 48.87 1735 LEU A O 1
ATOM 12327 N N . GLY D 2 137 ? 100.867 132.105 122.309 1.00 52.58 1736 GLY A N 1
ATOM 12328 C CA . GLY D 2 137 ? 101.673 133.192 121.786 1.00 52.58 1736 GLY A CA 1
ATOM 12329 C C . GLY D 2 137 ? 102.966 132.719 121.142 1.00 52.58 1736 GLY A C 1
ATOM 12330 O O . GLY D 2 137 ? 103.105 131.568 120.740 1.00 52.58 1736 GLY A O 1
ATOM 12331 N N . ASN D 2 138 ? 103.921 133.635 121.049 1.00 51.32 1737 ASN A N 1
ATOM 12332 C CA . ASN D 2 138 ? 105.203 133.358 120.429 1.00 51.32 1737 ASN A CA 1
ATOM 12333 C C . ASN D 2 138 ? 106.096 132.589 121.385 1.00 51.32 1737 ASN A C 1
ATOM 12334 O O . ASN D 2 138 ? 105.813 132.463 122.574 1.00 51.32 1737 ASN A O 1
ATOM 12339 N N . VAL D 2 139 ? 107.191 132.069 120.843 1.00 44.00 1738 VAL A N 1
ATOM 12340 C CA . VAL D 2 139 ? 108.218 131.371 121.606 1.00 44.00 1738 VAL A CA 1
ATOM 12341 C C . VAL D 2 139 ? 109.454 132.246 121.611 1.00 44.00 1738 VAL A C 1
ATOM 12342 O O . VAL D 2 139 ? 109.878 132.720 120.555 1.00 44.00 1738 VAL A O 1
ATOM 12346 N N . LEU D 2 140 ? 110.043 132.451 122.778 1.00 41.34 1739 LEU A N 1
ATOM 12347 C CA . LEU D 2 140 ? 111.171 133.359 122.889 1.00 41.34 1739 LEU A CA 1
ATOM 12348 C C . LEU D 2 140 ? 112.470 132.584 123.030 1.00 41.34 1739 LEU A C 1
ATOM 12349 O O . LEU D 2 140 ? 112.515 131.547 123.691 1.00 41.34 1739 LEU A O 1
ATOM 12354 N N . ILE D 2 141 ? 113.526 133.090 122.406 1.00 39.73 1740 ILE A N 1
ATOM 12355 C CA . ILE D 2 141 ? 114.883 132.607 122.610 1.00 39.73 1740 ILE A CA 1
ATOM 12356 C C . ILE D 2 141 ? 115.730 133.802 123.013 1.00 39.73 1740 ILE A C 1
ATOM 12357 O O . ILE D 2 141 ? 115.810 134.788 122.274 1.00 39.73 1740 ILE A O 1
ATOM 12362 N N . ARG D 2 142 ? 116.352 133.719 124.177 1.00 41.42 1741 ARG A N 1
ATOM 12363 C CA . ARG D 2 142 ? 117.063 134.838 124.767 1.00 41.42 1741 ARG A CA 1
ATOM 12364 C C . ARG D 2 142 ? 118.490 134.433 125.090 1.00 41.42 1741 ARG A C 1
ATOM 12365 O O . ARG D 2 142 ? 118.772 133.262 125.340 1.00 41.42 1741 ARG A O 1
ATOM 12373 N N . GLN D 2 143 ? 119.399 135.398 125.100 1.00 43.96 1742 GLN A N 1
ATOM 12374 C CA . GLN D 2 143 ? 120.793 135.097 125.391 1.00 43.96 1742 GLN A CA 1
ATOM 12375 C C . GLN D 2 143 ? 121.537 136.259 126.019 1.00 43.96 1742 GLN A C 1
ATOM 12376 O O . GLN D 2 143 ? 121.413 137.395 125.580 1.00 43.96 1742 GLN A O 1
ATOM 12382 N N . THR D 2 144 ? 122.318 135.961 127.049 1.00 45.25 1743 THR A N 1
ATOM 12383 C CA . THR D 2 144 ? 123.130 136.967 127.732 1.00 45.25 1743 THR A CA 1
ATOM 12384 C C . THR D 2 144 ? 124.593 136.660 127.446 1.00 45.25 1743 THR A C 1
ATOM 12385 O O . THR D 2 144 ? 124.989 135.494 127.424 1.00 45.25 1743 THR A O 1
ATOM 12389 N N . ARG D 2 145 ? 125.393 137.694 127.217 1.00 52.01 1744 ARG A N 1
ATOM 12390 C CA . ARG D 2 145 ? 126.750 137.504 126.734 1.00 52.01 1744 ARG A CA 1
ATOM 12391 C C . ARG D 2 145 ? 127.777 138.106 127.686 1.00 52.01 1744 ARG A C 1
ATOM 12392 O O . ARG D 2 145 ? 127.443 138.801 128.645 1.00 52.01 1744 ARG A O 1
ATOM 12400 N N . ILE D 2 146 ? 129.051 137.833 127.419 1.00 60.87 1745 ILE A N 1
ATOM 12401 C CA . ILE D 2 146 ? 130.176 138.530 128.036 1.00 60.87 1745 ILE A CA 1
ATOM 12402 C C . ILE D 2 146 ? 130.831 139.351 126.934 1.00 60.87 1745 ILE A C 1
ATOM 12403 O O . ILE D 2 146 ? 130.856 138.907 125.780 1.00 60.87 1745 ILE A O 1
ATOM 12408 N N . PRO D 2 147 ? 131.377 140.527 127.225 1.00 70.64 1746 PRO A N 1
ATOM 12409 C CA . PRO D 2 147 ? 131.882 141.386 126.150 1.00 70.64 1746 PRO A CA 1
ATOM 12410 C C . PRO D 2 147 ? 133.008 140.744 125.373 1.00 70.64 1746 PRO A C 1
ATOM 12411 O O . PRO D 2 147 ? 133.888 140.109 125.960 1.00 70.64 1746 PRO A O 1
ATOM 12415 N N . ASN D 2 148 ? 132.983 140.884 124.051 1.00 83.08 1747 ASN A N 1
ATOM 12416 C CA . ASN D 2 148 ? 134.054 140.297 123.267 1.00 83.08 1747 ASN A CA 1
ATOM 12417 C C . ASN D 2 148 ? 135.293 141.132 123.507 1.00 83.08 1747 ASN A C 1
ATOM 12418 O O . ASN D 2 148 ? 135.526 142.135 122.827 1.00 83.08 1747 ASN A O 1
ATOM 12423 N N . ASP D 2 149 ? 136.085 140.723 124.485 1.00 97.03 1748 ASP A N 1
ATOM 12424 C CA . ASP D 2 149 ? 137.333 141.394 124.805 1.00 97.03 1748 ASP A CA 1
ATOM 12425 C C . ASP D 2 149 ? 138.421 140.484 124.274 1.00 97.03 1748 ASP A C 1
ATOM 12426 O O . ASP D 2 149 ? 138.679 139.421 124.847 1.00 97.03 1748 ASP A O 1
ATOM 12431 N N . ILE D 2 150 ? 139.035 140.900 123.167 1.00 110.97 1749 ILE A N 1
ATOM 12432 C CA . ILE D 2 150 ? 139.841 139.993 122.368 1.00 110.97 1749 ILE A CA 1
ATOM 12433 C C . ILE D 2 150 ? 141.018 139.500 123.194 1.00 110.97 1749 ILE A C 1
ATOM 12434 O O . ILE D 2 150 ? 141.850 140.279 123.671 1.00 110.97 1749 ILE A O 1
ATOM 12439 N N . PHE D 2 151 ? 141.051 138.190 123.422 1.00 118.91 1750 PHE A N 1
ATOM 12440 C CA . PHE D 2 151 ? 142.004 137.610 124.354 1.00 118.91 1750 PHE A CA 1
ATOM 12441 C C . PHE D 2 151 ? 143.190 137.003 123.615 1.00 118.91 1750 PHE A C 1
ATOM 12442 O O . PHE D 2 151 ? 144.334 137.432 123.807 1.00 118.91 1750 PHE A O 1
ATOM 12450 N N . PHE D 2 152 ? 142.906 136.018 122.751 1.00 125.04 1751 PHE A N 1
ATOM 12451 C CA . PHE D 2 152 ? 143.825 135.198 121.966 1.00 125.04 1751 PHE A CA 1
ATOM 12452 C C . PHE D 2 152 ? 145.140 134.986 122.715 1.00 125.04 1751 PHE A C 1
ATOM 12453 O O . PHE D 2 152 ? 146.166 135.575 122.347 1.00 125.04 1751 PHE A O 1
ATOM 12461 N N . PRO D 2 153 ? 145.142 134.159 123.788 1.00 125.78 1752 PRO A N 1
ATOM 12462 C CA . PRO D 2 153 ? 146.315 134.091 124.673 1.00 125.78 1752 PRO A CA 1
ATOM 12463 C C . PRO D 2 153 ? 147.617 133.835 123.937 1.00 125.78 1752 PRO A C 1
ATOM 12464 O O . PRO D 2 153 ? 148.496 134.703 123.933 1.00 125.78 1752 PRO A O 1
ATOM 12468 N N . GLY D 2 154 ? 147.745 132.687 123.276 1.00 128.83 1753 GLY A N 1
ATOM 12469 C CA . GLY D 2 154 ? 148.940 132.438 122.494 1.00 128.83 1753 GLY A CA 1
ATOM 12470 C C . GLY D 2 154 ? 150.217 132.520 123.305 1.00 128.83 1753 GLY A C 1
ATOM 12471 O O . GLY D 2 154 ? 150.557 131.601 124.054 1.00 128.83 1753 GLY A O 1
ATOM 12472 N N . SER D 2 155 ? 150.932 133.635 123.150 1.00 126.36 1754 SER A N 1
ATOM 12473 C CA . SER D 2 155 ? 152.219 133.868 123.796 1.00 126.36 1754 SER A CA 1
ATOM 12474 C C . SER D 2 155 ? 152.060 134.479 125.188 1.00 126.36 1754 SER A C 1
ATOM 12475 O O . SER D 2 155 ? 152.938 135.216 125.646 1.00 126.36 1754 SER A O 1
ATOM 12478 N N . LEU D 2 156 ? 150.946 134.192 125.866 1.00 119.94 1755 LEU A N 1
ATOM 12479 C CA . LEU D 2 156 ? 150.552 134.934 127.059 1.00 119.94 1755 LEU A CA 1
ATOM 12480 C C . LEU D 2 156 ? 150.730 134.117 128.336 1.00 119.94 1755 LEU A C 1
ATOM 12481 O O . LEU D 2 156 ? 149.988 134.308 129.303 1.00 119.94 1755 LEU A O 1
ATOM 12486 N N . HIS D 2 157 ? 151.725 133.228 128.383 1.00 114.74 1756 HIS A N 1
ATOM 12487 C CA . HIS D 2 157 ? 151.813 132.308 129.515 1.00 114.74 1756 HIS A CA 1
ATOM 12488 C C . HIS D 2 157 ? 152.564 132.922 130.687 1.00 114.74 1756 HIS A C 1
ATOM 12489 O O . HIS D 2 157 ? 152.194 132.710 131.846 1.00 114.74 1756 HIS A O 1
ATOM 12496 N N . LYS D 2 158 ? 153.634 133.659 130.417 1.00 114.14 1757 LYS A N 1
ATOM 12497 C CA . LYS D 2 158 ? 154.251 134.434 131.480 1.00 114.14 1757 LYS A CA 1
ATOM 12498 C C . LYS D 2 158 ? 153.302 135.542 131.912 1.00 114.14 1757 LYS A C 1
ATOM 12499 O O . LYS D 2 158 ? 152.733 136.256 131.080 1.00 114.14 1757 LYS A O 1
ATOM 12505 N N . GLN D 2 159 ? 153.126 135.676 133.226 1.00 114.13 1758 GLN A N 1
ATOM 12506 C CA . GLN D 2 159 ? 152.175 136.627 133.799 1.00 114.13 1758 GLN A CA 1
ATOM 12507 C C . GLN D 2 159 ? 150.779 136.402 133.213 1.00 114.13 1758 GLN A C 1
ATOM 12508 O O . GLN D 2 159 ? 150.200 137.262 132.547 1.00 114.13 1758 GLN A O 1
ATOM 12514 N N . MET D 2 160 ? 150.252 135.203 133.460 1.00 109.49 1759 MET A N 1
ATOM 12515 C CA . MET D 2 160 ? 148.953 134.830 132.916 1.00 109.49 1759 MET A CA 1
ATOM 12516 C C . MET D 2 160 ? 147.875 135.766 133.438 1.00 109.49 1759 MET A C 1
ATOM 12517 O O . MET D 2 160 ? 147.948 136.254 134.569 1.00 109.49 1759 MET A O 1
ATOM 12522 N N . LYS D 2 161 ? 146.874 136.016 132.600 1.00 106.28 1760 LYS A N 1
ATOM 12523 C CA . LYS D 2 161 ? 145.896 137.065 132.847 1.00 106.28 1760 LYS A CA 1
ATOM 12524 C C . LYS D 2 161 ? 144.777 136.614 133.775 1.00 106.28 1760 LYS A C 1
ATOM 12525 O O . LYS D 2 161 ? 144.615 135.419 134.036 1.00 106.28 1760 LYS A O 1
ATOM 12531 N N . SER D 2 162 ? 143.988 137.570 134.258 1.00 102.39 1761 SER A N 1
ATOM 12532 C CA . SER D 2 162 ? 142.810 137.298 135.067 1.00 102.39 1761 SER A CA 1
ATOM 12533 C C . SER D 2 162 ? 141.600 137.864 134.345 1.00 102.39 1761 SER A C 1
ATOM 12534 O O . SER D 2 162 ? 141.446 139.088 134.267 1.00 102.39 1761 SER A O 1
ATOM 12537 N N . PRO D 2 163 ? 140.737 137.014 133.799 1.00 101.00 1762 PRO A N 1
ATOM 12538 C CA . PRO D 2 163 ? 139.549 137.516 133.106 1.00 101.00 1762 PRO A CA 1
ATOM 12539 C C . PRO D 2 163 ? 138.560 138.100 134.098 1.00 101.00 1762 PRO A C 1
ATOM 12540 O O . PRO D 2 163 ? 138.409 137.587 135.217 1.00 101.00 1762 PRO A O 1
ATOM 12544 N N . PRO D 2 164 ? 137.879 139.180 133.734 1.00 98.89 1763 PRO A N 1
ATOM 12545 C CA . PRO D 2 164 ? 137.042 139.894 134.704 1.00 98.89 1763 PRO A CA 1
ATOM 12546 C C . PRO D 2 164 ? 135.720 139.191 134.972 1.00 98.89 1763 PRO A C 1
ATOM 12547 O O . PRO D 2 164 ? 135.162 138.488 134.128 1.00 98.89 1763 PRO A O 1
ATOM 12551 N N . GLN D 2 165 ? 135.224 139.405 136.193 1.00 98.79 1764 GLN A N 1
ATOM 12552 C CA . GLN D 2 165 ? 133.946 138.852 136.627 1.00 98.79 1764 GLN A CA 1
ATOM 12553 C C . GLN D 2 165 ? 132.977 139.991 136.917 1.00 98.79 1764 GLN A C 1
ATOM 12554 O O . GLN D 2 165 ? 132.076 139.871 137.754 1.00 98.79 1764 GLN A O 1
ATOM 12560 N N . HIS D 2 166 ? 133.159 141.111 136.222 1.00 96.55 1765 HIS A N 1
ATOM 12561 C CA . HIS D 2 166 ? 132.365 142.318 136.400 1.00 96.55 1765 HIS A CA 1
ATOM 12562 C C . HIS D 2 166 ? 131.762 142.676 135.052 1.00 96.55 1765 HIS A C 1
ATOM 12563 O O . HIS D 2 166 ? 131.150 143.733 134.872 1.00 96.55 1765 HIS A O 1
ATOM 12570 N N . GLN D 2 167 ? 131.981 141.793 134.092 1.00 85.65 1766 GLN A N 1
ATOM 12571 C CA . GLN D 2 167 ? 131.610 142.021 132.710 1.00 85.65 1766 GLN A CA 1
ATOM 12572 C C . GLN D 2 167 ? 130.239 141.449 132.382 1.00 85.65 1766 GLN A C 1
ATOM 12573 O O . GLN D 2 167 ? 129.963 140.276 132.651 1.00 85.65 1766 GLN A O 1
ATOM 12579 N N . GLU D 2 168 ? 129.365 142.286 131.842 1.00 73.00 1767 GLU A N 1
ATOM 12580 C CA . GLU D 2 168 ? 128.233 141.857 131.040 1.00 73.00 1767 GLU A CA 1
ATOM 12581 C C . GLU D 2 168 ? 128.135 142.750 129.817 1.00 73.00 1767 GLU A C 1
ATOM 12582 O O . GLU D 2 168 ? 128.688 143.850 129.776 1.00 73.00 1767 GLU A O 1
ATOM 12588 N N . ASP D 2 169 ? 127.411 142.274 128.816 1.00 62.19 1768 ASP A N 1
ATOM 12589 C CA . ASP D 2 169 ? 127.179 143.036 127.604 1.00 62.19 1768 ASP A CA 1
ATOM 12590 C C . ASP D 2 169 ? 125.878 143.807 127.746 1.00 62.19 1768 ASP A C 1
ATOM 12591 O O . ASP D 2 169 ? 124.849 143.271 128.143 1.00 62.19 1768 ASP A O 1
ATOM 12596 N N . ARG D 2 170 ? 125.962 145.103 127.493 1.00 58.08 1769 ARG A N 1
ATOM 12597 C CA . ARG D 2 170 ? 124.783 145.945 127.473 1.00 58.08 1769 ARG A CA 1
ATOM 12598 C C . ARG D 2 170 ? 124.725 146.857 126.260 1.00 58.08 1769 ARG A C 1
ATOM 12599 O O . ARG D 2 170 ? 123.918 147.790 126.252 1.00 58.08 1769 ARG A O 1
ATOM 12607 N N . GLU D 2 171 ? 125.543 146.622 125.246 1.00 58.54 1770 GLU A N 1
ATOM 12608 C CA . GLU D 2 171 ? 125.636 147.545 124.129 1.00 58.54 1770 GLU A CA 1
ATOM 12609 C C . GLU D 2 171 ? 124.840 147.041 122.937 1.00 58.54 1770 GLU A C 1
ATOM 12610 O O . GLU D 2 171 ? 124.539 145.855 122.822 1.00 58.54 1770 GLU A O 1
ATOM 12616 N N . ASN D 2 172 ? 124.504 147.963 122.045 1.00 60.92 1771 ASN A N 1
ATOM 12617 C CA . ASN D 2 172 ? 123.795 147.638 120.817 1.00 60.92 1771 ASN A CA 1
ATOM 12618 C C . ASN D 2 172 ? 124.807 147.523 119.691 1.00 60.92 1771 ASN A C 1
ATOM 12619 O O . ASN D 2 172 ? 125.533 148.474 119.404 1.00 60.92 1771 ASN A O 1
ATOM 12624 N N . TYR D 2 173 ? 124.866 146.356 119.065 1.00 60.26 1772 TYR A N 1
ATOM 12625 C CA . TYR D 2 173 ? 125.925 146.102 118.105 1.00 60.26 1772 TYR A CA 1
ATOM 12626 C C . TYR D 2 173 ? 125.545 146.329 116.647 1.00 60.26 1772 TYR A C 1
ATOM 12627 O O . TYR D 2 173 ? 126.102 147.213 115.995 1.00 60.26 1772 TYR A O 1
ATOM 12636 N N . GLY D 2 174 ? 124.618 145.556 116.115 1.00 57.87 1773 GLY A N 1
ATOM 12637 C CA . GLY D 2 174 ? 124.414 145.550 114.682 1.00 57.87 1773 GLY A CA 1
ATOM 12638 C C . GLY D 2 174 ? 125.009 144.299 114.071 1.00 57.87 1773 GLY A C 1
ATOM 12639 O O . GLY D 2 174 ? 125.972 143.728 114.581 1.00 57.87 1773 GLY A O 1
ATOM 12640 N N . ALA D 2 175 ? 124.426 143.907 112.936 1.00 55.68 1774 ALA A N 1
ATOM 12641 C CA . ALA D 2 175 ? 124.571 142.564 112.379 1.00 55.68 1774 ALA A CA 1
ATOM 12642 C C . ALA D 2 175 ? 126.004 142.069 112.346 1.00 55.68 1774 ALA A C 1
ATOM 12643 O O . ALA D 2 175 ? 126.839 142.620 111.629 1.00 55.68 1774 ALA A O 1
ATOM 12645 N N . GLY D 2 176 ? 126.282 141.008 113.088 1.00 55.11 1775 GLY A N 1
ATOM 12646 C CA . GLY D 2 176 ? 127.618 140.474 113.189 1.00 55.11 1775 GLY A CA 1
ATOM 12647 C C . GLY D 2 176 ? 128.412 140.959 114.378 1.00 55.11 1775 GLY A C 1
ATOM 12648 O O . GLY D 2 176 ? 129.634 140.789 114.391 1.00 55.11 1775 GLY A O 1
ATOM 12649 N N . TRP D 2 177 ? 127.761 141.567 115.363 1.00 53.01 1776 TRP A N 1
ATOM 12650 C CA . TRP D 2 177 ? 128.409 142.014 116.588 1.00 53.01 1776 TRP A CA 1
ATOM 12651 C C . TRP D 2 177 ? 129.506 143.029 116.290 1.00 53.01 1776 TRP A C 1
ATOM 12652 O O . TRP D 2 177 ? 130.600 142.991 116.855 1.00 53.01 1776 TRP A O 1
ATOM 12663 N N . VAL D 2 178 ? 129.187 143.964 115.406 1.00 61.02 1777 VAL A N 1
ATOM 12664 C CA . VAL D 2 178 ? 130.111 144.998 114.955 1.00 61.02 1777 VAL A CA 1
ATOM 12665 C C . VAL D 2 178 ? 129.631 146.316 115.554 1.00 61.02 1777 VAL A C 1
ATOM 12666 O O . VAL D 2 178 ? 128.608 146.323 116.245 1.00 61.02 1777 VAL A O 1
ATOM 12670 N N . PRO D 2 179 ? 130.333 147.436 115.373 1.00 65.88 1778 PRO A N 1
ATOM 12671 C CA . PRO D 2 179 ? 129.803 148.701 115.876 1.00 65.88 1778 PRO A CA 1
ATOM 12672 C C . PRO D 2 179 ? 128.553 149.104 115.124 1.00 65.88 1778 PRO A C 1
ATOM 12673 O O . PRO D 2 179 ? 128.400 148.794 113.931 1.00 65.88 1778 PRO A O 1
ATOM 12677 N N . PRO D 2 180 ? 127.623 149.794 115.775 1.00 70.90 1779 PRO A N 1
ATOM 12678 C CA . PRO D 2 180 ? 126.385 150.199 115.109 1.00 70.90 1779 PRO A CA 1
ATOM 12679 C C . PRO D 2 180 ? 126.544 151.519 114.368 1.00 70.90 1779 PRO A C 1
ATOM 12680 O O . PRO D 2 180 ? 127.567 152.197 114.453 1.00 70.90 1779 PRO A O 1
ATOM 12684 N N . ASP D 2 181 ? 125.492 151.881 113.636 1.00 86.36 1780 ASP A N 1
ATOM 12685 C CA . ASP D 2 181 ? 125.507 153.059 112.782 1.00 86.36 1780 ASP A CA 1
ATOM 12686 C C . ASP D 2 181 ? 124.748 154.211 113.445 1.00 86.36 1780 ASP A C 1
ATOM 12687 O O . ASP D 2 181 ? 124.162 154.065 114.521 1.00 86.36 1780 ASP A O 1
ATOM 12692 N N . THR D 2 182 ? 124.715 155.366 112.774 1.00 93.93 1781 THR A N 1
ATOM 12693 C CA . THR D 2 182 ? 124.373 156.643 113.406 1.00 93.93 1781 THR A CA 1
ATOM 12694 C C . THR D 2 182 ? 122.862 156.742 113.613 1.00 93.93 1781 THR A C 1
ATOM 12695 O O . THR D 2 182 ? 122.196 157.694 113.199 1.00 93.93 1781 THR A O 1
ATOM 12699 N N . ASN D 2 183 ? 122.318 155.733 114.280 1.00 91.28 1782 ASN A N 1
ATO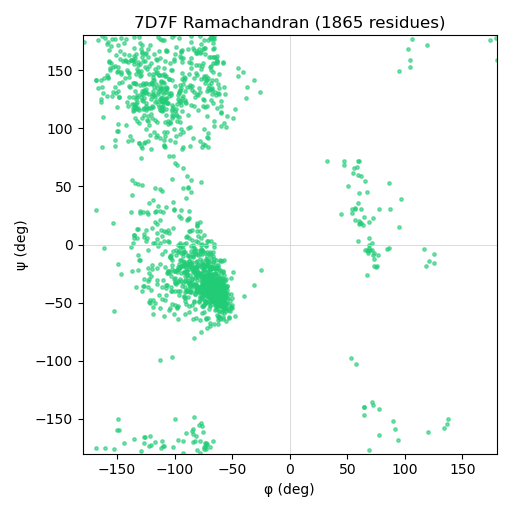M 12700 C CA . ASN D 2 183 ? 120.942 155.768 114.753 1.00 91.28 1782 ASN A CA 1
ATOM 12701 C C . ASN D 2 183 ? 120.942 155.273 116.188 1.00 91.28 1782 ASN A C 1
ATOM 12702 O O . ASN D 2 183 ? 120.217 154.332 116.528 1.00 91.28 1782 ASN A O 1
ATOM 12707 N N . ILE D 2 184 ? 121.777 155.885 117.028 1.00 87.05 1783 ILE A N 1
ATOM 12708 C CA . ILE D 2 184 ? 122.025 155.374 118.369 1.00 87.05 1783 ILE A CA 1
ATOM 12709 C C . ILE D 2 184 ? 120.747 155.479 119.186 1.00 87.05 1783 ILE A C 1
ATOM 12710 O O . ILE D 2 184 ? 120.391 156.551 119.688 1.00 87.05 1783 ILE A O 1
ATOM 12715 N N . THR D 2 185 ? 120.070 154.348 119.329 1.00 83.20 1784 THR A N 1
ATOM 12716 C CA . THR D 2 185 ? 118.792 154.200 120.011 1.00 83.20 1784 THR A CA 1
ATOM 12717 C C . THR D 2 185 ? 118.789 152.805 120.624 1.00 83.20 1784 THR A C 1
ATOM 12718 O O . THR D 2 185 ? 119.849 152.202 120.818 1.00 83.20 1784 THR A O 1
ATOM 12722 N N . LYS D 2 186 ? 117.600 152.287 120.939 1.00 74.74 1785 LYS A N 1
ATOM 12723 C CA . LYS D 2 186 ? 117.446 150.870 121.280 1.00 74.74 1785 LYS A CA 1
ATOM 12724 C C . LYS D 2 186 ? 116.279 150.321 120.453 1.00 74.74 1785 LYS A C 1
ATOM 12725 O O . LYS D 2 186 ? 115.124 150.312 120.879 1.00 74.74 1785 LYS A O 1
ATOM 12731 N N . VAL D 2 187 ? 116.599 149.864 119.247 1.00 68.72 1786 VAL A N 1
ATOM 12732 C CA . VAL D 2 187 ? 115.608 149.266 118.366 1.00 68.72 1786 VAL A CA 1
ATOM 12733 C C . VAL D 2 187 ? 115.376 147.815 118.777 1.00 68.72 1786 VAL A C 1
ATOM 12734 O O . VAL D 2 187 ? 116.122 147.238 119.570 1.00 68.72 1786 VAL A O 1
ATOM 12738 N N . ASP D 2 188 ? 114.309 147.224 118.242 1.00 67.14 1787 ASP A N 1
ATOM 12739 C CA . ASP D 2 188 ? 113.981 145.822 118.493 1.00 67.14 1787 ASP A CA 1
ATOM 12740 C C . ASP D 2 188 ? 114.588 144.959 117.391 1.00 67.14 1787 ASP A C 1
ATOM 12741 O O . ASP D 2 188 ? 113.940 144.571 116.417 1.00 67.14 1787 ASP A O 1
ATOM 12746 N N . SER D 2 189 ? 115.871 144.663 117.562 1.00 57.58 1788 SER A N 1
ATOM 12747 C CA . SER D 2 189 ? 116.633 143.767 116.713 1.00 57.58 1788 SER A CA 1
ATOM 12748 C C . SER D 2 189 ? 117.003 142.527 117.512 1.00 57.58 1788 SER A C 1
ATOM 12749 O O . SER D 2 189 ? 116.716 142.417 118.705 1.00 57.58 1788 SER A O 1
ATOM 12752 N N . ILE D 2 190 ? 117.647 141.572 116.841 1.00 50.91 1789 ILE A N 1
ATOM 12753 C CA . ILE D 2 190 ? 118.243 140.454 117.560 1.00 50.91 1789 ILE A CA 1
ATOM 12754 C C . ILE D 2 190 ? 119.664 140.764 117.976 1.00 50.91 1789 ILE A C 1
ATOM 12755 O O . ILE D 2 190 ? 120.356 139.873 118.485 1.00 50.91 1789 ILE A O 1
ATOM 12760 N N . TRP D 2 191 ? 120.119 142.001 117.778 1.00 53.89 1790 TRP A N 1
ATOM 12761 C CA . TRP D 2 191 ? 121.470 142.424 118.113 1.00 53.89 1790 TRP A CA 1
ATOM 12762 C C . TRP D 2 191 ? 121.493 143.549 119.138 1.00 53.89 1790 TRP A C 1
ATOM 12763 O O . TRP D 2 191 ? 122.522 143.783 119.768 1.00 53.89 1790 TRP A O 1
ATOM 12774 N N . HIS D 2 192 ? 120.378 144.233 119.335 1.00 56.51 1791 HIS A N 1
ATOM 12775 C CA . HIS D 2 192 ? 120.275 145.303 120.307 1.00 56.51 1791 HIS A CA 1
ATOM 12776 C C . HIS D 2 192 ? 119.904 144.718 121.656 1.00 56.51 1791 HIS A C 1
ATOM 12777 O O . HIS D 2 192 ? 119.327 143.634 121.730 1.00 56.51 1791 HIS A O 1
ATOM 12784 N N . TYR D 2 193 ? 120.223 145.444 122.719 1.00 52.78 1792 TYR A N 1
ATOM 12785 C CA . TYR D 2 193 ? 119.937 144.982 124.068 1.00 52.78 1792 TYR A CA 1
ATOM 12786 C C . TYR D 2 193 ? 118.492 145.268 124.442 1.00 52.78 1792 TYR A C 1
ATOM 12787 O O . TYR D 2 193 ? 117.911 146.261 124.003 1.00 52.78 1792 TYR A O 1
ATOM 12796 N N . GLN D 2 194 ? 117.912 144.392 125.253 1.00 55.13 1793 GLN A N 1
ATOM 12797 C CA . GLN D 2 194 ? 116.581 144.583 125.805 1.00 55.13 1793 GLN A CA 1
ATOM 12798 C C . GLN D 2 194 ? 116.644 144.613 127.325 1.00 55.13 1793 GLN A C 1
ATOM 12799 O O . GLN D 2 194 ? 117.044 143.634 127.958 1.00 55.13 1793 GLN A O 1
ATOM 12805 N N . ASN D 2 195 ? 116.233 145.734 127.904 1.00 62.56 1794 ASN A N 1
ATOM 12806 C CA . ASN D 2 195 ? 116.139 145.894 129.344 1.00 62.56 1794 ASN A CA 1
ATOM 12807 C C . ASN D 2 195 ? 115.214 144.848 129.950 1.00 62.56 1794 ASN A C 1
ATOM 12808 O O . ASN D 2 195 ? 114.326 144.312 129.289 1.00 62.56 1794 ASN A O 1
ATOM 12813 N N . GLN D 2 196 ? 115.414 144.575 131.239 1.00 60.85 1795 GLN A N 1
ATOM 12814 C CA . GLN D 2 196 ? 114.502 143.667 131.924 1.00 60.85 1795 GLN A CA 1
ATOM 12815 C C . GLN D 2 196 ? 113.143 144.309 132.147 1.00 60.85 1795 GLN A C 1
ATOM 12816 O O . GLN D 2 196 ? 112.119 143.623 132.093 1.00 60.85 1795 GLN A O 1
ATOM 12822 N N . GLU D 2 197 ? 113.109 145.618 132.396 1.00 67.32 1796 GLU A N 1
ATOM 12823 C CA . GLU D 2 197 ? 111.833 146.313 132.509 1.00 67.32 1796 GLU A CA 1
ATOM 12824 C C . GLU D 2 197 ? 111.097 146.318 131.180 1.00 67.32 1796 GLU A C 1
ATOM 12825 O O . GLU D 2 197 ? 109.878 146.130 131.141 1.00 67.32 1796 GLU A O 1
ATOM 12831 N N . SER D 2 198 ? 111.818 146.536 130.082 1.00 64.85 1797 SER A N 1
ATOM 12832 C CA . SER D 2 198 ? 111.205 146.402 128.768 1.00 64.85 1797 SER A CA 1
ATOM 12833 C C . SER D 2 198 ? 110.708 144.989 128.531 1.00 64.85 1797 SER A C 1
ATOM 12834 O O . SER D 2 198 ? 109.695 144.793 127.853 1.00 64.85 1797 SER A O 1
ATOM 12837 N N . LEU D 2 199 ? 111.400 144.004 129.080 1.00 61.95 1798 LEU A N 1
ATOM 12838 C CA . LEU D 2 199 ? 111.088 142.603 128.889 1.00 61.95 1798 LEU A CA 1
ATOM 12839 C C . LEU D 2 199 ? 110.168 142.129 130.016 1.00 61.95 1798 LEU A C 1
ATOM 12840 O O . LEU D 2 199 ? 109.787 142.907 130.897 1.00 61.95 1798 LEU A O 1
ATOM 12845 N N . GLY D 2 200 ? 109.795 140.857 129.992 1.00 64.34 1799 GLY A N 1
ATOM 12846 C CA . GLY D 2 200 ? 109.120 140.288 131.130 1.00 64.34 1799 GLY A CA 1
ATOM 12847 C C . GLY D 2 200 ? 110.116 140.123 132.253 1.00 64.34 1799 GLY A C 1
ATOM 12848 O O . GLY D 2 200 ? 111.031 139.301 132.159 1.00 64.34 1799 GLY A O 1
ATOM 12849 N N . GLY D 2 201 ? 109.967 140.917 133.309 1.00 66.71 1800 GLY A N 1
ATOM 12850 C CA . GLY D 2 201 ? 110.874 140.857 134.437 1.00 66.71 1800 GLY A CA 1
ATOM 12851 C C . GLY D 2 201 ? 110.908 139.504 135.110 1.00 66.71 1800 GLY A C 1
ATOM 12852 O O . GLY D 2 201 ? 109.920 139.078 135.708 1.00 66.71 1800 GLY A O 1
ATOM 12853 N N . TYR D 2 202 ? 112.032 138.814 135.015 1.00 63.47 1801 TYR A N 1
ATOM 12854 C CA . TYR D 2 202 ? 112.134 137.492 135.612 1.00 63.47 1801 TYR A CA 1
ATOM 12855 C C . TYR D 2 202 ? 113.592 137.073 135.749 1.00 63.47 1801 TYR A C 1
ATOM 12856 O O . TYR D 2 202 ? 114.119 136.381 134.870 1.00 63.47 1801 TYR A O 1
ATOM 12865 N N . PRO D 2 203 ? 114.283 137.485 136.804 1.00 57.27 1802 PRO A N 1
ATOM 12866 C CA . PRO D 2 203 ? 115.623 136.940 137.052 1.00 57.27 1802 PRO A CA 1
ATOM 12867 C C . PRO D 2 203 ? 115.574 135.434 137.234 1.00 57.27 1802 PRO A C 1
ATOM 12868 O O . PRO D 2 203 ? 114.843 134.926 138.086 1.00 57.27 1802 PRO A O 1
ATOM 12872 N N . ILE D 2 204 ? 116.336 134.709 136.429 1.00 52.06 1803 ILE A N 1
ATOM 12873 C CA . ILE D 2 204 ? 116.308 133.256 136.465 1.00 52.06 1803 ILE A CA 1
ATOM 12874 C C . ILE D 2 204 ? 117.441 132.770 137.349 1.00 52.06 1803 ILE A C 1
ATOM 12875 O O . ILE D 2 204 ? 118.582 133.214 137.210 1.00 52.06 1803 ILE A O 1
ATOM 12880 N N . GLN D 2 205 ? 117.127 131.869 138.268 1.00 56.99 1804 GLN A N 1
ATOM 12881 C CA . GLN D 2 205 ? 118.141 131.251 139.102 1.00 56.99 1804 GLN A CA 1
ATOM 12882 C C . GLN D 2 205 ? 118.563 129.923 138.494 1.00 56.99 1804 GLN A C 1
ATOM 12883 O O . GLN D 2 205 ? 117.916 128.895 138.710 1.00 56.99 1804 GLN A O 1
ATOM 12889 N N . GLY D 2 206 ? 119.644 129.946 137.723 1.00 56.30 1805 GLY A N 1
ATOM 12890 C CA . GLY D 2 206 ? 120.205 128.747 137.145 1.00 56.30 1805 GLY A CA 1
ATOM 12891 C C . GLY D 2 206 ? 120.948 127.931 138.179 1.00 56.30 1805 GLY A C 1
ATOM 12892 O O . GLY D 2 206 ? 120.771 128.089 139.387 1.00 56.30 1805 GLY A O 1
ATOM 12893 N N . GLU D 2 207 ? 121.809 127.047 137.686 1.00 57.93 1806 GLU A N 1
ATOM 12894 C CA . GLU D 2 207 ? 122.501 126.103 138.551 1.00 57.93 1806 GLU A CA 1
ATOM 12895 C C . GLU D 2 207 ? 123.786 126.656 139.139 1.00 57.93 1806 GLU A C 1
ATOM 12896 O O . GLU D 2 207 ? 124.106 126.344 140.289 1.00 57.93 1806 GLU A O 1
ATOM 12902 N N . LEU D 2 208 ? 124.518 127.453 138.401 1.00 56.66 1807 LEU A N 1
ATOM 12903 C CA . LEU D 2 208 ? 125.738 128.038 138.937 1.00 56.66 1807 LEU A CA 1
ATOM 12904 C C . LEU D 2 208 ? 125.742 129.555 138.879 1.00 56.66 1807 LEU A C 1
ATOM 12905 O O . LEU D 2 208 ? 126.814 130.156 138.911 1.00 56.66 1807 LEU A O 1
ATOM 12910 N N . ALA D 2 209 ? 124.565 130.162 138.896 1.00 54.02 1808 ALA A N 1
ATOM 12911 C CA . ALA D 2 209 ? 124.464 131.611 138.890 1.00 54.02 1808 ALA A CA 1
ATOM 12912 C C . ALA D 2 209 ? 123.010 132.041 138.900 1.00 54.02 1808 ALA A C 1
ATOM 12913 O O . ALA D 2 209 ? 122.107 131.211 138.886 1.00 54.02 1808 ALA A O 1
ATOM 12915 N N . THR D 2 210 ? 122.793 133.346 138.951 1.00 51.45 1809 THR A N 1
ATOM 12916 C CA . THR D 2 210 ? 121.453 133.900 138.935 1.00 51.45 1809 THR A CA 1
ATOM 12917 C C . THR D 2 210 ? 121.430 134.951 137.847 1.00 51.45 1809 THR A C 1
ATOM 12918 O O . THR D 2 210 ? 121.587 136.139 138.111 1.00 51.45 1809 THR A O 1
ATOM 12922 N N . TYR D 2 211 ? 121.233 134.499 136.616 1.00 49.50 1810 TYR A N 1
ATOM 12923 C CA . TYR D 2 211 ? 121.214 135.375 135.453 1.00 49.50 1810 TYR A CA 1
ATOM 12924 C C . TYR D 2 211 ? 120.089 136.396 135.466 1.00 49.50 1810 TYR A C 1
ATOM 12925 O O . TYR D 2 211 ? 119.047 136.188 136.078 1.00 49.50 1810 TYR A O 1
ATOM 12934 N N . SER D 2 212 ? 120.300 137.492 134.745 1.00 52.99 1811 SER A N 1
ATOM 12935 C CA . SER D 2 212 ? 119.331 138.582 134.675 1.00 52.99 1811 SER A CA 1
ATOM 12936 C C . SER D 2 212 ? 118.078 138.317 133.833 1.00 52.99 1811 SER A C 1
ATOM 12937 O O . SER D 2 212 ? 117.858 137.226 133.312 1.00 52.99 1811 SER A O 1
ATOM 12940 N N . GLY D 2 213 ? 117.273 139.360 133.694 1.00 56.92 1812 GLY A N 1
ATOM 12941 C CA . GLY D 2 213 ? 116.021 139.305 132.976 1.00 56.92 1812 GLY A CA 1
ATOM 12942 C C . GLY D 2 213 ? 116.086 139.984 131.628 1.00 56.92 1812 GLY A C 1
ATOM 12943 O O . GLY D 2 213 ? 115.052 140.220 131.004 1.00 56.92 1812 GLY A O 1
ATOM 12944 N N . GLY D 2 214 ? 117.283 140.301 131.161 1.00 49.53 1813 GLY A N 1
ATOM 12945 C CA . GLY D 2 214 ? 117.396 141.004 129.906 1.00 49.53 1813 GLY A CA 1
ATOM 12946 C C . GLY D 2 214 ? 118.216 140.223 128.912 1.00 49.53 1813 GLY A C 1
ATOM 12947 O O . GLY D 2 214 ? 118.440 139.029 129.100 1.00 49.53 1813 GLY A O 1
ATOM 12948 N N . GLY D 2 215 ? 118.665 140.873 127.849 1.00 46.03 1814 GLY A N 1
ATOM 12949 C CA . GLY D 2 215 ? 119.568 140.222 126.931 1.00 46.03 1814 GLY A CA 1
ATOM 12950 C C . GLY D 2 215 ? 119.233 140.475 125.487 1.00 46.03 1814 GLY A C 1
ATOM 12951 O O . GLY D 2 215 ? 118.614 141.483 125.148 1.00 46.03 1814 GLY A O 1
ATOM 12952 N N . TYR D 2 216 ? 119.642 139.557 124.629 1.00 46.92 1815 TYR A N 1
ATOM 12953 C CA . TYR D 2 216 ? 119.430 139.644 123.196 1.00 46.92 1815 TYR A CA 1
ATOM 12954 C C . TYR D 2 216 ? 118.369 138.631 122.816 1.00 46.92 1815 TYR A C 1
ATOM 12955 O O . TYR D 2 216 ? 118.493 137.448 123.139 1.00 46.92 1815 TYR A O 1
ATOM 12964 N N . VAL D 2 217 ? 117.332 139.099 122.141 1.00 42.20 1816 VAL A N 1
ATOM 12965 C CA . VAL D 2 217 ? 116.052 138.416 122.127 1.00 42.20 1816 VAL A CA 1
ATOM 12966 C C . VAL D 2 217 ? 115.579 138.203 120.700 1.00 42.20 1816 VAL A C 1
ATOM 12967 O O . VAL D 2 217 ? 115.575 139.126 119.883 1.00 42.20 1816 VAL A O 1
ATOM 12971 N N . VAL D 2 218 ? 115.157 136.979 120.408 1.00 42.17 1817 VAL A N 1
ATOM 12972 C CA . VAL D 2 218 ? 114.524 136.655 119.139 1.00 42.17 1817 VAL A CA 1
ATOM 12973 C C . VAL D 2 218 ? 113.261 135.867 119.446 1.00 42.17 1817 VAL A C 1
ATOM 12974 O O . VAL D 2 218 ? 113.154 135.245 120.505 1.00 42.17 1817 VAL A O 1
ATOM 12978 N N . ARG D 2 219 ? 112.298 135.929 118.535 1.00 46.33 1818 ARG A N 1
ATOM 12979 C CA . ARG D 2 219 ? 111.043 135.216 118.693 1.00 46.33 1818 ARG A CA 1
ATOM 12980 C C . ARG D 2 219 ? 110.743 134.480 117.405 1.00 46.33 1818 ARG A C 1
ATOM 12981 O O . ARG D 2 219 ? 110.576 135.095 116.357 1.00 46.33 1818 ARG A O 1
ATOM 12989 N N . LEU D 2 220 ? 110.692 133.156 117.468 1.00 45.40 1819 LEU A N 1
ATOM 12990 C CA . LEU D 2 220 ? 110.404 132.361 116.281 1.00 45.40 1819 LEU A CA 1
ATOM 12991 C C . LEU D 2 220 ? 109.319 131.346 116.595 1.00 45.40 1819 LEU A C 1
ATOM 12992 O O . LEU D 2 220 ? 109.574 130.345 117.265 1.00 45.40 1819 LEU A O 1
ATOM 12997 N N . GLY D 2 221 ? 108.104 131.599 116.118 1.00 51.74 1820 GLY A N 1
ATOM 12998 C CA . GLY D 2 221 ? 107.022 130.678 116.400 1.00 51.74 1820 GLY A CA 1
ATOM 12999 C C . GLY D 2 221 ? 105.701 130.784 115.669 1.00 51.74 1820 GLY A C 1
ATOM 13000 O O . GLY D 2 221 ? 105.513 131.573 114.749 1.00 51.74 1820 GLY A O 1
ATOM 13001 N N . ARG D 2 222 ? 104.785 129.940 116.123 1.00 58.01 1821 ARG A N 1
ATOM 13002 C CA . ARG D 2 222 ? 103.426 129.810 115.618 1.00 58.01 1821 ARG A CA 1
ATOM 13003 C C . ARG D 2 222 ? 103.271 129.132 114.262 1.00 58.01 1821 ARG A C 1
ATOM 13004 O O . ARG D 2 222 ? 102.142 128.844 113.862 1.00 58.01 1821 ARG A O 1
ATOM 13012 N N . ASN D 2 223 ? 104.361 128.841 113.556 1.00 55.29 1822 ASN A N 1
ATOM 13013 C CA . ASN D 2 223 ? 104.320 127.826 112.512 1.00 55.29 1822 ASN A CA 1
ATOM 13014 C C . ASN D 2 223 ? 105.479 126.872 112.755 1.00 55.29 1822 ASN A C 1
ATOM 13015 O O . ASN D 2 223 ? 106.244 127.037 113.705 1.00 55.29 1822 ASN A O 1
ATOM 13020 N N . HIS D 2 224 ? 105.626 125.899 111.875 1.00 49.34 1823 HIS A N 1
ATOM 13021 C CA . HIS D 2 224 ? 106.880 125.195 111.676 1.00 49.34 1823 HIS A CA 1
ATOM 13022 C C . HIS D 2 224 ? 107.738 125.862 110.620 1.00 49.34 1823 HIS A C 1
ATOM 13023 O O . HIS D 2 224 ? 108.941 125.644 110.583 1.00 49.34 1823 HIS A O 1
ATOM 13030 N N . SER D 2 225 ? 107.140 126.687 109.764 1.00 50.74 1824 SER A N 1
ATOM 13031 C CA . SER D 2 225 ? 107.879 127.298 108.667 1.00 50.74 1824 SER A CA 1
ATOM 13032 C C . SER D 2 225 ? 108.760 128.437 109.154 1.00 50.74 1824 SER A C 1
ATOM 13033 O O . SER D 2 225 ? 109.966 128.473 108.879 1.00 50.74 1824 SER A O 1
ATOM 13036 N N . ALA D 2 226 ? 108.170 129.388 109.875 1.00 50.24 1825 ALA A N 1
ATOM 13037 C CA . ALA D 2 226 ? 108.927 130.542 110.343 1.00 50.24 1825 ALA A CA 1
ATOM 13038 C C . ALA D 2 226 ? 110.002 130.134 111.338 1.00 50.24 1825 ALA A C 1
ATOM 13039 O O . ALA D 2 226 ? 111.069 130.756 111.407 1.00 50.24 1825 ALA A O 1
ATOM 13041 N N . ALA D 2 227 ? 109.738 129.088 112.115 1.00 47.75 1826 ALA A N 1
ATOM 13042 C CA . ALA D 2 227 ? 110.733 128.579 113.045 1.00 47.75 1826 ALA A CA 1
ATOM 13043 C C . ALA D 2 227 ? 112.003 128.154 112.319 1.00 47.75 1826 ALA A C 1
ATOM 13044 O O . ALA D 2 227 ? 113.101 128.583 112.675 1.00 47.75 1826 ALA A O 1
ATOM 13046 N N . THR D 2 228 ? 111.882 127.309 111.296 1.00 47.15 1827 THR A N 1
ATOM 13047 C CA . THR D 2 228 ? 113.073 126.902 110.558 1.00 47.15 1827 THR A CA 1
ATOM 13048 C C . THR D 2 228 ? 113.691 128.070 109.811 1.00 47.15 1827 THR A C 1
ATOM 13049 O O . THR D 2 228 ? 114.916 128.151 109.681 1.00 47.15 1827 THR A O 1
ATOM 13053 N N . ARG D 2 229 ? 112.865 128.982 109.305 1.00 49.87 1828 ARG A N 1
ATOM 13054 C CA . ARG D 2 229 ? 113.402 130.180 108.672 1.00 49.87 1828 ARG A CA 1
ATOM 13055 C C . ARG D 2 229 ? 114.387 130.891 109.590 1.00 49.87 1828 ARG A C 1
ATOM 13056 O O . ARG D 2 229 ? 115.552 131.101 109.233 1.00 49.87 1828 ARG A O 1
ATOM 13064 N N . VAL D 2 230 ? 113.949 131.246 110.798 1.00 47.01 1829 VAL A N 1
ATOM 13065 C CA . VAL D 2 230 ? 114.856 131.978 111.675 1.00 47.01 1829 VAL A CA 1
ATOM 13066 C C . VAL D 2 230 ? 115.937 131.087 112.263 1.00 47.01 1829 VAL A C 1
ATOM 13067 O O . VAL D 2 230 ? 116.987 131.598 112.657 1.00 47.01 1829 VAL A O 1
ATOM 13071 N N . LEU D 2 231 ? 115.735 129.773 112.334 1.00 46.03 1830 LEU A N 1
ATOM 13072 C CA . LEU D 2 231 ? 116.782 128.926 112.891 1.00 46.03 1830 LEU A CA 1
ATOM 13073 C C . LEU D 2 231 ? 117.919 128.748 111.903 1.00 46.03 1830 LEU A C 1
ATOM 13074 O O . LEU D 2 231 ? 119.066 128.529 112.302 1.00 46.03 1830 LEU A O 1
ATOM 13079 N N . GLN D 2 232 ? 117.620 128.813 110.615 1.00 50.45 1831 GLN A N 1
ATOM 13080 C CA . GLN D 2 232 ? 118.675 128.841 109.619 1.00 50.45 1831 GLN A CA 1
ATOM 13081 C C . GLN D 2 232 ? 119.192 130.241 109.361 1.00 50.45 1831 GLN A C 1
ATOM 13082 O O . GLN D 2 232 ? 120.251 130.388 108.753 1.00 50.45 1831 GLN A O 1
ATOM 13088 N N . HIS D 2 233 ? 118.466 131.266 109.787 1.00 49.91 1832 HIS A N 1
ATOM 13089 C CA . HIS D 2 233 ? 119.004 132.614 109.716 1.00 49.91 1832 HIS A CA 1
ATOM 13090 C C . HIS D 2 233 ? 119.923 132.948 110.874 1.00 49.91 1832 HIS A C 1
ATOM 13091 O O . HIS D 2 233 ? 120.821 133.775 110.717 1.00 49.91 1832 HIS A O 1
ATOM 13098 N N . LEU D 2 234 ? 119.718 132.349 112.041 1.00 47.97 1833 LEU A N 1
ATOM 13099 C CA . LEU D 2 234 ? 120.614 132.611 113.157 1.00 47.97 1833 LEU A CA 1
ATOM 13100 C C . LEU D 2 234 ? 121.961 131.946 112.962 1.00 47.97 1833 LEU A C 1
ATOM 13101 O O . LEU D 2 234 ? 122.993 132.544 113.268 1.00 47.97 1833 LEU A O 1
ATOM 13106 N N . GLU D 2 235 ? 121.968 130.721 112.461 1.00 51.69 1834 GLU A N 1
ATOM 13107 C CA . GLU D 2 235 ? 123.184 129.951 112.269 1.00 51.69 1834 GLU A CA 1
ATOM 13108 C C . GLU D 2 235 ? 124.050 130.483 111.148 1.00 51.69 1834 GLU A C 1
ATOM 13109 O O . GLU D 2 235 ? 125.276 130.497 111.283 1.00 51.69 1834 GLU A O 1
ATOM 13115 N N . GLN D 2 236 ? 123.443 130.923 110.055 1.00 53.34 1835 GLN A N 1
ATOM 13116 C CA . GLN D 2 236 ? 124.161 131.508 108.937 1.00 53.34 1835 GLN A CA 1
ATOM 13117 C C . GLN D 2 236 ? 124.852 132.810 109.297 1.00 53.34 1835 GLN A C 1
ATOM 13118 O O . GLN D 2 236 ? 125.876 133.140 108.697 1.00 53.34 1835 GLN A O 1
ATOM 13124 N N . ARG D 2 237 ? 124.343 133.540 110.282 1.00 51.05 1836 ARG A N 1
ATOM 13125 C CA . ARG D 2 237 ? 124.887 134.834 110.659 1.00 51.05 1836 ARG A CA 1
ATOM 13126 C C . ARG D 2 237 ? 125.699 134.788 111.943 1.00 51.05 1836 ARG A C 1
ATOM 13127 O O . ARG D 2 237 ? 126.180 135.829 112.388 1.00 51.05 1836 ARG A O 1
ATOM 13135 N N . ARG D 2 238 ? 125.857 133.617 112.547 1.00 50.98 1837 ARG A N 1
ATOM 13136 C CA . ARG D 2 238 ? 126.629 133.446 113.776 1.00 50.98 1837 ARG A CA 1
ATOM 13137 C C . ARG D 2 238 ? 126.064 134.292 114.914 1.00 50.98 1837 ARG A C 1
ATOM 13138 O O . ARG D 2 238 ? 126.738 135.147 115.480 1.00 50.98 1837 ARG A O 1
ATOM 13146 N N . TRP D 2 239 ? 124.803 134.036 115.255 1.00 46.68 1838 TRP A N 1
ATOM 13147 C CA . TRP D 2 239 ? 124.218 134.720 116.400 1.00 46.68 1838 TRP A CA 1
ATOM 13148 C C . TRP D 2 239 ? 124.771 134.159 117.699 1.00 46.68 1838 TRP A C 1
ATOM 13149 O O . TRP D 2 239 ? 125.004 134.901 118.655 1.00 46.68 1838 TRP A O 1
ATOM 13160 N N . LEU D 2 240 ? 124.999 132.855 117.752 1.00 49.50 1839 LEU A N 1
ATOM 13161 C CA . LEU D 2 240 ? 125.538 132.200 118.935 1.00 49.50 1839 LEU A CA 1
ATOM 13162 C C . LEU D 2 240 ? 127.017 131.921 118.720 1.00 49.50 1839 LEU A C 1
ATOM 13163 O O . LEU D 2 240 ? 127.378 131.129 117.849 1.00 49.50 1839 LEU A O 1
ATOM 13168 N N . ASP D 2 241 ? 127.869 132.563 119.510 1.00 54.19 1840 ASP A N 1
ATOM 13169 C CA . ASP D 2 241 ? 129.302 132.347 119.385 1.00 54.19 1840 ASP A CA 1
ATOM 13170 C C . ASP D 2 241 ? 129.932 132.173 120.753 1.00 54.19 1840 ASP A C 1
ATOM 13171 O O . ASP D 2 241 ? 129.226 131.993 121.743 1.00 54.19 1840 ASP A O 1
ATOM 13176 N N . HIS D 2 242 ? 131.255 132.222 120.821 1.00 58.98 1841 HIS A N 1
ATOM 13177 C CA . HIS D 2 242 ? 131.973 131.888 122.040 1.00 58.98 1841 HIS A CA 1
ATOM 13178 C C . HIS D 2 242 ? 131.817 132.910 123.151 1.00 58.98 1841 HIS A C 1
ATOM 13179 O O . HIS D 2 242 ? 132.181 132.611 124.290 1.00 58.98 1841 HIS A O 1
ATOM 13186 N N . CYS D 2 243 ? 131.304 134.102 122.867 1.00 57.85 1842 CYS A N 1
ATOM 13187 C CA . CYS D 2 243 ? 131.053 135.074 123.919 1.00 57.85 1842 CYS A CA 1
ATOM 13188 C C . CYS D 2 243 ? 129.676 134.924 124.530 1.00 57.85 1842 CYS A C 1
ATOM 13189 O O . CYS D 2 243 ? 129.166 135.879 125.118 1.00 57.85 1842 CYS A O 1
ATOM 13192 N N . THR D 2 244 ? 129.065 133.753 124.414 1.00 49.68 1843 THR A N 1
ATOM 13193 C CA . THR D 2 244 ? 127.694 133.543 124.850 1.00 49.68 1843 THR A CA 1
ATOM 13194 C C . THR D 2 244 ? 127.691 132.813 126.182 1.00 49.68 1843 THR A C 1
ATOM 13195 O O . THR D 2 244 ? 128.164 131.680 126.278 1.00 49.68 1843 THR A O 1
ATOM 13199 N N . LYS D 2 245 ? 127.179 133.487 127.204 1.00 47.22 1844 LYS A N 1
ATOM 13200 C CA . LYS D 2 245 ? 126.847 132.924 128.503 1.00 47.22 1844 LYS A CA 1
ATOM 13201 C C . LYS D 2 245 ? 125.520 132.195 128.378 1.00 47.22 1844 LYS A C 1
ATOM 13202 O O . LYS D 2 245 ? 125.198 131.690 127.304 1.00 47.22 1844 LYS A O 1
ATOM 13208 N N . ALA D 2 246 ? 124.794 132.049 129.476 1.00 41.62 1845 ALA A N 1
ATOM 13209 C CA . ALA D 2 246 ? 123.512 131.356 129.475 1.00 41.62 1845 ALA A CA 1
ATOM 13210 C C . ALA D 2 246 ? 122.653 131.681 128.256 1.00 41.62 1845 ALA A C 1
ATOM 13211 O O . ALA D 2 246 ? 122.723 132.772 127.693 1.00 41.62 1845 ALA A O 1
ATOM 13213 N N . LEU D 2 247 ? 121.865 130.693 127.839 1.00 39.00 1846 LEU A N 1
ATOM 13214 C CA . LEU D 2 247 ? 120.843 130.817 126.811 1.00 39.00 1846 LEU A CA 1
ATOM 13215 C C . LEU D 2 247 ? 119.537 130.251 127.347 1.00 39.00 1846 LEU A C 1
ATOM 13216 O O . LEU D 2 247 ? 119.540 129.296 128.123 1.00 39.00 1846 LEU A O 1
ATOM 13221 N N . PHE D 2 248 ? 118.417 130.843 126.941 1.00 38.26 1847 PHE A N 1
ATOM 13222 C CA . PHE D 2 248 ? 117.112 130.462 127.465 1.00 38.26 1847 PHE A CA 1
ATOM 13223 C C . PHE D 2 248 ? 116.101 130.294 126.344 1.00 38.26 1847 PHE A C 1
ATOM 13224 O O . PHE D 2 248 ? 116.049 131.106 125.424 1.00 38.26 1847 PHE A O 1
ATOM 13232 N N . VAL D 2 249 ? 115.289 129.247 126.434 1.00 36.67 1848 VAL A N 1
ATOM 13233 C CA . VAL D 2 249 ? 114.149 129.037 125.547 1.00 36.67 1848 VAL A CA 1
ATOM 13234 C C . VAL D 2 249 ? 112.897 129.060 126.403 1.00 36.67 1848 VAL A C 1
ATOM 13235 O O . VAL D 2 249 ? 112.775 128.262 127.335 1.00 36.67 1848 VAL A O 1
ATOM 13239 N N . GLU D 2 250 ? 111.965 129.954 126.092 1.00 40.62 1849 GLU A N 1
ATOM 13240 C CA . GLU D 2 250 ? 110.813 130.195 126.950 1.00 40.62 1849 GLU A CA 1
ATOM 13241 C C . GLU D 2 250 ? 109.519 130.068 126.168 1.00 40.62 1849 GLU A C 1
ATOM 13242 O O . GLU D 2 250 ? 109.392 130.645 125.084 1.00 40.62 1849 GLU A O 1
ATOM 13248 N N . PHE D 2 251 ? 108.555 129.334 126.730 1.00 36.78 1850 PHE A N 1
ATOM 13249 C CA . PHE D 2 251 ? 107.204 129.354 126.188 1.00 36.78 1850 PHE A CA 1
ATOM 13250 C C . PHE D 2 251 ? 106.201 128.974 127.269 1.00 36.78 1850 PHE A C 1
ATOM 13251 O O . PHE D 2 251 ? 106.563 128.570 128.373 1.00 36.78 1850 PHE A O 1
ATOM 13259 N N . THR D 2 252 ? 104.925 129.147 126.944 1.00 40.65 1851 THR A N 1
ATOM 13260 C CA . THR D 2 252 ? 103.825 128.937 127.873 1.00 40.65 1851 THR A CA 1
ATOM 13261 C C . THR D 2 252 ? 102.778 128.055 127.211 1.00 40.65 1851 THR A C 1
ATOM 13262 O O . THR D 2 252 ? 102.592 128.103 125.996 1.00 40.65 1851 THR A O 1
ATOM 13266 N N . VAL D 2 253 ? 102.088 127.253 128.023 1.00 40.35 1852 VAL A N 1
ATOM 13267 C CA . VAL D 2 253 ? 101.152 126.247 127.540 1.00 40.35 1852 VAL A CA 1
ATOM 13268 C C . VAL D 2 253 ? 99.923 126.237 128.443 1.00 40.35 1852 VAL A C 1
ATOM 13269 O O . VAL D 2 253 ? 100.022 126.471 129.648 1.00 40.35 1852 VAL A O 1
ATOM 13273 N N . PHE D 2 254 ? 98.750 126.002 127.858 1.00 45.16 1853 PHE A N 1
ATOM 13274 C CA . PHE D 2 254 ? 97.514 125.909 128.628 1.00 45.16 1853 PHE A CA 1
ATOM 13275 C C . PHE D 2 254 ? 96.780 124.621 128.300 1.00 45.16 1853 PHE A C 1
ATOM 13276 O O . PHE D 2 254 ? 96.543 124.323 127.130 1.00 45.16 1853 PHE A O 1
ATOM 13284 N N . ASN D 2 255 ? 96.402 123.874 129.334 1.00 45.26 1854 ASN A N 1
ATOM 13285 C CA . ASN D 2 255 ? 95.656 122.631 129.192 1.00 45.26 1854 ASN A CA 1
ATOM 13286 C C . ASN D 2 255 ? 94.251 122.829 129.735 1.00 45.26 1854 ASN A C 1
ATOM 13287 O O . ASN D 2 255 ? 94.072 123.038 130.940 1.00 45.26 1854 ASN A O 1
ATOM 13292 N N . ALA D 2 256 ? 93.260 122.742 128.853 1.00 46.78 1855 ALA A N 1
ATOM 13293 C CA . ALA D 2 256 ? 91.872 122.976 129.212 1.00 46.78 1855 ALA A CA 1
ATOM 13294 C C . ALA D 2 256 ? 91.108 121.710 129.551 1.00 46.78 1855 ALA A C 1
ATOM 13295 O O . ALA D 2 256 ? 89.956 121.803 129.976 1.00 46.78 1855 ALA A O 1
ATOM 13297 N N . ASN D 2 257 ? 91.698 120.534 129.353 1.00 46.24 1856 ASN A N 1
ATOM 13298 C CA . ASN D 2 257 ? 91.054 119.319 129.827 1.00 46.24 1856 ASN A CA 1
ATOM 13299 C C . ASN D 2 257 ? 91.124 119.228 131.338 1.00 46.24 1856 ASN A C 1
ATOM 13300 O O . ASN D 2 257 ? 90.209 118.697 131.972 1.00 46.24 1856 ASN A O 1
ATOM 13305 N N . VAL D 2 258 ? 92.205 119.728 131.923 1.00 49.08 1857 VAL A N 1
ATOM 13306 C CA . VAL D 2 258 ? 92.381 119.813 133.364 1.00 49.08 1857 VAL A CA 1
ATOM 13307 C C . VAL D 2 258 ? 92.970 121.182 133.662 1.00 49.08 1857 VAL A C 1
ATOM 13308 O O . VAL D 2 258 ? 94.192 121.324 133.716 1.00 49.08 1857 VAL A O 1
ATOM 13312 N N . ASN D 2 259 ? 92.122 122.189 133.891 1.00 53.07 1858 ASN A N 1
ATOM 13313 C CA . ASN D 2 259 ? 92.538 123.575 133.700 1.00 53.07 1858 ASN A CA 1
ATOM 13314 C C . ASN D 2 259 ? 93.856 123.859 134.393 1.00 53.07 1858 ASN A C 1
ATOM 13315 O O . ASN D 2 259 ? 93.910 123.932 135.620 1.00 53.07 1858 ASN A O 1
ATOM 13320 N N . LEU D 2 260 ? 94.918 124.039 133.615 1.00 46.88 1859 LEU A N 1
ATOM 13321 C CA . LEU D 2 260 ? 96.252 124.181 134.178 1.00 46.88 1859 LEU A CA 1
ATOM 13322 C C . LEU D 2 260 ? 97.100 124.973 133.207 1.00 46.88 1859 LEU A C 1
ATOM 13323 O O . LEU D 2 260 ? 97.183 124.614 132.034 1.00 46.88 1859 LEU A O 1
ATOM 13328 N N . LEU D 2 261 ? 97.740 126.027 133.688 1.00 48.11 1860 LEU A N 1
ATOM 13329 C CA . LEU D 2 261 ? 98.593 126.866 132.864 1.00 48.11 1860 LEU A CA 1
ATOM 13330 C C . LEU D 2 261 ? 100.031 126.671 133.308 1.00 48.11 1860 LEU A C 1
ATOM 13331 O O . LEU D 2 261 ? 100.368 126.970 134.455 1.00 48.11 1860 LEU A O 1
ATOM 13336 N N . CYS D 2 262 ? 100.873 126.174 132.407 1.00 43.62 1861 CYS A N 1
ATOM 13337 C CA . CYS D 2 262 ? 102.257 125.847 132.709 1.00 43.62 1861 CYS A CA 1
ATOM 13338 C C . CYS D 2 262 ? 103.189 126.768 131.934 1.00 43.62 1861 CYS A C 1
ATOM 13339 O O . CYS D 2 262 ? 102.880 127.182 130.818 1.00 43.62 1861 CYS A O 1
ATOM 13342 N N . ALA D 2 263 ? 104.317 127.110 132.542 1.00 40.82 1862 ALA A N 1
ATOM 13343 C CA . ALA D 2 263 ? 105.362 127.894 131.904 1.00 40.82 1862 ALA A CA 1
ATOM 13344 C C . ALA D 2 263 ? 106.637 127.072 131.876 1.00 40.82 1862 ALA A C 1
ATOM 13345 O O . ALA D 2 263 ? 107.060 126.557 132.916 1.00 40.82 1862 ALA A O 1
ATOM 13347 N N . VAL D 2 264 ? 107.236 126.941 130.692 1.00 36.77 1863 VAL A N 1
ATOM 13348 C CA . VAL D 2 264 ? 108.402 126.098 130.468 1.00 36.77 1863 VAL A CA 1
ATOM 13349 C C . VAL D 2 264 ? 109.583 126.976 130.106 1.00 36.77 1863 VAL A C 1
ATOM 13350 O O . VAL D 2 264 ? 109.486 127.819 129.204 1.00 36.77 1863 VAL A O 1
ATOM 13354 N N . THR D 2 265 ? 110.701 126.762 130.798 1.00 37.84 1864 THR A N 1
ATOM 13355 C CA . THR D 2 265 ? 111.972 127.405 130.498 1.00 37.84 1864 THR A CA 1
ATOM 13356 C C . THR D 2 265 ? 113.030 126.323 130.352 1.00 37.84 1864 THR A C 1
ATOM 13357 O O . THR D 2 265 ? 113.115 125.422 131.187 1.00 37.84 1864 THR A O 1
ATOM 13361 N N . LEU D 2 266 ? 113.805 126.396 129.282 1.00 36.64 1865 LEU A N 1
ATOM 13362 C CA . LEU D 2 266 ? 114.920 125.496 129.040 1.00 36.64 1865 LEU A CA 1
ATOM 13363 C C . LEU D 2 266 ? 116.197 126.317 129.093 1.00 36.64 1865 LEU A C 1
ATOM 13364 O O . LEU D 2 266 ? 116.362 127.250 128.305 1.00 36.64 1865 LEU A O 1
ATOM 13369 N N . ILE D 2 267 ? 117.096 125.965 130.006 1.00 38.81 1866 ILE A N 1
ATOM 13370 C CA . ILE D 2 267 ? 118.276 126.761 130.322 1.00 38.81 1866 ILE A CA 1
ATOM 13371 C C . ILE D 2 267 ? 119.510 126.002 129.865 1.00 38.81 1866 ILE A C 1
ATOM 13372 O O . ILE D 2 267 ? 119.711 124.846 130.251 1.00 38.81 1866 ILE A O 1
ATOM 13377 N N . LEU D 2 268 ? 120.339 126.651 129.054 1.00 42.04 1867 LEU A N 1
ATOM 13378 C CA . LEU D 2 268 ? 121.605 126.113 128.561 1.00 42.04 1867 LEU A CA 1
ATOM 13379 C C . LEU D 2 268 ? 122.690 127.074 129.015 1.00 42.04 1867 LEU A C 1
ATOM 13380 O O . LEU D 2 268 ? 122.964 128.058 128.332 1.00 42.04 1867 LEU A O 1
ATOM 13385 N N . GLU D 2 269 ? 123.310 126.809 130.153 1.00 49.19 1868 GLU A N 1
ATOM 13386 C CA . GLU D 2 269 ? 124.238 127.780 130.703 1.00 49.19 1868 GLU A CA 1
ATOM 13387 C C . GLU D 2 269 ? 125.677 127.312 130.573 1.00 49.19 1868 GLU A C 1
ATOM 13388 O O . GLU D 2 269 ? 125.965 126.126 130.441 1.00 49.19 1868 GLU A O 1
ATOM 13394 N N . SER D 2 270 ? 126.583 128.278 130.604 1.00 50.06 1869 SER A N 1
ATOM 13395 C CA . SER D 2 270 ? 127.990 128.048 130.327 1.00 50.06 1869 SER A CA 1
ATOM 13396 C C . SER D 2 270 ? 128.753 127.836 131.620 1.00 50.06 1869 SER A C 1
ATOM 13397 O O . SER D 2 270 ? 128.604 128.611 132.566 1.00 50.06 1869 SER A O 1
ATOM 13400 N N . SER D 2 271 ? 129.570 126.797 131.655 1.00 51.32 1870 SER A N 1
ATOM 13401 C CA . SER D 2 271 ? 130.471 126.587 132.773 1.00 51.32 1870 SER A CA 1
ATOM 13402 C C . SER D 2 271 ? 131.814 127.237 132.455 1.00 51.32 1870 SER A C 1
ATOM 13403 O O . SER D 2 271 ? 131.950 127.991 131.489 1.00 51.32 1870 SER A O 1
ATOM 13406 N N . GLY D 2 272 ? 132.823 126.957 133.269 1.00 52.04 1871 GLY A N 1
ATOM 13407 C CA . GLY D 2 272 ? 134.135 127.513 133.029 1.00 52.04 1871 GLY A CA 1
ATOM 13408 C C . GLY D 2 272 ? 134.786 126.922 131.803 1.00 52.04 1871 GLY A C 1
ATOM 13409 O O . GLY D 2 272 ? 134.991 127.616 130.807 1.00 52.04 1871 GLY A O 1
ATOM 13410 N N . VAL D 2 273 ? 135.126 125.635 131.875 1.00 52.04 1872 VAL A N 1
ATOM 13411 C CA . VAL D 2 273 ? 135.577 124.913 130.696 1.00 52.04 1872 VAL A CA 1
ATOM 13412 C C . VAL D 2 273 ? 134.513 125.005 129.623 1.00 52.04 1872 VAL A C 1
ATOM 13413 O O . VAL D 2 273 ? 133.319 124.855 129.903 1.00 52.04 1872 VAL A O 1
ATOM 13417 N N . GLY D 2 274 ? 134.927 125.272 128.388 1.00 54.74 1873 GLY A N 1
ATOM 13418 C CA . GLY D 2 274 ? 133.941 125.467 127.344 1.00 54.74 1873 GLY A CA 1
ATOM 13419 C C . GLY D 2 274 ? 133.059 124.252 127.158 1.00 54.74 1873 GLY A C 1
ATOM 13420 O O . GLY D 2 274 ? 133.452 123.273 126.522 1.00 54.74 1873 GLY A O 1
ATOM 13421 N N . THR D 2 275 ? 131.847 124.329 127.693 1.00 49.86 1874 THR A N 1
ATOM 13422 C CA . THR D 2 275 ? 130.862 123.262 127.678 1.00 49.86 1874 THR A CA 1
ATOM 13423 C C . THR D 2 275 ? 129.640 123.802 128.405 1.00 49.86 1874 THR A C 1
ATOM 13424 O O . THR D 2 275 ? 129.743 124.744 129.191 1.00 49.86 1874 THR A O 1
ATOM 13428 N N . PHE D 2 276 ? 128.488 123.196 128.144 1.00 49.09 1875 PHE A N 1
ATOM 13429 C CA . PHE D 2 276 ? 127.218 123.709 128.633 1.00 49.09 1875 PHE A CA 1
ATOM 13430 C C . PHE D 2 276 ? 126.572 122.724 129.592 1.00 49.09 1875 PHE A C 1
ATOM 13431 O O . PHE D 2 276 ? 126.727 121.510 129.456 1.00 49.09 1875 PHE A O 1
ATOM 13439 N N . LEU D 2 277 ? 125.843 123.265 130.561 1.00 48.30 1876 LEU A N 1
ATOM 13440 C CA . LEU D 2 277 ? 124.939 122.504 131.406 1.00 48.30 1876 LEU A CA 1
ATOM 13441 C C . LEU D 2 277 ? 123.507 122.779 130.980 1.00 48.30 1876 LEU A C 1
ATOM 13442 O O . LEU D 2 277 ? 123.166 123.909 130.625 1.00 48.30 1876 LEU A O 1
ATOM 13447 N N . THR D 2 278 ? 122.673 121.747 131.016 1.00 40.82 1877 THR A N 1
ATOM 13448 C CA . THR D 2 278 ? 121.298 121.827 130.554 1.00 40.82 1877 THR A CA 1
ATOM 13449 C C . THR D 2 278 ? 120.346 121.651 131.724 1.00 40.82 1877 THR A C 1
ATOM 13450 O O . THR D 2 278 ? 120.634 120.897 132.654 1.00 40.82 1877 THR A O 1
ATOM 13454 N N . SER D 2 279 ? 119.209 122.342 131.682 1.00 38.49 1878 SER A N 1
ATOM 13455 C CA . SER D 2 279 ? 118.210 122.193 132.730 1.00 38.49 1878 SER A CA 1
ATOM 13456 C C . SER D 2 279 ? 116.844 122.604 132.207 1.00 38.49 1878 SER A C 1
ATOM 13457 O O . SER D 2 279 ? 116.730 123.347 131.235 1.00 38.49 1878 SER A O 1
ATOM 13460 N N . LEU D 2 280 ? 115.805 122.107 132.868 1.00 36.94 1879 LEU A N 1
ATOM 13461 C CA . LEU D 2 280 ? 114.427 122.502 132.613 1.00 36.94 1879 LEU A CA 1
ATOM 13462 C C . LEU D 2 280 ? 113.798 123.049 133.877 1.00 36.94 1879 LEU A C 1
ATOM 13463 O O . LEU D 2 280 ? 114.095 122.588 134.979 1.00 36.94 1879 LEU A O 1
ATOM 13468 N N . GLN D 2 281 ? 112.912 124.021 133.713 1.00 42.17 1880 GLN A N 1
ATOM 13469 C CA . GLN D 2 281 ? 112.141 124.566 134.817 1.00 42.17 1880 GLN A CA 1
ATOM 13470 C C . GLN D 2 281 ? 110.703 124.713 134.364 1.00 42.17 1880 GLN A C 1
ATOM 13471 O O . GLN D 2 281 ? 110.413 125.500 133.457 1.00 42.17 1880 GLN A O 1
ATOM 13477 N N . LEU D 2 282 ? 109.812 123.950 134.985 1.00 43.06 1881 LEU A N 1
ATOM 13478 C CA . LEU D 2 282 ? 108.388 123.977 134.701 1.00 43.06 1881 LEU A CA 1
ATOM 13479 C C . LEU D 2 282 ? 107.672 124.546 135.911 1.00 43.06 1881 LEU A C 1
ATOM 13480 O O . LEU D 2 282 ? 107.998 124.186 137.042 1.00 43.06 1881 LEU A O 1
ATOM 13485 N N . ASP D 2 283 ? 106.717 125.440 135.687 1.00 49.29 1882 ASP A N 1
ATOM 13486 C CA . ASP D 2 283 ? 105.917 125.967 136.783 1.00 49.29 1882 ASP A CA 1
ATOM 13487 C C . ASP D 2 283 ? 104.459 126.096 136.374 1.00 49.29 1882 ASP A C 1
ATOM 13488 O O . ASP D 2 283 ? 104.140 126.729 135.373 1.00 49.29 1882 ASP A O 1
ATOM 13493 N N . SER D 2 284 ? 103.570 125.516 137.173 1.00 50.55 1883 SER A N 1
ATOM 13494 C CA . SER D 2 284 ? 102.175 125.390 136.787 1.00 50.55 1883 SER A CA 1
ATOM 13495 C C . SER D 2 284 ? 101.275 126.088 137.790 1.00 50.55 1883 SER A C 1
ATOM 13496 O O . SER D 2 284 ? 101.632 126.263 138.954 1.00 50.55 1883 SER A O 1
ATOM 13499 N N . LEU D 2 285 ? 100.092 126.474 137.321 1.00 53.23 1884 LEU A N 1
ATOM 13500 C CA . LEU D 2 285 ? 99.123 127.179 138.147 1.00 53.23 1884 LEU A CA 1
ATOM 13501 C C . LEU D 2 285 ? 97.728 126.824 137.668 1.00 53.23 1884 LEU A C 1
ATOM 13502 O O . LEU D 2 285 ? 97.464 126.854 136.467 1.00 53.23 1884 LEU A O 1
ATOM 13507 N N . THR D 2 286 ? 96.845 126.479 138.597 1.00 62.52 1885 THR A N 1
ATOM 13508 C CA . THR D 2 286 ? 95.500 126.018 138.269 1.00 62.52 1885 THR A CA 1
ATOM 13509 C C . THR D 2 286 ? 94.520 127.172 138.404 1.00 62.52 1885 THR A C 1
ATOM 13510 O O . THR D 2 286 ? 94.252 127.642 139.511 1.00 62.52 1885 THR A O 1
ATOM 13514 N N . SER D 2 287 ? 93.992 127.630 137.274 1.00 70.62 1886 SER A N 1
ATOM 13515 C CA . SER D 2 287 ? 93.023 128.717 137.251 1.00 70.62 1886 SER A CA 1
ATOM 13516 C C . SER D 2 287 ? 91.633 128.124 137.072 1.00 70.62 1886 SER A C 1
ATOM 13517 O O . SER D 2 287 ? 91.051 128.167 135.991 1.00 70.62 1886 SER A O 1
ATOM 13520 N N . LEU D 2 288 ? 91.087 127.555 138.147 1.00 85.20 1887 LEU A N 1
ATOM 13521 C CA . LEU D 2 288 ? 89.805 126.896 137.956 1.00 85.20 1887 LEU A CA 1
ATOM 13522 C C . LEU D 2 288 ? 88.656 127.891 138.011 1.00 85.20 1887 LEU A C 1
ATOM 13523 O O . LEU D 2 288 ? 88.176 128.336 136.966 1.00 85.20 1887 LEU A O 1
ATOM 13528 N N . GLN D 2 289 ? 88.229 128.272 139.213 1.00 100.49 1888 GLN A N 1
ATOM 13529 C CA . GLN D 2 289 ? 87.359 129.426 139.402 1.00 100.49 1888 GLN A CA 1
ATOM 13530 C C . GLN D 2 289 ? 87.637 130.077 140.748 1.00 100.49 1888 GLN A C 1
ATOM 13531 O O . GLN D 2 289 ? 87.202 131.205 141.005 1.00 100.49 1888 GLN A O 1
ATOM 13537 N N . SER D 2 290 ? 88.319 129.331 141.624 1.00 106.59 1889 SER A N 1
ATOM 13538 C CA . SER D 2 290 ? 88.475 129.631 143.046 1.00 106.59 1889 SER A CA 1
ATOM 13539 C C . SER D 2 290 ? 87.139 129.569 143.783 1.00 106.59 1889 SER A C 1
ATOM 13540 O O . SER D 2 290 ? 87.099 129.706 145.010 1.00 106.59 1889 SER A O 1
ATOM 13543 N N . SER D 2 291 ? 86.043 129.361 143.052 1.00 112.34 1890 SER A N 1
ATOM 13544 C CA . SER D 2 291 ? 84.725 129.242 143.670 1.00 112.34 1890 SER A CA 1
ATOM 13545 C C . SER D 2 291 ? 83.859 128.128 143.106 1.00 112.34 1890 SER A C 1
ATOM 13546 O O . SER D 2 291 ? 82.947 127.680 143.807 1.00 112.34 1890 SER A O 1
ATOM 13549 N N . GLU D 2 292 ? 84.090 127.660 141.882 1.00 113.41 1891 GLU A N 1
ATOM 13550 C CA . GLU D 2 292 ? 83.269 126.626 141.263 1.00 113.41 1891 GLU A CA 1
ATOM 13551 C C . GLU D 2 292 ? 83.952 125.266 141.331 1.00 113.41 1891 GLU A C 1
ATOM 13552 O O . GLU D 2 292 ? 83.851 124.450 140.414 1.00 113.41 1891 GLU A O 1
ATOM 13558 N N . ARG D 2 293 ? 84.653 125.015 142.434 1.00 113.84 1892 ARG A N 1
ATOM 13559 C CA . ARG D 2 293 ? 85.291 123.735 142.693 1.00 113.84 1892 ARG A CA 1
ATOM 13560 C C . ARG D 2 293 ? 84.290 122.651 143.083 1.00 113.84 1892 ARG A C 1
ATOM 13561 O O . ARG D 2 293 ? 84.694 121.554 143.485 1.00 113.84 1892 ARG A O 1
ATOM 13569 N N . GLY D 2 294 ? 82.998 122.933 142.972 1.00 117.39 1893 GLY A N 1
ATOM 13570 C CA . GLY D 2 294 ? 81.964 121.964 143.256 1.00 117.39 1893 GLY A CA 1
ATOM 13571 C C . GLY D 2 294 ? 81.314 122.191 144.609 1.00 117.39 1893 GLY A C 1
ATOM 13572 O O . GLY D 2 294 ? 81.781 122.964 145.448 1.00 117.39 1893 GLY A O 1
ATOM 13573 N N . PHE D 2 295 ? 80.205 121.492 144.810 1.00 121.90 1894 PHE A N 1
ATOM 13574 C CA . PHE D 2 295 ? 79.499 121.520 146.079 1.00 121.90 1894 PHE A CA 1
ATOM 13575 C C . PHE D 2 295 ? 80.234 120.657 147.097 1.00 121.90 1894 PHE A C 1
ATOM 13576 O O . PHE D 2 295 ? 81.117 119.867 146.753 1.00 121.90 1894 PHE A O 1
ATOM 13584 N N . ALA D 2 296 ? 79.870 120.834 148.367 1.00 119.06 1895 ALA A N 1
ATOM 13585 C CA . ALA D 2 296 ? 80.481 120.201 149.532 1.00 119.06 1895 ALA A CA 1
ATOM 13586 C C . ALA D 2 296 ? 81.898 120.698 149.789 1.00 119.06 1895 ALA A C 1
ATOM 13587 O O . ALA D 2 296 ? 82.516 120.280 150.774 1.00 119.06 1895 ALA A O 1
ATOM 13589 N N . TRP D 2 297 ? 82.438 121.564 148.936 1.00 116.42 1896 TRP A N 1
ATOM 13590 C CA . TRP D 2 297 ? 83.699 122.244 149.194 1.00 116.42 1896 TRP A CA 1
ATOM 13591 C C . TRP D 2 297 ? 83.504 123.724 149.467 1.00 116.42 1896 TRP A C 1
ATOM 13592 O O . TRP D 2 297 ? 84.282 124.324 150.213 1.00 116.42 1896 TRP A O 1
ATOM 13603 N N . ILE D 2 298 ? 82.475 124.324 148.873 1.00 116.27 1897 ILE A N 1
ATOM 13604 C CA . ILE D 2 298 ? 82.213 125.740 149.097 1.00 116.27 1897 ILE A CA 1
ATOM 13605 C C . ILE D 2 298 ? 81.570 125.951 150.462 1.00 116.27 1897 ILE A C 1
ATOM 13606 O O . ILE D 2 298 ? 81.770 126.988 151.106 1.00 116.27 1897 ILE A O 1
ATOM 13611 N N . VAL D 2 299 ? 80.816 124.961 150.942 1.00 115.26 1898 VAL A N 1
ATOM 13612 C CA . VAL D 2 299 ? 80.119 125.105 152.218 1.00 115.26 1898 VAL A CA 1
ATOM 13613 C C . VAL D 2 299 ? 81.100 125.004 153.381 1.00 115.26 1898 VAL A C 1
ATOM 13614 O O . VAL D 2 299 ? 81.077 125.822 154.310 1.00 115.26 1898 VAL A O 1
ATOM 13618 N N . SER D 2 300 ? 81.969 123.995 153.356 1.00 113.42 1899 SER A N 1
ATOM 13619 C CA . SER D 2 300 ? 82.977 123.881 154.402 1.00 113.42 1899 SER A CA 1
ATOM 13620 C C . SER D 2 300 ? 83.870 125.110 154.417 1.00 113.42 1899 SER A C 1
ATOM 13621 O O . SER D 2 300 ? 84.171 125.663 155.481 1.00 113.42 1899 SER A O 1
ATOM 13624 N N . GLN D 2 301 ? 84.288 125.568 153.240 1.00 113.01 1900 GLN A N 1
ATOM 13625 C CA . GLN D 2 301 ? 85.165 126.726 153.200 1.00 113.01 1900 GLN A CA 1
ATOM 13626 C C . GLN D 2 301 ? 84.452 127.986 153.667 1.00 113.01 1900 GLN A C 1
ATOM 13627 O O . GLN D 2 301 ? 85.071 128.834 154.318 1.00 113.01 1900 GLN A O 1
ATOM 13633 N N . VAL D 2 302 ? 83.156 128.127 153.382 1.00 111.16 1901 VAL A N 1
ATOM 13634 C CA . VAL D 2 302 ? 82.473 129.344 153.807 1.00 111.16 1901 VAL A CA 1
ATOM 13635 C C . VAL D 2 302 ? 82.261 129.340 155.316 1.00 111.16 1901 VAL A C 1
ATOM 13636 O O . VAL D 2 302 ? 82.420 130.374 155.978 1.00 111.16 1901 VAL A O 1
ATOM 13640 N N . VAL D 2 303 ? 81.949 128.181 155.901 1.00 109.95 1902 VAL A N 1
ATOM 13641 C CA . VAL D 2 303 ? 81.814 128.169 157.355 1.00 109.95 1902 VAL A CA 1
ATOM 13642 C C . VAL D 2 303 ? 83.172 128.386 158.012 1.00 109.95 1902 VAL A C 1
ATOM 13643 O O . VAL D 2 303 ? 83.271 129.075 159.038 1.00 109.95 1902 VAL A O 1
ATOM 13647 N N . TYR D 2 304 ? 84.244 127.853 157.419 1.00 106.03 1903 TYR A N 1
ATOM 13648 C CA . TYR D 2 304 ? 85.572 128.053 157.984 1.00 106.03 1903 TYR A CA 1
ATOM 13649 C C . TYR D 2 304 ? 85.977 129.519 157.920 1.00 106.03 1903 TYR A C 1
ATOM 13650 O O . TYR D 2 304 ? 86.531 130.065 158.880 1.00 106.03 1903 TYR A O 1
ATOM 13659 N N . TYR D 2 305 ? 85.712 130.178 156.796 1.00 104.82 1904 TYR A N 1
ATOM 13660 C CA . TYR D 2 305 ? 86.070 131.581 156.674 1.00 104.82 1904 TYR A CA 1
ATOM 13661 C C . TYR D 2 305 ? 85.142 132.498 157.452 1.00 104.82 1904 TYR A C 1
ATOM 13662 O O . TYR D 2 305 ? 85.499 133.656 157.682 1.00 104.82 1904 TYR A O 1
ATOM 13671 N N . LEU D 2 306 ? 83.968 132.023 157.860 1.00 106.93 1905 LEU A N 1
ATOM 13672 C CA . LEU D 2 306 ? 83.186 132.796 158.816 1.00 106.93 1905 LEU A CA 1
ATOM 13673 C C . LEU D 2 306 ? 83.750 132.648 160.223 1.00 106.93 1905 LEU A C 1
ATOM 13674 O O . LEU D 2 306 ? 83.834 133.627 160.976 1.00 106.93 1905 LEU A O 1
ATOM 13679 N N . LEU D 2 307 ? 84.158 131.431 160.592 1.00 109.13 1906 LEU A N 1
ATOM 13680 C CA . LEU D 2 307 ? 84.748 131.236 161.912 1.00 109.13 1906 LEU A CA 1
ATOM 13681 C C . LEU D 2 307 ? 86.087 131.943 162.051 1.00 109.13 1906 LEU A C 1
ATOM 13682 O O . LEU D 2 307 ? 86.436 132.377 163.155 1.00 109.13 1906 LEU A O 1
ATOM 13687 N N . VAL D 2 308 ? 86.846 132.068 160.964 1.00 108.54 1907 VAL A N 1
ATOM 13688 C CA . VAL D 2 308 ? 88.089 132.830 161.024 1.00 108.54 1907 VAL A CA 1
ATOM 13689 C C . VAL D 2 308 ? 87.794 134.276 161.390 1.00 108.54 1907 VAL A C 1
ATOM 13690 O O . VAL D 2 308 ? 88.479 134.876 162.226 1.00 108.54 1907 VAL A O 1
ATOM 13694 N N . CYS D 2 309 ? 86.760 134.856 160.777 1.00 112.72 1908 CYS A N 1
ATOM 13695 C CA . CYS D 2 309 ? 86.371 136.218 161.127 1.00 112.72 1908 CYS A CA 1
ATOM 13696 C C . CYS D 2 309 ? 85.883 136.307 162.565 1.00 112.72 1908 CYS A C 1
ATOM 13697 O O . CYS D 2 309 ? 86.173 137.289 163.261 1.00 112.72 1908 CYS A O 1
ATOM 13700 N N . TYR D 2 310 ? 85.149 135.294 163.027 1.00 112.60 1909 TYR A N 1
ATOM 13701 C CA . TYR D 2 310 ? 84.741 135.268 164.427 1.00 112.60 1909 TYR A CA 1
ATOM 13702 C C . TYR D 2 310 ? 85.951 135.344 165.347 1.00 112.60 1909 TYR A C 1
ATOM 13703 O O . TYR D 2 310 ? 85.991 136.154 166.280 1.00 112.60 1909 TYR A O 1
ATOM 13712 N N . TYR D 2 311 ? 86.949 134.495 165.102 1.00 113.24 1910 TYR A N 1
ATOM 13713 C CA . TYR D 2 311 ? 88.121 134.467 165.970 1.00 113.24 1910 TYR A CA 1
ATOM 13714 C C . TYR D 2 311 ? 88.942 135.741 165.845 1.00 113.24 1910 TYR A C 1
ATOM 13715 O O . TYR D 2 311 ? 89.582 136.164 166.815 1.00 113.24 1910 TYR A O 1
ATOM 13724 N N . ALA D 2 312 ? 88.936 136.362 164.666 1.00 115.67 1911 ALA A N 1
ATOM 13725 C CA . ALA D 2 312 ? 89.589 137.656 164.512 1.00 115.67 1911 ALA A CA 1
ATOM 13726 C C . ALA D 2 312 ? 88.922 138.702 165.388 1.00 115.67 1911 ALA A C 1
ATOM 13727 O O . ALA D 2 312 ? 89.600 139.506 166.038 1.00 115.67 1911 ALA A O 1
ATOM 13729 N N . PHE D 2 313 ? 87.589 138.691 165.430 1.00 118.70 1912 PHE A N 1
ATOM 13730 C CA . PHE D 2 313 ? 86.863 139.601 166.312 1.00 118.70 1912 PHE A CA 1
ATOM 13731 C C . PHE D 2 313 ? 87.151 139.294 167.778 1.00 118.70 1912 PHE A C 1
ATOM 13732 O O . PHE D 2 313 ? 87.289 140.209 168.600 1.00 118.70 1912 PHE A O 1
ATOM 13740 N N . ILE D 2 314 ? 87.239 138.010 168.123 1.00 116.86 1913 ILE A N 1
ATOM 13741 C CA . ILE D 2 314 ? 87.560 137.623 169.495 1.00 116.86 1913 ILE A CA 1
ATOM 13742 C C . ILE D 2 314 ? 88.903 138.210 169.908 1.00 116.86 1913 ILE A C 1
ATOM 13743 O O . ILE D 2 314 ? 89.016 138.895 170.932 1.00 116.86 1913 ILE A O 1
ATOM 13748 N N . GLN D 2 315 ? 89.941 137.960 169.109 1.00 118.27 1914 GLN A N 1
ATOM 13749 C CA . GLN D 2 315 ? 91.261 138.487 169.427 1.00 118.27 1914 GLN A CA 1
ATOM 13750 C C . GLN D 2 315 ? 91.301 140.007 169.393 1.00 118.27 1914 GLN A C 1
ATOM 13751 O O . GLN D 2 315 ? 92.075 140.610 170.143 1.00 118.27 1914 GLN A O 1
ATOM 13757 N N . GLY D 2 316 ? 90.486 140.641 168.551 1.00 119.72 1915 GLY A N 1
ATOM 13758 C CA . GLY D 2 316 ? 90.423 142.091 168.564 1.00 119.72 1915 GLY A CA 1
ATOM 13759 C C . GLY D 2 316 ? 89.882 142.634 169.871 1.00 119.72 1915 GLY A C 1
ATOM 13760 O O . GLY D 2 316 ? 90.506 143.491 170.501 1.00 119.72 1915 GLY A O 1
ATOM 13761 N N . CYS D 2 317 ? 88.723 142.141 170.301 1.00 119.33 1916 CYS A N 1
ATOM 13762 C CA . CYS D 2 317 ? 88.225 142.590 171.600 1.00 119.33 1916 CYS A CA 1
ATOM 13763 C C . CYS D 2 317 ? 89.106 142.154 172.738 1.00 119.33 1916 CYS A C 1
ATOM 13764 O O . CYS D 2 317 ? 89.013 142.744 173.817 1.00 119.33 1916 CYS A O 1
ATOM 13767 N N . ARG D 2 318 ? 89.957 141.147 172.561 1.00 119.38 1917 ARG A N 1
ATOM 13768 C CA . ARG D 2 318 ? 90.945 140.813 173.577 1.00 119.38 1917 ARG A CA 1
ATOM 13769 C C . ARG D 2 318 ? 92.098 141.804 173.625 1.00 119.38 1917 ARG A C 1
ATOM 13770 O O . ARG D 2 318 ? 92.575 142.129 174.714 1.00 119.38 1917 ARG A O 1
ATOM 13778 N N . LEU D 2 319 ? 92.546 142.304 172.474 1.00 120.27 1918 LEU A N 1
ATOM 13779 C CA . LEU D 2 319 ? 93.642 143.267 172.453 1.00 120.27 1918 LEU A CA 1
ATOM 13780 C C . LEU D 2 319 ? 93.223 144.630 172.985 1.00 120.27 1918 LEU A C 1
ATOM 13781 O O . LEU D 2 319 ? 94.017 145.297 173.656 1.00 120.27 1918 LEU A O 1
ATOM 13786 N N . LYS D 2 320 ? 91.996 145.064 172.689 1.00 122.74 1919 LYS A N 1
ATOM 13787 C CA . LYS D 2 320 ? 91.563 146.393 173.109 1.00 122.74 1919 LYS A CA 1
ATOM 13788 C C . LYS D 2 320 ? 91.470 146.491 174.625 1.00 122.74 1919 LYS A C 1
ATOM 13789 O O . LYS D 2 320 ? 91.790 147.533 175.208 1.00 122.74 1919 LYS A O 1
ATOM 13795 N N . ARG D 2 321 ? 91.040 145.415 175.284 1.00 123.32 1920 ARG A N 1
ATOM 13796 C CA . ARG D 2 321 ? 90.947 145.375 176.737 1.00 123.32 1920 ARG A CA 1
ATOM 13797 C C . ARG D 2 321 ? 92.297 145.112 177.390 1.00 123.32 1920 ARG A C 1
ATOM 13798 O O . ARG D 2 321 ? 92.385 145.010 178.617 1.00 123.32 1920 ARG A O 1
ATOM 13806 N N . GLN D 2 322 ? 93.344 145.004 176.600 1.00 125.19 1921 GLN A N 1
ATOM 13807 C CA . GLN D 2 322 ? 94.666 144.729 177.147 1.00 125.19 1921 GLN A CA 1
ATOM 13808 C C . GLN D 2 322 ? 95.666 145.841 176.892 1.00 125.19 1921 GLN A C 1
ATOM 13809 O O . GLN D 2 322 ? 96.359 146.251 177.824 1.00 125.19 1921 GLN A O 1
ATOM 13815 N N . ARG D 2 323 ? 95.795 146.298 175.646 1.00 126.61 1922 ARG A N 1
ATOM 13816 C CA . ARG D 2 323 ? 96.694 147.388 175.273 1.00 126.61 1922 ARG A CA 1
ATOM 13817 C C . ARG D 2 323 ? 98.155 146.979 175.423 1.00 126.61 1922 ARG A C 1
ATOM 13818 O O . ARG D 2 323 ? 99.055 147.705 174.994 1.00 126.61 1922 ARG A O 1
ATOM 13826 N N . LEU D 2 324 ? 98.388 145.800 175.999 1.00 125.91 1923 LEU A N 1
ATOM 13827 C CA . LEU D 2 324 ? 99.715 145.234 176.197 1.00 125.91 1923 LEU A CA 1
ATOM 13828 C C . LEU D 2 324 ? 99.519 143.876 176.861 1.00 125.91 1923 LEU A C 1
ATOM 13829 O O . LEU D 2 324 ? 98.387 143.510 177.191 1.00 125.91 1923 LEU A O 1
ATOM 13834 N N . ALA D 2 325 ? 100.598 143.114 177.033 1.00 124.11 1924 ALA A N 1
ATOM 13835 C CA . ALA D 2 325 ? 100.609 141.740 177.525 1.00 124.11 1924 ALA A CA 1
ATOM 13836 C C . ALA D 2 325 ? 99.958 140.784 176.539 1.00 124.11 1924 ALA A C 1
ATOM 13837 O O . ALA D 2 325 ? 99.980 139.570 176.767 1.00 124.11 1924 ALA A O 1
ATOM 13839 N N . PHE D 2 326 ? 99.390 141.289 175.442 1.00 119.29 1925 PHE A N 1
ATOM 13840 C CA . PHE D 2 326 ? 98.878 140.430 174.387 1.00 119.29 1925 PHE A CA 1
ATOM 13841 C C . PHE D 2 326 ? 99.977 139.596 173.753 1.00 119.29 1925 PHE A C 1
ATOM 13842 O O . PHE D 2 326 ? 99.702 138.490 173.283 1.00 119.29 1925 PHE A O 1
ATOM 13850 N N . PHE D 2 327 ? 101.209 140.096 173.734 1.00 119.45 1926 PHE A N 1
ATOM 13851 C CA . PHE D 2 327 ? 102.333 139.395 173.133 1.00 119.45 1926 PHE A CA 1
ATOM 13852 C C . PHE D 2 327 ? 103.103 138.565 174.147 1.00 119.45 1926 PHE A C 1
ATOM 13853 O O . PHE D 2 327 ? 104.073 137.896 173.781 1.00 119.45 1926 PHE A O 1
ATOM 13861 N N . THR D 2 328 ? 102.700 138.600 175.411 1.00 120.17 1927 THR A N 1
ATOM 13862 C CA . THR D 2 328 ? 103.379 137.838 176.447 1.00 120.17 1927 THR A CA 1
ATOM 13863 C C . THR D 2 328 ? 102.858 136.416 176.574 1.00 120.17 1927 THR A C 1
ATOM 13864 O O . THR D 2 328 ? 103.535 135.571 177.170 1.00 120.17 1927 THR A O 1
ATOM 13868 N N . ARG D 2 329 ? 101.682 136.129 176.022 1.00 117.15 1928 ARG A N 1
ATOM 13869 C CA . ARG D 2 329 ? 101.073 134.814 176.150 1.00 117.15 1928 ARG A CA 1
ATOM 13870 C C . ARG D 2 329 ? 101.099 134.078 174.819 1.00 117.15 1928 ARG A C 1
ATOM 13871 O O . ARG D 2 329 ? 100.848 134.663 173.763 1.00 117.15 1928 ARG A O 1
ATOM 13879 N N . LYS D 2 330 ? 101.395 132.778 174.883 1.00 111.59 1929 LYS A N 1
ATOM 13880 C CA . LYS D 2 330 ? 101.470 131.965 173.675 1.00 111.59 1929 LYS A CA 1
ATOM 13881 C C . LYS D 2 330 ? 100.098 131.744 173.054 1.00 111.59 1929 LYS A C 1
ATOM 13882 O O . LYS D 2 330 ? 99.984 131.644 171.828 1.00 111.59 1929 LYS A O 1
ATOM 13888 N N . ARG D 2 331 ? 99.051 131.675 173.870 1.00 111.09 1930 ARG A N 1
ATOM 13889 C CA . ARG D 2 331 ? 97.710 131.425 173.361 1.00 111.09 1930 ARG A CA 1
ATOM 13890 C C . ARG D 2 331 ? 97.161 132.578 172.534 1.00 111.09 1930 ARG A C 1
ATOM 13891 O O . ARG D 2 331 ? 96.098 132.428 171.925 1.00 111.09 1930 ARG A O 1
ATOM 13899 N N . ASN D 2 332 ? 97.848 133.714 172.493 1.00 113.87 1931 ASN A N 1
ATOM 13900 C CA . ASN D 2 332 ? 97.430 134.852 171.687 1.00 113.87 1931 ASN A CA 1
ATOM 13901 C C . ASN D 2 332 ? 98.238 135.005 170.412 1.00 113.87 1931 ASN A C 1
ATOM 13902 O O . ASN D 2 332 ? 97.676 135.327 169.367 1.00 113.87 1931 ASN A O 1
ATOM 13907 N N . LEU D 2 333 ? 99.548 134.774 170.472 1.00 110.16 1932 LEU A N 1
ATOM 13908 C CA . LEU D 2 333 ? 100.375 134.846 169.278 1.00 110.16 1932 LEU A CA 1
ATOM 13909 C C . LEU D 2 333 ? 100.099 133.712 168.304 1.00 110.16 1932 LEU A C 1
ATOM 13910 O O . LEU D 2 333 ? 100.442 133.834 167.125 1.00 110.16 1932 LEU A O 1
ATOM 13915 N N . LEU D 2 334 ? 99.494 132.620 168.763 1.00 106.54 1933 LEU A N 1
ATOM 13916 C CA . LEU D 2 334 ? 99.281 131.458 167.915 1.00 106.54 1933 LEU A CA 1
ATOM 13917 C C . LEU D 2 334 ? 97.953 131.495 167.182 1.00 106.54 1933 LEU A C 1
ATOM 13918 O O . LEU D 2 334 ? 97.759 130.721 166.241 1.00 106.54 1933 LEU A O 1
ATOM 13923 N N . ASP D 2 335 ? 97.029 132.360 167.590 1.00 106.17 1934 ASP A N 1
ATOM 13924 C CA . ASP D 2 335 ? 95.753 132.456 166.894 1.00 106.17 1934 ASP A CA 1
ATOM 13925 C C . ASP D 2 335 ? 95.676 133.679 165.991 1.00 106.17 1934 ASP A C 1
ATOM 13926 O O . ASP D 2 335 ? 95.088 133.613 164.906 1.00 106.17 1934 ASP A O 1
ATOM 13931 N N . THR D 2 336 ? 96.259 134.799 166.413 1.00 103.08 1935 THR A N 1
ATOM 13932 C CA . THR D 2 336 ? 96.294 135.975 165.553 1.00 103.08 1935 THR A CA 1
ATOM 13933 C C . THR D 2 336 ? 97.077 135.698 164.276 1.00 103.08 1935 THR A C 1
ATOM 13934 O O . THR D 2 336 ? 96.646 136.084 163.184 1.00 103.08 1935 THR A O 1
ATOM 13938 N N . SER D 2 337 ? 98.222 135.024 164.388 1.00 98.91 1936 SER A N 1
ATOM 13939 C CA . SER D 2 337 ? 98.988 134.690 163.193 1.00 98.91 1936 SER A CA 1
ATOM 13940 C C . SER D 2 337 ? 98.189 133.790 162.262 1.00 98.91 1936 SER A C 1
ATOM 13941 O O . SER D 2 337 ? 98.203 133.980 161.041 1.00 98.91 1936 SER A O 1
ATOM 13944 N N . ILE D 2 338 ? 97.489 132.801 162.821 1.00 96.59 1937 ILE A N 1
ATOM 13945 C CA . ILE D 2 338 ? 96.659 131.924 162.002 1.00 96.59 1937 ILE A CA 1
ATOM 13946 C C . ILE D 2 338 ? 95.580 132.725 161.288 1.00 96.59 1937 ILE A C 1
ATOM 13947 O O . ILE D 2 338 ? 95.308 132.508 160.104 1.00 96.59 1937 ILE A O 1
ATOM 13952 N N . VAL D 2 339 ? 94.958 133.671 161.992 1.00 97.65 1938 VAL A N 1
ATOM 13953 C CA . VAL D 2 339 ? 93.908 134.486 161.385 1.00 97.65 1938 VAL A CA 1
ATOM 13954 C C . VAL D 2 339 ? 94.468 135.301 160.226 1.00 97.65 1938 VAL A C 1
ATOM 13955 O O . VAL D 2 339 ? 93.893 135.342 159.128 1.00 97.65 1938 VAL A O 1
ATOM 13959 N N . LEU D 2 340 ? 95.605 135.960 160.454 1.00 93.11 1939 LEU A N 1
ATOM 13960 C CA . LEU D 2 340 ? 96.208 136.781 159.411 1.00 93.11 1939 LEU A CA 1
ATOM 13961 C C . LEU D 2 340 ? 96.587 135.946 158.196 1.00 93.11 1939 LEU A C 1
ATOM 13962 O O . LEU D 2 340 ? 96.335 136.349 157.053 1.00 93.11 1939 LEU A O 1
ATOM 13967 N N . ILE D 2 341 ? 97.184 134.772 158.418 1.00 88.26 1940 ILE A N 1
ATOM 13968 C CA . ILE D 2 341 ? 97.598 133.935 157.298 1.00 88.26 1940 ILE A CA 1
ATOM 13969 C C . ILE D 2 341 ? 96.385 133.421 156.537 1.00 88.26 1940 ILE A C 1
ATOM 13970 O O . ILE D 2 341 ? 96.378 133.390 155.300 1.00 88.26 1940 ILE A O 1
ATOM 13975 N N . SER D 2 342 ? 95.338 133.012 157.256 1.00 92.03 1941 SER A N 1
ATOM 13976 C CA . SER D 2 342 ? 94.142 132.520 156.588 1.00 92.03 1941 SER A CA 1
ATOM 13977 C C . SER D 2 342 ? 93.490 133.600 155.744 1.00 92.03 1941 SER A C 1
ATOM 13978 O O . SER D 2 342 ? 92.937 133.302 154.682 1.00 92.03 1941 SER A O 1
ATOM 13981 N N . PHE D 2 343 ? 93.536 134.854 156.192 1.00 91.16 1942 PHE A N 1
ATOM 13982 C CA . PHE D 2 343 ? 93.016 135.933 155.359 1.00 91.16 1942 PHE A CA 1
ATOM 13983 C C . PHE D 2 343 ? 93.891 136.143 154.132 1.00 91.16 1942 PHE A C 1
ATOM 13984 O O . PHE D 2 343 ? 93.392 136.199 152.996 1.00 91.16 1942 PHE A O 1
ATOM 13992 N N . SER D 2 344 ? 95.205 136.251 154.345 1.00 84.78 1943 SER A N 1
ATOM 13993 C CA . SER D 2 344 ? 96.116 136.550 153.248 1.00 84.78 1943 SER A CA 1
ATOM 13994 C C . SER D 2 344 ? 96.077 135.482 152.167 1.00 84.78 1943 SER A C 1
ATOM 13995 O O . SER D 2 344 ? 96.272 135.795 150.990 1.00 84.78 1943 SER A O 1
ATOM 13998 N N . ILE D 2 345 ? 95.815 134.226 152.532 1.00 80.54 1944 ILE A N 1
ATOM 13999 C CA . ILE D 2 345 ? 95.781 133.164 151.527 1.00 80.54 1944 ILE A CA 1
ATOM 14000 C C . ILE D 2 345 ? 94.673 133.422 150.516 1.00 80.54 1944 ILE A C 1
ATOM 14001 O O . ILE D 2 345 ? 94.901 133.409 149.300 1.00 80.54 1944 ILE A O 1
ATOM 14006 N N . LEU D 2 346 ? 93.453 133.657 150.997 1.00 84.84 1945 LEU A N 1
ATOM 14007 C CA . LEU D 2 346 ? 92.347 133.874 150.074 1.00 84.84 1945 LEU A CA 1
ATOM 14008 C C . LEU D 2 346 ? 92.506 135.196 149.334 1.00 84.84 1945 LEU A C 1
ATOM 14009 O O . LEU D 2 346 ? 92.161 135.297 148.146 1.00 84.84 1945 LEU A O 1
ATOM 14014 N N . GLY D 2 347 ? 93.060 136.210 150.005 1.00 80.29 1946 GLY A N 1
ATOM 14015 C CA . GLY D 2 347 ? 93.362 137.450 149.307 1.00 80.29 1946 GLY A CA 1
ATOM 14016 C C . GLY D 2 347 ? 94.267 137.230 148.110 1.00 80.29 1946 GLY A C 1
ATOM 14017 O O . GLY D 2 347 ? 93.967 137.664 146.992 1.00 80.29 1946 GLY A O 1
ATOM 14018 N N . LEU D 2 348 ? 95.375 136.519 148.323 1.00 74.24 1947 LEU A N 1
ATOM 14019 C CA . LEU D 2 348 ? 96.333 136.300 147.249 1.00 74.24 1947 LEU A CA 1
ATOM 14020 C C . LEU D 2 348 ? 95.790 135.361 146.184 1.00 74.24 1947 LEU A C 1
ATOM 14021 O O . LEU D 2 348 ? 96.179 135.467 145.019 1.00 74.24 1947 LEU A O 1
ATOM 14026 N N . SER D 2 349 ? 94.879 134.458 146.543 1.00 75.73 1948 SER A N 1
ATOM 14027 C CA . SER D 2 349 ? 94.279 133.598 145.526 1.00 75.73 1948 SER A CA 1
ATOM 14028 C C . SER D 2 349 ? 93.396 134.400 144.575 1.00 75.73 1948 SER A C 1
ATOM 14029 O O . SER D 2 349 ? 93.501 134.270 143.342 1.00 75.73 1948 SER A O 1
ATOM 14032 N N . MET D 2 350 ? 92.511 135.235 145.128 1.00 77.86 1949 MET A N 1
ATOM 14033 C CA . MET D 2 350 ? 91.719 136.102 144.261 1.00 77.86 1949 MET A CA 1
ATOM 14034 C C . MET D 2 350 ? 92.617 137.001 143.422 1.00 77.86 1949 MET A C 1
ATOM 14035 O O . MET D 2 350 ? 92.358 137.213 142.227 1.00 77.86 1949 MET A O 1
ATOM 14040 N N . GLN D 2 351 ? 93.693 137.516 144.020 1.00 73.99 1950 GLN A N 1
ATOM 14041 C CA . GLN D 2 351 ? 94.584 138.393 143.269 1.00 73.99 1950 GLN A CA 1
ATOM 14042 C C . GLN D 2 351 ? 95.242 137.657 142.108 1.00 73.99 1950 GLN A C 1
ATOM 14043 O O . GLN D 2 351 ? 95.379 138.212 141.011 1.00 73.99 1950 GLN A O 1
ATOM 14049 N N . SER D 2 352 ? 95.656 136.410 142.328 1.00 71.66 1951 SER A N 1
ATOM 14050 C CA . SER D 2 352 ? 96.291 135.648 141.260 1.00 71.66 1951 SER A CA 1
ATOM 14051 C C . SER D 2 352 ? 95.334 135.423 140.100 1.00 71.66 1951 SER A C 1
ATOM 14052 O O . SER D 2 352 ? 95.715 135.573 138.929 1.00 71.66 1951 SER A O 1
ATOM 14055 N N . LEU D 2 353 ? 94.085 135.062 140.397 1.00 75.42 1952 LEU A N 1
ATOM 14056 C CA . LEU D 2 353 ? 93.151 134.841 139.294 1.00 75.42 1952 LEU A CA 1
ATOM 14057 C C . LEU D 2 353 ? 92.867 136.135 138.539 1.00 75.42 1952 LEU A C 1
ATOM 14058 O O . LEU D 2 353 ? 92.723 136.125 137.309 1.00 75.42 1952 LEU A O 1
ATOM 14063 N N . SER D 2 354 ? 92.811 137.266 139.249 1.00 70.57 1953 SER A N 1
ATOM 14064 C CA . SER D 2 354 ? 92.627 138.543 138.563 1.00 70.57 1953 SER A CA 1
ATOM 14065 C C . SER D 2 354 ? 93.794 138.853 137.636 1.00 70.57 1953 SER A C 1
ATOM 14066 O O . SER D 2 354 ? 93.596 139.321 136.507 1.00 70.57 1953 SER A O 1
ATOM 14069 N N . LEU D 2 355 ? 95.021 138.628 138.110 1.00 66.80 1954 LEU A N 1
ATOM 14070 C CA . LEU D 2 355 ? 96.195 138.861 137.274 1.00 66.80 1954 LEU A CA 1
ATOM 14071 C C . LEU D 2 355 ? 96.145 138.019 136.009 1.00 66.80 1954 LEU A C 1
ATOM 14072 O O . LEU D 2 355 ? 96.418 138.518 134.910 1.00 66.80 1954 LEU A O 1
ATOM 14077 N N . LEU D 2 356 ? 95.800 136.737 136.147 1.00 68.41 1955 LEU A N 1
ATOM 14078 C CA . LEU D 2 356 ? 95.714 135.870 134.975 1.00 68.41 1955 LEU A CA 1
ATOM 14079 C C . LEU D 2 356 ? 94.673 136.373 133.985 1.00 68.41 1955 LEU A C 1
ATOM 14080 O O . LEU D 2 356 ? 94.917 136.398 132.772 1.00 68.41 1955 LEU A O 1
ATOM 14085 N N . HIS D 2 357 ? 93.499 136.765 134.478 1.00 69.60 1956 HIS A N 1
ATOM 14086 C CA . HIS D 2 357 ? 92.463 137.228 133.564 1.00 69.60 1956 HIS A CA 1
ATOM 14087 C C . HIS D 2 357 ? 92.901 138.479 132.816 1.00 69.60 1956 HIS A C 1
ATOM 14088 O O . HIS D 2 357 ? 92.712 138.585 131.597 1.00 69.60 1956 HIS A O 1
ATOM 14095 N N . LYS D 2 358 ? 93.490 139.444 133.520 1.00 68.29 1957 LYS A N 1
ATOM 14096 C CA . LYS D 2 358 ? 93.845 140.669 132.818 1.00 68.29 1957 LYS A CA 1
ATOM 14097 C C . LYS D 2 358 ? 95.074 140.496 131.939 1.00 68.29 1957 LYS A C 1
ATOM 14098 O O . LYS D 2 358 ? 95.296 141.316 131.045 1.00 68.29 1957 LYS A O 1
ATOM 14104 N N . LYS D 2 359 ? 95.874 139.454 132.154 1.00 65.58 1958 LYS A N 1
ATOM 14105 C CA . LYS D 2 359 ? 96.933 139.165 131.194 1.00 65.58 1958 LYS A CA 1
ATOM 14106 C C . LYS D 2 359 ? 96.400 138.437 129.972 1.00 65.58 1958 LYS A C 1
ATOM 14107 O O . LYS D 2 359 ? 96.986 138.539 128.893 1.00 65.58 1958 LYS A O 1
ATOM 14113 N N . MET D 2 360 ? 95.314 137.680 130.120 1.00 68.62 1959 MET A N 1
ATOM 14114 C CA . MET D 2 360 ? 94.667 137.109 128.943 1.00 68.62 1959 MET A CA 1
ATOM 14115 C C . MET D 2 360 ? 93.957 138.180 128.133 1.00 68.62 1959 MET A C 1
ATOM 14116 O O . MET D 2 360 ? 93.776 138.027 126.917 1.00 68.62 1959 MET A O 1
ATOM 14121 N N . GLN D 2 361 ? 93.524 139.253 128.796 1.00 71.10 1960 GLN A N 1
ATOM 14122 C CA . GLN D 2 361 ? 92.998 140.406 128.073 1.00 71.10 1960 GLN A CA 1
ATOM 14123 C C . GLN D 2 361 ? 93.992 140.925 127.042 1.00 71.10 1960 GLN A C 1
ATOM 14124 O O . GLN D 2 361 ? 93.593 141.316 125.944 1.00 71.10 1960 GLN A O 1
ATOM 14130 N N . GLN D 2 362 ? 95.284 140.936 127.373 1.00 70.52 1961 GLN A N 1
ATOM 14131 C CA . GLN D 2 362 ? 96.308 141.335 126.414 1.00 70.52 1961 GLN A CA 1
ATOM 14132 C C . GLN D 2 362 ? 96.450 140.344 125.273 1.00 70.52 1961 GLN A C 1
ATOM 14133 O O . GLN D 2 362 ? 96.609 140.757 124.122 1.00 70.52 1961 GLN A O 1
ATOM 14139 N N . TYR D 2 363 ? 96.426 139.044 125.568 1.00 67.06 1962 TYR A N 1
ATOM 14140 C CA . TYR D 2 363 ? 96.545 138.049 124.510 1.00 67.06 1962 TYR A CA 1
ATOM 14141 C C . TYR D 2 363 ? 95.413 138.182 123.509 1.00 67.06 1962 TYR A C 1
ATOM 14142 O O . TYR D 2 363 ? 95.631 138.089 122.299 1.00 67.06 1962 TYR A O 1
ATOM 14151 N N . HIS D 2 364 ? 94.195 138.410 123.994 1.00 72.61 1963 HIS A N 1
ATOM 14152 C CA . HIS D 2 364 ? 93.062 138.508 123.084 1.00 72.61 1963 HIS A CA 1
ATOM 14153 C C . HIS D 2 364 ? 93.130 139.739 122.196 1.00 72.61 1963 HIS A C 1
ATOM 14154 O O . HIS D 2 364 ? 92.462 139.775 121.160 1.00 72.61 1963 HIS A O 1
ATOM 14161 N N . CYS D 2 365 ? 93.917 140.744 122.570 1.00 74.02 1964 CYS A N 1
ATOM 14162 C CA . CYS D 2 365 ? 94.078 141.902 121.700 1.00 74.02 1964 CYS A CA 1
ATOM 14163 C C . CYS D 2 365 ? 94.971 141.571 120.515 1.00 74.02 1964 CYS A C 1
ATOM 14164 O O . CYS D 2 365 ? 94.553 141.688 119.359 1.00 74.02 1964 CYS A O 1
ATOM 14167 N N . ASP D 2 366 ? 96.201 141.142 120.780 1.00 72.38 1965 ASP A N 1
ATOM 14168 C CA . ASP D 2 366 ? 97.128 140.812 119.700 1.00 72.38 1965 ASP A CA 1
ATOM 14169 C C . ASP D 2 366 ? 97.934 139.590 120.118 1.00 72.38 1965 ASP A C 1
ATOM 14170 O O . ASP D 2 366 ? 98.872 139.707 120.908 1.00 72.38 1965 ASP A O 1
ATOM 14175 N N . ARG D 2 367 ? 97.582 138.435 119.570 1.00 67.89 1966 ARG A N 1
ATOM 14176 C CA . ARG D 2 367 ? 98.430 137.262 119.695 1.00 67.89 1966 ARG A CA 1
ATOM 14177 C C . ARG D 2 367 ? 99.634 137.483 118.790 1.00 67.89 1966 ARG A C 1
ATOM 14178 O O . ARG D 2 367 ? 99.849 138.585 118.282 1.00 67.89 1966 ARG A O 1
ATOM 14186 N N . ASP D 2 368 ? 100.452 136.453 118.593 1.00 64.10 1967 ASP A N 1
ATOM 14187 C CA . ASP D 2 368 ? 101.700 136.595 117.850 1.00 64.10 1967 ASP A CA 1
ATOM 14188 C C . ASP D 2 368 ? 102.660 137.519 118.583 1.00 64.10 1967 ASP A C 1
ATOM 14189 O O . ASP D 2 368 ? 103.544 138.123 117.978 1.00 64.10 1967 ASP A O 1
ATOM 14194 N N . ARG D 2 369 ? 102.483 137.636 119.892 1.00 64.49 1968 ARG A N 1
ATOM 14195 C CA . ARG D 2 369 ? 103.356 138.414 120.752 1.00 64.49 1968 ARG A CA 1
ATOM 14196 C C . ARG D 2 369 ? 103.683 137.592 121.984 1.00 64.49 1968 ARG A C 1
ATOM 14197 O O . ARG D 2 369 ? 102.858 136.803 122.444 1.00 64.49 1968 ARG A O 1
ATOM 14205 N N . PHE D 2 370 ? 104.883 137.769 122.518 1.00 55.43 1969 PHE A N 1
ATOM 14206 C CA . PHE D 2 370 ? 105.272 137.000 123.689 1.00 55.43 1969 PHE A CA 1
ATOM 14207 C C . PHE D 2 370 ? 104.566 137.534 124.928 1.00 55.43 1969 PHE A C 1
ATOM 14208 O O . PHE D 2 370 ? 104.353 138.738 125.073 1.00 55.43 1969 PHE A O 1
ATOM 14216 N N . ILE D 2 371 ? 104.183 136.626 125.817 1.00 60.56 1970 ILE A N 1
ATOM 14217 C CA . ILE D 2 371 ? 103.476 136.960 127.045 1.00 60.56 1970 ILE A CA 1
ATOM 14218 C C . ILE D 2 371 ? 104.122 136.195 128.184 1.00 60.56 1970 ILE A C 1
ATOM 14219 O O . ILE D 2 371 ? 104.352 134.988 128.069 1.00 60.56 1970 ILE A O 1
ATOM 14224 N N . SER D 2 372 ? 104.408 136.883 129.278 1.00 62.07 1971 SER A N 1
ATOM 14225 C CA . SER D 2 372 ? 104.994 136.253 130.451 1.00 62.07 1971 SER A CA 1
ATOM 14226 C C . SER D 2 372 ? 103.961 136.242 131.566 1.00 62.07 1971 SER A C 1
ATOM 14227 O O . SER D 2 372 ? 103.448 137.296 131.952 1.00 62.07 1971 SER A O 1
ATOM 14230 N N . PHE D 2 373 ? 103.657 135.053 132.080 1.00 57.84 1972 PHE A N 1
ATOM 14231 C CA . PHE D 2 373 ? 102.720 134.895 133.181 1.00 57.84 1972 PHE A CA 1
ATOM 14232 C C . PHE D 2 373 ? 103.425 134.845 134.527 1.00 57.84 1972 PHE A C 1
ATOM 14233 O O . PHE D 2 373 ? 102.930 134.214 135.462 1.00 57.84 1972 PHE A O 1
ATOM 14241 N N . TYR D 2 374 ? 104.573 135.511 134.646 1.00 63.22 1973 TYR A N 1
ATOM 14242 C CA . TYR D 2 374 ? 105.437 135.295 135.799 1.00 63.22 1973 TYR A CA 1
ATOM 14243 C C . TYR D 2 374 ? 104.854 135.875 137.077 1.00 63.22 1973 TYR A C 1
ATOM 14244 O O . TYR D 2 374 ? 105.057 135.309 138.153 1.00 63.22 1973 TYR A O 1
ATOM 14253 N N . GLU D 2 375 ? 104.141 136.994 136.995 1.00 62.25 1974 GLU A N 1
ATOM 14254 C CA . GLU D 2 375 ? 103.588 137.587 138.206 1.00 62.25 1974 GLU A CA 1
ATOM 14255 C C . GLU D 2 375 ? 102.575 136.659 138.853 1.00 62.25 1974 GLU A C 1
ATOM 14256 O O . GLU D 2 375 ? 102.594 136.451 140.073 1.00 62.25 1974 GLU A O 1
ATOM 14262 N N . ALA D 2 376 ? 101.677 136.092 138.049 1.00 58.57 1975 ALA A N 1
ATOM 14263 C CA . ALA D 2 376 ? 100.677 135.183 138.591 1.00 58.57 1975 ALA A CA 1
ATOM 14264 C C . ALA D 2 376 ? 101.325 133.952 139.209 1.00 58.57 1975 ALA A C 1
ATOM 14265 O O . ALA D 2 376 ? 100.956 133.540 140.312 1.00 58.57 1975 ALA A O 1
ATOM 14267 N N . LEU D 2 377 ? 102.308 133.363 138.528 1.00 56.79 1976 LEU A N 1
ATOM 14268 C CA . LEU D 2 377 ? 102.981 132.191 139.077 1.00 56.79 1976 LEU A CA 1
ATOM 14269 C C . LEU D 2 377 ? 103.744 132.524 140.351 1.00 56.79 1976 LEU A C 1
ATOM 14270 O O . LEU D 2 377 ? 103.818 131.693 141.264 1.00 56.79 1976 LEU A O 1
ATOM 14275 N N . ARG D 2 378 ? 104.292 133.736 140.454 1.00 59.36 1977 ARG A N 1
ATOM 14276 C CA . ARG D 2 378 ? 105.040 134.086 141.654 1.00 59.36 1977 ARG A CA 1
ATOM 14277 C C . ARG D 2 378 ? 104.112 134.306 142.841 1.00 59.36 1977 ARG A C 1
ATOM 14278 O O . ARG D 2 378 ? 104.380 133.812 143.943 1.00 59.36 1977 ARG A O 1
ATOM 14286 N N . VAL D 2 379 ? 103.003 135.020 142.643 1.00 58.16 1978 VAL A N 1
ATOM 14287 C CA . VAL D 2 379 ? 102.076 135.191 143.759 1.00 58.16 1978 VAL A CA 1
ATOM 14288 C C . VAL D 2 379 ? 101.426 133.860 144.116 1.00 58.16 1978 VAL A C 1
ATOM 14289 O O . VAL D 2 379 ? 101.075 133.616 145.275 1.00 58.16 1978 VAL A O 1
ATOM 14293 N N . ASN D 2 380 ? 101.311 132.954 143.148 1.00 58.18 1979 ASN A N 1
ATOM 14294 C CA . ASN D 2 380 ? 100.813 131.619 143.456 1.00 58.18 1979 ASN A CA 1
ATOM 14295 C C . ASN D 2 380 ? 101.812 130.835 144.297 1.00 58.18 1979 ASN A C 1
ATOM 14296 O O . ASN D 2 380 ? 101.420 130.092 145.203 1.00 58.18 1979 ASN A O 1
ATOM 14301 N N . SER D 2 381 ? 103.105 130.980 144.018 1.00 57.92 1980 SER A N 1
ATOM 14302 C CA . SER D 2 381 ? 104.090 130.333 144.876 1.00 57.92 1980 SER A CA 1
ATOM 14303 C C . SER D 2 381 ? 104.075 130.925 146.276 1.00 57.92 1980 SER A C 1
ATOM 14304 O O . SER D 2 381 ? 104.317 130.212 147.255 1.00 57.92 1980 SER A O 1
ATOM 14307 N N . ALA D 2 382 ? 103.786 132.220 146.393 1.00 59.16 1981 ALA A N 1
ATOM 14308 C CA . ALA D 2 382 ? 103.582 132.801 147.718 1.00 59.16 1981 ALA A CA 1
ATOM 14309 C C . ALA D 2 382 ? 102.402 132.154 148.429 1.00 59.16 1981 ALA A C 1
ATOM 14310 O O . ALA D 2 382 ? 102.484 131.834 149.620 1.00 59.16 1981 ALA A O 1
ATOM 14312 N N . VAL D 2 383 ? 101.286 131.976 147.718 1.00 59.77 1982 VAL A N 1
ATOM 14313 C CA . VAL D 2 383 ? 100.128 131.297 148.298 1.00 59.77 1982 VAL A CA 1
ATOM 14314 C C . VAL D 2 383 ? 100.509 129.906 148.772 1.00 59.77 1982 VAL A C 1
ATOM 14315 O O . VAL D 2 383 ? 100.041 129.438 149.814 1.00 59.77 1982 VAL A O 1
ATOM 14319 N N . THR D 2 384 ? 101.347 129.214 148.003 1.00 60.80 1983 THR A N 1
ATOM 14320 C CA . THR D 2 384 ? 101.737 127.860 148.379 1.00 60.80 1983 THR A CA 1
ATOM 14321 C C . THR D 2 384 ? 102.607 127.858 149.625 1.00 60.80 1983 THR A C 1
ATOM 14322 O O . THR D 2 384 ? 102.415 127.031 150.519 1.00 60.80 1983 THR A O 1
ATOM 14326 N N . HIS D 2 385 ? 103.569 128.774 149.706 1.00 63.66 1984 HIS A N 1
ATOM 14327 C CA . HIS D 2 385 ? 104.436 128.808 150.879 1.00 63.66 1984 HIS A CA 1
ATOM 14328 C C . HIS D 2 385 ? 103.679 129.234 152.126 1.00 63.66 1984 HIS A C 1
ATOM 14329 O O . HIS D 2 385 ? 104.009 128.790 153.227 1.00 63.66 1984 HIS A O 1
ATOM 14336 N N . LEU D 2 386 ? 102.663 130.080 151.978 1.00 68.80 1985 LEU A N 1
ATOM 14337 C CA . LEU D 2 386 ? 101.841 130.453 153.120 1.00 68.80 1985 LEU A CA 1
ATOM 14338 C C . LEU D 2 386 ? 100.957 129.323 153.610 1.00 68.80 1985 LEU A C 1
ATOM 14339 O O . LEU D 2 386 ? 100.161 129.549 154.522 1.00 68.80 1985 LEU A O 1
ATOM 14344 N N . ARG D 2 387 ? 101.048 128.132 153.030 1.00 68.29 1986 ARG A N 1
ATOM 14345 C CA . ARG D 2 387 ? 100.288 126.989 153.511 1.00 68.29 1986 ARG A CA 1
ATOM 14346 C C . ARG D 2 387 ? 101.109 126.062 154.386 1.00 68.29 1986 ARG A C 1
ATOM 14347 O O . ARG D 2 387 ? 100.566 125.470 155.321 1.00 68.29 1986 ARG A O 1
ATOM 14355 N N . GLY D 2 388 ? 102.405 125.928 154.117 1.00 71.33 1987 GLY A N 1
ATOM 14356 C CA . GLY D 2 388 ? 103.265 125.229 155.053 1.00 71.33 1987 GLY A CA 1
ATOM 14357 C C . GLY D 2 388 ? 103.263 125.876 156.424 1.00 71.33 1987 GLY A C 1
ATOM 14358 O O . GLY D 2 388 ? 103.248 125.189 157.447 1.00 71.33 1987 GLY A O 1
ATOM 14359 N N . PHE D 2 389 ? 103.242 127.208 156.465 1.00 75.82 1988 PHE A N 1
ATOM 14360 C CA . PHE D 2 389 ? 103.217 127.898 157.748 1.00 75.82 1988 PHE A CA 1
ATOM 14361 C C . PHE D 2 389 ? 101.871 127.743 158.434 1.00 75.82 1988 PHE A C 1
ATOM 14362 O O . PHE D 2 389 ? 101.810 127.564 159.655 1.00 75.82 1988 PHE A O 1
ATOM 14370 N N . LEU D 2 390 ? 100.782 127.811 157.672 1.00 75.77 1989 LEU A N 1
ATOM 14371 C CA . LEU D 2 390 ? 99.474 127.542 158.252 1.00 75.77 1989 LEU A CA 1
ATOM 14372 C C . LEU D 2 390 ? 99.430 126.152 158.863 1.00 75.77 1989 LEU A C 1
ATOM 14373 O O . LEU D 2 390 ? 98.917 125.967 159.973 1.00 75.77 1989 LEU A O 1
ATOM 14378 N N . LEU D 2 391 ? 99.992 125.165 158.167 1.00 76.18 1990 LEU A N 1
ATOM 14379 C CA . LEU D 2 391 ? 99.999 123.801 158.679 1.00 76.18 1990 LEU A CA 1
ATOM 14380 C C . LEU D 2 391 ? 100.837 123.685 159.943 1.00 76.18 1990 LEU A C 1
ATOM 14381 O O . LEU D 2 391 ? 100.432 123.028 160.908 1.00 76.18 1990 LEU A O 1
ATOM 14386 N N . LEU D 2 392 ? 102.010 124.316 159.956 1.00 79.83 1991 LEU A N 1
ATOM 14387 C CA . LEU D 2 392 ? 102.870 124.267 161.133 1.00 79.83 1991 LEU A CA 1
ATOM 14388 C C . LEU D 2 392 ? 102.178 124.872 162.349 1.00 79.83 1991 LEU A C 1
ATOM 14389 O O . LEU D 2 392 ? 102.169 124.279 163.438 1.00 79.83 1991 LEU A O 1
ATOM 14394 N N . PHE D 2 393 ? 101.589 126.056 162.182 1.00 84.26 1992 PHE A N 1
ATOM 14395 C CA . PHE D 2 393 ? 100.923 126.699 163.307 1.00 84.26 1992 PHE A CA 1
ATOM 14396 C C . PHE D 2 393 ? 99.724 125.889 163.770 1.00 84.26 1992 PHE A C 1
ATOM 14397 O O . PHE D 2 393 ? 99.471 125.778 164.975 1.00 84.26 1992 PHE A O 1
ATOM 14405 N N . ALA D 2 394 ? 98.969 125.312 162.833 1.00 86.19 1993 ALA A N 1
ATOM 14406 C CA . ALA D 2 394 ? 97.830 124.496 163.223 1.00 86.19 1993 ALA A CA 1
ATOM 14407 C C . ALA D 2 394 ? 98.275 123.286 164.026 1.00 86.19 1993 ALA A C 1
ATOM 14408 O O . ALA D 2 394 ? 97.632 122.919 165.014 1.00 86.19 1993 ALA A O 1
ATOM 14410 N N . THR D 2 395 ? 99.377 122.652 163.620 1.00 87.02 1994 THR A N 1
ATOM 14411 C CA . THR D 2 395 ? 99.875 121.500 164.363 1.00 87.02 1994 THR A CA 1
ATOM 14412 C C . THR D 2 395 ? 100.278 121.895 165.775 1.00 87.02 1994 THR A C 1
ATOM 14413 O O . THR D 2 395 ? 99.922 121.217 166.744 1.00 87.02 1994 THR A O 1
ATOM 14417 N N . VAL D 2 396 ? 101.025 122.992 165.912 1.00 91.03 1995 VAL A N 1
ATOM 14418 C CA . VAL D 2 396 ? 101.447 123.422 167.244 1.00 91.03 1995 VAL A CA 1
ATOM 14419 C C . VAL D 2 396 ? 100.238 123.736 168.115 1.00 91.03 1995 VAL A C 1
ATOM 14420 O O . VAL D 2 396 ? 100.183 123.354 169.291 1.00 91.03 1995 VAL A O 1
ATOM 14424 N N . ARG D 2 397 ? 99.241 124.415 167.550 1.00 99.46 1996 ARG A N 1
ATOM 14425 C CA . ARG D 2 397 ? 98.071 124.785 168.337 1.00 99.46 1996 ARG A CA 1
ATOM 14426 C C . ARG D 2 397 ? 97.270 123.561 168.751 1.00 99.46 1996 ARG A C 1
ATOM 14427 O O . ARG D 2 397 ? 96.776 123.494 169.881 1.00 99.46 1996 ARG A O 1
ATOM 14435 N N . VAL D 2 398 ? 97.121 122.585 167.856 1.00 99.23 1997 VAL A N 1
ATOM 14436 C CA . VAL D 2 398 ? 96.415 121.360 168.216 1.00 99.23 1997 VAL A CA 1
ATOM 14437 C C . VAL D 2 398 ? 97.162 120.625 169.317 1.00 99.23 1997 VAL A C 1
ATOM 14438 O O . VAL D 2 398 ? 96.561 120.148 170.289 1.00 99.23 1997 VAL A O 1
ATOM 14442 N N . TRP D 2 399 ? 98.484 120.528 169.187 1.00 102.79 1998 TRP A N 1
ATOM 14443 C CA . TRP D 2 399 ? 99.273 119.844 170.200 1.00 102.79 1998 TRP A CA 1
ATOM 14444 C C . TRP D 2 399 ? 99.112 120.505 171.560 1.00 102.79 1998 TRP A C 1
ATOM 14445 O O . TRP D 2 399 ? 98.984 119.819 172.578 1.00 102.79 1998 TRP A O 1
ATOM 14456 N N . ASP D 2 400 ? 99.103 121.837 171.599 1.00 103.72 1999 ASP A N 1
ATOM 14457 C CA . ASP D 2 400 ? 98.944 122.518 172.881 1.00 103.72 1999 ASP A CA 1
ATOM 14458 C C . ASP D 2 400 ? 97.543 122.325 173.442 1.00 103.72 1999 ASP A C 1
ATOM 14459 O O . ASP D 2 400 ? 97.379 122.026 174.630 1.00 103.72 1999 ASP A O 1
ATOM 14464 N N . LEU D 2 401 ? 96.519 122.490 172.601 1.00 106.39 2000 LEU A N 1
ATOM 14465 C CA . LEU D 2 401 ? 95.145 122.299 173.053 1.00 106.39 2000 LEU A CA 1
ATOM 14466 C C . LEU D 2 401 ? 94.915 120.880 173.546 1.00 106.39 2000 LEU A C 1
ATOM 14467 O O . LEU D 2 401 ? 93.969 120.623 174.297 1.00 106.39 2000 LEU A O 1
ATOM 14472 N N . LEU D 2 402 ? 95.750 119.937 173.110 1.00 107.98 2001 LEU A N 1
ATOM 14473 C CA . LEU D 2 402 ? 95.591 118.566 173.577 1.00 107.98 2001 LEU A CA 1
ATOM 14474 C C . LEU D 2 402 ? 96.389 118.312 174.849 1.00 107.98 2001 LEU A C 1
ATOM 14475 O O . LEU D 2 402 ? 95.913 117.626 175.759 1.00 107.98 2001 LEU A O 1
ATOM 14480 N N . ARG D 2 403 ? 97.607 118.847 174.931 1.00 111.42 2002 ARG A N 1
ATOM 14481 C CA . ARG D 2 403 ? 98.405 118.694 176.141 1.00 111.42 2002 ARG A CA 1
ATOM 14482 C C . ARG D 2 403 ? 97.809 119.447 177.322 1.00 111.42 2002 ARG A C 1
ATOM 14483 O O . ARG D 2 403 ? 98.130 119.129 178.471 1.00 111.42 2002 ARG A O 1
ATOM 14491 N N . HIS D 2 404 ? 96.957 120.439 177.069 1.00 115.21 2003 HIS A N 1
ATOM 14492 C CA . HIS D 2 404 ? 96.270 121.109 178.167 1.00 115.21 2003 HIS A CA 1
ATOM 14493 C C . HIS D 2 404 ? 95.134 120.252 178.708 1.00 115.21 2003 HIS A C 1
ATOM 14494 O O . HIS D 2 404 ? 95.126 119.891 179.889 1.00 115.21 2003 HIS A O 1
ATOM 14501 N N . HIS D 2 405 ? 94.180 119.901 177.855 1.00 117.41 2004 HIS A N 1
ATOM 14502 C CA . HIS D 2 405 ? 92.998 119.160 178.268 1.00 117.41 2004 HIS A CA 1
ATOM 14503 C C . HIS D 2 405 ? 93.263 117.671 178.457 1.00 117.41 2004 HIS A C 1
ATOM 14504 O O . HIS D 2 405 ? 92.318 116.875 178.436 1.00 117.41 2004 HIS A O 1
ATOM 14511 N N . ALA D 2 406 ? 94.525 117.288 178.622 1.00 117.68 2005 ALA A N 1
ATOM 14512 C CA . ALA D 2 406 ? 94.896 115.934 179.016 1.00 117.68 2005 ALA A CA 1
ATOM 14513 C C . ALA D 2 406 ? 96.340 115.992 179.477 1.00 117.68 2005 ALA A C 1
ATOM 14514 O O . ALA D 2 406 ? 97.209 116.422 178.714 1.00 117.68 2005 ALA A O 1
ATOM 14516 N N . GLN D 2 407 ? 96.602 115.573 180.710 1.00 119.25 2006 GLN A N 1
ATOM 14517 C CA . GLN D 2 407 ? 97.942 115.711 181.274 1.00 119.25 2006 GLN A CA 1
ATOM 14518 C C . GLN D 2 407 ? 98.861 114.729 180.567 1.00 119.25 2006 GLN A C 1
ATOM 14519 O O . GLN D 2 407 ? 98.997 113.576 180.976 1.00 119.25 2006 GLN A O 1
ATOM 14525 N N . LEU D 2 408 ? 99.502 115.195 179.501 1.00 118.12 2007 LEU A N 1
ATOM 14526 C CA . LEU D 2 408 ? 100.281 114.350 178.602 1.00 118.12 2007 LEU A CA 1
ATOM 14527 C C . LEU D 2 408 ? 101.676 114.931 178.423 1.00 118.12 2007 LEU A C 1
ATOM 14528 O O . LEU D 2 408 ? 102.148 115.147 177.306 1.00 118.12 2007 LEU A O 1
ATOM 14533 N N . GLN D 2 409 ? 102.340 115.225 179.536 1.00 117.42 2008 GLN A N 1
ATOM 14534 C CA . GLN D 2 409 ? 103.705 115.722 179.470 1.00 117.42 2008 GLN A CA 1
ATOM 14535 C C . GLN D 2 409 ? 104.587 114.748 178.700 1.00 117.42 2008 GLN A C 1
ATOM 14536 O O . GLN D 2 409 ? 104.589 113.544 178.968 1.00 117.42 2008 GLN A O 1
ATOM 14542 N N . VAL D 2 410 ? 105.330 115.283 177.731 1.00 114.81 2009 VAL A N 1
ATOM 14543 C CA . VAL D 2 410 ? 106.150 114.451 176.856 1.00 114.81 2009 VAL A CA 1
ATOM 14544 C C . VAL D 2 410 ? 107.362 113.916 177.606 1.00 114.81 2009 VAL A C 1
ATOM 14545 O O . VAL D 2 410 ? 107.513 112.704 177.799 1.00 114.81 2009 VAL A O 1
ATOM 14549 N N . ILE D 2 411 ? 108.233 114.812 178.051 1.00 118.89 2010 ILE A N 1
ATOM 14550 C CA . ILE D 2 411 ? 109.452 114.416 178.741 1.00 118.89 2010 ILE A CA 1
ATOM 14551 C C . ILE D 2 411 ? 109.180 114.382 180.235 1.00 118.89 2010 ILE A C 1
ATOM 14552 O O . ILE D 2 411 ? 108.425 115.209 180.757 1.00 118.89 2010 ILE A O 1
ATOM 14557 N N . ASN D 2 412 ? 109.800 113.437 180.935 1.00 124.42 2011 ASN A N 1
ATOM 14558 C CA . ASN D 2 412 ? 109.780 113.493 182.395 1.00 124.42 2011 ASN A CA 1
ATOM 14559 C C . ASN D 2 412 ? 110.947 114.327 182.910 1.00 124.42 2011 ASN A C 1
ATOM 14560 O O . ASN D 2 412 ? 111.687 113.932 183.809 1.00 124.42 2011 ASN A O 1
ATOM 14565 N N . LYS D 2 413 ? 111.092 115.513 182.311 1.00 126.80 2012 LYS A N 1
ATOM 14566 C CA . LYS D 2 413 ? 112.085 116.531 182.656 1.00 126.80 2012 LYS A CA 1
ATOM 14567 C C . LYS D 2 413 ? 113.480 115.959 182.872 1.00 126.80 2012 LYS A C 1
ATOM 14568 O O . LYS D 2 413 ? 114.285 116.540 183.606 1.00 126.80 2012 LYS A O 1
ATOM 14574 N N . THR D 2 414 ? 113.781 114.828 182.238 1.00 127.80 2013 THR A N 1
ATOM 14575 C CA . THR D 2 414 ? 115.132 114.294 182.204 1.00 127.80 2013 THR A CA 1
ATOM 14576 C C . THR D 2 414 ? 115.950 114.919 181.084 1.00 127.80 2013 THR A C 1
ATOM 14577 O O . THR D 2 414 ? 117.183 114.848 181.110 1.00 127.80 2013 THR A O 1
ATOM 14581 N N . LEU D 2 415 ? 115.284 115.582 180.137 1.00 127.53 2014 LEU A N 1
ATOM 14582 C CA . LEU D 2 415 ? 115.934 116.259 179.021 1.00 127.53 2014 LEU A CA 1
ATOM 14583 C C . LEU D 2 415 ? 116.345 117.694 179.352 1.00 127.53 2014 LEU A C 1
ATOM 14584 O O . LEU D 2 415 ? 116.516 118.507 178.434 1.00 127.53 2014 LEU A O 1
ATOM 14589 N N . SER D 2 416 ? 116.524 118.028 180.629 1.00 129.97 2015 SER A N 1
ATOM 14590 C CA . SER D 2 416 ? 116.858 119.398 180.995 1.00 129.97 2015 SER A CA 1
ATOM 14591 C C . SER D 2 416 ? 117.380 119.439 182.420 1.00 129.97 2015 SER A C 1
ATOM 14592 O O . SER D 2 416 ? 116.888 118.708 183.282 1.00 129.97 2015 SER A O 1
ATOM 14595 N N . LYS D 2 417 ? 118.391 120.288 182.659 1.00 130.14 2016 LYS A N 1
ATOM 14596 C CA . LYS D 2 417 ? 118.702 120.774 184.006 1.00 130.14 2016 LYS A CA 1
ATOM 14597 C C . LYS D 2 417 ? 118.793 122.298 183.903 1.00 130.14 2016 LYS A C 1
ATOM 14598 O O . LYS D 2 417 ? 119.868 122.899 183.924 1.00 130.14 2016 LYS A O 1
ATOM 14604 N N . ALA D 2 418 ? 117.619 122.904 183.787 1.00 132.07 2017 ALA A N 1
ATOM 14605 C CA . ALA D 2 418 ? 117.283 124.311 183.964 1.00 132.07 2017 ALA A CA 1
ATOM 14606 C C . ALA D 2 418 ? 117.858 125.285 182.937 1.00 132.07 2017 ALA A C 1
ATOM 14607 O O . ALA D 2 418 ? 117.252 126.338 182.723 1.00 132.07 2017 ALA A O 1
ATOM 14609 N N . TRP D 2 419 ? 118.992 124.988 182.289 1.00 130.52 2018 TRP A N 1
ATOM 14610 C CA . TRP D 2 419 ? 119.246 125.548 180.961 1.00 130.52 2018 TRP A CA 1
ATOM 14611 C C . TRP D 2 419 ? 120.315 124.810 180.159 1.00 130.52 2018 TRP A C 1
ATOM 14612 O O . TRP D 2 419 ? 120.580 125.180 179.012 1.00 130.52 2018 TRP A O 1
ATOM 14623 N N . ASP D 2 420 ? 120.955 123.789 180.736 1.00 127.48 2019 ASP A N 1
ATOM 14624 C CA . ASP D 2 420 ? 122.267 123.402 180.220 1.00 127.48 2019 ASP A CA 1
ATOM 14625 C C . ASP D 2 420 ? 122.157 122.345 179.130 1.00 127.48 2019 ASP A C 1
ATOM 14626 O O . ASP D 2 420 ? 122.773 122.476 178.066 1.00 127.48 2019 ASP A O 1
ATOM 14631 N N . GLU D 2 421 ? 121.384 121.284 179.376 1.00 125.44 2020 GLU A N 1
ATOM 14632 C CA . GLU D 2 421 ? 121.292 120.205 178.398 1.00 125.44 2020 GLU A CA 1
ATOM 14633 C C . GLU D 2 421 ? 120.802 120.718 177.052 1.00 125.44 2020 GLU A C 1
ATOM 14634 O O . GLU D 2 421 ? 121.067 120.097 176.016 1.00 125.44 2020 GLU A O 1
ATOM 14640 N N . VAL D 2 422 ? 120.102 121.851 177.044 1.00 122.23 2021 VAL A N 1
ATOM 14641 C CA . VAL D 2 422 ? 119.662 122.478 175.806 1.00 122.23 2021 VAL A CA 1
ATOM 14642 C C . VAL D 2 422 ? 120.877 122.868 174.977 1.00 122.23 2021 VAL A C 1
ATOM 14643 O O . VAL D 2 422 ? 121.067 122.360 173.868 1.00 122.23 2021 VAL A O 1
ATOM 14647 N N . LEU D 2 423 ? 121.714 123.762 175.506 1.00 118.85 2022 LEU A N 1
ATOM 14648 C CA . LEU D 2 423 ? 122.883 124.243 174.782 1.00 118.85 2022 LEU A CA 1
ATOM 14649 C C . LEU D 2 423 ? 124.175 123.574 175.232 1.00 118.85 2022 LEU A C 1
ATOM 14650 O O . LEU D 2 423 ? 125.260 124.068 174.911 1.00 118.85 2022 LEU A O 1
ATOM 14655 N N . GLY D 2 424 ? 124.087 122.473 175.966 1.00 114.75 2023 GLY A N 1
ATOM 14656 C CA . GLY D 2 424 ? 125.268 121.720 176.330 1.00 114.75 2023 GLY A CA 1
ATOM 14657 C C . GLY D 2 424 ? 125.307 120.404 175.591 1.00 114.75 2023 GLY A C 1
ATOM 14658 O O . GLY D 2 424 ? 126.194 119.576 175.814 1.00 114.75 2023 GLY A O 1
ATOM 14659 N N . PHE D 2 425 ? 124.324 120.196 174.717 1.00 110.03 2024 PHE A N 1
ATOM 14660 C CA . PHE D 2 425 ? 124.302 119.043 173.835 1.00 110.03 2024 PHE A CA 1
ATOM 14661 C C . PHE D 2 425 ? 124.047 119.402 172.383 1.00 110.03 2024 PHE A C 1
ATOM 14662 O O . PHE D 2 425 ? 124.249 118.546 171.517 1.00 110.03 2024 PHE A O 1
ATOM 14670 N N . ILE D 2 426 ? 123.613 120.626 172.083 1.00 103.39 2025 ILE A N 1
ATOM 14671 C CA . ILE D 2 426 ? 123.561 121.081 170.700 1.00 103.39 2025 ILE A CA 1
ATOM 14672 C C . ILE D 2 426 ? 124.851 121.763 170.278 1.00 103.39 2025 ILE A C 1
ATOM 14673 O O . ILE D 2 426 ? 124.908 122.328 169.174 1.00 103.39 2025 ILE A O 1
ATOM 14678 N N . LEU D 2 427 ? 125.880 121.745 171.119 1.00 97.41 2026 LEU A N 1
ATOM 14679 C CA . LEU D 2 427 ? 127.203 122.181 170.700 1.00 97.41 2026 LEU A CA 1
ATOM 14680 C C . LEU D 2 427 ? 128.100 121.001 170.355 1.00 97.41 2026 LEU A C 1
ATOM 14681 O O . LEU D 2 427 ? 128.862 121.069 169.385 1.00 97.41 2026 LEU A O 1
ATOM 14686 N N . ILE D 2 428 ? 128.029 119.923 171.140 1.00 93.20 2027 ILE A N 1
ATOM 14687 C CA . ILE D 2 428 ? 128.666 118.671 170.748 1.00 93.20 2027 ILE A CA 1
ATOM 14688 C C . ILE D 2 428 ? 128.266 118.301 169.331 1.00 93.20 2027 ILE A C 1
ATOM 14689 O O . ILE D 2 428 ? 129.109 117.939 168.498 1.00 93.20 2027 ILE A O 1
ATOM 14694 N N . ILE D 2 429 ? 126.971 118.396 169.038 1.00 89.69 2028 ILE A N 1
ATOM 14695 C CA . ILE D 2 429 ? 126.448 117.991 167.739 1.00 89.69 2028 ILE A CA 1
ATOM 14696 C C . ILE D 2 429 ? 127.055 118.840 166.632 1.00 89.69 2028 ILE A C 1
ATOM 14697 O O . ILE D 2 429 ? 127.542 118.323 165.618 1.00 89.69 2028 ILE A O 1
ATOM 14702 N N . VAL D 2 430 ? 127.039 120.159 166.815 1.00 84.20 2029 VAL A N 1
ATOM 14703 C CA . VAL D 2 430 ? 127.521 121.060 165.777 1.00 84.20 2029 VAL A CA 1
ATOM 14704 C C . VAL D 2 430 ? 129.011 120.866 165.550 1.00 84.20 2029 VAL A C 1
ATOM 14705 O O . VAL D 2 430 ? 129.474 120.824 164.405 1.00 84.20 2029 VAL A O 1
ATOM 14709 N N . VAL D 2 431 ? 129.786 120.725 166.625 1.00 81.70 2030 VAL A N 1
ATOM 14710 C CA . VAL D 2 431 ? 131.227 120.546 166.466 1.00 81.70 2030 VAL A CA 1
ATOM 14711 C C . VAL D 2 431 ? 131.525 119.248 165.730 1.00 81.70 2030 VAL A C 1
ATOM 14712 O O . VAL D 2 431 ? 132.342 119.215 164.802 1.00 81.70 2030 VAL A O 1
ATOM 14716 N N . LEU D 2 432 ? 130.855 118.161 166.115 1.00 79.74 2031 LEU A N 1
ATOM 14717 C CA . LEU D 2 432 ? 131.141 116.878 165.489 1.00 79.74 2031 LEU A CA 1
ATOM 14718 C C . LEU D 2 432 ? 130.751 116.872 164.016 1.00 79.74 2031 LEU A C 1
ATOM 14719 O O . LEU D 2 432 ? 131.517 116.389 163.165 1.00 79.74 2031 LEU A O 1
ATOM 14724 N N . LEU D 2 433 ? 129.574 117.407 163.684 1.00 75.77 2032 LEU A N 1
ATOM 14725 C CA . LEU D 2 433 ? 129.177 117.402 162.283 1.00 75.77 2032 LEU A CA 1
ATOM 14726 C C . LEU D 2 433 ? 130.040 118.339 161.455 1.00 75.77 2032 LEU A C 1
ATOM 14727 O O . LEU D 2 433 ? 130.373 118.015 160.316 1.00 75.77 2032 LEU A O 1
ATOM 14732 N N . SER D 2 434 ? 130.424 119.497 161.995 1.00 73.19 2033 SER A N 1
ATOM 14733 C CA . SER D 2 434 ? 131.317 120.374 161.246 1.00 73.19 2033 SER A CA 1
ATOM 14734 C C . SER D 2 434 ? 132.652 119.697 160.983 1.00 73.19 2033 SER A C 1
ATOM 14735 O O . SER D 2 434 ? 133.180 119.768 159.870 1.00 73.19 2033 SER A O 1
ATOM 14738 N N . SER D 2 435 ? 133.204 119.020 161.989 1.00 71.25 2034 SER A N 1
ATOM 14739 C CA . SER D 2 435 ? 134.463 118.310 161.806 1.00 71.25 2034 SER A CA 1
ATOM 14740 C C . SER D 2 435 ? 134.362 117.295 160.679 1.00 71.25 2034 SER A C 1
ATOM 14741 O O . SER D 2 435 ? 135.150 117.318 159.723 1.00 71.25 2034 SER A O 1
ATOM 14744 N N . TYR D 2 436 ? 133.381 116.394 160.771 1.00 69.93 2035 TYR A N 1
ATOM 14745 C CA . TYR D 2 436 ? 133.299 115.314 159.793 1.00 69.93 2035 TYR A CA 1
ATOM 14746 C C . TYR D 2 436 ? 132.909 115.830 158.416 1.00 69.93 2035 TYR A C 1
ATOM 14747 O O . TYR D 2 436 ? 133.397 115.322 157.402 1.00 69.93 2035 TYR A O 1
ATOM 14756 N N . ALA D 2 437 ? 132.058 116.853 158.352 1.00 66.24 2036 ALA A N 1
ATOM 14757 C CA . ALA D 2 437 ? 131.664 117.412 157.068 1.00 66.24 2036 ALA A CA 1
ATOM 14758 C C . ALA D 2 437 ? 132.834 118.091 156.381 1.00 66.24 2036 ALA A C 1
ATOM 14759 O O . ALA D 2 437 ? 133.047 117.900 155.180 1.00 66.24 2036 ALA A O 1
ATOM 14761 N N . MET D 2 438 ? 133.612 118.880 157.123 1.00 68.51 2037 MET A N 1
ATOM 14762 C CA . MET D 2 438 ? 134.764 119.539 156.527 1.00 68.51 2037 MET A CA 1
ATOM 14763 C C . MET D 2 438 ? 135.787 118.525 156.045 1.00 68.51 2037 MET A C 1
ATOM 14764 O O . MET D 2 438 ? 136.327 118.654 154.939 1.00 68.51 2037 MET A O 1
ATOM 14769 N N . THR D 2 439 ? 136.057 117.496 156.849 1.00 64.94 2038 THR A N 1
ATOM 14770 C CA . THR D 2 439 ? 137.043 116.504 156.440 1.00 64.94 2038 THR A CA 1
ATOM 14771 C C . THR D 2 439 ? 136.579 115.735 155.211 1.00 64.94 2038 THR A C 1
ATOM 14772 O O . THR D 2 439 ? 137.343 115.556 154.257 1.00 64.94 2038 THR A O 1
ATOM 14776 N N . PHE D 2 440 ? 135.327 115.275 155.207 1.00 64.26 2039 PHE A N 1
ATOM 14777 C CA . PHE D 2 440 ? 134.830 114.529 154.058 1.00 64.26 2039 PHE A CA 1
ATOM 14778 C C . PHE D 2 440 ? 134.790 115.396 152.810 1.00 64.26 2039 PHE A C 1
ATOM 14779 O O . PHE D 2 440 ? 135.007 114.905 151.700 1.00 64.26 2039 PHE A O 1
ATOM 14787 N N . ASN D 2 441 ? 134.509 116.686 152.966 1.00 63.57 2040 ASN A N 1
ATOM 14788 C CA . ASN D 2 441 ? 134.458 117.562 151.807 1.00 63.57 2040 ASN A CA 1
ATOM 14789 C C . ASN D 2 441 ? 135.842 117.816 151.241 1.00 63.57 2040 ASN A C 1
ATOM 14790 O O . ASN D 2 441 ? 136.009 117.873 150.021 1.00 63.57 2040 ASN A O 1
ATOM 14795 N N . LEU D 2 442 ? 136.845 117.970 152.100 1.00 63.86 2041 LEU A N 1
ATOM 14796 C CA . LEU D 2 442 ? 138.193 118.173 151.590 1.00 63.86 2041 LEU A CA 1
ATOM 14797 C C . LEU D 2 442 ? 138.775 116.902 150.992 1.00 63.86 2041 LEU A C 1
ATOM 14798 O O . LEU D 2 442 ? 139.531 116.974 150.021 1.00 63.86 2041 LEU A O 1
ATOM 14803 N N . LEU D 2 443 ? 138.432 115.737 151.540 1.00 61.38 2042 LEU A N 1
ATOM 14804 C CA . LEU D 2 443 ? 139.022 114.489 151.070 1.00 61.38 2042 LEU A CA 1
ATOM 14805 C C . LEU D 2 443 ? 138.386 114.010 149.773 1.00 61.38 2042 LEU A C 1
ATOM 14806 O O . LEU D 2 443 ? 139.094 113.663 148.824 1.00 61.38 2042 LEU A O 1
ATOM 14811 N N . PHE D 2 444 ? 137.054 113.964 149.712 1.00 62.60 2043 PHE A N 1
ATOM 14812 C CA . PHE D 2 444 ? 136.355 113.365 148.580 1.00 62.60 2043 PHE A CA 1
ATOM 14813 C C . PHE D 2 444 ? 135.615 114.384 147.723 1.00 62.60 2043 PHE A C 1
ATOM 14814 O O . PHE D 2 444 ? 134.876 113.999 146.818 1.00 62.60 2043 PHE A O 1
ATOM 14822 N N . GLY D 2 445 ? 135.786 115.669 147.975 1.00 61.58 2044 GLY A N 1
ATOM 14823 C CA . GLY D 2 445 ? 134.965 116.634 147.280 1.00 61.58 2044 GLY A CA 1
ATOM 14824 C C . GLY D 2 445 ? 135.341 116.923 145.855 1.00 61.58 2044 GLY A C 1
ATOM 14825 O O . GLY D 2 445 ? 134.687 117.740 145.206 1.00 61.58 2044 GLY A O 1
ATOM 14826 N N . TRP D 2 446 ? 136.389 116.291 145.347 1.00 65.20 2045 TRP A N 1
ATOM 14827 C CA . TRP D 2 446 ? 136.839 116.538 143.987 1.00 65.20 2045 TRP A CA 1
ATOM 14828 C C . TRP D 2 446 ? 136.308 115.516 143.001 1.00 65.20 2045 TRP A C 1
ATOM 14829 O O . TRP D 2 446 ? 136.306 115.785 141.800 1.00 65.20 2045 TRP A O 1
ATOM 14840 N N . SER D 2 447 ? 135.874 114.353 143.474 1.00 64.91 2046 SER A N 1
ATOM 14841 C CA . SER D 2 447 ? 135.313 113.329 142.608 1.00 64.91 2046 SER A CA 1
ATOM 14842 C C . SER D 2 447 ? 133.870 112.997 142.944 1.00 64.91 2046 SER A C 1
ATOM 14843 O O . SER D 2 447 ? 133.013 113.043 142.059 1.00 64.91 2046 SER A O 1
ATOM 14846 N N . ILE D 2 448 ? 133.570 112.658 144.197 1.00 62.40 2047 ILE A N 1
ATOM 14847 C CA . ILE D 2 448 ? 132.214 112.262 144.554 1.00 62.40 2047 ILE A CA 1
ATOM 14848 C C . ILE D 2 448 ? 131.307 113.482 144.561 1.00 62.40 2047 ILE A C 1
ATOM 14849 O O . ILE D 2 448 ? 131.704 114.573 144.979 1.00 62.40 2047 ILE A O 1
ATOM 14854 N N . SER D 2 449 ? 130.078 113.303 144.086 1.00 61.51 2048 SER A N 1
ATOM 14855 C CA . SER D 2 449 ? 129.173 114.428 143.915 1.00 61.51 2048 SER A CA 1
ATOM 14856 C C . SER D 2 449 ? 128.415 114.787 145.177 1.00 61.51 2048 SER A C 1
ATOM 14857 O O . SER D 2 449 ? 127.867 115.887 145.256 1.00 61.51 2048 SER A O 1
ATOM 14860 N N . ASP D 2 450 ? 128.348 113.890 146.152 1.00 64.38 2049 ASP A N 1
ATOM 14861 C CA . ASP D 2 450 ? 127.633 114.187 147.381 1.00 64.38 2049 ASP A CA 1
ATOM 14862 C C . ASP D 2 450 ? 128.473 114.965 148.370 1.00 64.38 2049 ASP A C 1
ATOM 14863 O O . ASP D 2 450 ? 127.969 115.319 149.437 1.00 64.38 2049 ASP A O 1
ATOM 14868 N N . TYR D 2 451 ? 129.734 115.229 148.050 1.00 62.35 2050 TYR A N 1
ATOM 14869 C CA . TYR D 2 451 ? 130.635 115.970 148.918 1.00 62.35 2050 TYR A CA 1
ATOM 14870 C C . TYR D 2 451 ? 131.216 117.183 148.211 1.00 62.35 2050 TYR A C 1
ATOM 14871 O O . TYR D 2 451 ? 132.314 117.615 148.536 1.00 62.35 2050 TYR A O 1
ATOM 14880 N N . GLN D 2 452 ? 130.494 117.745 147.243 1.00 60.71 2051 GLN A N 1
ATOM 14881 C CA . GLN D 2 452 ? 131.041 118.872 146.499 1.00 60.71 2051 GLN A CA 1
ATOM 14882 C C . GLN D 2 452 ? 131.283 120.066 147.405 1.00 60.71 2051 GLN A C 1
ATOM 14883 O O . GLN D 2 452 ? 132.317 120.734 147.300 1.00 60.71 2051 GLN A O 1
ATOM 14889 N N . SER D 2 453 ? 130.341 120.356 148.293 1.00 62.88 2052 SER A N 1
ATOM 14890 C CA . SER D 2 453 ? 130.441 121.549 149.115 1.00 62.88 2052 SER A CA 1
ATOM 14891 C C . SER D 2 453 ? 130.414 121.204 150.592 1.00 62.88 2052 SER A C 1
ATOM 14892 O O . SER D 2 453 ? 130.438 120.031 150.966 1.00 62.88 2052 SER A O 1
ATOM 14895 N N . PHE D 2 454 ? 130.369 122.224 151.439 1.00 61.63 2053 PHE A N 1
ATOM 14896 C CA . PHE D 2 454 ? 130.273 121.983 152.869 1.00 61.63 2053 PHE A CA 1
ATOM 14897 C C . PHE D 2 454 ? 128.872 121.544 153.263 1.00 61.63 2053 PHE A C 1
ATOM 14898 O O . PHE D 2 454 ? 128.710 120.617 154.062 1.00 61.63 2053 PHE A O 1
ATOM 14906 N N . PHE D 2 455 ? 127.847 122.178 152.702 1.00 63.88 2054 PHE A N 1
ATOM 14907 C CA . PHE D 2 455 ? 126.487 121.863 153.111 1.00 63.88 2054 PHE A CA 1
ATOM 14908 C C . PHE D 2 455 ? 126.000 120.557 152.498 1.00 63.88 2054 PHE A C 1
ATOM 14909 O O . PHE D 2 455 ? 125.263 119.802 153.146 1.00 63.88 2054 PHE A O 1
ATOM 14917 N N . ARG D 2 456 ? 126.403 120.264 151.261 1.00 64.73 2055 ARG A N 1
ATOM 14918 C CA . ARG D 2 456 ? 126.172 118.929 150.725 1.00 64.73 2055 ARG A CA 1
ATOM 14919 C C . ARG D 2 456 ? 126.764 117.874 151.640 1.00 64.73 2055 ARG A C 1
ATOM 14920 O O . ARG D 2 456 ? 126.138 116.841 151.897 1.00 64.73 2055 ARG A O 1
ATOM 14928 N N . SER D 2 457 ? 127.962 118.125 152.159 1.00 61.77 2056 SER A N 1
ATOM 14929 C CA . SER D 2 457 ? 128.595 117.157 153.039 1.00 61.77 2056 SER A CA 1
ATOM 14930 C C . SER D 2 457 ? 127.862 117.055 154.364 1.00 61.77 2056 SER A C 1
ATOM 14931 O O . SER D 2 457 ? 127.777 115.971 154.944 1.00 61.77 2056 SER A O 1
ATOM 14934 N N . ILE D 2 458 ? 127.323 118.166 154.860 1.00 60.35 2057 ILE A N 1
ATOM 14935 C CA . ILE D 2 458 ? 126.536 118.115 156.089 1.00 60.35 2057 ILE A CA 1
ATOM 14936 C C . ILE D 2 458 ? 125.334 117.201 155.903 1.00 60.35 2057 ILE A C 1
ATOM 14937 O O . ILE D 2 458 ? 125.070 116.308 156.721 1.00 60.35 2057 ILE A O 1
ATOM 14942 N N . VAL D 2 459 ? 124.598 117.399 154.808 1.00 60.19 2058 VAL A N 1
ATOM 14943 C CA . VAL D 2 459 ? 123.411 116.583 154.567 1.00 60.19 2058 VAL A CA 1
ATOM 14944 C C . VAL D 2 459 ? 123.796 115.125 154.355 1.00 60.19 2058 VAL A C 1
ATOM 14945 O O . VAL D 2 459 ? 123.100 114.212 154.811 1.00 60.19 2058 VAL A O 1
ATOM 14949 N N . THR D 2 460 ? 124.922 114.878 153.688 1.00 60.28 2059 THR A N 1
ATOM 14950 C CA . THR D 2 460 ? 125.315 113.501 153.418 1.00 60.28 2059 THR A CA 1
ATOM 14951 C C . THR D 2 460 ? 125.777 112.791 154.684 1.00 60.28 2059 THR A C 1
ATOM 14952 O O . THR D 2 460 ? 125.541 111.592 154.845 1.00 60.28 2059 THR A O 1
ATOM 14956 N N . VAL D 2 461 ? 126.414 113.508 155.608 1.00 60.35 2060 VAL A N 1
ATOM 14957 C CA . VAL D 2 461 ? 126.820 112.877 156.859 1.00 60.35 2060 VAL A CA 1
ATOM 14958 C C . VAL D 2 461 ? 125.609 112.600 157.737 1.00 60.35 2060 VAL A C 1
ATOM 14959 O O . VAL D 2 461 ? 125.531 111.557 158.402 1.00 60.35 2060 VAL A O 1
ATOM 14963 N N . VAL D 2 462 ? 124.635 113.510 157.746 1.00 60.80 2061 VAL A N 1
ATOM 14964 C CA . VAL D 2 462 ? 123.393 113.221 158.458 1.00 60.80 2061 VAL A CA 1
ATOM 14965 C C . VAL D 2 462 ? 122.713 111.995 157.860 1.00 60.80 2061 VAL A C 1
ATOM 14966 O O . VAL D 2 462 ? 122.188 111.139 158.583 1.00 60.80 2061 VAL A O 1
ATOM 14970 N N . GLY D 2 463 ? 122.733 111.875 156.533 1.00 62.25 2062 GLY A N 1
ATOM 14971 C CA . GLY D 2 463 ? 122.164 110.697 155.903 1.00 62.25 2062 GLY A CA 1
ATOM 14972 C C . GLY D 2 463 ? 122.908 109.425 156.259 1.00 62.25 2062 GLY A C 1
ATOM 14973 O O . GLY D 2 463 ? 122.297 108.374 156.448 1.00 62.25 2062 GLY A O 1
ATOM 14974 N N . LEU D 2 464 ? 124.236 109.499 156.339 1.00 62.68 2063 LEU A N 1
ATOM 14975 C CA . LEU D 2 464 ? 125.015 108.359 156.812 1.00 62.68 2063 LEU A CA 1
ATOM 14976 C C . LEU D 2 464 ? 124.563 107.934 158.196 1.00 62.68 2063 LEU A C 1
ATOM 14977 O O . LEU D 2 464 ? 124.403 106.740 158.468 1.00 62.68 2063 LEU A O 1
ATOM 14982 N N . LEU D 2 465 ? 124.364 108.900 159.091 1.00 63.91 2064 LEU A N 1
ATOM 14983 C CA . LEU D 2 465 ? 123.862 108.569 160.420 1.00 63.91 2064 LEU A CA 1
ATOM 14984 C C . LEU D 2 465 ? 122.512 107.873 160.339 1.00 63.91 2064 LEU A C 1
ATOM 14985 O O . LEU D 2 465 ? 122.280 106.875 161.025 1.00 63.91 2064 LEU A O 1
ATOM 14990 N N . MET D 2 466 ? 121.604 108.389 159.508 1.00 66.14 2065 MET A N 1
ATOM 14991 C CA . MET D 2 466 ? 120.281 107.780 159.401 1.00 66.14 2065 MET A CA 1
ATOM 14992 C C . MET D 2 466 ? 120.335 106.449 158.664 1.00 66.14 2065 MET A C 1
ATOM 14993 O O . MET D 2 466 ? 119.583 105.525 158.986 1.00 66.14 2065 MET A O 1
ATOM 14998 N N . GLY D 2 467 ? 121.202 106.336 157.666 1.00 64.71 2066 GLY A N 1
ATOM 14999 C CA . GLY D 2 467 ? 121.363 105.101 156.925 1.00 64.71 2066 GLY A CA 1
ATOM 15000 C C . GLY D 2 467 ? 120.994 105.181 155.463 1.00 64.71 2066 GLY A C 1
ATOM 15001 O O . GLY D 2 467 ? 121.194 104.191 154.746 1.00 64.71 2066 GLY A O 1
ATOM 15002 N N . THR D 2 468 ? 120.483 106.310 154.965 1.00 65.26 2067 THR A N 1
ATOM 15003 C CA . THR D 2 468 ? 120.036 106.378 153.579 1.00 65.26 2067 THR A CA 1
ATOM 15004 C C . THR D 2 468 ? 121.189 106.471 152.593 1.00 65.26 2067 THR A C 1
ATOM 15005 O O . THR D 2 468 ? 121.006 106.136 151.421 1.00 65.26 2067 THR A O 1
ATOM 15009 N N . SER D 2 469 ? 122.362 106.915 153.027 1.00 65.77 2068 SER A N 1
ATOM 15010 C CA . SER D 2 469 ? 123.544 106.949 152.181 1.00 65.77 2068 SER A CA 1
ATOM 15011 C C . SER D 2 469 ? 124.547 105.908 152.657 1.00 65.77 2068 SER A C 1
ATOM 15012 O O . SER D 2 469 ? 124.657 105.632 153.852 1.00 65.77 2068 SER A O 1
ATOM 15015 N N . LYS D 2 470 ? 125.182 105.235 151.696 1.00 69.42 2069 LYS A N 1
ATOM 15016 C CA . LYS D 2 470 ? 126.096 104.117 152.042 1.00 69.42 2069 LYS A CA 1
ATOM 15017 C C . LYS D 2 470 ? 127.557 104.496 151.795 1.00 69.42 2069 LYS A C 1
ATOM 15018 O O . LYS D 2 470 ? 127.825 105.334 150.915 1.00 69.42 2069 LYS A O 1
ATOM 15024 N N . HIS D 2 471 ? 128.448 103.871 152.565 1.00 72.41 2070 HIS A N 1
ATOM 15025 C CA . HIS D 2 471 ? 129.892 104.073 152.453 1.00 72.41 2070 HIS A CA 1
ATOM 15026 C C . HIS D 2 471 ? 130.480 103.085 151.447 1.00 72.41 2070 HIS A C 1
ATOM 15027 O O . HIS D 2 471 ? 131.356 102.281 151.755 1.00 72.41 2070 HIS A O 1
ATOM 15034 N N . LYS D 2 472 ? 129.986 103.154 150.217 1.00 75.54 2071 LYS A N 1
ATOM 15035 C CA . LYS D 2 472 ? 130.490 102.255 149.189 1.00 75.54 2071 LYS A CA 1
ATOM 15036 C C . LYS D 2 472 ? 131.520 102.887 148.272 1.00 75.54 2071 LYS A C 1
ATOM 15037 O O . LYS D 2 472 ? 132.415 102.184 147.806 1.00 75.54 2071 LYS A O 1
ATOM 15043 N N . GLU D 2 473 ? 131.426 104.186 148.003 1.00 76.66 2072 GLU A N 1
ATOM 15044 C CA . GLU D 2 473 ? 132.422 104.838 147.167 1.00 76.66 2072 GLU A CA 1
ATOM 15045 C C . GLU D 2 473 ? 133.527 105.498 147.973 1.00 76.66 2072 GLU A C 1
ATOM 15046 O O . GLU D 2 473 ? 134.656 105.600 147.486 1.00 76.66 2072 GLU A O 1
ATOM 15052 N N . VAL D 2 474 ? 133.236 105.954 149.193 1.00 73.38 2073 VAL A N 1
ATOM 15053 C CA . VAL D 2 474 ? 134.291 106.526 150.016 1.00 73.38 2073 VAL A CA 1
ATOM 15054 C C . VAL D 2 474 ? 135.216 105.448 150.553 1.00 73.38 2073 VAL A C 1
ATOM 15055 O O . VAL D 2 474 ? 136.337 105.754 150.970 1.00 73.38 2073 VAL A O 1
ATOM 15059 N N . ILE D 2 475 ? 134.780 104.191 150.556 1.00 73.35 2074 ILE A N 1
ATOM 15060 C CA . ILE D 2 475 ? 135.683 103.090 150.857 1.00 73.35 2074 ILE A CA 1
ATOM 15061 C C . ILE D 2 475 ? 136.373 102.595 149.593 1.00 73.35 2074 ILE A C 1
ATOM 15062 O O . ILE D 2 475 ? 137.533 102.178 149.645 1.00 73.35 2074 ILE A O 1
ATOM 15067 N N . ALA D 2 476 ? 135.695 102.653 148.450 1.00 73.96 2075 ALA A N 1
ATOM 15068 C CA . ALA D 2 476 ? 136.314 102.277 147.189 1.00 73.96 2075 ALA A CA 1
ATOM 15069 C C . ALA D 2 476 ? 137.384 103.262 146.745 1.00 73.96 2075 ALA A C 1
ATOM 15070 O O . ALA D 2 476 ? 138.276 102.882 145.982 1.00 73.96 2075 ALA A O 1
ATOM 15072 N N . LEU D 2 477 ? 137.317 104.511 147.200 1.00 73.62 2076 LEU A N 1
ATOM 15073 C CA . LEU D 2 477 ? 138.300 105.520 146.824 1.00 73.62 2076 LEU A CA 1
ATOM 15074 C C . LEU D 2 477 ? 139.468 105.562 147.804 1.00 73.62 2076 LEU A C 1
ATOM 15075 O O . LEU D 2 477 ? 140.621 105.358 147.414 1.00 73.62 2076 LEU A O 1
ATOM 15080 N N . TYR D 2 478 ? 139.184 105.829 149.078 1.00 73.29 2077 TYR A N 1
ATOM 15081 C CA . TYR D 2 478 ? 140.195 105.900 150.129 1.00 73.29 2077 TYR A CA 1
ATOM 15082 C C . TYR D 2 478 ? 139.849 104.857 151.182 1.00 73.29 2077 TYR A C 1
ATOM 15083 O O . TYR D 2 478 ? 139.232 105.179 152.207 1.00 73.29 2077 TYR A O 1
ATOM 15092 N N . PRO D 2 479 ? 140.223 103.596 150.963 1.00 72.20 2078 PRO A N 1
ATOM 15093 C CA . PRO D 2 479 ? 139.956 102.579 151.991 1.00 72.20 2078 PRO A CA 1
ATOM 15094 C C . PRO D 2 479 ? 140.678 102.863 153.290 1.00 72.20 2078 PRO A C 1
ATOM 15095 O O . PRO D 2 479 ? 140.068 102.841 154.365 1.00 72.20 2078 PRO A O 1
ATOM 15099 N N . ILE D 2 480 ? 141.969 103.175 153.204 1.00 74.64 2079 ILE A N 1
ATOM 15100 C CA . ILE D 2 480 ? 142.812 103.281 154.389 1.00 74.64 2079 ILE A CA 1
ATOM 15101 C C . ILE D 2 480 ? 142.369 104.437 155.278 1.00 74.64 2079 ILE A C 1
ATOM 15102 O O . ILE D 2 480 ? 142.396 104.332 156.508 1.00 74.64 2079 ILE A O 1
ATOM 15107 N N . LEU D 2 481 ? 141.959 105.555 154.679 1.00 74.01 2080 LEU A N 1
ATOM 15108 C CA . LEU D 2 481 ? 141.488 106.705 155.446 1.00 74.01 2080 LEU A CA 1
ATOM 15109 C C . LEU D 2 481 ? 139.995 106.643 155.731 1.00 74.01 2080 LEU A C 1
ATOM 15110 O O . LEU D 2 481 ? 139.557 106.929 156.856 1.00 74.01 2080 LEU A O 1
ATOM 15115 N N . GLY D 2 482 ? 139.204 106.302 154.717 1.00 74.72 2081 GLY A N 1
ATOM 15116 C CA . GLY D 2 482 ? 137.771 106.231 154.887 1.00 74.72 2081 GLY A CA 1
ATOM 15117 C C . GLY D 2 482 ? 137.338 105.212 155.909 1.00 74.72 2081 GLY A C 1
ATOM 15118 O O . GLY D 2 482 ? 136.304 105.398 156.552 1.00 74.72 2081 GLY A O 1
ATOM 15119 N N . SER D 2 483 ? 138.134 104.163 156.081 1.00 73.57 2082 SER A N 1
ATOM 15120 C CA . SER D 2 483 ? 137.825 103.124 157.051 1.00 73.57 2082 SER A CA 1
ATOM 15121 C C . SER D 2 483 ? 138.063 103.626 158.469 1.00 73.57 2082 SER A C 1
ATOM 15122 O O . SER D 2 483 ? 137.255 103.383 159.361 1.00 73.57 2082 SER A O 1
ATOM 15125 N N . LEU D 2 484 ? 139.178 104.322 158.677 1.00 74.61 2083 LEU A N 1
ATOM 15126 C CA . LEU D 2 484 ? 139.494 104.858 159.994 1.00 74.61 2083 LEU A CA 1
ATOM 15127 C C . LEU D 2 484 ? 138.528 105.958 160.405 1.00 74.61 2083 LEU A C 1
ATOM 15128 O O . LEU D 2 484 ? 138.196 106.078 161.589 1.00 74.61 2083 LEU A O 1
ATOM 15133 N N . LEU D 2 485 ? 138.054 106.760 159.455 1.00 74.68 2084 LEU A N 1
ATOM 15134 C CA . LEU D 2 485 ? 137.106 107.810 159.815 1.00 74.68 2084 LEU A CA 1
ATOM 15135 C C . LEU D 2 485 ? 135.774 107.218 160.270 1.00 74.68 2084 LEU A C 1
ATOM 15136 O O . LEU D 2 485 ? 135.207 107.631 161.294 1.00 74.68 2084 LEU A O 1
ATOM 15141 N N . VAL D 2 486 ? 135.265 106.237 159.526 1.00 74.77 2085 VAL A N 1
ATOM 15142 C CA . VAL D 2 486 ? 134.054 105.542 159.947 1.00 74.77 2085 VAL A CA 1
ATOM 15143 C C . VAL D 2 486 ? 134.263 104.879 161.296 1.00 74.77 2085 VAL A C 1
ATOM 15144 O O . VAL D 2 486 ? 133.378 104.904 162.159 1.00 74.77 2085 VAL A O 1
ATOM 15148 N N . LEU D 2 487 ? 135.432 104.274 161.501 1.00 78.08 2086 LEU A N 1
ATOM 15149 C CA . LEU D 2 487 ? 135.711 103.624 162.773 1.00 78.08 2086 LEU A CA 1
ATOM 15150 C C . LEU D 2 487 ? 135.657 104.621 163.921 1.00 78.08 2086 LEU A C 1
ATOM 15151 O O . LEU D 2 487 ? 135.107 104.323 164.987 1.00 78.08 2086 LEU A O 1
ATOM 15156 N N . SER D 2 488 ? 136.220 105.813 163.719 1.00 78.64 2087 SER A N 1
ATOM 15157 C CA . SER D 2 488 ? 136.157 106.851 164.742 1.00 78.64 2087 SER A CA 1
ATOM 15158 C C . SER D 2 488 ? 134.714 107.215 165.056 1.00 78.64 2087 SER A C 1
ATOM 15159 O O . SER D 2 488 ? 134.326 107.338 166.227 1.00 78.64 2087 SER A O 1
ATOM 15162 N N . SER D 2 489 ? 133.901 107.391 164.013 1.00 81.17 2088 SER A N 1
ATOM 15163 C CA . SER D 2 489 ? 132.488 107.690 164.224 1.00 81.17 2088 SER A CA 1
ATOM 15164 C C . SER D 2 489 ? 131.828 106.631 165.096 1.00 81.17 2088 SER A C 1
ATOM 15165 O O . SER D 2 489 ? 131.161 106.947 166.092 1.00 81.17 2088 SER A O 1
ATOM 15168 N N . ILE D 2 490 ? 132.014 105.360 164.732 1.00 82.16 2089 ILE A N 1
ATOM 15169 C CA . ILE D 2 490 ? 131.327 104.276 165.428 1.00 82.16 2089 ILE A CA 1
ATOM 15170 C C . ILE D 2 490 ? 131.781 104.191 166.876 1.00 82.16 2089 ILE A C 1
ATOM 15171 O O . ILE D 2 490 ? 130.964 103.999 167.783 1.00 82.16 2089 ILE A O 1
ATOM 15176 N N . ILE D 2 491 ? 133.089 104.306 167.117 1.00 86.05 2090 ILE A N 1
ATOM 15177 C CA . ILE D 2 491 ? 133.584 104.240 168.489 1.00 86.05 2090 ILE A CA 1
ATOM 15178 C C . ILE D 2 491 ? 132.990 105.363 169.322 1.00 86.05 2090 ILE A C 1
ATOM 15179 O O . ILE D 2 491 ? 132.576 105.152 170.470 1.00 86.05 2090 ILE A O 1
ATOM 15184 N N . LEU D 2 492 ? 132.927 106.572 168.762 1.00 90.94 2091 LEU A N 1
ATOM 15185 C CA . LEU D 2 492 ? 132.382 107.690 169.521 1.00 90.94 2091 LEU A CA 1
ATOM 15186 C C . LEU D 2 492 ? 130.923 107.442 169.883 1.00 90.94 2091 LEU A C 1
ATOM 15187 O O . LEU D 2 492 ? 130.516 107.624 171.039 1.00 90.94 2091 LEU A O 1
ATOM 15192 N N . MET D 2 493 ? 130.117 107.014 168.909 1.00 94.28 2092 MET A N 1
ATOM 15193 C CA . MET D 2 493 ? 128.700 106.804 169.194 1.00 94.28 2092 MET A CA 1
ATOM 15194 C C . MET D 2 493 ? 128.494 105.676 170.197 1.00 94.28 2092 MET A C 1
ATOM 15195 O O . MET D 2 493 ? 127.629 105.767 171.082 1.00 94.28 2092 MET A O 1
ATOM 15200 N N . GLY D 2 494 ? 129.285 104.609 170.086 1.00 97.52 2093 GLY A N 1
ATOM 15201 C CA . GLY D 2 494 ? 129.153 103.512 171.026 1.00 97.52 2093 GLY A CA 1
ATOM 15202 C C . GLY D 2 494 ? 129.508 103.917 172.440 1.00 97.52 2093 GLY A C 1
ATOM 15203 O O . GLY D 2 494 ? 128.822 103.543 173.394 1.00 97.52 2093 GLY A O 1
ATOM 15204 N N . LEU D 2 495 ? 130.589 104.684 172.596 1.00 101.71 2094 LEU A N 1
ATOM 15205 C CA . LEU D 2 495 ? 130.935 105.203 173.913 1.00 101.71 2094 LEU A CA 1
ATOM 15206 C C . LEU D 2 495 ? 129.822 106.080 174.467 1.00 101.71 2094 LEU A C 1
ATOM 15207 O O . LEU D 2 495 ? 129.492 106.000 175.658 1.00 101.71 2094 LEU A O 1
ATOM 15212 N N . VAL D 2 496 ? 129.228 106.921 173.620 1.00 102.74 2095 VAL A N 1
ATOM 15213 C CA . VAL D 2 496 ? 128.140 107.779 174.080 1.00 102.74 2095 VAL A CA 1
ATOM 15214 C C . VAL D 2 496 ? 126.997 106.940 174.637 1.00 102.74 2095 VAL A C 1
ATOM 15215 O O . VAL D 2 496 ? 126.503 107.189 175.744 1.00 102.74 2095 VAL A O 1
ATOM 15219 N N . ILE D 2 497 ? 126.565 105.923 173.888 1.00 104.13 2096 ILE A N 1
ATOM 15220 C CA . ILE D 2 497 ? 125.400 105.167 174.344 1.00 104.13 2096 ILE A CA 1
ATOM 15221 C C . ILE D 2 497 ? 125.741 104.293 175.551 1.00 104.13 2096 ILE A C 1
ATOM 15222 O O . ILE D 2 497 ? 124.888 104.060 176.419 1.00 104.13 2096 ILE A O 1
ATOM 15227 N N . ILE D 2 498 ? 126.981 103.811 175.653 1.00 106.97 2097 ILE A N 1
ATOM 15228 C CA . ILE D 2 498 ? 127.354 103.034 176.830 1.00 106.97 2097 ILE A CA 1
ATOM 15229 C C . ILE D 2 498 ? 127.361 103.920 178.069 1.00 106.97 2097 ILE A C 1
ATOM 15230 O O . ILE D 2 498 ? 126.953 103.494 179.159 1.00 106.97 2097 ILE A O 1
ATOM 15235 N N . ASN D 2 499 ? 127.811 105.168 177.923 1.00 110.86 2098 ASN A N 1
ATOM 15236 C CA . ASN D 2 499 ? 127.700 106.113 179.028 1.00 110.86 2098 ASN A CA 1
ATOM 15237 C C . ASN D 2 499 ? 126.242 106.359 179.385 1.00 110.86 2098 ASN A C 1
ATOM 15238 O O . ASN D 2 499 ? 125.879 106.403 180.568 1.00 110.86 2098 ASN A O 1
ATOM 15243 N N . LEU D 2 500 ? 125.390 106.520 178.374 1.00 106.70 2099 LEU A N 1
ATOM 15244 C CA . LEU D 2 500 ? 123.970 106.717 178.632 1.00 106.70 2099 LEU A CA 1
ATOM 15245 C C . LEU D 2 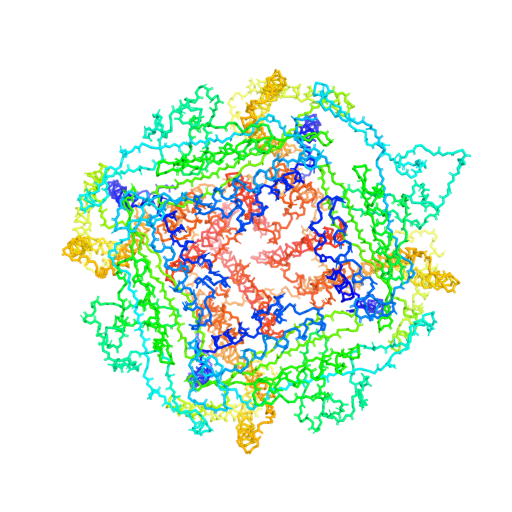500 ? 123.357 105.541 179.372 1.00 106.70 2099 LEU A C 1
ATOM 15246 O O . LEU D 2 500 ? 122.385 105.724 180.110 1.00 106.70 2099 LEU A O 1
ATOM 15251 N N . PHE D 2 501 ? 123.895 104.341 179.186 1.00 107.88 2100 PHE A N 1
ATOM 15252 C CA . PHE D 2 501 ? 123.406 103.196 179.947 1.00 107.88 2100 PHE A CA 1
ATOM 15253 C C . PHE D 2 501 ? 123.942 103.168 181.373 1.00 107.88 2100 PHE A C 1
ATOM 15254 O O . PHE D 2 501 ? 123.174 102.943 182.315 1.00 107.88 2100 PHE A O 1
ATOM 15262 N N . VAL D 2 502 ? 125.247 103.383 181.551 1.00 111.42 2101 VAL A N 1
ATOM 15263 C CA . VAL D 2 502 ? 125.840 103.210 182.875 1.00 111.42 2101 VAL A CA 1
ATOM 15264 C C . VAL D 2 502 ? 125.403 104.321 183.819 1.00 111.42 2101 VAL A C 1
ATOM 15265 O O . VAL D 2 502 ? 125.130 104.070 184.999 1.00 111.42 2101 VAL A O 1
ATOM 15269 N N . SER D 2 503 ? 125.323 105.562 183.331 1.00 112.45 2102 SER A N 1
ATOM 15270 C CA . SER D 2 503 ? 124.857 106.639 184.196 1.00 112.45 2102 SER A CA 1
ATOM 15271 C C . SER D 2 503 ? 123.420 106.396 184.622 1.00 112.45 2102 SER A C 1
ATOM 15272 O O . SER D 2 503 ? 123.054 106.635 185.777 1.00 112.45 2102 SER A O 1
ATOM 15275 N N . ALA D 2 504 ? 122.598 105.897 183.700 1.00 113.35 2103 ALA A N 1
ATOM 15276 C CA . ALA D 2 504 ? 121.215 105.582 184.030 1.00 113.35 2103 ALA A CA 1
ATOM 15277 C C . ALA D 2 504 ? 121.132 104.493 185.089 1.00 113.35 2103 ALA A C 1
ATOM 15278 O O . ALA D 2 504 ? 120.390 104.627 186.068 1.00 113.35 2103 ALA A O 1
ATOM 15280 N N . ILE D 2 505 ? 121.887 103.407 184.921 1.00 115.50 2104 ILE A N 1
ATOM 15281 C CA . ILE D 2 505 ? 121.790 102.329 185.901 1.00 115.50 2104 ILE A CA 1
ATOM 15282 C C . ILE D 2 505 ? 122.446 102.696 187.221 1.00 115.50 2104 ILE A C 1
ATOM 15283 O O . ILE D 2 505 ? 122.184 102.040 188.236 1.00 115.50 2104 ILE A O 1
ATOM 15288 N N . LEU D 2 506 ? 123.301 103.717 187.239 1.00 116.22 2105 LEU A N 1
ATOM 15289 C CA . LEU D 2 506 ? 123.918 104.134 188.488 1.00 116.22 2105 LEU A CA 1
ATOM 15290 C C . LEU D 2 506 ? 123.103 105.200 189.210 1.00 116.22 2105 LEU A C 1
ATOM 15291 O O . LEU D 2 506 ? 123.231 105.341 190.430 1.00 116.22 2105 LEU A O 1
ATOM 15296 N N . ILE D 2 507 ? 122.261 105.942 188.489 1.00 117.23 2106 ILE A N 1
ATOM 15297 C CA . ILE D 2 507 ? 121.401 106.928 189.137 1.00 117.23 2106 ILE A CA 1
ATOM 15298 C C . ILE D 2 507 ? 120.395 106.244 190.056 1.00 117.23 2106 ILE A C 1
ATOM 15299 O O . ILE D 2 507 ? 120.258 106.605 191.230 1.00 117.23 2106 ILE A O 1
ATOM 15304 N N . ALA D 2 508 ? 119.689 105.234 189.544 1.00 119.08 2107 ALA A N 1
ATOM 15305 C CA . ALA D 2 508 ? 118.604 104.591 190.278 1.00 119.08 2107 ALA A CA 1
ATOM 15306 C C . ALA D 2 508 ? 119.099 103.567 191.288 1.00 119.08 2107 ALA A C 1
ATOM 15307 O O . ALA D 2 508 ? 118.321 102.715 191.733 1.00 119.08 2107 ALA A O 1
ATOM 15309 N N . PHE D 2 509 ? 120.374 103.628 191.664 1.00 123.02 2108 PHE A N 1
ATOM 15310 C CA . PHE D 2 509 ? 120.927 102.734 192.665 1.00 123.02 2108 PHE A CA 1
ATOM 15311 C C . PHE D 2 509 ? 121.552 103.447 193.852 1.00 123.02 2108 PHE A C 1
ATOM 15312 O O . PHE D 2 509 ? 121.693 102.827 194.911 1.00 123.02 2108 PHE A O 1
ATOM 15320 N N . GLY D 2 510 ? 121.920 104.717 193.716 1.00 124.65 2109 GLY A N 1
ATOM 15321 C CA . GLY D 2 510 ? 122.587 105.439 194.784 1.00 124.65 2109 GLY A CA 1
ATOM 15322 C C . GLY D 2 510 ? 121.635 106.143 195.726 1.00 124.65 2109 GLY A C 1
ATOM 15323 O O . GLY D 2 510 ? 120.750 105.519 196.311 1.00 124.65 2109 GLY A O 1
#

Nearest PDB structures (foldseek):
  7d7f-assembly1_C  TM=1.002E+00  e=9.619E-88  Mus musculus
  7d7f-assembly1_D  TM=9.677E-01  e=9.793E-75  Mus musculus
  5z1w-assembly1_B  TM=9.903E-01  e=3.856E-70  Mus musculus
  6t9o-assembly1_A  TM=9.283E-01  e=3.485E-56  Homo sapiens
  5mkf-assembly1_B  TM=9.070E-01  e=1.066E-47  Homo sapiens

GO terms:
  GO:0005227 calcium-activated cation channel activity (F, IDA)
  GO:0005886 plasma membrane (C, IDA)
  GO:0070588 calcium ion transmembrane transport (P, IDA)
  GO:0160128 pH-gated monoatomic ion channel activity (F, IDA)
  GO:0005886 plasma membrane (C, EXP)
  GO:0005515 protein binding (F, IPI)
  GO:0001581 detection of chemical stimulus involved in sensory perception of sour taste (P, IDA)
  GO:0005261 monoatomic cation channel activity (F, IDA)
  GO:0009986 cell surface (C, IDA)
  GO:0008324 monoatomic cation transmembrane transporter activity (F, IDA)
  GO:0033040 sour taste receptor activity (F, IDA)
  GO:0034703 cation channel complex (C, IDA)
  GO:0043235 signaling receptor complex (C, IDA)
  GO:0071468 cellular response to acidic pH (P, IDA)
  GO:0006812 monoatomic cation transport (P, IDA)
  GO:0044325 transmembrane transporter binding (F, IPI)